Protein AF-0000000078838356 (afdb_homodimer)

Structure (mmCIF, N/CA/C/O backbone):
data_AF-0000000078838356-model_v1
#
loop_
_entity.id
_entity.type
_entity.pdbx_description
1 polymer 'TonB-dependent receptor'
#
loop_
_atom_site.group_PDB
_atom_site.id
_atom_site.type_symbol
_atom_site.label_atom_id
_atom_site.label_alt_id
_atom_site.label_comp_id
_atom_site.label_asym_id
_atom_site.label_entity_id
_atom_site.label_seq_id
_atom_site.pdbx_PDB_ins_code
_atom_site.Cartn_x
_atom_site.Cartn_y
_atom_site.Cartn_z
_atom_site.occupancy
_atom_site.B_iso_or_equiv
_atom_site.auth_seq_id
_atom_site.auth_comp_id
_atom_site.auth_asym_id
_atom_site.auth_atom_id
_atom_site.pdbx_PDB_model_num
ATOM 1 N N . MET A 1 1 ? -29.219 -2.512 -25.391 1 19.16 1 MET A N 1
ATOM 2 C CA . MET A 1 1 ? -28.812 -3.092 -26.656 1 19.16 1 MET A CA 1
ATOM 3 C C . MET A 1 1 ? -27.516 -2.445 -27.156 1 19.16 1 MET A C 1
ATOM 5 O O . MET A 1 1 ? -27.562 -1.402 -27.812 1 19.16 1 MET A O 1
ATOM 9 N N . ALA A 1 2 ? -26.672 -2.387 -26.453 1 19.64 2 ALA A N 1
ATOM 10 C CA . ALA A 1 2 ? -25.656 -1.715 -25.641 1 19.64 2 ALA A CA 1
ATOM 11 C C . ALA A 1 2 ? -24.266 -1.854 -26.266 1 19.64 2 ALA A C 1
ATOM 13 O O . ALA A 1 2 ? -23.641 -2.91 -26.172 1 19.64 2 ALA A O 1
ATOM 14 N N . ASP A 1 3 ? -24.188 -1.253 -27.547 1 17.92 3 ASP A N 1
ATOM 15 C CA . ASP A 1 3 ? -23.172 -1.366 -28.594 1 17.92 3 ASP A CA 1
ATOM 16 C C . ASP A 1 3 ? -21.797 -0.933 -28.062 1 17.92 3 ASP A C 1
ATOM 18 O O . ASP A 1 3 ? -21.609 0.23 -27.703 1 17.92 3 ASP A O 1
ATOM 22 N N . ILE A 1 4 ? -21.062 -1.68 -27.312 1 20.83 4 ILE A N 1
ATOM 23 C CA . ILE A 1 4 ? -19.812 -1.67 -26.562 1 20.83 4 ILE A CA 1
ATOM 24 C C . ILE A 1 4 ? -18.641 -1.432 -27.516 1 20.83 4 ILE A C 1
ATOM 26 O O . ILE A 1 4 ? -17.5 -1.754 -27.203 1 20.83 4 ILE A O 1
ATOM 30 N N . THR A 1 5 ? -18.938 -0.884 -28.75 1 18.06 5 THR A N 1
ATOM 31 C CA . THR A 1 5 ? -17.938 -1.016 -29.797 1 18.06 5 THR A CA 1
ATOM 32 C C . THR A 1 5 ? -16.625 -0.356 -29.391 1 18.06 5 THR A C 1
ATOM 34 O O . THR A 1 5 ? -16.609 0.543 -28.547 1 18.06 5 THR A O 1
ATOM 37 N N . TYR A 1 6 ? -15.281 -0.738 -30 1 19.08 6 TYR A N 1
ATOM 38 C CA . TYR A 1 6 ? -13.844 -0.976 -30.031 1 19.08 6 TYR A CA 1
ATOM 39 C C . TYR A 1 6 ? -13.078 0.336 -30.141 1 19.08 6 TYR A C 1
ATOM 41 O O . TYR A 1 6 ? -12.117 0.564 -29.391 1 19.08 6 TYR A O 1
ATOM 49 N N . ARG A 1 7 ? -13.055 1.366 -31.141 1 18.08 7 ARG A N 1
ATOM 50 C CA . ARG A 1 7 ? -12.016 1.51 -32.156 1 18.08 7 ARG A CA 1
ATOM 51 C C . ARG A 1 7 ? -11.031 2.609 -31.766 1 18.08 7 ARG A C 1
ATOM 53 O O . ARG A 1 7 ? -9.977 2.744 -32.375 1 18.08 7 ARG A O 1
ATOM 60 N N . SER A 1 8 ? -11.289 3.637 -31.141 1 18.98 8 SER A N 1
ATOM 61 C CA . SER A 1 8 ? -10.703 4.809 -31.797 1 18.98 8 SER A CA 1
ATOM 62 C C . SER A 1 8 ? -9.18 4.734 -31.797 1 18.98 8 SER A C 1
ATOM 64 O O . SER A 1 8 ? -8.578 4.188 -30.875 1 18.98 8 SER A O 1
ATOM 66 N N . ARG A 1 9 ? -8.211 5.324 -32.875 1 18.66 9 ARG A N 1
ATOM 67 C CA . ARG A 1 9 ? -7.082 5.465 -33.781 1 18.66 9 ARG A CA 1
ATOM 68 C C . ARG A 1 9 ? -5.871 6.051 -33.062 1 18.66 9 ARG A C 1
ATOM 70 O O . ARG A 1 9 ? -5.992 6.578 -31.953 1 18.66 9 ARG A O 1
ATOM 77 N N . ILE A 1 10 ? -4.848 7.008 -33.906 1 18.61 10 ILE A N 1
ATOM 78 C CA . ILE A 1 10 ? -3.535 7.129 -34.5 1 18.61 10 ILE A CA 1
ATOM 79 C C . ILE A 1 10 ? -2.674 8.109 -33.719 1 18.61 10 ILE A C 1
ATOM 81 O O . ILE A 1 10 ? -1.446 8.094 -33.844 1 18.61 10 ILE A O 1
ATOM 85 N N . LEU A 1 11 ? -3.033 9.172 -33.031 1 18.88 11 LEU A N 1
ATOM 86 C CA . LEU A 1 11 ? -2.074 10.266 -33.062 1 18.88 11 LEU A CA 1
ATOM 87 C C . LEU A 1 11 ? -0.75 9.859 -32.438 1 18.88 11 LEU A C 1
ATOM 89 O O . LEU A 1 11 ? -0.701 9.516 -31.266 1 18.88 11 LEU A O 1
ATOM 93 N N . GLY A 1 12 ? 0.387 9.305 -33.188 1 20.61 12 GLY A N 1
ATOM 94 C CA . GLY A 1 12 ? 1.81 9.016 -33.281 1 20.61 12 GLY A CA 1
ATOM 95 C C . GLY A 1 12 ? 2.686 10.188 -32.875 1 20.61 12 GLY A C 1
ATOM 96 O O . GLY A 1 12 ? 3.885 10.195 -33.156 1 20.61 12 GLY A O 1
ATOM 97 N N . SER A 1 13 ? 2.289 11.352 -32.375 1 20 13 SER A N 1
ATOM 98 C CA . SER A 1 13 ? 3.217 12.477 -32.406 1 20 13 SER A CA 1
ATOM 99 C C . SER A 1 13 ? 4.57 12.094 -31.812 1 20 13 SER A C 1
ATOM 101 O O . SER A 1 13 ? 4.648 11.266 -30.906 1 20 13 SER A O 1
ATOM 103 N N . SER A 1 14 ? 5.848 12.688 -32.438 1 20.62 14 SER A N 1
ATOM 104 C CA . SER A 1 14 ? 7.27 12.703 -32.75 1 20.62 14 SER A CA 1
ATOM 105 C C . SER A 1 14 ? 8.102 13.164 -31.562 1 20.62 14 SER A C 1
ATOM 107 O O . SER A 1 14 ? 7.969 14.297 -31.094 1 20.62 14 SER A O 1
ATOM 109 N N . ILE A 1 15 ? 8.336 12.547 -30.672 1 20.53 15 ILE A N 1
ATOM 110 C CA . ILE A 1 15 ? 9.312 12.992 -29.688 1 20.53 15 ILE A CA 1
ATOM 111 C C . ILE A 1 15 ? 10.641 13.305 -30.375 1 20.53 15 ILE A C 1
ATOM 113 O O . ILE A 1 15 ? 11.5 13.969 -29.797 1 20.53 15 ILE A O 1
ATOM 117 N N . LEU A 1 16 ? 11.086 12.859 -31.625 1 21.77 16 LEU A N 1
ATOM 118 C CA . LEU A 1 16 ? 12.508 12.695 -31.875 1 21.77 16 LEU A CA 1
ATOM 119 C C . LEU A 1 16 ? 13.172 14.039 -32.125 1 21.77 16 LEU A C 1
ATOM 121 O O . LEU A 1 16 ? 14.398 14.117 -32.281 1 21.77 16 LEU A O 1
ATOM 125 N N . GLY A 1 17 ? 12.695 15.086 -32.594 1 21.11 17 GLY A N 1
ATOM 126 C CA . GLY A 1 17 ? 13.633 15.75 -33.5 1 21.11 17 GLY A CA 1
ATOM 127 C C . GLY A 1 17 ? 14.859 16.281 -32.781 1 21.11 17 GLY A C 1
ATOM 128 O O . GLY A 1 17 ? 15.945 16.328 -33.344 1 21.11 17 GLY A O 1
ATOM 129 N N . GLY A 1 18 ? 14.883 17.156 -31.812 1 19.53 18 GLY A N 1
ATOM 130 C CA . GLY A 1 18 ? 15.852 18.25 -31.781 1 19.53 18 GLY A CA 1
ATOM 131 C C . GLY A 1 18 ? 17.219 17.812 -31.297 1 19.53 18 GLY A C 1
ATOM 132 O O . GLY A 1 18 ? 17.516 17.875 -30.094 1 19.53 18 GLY A O 1
ATOM 133 N N . VAL A 1 19 ? 17.828 16.703 -31.719 1 20.95 19 VAL A N 1
ATOM 134 C CA . VAL A 1 19 ? 19.25 16.578 -31.391 1 20.95 19 VAL A CA 1
ATOM 135 C C . VAL A 1 19 ? 20.047 17.609 -32.188 1 20.95 19 VAL A C 1
ATOM 137 O O . VAL A 1 19 ? 20.375 17.391 -33.344 1 20.95 19 VAL A O 1
ATOM 140 N N . ALA A 1 20 ? 19.719 18.875 -32.25 1 18.89 20 ALA A N 1
ATOM 141 C CA . ALA A 1 20 ? 20.625 19.641 -33.094 1 18.89 20 ALA A CA 1
ATOM 142 C C . ALA A 1 20 ? 22.078 19.422 -32.688 1 18.89 20 ALA A C 1
ATOM 144 O O . ALA A 1 20 ? 22.875 18.891 -33.438 1 18.89 20 ALA A O 1
ATOM 145 N N . PHE A 1 21 ? 22.938 20.734 -32.375 1 19.19 21 PHE A N 1
ATOM 146 C CA . PHE A 1 21 ? 24.125 21.391 -32.906 1 19.19 21 PHE A CA 1
ATOM 147 C C . PHE A 1 21 ? 25.375 20.922 -32.188 1 19.19 21 PHE A C 1
ATOM 149 O O . PHE A 1 21 ? 25.5 21.109 -30.984 1 19.19 21 PHE A O 1
ATOM 156 N N . LEU A 1 22 ? 26.219 20.062 -32.781 1 21.58 22 LEU A N 1
ATOM 157 C CA . LEU A 1 22 ? 27.594 19.578 -32.625 1 21.58 22 LEU A CA 1
ATOM 158 C C . LEU A 1 22 ? 28.594 20.719 -32.844 1 21.58 22 LEU A C 1
ATOM 160 O O . LEU A 1 22 ? 29.312 20.719 -33.844 1 21.58 22 LEU A O 1
ATOM 164 N N . SER A 1 23 ? 28.469 22.047 -32.594 1 18.7 23 SER A N 1
ATOM 165 C CA . SER A 1 23 ? 29.469 22.859 -33.281 1 18.7 23 SER A CA 1
ATOM 166 C C . SER A 1 23 ? 30.875 22.5 -32.812 1 18.7 23 SER A C 1
ATOM 168 O O . SER A 1 23 ? 31.766 22.266 -33.656 1 18.7 23 SER A O 1
ATOM 170 N N . ALA A 1 24 ? 31.578 23.391 -31.875 1 19.64 24 ALA A N 1
ATOM 171 C CA . ALA A 1 24 ? 32.75 24.234 -32 1 19.64 24 ALA A CA 1
ATOM 172 C C . ALA A 1 24 ? 34.031 23.391 -31.953 1 19.64 24 ALA A C 1
ATOM 174 O O . ALA A 1 24 ? 34.031 22.266 -31.469 1 19.64 24 ALA A O 1
ATOM 175 N N . THR A 1 25 ? 35.469 24.234 -31.953 1 19.31 25 THR A N 1
ATOM 176 C CA . THR A 1 25 ? 36.812 24.359 -32.469 1 19.31 25 THR A CA 1
ATOM 177 C C . THR A 1 25 ? 37.75 23.359 -31.781 1 19.31 25 THR A C 1
ATOM 179 O O . THR A 1 25 ? 37.438 22.859 -30.703 1 19.31 25 THR A O 1
ATOM 182 N N . ALA A 1 26 ? 39.094 23.266 -32.406 1 20.39 26 ALA A N 1
ATOM 183 C CA . ALA A 1 26 ? 40.406 22.719 -32.719 1 20.39 26 ALA A CA 1
ATOM 184 C C . ALA A 1 26 ? 41.375 22.906 -31.562 1 20.39 26 ALA A C 1
ATOM 186 O O . ALA A 1 26 ? 42.594 22.703 -31.703 1 20.39 26 ALA A O 1
ATOM 187 N N . LEU A 1 27 ? 41 23.594 -30.469 1 19.92 27 LEU A N 1
ATOM 188 C CA . LEU A 1 27 ? 42.25 24.094 -29.875 1 19.92 27 LEU A CA 1
ATOM 189 C C . LEU A 1 27 ? 43.219 22.938 -29.625 1 19.92 27 LEU A C 1
ATOM 191 O O . LEU A 1 27 ? 42.781 21.812 -29.375 1 19.92 27 LEU A O 1
ATOM 195 N N . ALA A 1 28 ? 44.562 23.281 -29.828 1 19.12 28 ALA A N 1
ATOM 196 C CA . ALA A 1 28 ? 45.938 22.844 -30 1 19.12 28 ALA A CA 1
ATOM 197 C C . ALA A 1 28 ? 46.438 22.062 -28.797 1 19.12 28 ALA A C 1
ATOM 199 O O . ALA A 1 28 ? 46.469 22.594 -27.688 1 19.12 28 ALA A O 1
ATOM 200 N N . VAL A 1 29 ? 45.969 20.891 -28.781 1 20.95 29 VAL A N 1
ATOM 201 C CA . VAL A 1 29 ? 46.531 19.922 -27.844 1 20.95 29 VAL A CA 1
ATOM 202 C C . VAL A 1 29 ? 48.062 19.938 -27.906 1 20.95 29 VAL A C 1
ATOM 204 O O . VAL A 1 29 ? 48.625 19.641 -28.953 1 20.95 29 VAL A O 1
ATOM 207 N N . THR A 1 30 ? 48.562 21.156 -27.234 1 19.72 30 THR A N 1
ATOM 208 C CA . THR A 1 30 ? 50.031 21.125 -27.234 1 19.72 30 THR A CA 1
ATOM 209 C C . THR A 1 30 ? 50.562 19.797 -26.719 1 19.72 30 THR A C 1
ATOM 211 O O . THR A 1 30 ? 49.875 19.125 -25.938 1 19.72 30 THR A O 1
ATOM 214 N N . PRO A 1 31 ? 51.719 19.406 -27.234 1 22 31 PRO A N 1
ATOM 215 C CA . PRO A 1 31 ? 52.531 18.203 -27.219 1 22 31 PRO A CA 1
ATOM 216 C C . PRO A 1 31 ? 53 17.828 -25.812 1 22 31 PRO A C 1
ATOM 218 O O . PRO A 1 31 ? 53.844 16.938 -25.672 1 22 31 PRO A O 1
ATOM 221 N N . ALA A 1 32 ? 52 17.922 -24.781 1 18.3 32 ALA A N 1
ATOM 222 C CA . ALA A 1 32 ? 52.812 17.734 -23.594 1 18.3 32 ALA A CA 1
ATOM 223 C C . ALA A 1 32 ? 53.75 16.516 -23.719 1 18.3 32 ALA A C 1
ATOM 225 O O . ALA A 1 32 ? 53.344 15.5 -24.297 1 18.3 32 ALA A O 1
ATOM 226 N N . ALA A 1 33 ? 55.031 16.688 -23.25 1 19.06 33 ALA A N 1
ATOM 227 C CA . ALA A 1 33 ? 56.375 16.141 -23.125 1 19.06 33 ALA A CA 1
ATOM 228 C C . ALA A 1 33 ? 56.375 14.797 -22.406 1 19.06 33 ALA A C 1
ATOM 230 O O . ALA A 1 33 ? 55.438 14.5 -21.641 1 19.06 33 ALA A O 1
ATOM 231 N N . ALA A 1 34 ? 57.312 14.008 -22.672 1 16.8 34 ALA A N 1
ATOM 232 C CA . ALA A 1 34 ? 57.875 12.664 -22.734 1 16.8 34 ALA A CA 1
ATOM 233 C C . ALA A 1 34 ? 58.125 12.102 -21.344 1 16.8 34 ALA A C 1
ATOM 235 O O . ALA A 1 34 ? 58.406 10.906 -21.188 1 16.8 34 ALA A O 1
ATOM 236 N N . GLN A 1 35 ? 57.812 12.93 -20.141 1 17.3 35 GLN A N 1
ATOM 237 C CA . GLN A 1 35 ? 58.969 12.609 -19.344 1 17.3 35 GLN A CA 1
ATOM 238 C C . GLN A 1 35 ? 58.969 11.148 -18.906 1 17.3 35 GLN A C 1
ATOM 240 O O . GLN A 1 35 ? 57.906 10.508 -18.891 1 17.3 35 GLN A O 1
ATOM 245 N N . ASP A 1 36 ? 59.688 10.852 -17.766 1 18.06 36 ASP A N 1
ATOM 246 C CA . ASP A 1 36 ? 60.75 9.906 -17.375 1 18.06 36 ASP A CA 1
ATOM 247 C C . ASP A 1 36 ? 60.125 8.656 -16.734 1 18.06 36 ASP A C 1
ATOM 249 O O . ASP A 1 36 ? 59.125 8.742 -16.031 1 18.06 36 ASP A O 1
ATOM 253 N N . ALA A 1 37 ? 60.625 7.41 -17.094 1 16.64 37 ALA A N 1
ATOM 254 C CA . ALA A 1 37 ? 60.5 5.957 -17.188 1 16.64 37 ALA A CA 1
ATOM 255 C C . ALA A 1 37 ? 60.344 5.328 -15.805 1 16.64 37 ALA A C 1
ATOM 257 O O . ALA A 1 37 ? 59.531 4.438 -15.609 1 16.64 37 ALA A O 1
ATOM 258 N N . THR A 1 38 ? 61.25 5.504 -14.789 1 16.86 38 THR A N 1
ATOM 259 C CA . THR A 1 38 ? 61.938 4.297 -14.375 1 16.86 38 THR A CA 1
ATOM 260 C C . THR A 1 38 ? 61.25 3.639 -13.188 1 16.86 38 THR A C 1
ATOM 262 O O . THR A 1 38 ? 61.531 2.482 -12.867 1 16.86 38 THR A O 1
ATOM 265 N N . ALA A 1 39 ? 60.594 4.414 -12.211 1 18.27 39 ALA A N 1
ATOM 266 C CA . ALA A 1 39 ? 60.812 3.863 -10.883 1 18.27 39 ALA A CA 1
ATOM 267 C C . ALA A 1 39 ? 59.969 2.611 -10.641 1 18.27 39 ALA A C 1
ATOM 269 O O . ALA A 1 39 ? 58.75 2.68 -10.617 1 18.27 39 ALA A O 1
ATOM 270 N N . ALA A 1 40 ? 60.469 1.224 -10.641 1 16.92 40 ALA A N 1
ATOM 271 C CA . ALA A 1 40 ? 60.25 -0.22 -10.727 1 16.92 40 ALA A CA 1
ATOM 272 C C . ALA A 1 40 ? 59.406 -0.726 -9.57 1 16.92 40 ALA A C 1
ATOM 274 O O . ALA A 1 40 ? 59.219 -0.016 -8.586 1 16.92 40 ALA A O 1
ATOM 275 N N . LEU A 1 41 ? 59.875 -1.95 -8.719 1 17.7 41 LEU A N 1
ATOM 276 C CA . LEU A 1 41 ? 59.531 -3.355 -8.531 1 17.7 41 LEU A CA 1
ATOM 277 C C . LEU A 1 41 ? 58.844 -3.572 -7.184 1 17.7 41 LEU A C 1
ATOM 279 O O . LEU A 1 41 ? 57.875 -4.312 -7.086 1 17.7 41 LEU A O 1
ATOM 283 N N . ALA A 1 42 ? 59.406 -3.301 -5.941 1 17.78 42 ALA A N 1
ATOM 284 C CA . ALA A 1 42 ? 59.656 -4.348 -4.957 1 17.78 42 ALA A CA 1
ATOM 285 C C . ALA A 1 42 ? 58.438 -4.566 -4.059 1 17.78 42 ALA A C 1
ATOM 287 O O . ALA A 1 42 ? 58.094 -5.707 -3.732 1 17.78 42 ALA A O 1
ATOM 288 N N . ALA A 1 43 ? 58.062 -3.607 -3.219 1 20.03 43 ALA A N 1
ATOM 289 C CA . ALA A 1 43 ? 57.844 -3.926 -1.812 1 20.03 43 ALA A CA 1
ATOM 290 C C . ALA A 1 43 ? 56.438 -4.492 -1.596 1 20.03 43 ALA A C 1
ATOM 292 O O . ALA A 1 43 ? 55.906 -4.438 -0.486 1 20.03 43 ALA A O 1
ATOM 293 N N . ASN A 1 44 ? 55.625 -4.93 -2.668 1 18.58 44 ASN A N 1
ATOM 294 C CA . ASN A 1 44 ? 54.219 -5.039 -2.391 1 18.58 44 ASN A CA 1
ATOM 295 C C . ASN A 1 44 ? 53.875 -6.305 -1.601 1 18.58 44 ASN A C 1
ATOM 297 O O . ASN A 1 44 ? 53.5 -7.324 -2.18 1 18.58 44 ASN A O 1
ATOM 301 N N . ALA A 1 45 ? 54.656 -6.73 -0.556 1 21.86 45 ALA A N 1
ATOM 302 C CA . ALA A 1 45 ? 54.375 -7.977 0.151 1 21.86 45 ALA A CA 1
ATOM 303 C C . ALA A 1 45 ? 53.062 -7.883 0.94 1 21.86 45 ALA A C 1
ATOM 305 O O . ALA A 1 45 ? 53.062 -7.551 2.127 1 21.86 45 ALA A O 1
ATOM 306 N N . GLN A 1 46 ? 51.938 -7.258 0.572 1 21.17 46 GLN A N 1
ATOM 307 C CA . GLN A 1 46 ? 50.75 -7.07 1.418 1 21.17 46 GLN A CA 1
ATOM 308 C C . GLN A 1 46 ? 50.25 -8.406 1.937 1 21.17 46 GLN A C 1
ATOM 310 O O . GLN A 1 46 ? 50.25 -9.406 1.22 1 21.17 46 GLN A O 1
ATOM 315 N N . THR A 1 47 ? 50 -8.523 3.273 1 23 47 THR A N 1
ATOM 316 C CA . THR A 1 47 ? 49.5 -9.531 4.207 1 23 47 THR A CA 1
ATOM 317 C C . THR A 1 47 ? 48.219 -10.164 3.688 1 23 47 THR A C 1
ATOM 319 O O . THR A 1 47 ? 47.438 -9.523 2.959 1 23 47 THR A O 1
ATOM 322 N N . ALA A 1 48 ? 48 -11.516 3.963 1 25.34 48 ALA A N 1
ATOM 323 C CA . ALA A 1 48 ? 47.031 -12.531 3.57 1 25.34 48 ALA A CA 1
ATOM 324 C C . ALA A 1 48 ? 45.594 -12.117 3.957 1 25.34 48 ALA A C 1
ATOM 326 O O . ALA A 1 48 ? 45.125 -12.43 5.055 1 25.34 48 ALA A O 1
ATOM 327 N N . GLY A 1 49 ? 45.125 -10.867 4.094 1 25.09 49 GLY A N 1
ATOM 328 C CA . GLY A 1 49 ? 43.781 -10.461 4.457 1 25.09 49 GLY A CA 1
ATOM 329 C C . GLY A 1 49 ? 42.688 -11.219 3.703 1 25.09 49 GLY A C 1
ATOM 330 O O . GLY A 1 49 ? 42.969 -11.867 2.691 1 25.09 49 GLY A O 1
ATOM 331 N N . GLU A 1 50 ? 41.406 -11.266 4.391 1 28.95 50 GLU A N 1
ATOM 332 C CA . GLU A 1 50 ? 40.125 -11.758 3.91 1 28.95 50 GLU A CA 1
ATOM 333 C C . GLU A 1 50 ? 39.906 -11.367 2.451 1 28.95 50 GLU A C 1
ATOM 335 O O . GLU A 1 50 ? 39.906 -10.188 2.107 1 28.95 50 GLU A O 1
ATOM 340 N N . LEU A 1 51 ? 40.281 -12.188 1.604 1 26.39 51 LEU A N 1
ATOM 341 C CA . LEU A 1 51 ? 40.031 -12.086 0.17 1 26.39 51 LEU A CA 1
ATOM 342 C C . LEU A 1 51 ? 38.594 -11.664 -0.101 1 26.39 51 LEU A C 1
ATOM 344 O O . LEU A 1 51 ? 37.656 -12.391 0.23 1 26.39 51 LEU A O 1
ATOM 348 N N . ASP A 1 52 ? 38.219 -10.477 0.17 1 31.12 52 ASP A N 1
ATOM 349 C CA . ASP A 1 52 ? 37.062 -9.938 -0.552 1 31.12 52 ASP A CA 1
ATOM 350 C C . ASP A 1 52 ? 37.031 -10.422 -1.999 1 31.12 52 ASP A C 1
ATOM 352 O O . ASP A 1 52 ? 37.719 -9.859 -2.859 1 31.12 52 ASP A O 1
ATOM 356 N N . GLU A 1 53 ? 37.031 -11.703 -2.172 1 29.89 53 GLU A N 1
ATOM 357 C CA . GLU A 1 53 ? 37.094 -12.32 -3.494 1 29.89 53 GLU A CA 1
ATOM 358 C C . GLU A 1 53 ? 35.938 -11.875 -4.371 1 29.89 53 GLU A C 1
ATOM 360 O O . GLU A 1 53 ? 34.781 -12.164 -4.07 1 29.89 53 GLU A O 1
ATOM 365 N N . VAL A 1 54 ? 36.062 -10.648 -4.867 1 29.06 54 VAL A N 1
ATOM 366 C CA . VAL A 1 54 ? 35.219 -10.234 -5.984 1 29.06 54 VAL A CA 1
ATOM 367 C C . VAL A 1 54 ? 35.312 -11.25 -7.117 1 29.06 54 VAL A C 1
ATOM 369 O O . VAL A 1 54 ? 36.406 -11.523 -7.621 1 29.06 54 VAL A O 1
ATOM 372 N N . VAL A 1 55 ? 34.5 -12.125 -7.203 1 30.66 55 VAL A N 1
ATOM 373 C CA . VAL A 1 55 ? 34.406 -12.969 -8.391 1 30.66 55 VAL A CA 1
ATOM 374 C C . VAL A 1 55 ? 34.25 -12.094 -9.633 1 30.66 55 VAL A C 1
ATOM 376 O O . VAL A 1 55 ? 33.25 -11.43 -9.812 1 30.66 55 VAL A O 1
ATOM 379 N N . VAL A 1 56 ? 35.406 -11.383 -10.18 1 28.02 56 VAL A N 1
ATOM 380 C CA . VAL A 1 56 ? 35.375 -10.75 -11.492 1 28.02 56 VAL A CA 1
ATOM 381 C C . VAL A 1 56 ? 35.281 -11.812 -12.578 1 28.02 56 VAL A C 1
ATOM 383 O O . VAL A 1 56 ? 36.031 -12.789 -12.586 1 28.02 56 VAL A O 1
ATOM 386 N N . THR A 1 57 ? 34.375 -11.891 -13.43 1 27.62 57 THR A N 1
ATOM 387 C CA . THR A 1 57 ? 34.25 -12.562 -14.719 1 27.62 57 THR A CA 1
ATOM 388 C C . THR A 1 57 ? 35.25 -12.008 -15.711 1 27.62 57 THR A C 1
ATOM 390 O O . THR A 1 57 ? 35.312 -10.797 -15.945 1 27.62 57 THR A O 1
ATOM 393 N N . GLY A 1 58 ? 36.688 -12.602 -15.906 1 29.45 58 GLY A N 1
ATOM 394 C CA . GLY A 1 58 ? 37.906 -12.625 -16.734 1 29.45 58 GLY A CA 1
ATOM 395 C C . GLY A 1 58 ? 39.156 -12.789 -15.938 1 29.45 58 GLY A C 1
ATOM 396 O O . GLY A 1 58 ? 40.25 -12.812 -16.5 1 29.45 58 GLY A O 1
ATOM 397 N N . SER A 1 59 ? 39.344 -12.203 -14.812 1 29.41 59 SER A N 1
ATOM 398 C CA . SER A 1 59 ? 40.625 -12.352 -14.156 1 29.41 59 SER A CA 1
ATOM 399 C C . SER A 1 59 ? 40.844 -13.797 -13.727 1 29.41 59 SER A C 1
ATOM 401 O O . SER A 1 59 ? 39.906 -14.594 -13.648 1 29.41 59 SER A O 1
ATOM 403 N N . ARG A 1 60 ? 42.156 -14.289 -13.711 1 32.19 60 ARG A N 1
ATOM 404 C CA . ARG A 1 60 ? 42.781 -15.516 -13.227 1 32.19 60 ARG A CA 1
ATOM 405 C C . ARG A 1 60 ? 42.219 -15.922 -11.875 1 32.19 60 ARG A C 1
ATOM 407 O O . ARG A 1 60 ? 42.75 -16.844 -11.227 1 32.19 60 ARG A O 1
ATOM 414 N N . ILE A 1 61 ? 41.438 -15.195 -11.297 1 34 61 ILE A N 1
ATOM 415 C CA . ILE A 1 61 ? 41.062 -15.562 -9.938 1 34 61 ILE A CA 1
ATOM 416 C C . ILE A 1 61 ? 40.062 -16.719 -9.984 1 34 61 ILE A C 1
ATOM 418 O O . ILE A 1 61 ? 39.031 -16.625 -10.656 1 34 61 ILE A O 1
ATOM 422 N N . ALA A 1 62 ? 40.438 -17.875 -9.594 1 42.31 62 ALA A N 1
ATOM 423 C CA . ALA A 1 62 ? 39.688 -19.109 -9.43 1 42.31 62 ALA A CA 1
ATOM 424 C C . ALA A 1 62 ? 38.344 -18.828 -8.773 1 42.31 62 ALA A C 1
ATOM 426 O O . ALA A 1 62 ? 38.281 -18.172 -7.742 1 42.31 62 ALA A O 1
ATOM 427 N N . ARG A 1 63 ? 37.344 -19.094 -9.539 1 53.12 63 ARG A N 1
ATOM 428 C CA . ARG A 1 63 ? 35.969 -19.031 -9.055 1 53.12 63 ARG A CA 1
ATOM 429 C C . ARG A 1 63 ? 35.812 -19.797 -7.746 1 53.12 63 ARG A C 1
ATOM 431 O O . ARG A 1 63 ? 36.406 -20.859 -7.574 1 53.12 63 ARG A O 1
ATOM 438 N N . LYS A 1 64 ? 35.25 -19.125 -6.695 1 58.78 64 LYS A N 1
ATOM 439 C CA . LYS A 1 64 ? 34.875 -19.797 -5.453 1 58.78 64 LYS A CA 1
ATOM 440 C C . LYS A 1 64 ? 34.25 -21.172 -5.73 1 58.78 64 LYS A C 1
ATOM 442 O O . LYS A 1 64 ? 34.375 -22.078 -4.906 1 58.78 64 LYS A O 1
ATOM 447 N N . ASP A 1 65 ? 33.844 -21.328 -7.012 1 68.62 65 ASP A N 1
ATOM 448 C CA . ASP A 1 65 ? 33.156 -22.547 -7.398 1 68.62 65 ASP A CA 1
ATOM 449 C C . ASP A 1 65 ? 34.062 -23.766 -7.289 1 68.62 65 ASP A C 1
ATOM 451 O O . ASP A 1 65 ? 33.594 -24.875 -7 1 68.62 65 ASP A O 1
ATOM 455 N N . TYR A 1 66 ? 35.312 -23.547 -7.492 1 67.62 66 TYR A N 1
ATOM 456 C CA . TYR A 1 66 ? 36.219 -24.688 -7.59 1 67.62 66 TYR A CA 1
ATOM 457 C C . TYR A 1 66 ? 37 -24.859 -6.297 1 67.62 66 TYR A C 1
ATOM 459 O O . TYR A 1 66 ? 37.812 -25.781 -6.184 1 67.62 66 TYR A O 1
ATOM 467 N N . LEU A 1 67 ? 36.656 -23.984 -5.32 1 63.16 67 LEU A N 1
ATOM 468 C CA . LEU A 1 67 ? 37.375 -24.047 -4.059 1 63.16 67 LEU A CA 1
ATOM 469 C C . LEU A 1 67 ? 36.438 -24.375 -2.904 1 63.16 67 LEU A C 1
ATOM 471 O O . LEU A 1 67 ? 36.906 -24.891 -1.872 1 63.16 67 LEU A O 1
ATOM 475 N N . ALA A 1 68 ? 35.281 -24.281 -3.199 1 72.44 68 ALA A N 1
ATOM 476 C CA . ALA A 1 68 ? 34.312 -24.453 -2.115 1 72.44 68 ALA A CA 1
ATOM 477 C C . ALA A 1 68 ? 34.094 -25.922 -1.813 1 72.44 68 ALA A C 1
ATOM 479 O O . ALA A 1 68 ? 34.188 -26.766 -2.709 1 72.44 68 ALA A O 1
ATOM 480 N N . ASN A 1 69 ? 33.75 -26.188 -0.587 1 71.75 69 ASN A N 1
ATOM 481 C CA . ASN A 1 69 ? 33.469 -27.562 -0.166 1 71.75 69 ASN A CA 1
ATOM 482 C C . ASN A 1 69 ? 32.125 -28.031 -0.698 1 71.75 69 ASN A C 1
ATOM 484 O O . ASN A 1 69 ? 31.922 -29.234 -0.891 1 71.75 69 ASN A O 1
ATOM 488 N N . SER A 1 70 ? 31.266 -27.125 -0.806 1 76.06 70 SER A N 1
ATOM 489 C CA . SER A 1 70 ? 29.953 -27.438 -1.359 1 76.06 70 SER A CA 1
ATOM 490 C C . SER A 1 70 ? 29.859 -27.047 -2.832 1 76.06 70 SER A C 1
ATOM 492 O O . SER A 1 70 ? 30.547 -26.141 -3.279 1 76.06 70 SER A O 1
ATOM 494 N N . PRO A 1 71 ? 29.078 -27.797 -3.529 1 79.88 71 PRO A N 1
ATOM 495 C CA . PRO A 1 71 ? 28.875 -27.375 -4.918 1 79.88 71 PRO A CA 1
ATOM 496 C C . PRO A 1 71 ? 28.297 -25.969 -5.035 1 79.88 71 PRO A C 1
ATOM 498 O O . PRO A 1 71 ? 27.266 -25.672 -4.43 1 79.88 71 PRO A O 1
ATOM 501 N N . ILE A 1 72 ? 28.969 -25.125 -5.754 1 83.06 72 ILE A N 1
ATOM 502 C CA . ILE A 1 72 ? 28.547 -23.734 -5.93 1 83.06 72 ILE A CA 1
ATOM 503 C C . ILE A 1 72 ? 28.688 -23.328 -7.395 1 83.06 72 ILE A C 1
ATOM 505 O O . ILE A 1 72 ? 29.641 -23.719 -8.062 1 83.06 72 ILE A O 1
ATOM 509 N N . VAL A 1 73 ? 27.656 -22.734 -7.848 1 86.75 73 VAL A N 1
ATOM 510 C CA . VAL A 1 73 ? 27.688 -22.125 -9.172 1 86.75 73 VAL A CA 1
ATOM 511 C C . VAL A 1 73 ? 27.5 -20.625 -9.062 1 86.75 73 VAL A C 1
ATOM 513 O O . VAL A 1 73 ? 26.547 -20.156 -8.414 1 86.75 73 VAL A O 1
ATOM 516 N N . THR A 1 74 ? 28.359 -19.906 -9.68 1 88.75 74 THR A N 1
ATOM 517 C CA . THR A 1 74 ? 28.297 -18.438 -9.617 1 88.75 74 THR A CA 1
ATOM 518 C C . THR A 1 74 ? 28.078 -17.844 -11.008 1 88.75 74 THR A C 1
ATOM 520 O O . THR A 1 74 ? 28.719 -18.266 -11.969 1 88.75 74 THR A O 1
ATOM 523 N N . VAL A 1 75 ? 27.109 -16.938 -11.07 1 89.81 75 VAL A N 1
ATOM 524 C CA . VAL A 1 75 ? 26.922 -16.156 -12.289 1 89.81 75 VAL A CA 1
ATOM 525 C C . VAL A 1 75 ? 27.172 -14.672 -12.008 1 89.81 75 VAL A C 1
ATOM 527 O O . VAL A 1 75 ? 27.016 -14.219 -10.867 1 89.81 75 VAL A O 1
ATOM 530 N N . THR A 1 76 ? 27.547 -13.992 -13.055 1 88.88 76 THR A N 1
ATOM 531 C CA . THR A 1 76 ? 27.969 -12.609 -12.875 1 88.88 76 THR A CA 1
ATOM 532 C C . THR A 1 76 ? 26.969 -11.648 -13.516 1 88.88 76 THR A C 1
ATOM 534 O O . THR A 1 76 ? 26 -12.086 -14.133 1 88.88 76 THR A O 1
ATOM 537 N N . GLN A 1 77 ? 27.297 -10.367 -13.352 1 86.62 77 GLN A N 1
ATOM 538 C CA . GLN A 1 77 ? 26.469 -9.328 -13.953 1 86.62 77 GLN A CA 1
ATOM 539 C C . GLN A 1 77 ? 26.469 -9.43 -15.477 1 86.62 77 GLN A C 1
ATOM 541 O O . GLN A 1 77 ? 25.453 -9.148 -16.125 1 86.62 77 GLN A O 1
ATOM 546 N N . ASP A 1 78 ? 27.562 -9.805 -16 1 81.5 78 ASP A N 1
ATOM 547 C CA . ASP A 1 78 ? 27.656 -9.953 -17.453 1 81.5 78 ASP A CA 1
ATOM 548 C C . ASP A 1 78 ? 26.688 -11.023 -17.953 1 81.5 78 ASP A C 1
ATOM 550 O O . ASP A 1 78 ? 26.109 -10.883 -19.031 1 81.5 78 ASP A O 1
ATOM 554 N N . ASP A 1 79 ? 26.578 -12.047 -17.156 1 86.44 79 ASP A N 1
ATOM 555 C CA . ASP A 1 79 ? 25.609 -13.094 -17.516 1 86.44 79 ASP A CA 1
ATOM 556 C C . ASP A 1 79 ? 24.188 -12.555 -17.516 1 86.44 79 ASP A C 1
ATOM 558 O O . ASP A 1 79 ? 23.375 -12.922 -18.375 1 86.44 79 ASP A O 1
ATOM 562 N N . VAL A 1 80 ? 23.906 -11.758 -16.594 1 84.75 80 VAL A N 1
ATOM 563 C CA . VAL A 1 80 ? 22.578 -11.164 -16.5 1 84.75 80 VAL A CA 1
ATOM 564 C C . VAL A 1 80 ? 22.312 -10.289 -17.734 1 84.75 80 VAL A C 1
ATOM 566 O O . VAL A 1 80 ? 21.25 -10.383 -18.344 1 84.75 80 VAL A O 1
ATOM 569 N N . ARG A 1 81 ? 23.25 -9.508 -18.047 1 84.5 81 ARG A N 1
ATOM 570 C CA . ARG A 1 81 ? 23.109 -8.586 -19.172 1 84.5 81 ARG A CA 1
ATOM 571 C C . ARG A 1 81 ? 22.953 -9.344 -20.484 1 84.5 81 ARG A C 1
ATOM 573 O O . ARG A 1 81 ? 22.234 -8.891 -21.391 1 84.5 81 ARG A O 1
ATOM 580 N N . ALA A 1 82 ? 23.578 -10.461 -20.531 1 84.94 82 ALA A N 1
ATOM 581 C CA . ALA A 1 82 ? 23.562 -11.242 -21.766 1 84.94 82 ALA A CA 1
ATOM 582 C C . ALA A 1 82 ? 22.156 -11.781 -22.047 1 84.94 82 ALA A C 1
ATOM 584 O O . ALA A 1 82 ? 21.844 -12.133 -23.188 1 84.94 82 ALA A O 1
ATOM 585 N N . THR A 1 83 ? 21.375 -11.859 -21.016 1 87 83 THR A N 1
ATOM 586 C CA . THR A 1 83 ? 20.016 -12.359 -21.234 1 87 83 THR A CA 1
ATOM 587 C C . THR A 1 83 ? 19.141 -11.297 -21.891 1 87 83 THR A C 1
ATOM 589 O O . THR A 1 83 ? 18.094 -11.602 -22.438 1 87 83 THR A O 1
ATOM 592 N N . GLY A 1 84 ? 19.547 -10.047 -21.703 1 84.5 84 GLY A N 1
ATOM 593 C CA . GLY A 1 84 ? 18.734 -8.961 -22.203 1 84.5 84 GLY A CA 1
ATOM 594 C C . GLY A 1 84 ? 17.438 -8.781 -21.438 1 84.5 84 GLY A C 1
ATOM 595 O O . GLY A 1 84 ? 16.562 -8.008 -21.844 1 84.5 84 GLY A O 1
ATOM 596 N N . SER A 1 85 ? 17.25 -9.5 -20.406 1 84.38 85 SER A N 1
ATOM 597 C CA . SER A 1 85 ? 16.016 -9.43 -19.641 1 84.38 85 SER A CA 1
ATOM 598 C C . SER A 1 85 ? 16.125 -8.414 -18.5 1 84.38 85 SER A C 1
ATOM 600 O O . SER A 1 85 ? 17.203 -8.203 -17.953 1 84.38 85 SER A O 1
ATOM 602 N N . ALA A 1 86 ? 14.945 -7.812 -18.25 1 80.88 86 ALA A N 1
ATOM 603 C CA . ALA A 1 86 ? 14.875 -6.883 -17.125 1 80.88 86 ALA A CA 1
ATOM 604 C C . ALA A 1 86 ? 14.734 -7.633 -15.805 1 80.88 86 ALA A C 1
ATOM 606 O O . ALA A 1 86 ? 14.977 -7.066 -14.734 1 80.88 86 ALA A O 1
ATOM 607 N N . ASN A 1 87 ? 14.297 -8.812 -15.859 1 87.38 87 ASN A N 1
ATOM 608 C CA . ASN A 1 87 ? 14.016 -9.594 -14.664 1 87.38 87 ASN A CA 1
ATOM 609 C C . ASN A 1 87 ? 15.086 -10.664 -14.422 1 87.38 87 ASN A C 1
ATOM 611 O O . ASN A 1 87 ? 15.352 -11.484 -15.297 1 87.38 87 ASN A O 1
ATOM 615 N N . ILE A 1 88 ? 15.594 -10.727 -13.234 1 88.88 88 ILE A N 1
ATOM 616 C CA . ILE A 1 88 ? 16.734 -11.578 -12.906 1 88.88 88 ILE A CA 1
ATOM 617 C C . ILE A 1 88 ? 16.297 -13.047 -12.914 1 88.88 88 ILE A C 1
ATOM 619 O O . ILE A 1 88 ? 17.109 -13.945 -13.109 1 88.88 88 ILE A O 1
ATOM 623 N N . GLU A 1 89 ? 14.992 -13.312 -12.672 1 88.31 89 GLU A N 1
ATOM 624 C CA . GLU A 1 89 ? 14.516 -14.695 -12.617 1 88.31 89 GLU A CA 1
ATOM 625 C C . GLU A 1 89 ? 14.719 -15.406 -13.953 1 88.31 89 GLU A C 1
ATOM 627 O O . GLU A 1 89 ? 14.859 -16.625 -14 1 88.31 89 GLU A O 1
ATOM 632 N N . THR A 1 90 ? 14.812 -14.656 -15.07 1 87.5 90 THR A N 1
ATOM 633 C CA . THR A 1 90 ? 15.047 -15.25 -16.375 1 87.5 90 THR A CA 1
ATOM 634 C C . THR A 1 90 ? 16.375 -16.016 -16.406 1 87.5 90 THR A C 1
ATOM 636 O O . THR A 1 90 ? 16.422 -17.172 -16.797 1 87.5 90 THR A O 1
ATOM 639 N N . LEU A 1 91 ? 17.375 -15.383 -15.945 1 87.31 91 LEU A N 1
ATOM 640 C CA . LEU A 1 91 ? 18.672 -16.031 -15.898 1 87.31 91 LEU A CA 1
ATOM 641 C C . LEU A 1 91 ? 18.641 -17.234 -14.945 1 87.31 91 LEU A C 1
ATOM 643 O O . LEU A 1 91 ? 19.172 -18.297 -15.266 1 87.31 91 LEU A O 1
ATOM 647 N N . ILE A 1 92 ? 18.094 -17.047 -13.844 1 91.44 92 ILE A N 1
ATOM 648 C CA . ILE A 1 92 ? 18.094 -18.094 -12.828 1 91.44 92 ILE A CA 1
ATOM 649 C C . ILE A 1 92 ? 17.375 -19.328 -13.359 1 91.44 92 ILE A C 1
ATOM 651 O O . ILE A 1 92 ? 17.844 -20.453 -13.172 1 91.44 92 ILE A O 1
ATOM 655 N N . ASN A 1 93 ? 16.312 -19.109 -14.008 1 90.81 93 ASN A N 1
ATOM 656 C CA . ASN A 1 93 ? 15.531 -20.234 -14.531 1 90.81 93 ASN A CA 1
ATOM 657 C C . ASN A 1 93 ? 16.281 -20.953 -15.656 1 90.81 93 ASN A C 1
ATOM 659 O O . ASN A 1 93 ? 15.945 -22.094 -15.992 1 90.81 93 ASN A O 1
ATOM 663 N N . GLU A 1 94 ? 17.25 -20.328 -16.234 1 91.94 94 GLU A N 1
ATOM 664 C CA . GLU A 1 94 ? 18.016 -20.938 -17.312 1 91.94 94 GLU A CA 1
ATOM 665 C C . GLU A 1 94 ? 19.109 -21.844 -16.75 1 91.94 94 GLU A C 1
ATOM 667 O O . GLU A 1 94 ? 19.672 -22.688 -17.469 1 91.94 94 GLU A O 1
ATOM 672 N N . LEU A 1 95 ? 19.453 -21.641 -15.531 1 93.81 95 LEU A N 1
ATOM 673 C CA . LEU A 1 95 ? 20.469 -22.484 -14.914 1 93.81 95 LEU A CA 1
ATOM 674 C C . LEU A 1 95 ? 19.953 -23.922 -14.773 1 93.81 95 LEU A C 1
ATOM 676 O O . LEU A 1 95 ? 18.797 -24.141 -14.414 1 93.81 95 LEU A O 1
ATOM 680 N N . PRO A 1 96 ? 20.828 -24.875 -15.008 1 94.88 96 PRO A N 1
ATOM 681 C CA . PRO A 1 96 ? 20.391 -26.266 -15.047 1 94.88 96 PRO A CA 1
ATOM 682 C C . PRO A 1 96 ? 19.922 -26.781 -13.688 1 94.88 96 PRO A C 1
ATOM 684 O O . PRO A 1 96 ? 19.125 -27.719 -13.617 1 94.88 96 PRO A O 1
ATOM 687 N N . GLN A 1 97 ? 20.391 -26.219 -12.609 1 93.75 97 GLN A N 1
ATOM 688 C CA . GLN A 1 97 ? 20.031 -26.688 -11.273 1 93.75 97 GLN A CA 1
ATOM 689 C C . GLN A 1 97 ? 18.609 -26.281 -10.914 1 93.75 97 GLN A C 1
ATOM 691 O O . GLN A 1 97 ? 18.031 -26.797 -9.953 1 93.75 97 GLN A O 1
ATOM 696 N N . PHE A 1 98 ? 18.047 -25.406 -11.672 1 94.38 98 PHE A N 1
ATOM 697 C CA . PHE A 1 98 ? 16.734 -24.859 -11.336 1 94.38 98 PHE A CA 1
ATOM 698 C C . PHE A 1 98 ? 15.664 -25.469 -12.227 1 94.38 98 PHE A C 1
ATOM 700 O O . PHE A 1 98 ? 15.93 -25.828 -13.375 1 94.38 98 PHE A O 1
ATOM 707 N N . THR A 1 99 ? 14.5 -25.641 -11.656 1 93.31 99 THR A N 1
ATOM 708 C CA . THR A 1 99 ? 13.258 -25.922 -12.375 1 93.31 99 THR A CA 1
ATOM 709 C C . THR A 1 99 ? 12.352 -24.703 -12.383 1 93.31 99 THR A C 1
ATOM 711 O O . THR A 1 99 ? 11.898 -24.234 -11.328 1 93.31 99 THR A O 1
ATOM 714 N N . PRO A 1 100 ? 12.102 -24.219 -13.539 1 88.25 100 PRO A N 1
ATOM 715 C CA . PRO A 1 100 ? 11.359 -22.953 -13.602 1 88.25 100 PRO A CA 1
ATOM 716 C C . PRO A 1 100 ? 9.992 -23.031 -12.938 1 88.25 100 PRO A C 1
ATOM 718 O O . PRO A 1 100 ? 9.328 -24.078 -13.008 1 88.25 100 PRO A O 1
ATOM 721 N N . LEU A 1 101 ? 9.625 -21.953 -12.266 1 85.12 101 LEU A N 1
ATOM 722 C CA . LEU A 1 101 ? 8.359 -21.781 -11.555 1 85.12 101 LEU A CA 1
ATOM 723 C C . LEU A 1 101 ? 7.672 -20.484 -11.977 1 85.12 101 LEU A C 1
ATOM 725 O O . LEU A 1 101 ? 7.551 -20.203 -13.172 1 85.12 101 LEU A O 1
ATOM 729 N N . GLY A 1 102 ? 7.145 -19.766 -10.984 1 77.19 102 GLY A N 1
ATOM 730 C CA . GLY A 1 102 ? 6.395 -18.547 -11.203 1 77.19 102 GLY A CA 1
ATOM 731 C C . GLY A 1 102 ? 7.25 -17.406 -11.758 1 77.19 102 GLY A C 1
ATOM 732 O O . GLY A 1 102 ? 8.359 -17.188 -11.281 1 77.19 102 GLY A O 1
ATOM 733 N N . SER A 1 103 ? 6.805 -16.781 -12.906 1 82.19 103 SER A N 1
ATOM 734 C CA . SER A 1 103 ? 7.516 -15.719 -13.609 1 82.19 103 SER A CA 1
ATOM 735 C C . SER A 1 103 ? 6.547 -14.797 -14.344 1 82.19 103 SER A C 1
ATOM 737 O O . SER A 1 103 ? 5.383 -14.688 -13.969 1 82.19 103 SER A O 1
ATOM 739 N N . ALA A 1 104 ? 7.062 -14.086 -15.305 1 83.25 104 ALA A N 1
ATOM 740 C CA . ALA A 1 104 ? 6.289 -13.164 -16.141 1 83.25 104 ALA A CA 1
ATOM 741 C C . ALA A 1 104 ? 5.195 -13.914 -16.891 1 83.25 104 ALA A C 1
ATOM 743 O O . ALA A 1 104 ? 4.242 -13.297 -17.375 1 83.25 104 ALA A O 1
ATOM 744 N N . SER A 1 105 ? 5.285 -15.203 -16.891 1 85.38 105 SER A N 1
ATOM 745 C CA . SER A 1 105 ? 4.328 -15.992 -17.656 1 85.38 105 SER A CA 1
ATOM 746 C C . SER A 1 105 ? 3.287 -16.641 -16.75 1 85.38 105 SER A C 1
ATOM 748 O O . SER A 1 105 ? 2.484 -17.453 -17.219 1 85.38 105 SER A O 1
ATOM 750 N N . SER A 1 106 ? 3.32 -16.328 -15.508 1 83.5 106 SER A N 1
ATOM 751 C CA . SER A 1 106 ? 2.402 -16.938 -14.562 1 83.5 106 SER A CA 1
ATOM 752 C C . SER A 1 106 ? 1.064 -16.219 -14.531 1 83.5 106 SER A C 1
ATOM 754 O O . SER A 1 106 ? 0.728 -15.562 -13.539 1 83.5 106 SER A O 1
ATOM 756 N N . ASN A 1 107 ? 0.32 -16.391 -15.477 1 85.94 107 ASN A N 1
ATOM 757 C CA . ASN A 1 107 ? -1.021 -15.82 -15.547 1 85.94 107 ASN A CA 1
ATOM 758 C C . ASN A 1 107 ? -2.053 -16.734 -14.883 1 85.94 107 ASN A C 1
ATOM 760 O O . ASN A 1 107 ? -2.865 -16.266 -14.086 1 85.94 107 ASN A O 1
ATOM 764 N N . SER A 1 108 ? -2.029 -18 -15.211 1 75.19 108 SER A N 1
ATOM 765 C CA . SER A 1 108 ? -2.801 -19.094 -14.625 1 75.19 108 SER A CA 1
ATOM 766 C C . SER A 1 108 ? -1.986 -20.375 -14.57 1 75.19 108 SER A C 1
ATOM 768 O O . SER A 1 108 ? -1.745 -21.016 -15.602 1 75.19 108 SER A O 1
ATOM 770 N N . PRO A 1 109 ? -1.517 -20.719 -13.445 1 73 109 PRO A N 1
ATOM 771 C CA . PRO A 1 109 ? -1.811 -20.203 -12.102 1 73 109 PRO A CA 1
ATOM 772 C C . PRO A 1 109 ? -1.224 -18.812 -11.859 1 73 109 PRO A C 1
ATOM 774 O O . PRO A 1 109 ? -0.237 -18.438 -12.5 1 73 109 PRO A O 1
ATOM 777 N N . ASN A 1 110 ? -1.899 -18.125 -11.039 1 80.31 110 ASN A N 1
ATOM 778 C CA . ASN A 1 110 ? -1.54 -16.75 -10.711 1 80.31 110 ASN A CA 1
ATOM 779 C C . ASN A 1 110 ? -0.642 -16.688 -9.477 1 80.31 110 ASN A C 1
ATOM 781 O O . ASN A 1 110 ? -1.001 -17.203 -8.414 1 80.31 110 ASN A O 1
ATOM 785 N N . LEU A 1 111 ? 0.498 -16.109 -9.633 1 81.81 111 LEU A N 1
ATOM 786 C CA . LEU A 1 111 ? 1.378 -15.898 -8.484 1 81.81 111 LEU A CA 1
ATOM 787 C C . LEU A 1 111 ? 1.402 -14.422 -8.094 1 81.81 111 LEU A C 1
ATOM 789 O O . LEU A 1 111 ? 2.398 -13.938 -7.555 1 81.81 111 LEU A O 1
ATOM 793 N N . ALA A 1 112 ? 0.429 -13.703 -8.492 1 86.5 112 ALA A N 1
ATOM 794 C CA . ALA A 1 112 ? 0.228 -12.305 -8.133 1 86.5 112 ALA A CA 1
ATOM 795 C C . ALA A 1 112 ? 1.389 -11.438 -8.609 1 86.5 112 ALA A C 1
ATOM 797 O O . ALA A 1 112 ? 1.829 -10.531 -7.906 1 86.5 112 ALA A O 1
ATOM 798 N N . GLY A 1 113 ? 1.969 -11.859 -9.727 1 89.25 113 GLY A N 1
ATOM 799 C CA . GLY A 1 113 ? 3.02 -11.047 -10.32 1 89.25 113 GLY A CA 1
ATOM 800 C C . GLY A 1 113 ? 4.383 -11.297 -9.711 1 89.25 113 GLY A C 1
ATOM 801 O O . GLY A 1 113 ? 5.383 -10.711 -10.141 1 89.25 113 GLY A O 1
ATOM 802 N N . GLN A 1 114 ? 4.5 -12.156 -8.758 1 92 114 GLN A N 1
ATOM 803 C CA . GLN A 1 114 ? 5.77 -12.438 -8.094 1 92 114 GLN A CA 1
ATOM 804 C C . GLN A 1 114 ? 6.641 -13.359 -8.945 1 92 114 GLN A C 1
ATOM 806 O O . GLN A 1 114 ? 6.129 -14.141 -9.75 1 92 114 GLN A O 1
ATOM 811 N N . ALA A 1 115 ? 7.883 -13.211 -8.773 1 92.94 115 ALA A N 1
ATOM 812 C CA . ALA A 1 115 ? 8.859 -14.094 -9.391 1 92.94 115 ALA A CA 1
ATOM 813 C C . ALA A 1 115 ? 9.5 -15.016 -8.352 1 92.94 115 ALA A C 1
ATOM 815 O O . ALA A 1 115 ? 10.141 -14.547 -7.41 1 92.94 115 ALA A O 1
ATOM 816 N N . GLN A 1 116 ? 9.312 -16.297 -8.57 1 92.31 116 GLN A N 1
ATOM 817 C CA . GLN A 1 116 ? 9.836 -17.281 -7.641 1 92.31 116 GLN A CA 1
ATOM 818 C C . GLN A 1 116 ? 10.734 -18.297 -8.359 1 92.31 116 GLN A C 1
ATOM 820 O O . GLN A 1 116 ? 10.625 -18.469 -9.57 1 92.31 116 GLN A O 1
ATOM 825 N N . VAL A 1 117 ? 11.641 -18.859 -7.621 1 92 117 VAL A N 1
ATOM 826 C CA . VAL A 1 117 ? 12.547 -19.859 -8.172 1 92 117 VAL A CA 1
ATOM 827 C C . VAL A 1 117 ? 12.602 -21.078 -7.242 1 92 117 VAL A C 1
ATOM 829 O O . VAL A 1 117 ? 12.266 -20.969 -6.062 1 92 117 VAL A O 1
ATOM 832 N N . GLN A 1 118 ? 12.961 -22.188 -7.824 1 94 118 GLN A N 1
ATOM 833 C CA . GLN A 1 118 ? 13.109 -23.406 -7.043 1 94 118 GLN A CA 1
ATOM 834 C C . GLN A 1 118 ? 14.281 -24.234 -7.551 1 94 118 GLN A C 1
ATOM 836 O O . GLN A 1 118 ? 14.523 -24.312 -8.758 1 94 118 GLN A O 1
ATOM 841 N N . LEU A 1 119 ? 14.953 -24.797 -6.633 1 93.75 119 LEU A N 1
ATOM 842 C CA . LEU A 1 119 ? 16.047 -25.719 -6.949 1 93.75 119 LEU A CA 1
ATOM 843 C C . LEU A 1 119 ? 15.531 -27.141 -7.078 1 93.75 119 LEU A C 1
ATOM 845 O O . LEU A 1 119 ? 14.781 -27.625 -6.223 1 93.75 119 LEU A O 1
ATOM 849 N N . ARG A 1 120 ? 15.852 -27.797 -8.203 1 94.25 120 ARG A N 1
ATOM 850 C CA . ARG A 1 120 ? 15.742 -29.234 -8.422 1 94.25 120 ARG A CA 1
ATOM 851 C C . ARG A 1 120 ? 14.289 -29.688 -8.344 1 94.25 120 ARG A C 1
ATOM 853 O O . ARG A 1 120 ? 14.008 -30.828 -7.977 1 94.25 120 ARG A O 1
ATOM 860 N N . GLY A 1 121 ? 13.336 -28.734 -8.516 1 93 121 GLY A N 1
ATOM 861 C CA . GLY A 1 121 ? 11.922 -29.078 -8.492 1 93 121 GLY A CA 1
ATOM 862 C C . GLY A 1 121 ? 11.406 -29.391 -7.102 1 93 121 GLY A C 1
ATOM 863 O O . GLY A 1 121 ? 10.383 -30.062 -6.945 1 93 121 GLY A O 1
ATOM 864 N N . LEU A 1 122 ? 12.062 -28.906 -6.121 1 93.5 122 LEU A N 1
ATOM 865 C CA . LEU A 1 122 ? 11.703 -29.281 -4.754 1 93.5 122 LEU A CA 1
ATOM 866 C C . LEU A 1 122 ? 10.797 -28.219 -4.133 1 93.5 122 LEU A C 1
ATOM 868 O O . LEU A 1 122 ? 10.328 -28.391 -3 1 93.5 122 LEU A O 1
ATOM 872 N N . GLY A 1 123 ? 10.516 -27.203 -4.852 1 91.69 123 GLY A N 1
ATOM 873 C CA . GLY A 1 123 ? 9.617 -26.172 -4.371 1 91.69 123 GLY A CA 1
ATOM 874 C C . GLY A 1 123 ? 10.336 -24.875 -3.996 1 91.69 123 GLY A C 1
ATOM 875 O O . GLY A 1 123 ? 11.445 -24.922 -3.457 1 91.69 123 GLY A O 1
ATOM 876 N N . ALA A 1 124 ? 9.648 -23.75 -4.227 1 92.69 124 ALA A N 1
ATOM 877 C CA . ALA A 1 124 ? 10.203 -22.453 -3.863 1 92.69 124 ALA A CA 1
ATOM 878 C C . ALA A 1 124 ? 10.336 -22.312 -2.35 1 92.69 124 ALA A C 1
ATOM 880 O O . ALA A 1 124 ? 11.25 -21.656 -1.855 1 92.69 124 ALA A O 1
ATOM 881 N N . ILE A 1 125 ? 9.508 -23 -1.636 1 91.94 125 ILE A N 1
ATOM 882 C CA . ILE A 1 125 ? 9.461 -22.906 -0.181 1 91.94 125 ILE A CA 1
ATOM 883 C C . ILE A 1 125 ? 10.695 -23.578 0.419 1 91.94 125 ILE A C 1
ATOM 885 O O . ILE A 1 125 ? 10.992 -23.391 1.601 1 91.94 125 ILE A O 1
ATOM 889 N N . ARG A 1 126 ? 11.422 -24.344 -0.361 1 94.38 126 ARG A N 1
ATOM 890 C CA . ARG A 1 126 ? 12.586 -25.078 0.129 1 94.38 126 ARG A CA 1
ATOM 891 C C . ARG A 1 126 ? 13.875 -24.5 -0.449 1 94.38 126 ARG A C 1
ATOM 893 O O . ARG A 1 126 ? 14.93 -25.141 -0.393 1 94.38 126 ARG A O 1
ATOM 900 N N . THR A 1 127 ? 13.82 -23.391 -1.139 1 93.5 127 THR A N 1
ATOM 901 C CA . THR A 1 127 ? 14.961 -22.641 -1.67 1 93.5 127 THR A CA 1
ATOM 902 C C . THR A 1 127 ? 15.133 -21.312 -0.942 1 93.5 127 THR A C 1
ATOM 904 O O . THR A 1 127 ? 14.297 -20.422 -1.08 1 93.5 127 THR A O 1
ATOM 907 N N . LEU A 1 128 ? 16.203 -21.188 -0.241 1 93.75 128 LEU A N 1
ATOM 908 C CA . LEU A 1 128 ? 16.422 -19.953 0.51 1 93.75 128 LEU A CA 1
ATOM 909 C C . LEU A 1 128 ? 17.078 -18.891 -0.367 1 93.75 128 LEU A C 1
ATOM 911 O O . LEU A 1 128 ? 18.078 -19.172 -1.046 1 93.75 128 LEU A O 1
ATOM 915 N N . VAL A 1 129 ? 16.531 -17.703 -0.425 1 94.38 129 VAL A N 1
ATOM 916 C CA . VAL A 1 129 ? 17.078 -16.562 -1.167 1 94.38 129 VAL A CA 1
ATOM 917 C C . VAL A 1 129 ? 17.688 -15.555 -0.196 1 94.38 129 VAL A C 1
ATOM 919 O O . VAL A 1 129 ? 17.031 -15.141 0.766 1 94.38 129 VAL A O 1
ATOM 922 N N . LEU A 1 130 ? 18.922 -15.211 -0.45 1 95.06 130 LEU A N 1
ATOM 923 C CA . LEU A 1 130 ? 19.641 -14.273 0.4 1 95.06 130 LEU A CA 1
ATOM 924 C C . LEU A 1 130 ? 20.156 -13.086 -0.413 1 95.06 130 LEU A C 1
ATOM 926 O O . LEU A 1 130 ? 20.328 -13.195 -1.628 1 95.06 130 LEU A O 1
ATOM 930 N N . LEU A 1 131 ? 20.312 -12.008 0.197 1 94.88 131 LEU A N 1
ATOM 931 C CA . LEU A 1 131 ? 20.984 -10.82 -0.319 1 94.88 131 LEU A CA 1
ATOM 932 C C . LEU A 1 131 ? 22.172 -10.453 0.545 1 94.88 131 LEU A C 1
ATOM 934 O O . LEU A 1 131 ? 22.016 -10.078 1.71 1 94.88 131 LEU A O 1
ATOM 938 N N . ASN A 1 132 ? 23.359 -10.539 -0.034 1 93.62 132 ASN A N 1
ATOM 939 C CA . ASN A 1 132 ? 24.609 -10.336 0.698 1 93.62 132 ASN A CA 1
ATOM 940 C C . ASN A 1 132 ? 24.688 -11.211 1.941 1 93.62 132 ASN A C 1
ATOM 942 O O . ASN A 1 132 ? 25.078 -10.758 3.012 1 93.62 132 ASN A O 1
ATOM 946 N N . GLY A 1 133 ? 24.172 -12.406 1.808 1 92.19 133 GLY A N 1
ATOM 947 C CA . GLY A 1 133 ? 24.266 -13.391 2.877 1 92.19 133 GLY A CA 1
ATOM 948 C C . GLY A 1 133 ? 23.188 -13.227 3.93 1 92.19 133 GLY A C 1
ATOM 949 O O . GLY A 1 133 ? 23.172 -13.953 4.926 1 92.19 133 GLY A O 1
ATOM 950 N N . ARG A 1 134 ? 22.266 -12.328 3.758 1 94.25 134 ARG A N 1
ATOM 951 C CA . ARG A 1 134 ? 21.219 -12.07 4.742 1 94.25 134 ARG A CA 1
ATOM 952 C C . ARG A 1 134 ? 19.844 -12.344 4.156 1 94.25 134 ARG A C 1
ATOM 954 O O . ARG A 1 134 ? 19.641 -12.234 2.947 1 94.25 134 ARG A O 1
ATOM 961 N N . ARG A 1 135 ? 18.906 -12.672 4.996 1 94.88 135 ARG A N 1
ATOM 962 C CA . ARG A 1 135 ? 17.547 -12.977 4.555 1 94.88 135 ARG A CA 1
ATOM 963 C C . ARG A 1 135 ? 16.844 -11.734 4.02 1 94.88 135 ARG A C 1
ATOM 965 O O . ARG A 1 135 ? 17.031 -10.633 4.547 1 94.88 135 ARG A O 1
ATOM 972 N N . VAL A 1 136 ? 16.047 -11.898 3.039 1 96.12 136 VAL A N 1
ATOM 973 C CA . VAL A 1 136 ? 15.172 -10.883 2.459 1 96.12 136 VAL A CA 1
ATOM 974 C C . VAL A 1 136 ? 13.742 -11.109 2.93 1 96.12 136 VAL A C 1
ATOM 976 O O . VAL A 1 136 ? 13.305 -12.258 3.088 1 96.12 136 VAL A O 1
ATOM 979 N N . VAL A 1 137 ? 13.031 -10.062 3.188 1 96.31 137 VAL A N 1
ATOM 980 C CA . VAL A 1 137 ? 11.641 -10.195 3.613 1 96.31 137 VAL A CA 1
ATOM 981 C C . VAL A 1 137 ? 10.859 -11 2.576 1 96.31 137 VAL A C 1
ATOM 983 O O . VAL A 1 137 ? 10.914 -10.703 1.381 1 96.31 137 VAL A O 1
ATOM 986 N N . PRO A 1 138 ? 10.203 -12.062 3.039 1 94.94 138 PRO A N 1
ATOM 987 C CA . PRO A 1 138 ? 9.398 -12.836 2.092 1 94.94 138 PRO A CA 1
ATOM 988 C C . PRO A 1 138 ? 8.148 -12.086 1.635 1 94.94 138 PRO A C 1
ATOM 990 O O . PRO A 1 138 ? 7.676 -11.18 2.332 1 94.94 138 PRO A O 1
ATOM 993 N N . SER A 1 139 ? 7.633 -12.469 0.534 1 92.56 139 SER A N 1
ATOM 994 C CA . SER A 1 139 ? 6.496 -11.75 -0.034 1 92.56 139 SER A CA 1
ATOM 995 C C . SER A 1 139 ? 5.215 -12.57 0.079 1 92.56 139 SER A C 1
ATOM 997 O O . SER A 1 139 ? 4.215 -12.266 -0.577 1 92.56 139 SER A O 1
ATOM 999 N N . SER A 1 140 ? 5.211 -13.672 0.805 1 89.94 140 SER A N 1
ATOM 1000 C CA . SER A 1 140 ? 4.02 -14.5 0.963 1 89.94 140 SER A CA 1
ATOM 1001 C C . SER A 1 140 ? 3.98 -15.156 2.34 1 89.94 140 SER A C 1
ATOM 1003 O O . SER A 1 140 ? 4.98 -15.156 3.062 1 89.94 140 SER A O 1
ATOM 1005 N N . ALA A 1 141 ? 2.801 -15.719 2.607 1 89.69 141 ALA A N 1
ATOM 1006 C CA . ALA A 1 141 ? 2.629 -16.422 3.871 1 89.69 141 ALA A CA 1
ATOM 1007 C C . ALA A 1 141 ? 3.445 -17.719 3.889 1 89.69 141 ALA A C 1
ATOM 1009 O O . ALA A 1 141 ? 3.662 -18.312 4.949 1 89.69 141 ALA A O 1
ATOM 1010 N N . SER A 1 142 ? 3.934 -18.125 2.729 1 89.75 142 SER A N 1
ATOM 1011 C CA . SER A 1 142 ? 4.723 -19.344 2.629 1 89.75 142 SER A CA 1
ATOM 1012 C C . SER A 1 142 ? 6.211 -19.062 2.791 1 89.75 142 SER A C 1
ATOM 1014 O O . SER A 1 142 ? 7.051 -19.922 2.543 1 89.75 142 SER A O 1
ATOM 1016 N N . SER A 1 143 ? 6.594 -17.828 3.051 1 91.31 143 SER A N 1
ATOM 1017 C CA . SER A 1 143 ? 7.957 -17.375 3.32 1 91.31 143 SER A CA 1
ATOM 1018 C C . SER A 1 143 ? 8.82 -17.438 2.064 1 91.31 143 SER A C 1
ATOM 1020 O O . SER A 1 143 ? 10.008 -17.766 2.139 1 91.31 143 SER A O 1
ATOM 1022 N N . VAL A 1 144 ? 8.227 -17.266 0.946 1 93.56 144 VAL A N 1
ATOM 1023 C CA . VAL A 1 144 ? 8.953 -17.25 -0.319 1 93.56 144 VAL A CA 1
ATOM 1024 C C . VAL A 1 144 ? 9.328 -15.82 -0.69 1 93.56 144 VAL A C 1
ATOM 1026 O O . VAL A 1 144 ? 8.523 -14.898 -0.543 1 93.56 144 VAL A O 1
ATOM 1029 N N . VAL A 1 145 ? 10.516 -15.672 -1.115 1 94.81 145 VAL A N 1
ATOM 1030 C CA . VAL A 1 145 ? 11.016 -14.352 -1.484 1 94.81 145 VAL A CA 1
ATOM 1031 C C . VAL A 1 145 ? 10.688 -14.07 -2.949 1 94.81 145 VAL A C 1
ATOM 1033 O O . VAL A 1 145 ? 10.797 -14.953 -3.799 1 94.81 145 VAL A O 1
ATOM 1036 N N . ASP A 1 146 ? 10.211 -12.875 -3.25 1 95.75 146 ASP A N 1
ATOM 1037 C CA . ASP A 1 146 ? 9.969 -12.383 -4.602 1 95.75 146 ASP A CA 1
ATOM 1038 C C . ASP A 1 146 ? 11.234 -11.781 -5.207 1 95.75 146 ASP A C 1
ATOM 1040 O O . ASP A 1 146 ? 11.75 -10.781 -4.707 1 95.75 146 ASP A O 1
ATOM 1044 N N . LEU A 1 147 ? 11.688 -12.266 -6.277 1 94.88 147 LEU A N 1
ATOM 1045 C CA . LEU A 1 147 ? 12.953 -11.828 -6.852 1 94.88 147 LEU A CA 1
ATOM 1046 C C . LEU A 1 147 ? 12.812 -10.445 -7.48 1 94.88 147 LEU A C 1
ATOM 1048 O O . LEU A 1 147 ? 13.812 -9.781 -7.758 1 94.88 147 LEU A O 1
ATOM 1052 N N . ASN A 1 148 ? 11.594 -9.992 -7.734 1 93.12 148 ASN A N 1
ATOM 1053 C CA . ASN A 1 148 ? 11.375 -8.648 -8.258 1 93.12 148 ASN A CA 1
ATOM 1054 C C . ASN A 1 148 ? 11.953 -7.582 -7.324 1 93.12 148 ASN A C 1
ATOM 1056 O O . ASN A 1 148 ? 12.188 -6.449 -7.742 1 93.12 148 ASN A O 1
ATOM 1060 N N . LEU A 1 149 ? 12.234 -7.949 -6.09 1 94.06 149 LEU A N 1
ATOM 1061 C CA . LEU A 1 149 ? 12.648 -6.992 -5.066 1 94.06 149 LEU A CA 1
ATOM 1062 C C . LEU A 1 149 ? 14.117 -6.629 -5.23 1 94.06 149 LEU A C 1
ATOM 1064 O O . LEU A 1 149 ? 14.57 -5.617 -4.688 1 94.06 149 LEU A O 1
ATOM 1068 N N . LEU A 1 150 ? 14.844 -7.441 -5.93 1 92.56 150 LEU A N 1
ATOM 1069 C CA . LEU A 1 150 ? 16.297 -7.328 -5.906 1 92.56 150 LEU A CA 1
ATOM 1070 C C . LEU A 1 150 ? 16.766 -6.242 -6.867 1 92.56 150 LEU A C 1
ATOM 1072 O O . LEU A 1 150 ? 16.234 -6.105 -7.973 1 92.56 150 LEU A O 1
ATOM 1076 N N . PRO A 1 151 ? 17.797 -5.477 -6.441 1 90.38 151 PRO A N 1
ATOM 1077 C CA . PRO A 1 151 ? 18.344 -4.426 -7.301 1 90.38 151 PRO A CA 1
ATOM 1078 C C . PRO A 1 151 ? 19.281 -4.977 -8.375 1 90.38 151 PRO A C 1
ATOM 1080 O O . PRO A 1 151 ? 20.5 -4.949 -8.211 1 90.38 151 PRO A O 1
ATOM 1083 N N . THR A 1 152 ? 18.812 -5.215 -9.438 1 86.81 152 THR A N 1
ATOM 1084 C CA . THR A 1 152 ? 19.516 -5.941 -10.492 1 86.81 152 THR A CA 1
ATOM 1085 C C . THR A 1 152 ? 20.75 -5.176 -10.945 1 86.81 152 THR A C 1
ATOM 1087 O O . THR A 1 152 ? 21.812 -5.773 -11.172 1 86.81 152 THR A O 1
ATOM 1090 N N . PRO A 1 153 ? 20.734 -3.811 -10.969 1 85.19 153 PRO A N 1
ATOM 1091 C CA . PRO A 1 153 ? 21.906 -3.088 -11.461 1 85.19 153 PRO A CA 1
ATOM 1092 C C . PRO A 1 153 ? 23.125 -3.242 -10.547 1 85.19 153 PRO A C 1
ATOM 1094 O O . PRO A 1 153 ? 24.266 -3.062 -10.992 1 85.19 153 PRO A O 1
ATOM 1097 N N . LEU A 1 154 ? 22.953 -3.59 -9.344 1 90.69 154 LEU A N 1
ATOM 1098 C CA . LEU A 1 154 ? 24.047 -3.658 -8.383 1 90.69 154 LEU A CA 1
ATOM 1099 C C . LEU A 1 154 ? 24.5 -5.102 -8.164 1 90.69 154 LEU A C 1
ATOM 1101 O O . LEU A 1 154 ? 25.469 -5.355 -7.449 1 90.69 154 LEU A O 1
ATOM 1105 N N . ILE A 1 155 ? 23.797 -6.023 -8.766 1 91.56 155 ILE A N 1
ATOM 1106 C CA . ILE A 1 155 ? 24.172 -7.418 -8.562 1 91.56 155 ILE A CA 1
ATOM 1107 C C . ILE A 1 155 ? 25.516 -7.688 -9.219 1 91.56 155 ILE A C 1
ATOM 1109 O O . ILE A 1 155 ? 25.672 -7.52 -10.43 1 91.56 155 ILE A O 1
ATOM 1113 N N . SER A 1 156 ? 26.438 -8.023 -8.398 1 91.81 156 SER A N 1
ATOM 1114 C CA . SER A 1 156 ? 27.766 -8.375 -8.906 1 91.81 156 SER A CA 1
ATOM 1115 C C . SER A 1 156 ? 27.812 -9.844 -9.328 1 91.81 156 SER A C 1
ATOM 1117 O O . SER A 1 156 ? 28.391 -10.172 -10.359 1 91.81 156 SER A O 1
ATOM 1119 N N . SER A 1 157 ? 27.25 -10.625 -8.43 1 91.62 157 SER A N 1
ATOM 1120 C CA . SER A 1 157 ? 27.203 -12.055 -8.719 1 91.62 157 SER A CA 1
ATOM 1121 C C . SER A 1 157 ? 26.062 -12.734 -7.965 1 91.62 157 SER A C 1
ATOM 1123 O O . SER A 1 157 ? 25.5 -12.164 -7.027 1 91.62 157 SER A O 1
ATOM 1125 N N . VAL A 1 158 ? 25.672 -13.859 -8.477 1 92.5 158 VAL A N 1
ATOM 1126 C CA . VAL A 1 158 ? 24.688 -14.727 -7.84 1 92.5 158 VAL A CA 1
ATOM 1127 C C . VAL A 1 158 ? 25.297 -16.109 -7.594 1 92.5 158 VAL A C 1
ATOM 1129 O O . VAL A 1 158 ? 25.812 -16.734 -8.516 1 92.5 158 VAL A O 1
ATOM 1132 N N . GLU A 1 159 ? 25.25 -16.531 -6.348 1 91.75 159 GLU A N 1
ATOM 1133 C CA . GLU A 1 159 ? 25.797 -17.828 -5.953 1 91.75 159 GLU A CA 1
ATOM 1134 C C . GLU A 1 159 ? 24.688 -18.828 -5.645 1 91.75 159 GLU A C 1
ATOM 1136 O O . GLU A 1 159 ? 23.828 -18.562 -4.809 1 91.75 159 GLU A O 1
ATOM 1141 N N . THR A 1 160 ? 24.766 -19.875 -6.336 1 91.75 160 THR A N 1
ATOM 1142 C CA . THR A 1 160 ? 23.844 -20.984 -6.043 1 91.75 160 THR A CA 1
ATOM 1143 C C . THR A 1 160 ? 24.562 -22.094 -5.301 1 91.75 160 THR A C 1
ATOM 1145 O O . THR A 1 160 ? 25.531 -22.688 -5.816 1 91.75 160 THR A O 1
ATOM 1148 N N . ILE A 1 161 ? 24.125 -22.297 -4.133 1 87 161 ILE A N 1
ATOM 1149 C CA . ILE A 1 161 ? 24.672 -23.391 -3.324 1 87 161 ILE A CA 1
ATOM 1150 C C . ILE A 1 161 ? 23.656 -24.531 -3.258 1 87 161 ILE A C 1
ATOM 1152 O O . ILE A 1 161 ? 22.531 -24.344 -2.811 1 87 161 ILE A O 1
ATOM 1156 N N . THR A 1 162 ? 24.125 -25.703 -3.691 1 81 162 THR A N 1
ATOM 1157 C CA . THR A 1 162 ? 23.188 -26.828 -3.711 1 81 162 THR A CA 1
ATOM 1158 C C . THR A 1 162 ? 23.547 -27.844 -2.627 1 81 162 THR A C 1
ATOM 1160 O O . THR A 1 162 ? 24.688 -27.859 -2.148 1 81 162 THR A O 1
ATOM 1163 N N . GLY A 1 163 ? 22.734 -28.75 -2.092 1 73.81 163 GLY A N 1
ATOM 1164 C CA . GLY A 1 163 ? 22.984 -29.781 -1.106 1 73.81 163 GLY A CA 1
ATOM 1165 C C . GLY A 1 163 ? 22.562 -29.391 0.296 1 73.81 163 GLY A C 1
ATOM 1166 O O . GLY A 1 163 ? 23.062 -29.938 1.279 1 73.81 163 GLY A O 1
ATOM 1167 N N . GLY A 1 164 ? 21.594 -28.844 0.537 1 74.38 164 GLY A N 1
ATOM 1168 C CA . GLY A 1 164 ? 21.094 -28.453 1.851 1 74.38 164 GLY A CA 1
ATOM 1169 C C . GLY A 1 164 ? 22.047 -27.516 2.584 1 74.38 164 GLY A C 1
ATOM 1170 O O . GLY A 1 164 ? 23.266 -27.688 2.523 1 74.38 164 GLY A O 1
ATOM 1171 N N . ALA A 1 165 ? 21.562 -26.547 3.227 1 78.62 165 ALA A N 1
ATOM 1172 C CA . ALA A 1 165 ? 22.406 -25.562 3.898 1 78.62 165 ALA A CA 1
ATOM 1173 C C . ALA A 1 165 ? 21.75 -25.047 5.172 1 78.62 165 ALA A C 1
ATOM 1175 O O . ALA A 1 165 ? 22.031 -23.938 5.621 1 78.62 165 ALA A O 1
ATOM 1176 N N . SER A 1 166 ? 20.969 -25.844 5.754 1 84.44 166 SER A N 1
ATOM 1177 C CA . SER A 1 166 ? 20.188 -25.391 6.902 1 84.44 166 SER A CA 1
ATOM 1178 C C . SER A 1 166 ? 21.062 -25.203 8.133 1 84.44 166 SER A C 1
ATOM 1180 O O . SER A 1 166 ? 20.75 -24.391 9 1 84.44 166 SER A O 1
ATOM 1182 N N . SER A 1 167 ? 22.078 -25.984 8.266 1 86.38 167 SER A N 1
ATOM 1183 C CA . SER A 1 167 ? 22.938 -25.844 9.43 1 86.38 167 SER A CA 1
ATOM 1184 C C . SER A 1 167 ? 23.609 -24.469 9.445 1 86.38 167 SER A C 1
ATOM 1186 O O . SER A 1 167 ? 23.906 -23.938 10.516 1 86.38 167 SER A O 1
ATOM 1188 N N . THR A 1 168 ? 23.812 -23.984 8.281 1 84.31 168 THR A N 1
ATOM 1189 C CA . THR A 1 168 ? 24.5 -22.688 8.156 1 84.31 168 THR A CA 1
ATOM 1190 C C . THR A 1 168 ? 23.484 -21.547 8.125 1 84.31 168 THR A C 1
ATOM 1192 O O . THR A 1 168 ? 23.703 -20.516 8.758 1 84.31 168 THR A O 1
ATOM 1195 N N . TYR A 1 169 ? 22.438 -21.766 7.359 1 86.5 169 TYR A N 1
ATOM 1196 C CA . TYR A 1 169 ? 21.594 -20.625 7.062 1 86.5 169 TYR A CA 1
ATOM 1197 C C . TYR A 1 169 ? 20.219 -20.766 7.723 1 86.5 169 TYR A C 1
ATOM 1199 O O . TYR A 1 169 ? 19.406 -19.844 7.715 1 86.5 169 TYR A O 1
ATOM 1207 N N . GLY A 1 170 ? 19.891 -21.922 8.234 1 85.25 170 GLY A N 1
ATOM 1208 C CA . GLY A 1 170 ? 18.609 -22.125 8.906 1 85.25 170 GLY A CA 1
ATOM 1209 C C . GLY A 1 170 ? 17.562 -22.781 8.016 1 85.25 170 GLY A C 1
ATOM 1210 O O . GLY A 1 170 ? 17.906 -23.328 6.965 1 85.25 170 GLY A O 1
ATOM 1211 N N . SER A 1 171 ? 16.375 -22.641 8.531 1 84.94 171 SER A N 1
ATOM 1212 C CA . SER A 1 171 ? 15.25 -23.281 7.871 1 84.94 171 SER A CA 1
ATOM 1213 C C . SER A 1 171 ? 15.109 -22.797 6.426 1 84.94 171 SER A C 1
ATOM 1215 O O . SER A 1 171 ? 15.633 -21.75 6.059 1 84.94 171 SER A O 1
ATOM 1217 N N . ASP A 1 172 ? 14.539 -23.625 5.488 1 83.25 172 ASP A N 1
ATOM 1218 C CA . ASP A 1 172 ? 14.148 -23.344 4.109 1 83.25 172 ASP A CA 1
ATOM 1219 C C . ASP A 1 172 ? 15.273 -23.703 3.141 1 83.25 172 ASP A C 1
ATOM 1221 O O . ASP A 1 172 ? 15.047 -23.797 1.933 1 83.25 172 ASP A O 1
ATOM 1225 N N . ALA A 1 173 ? 16.453 -23.828 3.668 1 89.56 173 ALA A N 1
ATOM 1226 C CA . ALA A 1 173 ? 17.562 -24.188 2.789 1 89.56 173 ALA A CA 1
ATOM 1227 C C . ALA A 1 173 ? 17.656 -25.703 2.627 1 89.56 173 ALA A C 1
ATOM 1229 O O . ALA A 1 173 ? 18.719 -26.297 2.805 1 89.56 173 ALA A O 1
ATOM 1230 N N . VAL A 1 174 ? 16.625 -26.234 2.271 1 90 174 VAL A N 1
ATOM 1231 C CA . VAL A 1 174 ? 16.547 -27.672 2.096 1 90 174 VAL A CA 1
ATOM 1232 C C . VAL A 1 174 ? 17.109 -28.062 0.732 1 90 174 VAL A C 1
ATOM 1234 O O . VAL A 1 174 ? 17.953 -28.969 0.636 1 90 174 VAL A O 1
ATOM 1237 N N . ALA A 1 175 ? 16.656 -27.359 -0.246 1 91.88 175 ALA A N 1
ATOM 1238 C CA . ALA A 1 175 ? 17.156 -27.625 -1.598 1 91.88 175 ALA A CA 1
ATOM 1239 C C . ALA A 1 175 ? 18.484 -26.922 -1.84 1 91.88 175 ALA A C 1
ATOM 1241 O O . ALA A 1 175 ? 19.297 -27.375 -2.65 1 91.88 175 ALA A O 1
ATOM 1242 N N . GLY A 1 176 ? 18.625 -25.812 -1.204 1 92 176 GLY A N 1
ATOM 1243 C CA . GLY A 1 176 ? 19.844 -25.016 -1.367 1 92 176 GLY A CA 1
ATOM 1244 C C . GLY A 1 176 ? 19.609 -23.531 -1.139 1 92 176 GLY A C 1
ATOM 1245 O O . GLY A 1 176 ? 18.609 -23.141 -0.543 1 92 176 GLY A O 1
ATOM 1246 N N . VAL A 1 177 ? 20.672 -22.766 -1.517 1 92.06 177 VAL A N 1
ATOM 1247 C CA . VAL A 1 177 ? 20.641 -21.328 -1.258 1 92.06 177 VAL A CA 1
ATOM 1248 C C . VAL A 1 177 ? 20.984 -20.562 -2.537 1 92.06 177 VAL A C 1
ATOM 1250 O O . VAL A 1 177 ? 21.875 -20.969 -3.291 1 92.06 177 VAL A O 1
ATOM 1253 N N . LEU A 1 178 ? 20.203 -19.578 -2.82 1 93.62 178 LEU A N 1
ATOM 1254 C CA . LEU A 1 178 ? 20.5 -18.562 -3.84 1 93.62 178 LEU A CA 1
ATOM 1255 C C . LEU A 1 178 ? 20.875 -17.234 -3.199 1 93.62 178 LEU A C 1
ATOM 1257 O O . LEU A 1 178 ? 20.016 -16.547 -2.652 1 93.62 178 LEU A O 1
ATOM 1261 N N . ASN A 1 179 ? 22.141 -16.875 -3.295 1 93.31 179 ASN A N 1
ATOM 1262 C CA . ASN A 1 179 ? 22.641 -15.68 -2.637 1 93.31 179 ASN A CA 1
ATOM 1263 C C . ASN A 1 179 ? 23.031 -14.609 -3.65 1 93.31 179 ASN A C 1
ATOM 1265 O O . ASN A 1 179 ? 23.984 -14.797 -4.414 1 93.31 179 ASN A O 1
ATOM 1269 N N . PHE A 1 180 ? 22.375 -13.516 -3.66 1 94.38 180 PHE A N 1
ATOM 1270 C CA . PHE A 1 180 ? 22.703 -12.375 -4.5 1 94.38 180 PHE A CA 1
ATOM 1271 C C . PHE A 1 180 ? 23.719 -11.477 -3.814 1 94.38 180 PHE A C 1
ATOM 1273 O O . PHE A 1 180 ? 23.516 -11.055 -2.674 1 94.38 180 PHE A O 1
ATOM 1280 N N . ARG A 1 181 ? 24.781 -11.219 -4.516 1 93.94 181 ARG A N 1
ATOM 1281 C CA . ARG A 1 181 ? 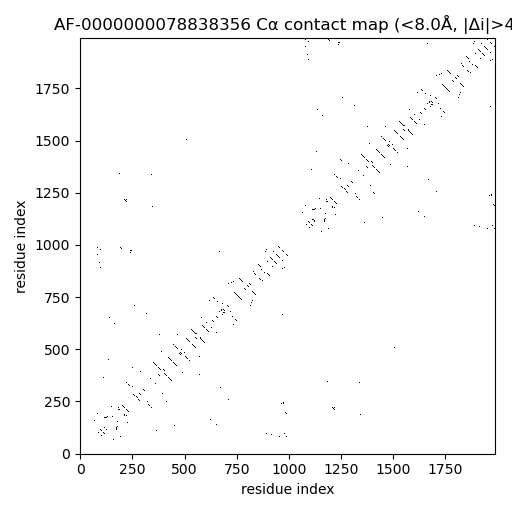25.812 -10.336 -4.004 1 93.94 181 ARG A CA 1
ATOM 1282 C C . ARG A 1 181 ? 25.797 -8.984 -4.723 1 93.94 181 ARG A C 1
ATOM 1284 O O . ARG A 1 181 ? 25.859 -8.93 -5.949 1 93.94 181 ARG A O 1
ATOM 1291 N N . LEU A 1 182 ? 25.781 -7.914 -3.975 1 94.19 182 LEU A N 1
ATOM 1292 C CA . LEU A 1 182 ? 25.719 -6.578 -4.559 1 94.19 182 LEU A CA 1
ATOM 1293 C C . LEU A 1 182 ? 27.078 -5.898 -4.52 1 94.19 182 LEU A C 1
ATOM 1295 O O . LEU A 1 182 ? 27.906 -6.188 -3.639 1 94.19 182 LEU A O 1
ATOM 1299 N N . ASN A 1 183 ? 27.312 -5.086 -5.469 1 91.62 183 ASN A N 1
ATOM 1300 C CA . ASN A 1 183 ? 28.5 -4.227 -5.457 1 91.62 183 ASN A CA 1
ATOM 1301 C C . ASN A 1 183 ? 28.281 -2.99 -4.59 1 91.62 183 ASN A C 1
ATOM 1303 O O . ASN A 1 183 ? 27.969 -1.913 -5.102 1 91.62 183 ASN A O 1
ATOM 1307 N N . GLU A 1 184 ? 28.688 -3.113 -3.424 1 87.12 184 GLU A N 1
ATOM 1308 C CA . GLU A 1 184 ? 28.469 -2.002 -2.502 1 87.12 184 GLU A CA 1
ATOM 1309 C C . GLU A 1 184 ? 29.656 -1.047 -2.504 1 87.12 184 GLU A C 1
ATOM 1311 O O . GLU A 1 184 ? 29.609 0.024 -1.895 1 87.12 184 GLU A O 1
ATOM 1316 N N . ASN A 1 185 ? 30.703 -1.382 -3.215 1 87.44 185 ASN A N 1
ATOM 1317 C CA . ASN A 1 185 ? 31.859 -0.511 -3.332 1 87.44 185 ASN A CA 1
ATOM 1318 C C . ASN A 1 185 ? 31.922 0.173 -4.695 1 87.44 185 ASN A C 1
ATOM 1320 O O . ASN A 1 185 ? 33 0.372 -5.254 1 87.44 185 ASN A O 1
ATOM 1324 N N . PHE A 1 186 ? 30.828 0.419 -5.152 1 89.88 186 PHE A N 1
ATOM 1325 C CA . PHE A 1 186 ? 30.703 1.08 -6.449 1 89.88 186 PHE A CA 1
ATOM 1326 C C . PHE A 1 186 ? 31.359 2.455 -6.418 1 89.88 186 PHE A C 1
ATOM 1328 O O . PHE A 1 186 ? 31.266 3.172 -5.418 1 89.88 186 PHE A O 1
ATOM 1335 N N . GLU A 1 187 ? 32.031 2.857 -7.504 1 89.75 187 GLU A N 1
ATOM 1336 C CA . GLU A 1 187 ? 32.688 4.164 -7.641 1 89.75 187 GLU A CA 1
ATOM 1337 C C . GLU A 1 187 ? 32.219 4.871 -8.914 1 89.75 187 GLU A C 1
ATOM 1339 O O . GLU A 1 187 ? 32.281 4.305 -10 1 89.75 187 GLU A O 1
ATOM 1344 N N . GLY A 1 188 ? 31.75 6.152 -8.688 1 90.38 188 GLY A N 1
ATOM 1345 C CA . GLY A 1 188 ? 31.391 6.953 -9.852 1 90.38 188 GLY A CA 1
ATOM 1346 C C . GLY A 1 188 ? 29.906 6.973 -10.125 1 90.38 188 GLY A C 1
ATOM 1347 O O . GLY A 1 188 ? 29.094 6.977 -9.203 1 90.38 188 GLY A O 1
ATOM 1348 N N . VAL A 1 189 ? 29.625 7.242 -11.445 1 92.38 189 VAL A N 1
ATOM 1349 C CA . VAL A 1 189 ? 28.25 7.266 -11.922 1 92.38 189 VAL A CA 1
ATOM 1350 C C . VAL A 1 189 ? 28.094 6.332 -13.125 1 92.38 189 VAL A C 1
ATOM 1352 O O . VAL A 1 189 ? 28.969 6.293 -14 1 92.38 189 VAL A O 1
ATOM 1355 N N . GLN A 1 190 ? 27.062 5.594 -13.047 1 93.94 190 GLN A N 1
ATOM 1356 C CA . GLN A 1 190 ? 26.766 4.699 -14.156 1 93.94 190 GLN A CA 1
ATOM 1357 C C . GLN A 1 190 ? 25.312 4.84 -14.609 1 93.94 190 GLN A C 1
ATOM 1359 O O . GLN A 1 190 ? 24.406 4.809 -13.781 1 93.94 190 GLN A O 1
ATOM 1364 N N . LEU A 1 191 ? 25.125 5.117 -15.852 1 94.19 191 LEU A N 1
ATOM 1365 C CA . LEU A 1 191 ? 23.828 5.094 -16.484 1 94.19 191 LEU A CA 1
ATOM 1366 C C . LEU A 1 191 ? 23.656 3.85 -17.359 1 94.19 191 LEU A C 1
ATOM 1368 O O . LEU A 1 191 ? 24.516 3.549 -18.188 1 94.19 191 LEU A O 1
ATOM 1372 N N . ASP A 1 192 ? 22.609 3.125 -17.141 1 94.81 192 ASP A N 1
ATOM 1373 C CA . ASP A 1 192 ? 22.297 1.951 -17.953 1 94.81 192 ASP A CA 1
ATOM 1374 C C . ASP A 1 192 ? 20.891 2.049 -18.562 1 94.81 192 ASP A C 1
ATOM 1376 O O . ASP A 1 192 ? 19.922 2.26 -17.828 1 94.81 192 ASP A O 1
ATOM 1380 N N . VAL A 1 193 ? 20.812 1.887 -19.844 1 95.81 193 VAL A N 1
ATOM 1381 C CA . VAL A 1 193 ? 19.547 1.895 -20.562 1 95.81 193 VAL A CA 1
ATOM 1382 C C . VAL A 1 193 ? 19.453 0.661 -21.453 1 95.81 193 VAL A C 1
ATOM 1384 O O . VAL A 1 193 ? 20.438 0.26 -22.078 1 95.81 193 VAL A O 1
ATOM 1387 N N . GLN A 1 194 ? 18.266 0.07 -21.453 1 95.94 194 GLN A N 1
ATOM 1388 C CA . GLN A 1 194 ? 18.047 -1.081 -22.312 1 95.94 194 GLN A CA 1
ATOM 1389 C C . GLN A 1 194 ? 16.609 -1.108 -22.844 1 95.94 194 GLN A C 1
ATOM 1391 O O . GLN A 1 194 ? 15.664 -0.825 -22.109 1 95.94 194 GLN A O 1
ATOM 1396 N N . TYR A 1 195 ? 16.438 -1.388 -24.094 1 96.81 195 TYR A N 1
ATOM 1397 C CA . TYR A 1 195 ? 15.148 -1.538 -24.75 1 96.81 195 TYR A CA 1
ATOM 1398 C C . TYR A 1 195 ? 15.07 -2.857 -25.516 1 96.81 195 TYR A C 1
ATOM 1400 O O . TYR A 1 195 ? 16.047 -3.279 -26.141 1 96.81 195 TYR A O 1
ATOM 1408 N N . GLY A 1 196 ? 13.969 -3.598 -25.359 1 96.56 196 GLY A N 1
ATOM 1409 C CA . GLY A 1 196 ? 13.75 -4.844 -26.078 1 96.56 196 GLY A CA 1
ATOM 1410 C C . GLY A 1 196 ? 12.391 -4.914 -26.75 1 96.56 196 GLY A C 1
ATOM 1411 O O . GLY A 1 196 ? 11.438 -4.273 -26.297 1 96.56 196 GLY A O 1
ATOM 1412 N N . VAL A 1 197 ? 12.297 -5.703 -27.812 1 97.12 197 VAL A N 1
ATOM 1413 C CA . VAL A 1 197 ? 11.062 -5.891 -28.562 1 97.12 197 VAL A CA 1
ATOM 1414 C C . VAL A 1 197 ? 11.102 -7.223 -29.297 1 97.12 197 VAL A C 1
ATOM 1416 O O . VAL A 1 197 ? 12.172 -7.664 -29.734 1 97.12 197 VAL A O 1
ATOM 1419 N N . SER A 1 198 ? 10 -7.852 -29.438 1 97.31 198 SER A N 1
ATOM 1420 C CA . SER A 1 198 ? 9.961 -9.102 -30.188 1 97.31 198 SER A CA 1
ATOM 1421 C C . SER A 1 198 ? 9.938 -8.836 -31.688 1 97.31 198 SER A C 1
ATOM 1423 O O . SER A 1 198 ? 9.703 -7.707 -32.125 1 97.31 198 SER A O 1
ATOM 1425 N N . ASP A 1 199 ? 10.188 -9.914 -32.469 1 96.44 199 ASP A N 1
ATOM 1426 C CA . ASP A 1 199 ? 10.148 -9.852 -33.938 1 96.44 199 ASP A CA 1
ATOM 1427 C C . ASP A 1 199 ? 8.742 -9.547 -34.438 1 96.44 199 ASP A C 1
ATOM 1429 O O . ASP A 1 199 ? 8.555 -9.164 -35.594 1 96.44 199 ASP A O 1
ATOM 1433 N N . ARG A 1 200 ? 7.793 -9.602 -33.594 1 96.38 200 ARG A N 1
ATOM 1434 C CA . ARG A 1 200 ? 6.402 -9.32 -33.938 1 96.38 200 ARG A CA 1
ATOM 1435 C C . ARG A 1 200 ? 6.012 -7.91 -33.5 1 96.38 200 ARG A C 1
ATOM 1437 O O . ARG A 1 200 ? 4.844 -7.523 -33.594 1 96.38 200 ARG A O 1
ATOM 1444 N N . GLY A 1 201 ? 6.875 -7.156 -32.938 1 96.19 201 GLY A N 1
ATOM 1445 C CA . GLY A 1 201 ? 6.637 -5.777 -32.562 1 96.19 201 GLY A CA 1
ATOM 1446 C C . GLY A 1 201 ? 5.898 -5.652 -31.234 1 96.19 201 GLY A C 1
ATOM 1447 O O . GLY A 1 201 ? 5.285 -4.621 -30.953 1 96.19 201 GLY A O 1
ATOM 1448 N N . ASP A 1 202 ? 5.836 -6.695 -30.484 1 96.94 202 ASP A N 1
ATOM 1449 C CA . ASP A 1 202 ? 5.195 -6.695 -29.172 1 96.94 202 ASP A CA 1
ATOM 1450 C C . ASP A 1 202 ? 6.168 -7.148 -28.078 1 96.94 202 ASP A C 1
ATOM 1452 O O . ASP A 1 202 ? 7.383 -7.129 -28.281 1 96.94 202 ASP A O 1
ATOM 1456 N N . ALA A 1 203 ? 5.652 -7.359 -26.844 1 95.88 203 ALA A N 1
ATOM 1457 C CA . ALA A 1 203 ? 6.473 -7.758 -25.703 1 95.88 203 ALA A CA 1
ATOM 1458 C C . ALA A 1 203 ? 7.582 -6.742 -25.438 1 95.88 203 ALA A C 1
ATOM 1460 O O . ALA A 1 203 ? 8.734 -7.117 -25.219 1 95.88 203 ALA A O 1
ATOM 1461 N N . GLU A 1 204 ? 7.293 -5.539 -25.531 1 96.06 204 GLU A N 1
ATOM 1462 C CA . GLU A 1 204 ? 8.273 -4.484 -25.281 1 96.06 204 GLU A CA 1
ATOM 1463 C C . GLU A 1 204 ? 8.719 -4.477 -23.828 1 96.06 204 GLU A C 1
ATOM 1465 O O . GLU A 1 204 ? 7.934 -4.773 -22.922 1 96.06 204 GLU A O 1
ATOM 1470 N N . SER A 1 205 ? 9.992 -4.23 -23.609 1 94.69 205 SER A N 1
ATOM 1471 C CA . SER A 1 205 ? 10.57 -4.086 -22.281 1 94.69 205 SER A CA 1
ATOM 1472 C C . SER A 1 205 ? 11.578 -2.947 -22.234 1 94.69 205 SER A C 1
ATOM 1474 O O . SER A 1 205 ? 12.328 -2.738 -23.188 1 94.69 205 SER A O 1
ATOM 1476 N N . GLU A 1 206 ? 11.562 -2.154 -21.234 1 96 206 GLU A N 1
ATOM 1477 C CA . GLU A 1 206 ? 12.508 -1.062 -21.047 1 96 206 GLU A CA 1
ATOM 1478 C C . GLU A 1 206 ? 13.07 -1.069 -19.625 1 96 206 GLU A C 1
ATOM 1480 O O . GLU A 1 206 ? 12.359 -1.393 -18.672 1 96 206 GLU A O 1
ATOM 1485 N N . VAL A 1 207 ? 14.336 -0.768 -19.516 1 95.19 207 VAL A N 1
ATOM 1486 C CA . VAL A 1 207 ? 15.016 -0.667 -18.219 1 95.19 207 VAL A CA 1
ATOM 1487 C C . VAL A 1 207 ? 15.859 0.602 -18.188 1 95.19 207 VAL A C 1
ATOM 1489 O O . VAL A 1 207 ? 16.562 0.914 -19.156 1 95.19 207 VAL A O 1
ATOM 1492 N N . TYR A 1 208 ? 15.781 1.409 -17.172 1 95.19 208 TYR A N 1
ATOM 1493 C CA . TYR A 1 208 ? 16.609 2.57 -16.875 1 95.19 208 TYR A CA 1
ATOM 1494 C C . TYR A 1 208 ? 17.203 2.473 -15.477 1 95.19 208 TYR A C 1
ATOM 1496 O O . TYR A 1 208 ? 16.5 2.117 -14.523 1 95.19 208 TYR A O 1
ATOM 1504 N N . SER A 1 209 ? 18.5 2.639 -15.375 1 94.56 209 SER A N 1
ATOM 1505 C CA . SER A 1 209 ? 19.078 2.652 -14.031 1 94.56 209 SER A CA 1
ATOM 1506 C C . SER A 1 209 ? 20.188 3.705 -13.922 1 94.56 209 SER A C 1
ATOM 1508 O O . SER A 1 209 ? 20.906 3.959 -14.891 1 94.56 209 SER A O 1
ATOM 1510 N N . VAL A 1 210 ? 20.297 4.348 -12.82 1 94.12 210 VAL A N 1
ATOM 1511 C CA . VAL A 1 210 ? 21.375 5.254 -12.43 1 94.12 210 VAL A CA 1
ATOM 1512 C C . VAL A 1 210 ? 21.969 4.816 -11.094 1 94.12 210 VAL A C 1
ATOM 1514 O O . VAL A 1 210 ? 21.234 4.59 -10.133 1 94.12 210 VAL A O 1
ATOM 1517 N N . THR A 1 211 ? 23.219 4.578 -11.086 1 93.81 211 THR A N 1
ATOM 1518 C CA . THR A 1 211 ? 23.953 4.227 -9.867 1 93.81 211 THR A CA 1
ATOM 1519 C C . THR A 1 211 ? 25.047 5.242 -9.594 1 93.81 211 THR A C 1
ATOM 1521 O O . THR A 1 211 ? 25.781 5.637 -10.5 1 93.81 211 THR A O 1
ATOM 1524 N N . MET A 1 212 ? 25.125 5.652 -8.406 1 92.88 212 MET A N 1
ATOM 1525 C CA . MET A 1 212 ? 26.172 6.582 -7.961 1 92.88 212 MET A CA 1
ATOM 1526 C C . MET A 1 212 ? 26.766 6.129 -6.637 1 92.88 212 MET A C 1
ATOM 1528 O O . MET A 1 212 ? 26.062 5.621 -5.766 1 92.88 212 MET A O 1
ATOM 1532 N N . GLY A 1 213 ? 28.078 6.285 -6.508 1 90.94 213 GLY A N 1
ATOM 1533 C CA . GLY A 1 213 ? 28.719 5.934 -5.25 1 90.94 213 GLY A CA 1
ATOM 1534 C C . GLY A 1 213 ? 30.219 6.18 -5.25 1 90.94 213 GLY A C 1
ATOM 1535 O O . GLY A 1 213 ? 30.766 6.66 -6.242 1 90.94 213 GLY A O 1
ATOM 1536 N N . GLY A 1 214 ? 30.812 5.941 -4.062 1 91.25 214 GLY A N 1
ATOM 1537 C CA . GLY A 1 214 ? 32.25 6.078 -3.891 1 91.25 214 GLY A CA 1
ATOM 1538 C C . GLY A 1 214 ? 32.688 6 -2.441 1 91.25 214 GLY A C 1
ATOM 1539 O O . GLY A 1 214 ? 31.859 5.844 -1.543 1 91.25 214 GLY A O 1
ATOM 1540 N N . ASP A 1 215 ? 34.031 6.082 -2.293 1 91.31 215 ASP A N 1
ATOM 1541 C CA . ASP A 1 215 ? 34.594 6.125 -0.948 1 91.31 215 ASP A CA 1
ATOM 1542 C C . ASP A 1 215 ? 34.219 7.434 -0.244 1 91.31 215 ASP A C 1
ATOM 1544 O O . ASP A 1 215 ? 34.188 8.492 -0.872 1 91.31 215 ASP A O 1
ATOM 1548 N N . ILE A 1 216 ? 33.906 7.215 0.987 1 87.44 216 ILE A N 1
ATOM 1549 C CA . ILE A 1 216 ? 33.594 8.422 1.732 1 87.44 216 ILE A CA 1
ATOM 1550 C C . ILE A 1 216 ? 34.594 8.633 2.857 1 87.44 216 ILE A C 1
ATOM 1552 O O . ILE A 1 216 ? 35.25 7.68 3.293 1 87.44 216 ILE A O 1
ATOM 1556 N N . ALA A 1 217 ? 34.719 9.891 3.326 1 82.62 217 ALA A N 1
ATOM 1557 C CA . ALA A 1 217 ? 35.531 10.289 4.469 1 82.62 217 ALA A CA 1
ATOM 1558 C C . ALA A 1 217 ? 36.969 9.766 4.336 1 82.62 217 ALA A C 1
ATOM 1560 O O . ALA A 1 217 ? 37.469 9.102 5.242 1 82.62 217 ALA A O 1
ATOM 1561 N N . ASP A 1 218 ? 37.594 10.031 3.25 1 81.31 218 ASP A N 1
ATOM 1562 C CA . ASP A 1 218 ? 38.969 9.711 2.973 1 81.31 218 ASP A CA 1
ATOM 1563 C C . ASP A 1 218 ? 39.25 8.211 3.094 1 81.31 218 ASP A C 1
ATOM 1565 O O . ASP A 1 218 ? 40.219 7.789 3.734 1 81.31 218 ASP A O 1
ATOM 1569 N N . GLY A 1 219 ? 38.25 7.387 2.607 1 84.19 219 GLY A N 1
ATOM 1570 C CA . GLY A 1 219 ? 38.406 5.945 2.521 1 84.19 219 GLY A CA 1
ATOM 1571 C C . GLY A 1 219 ? 37.906 5.211 3.752 1 84.19 219 GLY A C 1
ATOM 1572 O O . GLY A 1 219 ? 38 3.982 3.82 1 84.19 219 GLY A O 1
ATOM 1573 N N . ARG A 1 220 ? 37.406 5.871 4.77 1 88.56 220 ARG A N 1
ATOM 1574 C CA . ARG A 1 220 ? 36.938 5.246 5.996 1 88.56 220 ARG A CA 1
ATOM 1575 C C . ARG A 1 220 ? 35.562 4.586 5.77 1 88.56 220 ARG A C 1
ATOM 1577 O O . ARG A 1 220 ? 35.062 3.9 6.652 1 88.56 220 ARG A O 1
ATOM 1584 N N . GLY A 1 221 ? 35.125 4.766 4.605 1 91.06 221 GLY A N 1
ATOM 1585 C CA . GLY A 1 221 ? 33.812 4.168 4.312 1 91.06 221 GLY A CA 1
ATOM 1586 C C . GLY A 1 221 ? 33.469 4.203 2.84 1 91.06 221 GLY A C 1
ATOM 1587 O O . GLY A 1 221 ? 34.312 4.543 2.002 1 91.06 221 GLY A O 1
ATOM 1588 N N . ASN A 1 222 ? 32.281 3.758 2.518 1 93.19 222 ASN A N 1
ATOM 1589 C CA . ASN A 1 222 ? 31.734 3.74 1.164 1 93.19 222 ASN A CA 1
ATOM 1590 C C . ASN A 1 222 ? 30.234 3.977 1.163 1 93.19 222 ASN A C 1
ATOM 1592 O O . ASN A 1 222 ? 29.547 3.664 2.141 1 93.19 222 ASN A O 1
ATOM 1596 N N . ALA A 1 223 ? 29.781 4.66 0.16 1 92.88 223 ALA A N 1
ATOM 1597 C CA . ALA A 1 223 ? 28.344 4.848 -0.01 1 92.88 223 ALA A CA 1
ATOM 1598 C C . ALA A 1 223 ? 27.938 4.637 -1.464 1 92.88 223 ALA A C 1
ATOM 1600 O O . ALA A 1 223 ? 28.672 4.98 -2.383 1 92.88 223 ALA A O 1
ATOM 1601 N N . VAL A 1 224 ? 26.703 4.07 -1.658 1 93.06 224 VAL A N 1
ATOM 1602 C CA . VAL A 1 224 ? 26.203 3.842 -3.006 1 93.06 224 VAL A CA 1
ATOM 1603 C C . VAL A 1 224 ? 24.688 4.062 -3.031 1 93.06 224 VAL A C 1
ATOM 1605 O O . VAL A 1 224 ? 23.984 3.764 -2.057 1 93.06 224 VAL A O 1
ATOM 1608 N N . LEU A 1 225 ? 24.172 4.641 -4.051 1 93.56 225 LEU A N 1
ATOM 1609 C CA . LEU A 1 225 ? 22.75 4.805 -4.348 1 93.56 225 LEU A CA 1
ATOM 1610 C C . LEU A 1 225 ? 22.422 4.324 -5.762 1 93.56 225 LEU A C 1
ATOM 1612 O O . LEU A 1 225 ? 23.094 4.723 -6.719 1 93.56 225 LEU A O 1
ATOM 1616 N N . SER A 1 226 ? 21.484 3.463 -5.879 1 95.31 226 SER A N 1
ATOM 1617 C CA . SER A 1 226 ? 21.047 2.961 -7.18 1 95.31 226 SER A CA 1
ATOM 1618 C C . SER A 1 226 ? 19.547 3.119 -7.363 1 95.31 226 SER A C 1
ATOM 1620 O O . SER A 1 226 ? 18.766 2.732 -6.492 1 95.31 226 SER A O 1
ATOM 1622 N N . LEU A 1 227 ? 19.172 3.789 -8.43 1 94.69 227 LEU A N 1
ATOM 1623 C CA . LEU A 1 227 ? 17.781 3.955 -8.844 1 94.69 227 LEU A CA 1
ATOM 1624 C C . LEU A 1 227 ? 17.516 3.225 -10.148 1 94.69 227 LEU A C 1
ATOM 1626 O O . LEU A 1 227 ? 18.25 3.393 -11.125 1 94.69 227 LEU A O 1
ATOM 1630 N N . SER A 1 228 ? 16.422 2.428 -10.094 1 94.94 228 SER A N 1
ATOM 1631 C CA . SER A 1 228 ? 16.125 1.688 -11.32 1 94.94 228 SER A CA 1
ATOM 1632 C C . SER A 1 228 ? 14.633 1.663 -11.609 1 94.94 228 SER A C 1
ATOM 1634 O O . SER A 1 228 ? 13.812 1.604 -10.688 1 94.94 228 SER A O 1
ATOM 1636 N N . TYR A 1 229 ? 14.242 1.731 -12.883 1 94.94 229 TYR A N 1
ATOM 1637 C CA . TYR A 1 229 ? 12.891 1.602 -13.398 1 94.94 229 TYR A CA 1
ATOM 1638 C C . TYR A 1 229 ? 12.828 0.556 -14.508 1 94.94 229 TYR A C 1
ATOM 1640 O O . TYR A 1 229 ? 13.727 0.474 -15.344 1 94.94 229 TYR A O 1
ATOM 1648 N N . SER A 1 230 ? 11.805 -0.249 -14.469 1 94.94 230 SER A N 1
ATOM 1649 C CA . SER A 1 230 ? 11.586 -1.19 -15.562 1 94.94 230 SER A CA 1
ATOM 1650 C C . SER A 1 230 ? 10.102 -1.308 -15.906 1 94.94 230 SER A C 1
ATOM 1652 O O . SER A 1 230 ? 9.242 -1.117 -15.039 1 94.94 230 SER A O 1
ATOM 1654 N N . ASP A 1 231 ? 9.844 -1.574 -17.156 1 95 231 ASP A N 1
ATOM 1655 C CA . ASP A 1 231 ? 8.492 -1.78 -17.688 1 95 231 ASP A CA 1
ATOM 1656 C C . ASP A 1 231 ? 8.469 -2.92 -18.703 1 95 231 ASP A C 1
ATOM 1658 O O . ASP A 1 231 ? 9.375 -3.049 -19.516 1 95 231 ASP A O 1
ATOM 1662 N N . ARG A 1 232 ? 7.543 -3.785 -18.547 1 94.56 232 ARG A N 1
ATOM 1663 C CA . ARG A 1 232 ? 7.301 -4.875 -19.484 1 94.56 232 ARG A CA 1
ATOM 1664 C C . ARG A 1 232 ? 5.84 -4.91 -19.922 1 94.56 232 ARG A C 1
ATOM 1666 O O . ARG A 1 232 ? 4.938 -4.91 -19.078 1 94.56 232 ARG A O 1
ATOM 1673 N N . ASP A 1 233 ? 5.652 -5.027 -21.203 1 94.62 233 ASP A N 1
ATOM 1674 C CA . ASP A 1 233 ? 4.301 -5.07 -21.766 1 94.62 233 ASP A CA 1
ATOM 1675 C C . ASP A 1 233 ? 3.738 -6.488 -21.719 1 94.62 233 ASP A C 1
ATOM 1677 O O . ASP A 1 233 ? 4.492 -7.465 -21.734 1 94.62 233 ASP A O 1
ATOM 1681 N N . SER A 1 234 ? 2.426 -6.547 -21.75 1 95.38 234 SER A N 1
ATOM 1682 C CA . SER A 1 234 ? 1.75 -7.836 -21.781 1 95.38 234 SER A CA 1
ATOM 1683 C C . SER A 1 234 ? 1.663 -8.367 -23.219 1 95.38 234 SER A C 1
ATOM 1685 O O . SER A 1 234 ? 1.833 -7.613 -24.172 1 95.38 234 SER A O 1
ATOM 1687 N N . VAL A 1 235 ? 1.532 -9.664 -23.344 1 96.12 235 VAL A N 1
ATOM 1688 C CA . VAL A 1 235 ? 1.206 -10.359 -24.594 1 96.12 235 VAL A CA 1
ATOM 1689 C C . VAL A 1 235 ? 0.049 -11.328 -24.344 1 96.12 235 VAL A C 1
ATOM 1691 O O . VAL A 1 235 ? 0.031 -12.047 -23.344 1 96.12 235 VAL A O 1
ATOM 1694 N N . LEU A 1 236 ? -0.921 -11.359 -25.234 1 95.62 236 LEU A N 1
ATOM 1695 C CA . LEU A 1 236 ? -2.043 -12.289 -25.125 1 95.62 236 LEU A CA 1
ATOM 1696 C C . LEU A 1 236 ? -1.708 -13.625 -25.781 1 95.62 236 LEU A C 1
ATOM 1698 O O . LEU A 1 236 ? -0.891 -13.68 -26.703 1 95.62 236 LEU A O 1
ATOM 1702 N N . ASN A 1 237 ? -2.359 -14.648 -25.297 1 95 237 ASN A N 1
ATOM 1703 C CA . ASN A 1 237 ? -2.238 -15.945 -25.953 1 95 237 ASN A CA 1
ATOM 1704 C C . ASN A 1 237 ? -2.588 -15.859 -27.438 1 95 237 ASN A C 1
ATOM 1706 O O . ASN A 1 237 ? -1.966 -16.531 -28.266 1 95 237 ASN A O 1
ATOM 1710 N N . ALA A 1 238 ? -3.504 -15.023 -27.766 1 93.75 238 ALA A N 1
ATOM 1711 C CA . ALA A 1 238 ? -4.008 -14.906 -29.141 1 93.75 238 ALA A CA 1
ATOM 1712 C C . ALA A 1 238 ? -2.932 -14.367 -30.078 1 93.75 238 ALA A C 1
ATOM 1714 O O . ALA A 1 238 ? -3.055 -14.469 -31.297 1 93.75 238 ALA A O 1
ATOM 1715 N N . ALA A 1 239 ? -1.907 -13.875 -29.516 1 95.12 239 ALA A N 1
ATOM 1716 C CA . ALA A 1 239 ? -0.888 -13.195 -30.312 1 95.12 239 ALA A CA 1
ATOM 1717 C C . ALA A 1 239 ? 0.077 -14.203 -30.938 1 95.12 239 ALA A C 1
ATOM 1719 O O . ALA A 1 239 ? 0.871 -13.852 -31.812 1 95.12 239 ALA A O 1
ATOM 1720 N N . ARG A 1 240 ? 0.022 -15.445 -30.547 1 95.75 240 ARG A N 1
ATOM 1721 C CA . ARG A 1 240 ? 0.891 -16.484 -31.094 1 95.75 240 ARG A CA 1
ATOM 1722 C C . ARG A 1 240 ? 0.073 -17.625 -31.688 1 95.75 240 ARG A C 1
ATOM 1724 O O . ARG A 1 240 ? -0.955 -18.016 -31.125 1 95.75 240 ARG A O 1
ATOM 1731 N N . GLU A 1 241 ? 0.601 -18.25 -32.688 1 91.69 241 GLU A N 1
ATOM 1732 C CA . GLU A 1 241 ? -0.111 -19.312 -33.375 1 91.69 241 GLU A CA 1
ATOM 1733 C C . GLU A 1 241 ? -0.299 -20.547 -32.5 1 91.69 241 GLU A C 1
ATOM 1735 O O . GLU A 1 241 ? -1.348 -21.188 -32.562 1 91.69 241 GLU A O 1
ATOM 1740 N N . PHE A 1 242 ? 0.663 -20.906 -31.75 1 92.88 242 PHE A N 1
ATOM 1741 C CA . PHE A 1 242 ? 0.611 -22.141 -30.969 1 92.88 242 PHE A CA 1
ATOM 1742 C C . PHE A 1 242 ? -0.379 -22 -29.812 1 92.88 242 PHE A C 1
ATOM 1744 O O . PHE A 1 242 ? -0.792 -23.016 -29.234 1 92.88 242 PHE A O 1
ATOM 1751 N N . SER A 1 243 ? -0.779 -20.797 -29.453 1 93.25 243 SER A N 1
ATOM 1752 C CA . SER A 1 243 ? -1.61 -20.609 -28.266 1 93.25 243 SER A CA 1
ATOM 1753 C C . SER A 1 243 ? -2.898 -19.875 -28.594 1 93.25 243 SER A C 1
ATOM 1755 O O . SER A 1 243 ? -3.738 -19.656 -27.719 1 93.25 243 SER A O 1
ATOM 1757 N N . ARG A 1 244 ? -3.09 -19.453 -29.781 1 91.62 244 ARG A N 1
ATOM 1758 C CA . ARG A 1 244 ? -4.273 -18.688 -30.141 1 91.62 244 ARG A CA 1
ATOM 1759 C C . ARG A 1 244 ? -5.551 -19.469 -29.844 1 91.62 244 ARG A C 1
ATOM 1761 O O . ARG A 1 244 ? -6.578 -18.875 -29.516 1 91.62 244 ARG A O 1
ATOM 1768 N N . ILE A 1 245 ? -5.465 -20.797 -30.078 1 90.44 245 ILE A N 1
ATOM 1769 C CA . ILE A 1 245 ? -6.535 -21.688 -29.641 1 90.44 245 ILE A CA 1
ATOM 1770 C C . ILE A 1 245 ? -6.133 -22.359 -28.328 1 90.44 245 ILE A C 1
ATOM 1772 O O . ILE A 1 245 ? -5.363 -23.328 -28.344 1 90.44 245 ILE A O 1
ATOM 1776 N N . SER A 1 246 ? -6.57 -21.844 -27.234 1 88 246 SER A N 1
ATOM 1777 C CA . SER A 1 246 ? -6.211 -22.359 -25.922 1 88 246 SER A CA 1
ATOM 1778 C C . SER A 1 246 ? -7.277 -22.031 -24.875 1 88 246 SER A C 1
ATOM 1780 O O . SER A 1 246 ? -8.18 -21.234 -25.141 1 88 246 SER A O 1
ATOM 1782 N N . GLY A 1 247 ? -7.234 -22.688 -23.797 1 82.12 247 GLY A N 1
ATOM 1783 C CA . GLY A 1 247 ? -8.141 -22.422 -22.688 1 82.12 247 GLY A CA 1
ATOM 1784 C C . GLY A 1 247 ? -9.555 -22.906 -22.938 1 82.12 247 GLY A C 1
ATOM 1785 O O . GLY A 1 247 ? -10.516 -22.156 -22.781 1 82.12 247 GLY A O 1
ATOM 1786 N N . PHE A 1 248 ? -9.703 -24.078 -23.375 1 80.19 248 PHE A N 1
ATOM 1787 C CA . PHE A 1 248 ? -11.008 -24.672 -23.625 1 80.19 248 PHE A CA 1
ATOM 1788 C C . PHE A 1 248 ? -11.852 -24.703 -22.359 1 80.19 248 PHE A C 1
ATOM 1790 O O . PHE A 1 248 ? -11.375 -25.109 -21.297 1 80.19 248 PHE A O 1
ATOM 1797 N N . ALA A 1 249 ? -13.031 -24.203 -22.516 1 80.19 249 ALA A N 1
ATOM 1798 C CA . ALA A 1 249 ? -13.953 -24.094 -21.391 1 80.19 249 ALA A CA 1
ATOM 1799 C C . ALA A 1 249 ? -15.312 -24.688 -21.75 1 80.19 249 ALA A C 1
ATOM 1801 O O . ALA A 1 249 ? -15.789 -24.547 -22.875 1 80.19 249 ALA A O 1
ATOM 1802 N N . GLY A 1 250 ? -15.906 -25.25 -20.688 1 77.12 250 GLY A N 1
ATOM 1803 C CA . GLY A 1 250 ? -17.25 -25.797 -20.875 1 77.12 250 GLY A CA 1
ATOM 1804 C C . GLY A 1 250 ? -18.344 -24.766 -20.672 1 77.12 250 GLY A C 1
ATOM 1805 O O . GLY A 1 250 ? -19.531 -25.094 -20.781 1 77.12 250 GLY A O 1
ATOM 1806 N N . THR A 1 251 ? -18 -23.625 -20.375 1 87.69 251 THR A N 1
ATOM 1807 C CA . THR A 1 251 ? -18.953 -22.531 -20.203 1 87.69 251 THR A CA 1
ATOM 1808 C C . THR A 1 251 ? -18.75 -21.453 -21.266 1 87.69 251 THR A C 1
ATOM 1810 O O . THR A 1 251 ? -17.625 -20.953 -21.438 1 87.69 251 THR A O 1
ATOM 1813 N N . SER A 1 252 ? -19.797 -21.188 -22 1 92.94 252 SER A N 1
ATOM 1814 C CA . SER A 1 252 ? -19.703 -20.219 -23.078 1 92.94 252 SER A CA 1
ATOM 1815 C C . SER A 1 252 ? -20.656 -19.047 -22.859 1 92.94 252 SER A C 1
ATOM 1817 O O . SER A 1 252 ? -21.578 -19.141 -22.031 1 92.94 252 SER A O 1
ATOM 1819 N N . PRO A 1 253 ? -20.438 -17.984 -23.656 1 94.75 253 PRO A N 1
ATOM 1820 C CA . PRO A 1 253 ? -21.359 -16.859 -23.547 1 94.75 253 PRO A CA 1
ATOM 1821 C C . PRO A 1 253 ? -22.75 -17.172 -24.078 1 94.75 253 PRO A C 1
ATOM 1823 O O . PRO A 1 253 ? -23.703 -16.422 -23.812 1 94.75 253 PRO A O 1
ATOM 1826 N N . LEU A 1 254 ? -22.922 -18.25 -24.75 1 96.5 254 LEU A N 1
ATOM 1827 C CA . LEU A 1 254 ? -24.234 -18.641 -25.266 1 96.5 254 LEU A CA 1
ATOM 1828 C C . LEU A 1 254 ? -25.141 -19.109 -24.141 1 96.5 254 LEU A C 1
ATOM 1830 O O . LEU A 1 254 ? -26.359 -19.016 -24.234 1 96.5 254 LEU A O 1
ATOM 1834 N N . GLY A 1 255 ? -24.547 -19.594 -23.141 1 96.06 255 GLY A N 1
ATOM 1835 C CA . GLY A 1 255 ? -25.297 -20.234 -22.078 1 96.06 255 GLY A CA 1
ATOM 1836 C C . GLY A 1 255 ? -25.578 -21.703 -22.328 1 96.06 255 GLY A C 1
ATOM 1837 O O . GLY A 1 255 ? -25.562 -22.141 -23.484 1 96.06 255 GLY A O 1
ATOM 1838 N N . SER A 1 256 ? -25.766 -22.375 -21.25 1 94.56 256 SER A N 1
ATOM 1839 C CA . SER A 1 256 ? -26.094 -23.781 -21.359 1 94.56 256 SER A CA 1
ATOM 1840 C C . SER A 1 256 ? -26.844 -24.266 -20.125 1 94.56 256 SER A C 1
ATOM 1842 O O . SER A 1 256 ? -26.953 -23.547 -19.125 1 94.56 256 SER A O 1
ATOM 1844 N N . THR A 1 257 ? -27.391 -25.406 -20.297 1 93.38 257 THR A N 1
ATOM 1845 C CA . THR A 1 257 ? -28.078 -26.047 -19.172 1 93.38 257 THR A CA 1
ATOM 1846 C C . THR A 1 257 ? -27.797 -27.547 -19.141 1 93.38 257 THR A C 1
ATOM 1848 O O . THR A 1 257 ? -27.484 -28.141 -20.172 1 93.38 257 THR A O 1
ATOM 1851 N N . VAL A 1 258 ? -27.766 -28.078 -17.984 1 83.88 258 VAL A N 1
ATOM 1852 C CA . VAL A 1 258 ? -27.891 -29.5 -17.672 1 83.88 258 VAL A CA 1
ATOM 1853 C C . VAL A 1 258 ? -29.141 -29.75 -16.828 1 83.88 258 VAL A C 1
ATOM 1855 O O . VAL A 1 258 ? -29.266 -29.219 -15.727 1 83.88 258 VAL A O 1
ATOM 1858 N N . PHE A 1 259 ? -30.078 -30.422 -17.406 1 87.25 259 PHE A N 1
ATOM 1859 C CA . PHE A 1 259 ? -31.344 -30.609 -16.719 1 87.25 259 PHE A CA 1
ATOM 1860 C C . PHE A 1 259 ? -31.156 -31.422 -15.445 1 87.25 259 PHE A C 1
ATOM 1862 O O . PHE A 1 259 ? -30.344 -32.344 -15.414 1 87.25 259 PHE A O 1
ATOM 1869 N N . ASP A 1 260 ? -31.969 -31.078 -14.492 1 79.69 260 ASP A N 1
ATOM 1870 C CA . ASP A 1 260 ? -31.906 -31.781 -13.211 1 79.69 260 ASP A CA 1
ATOM 1871 C C . ASP A 1 260 ? -32.344 -33.219 -13.367 1 79.69 260 ASP A C 1
ATOM 1873 O O . ASP A 1 260 ? -33.375 -33.5 -13.992 1 79.69 260 ASP A O 1
ATOM 1877 N N . ALA A 1 261 ? -31.578 -34.094 -12.766 1 75.56 261 ALA A N 1
ATOM 1878 C CA . ALA A 1 261 ? -31.859 -35.531 -12.898 1 75.56 261 ALA A CA 1
ATOM 1879 C C . ALA A 1 261 ? -33.25 -35.875 -12.367 1 75.56 261 ALA A C 1
ATOM 1881 O O . ALA A 1 261 ? -33.906 -36.781 -12.883 1 75.56 261 ALA A O 1
ATOM 1882 N N . ASN A 1 262 ? -33.656 -35.156 -11.352 1 77.12 262 ASN A N 1
ATOM 1883 C CA . ASN A 1 262 ? -34.969 -35.438 -10.742 1 77.12 262 ASN A CA 1
ATOM 1884 C C . ASN A 1 262 ? -36.094 -34.781 -11.508 1 77.12 262 ASN A C 1
ATOM 1886 O O . ASN A 1 262 ? -37.281 -34.906 -11.133 1 77.12 262 ASN A O 1
ATOM 1890 N N . ASN A 1 263 ? -35.812 -34.062 -12.547 1 87.44 263 ASN A N 1
ATOM 1891 C CA . ASN A 1 263 ? -36.812 -33.375 -13.383 1 87.44 263 ASN A CA 1
ATOM 1892 C C . ASN A 1 263 ? -36.375 -33.375 -14.852 1 87.44 263 ASN A C 1
ATOM 1894 O O . ASN A 1 263 ? -36.344 -32.312 -15.484 1 87.44 263 ASN A O 1
ATOM 1898 N N . LEU A 1 264 ? -36.031 -34.562 -15.344 1 88.38 264 LEU A N 1
ATOM 1899 C CA . LEU A 1 264 ? -35.531 -34.719 -16.719 1 88.38 264 LEU A CA 1
ATOM 1900 C C . LEU A 1 264 ? -36.688 -34.562 -17.719 1 88.38 264 LEU A C 1
ATOM 1902 O O . LEU A 1 264 ? -37.781 -35.031 -17.469 1 88.38 264 LEU A O 1
ATOM 1906 N N . PRO A 1 265 ? -36.375 -33.875 -18.797 1 93.56 265 PRO A N 1
ATOM 1907 C CA . PRO A 1 265 ? -37.344 -33.906 -19.875 1 93.56 265 PRO A CA 1
ATOM 1908 C C . PRO A 1 265 ? -37.5 -35.281 -20.484 1 93.56 265 PRO A C 1
ATOM 1910 O O . PRO A 1 265 ? -36.688 -36.188 -20.234 1 93.56 265 PRO A O 1
ATOM 1913 N N . SER A 1 266 ? -38.531 -35.469 -21.312 1 94.94 266 SER A N 1
ATOM 1914 C CA . SER A 1 266 ? -38.719 -36.75 -21.984 1 94.94 266 SER A CA 1
ATOM 1915 C C . SER A 1 266 ? -37.688 -36.938 -23.094 1 94.94 266 SER A C 1
ATOM 1917 O O . SER A 1 266 ? -37.25 -35.969 -23.703 1 94.94 266 SER A O 1
ATOM 1919 N N . ALA A 1 267 ? -37.375 -38.188 -23.312 1 92.62 267 ALA A N 1
ATOM 1920 C CA . ALA A 1 267 ? -36.469 -38.5 -24.391 1 92.62 267 ALA A CA 1
ATOM 1921 C C . ALA A 1 267 ? -37 -38.031 -25.734 1 92.62 267 ALA A C 1
ATOM 1923 O O . ALA A 1 267 ? -36.25 -37.594 -26.609 1 92.62 267 ALA A O 1
ATOM 1924 N N . ALA A 1 268 ? -38.312 -38.188 -25.906 1 95.44 268 ALA A N 1
ATOM 1925 C CA . ALA A 1 268 ? -38.938 -37.781 -27.156 1 95.44 268 ALA A CA 1
ATOM 1926 C C . ALA A 1 268 ? -38.812 -36.281 -27.422 1 95.44 268 ALA A C 1
ATOM 1928 O O . ALA A 1 268 ? -38.531 -35.875 -28.531 1 95.44 268 ALA A O 1
ATOM 1929 N N . ALA A 1 269 ? -39 -35.531 -26.391 1 96.88 269 ALA A N 1
ATOM 1930 C CA . ALA A 1 269 ? -38.906 -34.062 -26.531 1 96.88 269 ALA A CA 1
ATOM 1931 C C . ALA A 1 269 ? -37.469 -33.656 -26.844 1 96.88 269 ALA A C 1
ATOM 1933 O O . ALA A 1 269 ? -37.25 -32.75 -27.656 1 96.88 269 ALA A O 1
ATOM 1934 N N . VAL A 1 270 ? -36.5 -34.25 -26.156 1 95 270 VAL A N 1
ATOM 1935 C CA . VAL A 1 270 ? -35.094 -33.969 -26.375 1 95 270 VAL A CA 1
ATOM 1936 C C . VAL A 1 270 ? -34.688 -34.344 -27.797 1 95 270 VAL A C 1
ATOM 1938 O O . VAL A 1 270 ? -34.031 -33.562 -28.484 1 95 270 VAL A O 1
ATOM 1941 N N . SER A 1 271 ? -35.125 -35.469 -28.25 1 95.81 271 SER A N 1
ATOM 1942 C CA . SER A 1 271 ? -34.844 -35.938 -29.609 1 95.81 271 SER A CA 1
ATOM 1943 C C . SER A 1 271 ? -35.469 -35 -30.656 1 95.81 271 SER A C 1
ATOM 1945 O O . SER A 1 271 ? -34.875 -34.812 -31.719 1 95.81 271 SER A O 1
ATOM 1947 N N . ALA A 1 272 ? -36.625 -34.562 -30.344 1 96.38 272 ALA A N 1
ATOM 1948 C CA . ALA A 1 272 ? -37.312 -33.656 -31.266 1 96.38 272 ALA A CA 1
ATOM 1949 C C . ALA A 1 272 ? -36.562 -32.312 -31.391 1 96.38 272 ALA A C 1
ATOM 1951 O O . ALA A 1 272 ? -36.5 -31.719 -32.469 1 96.38 272 ALA A O 1
ATOM 1952 N N . ALA A 1 273 ? -36 -31.922 -30.328 1 97.25 273 ALA A N 1
ATOM 1953 C CA . ALA A 1 273 ? -35.281 -30.641 -30.312 1 97.25 273 ALA A CA 1
ATOM 1954 C C . ALA A 1 273 ? -33.875 -30.781 -30.891 1 97.25 273 ALA A C 1
ATOM 1956 O O . ALA A 1 273 ? -33.469 -29.984 -31.719 1 97.25 273 ALA A O 1
ATOM 1957 N N . VAL A 1 274 ? -33.125 -31.812 -30.438 1 97.75 274 VAL A N 1
ATOM 1958 C CA . VAL A 1 274 ? -31.766 -32.125 -30.891 1 97.75 274 VAL A CA 1
ATOM 1959 C C . VAL A 1 274 ? -31.625 -33.594 -31.188 1 97.75 274 VAL A C 1
ATOM 1961 O O . VAL A 1 274 ? -31.234 -34.375 -30.312 1 97.75 274 VAL A O 1
ATOM 1964 N N . PRO A 1 275 ? -31.797 -33.938 -32.438 1 96.06 275 PRO A N 1
ATOM 1965 C CA . PRO A 1 275 ? -31.734 -35.344 -32.781 1 96.06 275 PRO A CA 1
ATOM 1966 C C . PRO A 1 275 ? -30.406 -36 -32.375 1 96.06 275 PRO A C 1
ATOM 1968 O O . PRO A 1 275 ? -29.344 -35.438 -32.656 1 96.06 275 PRO A O 1
ATOM 1971 N N . GLY A 1 276 ? -30.531 -37.094 -31.719 1 92 276 GLY A N 1
ATOM 1972 C CA . GLY A 1 276 ? -29.359 -37.875 -31.328 1 92 276 GLY A CA 1
ATOM 1973 C C . GLY A 1 276 ? -28.828 -37.5 -29.953 1 92 276 GLY A C 1
ATOM 1974 O O . GLY A 1 276 ? -27.922 -38.125 -29.422 1 92 276 GLY A O 1
ATOM 1975 N N . ALA A 1 277 ? -29.391 -36.469 -29.281 1 91.06 277 ALA A N 1
ATOM 1976 C CA . ALA A 1 277 ? -28.953 -36.031 -27.953 1 91.06 277 ALA A CA 1
ATOM 1977 C C . ALA A 1 277 ? -29.594 -36.875 -26.859 1 91.06 277 ALA A C 1
ATOM 1979 O O . ALA A 1 277 ? -30.719 -37.375 -27.031 1 91.06 277 ALA A O 1
ATOM 1980 N N . ALA A 1 278 ? -28.875 -37.031 -25.766 1 85.56 278 ALA A N 1
ATOM 1981 C CA . ALA A 1 278 ? -29.406 -37.656 -24.562 1 85.56 278 ALA A CA 1
ATOM 1982 C C . ALA A 1 278 ? -29.969 -36.625 -23.594 1 85.56 278 ALA A C 1
ATOM 1984 O O . ALA A 1 278 ? -29.531 -35.469 -23.578 1 85.56 278 ALA A O 1
ATOM 1985 N N . ARG A 1 279 ? -30.844 -37.094 -22.766 1 83.94 279 ARG A N 1
ATOM 1986 C CA . ARG A 1 279 ? -31.562 -36.219 -21.844 1 83.94 279 ARG A CA 1
ATOM 1987 C C . ARG A 1 279 ? -30.609 -35.625 -20.812 1 83.94 279 ARG A C 1
ATOM 1989 O O . ARG A 1 279 ? -30.875 -34.562 -20.25 1 83.94 279 ARG A O 1
ATOM 1996 N N . GLY A 1 280 ? -29.453 -36.281 -20.656 1 76.25 280 GLY A N 1
ATOM 1997 C CA . GLY A 1 280 ? -28.516 -35.812 -19.656 1 76.25 280 GLY A CA 1
ATOM 1998 C C . GLY A 1 280 ? -27.375 -35 -20.25 1 76.25 280 GLY A C 1
ATOM 1999 O O . GLY A 1 280 ? -26.469 -34.594 -19.531 1 76.25 280 GLY A O 1
ATOM 2000 N N . ASN A 1 281 ? -27.375 -34.688 -21.578 1 81.56 281 ASN A N 1
ATOM 2001 C CA . ASN A 1 281 ? -26.328 -33.906 -22.219 1 81.56 281 ASN A CA 1
ATOM 2002 C C . ASN A 1 281 ? -26.359 -32.438 -21.75 1 81.56 281 ASN A C 1
ATOM 2004 O O . ASN A 1 281 ? -27.297 -32 -21.094 1 81.56 281 ASN A O 1
ATOM 2008 N N . THR A 1 282 ? -25.234 -31.781 -21.938 1 86.62 282 THR A N 1
ATOM 2009 C CA . THR A 1 282 ? -25.219 -30.328 -21.781 1 86.62 282 THR A CA 1
ATOM 2010 C C . THR A 1 282 ? -25.812 -29.656 -23.016 1 86.62 282 THR A C 1
ATOM 2012 O O . THR A 1 282 ? -25.375 -29.891 -24.141 1 86.62 282 THR A O 1
ATOM 2015 N N . PHE A 1 283 ? -26.859 -28.922 -22.812 1 93.75 283 PHE A N 1
ATOM 2016 C CA . PHE A 1 283 ? -27.547 -28.266 -23.922 1 93.75 283 PHE A CA 1
ATOM 2017 C C . PHE A 1 283 ? -27.219 -26.781 -23.953 1 93.75 283 PHE A C 1
ATOM 2019 O O . PHE A 1 283 ? -27.438 -26.062 -22.969 1 93.75 283 PHE A O 1
ATOM 2026 N N . GLY A 1 284 ? -26.656 -26.328 -25.047 1 96.88 284 GLY A N 1
ATOM 2027 C CA . GLY A 1 284 ? -26.406 -24.922 -25.25 1 96.88 284 GLY A CA 1
ATOM 2028 C C . GLY A 1 284 ? -27.531 -24.219 -25.984 1 96.88 284 GLY A C 1
ATOM 2029 O O . GLY A 1 284 ? -28.453 -24.875 -26.5 1 96.88 284 GLY A O 1
ATOM 2030 N N . PHE A 1 285 ? -27.531 -22.891 -25.969 1 98.12 285 PHE A N 1
ATOM 2031 C CA . PHE A 1 285 ? -28.562 -22.078 -26.609 1 98.12 285 PHE A CA 1
ATOM 2032 C C . PHE A 1 285 ? -27.984 -21.344 -27.812 1 98.12 285 PHE A C 1
ATOM 2034 O O . PHE A 1 285 ? -27.172 -20.438 -27.672 1 98.12 285 PHE A O 1
ATOM 2041 N N . ASN A 1 286 ? -28.469 -21.75 -28.984 1 97.94 286 ASN A N 1
ATOM 2042 C CA . ASN A 1 286 ? -28.078 -21.016 -30.172 1 97.94 286 ASN A CA 1
ATOM 2043 C C . ASN A 1 286 ? -28.703 -19.625 -30.203 1 97.94 286 ASN A C 1
ATOM 2045 O O . ASN A 1 286 ? -29.781 -19.406 -29.641 1 97.94 286 ASN A O 1
ATOM 2049 N N . ASN A 1 287 ? -28.062 -18.719 -30.938 1 96.31 287 ASN A N 1
ATOM 2050 C CA . ASN A 1 287 ? -28.547 -17.344 -31 1 96.31 287 ASN A CA 1
ATOM 2051 C C . ASN A 1 287 ? -29.938 -17.281 -31.641 1 96.31 287 ASN A C 1
ATOM 2053 O O . ASN A 1 287 ? -30.672 -16.328 -31.391 1 96.31 287 ASN A O 1
ATOM 2057 N N . ASN A 1 288 ? -30.328 -18.266 -32.375 1 95.62 288 ASN A N 1
ATOM 2058 C CA . ASN A 1 288 ? -31.625 -18.234 -33.062 1 95.62 288 ASN A CA 1
ATOM 2059 C C . ASN A 1 288 ? -32.719 -18.859 -32.188 1 95.62 288 ASN A C 1
ATOM 2061 O O . ASN A 1 288 ? -33.844 -19.016 -32.625 1 95.62 288 ASN A O 1
ATOM 2065 N N . GLY A 1 289 ? -32.312 -19.281 -31 1 95.88 289 GLY A N 1
ATOM 2066 C CA . GLY A 1 289 ? -33.312 -19.766 -30.062 1 95.88 289 GLY A CA 1
ATOM 2067 C C . GLY A 1 289 ? -33.406 -21.281 -30.016 1 95.88 289 GLY A C 1
ATOM 2068 O O . GLY A 1 289 ? -34.094 -21.859 -29.188 1 95.88 289 GLY A O 1
ATOM 2069 N N . THR A 1 290 ? -32.656 -21.953 -30.922 1 97.56 290 THR A N 1
ATOM 2070 C CA . THR A 1 290 ? -32.656 -23.422 -30.906 1 97.56 290 THR A CA 1
ATOM 2071 C C . THR A 1 290 ? -31.641 -23.953 -29.922 1 97.56 290 THR A C 1
ATOM 2073 O O . THR A 1 290 ? -30.797 -23.203 -29.422 1 97.56 290 THR A O 1
ATOM 2076 N N . LEU A 1 291 ? -31.828 -25.25 -29.641 1 98.06 291 LEU A N 1
ATOM 2077 C CA . LEU A 1 291 ? -30.906 -25.938 -28.734 1 98.06 291 LEU A CA 1
ATOM 2078 C C . LEU A 1 291 ? -29.828 -26.688 -29.516 1 98.06 291 LEU A C 1
ATOM 2080 O O . LEU A 1 291 ? -30.031 -27.031 -30.672 1 98.06 291 LEU A O 1
ATOM 2084 N N . PHE A 1 292 ? -28.719 -26.812 -28.906 1 97.25 292 PHE A N 1
ATOM 2085 C CA . PHE A 1 292 ? -27.703 -27.75 -29.391 1 97.25 292 PHE A CA 1
ATOM 2086 C C . PHE A 1 292 ? -27.109 -28.531 -28.219 1 97.25 292 PHE A C 1
ATOM 2088 O O . PHE A 1 292 ? -27.188 -28.094 -27.062 1 97.25 292 PHE A O 1
ATOM 2095 N N . ALA A 1 293 ? -26.516 -29.672 -28.469 1 93.06 293 ALA A N 1
ATOM 2096 C CA . ALA A 1 293 ? -25.812 -30.453 -27.469 1 93.06 293 ALA A CA 1
ATOM 2097 C C . ALA A 1 293 ? -24.312 -30.266 -27.562 1 93.06 293 ALA A C 1
ATOM 2099 O O . ALA A 1 293 ? -23.75 -30.234 -28.672 1 93.06 293 ALA A O 1
ATOM 2100 N N . TYR A 1 294 ? -23.688 -30.062 -26.453 1 89.44 294 TYR A N 1
ATOM 2101 C CA . TYR A 1 294 ? -22.234 -29.938 -26.453 1 89.44 294 TYR A CA 1
ATOM 2102 C C . TYR A 1 294 ? -21.578 -31.203 -27 1 89.44 294 TYR A C 1
ATOM 2104 O O . TYR A 1 294 ? -20.578 -31.125 -27.734 1 89.44 294 TYR A O 1
ATOM 2112 N N . GLN A 1 295 ? -22.25 -32.281 -26.641 1 80.75 295 GLN A N 1
ATOM 2113 C CA . GLN A 1 295 ? -21.75 -33.594 -27.109 1 80.75 295 GLN A CA 1
ATOM 2114 C C . GLN A 1 295 ? -21.906 -33.719 -28.625 1 80.75 295 GLN A C 1
ATOM 2116 O O . GLN A 1 295 ? -23.031 -33.656 -29.141 1 80.75 295 GLN A O 1
ATOM 2121 N N . GLY A 1 296 ? -20.766 -33.75 -29.234 1 86.62 296 GLY A N 1
ATOM 2122 C CA . GLY A 1 296 ? -20.766 -33.906 -30.688 1 86.62 296 GLY A CA 1
ATOM 2123 C C . GLY A 1 296 ? -21.109 -32.594 -31.406 1 86.62 296 GLY A C 1
ATOM 2124 O O . GLY A 1 296 ? -21.219 -32.562 -32.625 1 86.62 296 GLY A O 1
ATOM 2125 N N . ALA A 1 297 ? -21.266 -31.609 -30.656 1 93.31 297 ALA A N 1
ATOM 2126 C CA . ALA A 1 297 ? -21.688 -30.328 -31.219 1 93.31 297 ALA A CA 1
ATOM 2127 C C . ALA A 1 297 ? -22.906 -30.484 -32.125 1 93.31 297 ALA A C 1
ATOM 2129 O O . ALA A 1 297 ? -22.953 -29.969 -33.219 1 93.31 297 ALA A O 1
ATOM 2130 N N . ARG A 1 298 ? -23.891 -31.219 -31.625 1 95.12 298 ARG A N 1
ATOM 2131 C CA . ARG A 1 298 ? -25.078 -31.531 -32.438 1 95.12 298 ARG A CA 1
ATOM 2132 C C . ARG A 1 298 ? -26 -30.312 -32.531 1 95.12 298 ARG A C 1
ATOM 2134 O O . ARG A 1 298 ? -26.391 -29.719 -31.531 1 95.12 298 ARG A O 1
ATOM 2141 N N . ASP A 1 299 ? -26.328 -29.922 -33.75 1 96.81 299 ASP A N 1
ATOM 2142 C CA . ASP A 1 299 ? -27.234 -28.812 -34.094 1 96.81 299 ASP A CA 1
ATOM 2143 C C . ASP A 1 299 ? -26.656 -27.469 -33.656 1 96.81 299 ASP A C 1
ATOM 2145 O O . ASP A 1 299 ? -27.391 -26.531 -33.406 1 96.81 299 ASP A O 1
ATOM 2149 N N . TYR A 1 300 ? -25.312 -27.516 -33.438 1 96.88 300 TYR A N 1
ATOM 2150 C CA . TYR A 1 300 ? -24.625 -26.281 -33.062 1 96.88 300 TYR A CA 1
ATOM 2151 C C . TYR A 1 300 ? -24.562 -25.297 -34.219 1 96.88 300 TYR A C 1
ATOM 2153 O O . TYR A 1 300 ? -24.156 -25.672 -35.312 1 96.88 300 TYR A O 1
ATOM 2161 N N . ILE A 1 301 ? -25.047 -24.047 -33.938 1 96.81 301 ILE A N 1
ATOM 2162 C CA . ILE A 1 301 ? -24.938 -22.953 -34.906 1 96.81 301 ILE A CA 1
ATOM 2163 C C . ILE A 1 301 ? -23.922 -21.922 -34.406 1 96.81 301 ILE A C 1
ATOM 2165 O O . ILE A 1 301 ? -24.188 -21.219 -33.438 1 96.81 301 ILE A O 1
ATOM 2169 N N . SER A 1 302 ? -22.875 -21.828 -35.094 1 94.88 302 SER A N 1
ATOM 2170 C CA . SER A 1 302 ? -21.75 -21.016 -34.625 1 94.88 302 SER A CA 1
ATOM 2171 C C . SER A 1 302 ? -22.062 -19.531 -34.75 1 94.88 302 SER A C 1
ATOM 2173 O O . SER A 1 302 ? -22.578 -19.078 -35.781 1 94.88 302 SER A O 1
ATOM 2175 N N . PRO A 1 303 ? -21.797 -18.766 -33.688 1 93.44 303 PRO A N 1
ATOM 2176 C CA . PRO A 1 303 ? -21.844 -17.297 -33.812 1 93.44 303 PRO A CA 1
ATOM 2177 C C . PRO A 1 303 ? -20.672 -16.75 -34.656 1 93.44 303 PRO A C 1
ATOM 2179 O O . PRO A 1 303 ? -20.672 -15.57 -35 1 93.44 303 PRO A O 1
ATOM 2182 N N . GLY A 1 304 ? -19.688 -17.578 -34.906 1 90.38 304 GLY A N 1
ATOM 2183 C CA . GLY A 1 304 ? -18.5 -17.141 -35.625 1 90.38 304 GLY A CA 1
ATOM 2184 C C . GLY A 1 304 ? -17.344 -16.828 -34.688 1 90.38 304 GLY A C 1
ATOM 2185 O O . GLY A 1 304 ? -17.531 -16.719 -33.469 1 90.38 304 GLY A O 1
ATOM 2186 N N . GLY A 1 305 ? -16.141 -16.781 -35.219 1 89.88 305 GLY A N 1
ATOM 2187 C CA . GLY A 1 305 ? -14.961 -16.453 -34.438 1 89.88 305 GLY A CA 1
ATOM 2188 C C . GLY A 1 305 ? -14.211 -17.672 -33.969 1 89.88 305 GLY A C 1
ATOM 2189 O O . GLY A 1 305 ? -14.797 -18.75 -33.812 1 89.88 305 GLY A O 1
ATOM 2190 N N . LEU A 1 306 ? -12.992 -17.5 -33.656 1 89.69 306 LEU A N 1
ATOM 2191 C CA . LEU A 1 306 ? -12.125 -18.594 -33.219 1 89.69 306 LEU A CA 1
ATOM 2192 C C . LEU A 1 306 ? -12.508 -19.078 -31.812 1 89.69 306 LEU A C 1
ATOM 2194 O O . LEU A 1 306 ? -12.281 -20.234 -31.469 1 89.69 306 LEU A O 1
ATOM 2198 N N . ASP A 1 307 ? -13.086 -18.188 -31.109 1 91.38 307 ASP A N 1
ATOM 2199 C CA . ASP A 1 307 ? -13.484 -18.562 -29.75 1 91.38 307 ASP A CA 1
ATOM 2200 C C . ASP A 1 307 ? -14.547 -19.656 -29.781 1 91.38 307 ASP A C 1
ATOM 2202 O O . ASP A 1 307 ? -14.547 -20.547 -28.938 1 91.38 307 ASP A O 1
ATOM 2206 N N . TYR A 1 308 ? -15.383 -19.641 -30.812 1 93.06 308 TYR A N 1
ATOM 2207 C CA . TYR A 1 308 ? -16.484 -20.594 -30.922 1 93.06 308 TYR A CA 1
ATOM 2208 C C . TYR A 1 308 ? -16.109 -21.734 -31.859 1 93.06 308 TYR A C 1
ATOM 2210 O O . TYR A 1 308 ? -16.672 -22.828 -31.766 1 93.06 308 TYR A O 1
ATOM 2218 N N . GLU A 1 309 ? -15.188 -21.453 -32.688 1 92 309 GLU A N 1
ATOM 2219 C CA . GLU A 1 309 ? -14.922 -22.453 -33.75 1 92 309 GLU A CA 1
ATOM 2220 C C . GLU A 1 309 ? -13.578 -23.141 -33.531 1 92 309 GLU A C 1
ATOM 2222 O O . GLU A 1 309 ? -13.289 -24.156 -34.156 1 92 309 GLU A O 1
ATOM 2227 N N . GLY A 1 310 ? -12.836 -22.719 -32.656 1 88.44 310 GLY A N 1
ATOM 2228 C CA . GLY A 1 310 ? -11.484 -23.203 -32.438 1 88.44 310 GLY A CA 1
ATOM 2229 C C . GLY A 1 310 ? -11.438 -24.688 -32.094 1 88.44 310 GLY A C 1
ATOM 2230 O O . GLY A 1 310 ? -10.5 -25.391 -32.469 1 88.44 310 GLY A O 1
ATOM 2231 N N . PHE A 1 311 ? -12.445 -25.141 -31.453 1 86.56 311 PHE A N 1
ATOM 2232 C CA . PHE A 1 311 ? -12.445 -26.531 -30.984 1 86.56 311 PHE A CA 1
ATOM 2233 C C . PHE A 1 311 ? -12.477 -27.5 -32.156 1 86.56 311 PHE A C 1
ATOM 2235 O O . PHE A 1 311 ? -12.023 -28.641 -32.031 1 86.56 311 PHE A O 1
ATOM 2242 N N . ARG A 1 312 ? -12.93 -27.078 -33.188 1 88.19 312 ARG A N 1
ATOM 2243 C CA . ARG A 1 312 ? -13.078 -28.016 -34.312 1 88.19 312 ARG A CA 1
ATOM 2244 C C . ARG A 1 312 ? -11.984 -27.797 -35.344 1 88.19 312 ARG A C 1
ATOM 2246 O O . ARG A 1 312 ? -11.938 -28.5 -36.375 1 88.19 312 ARG A O 1
ATOM 2253 N N . MET A 1 313 ? -11.219 -26.859 -35.125 1 86.62 313 MET A N 1
ATOM 2254 C CA . MET A 1 313 ? -10.109 -26.672 -36.062 1 86.62 313 MET A CA 1
ATOM 2255 C C . MET A 1 313 ? -9.164 -27.859 -36.062 1 86.62 313 MET A C 1
ATOM 2257 O O . MET A 1 313 ? -8.859 -28.406 -35 1 86.62 313 MET A O 1
ATOM 2261 N N . PRO A 1 314 ? -8.766 -28.219 -37.188 1 78.31 314 PRO A N 1
ATOM 2262 C CA . PRO A 1 314 ? -7.875 -29.375 -37.25 1 78.31 314 PRO A CA 1
ATOM 2263 C C . PRO A 1 314 ? -6.555 -29.141 -36.5 1 78.31 314 PRO A C 1
ATOM 2265 O O . PRO A 1 314 ? -6 -28.031 -36.562 1 78.31 314 PRO A O 1
ATOM 2268 N N . GLY A 1 315 ? -6.094 -30.078 -35.906 1 71.81 315 GLY A N 1
ATOM 2269 C CA . GLY A 1 315 ? -4.84 -29.984 -35.188 1 71.81 315 GLY A CA 1
ATOM 2270 C C . GLY A 1 315 ? -4.848 -30.766 -33.875 1 71.81 315 GLY A C 1
ATOM 2271 O O . GLY A 1 315 ? -5.805 -31.469 -33.594 1 71.81 315 GLY A O 1
ATOM 2272 N N . PRO A 1 316 ? -3.787 -30.719 -33.125 1 67.69 316 PRO A N 1
ATOM 2273 C CA . PRO A 1 316 ? -3.635 -31.531 -31.922 1 67.69 316 PRO A CA 1
ATOM 2274 C C . PRO A 1 316 ? -4.645 -31.156 -30.844 1 67.69 316 PRO A C 1
ATOM 2276 O O . PRO A 1 316 ? -4.848 -31.922 -29.906 1 67.69 316 PRO A O 1
ATOM 2279 N N . LEU A 1 317 ? -5.332 -30.047 -31.094 1 75.88 317 LEU A N 1
ATOM 2280 C CA . LEU A 1 317 ? -6.254 -29.594 -30.062 1 75.88 317 LEU A CA 1
ATOM 2281 C C . LEU A 1 317 ? -7.703 -29.781 -30.5 1 75.88 317 LEU A C 1
ATOM 2283 O O . LEU A 1 317 ? -8.625 -29.328 -29.812 1 75.88 317 LEU A O 1
ATOM 2287 N N . GLN A 1 318 ? -7.867 -30.344 -31.594 1 79.62 318 GLN A N 1
ATOM 2288 C CA . GLN A 1 318 ? -9.211 -30.516 -32.125 1 79.62 318 GLN A CA 1
ATOM 2289 C C . GLN A 1 318 ? -10.086 -31.312 -31.172 1 79.62 318 GLN A C 1
ATOM 2291 O O . GLN A 1 318 ? -9.633 -32.312 -30.578 1 79.62 318 GLN A O 1
ATOM 2296 N N . GLN A 1 319 ? -11.289 -30.828 -30.984 1 77.19 319 GLN A N 1
ATOM 2297 C CA . GLN A 1 319 ? -12.266 -31.484 -30.125 1 77.19 319 GLN A CA 1
ATOM 2298 C C . GLN A 1 319 ? -13.508 -31.891 -30.906 1 77.19 319 GLN A C 1
ATOM 2300 O O . GLN A 1 319 ? -13.859 -31.25 -31.891 1 77.19 319 GLN A O 1
ATOM 2305 N N . THR A 1 320 ? -14.164 -32.969 -30.422 1 80.38 320 THR A N 1
ATOM 2306 C CA . THR A 1 320 ? -15.438 -33.406 -31 1 80.38 320 THR A CA 1
ATOM 2307 C C . THR A 1 320 ? -16.594 -32.656 -30.359 1 80.38 320 THR A C 1
ATOM 2309 O O . THR A 1 320 ? -17.562 -32.281 -31.031 1 80.38 320 THR A O 1
ATOM 2312 N N . ASP A 1 321 ? -16.516 -32.5 -29.062 1 81.19 321 ASP A N 1
ATOM 2313 C CA . ASP A 1 321 ? -17.547 -31.75 -28.328 1 81.19 321 ASP A CA 1
ATOM 2314 C C . ASP A 1 321 ? -17.312 -30.25 -28.422 1 81.19 321 ASP A C 1
ATOM 2316 O O . ASP A 1 321 ? -16.188 -29.797 -28.609 1 81.19 321 ASP A O 1
ATOM 2320 N N . PHE A 1 322 ? -18.375 -29.625 -28.25 1 88.94 322 PHE A N 1
ATOM 2321 C CA . PHE A 1 322 ? -18.266 -28.172 -28.234 1 88.94 322 PHE A CA 1
ATOM 2322 C C . PHE A 1 322 ? -17.5 -27.719 -27 1 88.94 322 PHE A C 1
ATOM 2324 O O . PHE A 1 322 ? -17.75 -28.188 -25.891 1 88.94 322 PHE A O 1
ATOM 2331 N N . THR A 1 323 ? -16.531 -26.938 -27.172 1 86.88 323 THR A N 1
ATOM 2332 C CA . THR A 1 323 ? -15.82 -26.234 -26.109 1 86.88 323 THR A CA 1
ATOM 2333 C C . THR A 1 323 ? -15.477 -24.812 -26.531 1 86.88 323 THR A C 1
ATOM 2335 O O . THR A 1 323 ? -15.18 -24.562 -27.703 1 86.88 323 THR A O 1
ATOM 2338 N N . TYR A 1 324 ? -15.656 -23.922 -25.641 1 90.06 324 TYR A N 1
ATOM 2339 C CA . TYR A 1 324 ? -15.367 -22.5 -25.875 1 90.06 324 TYR A CA 1
ATOM 2340 C C . TYR A 1 324 ? -13.891 -22.203 -25.609 1 90.06 324 TYR A C 1
ATOM 2342 O O . TYR A 1 324 ? -13.344 -22.609 -24.578 1 90.06 324 TYR A O 1
ATOM 2350 N N . THR A 1 325 ? -13.219 -21.562 -26.562 1 89.69 325 THR A N 1
ATOM 2351 C CA . THR A 1 325 ? -11.812 -21.188 -26.391 1 89.69 325 THR A CA 1
ATOM 2352 C C . THR A 1 325 ? -11.688 -19.812 -25.766 1 89.69 325 THR A C 1
ATOM 2354 O O . THR A 1 325 ? -12.359 -18.859 -26.188 1 89.69 325 THR A O 1
ATOM 2357 N N . THR A 1 326 ? -10.758 -19.672 -24.797 1 90.25 326 THR A N 1
ATOM 2358 C CA . THR A 1 326 ? -10.633 -18.406 -24.094 1 90.25 326 THR A CA 1
ATOM 2359 C C . THR A 1 326 ? -9.273 -17.766 -24.344 1 90.25 326 THR A C 1
ATOM 2361 O O . THR A 1 326 ? -8.852 -16.875 -23.609 1 90.25 326 THR A O 1
ATOM 2364 N N . GLY A 1 327 ? -8.508 -18.156 -25.312 1 88.12 327 GLY A N 1
ATOM 2365 C CA . GLY A 1 327 ? -7.156 -17.719 -25.609 1 88.12 327 GLY A CA 1
ATOM 2366 C C . GLY A 1 327 ? -7.07 -16.219 -25.891 1 88.12 327 GLY A C 1
ATOM 2367 O O . GLY A 1 327 ? -6.035 -15.602 -25.656 1 88.12 327 GLY A O 1
ATOM 2368 N N . ASP A 1 328 ? -8.133 -15.617 -26.344 1 90.19 328 ASP A N 1
ATOM 2369 C CA . ASP A 1 328 ? -8.125 -14.219 -26.75 1 90.19 328 ASP A CA 1
ATOM 2370 C C . ASP A 1 328 ? -8.125 -13.289 -25.547 1 90.19 328 ASP A C 1
ATOM 2372 O O . ASP A 1 328 ? -7.836 -12.094 -25.672 1 90.19 328 ASP A O 1
ATOM 2376 N N . ARG A 1 329 ? -8.352 -13.805 -24.438 1 91.12 329 ARG A N 1
ATOM 2377 C CA . ARG A 1 329 ? -8.492 -12.938 -23.281 1 91.12 329 ARG A CA 1
ATOM 2378 C C . ARG A 1 329 ? -7.406 -13.219 -22.25 1 91.12 329 ARG A C 1
ATOM 2380 O O . ARG A 1 329 ? -7.176 -12.422 -21.344 1 91.12 329 ARG A O 1
ATOM 2387 N N . ASN A 1 330 ? -6.766 -14.289 -22.328 1 93.44 330 ASN A N 1
ATOM 2388 C CA . ASN A 1 330 ? -5.754 -14.656 -21.344 1 93.44 330 ASN A CA 1
ATOM 2389 C C . ASN A 1 330 ? -4.387 -14.07 -21.703 1 93.44 330 ASN A C 1
ATOM 2391 O O . ASN A 1 330 ? -3.953 -14.156 -22.844 1 93.44 330 ASN A O 1
ATOM 2395 N N . TYR A 1 331 ? -3.723 -13.539 -20.734 1 95 331 TYR A N 1
ATOM 2396 C CA . TYR A 1 331 ? -2.34 -13.133 -20.953 1 95 331 TYR A CA 1
ATOM 2397 C C . TYR A 1 331 ? -1.436 -14.344 -21.141 1 95 331 TYR A C 1
ATOM 2399 O O . TYR A 1 331 ? -1.627 -15.375 -20.5 1 95 331 TYR A O 1
ATOM 2407 N N . MET A 1 332 ? -0.57 -14.156 -22.062 1 94.38 332 MET A N 1
ATOM 2408 C CA . MET A 1 332 ? 0.572 -15.055 -22.156 1 94.38 332 MET A CA 1
ATOM 2409 C C . MET A 1 332 ? 1.745 -14.547 -21.328 1 94.38 332 MET A C 1
ATOM 2411 O O . MET A 1 332 ? 2.414 -15.32 -20.641 1 94.38 332 MET A O 1
ATOM 2415 N N . ILE A 1 333 ? 2.035 -13.289 -21.438 1 94.69 333 ILE A N 1
ATOM 2416 C CA . ILE A 1 333 ? 2.979 -12.531 -20.625 1 94.69 333 ILE A CA 1
ATOM 2417 C C . ILE A 1 333 ? 2.234 -11.453 -19.844 1 94.69 333 ILE A C 1
ATOM 2419 O O . ILE A 1 333 ? 1.475 -10.672 -20.422 1 94.69 333 ILE A O 1
ATOM 2423 N N . ILE A 1 334 ? 2.455 -11.406 -18.562 1 94.44 334 ILE A N 1
ATOM 2424 C CA . ILE A 1 334 ? 1.757 -10.414 -17.766 1 94.44 334 ILE A CA 1
ATOM 2425 C C . ILE A 1 334 ? 2.535 -9.102 -17.766 1 94.44 334 ILE A C 1
ATOM 2427 O O . ILE A 1 334 ? 3.77 -9.102 -17.812 1 94.44 334 ILE A O 1
ATOM 2431 N N . PRO A 1 335 ? 1.913 -7.996 -17.703 1 94.81 335 PRO A N 1
ATOM 2432 C CA . PRO A 1 335 ? 2.598 -6.707 -17.625 1 94.81 335 PRO A CA 1
ATOM 2433 C C . PRO A 1 335 ? 3.209 -6.445 -16.25 1 94.81 335 PRO A C 1
ATOM 2435 O O . PRO A 1 335 ? 2.773 -7.035 -15.258 1 94.81 335 PRO A O 1
ATOM 2438 N N . GLN A 1 336 ? 4.184 -5.629 -16.203 1 94.62 336 GLN A N 1
ATOM 2439 C CA . GLN A 1 336 ? 4.805 -5.234 -14.945 1 94.62 336 GLN A CA 1
ATOM 2440 C C . GLN A 1 336 ? 5.48 -3.871 -15.062 1 94.62 336 GLN A C 1
ATOM 2442 O O . GLN A 1 336 ? 6.156 -3.592 -16.062 1 94.62 336 GLN A O 1
ATOM 2447 N N . GLN A 1 337 ? 5.258 -2.975 -14.195 1 94.75 337 GLN A N 1
ATOM 2448 C CA . GLN A 1 337 ? 5.98 -1.725 -13.977 1 94.75 337 GLN A CA 1
ATOM 2449 C C . GLN A 1 337 ? 6.641 -1.702 -12.602 1 94.75 337 GLN A C 1
ATOM 2451 O O . GLN A 1 337 ? 5.98 -1.929 -11.586 1 94.75 337 GLN A O 1
ATOM 2456 N N . ARG A 1 338 ? 7.93 -1.445 -12.539 1 95.12 338 ARG A N 1
ATOM 2457 C CA . ARG A 1 338 ? 8.641 -1.661 -11.281 1 95.12 338 ARG A CA 1
ATOM 2458 C C . ARG A 1 338 ? 9.672 -0.563 -11.039 1 95.12 338 ARG A C 1
ATOM 2460 O O . ARG A 1 338 ? 10.383 -0.16 -11.961 1 95.12 338 ARG A O 1
ATOM 2467 N N . TYR A 1 339 ? 9.773 0.005 -9.883 1 94.31 339 TYR A N 1
ATOM 2468 C CA . TYR A 1 339 ? 10.828 0.859 -9.359 1 94.31 339 TYR A CA 1
ATOM 2469 C C . TYR A 1 339 ? 11.625 0.138 -8.273 1 94.31 339 TYR A C 1
ATOM 2471 O O . TYR A 1 339 ? 11.047 -0.435 -7.348 1 94.31 339 TYR A O 1
ATOM 2479 N N . ASN A 1 340 ? 12.898 0.046 -8.414 1 95.31 340 ASN A N 1
ATOM 2480 C CA . ASN A 1 340 ? 13.797 -0.503 -7.406 1 95.31 340 ASN A CA 1
ATOM 2481 C C . ASN A 1 340 ? 14.836 0.525 -6.961 1 95.31 340 ASN A C 1
ATOM 2483 O O . ASN A 1 340 ? 15.523 1.115 -7.793 1 95.31 340 ASN A O 1
ATOM 2487 N N . ILE A 1 341 ? 14.961 0.769 -5.699 1 95.75 341 ILE A N 1
ATOM 2488 C CA . ILE A 1 341 ? 15.938 1.684 -5.113 1 95.75 341 ILE A CA 1
ATOM 2489 C C . ILE A 1 341 ? 16.766 0.947 -4.07 1 95.75 341 ILE A C 1
ATOM 2491 O O . ILE A 1 341 ? 16.25 0.151 -3.291 1 95.75 341 ILE A O 1
ATOM 2495 N N . TYR A 1 342 ? 17.984 1.105 -4.133 1 96.12 342 TYR A N 1
ATOM 2496 C CA . TYR A 1 342 ? 18.906 0.558 -3.133 1 96.12 342 TYR A CA 1
ATOM 2497 C C . TYR A 1 342 ? 19.922 1.604 -2.688 1 96.12 342 TYR A C 1
ATOM 2499 O O . TYR A 1 342 ? 20.484 2.322 -3.516 1 96.12 342 TYR A O 1
ATOM 2507 N N . GLY A 1 343 ? 20.125 1.811 -1.408 1 94.56 343 GLY A N 1
ATOM 2508 C CA . GLY A 1 343 ? 21.156 2.643 -0.8 1 94.56 343 GLY A CA 1
ATOM 2509 C C . GLY A 1 343 ? 21.922 1.931 0.296 1 94.56 343 GLY A C 1
ATOM 2510 O O . GLY A 1 343 ? 21.344 1.153 1.062 1 94.56 343 GLY A O 1
ATOM 2511 N N . ALA A 1 344 ? 23.172 2.076 0.305 1 94.62 344 ALA A N 1
ATOM 2512 C CA . ALA A 1 344 ? 24.016 1.479 1.348 1 94.62 344 ALA A CA 1
ATOM 2513 C C . ALA A 1 344 ? 25.188 2.389 1.702 1 94.62 344 ALA A C 1
ATOM 2515 O O . ALA A 1 344 ? 25.656 3.162 0.864 1 94.62 344 ALA A O 1
ATOM 2516 N N . ALA A 1 345 ? 25.609 2.328 2.949 1 94.38 345 ALA A N 1
ATOM 2517 C CA . ALA A 1 345 ? 26.781 3.049 3.436 1 94.38 345 ALA A CA 1
ATOM 2518 C C . ALA A 1 345 ? 27.453 2.291 4.574 1 94.38 345 ALA A C 1
ATOM 2520 O O . ALA A 1 345 ? 26.797 1.584 5.336 1 94.38 345 ALA A O 1
ATOM 2521 N N . ASN A 1 346 ? 28.672 2.338 4.625 1 93.88 346 ASN A N 1
ATOM 2522 C CA . ASN A 1 346 ? 29.469 1.853 5.75 1 93.88 346 ASN A CA 1
ATOM 2523 C C . ASN A 1 346 ? 30.516 2.875 6.184 1 93.88 346 ASN A C 1
ATOM 2525 O O . ASN A 1 346 ? 30.906 3.734 5.395 1 93.88 346 ASN A O 1
ATOM 2529 N N . TYR A 1 347 ? 30.922 2.807 7.445 1 93.31 347 TYR A N 1
ATOM 2530 C CA . TYR A 1 347 ? 31.844 3.768 8.023 1 93.31 347 TYR A CA 1
ATOM 2531 C C . TYR A 1 347 ? 32.625 3.15 9.188 1 93.31 347 TYR A C 1
ATOM 2533 O O . TYR A 1 347 ? 32.031 2.643 10.133 1 93.31 347 TYR A O 1
ATOM 2541 N N . GLU A 1 348 ? 33.875 3.283 9.047 1 94.06 348 GLU A N 1
ATOM 2542 C CA . GLU A 1 348 ? 34.719 2.812 10.141 1 94.06 348 GLU A CA 1
ATOM 2543 C C . GLU A 1 348 ? 34.75 3.809 11.297 1 94.06 348 GLU A C 1
ATOM 2545 O O . GLU A 1 348 ? 35.469 4.801 11.258 1 94.06 348 GLU A O 1
ATOM 2550 N N . ILE A 1 349 ? 34.094 3.443 12.375 1 91.19 349 ILE A N 1
ATOM 2551 C CA . ILE A 1 349 ? 34.094 4.297 13.562 1 91.19 349 ILE A CA 1
ATOM 2552 C C . ILE A 1 349 ? 35.438 4.242 14.266 1 91.19 349 ILE A C 1
ATOM 2554 O O . ILE A 1 349 ? 36 5.277 14.625 1 91.19 349 ILE A O 1
ATOM 2558 N N . THR A 1 350 ? 35.844 3.025 14.562 1 90.69 350 THR A N 1
ATOM 2559 C CA . THR A 1 350 ? 37.188 2.717 15.086 1 90.69 350 THR A CA 1
ATOM 2560 C C . THR A 1 350 ? 37.781 1.539 14.336 1 90.69 350 THR A C 1
ATOM 2562 O O . THR A 1 350 ? 37.156 0.939 13.477 1 90.69 350 THR A O 1
ATOM 2565 N N . ALA A 1 351 ? 38.969 1.272 14.594 1 88.44 351 ALA A N 1
ATOM 2566 C CA . ALA A 1 351 ? 39.625 0.122 13.969 1 88.44 351 ALA A CA 1
ATOM 2567 C C . ALA A 1 351 ? 38.906 -1.176 14.336 1 88.44 351 ALA A C 1
ATOM 2569 O O . ALA A 1 351 ? 39.094 -2.207 13.695 1 88.44 351 ALA A O 1
ATOM 2570 N N . PHE A 1 352 ? 38.031 -1.108 15.352 1 92.25 352 PHE A N 1
ATOM 2571 C CA . PHE A 1 352 ? 37.375 -2.322 15.844 1 92.25 352 PHE A CA 1
ATOM 2572 C C . PHE A 1 352 ? 35.906 -2.322 15.523 1 92.25 352 PHE A C 1
ATOM 2574 O O . PHE A 1 352 ? 35.188 -3.309 15.781 1 92.25 352 PHE A O 1
ATOM 2581 N N . ALA A 1 353 ? 35.469 -1.224 14.922 1 93.88 353 ALA A N 1
ATOM 2582 C CA . ALA A 1 353 ? 34.031 -1.148 14.727 1 93.88 353 ALA A CA 1
ATOM 2583 C C . ALA A 1 353 ? 33.688 -0.385 13.453 1 93.88 353 ALA A C 1
ATOM 2585 O O . ALA A 1 353 ? 34 0.794 13.32 1 93.88 353 ALA A O 1
ATOM 2586 N N . GLU A 1 354 ? 33.062 -1.08 12.516 1 94.88 354 GLU A N 1
ATOM 2587 C CA . GLU A 1 354 ? 32.5 -0.496 11.305 1 94.88 354 GLU A CA 1
ATOM 2588 C C . GLU A 1 354 ? 30.969 -0.527 11.336 1 94.88 354 GLU A C 1
ATOM 2590 O O . GLU A 1 354 ? 30.375 -1.595 11.477 1 94.88 354 GLU A O 1
ATOM 2595 N N . ALA A 1 355 ? 30.438 0.669 11.297 1 95.12 355 ALA A N 1
ATOM 2596 C CA . ALA A 1 355 ? 28.984 0.746 11.195 1 95.12 355 ALA A CA 1
ATOM 2597 C C . ALA A 1 355 ? 28.531 0.639 9.742 1 95.12 355 ALA A C 1
ATOM 2599 O O . ALA A 1 355 ? 29.188 1.166 8.836 1 95.12 355 ALA A O 1
ATOM 2600 N N . TYR A 1 356 ? 27.438 -0.082 9.492 1 94.38 356 TYR A N 1
ATOM 2601 C CA . TYR A 1 356 ? 26.891 -0.146 8.141 1 94.38 356 TYR A CA 1
ATOM 2602 C C . TYR A 1 356 ? 25.375 -0.103 8.164 1 94.38 356 TYR A C 1
ATOM 2604 O O . TYR A 1 356 ? 24.75 -0.439 9.172 1 94.38 356 TYR A O 1
ATOM 2612 N N . ALA A 1 357 ? 24.844 0.392 7.098 1 95.31 357 ALA A N 1
ATOM 2613 C CA . ALA A 1 357 ? 23.391 0.428 6.887 1 95.31 357 ALA A CA 1
ATOM 2614 C C . ALA A 1 357 ? 23.047 0.285 5.41 1 95.31 357 ALA A C 1
ATOM 2616 O O . ALA A 1 357 ? 23.797 0.765 4.543 1 95.31 357 ALA A O 1
ATOM 2617 N N . ASP A 1 358 ? 21.969 -0.415 5.133 1 94 358 ASP A N 1
ATOM 2618 C CA . ASP A 1 358 ? 21.453 -0.456 3.768 1 94 358 ASP A CA 1
ATOM 2619 C C . ASP A 1 358 ? 19.922 -0.421 3.76 1 94 358 ASP A C 1
ATOM 2621 O O . ASP A 1 358 ? 19.281 -0.686 4.781 1 94 358 ASP A O 1
ATOM 2625 N N . PHE A 1 359 ? 19.344 0.041 2.686 1 94.81 359 PHE A N 1
ATOM 2626 C CA . PHE A 1 359 ? 17.906 0.169 2.449 1 94.81 359 PHE A CA 1
ATOM 2627 C C . PHE A 1 359 ? 17.531 -0.349 1.062 1 94.81 359 PHE A C 1
ATOM 2629 O O . PHE A 1 359 ? 18.188 -0.004 0.073 1 94.81 359 PHE A O 1
ATOM 2636 N N . LEU A 1 360 ? 16.578 -1.193 1.057 1 96.31 360 LEU A N 1
ATOM 2637 C CA . LEU A 1 360 ? 15.992 -1.733 -0.166 1 96.31 360 LEU A CA 1
ATOM 2638 C C . LEU A 1 360 ? 14.523 -1.348 -0.281 1 96.31 360 LEU A C 1
ATOM 2640 O O . LEU A 1 360 ? 13.773 -1.459 0.69 1 96.31 360 LEU A O 1
ATOM 2644 N N . PHE A 1 361 ? 14.148 -0.811 -1.471 1 95.69 361 PHE A N 1
ATOM 2645 C CA . PHE A 1 361 ? 12.75 -0.49 -1.737 1 95.69 361 PHE A CA 1
ATOM 2646 C C . PHE A 1 361 ? 12.344 -0.953 -3.133 1 95.69 361 PHE A C 1
ATOM 2648 O O . PHE A 1 361 ? 13.117 -0.826 -4.082 1 95.69 361 PHE A O 1
ATOM 2655 N N . SER A 1 362 ? 11.195 -1.501 -3.199 1 96.12 362 SER A N 1
ATOM 2656 C CA . SER A 1 362 ? 10.594 -1.867 -4.477 1 96.12 362 SER A CA 1
ATOM 2657 C C . SER A 1 362 ? 9.109 -1.535 -4.508 1 96.12 362 SER A C 1
ATOM 2659 O O . SER A 1 362 ? 8.375 -1.873 -3.578 1 96.12 362 SER A O 1
ATOM 2661 N N . GLN A 1 363 ? 8.711 -0.785 -5.449 1 95.25 363 GLN A N 1
ATOM 2662 C CA . GLN A 1 363 ? 7.301 -0.628 -5.785 1 95.25 363 GLN A CA 1
ATOM 2663 C C . GLN A 1 363 ? 7.004 -1.163 -7.184 1 95.25 363 GLN A C 1
ATOM 2665 O O . GLN A 1 363 ? 7.648 -0.762 -8.156 1 95.25 363 GLN A O 1
ATOM 2670 N N . TYR A 1 364 ? 6.059 -2.051 -7.289 1 94.44 364 TYR A N 1
ATOM 2671 C CA . TYR A 1 364 ? 5.727 -2.486 -8.641 1 94.44 364 TYR A CA 1
ATOM 2672 C C . TYR A 1 364 ? 4.254 -2.859 -8.75 1 94.44 364 TYR A C 1
ATOM 2674 O O . TYR A 1 364 ? 3.598 -3.117 -7.738 1 94.44 364 TYR A O 1
ATOM 2682 N N . GLU A 1 365 ? 3.791 -2.771 -9.906 1 94 365 GLU A N 1
ATOM 2683 C CA . GLU A 1 365 ? 2.449 -3.186 -10.305 1 94 365 GLU A CA 1
ATOM 2684 C C . GLU A 1 365 ? 2.5 -4.301 -11.344 1 94 365 GLU A C 1
ATOM 2686 O O . GLU A 1 365 ? 3.33 -4.27 -12.25 1 94 365 GLU A O 1
ATOM 2691 N N . ALA A 1 366 ? 1.729 -5.27 -11.047 1 93.75 366 ALA A N 1
ATOM 2692 C CA . ALA A 1 366 ? 1.549 -6.387 -11.969 1 93.75 366 ALA A CA 1
ATOM 2693 C C . ALA A 1 366 ? 0.118 -6.914 -11.922 1 93.75 366 ALA A C 1
ATOM 2695 O O . ALA A 1 366 ? -0.65 -6.559 -11.023 1 93.75 366 ALA A O 1
ATOM 2696 N N . GLY A 1 367 ? -0.255 -7.648 -12.953 1 89.75 367 GLY A N 1
ATOM 2697 C CA . GLY A 1 367 ? -1.616 -8.164 -12.914 1 89.75 367 GLY A CA 1
ATOM 2698 C C . GLY A 1 367 ? -1.857 -9.281 -13.906 1 89.75 367 GLY A C 1
ATOM 2699 O O . GLY A 1 367 ? -1.198 -9.359 -14.945 1 89.75 367 GLY A O 1
ATOM 2700 N N . ASN A 1 368 ? -2.766 -10.117 -13.516 1 92.25 368 ASN A N 1
ATOM 2701 C CA . ASN A 1 368 ? -3.205 -11.188 -14.406 1 92.25 368 ASN A CA 1
ATOM 2702 C C . ASN A 1 368 ? -4.496 -10.812 -15.133 1 92.25 368 ASN A C 1
ATOM 2704 O O . ASN A 1 368 ? -5.215 -9.914 -14.703 1 92.25 368 ASN A O 1
ATOM 2708 N N . GLN A 1 369 ? -4.648 -11.352 -16.203 1 94 369 GLN A N 1
ATOM 2709 C CA . GLN A 1 369 ? -5.883 -11.25 -16.984 1 94 369 GLN A CA 1
ATOM 2710 C C . GLN A 1 369 ? -6.355 -12.625 -17.438 1 94 369 GLN A C 1
ATOM 2712 O O . GLN A 1 369 ? -5.633 -13.336 -18.141 1 94 369 GLN A O 1
ATOM 2717 N N . LEU A 1 370 ? -7.484 -12.969 -16.984 1 92.06 370 LEU A N 1
ATOM 2718 C CA . LEU A 1 370 ? -8.117 -14.234 -17.344 1 92.06 370 LEU A CA 1
ATOM 2719 C C . LEU A 1 370 ? -9.367 -14 -18.172 1 92.06 370 LEU A C 1
ATOM 2721 O O . LEU A 1 370 ? -9.781 -12.852 -18.375 1 92.06 370 LEU A O 1
ATOM 2725 N N . ALA A 1 371 ? -9.906 -15.148 -18.641 1 92.25 371 ALA A N 1
ATOM 2726 C CA . ALA A 1 371 ? -11.148 -15.078 -19.391 1 92.25 371 ALA A CA 1
ATOM 2727 C C . ALA A 1 371 ? -12.273 -14.5 -18.547 1 92.25 371 ALA A C 1
ATOM 2729 O O . ALA A 1 371 ? -12.156 -14.414 -17.328 1 92.25 371 ALA A O 1
ATOM 2730 N N . SER A 1 372 ? -13.312 -14.086 -19.297 1 93.56 372 SER A N 1
ATOM 2731 C CA . SER A 1 372 ? -14.453 -13.484 -18.625 1 93.56 372 SER A CA 1
ATOM 2732 C C . SER A 1 372 ? -15.07 -14.438 -17.609 1 93.56 372 SER A C 1
ATOM 2734 O O . SER A 1 372 ? -14.852 -15.648 -17.672 1 93.56 372 SER A O 1
ATOM 2736 N N . ASN A 1 373 ? -15.781 -13.898 -16.719 1 92.31 373 ASN A N 1
ATOM 2737 C CA . ASN A 1 373 ? -16.297 -14.617 -15.562 1 92.31 373 ASN A CA 1
ATOM 2738 C C . ASN A 1 373 ? -17.203 -15.766 -15.984 1 92.31 373 ASN A C 1
ATOM 2740 O O . ASN A 1 373 ? -18.266 -15.539 -16.578 1 92.31 373 ASN A O 1
ATOM 2744 N N . PRO A 1 374 ? -16.781 -16.984 -15.625 1 88.75 374 PRO A N 1
ATOM 2745 C CA . PRO A 1 374 ? -17.688 -18.109 -15.844 1 88.75 374 PRO A CA 1
ATOM 2746 C C . PRO A 1 374 ? -18.594 -18.391 -14.648 1 88.75 374 PRO A C 1
ATOM 2748 O O . PRO A 1 374 ? -18.125 -18.344 -13.5 1 88.75 374 PRO A O 1
ATOM 2751 N N . ALA A 1 375 ? -19.812 -18.453 -14.812 1 88.56 375 ALA A N 1
ATOM 2752 C CA . ALA A 1 375 ? -20.734 -18.984 -13.812 1 88.56 375 ALA A CA 1
ATOM 2753 C C . ALA A 1 375 ? -21.234 -20.375 -14.195 1 88.56 375 ALA A C 1
ATOM 2755 O O . ALA A 1 375 ? -22.031 -20.516 -15.125 1 88.56 375 ALA A O 1
ATOM 2756 N N . THR A 1 376 ? -20.641 -21.328 -13.492 1 82.25 376 THR A N 1
ATOM 2757 C CA . THR A 1 376 ? -20.844 -22.703 -13.953 1 82.25 376 THR A CA 1
ATOM 2758 C C . THR A 1 376 ? -21.141 -23.625 -12.781 1 82.25 376 THR A C 1
ATOM 2760 O O . THR A 1 376 ? -20.562 -23.484 -11.703 1 82.25 376 THR A O 1
ATOM 2763 N N . GLY A 1 377 ? -22.047 -24.484 -13.062 1 73.75 377 GLY A N 1
ATOM 2764 C CA . GLY A 1 377 ? -22.312 -25.547 -12.094 1 73.75 377 GLY A CA 1
ATOM 2765 C C . GLY A 1 377 ? -23.188 -25.078 -10.945 1 73.75 377 GLY A C 1
ATOM 2766 O O . GLY A 1 377 ? -23.656 -23.938 -10.93 1 73.75 377 GLY A O 1
ATOM 2767 N N . PRO A 1 378 ? -23.391 -26.016 -10 1 70.31 378 PRO A N 1
ATOM 2768 C CA . PRO A 1 378 ? -24.281 -25.703 -8.891 1 70.31 378 PRO A CA 1
ATOM 2769 C C . PRO A 1 378 ? -23.688 -24.672 -7.922 1 70.31 378 PRO A C 1
ATOM 2771 O O . PRO A 1 378 ? -24.438 -23.969 -7.234 1 70.31 378 PRO A O 1
ATOM 2774 N N . THR A 1 379 ? -22.406 -24.625 -7.91 1 70.38 379 THR A N 1
ATOM 2775 C CA . THR A 1 379 ? -21.734 -23.812 -6.906 1 70.38 379 THR A CA 1
ATOM 2776 C C . THR A 1 379 ? -21.656 -22.359 -7.352 1 70.38 379 THR A C 1
ATOM 2778 O O . THR A 1 379 ? -21.766 -21.438 -6.531 1 70.38 379 THR A O 1
ATOM 2781 N N . THR A 1 380 ? -21.5 -22.094 -8.672 1 83.31 380 THR A N 1
ATOM 2782 C CA . THR A 1 380 ? -21.281 -20.719 -9.102 1 83.31 380 THR A CA 1
ATOM 2783 C C . THR A 1 380 ? -22.312 -20.312 -10.172 1 83.31 380 THR A C 1
ATOM 2785 O O . THR A 1 380 ? -22.406 -19.141 -10.523 1 83.31 380 THR A O 1
ATOM 2788 N N . GLY A 1 381 ? -23.047 -21.297 -10.664 1 89.12 381 GLY A N 1
ATOM 2789 C CA . GLY A 1 381 ? -24.031 -21.016 -11.695 1 89.12 381 GLY A CA 1
ATOM 2790 C C . GLY A 1 381 ? -25.312 -20.391 -11.148 1 89.12 381 GLY A C 1
ATOM 2791 O O . GLY A 1 381 ? -25.281 -19.703 -10.117 1 89.12 381 GLY A O 1
ATOM 2792 N N . PHE A 1 382 ? -26.422 -20.531 -12.055 1 94.62 382 PHE A N 1
ATOM 2793 C CA . PHE A 1 382 ? -27.703 -19.891 -11.727 1 94.62 382 PHE A CA 1
ATOM 2794 C C . PHE A 1 382 ? -28.859 -20.859 -11.945 1 94.62 382 PHE A C 1
ATOM 2796 O O . PHE A 1 382 ? -28.641 -22 -12.352 1 94.62 382 PHE A O 1
ATOM 2803 N N . ARG A 1 383 ? -30 -20.359 -11.516 1 93.94 383 ARG A N 1
ATOM 2804 C CA . ARG A 1 383 ? -31.25 -21.031 -11.797 1 93.94 383 ARG A CA 1
ATOM 2805 C C . ARG A 1 383 ? -32.219 -20.125 -12.547 1 93.94 383 ARG A C 1
ATOM 2807 O O . ARG A 1 383 ? -32.344 -18.953 -12.211 1 93.94 383 ARG A O 1
ATOM 2814 N N . ILE A 1 384 ? -32.781 -20.672 -13.578 1 96.12 384 ILE A N 1
ATOM 2815 C CA . ILE A 1 384 ? -33.812 -19.953 -14.312 1 96.12 384 ILE A CA 1
ATOM 2816 C C . ILE A 1 384 ? -35.188 -20.469 -13.914 1 96.12 384 ILE A C 1
ATOM 2818 O O . ILE A 1 384 ? -35.469 -21.656 -14.016 1 96.12 384 ILE A O 1
ATOM 2822 N N . PRO A 1 385 ? -36.062 -19.516 -13.539 1 95.06 385 PRO A N 1
ATOM 2823 C CA . PRO A 1 385 ? -37.438 -19.953 -13.312 1 95.06 385 PRO A CA 1
ATOM 2824 C C . PRO A 1 385 ? -38.125 -20.422 -14.586 1 95.06 385 PRO A C 1
ATOM 2826 O O . PRO A 1 385 ? -37.906 -19.828 -15.656 1 95.06 385 PRO A O 1
ATOM 2829 N N . GLY A 1 386 ? -38.969 -21.469 -14.43 1 95.44 386 GLY A N 1
ATOM 2830 C CA . GLY A 1 386 ? -39.719 -21.953 -15.578 1 95.44 386 GLY A CA 1
ATOM 2831 C C . GLY A 1 386 ? -40.625 -20.922 -16.188 1 95.44 386 GLY A C 1
ATOM 2832 O O . GLY A 1 386 ? -41.094 -21.062 -17.312 1 95.44 386 GLY A O 1
ATOM 2833 N N . THR A 1 387 ? -40.844 -19.844 -15.469 1 93.88 387 THR A N 1
ATOM 2834 C CA . THR A 1 387 ? -41.75 -18.781 -15.891 1 93.88 387 THR A CA 1
ATOM 2835 C C . THR A 1 387 ? -41 -17.625 -16.531 1 93.88 387 THR A C 1
ATOM 2837 O O . THR A 1 387 ? -41.594 -16.609 -16.891 1 93.88 387 THR A O 1
ATOM 2840 N N . ASN A 1 388 ? -39.75 -17.719 -16.672 1 95.81 388 ASN A N 1
ATOM 2841 C CA . ASN A 1 388 ? -38.969 -16.641 -17.25 1 95.81 388 ASN A CA 1
ATOM 2842 C C . ASN A 1 388 ? -39.469 -16.25 -18.641 1 95.81 388 ASN A C 1
ATOM 2844 O O . ASN A 1 388 ? -39.75 -17.109 -19.469 1 95.81 388 ASN A O 1
ATOM 2848 N N . PRO A 1 389 ? -39.594 -14.969 -18.875 1 96.06 389 PRO A N 1
ATOM 2849 C CA . PRO A 1 389 ? -40.312 -14.539 -20.078 1 96.06 389 PRO A CA 1
ATOM 2850 C C . PRO A 1 389 ? -39.469 -14.719 -21.344 1 96.06 389 PRO A C 1
ATOM 2852 O O . PRO A 1 389 ? -40 -14.617 -22.453 1 96.06 389 PRO A O 1
ATOM 2855 N N . PHE A 1 390 ? -38.281 -15.055 -21.234 1 97.19 390 PHE A N 1
ATOM 2856 C CA . PHE A 1 390 ? -37.406 -15.07 -22.406 1 97.19 390 PHE A CA 1
ATOM 2857 C C . PHE A 1 390 ? -37.219 -16.5 -22.938 1 97.19 390 PHE A C 1
ATOM 2859 O O . PHE A 1 390 ? -36.562 -16.703 -23.953 1 97.19 390 PHE A O 1
ATOM 2866 N N . ILE A 1 391 ? -37.75 -17.516 -22.312 1 97.94 391 ILE A N 1
ATOM 2867 C CA . ILE A 1 391 ? -37.562 -18.906 -22.703 1 97.94 391 ILE A CA 1
ATOM 2868 C C . ILE A 1 391 ? -38 -19.109 -24.156 1 97.94 391 ILE A C 1
ATOM 2870 O O . ILE A 1 391 ? -39.156 -18.859 -24.484 1 97.94 391 ILE A O 1
ATOM 2874 N N . PRO A 1 392 ? -37.094 -19.562 -25 1 97.31 392 PRO A N 1
ATOM 2875 C CA . PRO A 1 392 ? -37.469 -19.781 -26.391 1 97.31 392 PRO A CA 1
ATOM 2876 C C . PRO A 1 392 ? -38.438 -20.938 -26.562 1 97.31 392 PRO A C 1
ATOM 2878 O O . PRO A 1 392 ? -38.562 -21.797 -25.688 1 97.31 392 PRO A O 1
ATOM 2881 N N . ALA A 1 393 ? -39.031 -20.969 -27.75 1 96.62 393 ALA A N 1
ATOM 2882 C CA . ALA A 1 393 ? -40.125 -21.906 -28.016 1 96.62 393 ALA A CA 1
ATOM 2883 C C . ALA A 1 393 ? -39.625 -23.344 -27.938 1 96.62 393 ALA A C 1
ATOM 2885 O O . ALA A 1 393 ? -40.281 -24.219 -27.359 1 96.62 393 ALA A O 1
ATOM 2886 N N . GLU A 1 394 ? -38.5 -23.625 -28.516 1 97.12 394 GLU A N 1
ATOM 2887 C CA . GLU A 1 394 ? -37.969 -24.984 -28.516 1 97.12 394 GLU A CA 1
ATOM 2888 C C . GLU A 1 394 ? -37.656 -25.453 -27.109 1 97.12 394 GLU A C 1
ATOM 2890 O O . GLU A 1 394 ? -37.969 -26.594 -26.734 1 97.12 394 GLU A O 1
ATOM 2895 N N . LEU A 1 395 ? -37.031 -24.609 -26.359 1 97.94 395 LEU A N 1
ATOM 2896 C CA . LEU A 1 395 ? -36.719 -24.938 -24.969 1 97.94 395 LEU A CA 1
ATOM 2897 C C . LEU A 1 395 ? -37.969 -25.109 -24.156 1 97.94 395 LEU A C 1
ATOM 2899 O O . LEU A 1 395 ? -38.062 -25.969 -23.281 1 97.94 395 LEU A O 1
ATOM 2903 N N . ARG A 1 396 ? -38.969 -24.281 -24.453 1 97.5 396 ARG A N 1
ATOM 2904 C CA . ARG A 1 396 ? -40.25 -24.391 -23.781 1 97.5 396 ARG A CA 1
ATOM 2905 C C . ARG A 1 396 ? -40.875 -25.781 -23.969 1 97.5 396 ARG A C 1
ATOM 2907 O O . ARG A 1 396 ? -41.375 -26.375 -23.016 1 97.5 396 ARG A O 1
ATOM 2914 N N . ALA A 1 397 ? -40.781 -26.266 -25.156 1 97.44 397 ALA A N 1
ATOM 2915 C CA . ALA A 1 397 ? -41.312 -27.578 -25.469 1 97.44 397 ALA A CA 1
ATOM 2916 C C . ALA A 1 397 ? -40.594 -28.672 -24.672 1 97.44 397 ALA A C 1
ATOM 2918 O O . ALA A 1 397 ? -41.25 -29.594 -24.172 1 97.44 397 ALA A O 1
ATOM 2919 N N . VAL A 1 398 ? -39.375 -28.531 -24.562 1 97.5 398 VAL A N 1
ATOM 2920 C CA . VAL A 1 398 ? -38.594 -29.5 -23.828 1 97.5 398 VAL A CA 1
ATOM 2921 C C . VAL A 1 398 ? -38.906 -29.391 -22.328 1 97.5 398 VAL A C 1
ATOM 2923 O O . VAL A 1 398 ? -39.125 -30.406 -21.672 1 97.5 398 VAL A O 1
ATOM 2926 N N . LEU A 1 399 ? -39 -28.188 -21.844 1 97.5 399 LEU A N 1
ATOM 2927 C CA . LEU A 1 399 ? -39.281 -27.953 -20.422 1 97.5 399 LEU A CA 1
ATOM 2928 C C . LEU A 1 399 ? -40.656 -28.484 -20.062 1 97.5 399 LEU A C 1
ATOM 2930 O O . LEU A 1 399 ? -40.844 -29.016 -18.969 1 97.5 399 LEU A O 1
ATOM 2934 N N . ASN A 1 400 ? -41.562 -28.344 -20.938 1 96.88 400 ASN A N 1
ATOM 2935 C CA . ASN A 1 400 ? -42.938 -28.75 -20.688 1 96.88 400 ASN A CA 1
ATOM 2936 C C . ASN A 1 400 ? -43.062 -30.281 -20.578 1 96.88 400 ASN A C 1
ATOM 2938 O O . ASN A 1 400 ? -44.031 -30.797 -20.031 1 96.88 400 ASN A O 1
ATOM 2942 N N . SER A 1 401 ? -42.062 -30.969 -21.062 1 96.62 401 SER A N 1
ATOM 2943 C CA . SER A 1 401 ? -42.125 -32.438 -21.062 1 96.62 401 SER A CA 1
ATOM 2944 C C . SER A 1 401 ? -41.625 -33 -19.75 1 96.62 401 SER A C 1
ATOM 2946 O O . SER A 1 401 ? -41.719 -34.188 -19.5 1 96.62 401 SER A O 1
ATOM 2948 N N . ARG A 1 402 ? -41.156 -32.125 -18.875 1 94.38 402 ARG A N 1
ATOM 2949 C CA . ARG A 1 402 ? -40.625 -32.562 -17.594 1 94.38 402 ARG A CA 1
ATOM 2950 C C . ARG A 1 402 ? -41.75 -32.938 -16.625 1 94.38 402 ARG A C 1
ATOM 2952 O O . ARG A 1 402 ? -42.875 -32.469 -16.797 1 94.38 402 ARG A O 1
ATOM 2959 N N . PRO A 1 403 ? -41.406 -33.719 -15.578 1 91.69 403 PRO A N 1
ATOM 2960 C CA . PRO A 1 403 ? -42.406 -33.969 -14.547 1 91.69 403 PRO A CA 1
ATOM 2961 C C . PRO A 1 403 ? -42.938 -32.688 -13.883 1 91.69 403 PRO A C 1
ATOM 2963 O O . PRO A 1 403 ? -44.125 -32.594 -13.602 1 91.69 403 PRO A O 1
ATOM 2966 N N . ASN A 1 404 ? -42 -31.781 -13.641 1 92.81 404 ASN A N 1
ATOM 2967 C CA . ASN A 1 404 ? -42.344 -30.453 -13.156 1 92.81 404 ASN A CA 1
ATOM 2968 C C . ASN A 1 404 ? -42.031 -29.375 -14.188 1 92.81 404 ASN A C 1
ATOM 2970 O O . ASN A 1 404 ? -41 -28.703 -14.086 1 92.81 404 ASN A O 1
ATOM 2974 N N . PRO A 1 405 ? -42.938 -29.141 -15.023 1 93.5 405 PRO A N 1
ATOM 2975 C CA . PRO A 1 405 ? -42.656 -28.25 -16.141 1 93.5 405 PRO A CA 1
ATOM 2976 C C . PRO A 1 405 ? -42.312 -26.828 -15.695 1 93.5 405 PRO A C 1
ATOM 2978 O O . PRO A 1 405 ? -41.594 -26.109 -16.375 1 93.5 405 PRO A O 1
ATOM 2981 N N . ASN A 1 406 ? -42.781 -26.375 -14.547 1 91.06 406 ASN A N 1
ATOM 2982 C CA . ASN A 1 406 ? -42.594 -25 -14.094 1 91.06 406 ASN A CA 1
ATOM 2983 C C . ASN A 1 406 ? -41.406 -24.875 -13.148 1 91.06 406 ASN A C 1
ATOM 2985 O O . ASN A 1 406 ? -41.031 -23.781 -12.727 1 91.06 406 ASN A O 1
ATOM 2989 N N . GLY A 1 407 ? -40.781 -25.969 -12.844 1 92.62 407 GLY A N 1
ATOM 2990 C CA . GLY A 1 407 ? -39.594 -25.922 -12.008 1 92.62 407 GLY A CA 1
ATOM 2991 C C . GLY A 1 407 ? -38.438 -25.172 -12.641 1 92.62 407 GLY A C 1
ATOM 2992 O O . GLY A 1 407 ? -38.344 -25.125 -13.867 1 92.62 407 GLY A O 1
ATOM 2993 N N . SER A 1 408 ? -37.656 -24.594 -11.773 1 94.25 408 SER A N 1
ATOM 2994 C CA . SER A 1 408 ? -36.469 -23.906 -12.289 1 94.25 408 SER A CA 1
ATOM 2995 C C . SER A 1 408 ? -35.469 -24.891 -12.883 1 94.25 408 SER A C 1
ATOM 2997 O O . SER A 1 408 ? -35.594 -26.109 -12.688 1 94.25 408 SER A O 1
ATOM 2999 N N . PHE A 1 409 ? -34.562 -24.422 -13.672 1 92.56 409 PHE A N 1
ATOM 3000 C CA . PHE A 1 409 ? -33.5 -25.234 -14.242 1 92.56 409 PHE A CA 1
ATOM 3001 C C . PHE A 1 409 ? -32.156 -24.469 -14.242 1 92.56 409 PHE A C 1
ATOM 3003 O O . PHE A 1 409 ? -32.156 -23.25 -14.062 1 92.56 409 PHE A O 1
ATOM 3010 N N . ARG A 1 410 ? -31.109 -25.219 -14.453 1 90.06 410 ARG A N 1
ATOM 3011 C CA . ARG A 1 410 ? -29.766 -24.688 -14.305 1 90.06 410 ARG A CA 1
ATOM 3012 C C . ARG A 1 410 ? -29.375 -23.812 -15.484 1 90.06 410 ARG A C 1
ATOM 3014 O O . ARG A 1 410 ? -29.797 -24.062 -16.625 1 90.06 410 ARG A O 1
ATOM 3021 N N . LEU A 1 411 ? -28.641 -22.766 -15.156 1 95.38 411 LEU A N 1
ATOM 3022 C CA . LEU A 1 411 ? -28 -21.922 -16.156 1 95.38 411 LEU A CA 1
ATOM 3023 C C . LEU A 1 411 ? -26.5 -21.828 -15.914 1 95.38 411 LEU A C 1
ATOM 3025 O O . LEU A 1 411 ? -26.062 -21.438 -14.82 1 95.38 411 LEU A O 1
ATOM 3029 N N . ASP A 1 412 ? -25.688 -22.281 -16.859 1 90.88 412 ASP A N 1
ATOM 3030 C CA . ASP A 1 412 ? -24.266 -21.969 -16.953 1 90.88 412 ASP A CA 1
ATOM 3031 C C . ASP A 1 412 ? -23.984 -20.953 -18.047 1 90.88 412 ASP A C 1
ATOM 3033 O O . ASP A 1 412 ? -24.484 -21.078 -19.172 1 90.88 412 ASP A O 1
ATOM 3037 N N . LYS A 1 413 ? -23.234 -19.906 -17.688 1 95.12 413 LYS A N 1
ATOM 3038 C CA . LYS A 1 413 ? -23 -18.875 -18.688 1 95.12 413 LYS A CA 1
ATOM 3039 C C . LYS A 1 413 ? -21.734 -18.078 -18.391 1 95.12 413 LYS A C 1
ATOM 3041 O O . LYS A 1 413 ? -21.422 -17.812 -17.219 1 95.12 413 LYS A O 1
ATOM 3046 N N . ARG A 1 414 ? -21.031 -17.781 -19.422 1 93.88 414 ARG A N 1
ATOM 3047 C CA . ARG A 1 414 ? -19.891 -16.891 -19.312 1 93.88 414 ARG A CA 1
ATOM 3048 C C . ARG A 1 414 ? -20.266 -15.461 -19.688 1 93.88 414 ARG A C 1
ATOM 3050 O O . ARG A 1 414 ? -20.969 -15.242 -20.688 1 93.88 414 ARG A O 1
ATOM 3057 N N . PHE A 1 415 ? -19.844 -14.461 -18.938 1 95.25 415 PHE A N 1
ATOM 3058 C CA . PHE A 1 415 ? -20.297 -13.078 -19.094 1 95.25 415 PHE A CA 1
ATOM 3059 C C . PHE A 1 415 ? -19.219 -12.234 -19.75 1 95.25 415 PHE A C 1
ATOM 3061 O O . PHE A 1 415 ? -18.578 -11.414 -19.109 1 95.25 415 PHE A O 1
ATOM 3068 N N . ASN A 1 416 ? -19.094 -12.289 -21.016 1 92.88 416 ASN A N 1
ATOM 3069 C CA . ASN A 1 416 ? -18.094 -11.547 -21.781 1 92.88 416 ASN A CA 1
ATOM 3070 C C . ASN A 1 416 ? -18.312 -10.039 -21.672 1 92.88 416 ASN A C 1
ATOM 3072 O O . ASN A 1 416 ? -17.359 -9.266 -21.844 1 92.88 416 ASN A O 1
ATOM 3076 N N . GLU A 1 417 ? -19.484 -9.586 -21.344 1 91.25 417 GLU A N 1
ATOM 3077 C CA . GLU A 1 417 ? -19.828 -8.164 -21.297 1 91.25 417 GLU A CA 1
ATOM 3078 C C . GLU A 1 417 ? -19.156 -7.473 -20.125 1 91.25 417 GLU A C 1
ATOM 3080 O O . GLU A 1 417 ? -19 -6.25 -20.125 1 91.25 417 GLU A O 1
ATOM 3085 N N . LEU A 1 418 ? -18.781 -8.234 -19.219 1 92.75 418 LEU A N 1
ATOM 3086 C CA . LEU A 1 418 ? -18.109 -7.656 -18.062 1 92.75 418 LEU A CA 1
ATOM 3087 C C . LEU A 1 418 ? -16.625 -7.477 -18.328 1 92.75 418 LEU A C 1
ATOM 3089 O O . LEU A 1 418 ? -15.906 -6.895 -17.5 1 92.75 418 LEU A O 1
ATOM 3093 N N . GLY A 1 419 ? -16.172 -7.918 -19.516 1 92.81 419 GLY A N 1
ATOM 3094 C CA . GLY A 1 419 ? -14.75 -7.895 -19.781 1 92.81 419 GLY A CA 1
ATOM 3095 C C . GLY A 1 419 ? -14 -9.047 -19.141 1 92.81 419 GLY A C 1
ATOM 3096 O O . GLY A 1 419 ? -14.594 -9.875 -18.453 1 92.81 419 GLY A O 1
ATOM 3097 N N . PRO A 1 420 ? -12.664 -9.125 -19.359 1 94.56 420 PRO A N 1
ATOM 3098 C CA . PRO A 1 420 ? -11.844 -10.164 -18.719 1 94.56 420 PRO A CA 1
ATOM 3099 C C . PRO A 1 420 ? -11.734 -9.992 -17.203 1 94.56 420 PRO A C 1
ATOM 3101 O O . PRO A 1 420 ? -11.945 -8.891 -16.703 1 94.56 420 PRO A O 1
ATOM 3104 N N . ARG A 1 421 ? -11.547 -11.086 -16.547 1 92.25 421 ARG A N 1
ATOM 3105 C CA . ARG A 1 421 ? -11.227 -11.008 -15.117 1 92.25 421 ARG A CA 1
ATOM 3106 C C . ARG A 1 421 ? -9.781 -10.555 -14.906 1 92.25 421 ARG A C 1
ATOM 3108 O O . ARG A 1 421 ? -8.859 -11.125 -15.484 1 92.25 421 ARG A O 1
ATOM 3115 N N . ARG A 1 422 ? -9.695 -9.516 -14.148 1 93.88 422 ARG A N 1
ATOM 3116 C CA . ARG A 1 422 ? -8.359 -8.992 -13.859 1 93.88 422 ARG A CA 1
ATOM 3117 C C . ARG A 1 422 ? -8.094 -8.969 -12.359 1 93.88 422 ARG A C 1
ATOM 3119 O O . ARG A 1 422 ? -9 -8.695 -11.57 1 93.88 422 ARG A O 1
ATOM 3126 N N . GLN A 1 423 ? -6.949 -9.375 -11.984 1 93 423 GLN A N 1
ATOM 3127 C CA . GLN A 1 423 ? -6.371 -9.211 -10.656 1 93 423 GLN A CA 1
ATOM 3128 C C . GLN A 1 423 ? -5.16 -8.281 -10.695 1 93 423 GLN A C 1
ATOM 3130 O O . GLN A 1 423 ? -4.062 -8.703 -11.078 1 93 423 GLN A O 1
ATOM 3135 N N . ASN A 1 424 ? -5.34 -7.055 -10.305 1 92.5 424 ASN A N 1
ATOM 3136 C CA . ASN A 1 424 ? -4.273 -6.059 -10.328 1 92.5 424 ASN A CA 1
ATOM 3137 C C . ASN A 1 424 ? -3.592 -5.938 -8.969 1 92.5 424 ASN A C 1
ATOM 3139 O O . ASN A 1 424 ? -4.25 -5.68 -7.957 1 92.5 424 ASN A O 1
ATOM 3143 N N . GLU A 1 425 ? -2.285 -6.168 -9.031 1 94.5 425 GLU A N 1
ATOM 3144 C CA . GLU A 1 425 ? -1.484 -6.156 -7.809 1 94.5 425 GLU A CA 1
ATOM 3145 C C . GLU A 1 425 ? -0.672 -4.871 -7.695 1 94.5 425 GLU A C 1
ATOM 3147 O O . GLU A 1 425 ? -0.121 -4.391 -8.688 1 94.5 425 GLU A O 1
ATOM 3152 N N . THR A 1 426 ? -0.674 -4.289 -6.535 1 92.62 426 THR A N 1
ATOM 3153 C CA . THR A 1 426 ? 0.238 -3.209 -6.18 1 92.62 426 THR A CA 1
ATOM 3154 C C . THR A 1 426 ? 1.091 -3.596 -4.973 1 92.62 426 THR A C 1
ATOM 3156 O O . THR A 1 426 ? 0.563 -3.848 -3.889 1 92.62 426 THR A O 1
ATOM 3159 N N . TYR A 1 427 ? 2.41 -3.648 -5.199 1 94.81 427 TYR A N 1
ATOM 3160 C CA . TYR A 1 427 ? 3.344 -4.02 -4.145 1 94.81 427 TYR A CA 1
ATOM 3161 C C . TYR A 1 427 ? 4.176 -2.82 -3.703 1 94.81 427 TYR A C 1
ATOM 3163 O O . TYR A 1 427 ? 4.703 -2.082 -4.539 1 94.81 427 TYR A O 1
ATOM 3171 N N . ASP A 1 428 ? 4.234 -2.588 -2.43 1 94.56 428 ASP A N 1
ATOM 3172 C CA . ASP A 1 428 ? 5.203 -1.713 -1.776 1 94.56 428 ASP A CA 1
ATOM 3173 C C . ASP A 1 428 ? 6.039 -2.484 -0.757 1 94.56 428 ASP A C 1
ATOM 3175 O O . ASP A 1 428 ? 5.508 -2.977 0.242 1 94.56 428 ASP A O 1
ATOM 3179 N N . VAL A 1 429 ? 7.312 -2.588 -1.042 1 96.62 429 VAL A N 1
ATOM 3180 C CA . VAL A 1 429 ? 8.18 -3.402 -0.201 1 96.62 429 VAL A CA 1
ATOM 3181 C C . VAL A 1 429 ? 9.414 -2.594 0.208 1 96.62 429 VAL A C 1
ATOM 3183 O O . VAL A 1 429 ? 9.984 -1.865 -0.607 1 96.62 429 VAL A O 1
ATOM 3186 N N . TYR A 1 430 ? 9.766 -2.656 1.443 1 95.75 430 TYR A N 1
ATOM 3187 C CA . TYR A 1 430 ? 11.023 -2.064 1.874 1 95.75 430 TYR A CA 1
ATOM 3188 C C . TYR A 1 430 ? 11.695 -2.928 2.936 1 95.75 430 TYR A C 1
ATOM 3190 O O . TYR A 1 430 ? 11.047 -3.746 3.584 1 95.75 430 TYR A O 1
ATOM 3198 N N . GLN A 1 431 ? 12.953 -2.789 3.084 1 97 431 GLN A N 1
ATOM 3199 C CA . GLN A 1 431 ? 13.75 -3.459 4.105 1 97 431 GLN A CA 1
ATOM 3200 C C . GLN A 1 431 ? 14.93 -2.59 4.539 1 97 431 GLN A C 1
ATOM 3202 O O . GLN A 1 431 ? 15.648 -2.039 3.701 1 97 431 GLN A O 1
ATOM 3207 N N . ILE A 1 432 ? 15.102 -2.424 5.816 1 95.94 432 ILE A N 1
ATOM 3208 C CA . ILE A 1 432 ? 16.188 -1.679 6.438 1 95.94 432 ILE A CA 1
ATOM 3209 C C . ILE A 1 432 ? 17.094 -2.633 7.215 1 95.94 432 ILE A C 1
ATOM 3211 O O . ILE A 1 432 ? 16.609 -3.475 7.977 1 95.94 432 ILE A O 1
ATOM 3215 N N . THR A 1 433 ? 18.344 -2.57 6.957 1 95.75 433 THR A N 1
ATOM 3216 C CA . THR A 1 433 ? 19.328 -3.332 7.711 1 95.75 433 THR A CA 1
ATOM 3217 C C . THR A 1 433 ? 20.422 -2.41 8.266 1 95.75 433 THR A C 1
ATOM 3219 O O . THR A 1 433 ? 20.953 -1.578 7.535 1 95.75 433 THR A O 1
ATOM 3222 N N . THR A 1 434 ? 20.75 -2.49 9.516 1 94.94 434 THR A N 1
ATOM 3223 C CA . THR A 1 434 ? 21.844 -1.763 10.148 1 94.94 434 THR A CA 1
ATOM 3224 C C . THR A 1 434 ? 22.625 -2.674 11.094 1 94.94 434 THR A C 1
ATOM 3226 O O . THR A 1 434 ? 22.078 -3.633 11.633 1 94.94 434 THR A O 1
ATOM 3229 N N . GLY A 1 435 ? 23.906 -2.441 11.125 1 95.31 435 GLY A N 1
ATOM 3230 C CA . GLY A 1 435 ? 24.703 -3.303 11.984 1 95.31 435 GLY A CA 1
ATOM 3231 C C . GLY A 1 435 ? 26.094 -2.752 12.25 1 95.31 435 GLY A C 1
ATOM 3232 O O . GLY A 1 435 ? 26.422 -1.645 11.82 1 95.31 435 GLY A O 1
ATOM 3233 N N . LEU A 1 436 ? 26.812 -3.471 13.125 1 95.94 436 LEU A N 1
ATOM 3234 C CA . LEU A 1 436 ? 28.219 -3.246 13.484 1 95.94 436 LEU A CA 1
ATOM 3235 C C . LEU A 1 436 ? 29.047 -4.496 13.219 1 95.94 436 LEU A C 1
ATOM 3237 O O . LEU A 1 436 ? 28.609 -5.613 13.492 1 95.94 436 LEU A O 1
ATOM 3241 N N . ARG A 1 437 ? 30.141 -4.277 12.586 1 95.81 437 ARG A N 1
ATOM 3242 C CA . ARG A 1 437 ? 31.062 -5.383 12.398 1 95.81 437 ARG A CA 1
ATOM 3243 C C . ARG A 1 437 ? 32.5 -4.93 12.602 1 95.81 437 ARG A C 1
ATOM 3245 O O . ARG A 1 437 ? 32.781 -3.73 12.57 1 95.81 437 ARG A O 1
ATOM 3252 N N . GLY A 1 438 ? 33.375 -5.918 12.914 1 95 438 GLY A N 1
ATOM 3253 C CA . GLY A 1 438 ? 34.75 -5.582 13.133 1 95 438 GLY A CA 1
ATOM 3254 C C . GLY A 1 438 ? 35.562 -6.727 13.711 1 95 438 GLY A C 1
ATOM 3255 O O . GLY A 1 438 ? 35.156 -7.883 13.656 1 95 438 GLY A O 1
ATOM 3256 N N . ARG A 1 439 ? 36.719 -6.352 14.109 1 94.94 439 ARG A N 1
ATOM 3257 C CA . ARG A 1 439 ? 37.656 -7.309 14.711 1 94.94 439 ARG A CA 1
ATOM 3258 C C . ARG A 1 439 ? 37.594 -7.23 16.234 1 94.94 439 ARG A C 1
ATOM 3260 O O . ARG A 1 439 ? 37.438 -6.152 16.797 1 94.94 439 ARG A O 1
ATOM 3267 N N . LEU A 1 440 ? 37.781 -8.406 16.797 1 93.5 440 LEU A N 1
ATOM 3268 C CA . LEU A 1 440 ? 37.906 -8.469 18.25 1 93.5 440 LEU A CA 1
ATOM 3269 C C . LEU A 1 440 ? 39.375 -8.562 18.641 1 93.5 440 LEU A C 1
ATOM 3271 O O . LEU A 1 440 ? 40.219 -9.031 17.875 1 93.5 440 LEU A O 1
ATOM 3275 N N . PRO A 1 441 ? 39.719 -8.031 19.812 1 88.75 441 PRO A N 1
ATOM 3276 C CA . PRO A 1 441 ? 41.125 -8.031 20.25 1 88.75 441 PRO A CA 1
ATOM 3277 C C . PRO A 1 441 ? 41.625 -9.414 20.672 1 88.75 441 PRO A C 1
ATOM 3279 O O . PRO A 1 441 ? 42.375 -9.539 21.625 1 88.75 441 PRO A O 1
ATOM 3282 N N . VAL A 1 442 ? 41.031 -10.406 20.203 1 89.25 442 VAL A N 1
ATOM 3283 C CA . VAL A 1 442 ? 41.438 -11.781 20.484 1 89.25 442 VAL A CA 1
ATOM 3284 C C . VAL A 1 442 ? 41.781 -12.492 19.172 1 89.25 442 VAL A C 1
ATOM 3286 O O . VAL A 1 442 ? 40.875 -12.859 18.406 1 89.25 442 VAL A O 1
ATOM 3289 N N . ARG A 1 443 ? 43.062 -12.727 18.953 1 90.06 443 ARG A N 1
ATOM 3290 C CA . ARG A 1 443 ? 43.531 -13.367 17.734 1 90.06 443 ARG A CA 1
ATOM 3291 C C . ARG A 1 443 ? 42.938 -12.688 16.5 1 90.06 443 ARG A C 1
ATOM 3293 O O . ARG A 1 443 ? 43.062 -11.469 16.344 1 90.06 443 ARG A O 1
ATOM 3300 N N . ASP A 1 444 ? 42.312 -13.43 15.688 1 90.88 444 ASP A N 1
ATOM 3301 C CA . ASP A 1 444 ? 41.781 -12.836 14.477 1 90.88 444 ASP A CA 1
ATOM 3302 C C . ASP A 1 444 ? 40.25 -12.914 14.461 1 90.88 444 ASP A C 1
ATOM 3304 O O . ASP A 1 444 ? 39.625 -13 13.391 1 90.88 444 ASP A O 1
ATOM 3308 N N . TRP A 1 445 ? 39.719 -12.953 15.672 1 93.88 445 TRP A N 1
ATOM 3309 C CA . TRP A 1 445 ? 38.281 -13.07 15.773 1 93.88 445 TRP A CA 1
ATOM 3310 C C . TRP A 1 445 ? 37.594 -11.828 15.211 1 93.88 445 TRP A C 1
ATOM 3312 O O . TRP A 1 445 ? 38.062 -10.711 15.406 1 93.88 445 TRP A O 1
ATOM 3322 N N . THR A 1 446 ? 36.531 -12.062 14.445 1 94.88 446 THR A N 1
ATOM 3323 C CA . THR A 1 446 ? 35.688 -11 13.914 1 94.88 446 THR A CA 1
ATOM 3324 C C . THR A 1 446 ? 34.25 -11.188 14.352 1 94.88 446 THR A C 1
ATOM 3326 O O . THR A 1 446 ? 33.844 -12.289 14.742 1 94.88 446 THR A O 1
ATOM 3329 N N . TYR A 1 447 ? 33.5 -10.086 14.406 1 94.94 447 TY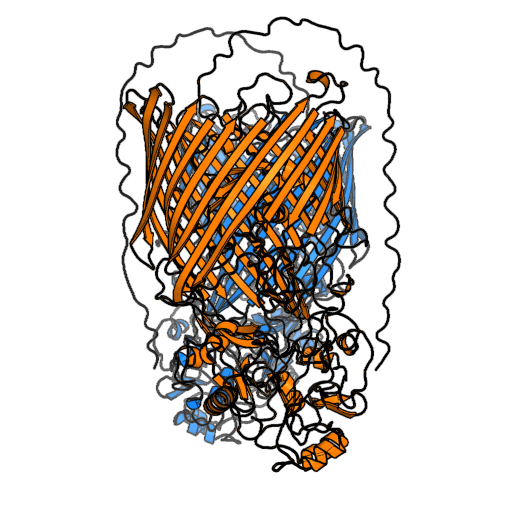R A N 1
ATOM 3330 C CA . TYR A 1 447 ? 32.062 -10.156 14.719 1 94.94 447 TYR A CA 1
ATOM 3331 C C . TYR A 1 447 ? 31.25 -9.383 13.695 1 94.94 447 TYR A C 1
ATOM 3333 O O . TYR A 1 447 ? 31.766 -8.484 13.031 1 94.94 447 TYR A O 1
ATOM 3341 N N . ASP A 1 448 ? 30.031 -9.742 13.516 1 95.75 448 ASP A N 1
ATOM 3342 C CA . ASP A 1 448 ? 29 -9.055 12.742 1 95.75 448 ASP A CA 1
ATOM 3343 C C . ASP A 1 448 ? 27.641 -9.148 13.422 1 95.75 448 ASP A C 1
ATOM 3345 O O . ASP A 1 448 ? 27.078 -10.234 13.539 1 95.75 448 ASP A O 1
ATOM 3349 N N . ALA A 1 449 ? 27.172 -8.055 13.945 1 97.19 449 ALA A N 1
ATOM 3350 C CA . ALA A 1 449 ? 25.859 -7.973 14.586 1 97.19 449 ALA A CA 1
ATOM 3351 C C . ALA A 1 449 ? 24.938 -7.023 13.82 1 97.19 449 ALA A C 1
ATOM 3353 O O . ALA A 1 449 ? 25.312 -5.895 13.508 1 97.19 449 ALA A O 1
ATOM 3354 N N . TYR A 1 450 ? 23.719 -7.492 13.484 1 96.5 450 TYR A N 1
ATOM 3355 C CA . TYR A 1 450 ? 22.859 -6.59 12.727 1 96.5 450 TYR A CA 1
ATOM 3356 C C . TYR A 1 450 ? 21.391 -6.773 13.109 1 96.5 450 TYR A C 1
ATOM 3358 O O . TYR A 1 450 ? 21.016 -7.797 13.688 1 96.5 450 TYR A O 1
ATOM 3366 N N . LEU A 1 451 ? 20.578 -5.742 12.906 1 96.69 451 LEU A N 1
ATOM 3367 C CA . LEU A 1 451 ? 19.109 -5.707 12.945 1 96.69 451 LEU A CA 1
ATOM 3368 C C . LEU A 1 451 ? 18.531 -5.445 11.555 1 96.69 451 LEU A C 1
ATOM 3370 O O . LEU A 1 451 ? 19.094 -4.648 10.789 1 96.69 451 LEU A O 1
ATOM 3374 N N . SER A 1 452 ? 17.531 -6.215 11.227 1 96.81 452 SER A N 1
ATOM 3375 C CA . SER A 1 452 ? 16.875 -6.016 9.938 1 96.81 452 SER A CA 1
ATOM 3376 C C . SER A 1 452 ? 15.352 -6.055 10.078 1 96.81 452 SER A C 1
ATOM 3378 O O . SER A 1 452 ? 14.812 -6.867 10.828 1 96.81 452 SER A O 1
ATOM 3380 N N . TYR A 1 453 ? 14.664 -5.109 9.453 1 96.38 453 TYR A N 1
ATOM 3381 C CA . TYR A 1 453 ? 13.203 -5.086 9.367 1 96.38 453 TYR A CA 1
ATOM 3382 C C . TYR A 1 453 ? 12.75 -4.914 7.926 1 96.38 453 TYR A C 1
ATOM 3384 O O . TYR A 1 453 ? 13.195 -3.994 7.23 1 96.38 453 TYR A O 1
ATOM 3392 N N . GLY A 1 454 ? 11.969 -5.809 7.465 1 96.88 454 GLY A N 1
ATOM 3393 C CA . GLY A 1 454 ? 11.359 -5.727 6.148 1 96.88 454 GLY A CA 1
ATOM 3394 C C . GLY A 1 454 ? 9.844 -5.852 6.184 1 96.88 454 GLY A C 1
ATOM 3395 O O . GLY A 1 454 ? 9.297 -6.566 7.023 1 96.88 454 GLY A O 1
ATOM 3396 N N . ARG A 1 455 ? 9.195 -5.211 5.215 1 96.38 455 ARG A N 1
ATOM 3397 C CA . ARG A 1 455 ? 7.738 -5.238 5.141 1 96.38 455 ARG A CA 1
ATOM 3398 C C . ARG A 1 455 ? 7.262 -5.242 3.693 1 96.38 455 ARG A C 1
ATOM 3400 O O . ARG A 1 455 ? 7.832 -4.551 2.846 1 96.38 455 ARG A O 1
ATOM 3407 N N . VAL A 1 456 ? 6.234 -6.043 3.482 1 96.44 456 VAL A N 1
ATOM 3408 C CA . VAL A 1 456 ? 5.535 -6.102 2.201 1 96.44 456 VAL A CA 1
ATOM 3409 C C . VAL A 1 456 ? 4.082 -5.676 2.383 1 96.44 456 VAL A C 1
ATOM 3411 O O . VAL A 1 456 ? 3.354 -6.258 3.191 1 96.44 456 VAL A O 1
ATOM 3414 N N . ASP A 1 457 ? 3.705 -4.656 1.708 1 94.12 457 ASP A N 1
ATOM 3415 C CA . ASP A 1 457 ? 2.303 -4.273 1.573 1 94.12 457 ASP A CA 1
ATOM 3416 C C . ASP A 1 457 ? 1.787 -4.566 0.167 1 94.12 457 ASP A C 1
ATOM 3418 O O . ASP A 1 457 ? 2.332 -4.059 -0.817 1 94.12 457 ASP A O 1
ATOM 3422 N N . ASN A 1 458 ? 0.743 -5.344 0.127 1 94.38 458 ASN A N 1
ATOM 3423 C CA . ASN A 1 458 ? 0.159 -5.707 -1.16 1 94.38 458 ASN A CA 1
ATOM 3424 C C . ASN A 1 458 ? -1.333 -5.391 -1.208 1 94.38 458 ASN A C 1
ATOM 3426 O O . ASN A 1 458 ? -2.078 -5.75 -0.295 1 94.38 458 ASN A O 1
ATOM 3430 N N . GLY A 1 459 ? -1.732 -4.609 -2.195 1 90.69 459 GLY A N 1
ATOM 3431 C CA . GLY A 1 459 ? -3.135 -4.414 -2.525 1 90.69 459 GLY A CA 1
ATOM 3432 C C . GLY A 1 459 ? -3.551 -5.105 -3.809 1 90.69 459 GLY A C 1
ATOM 3433 O O . GLY A 1 459 ? -2.84 -5.043 -4.812 1 90.69 459 GLY A O 1
ATOM 3434 N N . THR A 1 460 ? -4.652 -5.816 -3.713 1 92.44 460 THR A N 1
ATOM 3435 C CA . THR A 1 460 ? -5.203 -6.492 -4.887 1 92.44 460 THR A CA 1
ATOM 3436 C C . THR A 1 460 ? -6.574 -5.922 -5.242 1 92.44 460 THR A C 1
ATOM 3438 O O . THR A 1 460 ? -7.453 -5.824 -4.383 1 92.44 460 THR A O 1
ATOM 3441 N N . THR A 1 461 ? -6.793 -5.535 -6.449 1 90.19 461 THR A N 1
ATOM 3442 C CA . THR A 1 461 ? -8.086 -5.098 -6.961 1 90.19 461 THR A CA 1
ATOM 3443 C C . THR A 1 461 ? -8.57 -6.027 -8.07 1 90.19 461 THR A C 1
ATOM 3445 O O . THR A 1 461 ? -7.844 -6.293 -9.031 1 90.19 461 THR A O 1
ATOM 3448 N N . TYR A 1 462 ? -9.773 -6.473 -7.922 1 91.44 462 TYR A N 1
ATOM 3449 C CA . TYR A 1 462 ? -10.367 -7.367 -8.906 1 91.44 462 TYR A CA 1
ATOM 3450 C C . TYR A 1 462 ? -11.359 -6.621 -9.789 1 91.44 462 TYR A C 1
ATOM 3452 O O . TYR A 1 462 ? -12.109 -5.766 -9.312 1 91.44 462 TYR A O 1
ATOM 3460 N N . THR A 1 463 ? -11.359 -6.895 -11.055 1 90 463 THR A N 1
ATOM 3461 C CA . THR A 1 463 ? -12.383 -6.414 -11.984 1 90 463 THR A CA 1
ATOM 3462 C C . THR A 1 463 ? -12.883 -7.551 -12.875 1 90 463 THR A C 1
ATOM 3464 O O . THR A 1 463 ? -12.227 -8.586 -12.984 1 90 463 THR A O 1
ATOM 3467 N N . GLY A 1 464 ? -14.062 -7.414 -13.43 1 93.25 464 GLY A N 1
ATOM 3468 C CA . GLY A 1 464 ? -14.633 -8.422 -14.305 1 93.25 464 GLY A CA 1
ATOM 3469 C C . GLY A 1 464 ? -15.406 -9.492 -13.562 1 93.25 464 GLY A C 1
ATOM 3470 O O . GLY A 1 464 ? -15.695 -10.555 -14.117 1 93.25 464 GLY A O 1
ATOM 3471 N N . TYR A 1 465 ? -15.742 -9.273 -12.344 1 92.88 465 TYR A N 1
ATOM 3472 C CA . TYR A 1 465 ? -16.484 -10.242 -11.547 1 92.88 465 TYR A CA 1
ATOM 3473 C C . TYR A 1 465 ? -17.922 -9.789 -11.32 1 92.88 465 TYR A C 1
ATOM 3475 O O . TYR A 1 465 ? -18.219 -8.594 -11.414 1 92.88 465 TYR A O 1
ATOM 3483 N N . LEU A 1 466 ? -18.781 -10.75 -11.078 1 93.81 466 LEU A N 1
ATOM 3484 C CA . LEU A 1 466 ? -20.188 -10.406 -10.938 1 93.81 466 LEU A CA 1
ATOM 3485 C C . LEU A 1 466 ? -20.75 -10.961 -9.633 1 93.81 466 LEU A C 1
ATOM 3487 O O . LEU A 1 466 ? -20.203 -11.906 -9.062 1 93.81 466 LEU A O 1
ATOM 3491 N N . SER A 1 467 ? -21.828 -10.383 -9.172 1 91.56 467 SER A N 1
ATOM 3492 C CA . SER A 1 467 ? -22.625 -10.828 -8.039 1 91.56 467 SER A CA 1
ATOM 3493 C C . SER A 1 467 ? -23.656 -11.867 -8.453 1 91.56 467 SER A C 1
ATOM 3495 O O . SER A 1 467 ? -24.516 -11.594 -9.297 1 91.56 467 SER A O 1
ATOM 3497 N N . ARG A 1 468 ? -23.547 -13.016 -7.875 1 91.94 468 ARG A N 1
ATOM 3498 C CA . ARG A 1 468 ? -24.484 -14.078 -8.211 1 91.94 468 ARG A CA 1
ATOM 3499 C C . ARG A 1 468 ? -25.891 -13.727 -7.746 1 91.94 468 ARG A C 1
ATOM 3501 O O . ARG A 1 468 ? -26.875 -13.961 -8.461 1 91.94 468 ARG A O 1
ATOM 3508 N N . SER A 1 469 ? -26 -13.125 -6.586 1 88.62 469 SER A N 1
ATOM 3509 C CA . SER A 1 469 ? -27.328 -12.758 -6.086 1 88.62 469 SER A CA 1
ATOM 3510 C C . SER A 1 469 ? -27.969 -11.695 -6.965 1 88.62 469 SER A C 1
ATOM 3512 O O . SER A 1 469 ? -29.188 -11.719 -7.191 1 88.62 469 SER A O 1
ATOM 3514 N N . ALA A 1 470 ? -27.172 -10.789 -7.461 1 89.25 470 ALA A N 1
ATOM 3515 C CA . ALA A 1 470 ? -27.703 -9.75 -8.336 1 89.25 470 ALA A CA 1
ATOM 3516 C C . ALA A 1 470 ? -28.203 -10.344 -9.648 1 89.25 470 ALA A C 1
ATOM 3518 O O . ALA A 1 470 ? -29.281 -9.992 -10.125 1 89.25 470 ALA A O 1
ATOM 3519 N N . VAL A 1 471 ? -27.438 -11.234 -10.203 1 95.19 471 VAL A N 1
ATOM 3520 C CA . VAL A 1 471 ? -27.844 -11.867 -11.453 1 95.19 471 VAL A CA 1
ATOM 3521 C C . VAL A 1 471 ? -29.094 -12.719 -11.219 1 95.19 471 VAL A C 1
ATOM 3523 O O . VAL A 1 471 ? -30.016 -12.727 -12.039 1 95.19 471 VAL A O 1
ATOM 3526 N N . GLN A 1 472 ? -29.109 -13.414 -10.148 1 93.44 472 GLN A N 1
ATOM 3527 C CA . GLN A 1 472 ? -30.25 -14.266 -9.852 1 93.44 472 GLN A CA 1
ATOM 3528 C C . GLN A 1 472 ? -31.531 -13.438 -9.703 1 93.44 472 GLN A C 1
ATOM 3530 O O . GLN A 1 472 ? -32.594 -13.867 -10.102 1 93.44 472 GLN A O 1
ATOM 3535 N N . ARG A 1 473 ? -31.359 -12.25 -9.156 1 90.19 473 ARG A N 1
ATOM 3536 C CA . ARG A 1 473 ? -32.531 -11.367 -9.031 1 90.19 473 ARG A CA 1
ATOM 3537 C C . ARG A 1 473 ? -33.062 -10.969 -10.398 1 90.19 473 ARG A C 1
ATOM 3539 O O . ARG A 1 473 ? -34.281 -10.867 -10.594 1 90.19 473 ARG A O 1
ATOM 3546 N N . LEU A 1 474 ? -32.219 -10.75 -11.266 1 94.31 474 LEU A N 1
ATOM 3547 C CA . LEU A 1 474 ? -32.656 -10.43 -12.625 1 94.31 474 LEU A CA 1
ATOM 3548 C C . LEU A 1 474 ? -33.375 -11.609 -13.25 1 94.31 474 LEU A C 1
ATOM 3550 O O . LEU A 1 474 ? -34.438 -11.43 -13.891 1 94.31 474 LEU A O 1
ATOM 3554 N N . LEU A 1 475 ? -32.875 -12.773 -13.047 1 95.81 475 LEU A N 1
ATOM 3555 C CA . LEU A 1 475 ? -33.469 -13.977 -13.609 1 95.81 475 LEU A CA 1
ATOM 3556 C C . LEU A 1 475 ? -34.844 -14.25 -12.984 1 95.81 475 LEU A C 1
ATOM 3558 O O . LEU A 1 475 ? -35.75 -14.766 -13.656 1 95.81 475 LEU A O 1
ATOM 3562 N N . ASP A 1 476 ? -35 -13.922 -11.75 1 92.69 476 ASP A N 1
ATOM 3563 C CA . ASP A 1 476 ? -36.219 -14.227 -11 1 92.69 476 ASP A CA 1
ATOM 3564 C C . ASP A 1 476 ? -37.312 -13.211 -11.289 1 92.69 476 ASP A C 1
ATOM 3566 O O . ASP A 1 476 ? -38.5 -13.461 -11.023 1 92.69 476 ASP A O 1
ATOM 3570 N N . ALA A 1 477 ? -36.906 -12.125 -11.781 1 92.06 477 ALA A N 1
ATOM 3571 C CA . ALA A 1 477 ? -37.875 -11.07 -12.016 1 92.06 477 ALA A CA 1
ATOM 3572 C C . ALA A 1 477 ? -38.875 -11.477 -13.094 1 92.06 477 ALA A C 1
ATOM 3574 O O . ALA A 1 477 ? -38.5 -11.945 -14.164 1 92.06 477 ALA A O 1
ATOM 3575 N N . PRO A 1 478 ? -40.125 -11.258 -12.789 1 91.75 478 PRO A N 1
ATOM 3576 C CA . PRO A 1 478 ? -41.156 -11.695 -13.734 1 91.75 478 PRO A CA 1
ATOM 3577 C C . PRO A 1 478 ? -41.062 -10.977 -15.078 1 91.75 478 PRO A C 1
ATOM 3579 O O . PRO A 1 478 ? -41.5 -11.516 -16.109 1 91.75 478 PRO A O 1
ATOM 3582 N N . ASP A 1 479 ? -40.5 -9.789 -15.062 1 93.69 479 ASP A N 1
ATOM 3583 C CA . ASP A 1 479 ? -40.375 -9.039 -16.297 1 93.69 479 ASP A CA 1
ATOM 3584 C C . ASP A 1 479 ? -39 -9.242 -16.938 1 93.69 479 ASP A C 1
ATOM 3586 O O . ASP A 1 479 ? -38.594 -8.445 -17.766 1 93.69 479 ASP A O 1
ATOM 3590 N N . GLY A 1 480 ? -38.281 -10.25 -16.5 1 93.75 480 GLY A N 1
ATOM 3591 C CA . GLY A 1 480 ? -36.969 -10.547 -17.031 1 93.75 480 GLY A CA 1
ATOM 3592 C C . GLY A 1 480 ? -35.906 -9.586 -16.531 1 93.75 480 GLY A C 1
ATOM 3593 O O . GLY A 1 480 ? -34.844 -9.461 -17.141 1 93.75 480 GLY A O 1
ATOM 3594 N N . GLY A 1 481 ? -36.188 -8.836 -15.477 1 92.88 481 GLY A N 1
ATOM 3595 C CA . GLY A 1 481 ? -35.219 -7.93 -14.875 1 92.88 481 GLY A CA 1
ATOM 3596 C C . GLY A 1 481 ? -35.312 -6.512 -15.406 1 92.88 481 GLY A C 1
ATOM 3597 O O . GLY A 1 481 ? -34.562 -5.633 -14.984 1 92.88 481 GLY A O 1
ATOM 3598 N N . ALA A 1 482 ? -36.281 -6.219 -16.266 1 90.31 482 ALA A N 1
ATOM 3599 C CA . ALA A 1 482 ? -36.375 -4.906 -16.891 1 90.31 482 ALA A CA 1
ATOM 3600 C C . ALA A 1 482 ? -36.656 -3.818 -15.852 1 90.31 482 ALA A C 1
ATOM 3602 O O . ALA A 1 482 ? -36.25 -2.67 -16.031 1 90.31 482 ALA A O 1
ATOM 3603 N N . SER A 1 483 ? -37.312 -4.164 -14.828 1 87.5 483 SER A N 1
ATOM 3604 C CA . SER A 1 483 ? -37.625 -3.217 -13.766 1 87.5 483 SER A CA 1
ATOM 3605 C C . SER A 1 483 ? -36.406 -2.924 -12.914 1 87.5 483 SER A C 1
ATOM 3607 O O . SER A 1 483 ? -36.344 -1.923 -12.195 1 87.5 483 SER A O 1
ATOM 3609 N N . ILE A 1 484 ? -35.438 -3.744 -13.016 1 85.94 484 ILE A N 1
ATOM 3610 C CA . ILE A 1 484 ? -34.25 -3.613 -12.203 1 85.94 484 ILE A CA 1
ATOM 3611 C C . ILE A 1 484 ? -33.188 -2.838 -12.977 1 85.94 484 ILE A C 1
ATOM 3613 O O . ILE A 1 484 ? -32.562 -1.898 -12.445 1 85.94 484 ILE A O 1
ATOM 3617 N N . CYS A 1 485 ? -33 -3.174 -14.156 1 89 485 CYS A N 1
ATOM 3618 C CA . CYS A 1 485 ? -32.094 -2.463 -15.055 1 89 485 CYS A CA 1
ATOM 3619 C C . CYS A 1 485 ? -32.594 -2.518 -16.484 1 89 485 CYS A C 1
ATOM 3621 O O . CYS A 1 485 ? -33.312 -3.463 -16.875 1 89 485 CYS A O 1
ATOM 3623 N N . ALA A 1 486 ? -32.125 -1.567 -17.25 1 89.31 486 ALA A N 1
ATOM 3624 C CA . ALA A 1 486 ? -32.656 -1.4 -18.609 1 89.31 486 ALA A CA 1
ATOM 3625 C C . ALA A 1 486 ? -32.406 -2.656 -19.438 1 89.31 486 ALA A C 1
ATOM 3627 O O . ALA A 1 486 ? -31.281 -3.129 -19.562 1 89.31 486 ALA A O 1
ATOM 3628 N N . GLY A 1 487 ? -33.5 -3.258 -19.984 1 90.94 487 GLY A N 1
ATOM 3629 C CA . GLY A 1 487 ? -33.406 -4.41 -20.875 1 90.94 487 GLY A CA 1
ATOM 3630 C C . GLY A 1 487 ? -33.438 -5.734 -20.125 1 90.94 487 GLY A C 1
ATOM 3631 O O . GLY A 1 487 ? -33.719 -6.781 -20.719 1 90.94 487 GLY A O 1
ATOM 3632 N N . GLY A 1 488 ? -33.125 -5.656 -18.812 1 94.5 488 GLY A N 1
ATOM 3633 C CA . GLY A 1 488 ? -33.094 -6.883 -18.031 1 94.5 488 GLY A CA 1
ATOM 3634 C C . GLY A 1 488 ? -32 -7.836 -18.5 1 94.5 488 GLY A C 1
ATOM 3635 O O . GLY A 1 488 ? -30.922 -7.398 -18.922 1 94.5 488 GLY A O 1
ATOM 3636 N N . PHE A 1 489 ? -32.25 -9.188 -18.219 1 97.06 489 PHE A N 1
ATOM 3637 C CA . PHE A 1 489 ? -31.25 -10.188 -18.547 1 97.06 489 PHE A CA 1
ATOM 3638 C C . PHE A 1 489 ? -31.891 -11.367 -19.281 1 97.06 489 PHE A C 1
ATOM 3640 O O . PHE A 1 489 ? -32.594 -12.188 -18.672 1 97.06 489 PHE A O 1
ATOM 3647 N N . ASN A 1 490 ? -31.625 -11.414 -20.609 1 97.19 490 ASN A N 1
ATOM 3648 C CA . ASN A 1 490 ? -31.953 -12.594 -21.406 1 97.19 490 ASN A CA 1
ATOM 3649 C C . ASN A 1 490 ? -30.781 -13.562 -21.484 1 97.19 490 ASN A C 1
ATOM 3651 O O . ASN A 1 490 ? -29.797 -13.305 -22.188 1 97.19 490 ASN A O 1
ATOM 3655 N N . PRO A 1 491 ? -30.891 -14.734 -20.797 1 96.56 491 PRO A N 1
ATOM 3656 C CA . PRO A 1 491 ? -29.719 -15.617 -20.672 1 96.56 491 PRO A CA 1
ATOM 3657 C C . PRO A 1 491 ? -29.562 -16.547 -21.875 1 96.56 491 PRO A C 1
ATOM 3659 O O . PRO A 1 491 ? -28.594 -17.312 -21.938 1 96.56 491 PRO A O 1
ATOM 3662 N N . PHE A 1 492 ? -30.484 -16.516 -22.875 1 97.81 492 PHE A N 1
ATOM 3663 C CA . PHE A 1 492 ? -30.484 -17.484 -23.969 1 97.81 492 PHE A CA 1
ATOM 3664 C C . PHE A 1 492 ? -29.781 -16.906 -25.203 1 97.81 492 PHE A C 1
ATOM 3666 O O . PHE A 1 492 ? -30.328 -16.031 -25.875 1 97.81 492 PHE A O 1
ATOM 3673 N N . GLY A 1 493 ? -28.578 -17.453 -25.422 1 95.94 493 GLY A N 1
ATOM 3674 C CA . GLY A 1 493 ? -27.75 -16.906 -26.484 1 95.94 493 GLY A CA 1
ATOM 3675 C C . GLY A 1 493 ? -26.938 -15.719 -26.047 1 95.94 493 GLY A C 1
ATOM 3676 O O . GLY A 1 493 ? -26.828 -15.43 -24.859 1 95.94 493 GLY A O 1
ATOM 3677 N N . GLU A 1 494 ? -26.234 -15.195 -27 1 93.12 494 GLU A N 1
ATOM 3678 C CA . GLU A 1 494 ? -25.453 -13.992 -26.734 1 93.12 494 GLU A CA 1
ATOM 3679 C C . GLU A 1 494 ? -26.297 -12.734 -26.875 1 93.12 494 GLU A C 1
ATOM 3681 O O . GLU A 1 494 ? -26.375 -12.156 -27.953 1 93.12 494 GLU A O 1
ATOM 3686 N N . LYS A 1 495 ? -26.922 -12.359 -25.781 1 90.75 495 LYS A N 1
ATOM 3687 C CA . LYS A 1 495 ? -27.688 -11.117 -25.672 1 90.75 495 LYS A CA 1
ATOM 3688 C C . LYS A 1 495 ? -27.016 -10.125 -24.734 1 90.75 495 LYS A C 1
ATOM 3690 O O . LYS A 1 495 ? -27.125 -10.234 -23.516 1 90.75 495 LYS A O 1
ATOM 3695 N N . PRO A 1 496 ? -26.391 -9.125 -25.297 1 87.31 496 PRO A N 1
ATOM 3696 C CA . PRO A 1 496 ? -25.578 -8.242 -24.469 1 87.31 496 PRO A CA 1
ATOM 3697 C C . PRO A 1 496 ? -26.391 -7.52 -23.406 1 87.31 496 PRO A C 1
ATOM 3699 O O . PRO A 1 496 ? -27.516 -7.086 -23.656 1 87.31 496 PRO A O 1
ATOM 3702 N N . LEU A 1 497 ? -25.891 -7.441 -22.219 1 93.5 497 LEU A N 1
ATOM 3703 C CA . LEU A 1 497 ? -26.453 -6.648 -21.125 1 93.5 497 LEU A CA 1
ATOM 3704 C C . LEU A 1 497 ? -26.312 -5.156 -21.406 1 93.5 497 LEU A C 1
ATOM 3706 O O . LEU A 1 497 ? -25.344 -4.73 -22.047 1 93.5 497 LEU A O 1
ATOM 3710 N N . SER A 1 498 ? -27.281 -4.395 -20.938 1 93.5 498 SER A N 1
ATOM 3711 C CA . SER A 1 498 ? -27.156 -2.941 -20.969 1 93.5 498 SER A CA 1
ATOM 3712 C C . SER A 1 498 ? -26.078 -2.461 -20.016 1 93.5 498 SER A C 1
ATOM 3714 O O . SER A 1 498 ? -25.656 -3.201 -19.109 1 93.5 498 SER A O 1
ATOM 3716 N N . ALA A 1 499 ? -25.672 -1.224 -20.281 1 90.75 499 ALA A N 1
ATOM 3717 C CA . ALA A 1 499 ? -24.688 -0.639 -19.375 1 90.75 499 ALA A CA 1
ATOM 3718 C C . ALA A 1 499 ? -25.219 -0.609 -17.938 1 90.75 499 ALA A C 1
ATOM 3720 O O . ALA A 1 499 ? -24.453 -0.829 -17 1 90.75 499 ALA A O 1
ATOM 3721 N N . ALA A 1 500 ? -26.469 -0.37 -17.812 1 88.19 500 ALA A N 1
ATOM 3722 C CA . ALA A 1 500 ? -27.094 -0.321 -16.484 1 88.19 500 ALA A CA 1
ATOM 3723 C C . ALA A 1 500 ? -27.078 -1.694 -15.828 1 88.19 500 ALA A C 1
ATOM 3725 O O . ALA A 1 500 ? -26.859 -1.803 -14.617 1 88.19 500 ALA A O 1
ATOM 3726 N N . CYS A 1 501 ? -27.344 -2.725 -16.594 1 93 501 CYS A N 1
ATOM 3727 C CA . CYS A 1 501 ? -27.344 -4.066 -16.031 1 93 501 CYS A CA 1
ATOM 3728 C C . CYS A 1 501 ? -25.922 -4.52 -15.711 1 93 501 CYS A C 1
ATOM 3730 O O . CYS A 1 501 ? -25.703 -5.246 -14.742 1 93 501 CYS A O 1
ATOM 3732 N N . ILE A 1 502 ? -24.953 -4.074 -16.516 1 93.12 502 ILE A N 1
ATOM 3733 C CA . ILE A 1 502 ? -23.562 -4.375 -16.219 1 93.12 502 ILE A CA 1
ATOM 3734 C C . ILE A 1 502 ? -23.172 -3.758 -14.883 1 93.12 502 ILE A C 1
ATOM 3736 O O . ILE A 1 502 ? -22.562 -4.426 -14.039 1 93.12 502 ILE A O 1
ATOM 3740 N N . ASP A 1 503 ? -23.562 -2.5 -14.711 1 84.56 503 ASP A N 1
ATOM 3741 C CA . ASP A 1 503 ? -23.266 -1.801 -13.469 1 84.56 503 ASP A CA 1
ATOM 3742 C C . ASP A 1 503 ? -23.953 -2.477 -12.281 1 84.56 503 ASP A C 1
ATOM 3744 O O . ASP A 1 503 ? -23.422 -2.479 -11.172 1 84.56 503 ASP A O 1
ATOM 3748 N N . TYR A 1 504 ? -25.188 -2.992 -12.531 1 87.5 504 TYR A N 1
ATOM 3749 C CA . TYR A 1 504 ? -25.969 -3.627 -11.477 1 87.5 504 TYR A CA 1
ATOM 3750 C C . TYR A 1 504 ? -25.312 -4.926 -11.016 1 87.5 504 TYR A C 1
ATOM 3752 O O . TYR A 1 504 ? -25.328 -5.242 -9.828 1 87.5 504 TYR A O 1
ATOM 3760 N N . VAL A 1 505 ? -24.672 -5.645 -11.922 1 93.19 505 VAL A N 1
ATOM 3761 C CA . VAL A 1 505 ? -24.234 -6.988 -11.555 1 93.19 505 VAL A CA 1
ATOM 3762 C C . VAL A 1 505 ? -22.734 -6.98 -11.258 1 93.19 505 VAL A C 1
ATOM 3764 O O . VAL A 1 505 ? -22.219 -7.871 -10.57 1 93.19 505 VAL A O 1
ATOM 3767 N N . SER A 1 506 ? -21.953 -6.012 -11.766 1 92.06 506 SER A N 1
ATOM 3768 C CA . SER A 1 506 ? -20.5 -5.996 -11.633 1 92.06 506 SER A CA 1
ATOM 3769 C C . SER A 1 506 ? -20.078 -5.664 -10.211 1 92.06 506 SER A C 1
ATOM 3771 O O . SER A 1 506 ? -20.75 -4.914 -9.508 1 92.06 506 SER A O 1
ATOM 3773 N N . ARG A 1 507 ? -19.031 -6.285 -9.734 1 88.88 507 ARG A N 1
ATOM 3774 C CA . ARG A 1 507 ? -18.422 -5.996 -8.445 1 88.88 507 ARG A CA 1
ATOM 3775 C C . ARG A 1 507 ? -16.906 -5.82 -8.57 1 88.88 507 ARG A C 1
ATOM 3777 O O . ARG A 1 507 ? -16.281 -6.461 -9.406 1 88.88 507 ARG A O 1
ATOM 3784 N N . VAL A 1 508 ? -16.266 -4.973 -7.754 1 87.31 508 VAL A N 1
ATOM 3785 C CA . VAL A 1 508 ? -14.828 -4.723 -7.73 1 87.31 508 VAL A CA 1
ATOM 3786 C C . VAL A 1 508 ? -14.281 -4.965 -6.328 1 87.31 508 VAL A C 1
ATOM 3788 O O . VAL A 1 508 ? -14.008 -4.02 -5.59 1 87.31 508 VAL A O 1
ATOM 3791 N N . PRO A 1 509 ? -14.086 -6.238 -5.949 1 89.62 509 PRO A N 1
ATOM 3792 C CA . PRO A 1 509 ? -13.531 -6.531 -4.625 1 89.62 509 PRO A CA 1
ATOM 3793 C C . PRO A 1 509 ? -12.07 -6.113 -4.492 1 89.62 509 PRO A C 1
ATOM 3795 O O . PRO A 1 509 ? -11.336 -6.098 -5.484 1 89.62 509 PRO A O 1
ATOM 3798 N N . LYS A 1 510 ? -11.664 -5.816 -3.229 1 89.5 510 LYS A N 1
ATOM 3799 C CA . LYS A 1 510 ? -10.289 -5.434 -2.918 1 89.5 510 LYS A CA 1
ATOM 3800 C C . LYS A 1 510 ? -9.766 -6.203 -1.71 1 89.5 510 LYS A C 1
ATOM 3802 O O . LYS A 1 510 ? -10.438 -6.285 -0.679 1 89.5 510 LYS A O 1
ATOM 3807 N N . ASN A 1 511 ? -8.562 -6.754 -1.84 1 90.31 511 ASN A N 1
ATOM 3808 C CA . ASN A 1 511 ? -7.863 -7.414 -0.742 1 90.31 511 ASN A CA 1
ATOM 3809 C C . ASN A 1 511 ? -6.629 -6.629 -0.311 1 90.31 511 ASN A C 1
ATOM 3811 O O . ASN A 1 511 ? -6.043 -5.895 -1.108 1 90.31 511 ASN A O 1
ATOM 3815 N N . THR A 1 512 ? -6.301 -6.77 0.965 1 88.62 512 THR A N 1
ATOM 3816 C CA . THR A 1 512 ? -5.039 -6.23 1.465 1 88.62 512 THR A CA 1
ATOM 3817 C C . THR A 1 512 ? -4.23 -7.312 2.172 1 88.62 512 THR A C 1
ATOM 3819 O O . THR A 1 512 ? -4.789 -8.148 2.889 1 88.62 512 THR A O 1
ATOM 3822 N N . THR A 1 513 ? -2.941 -7.309 1.912 1 92.06 513 THR A N 1
ATOM 3823 C CA . THR A 1 513 ? -2.016 -8.242 2.543 1 92.06 513 THR A CA 1
ATOM 3824 C C . THR A 1 513 ? -0.799 -7.504 3.1 1 92.06 513 THR A C 1
ATOM 3826 O O . THR A 1 513 ? -0.242 -6.629 2.436 1 92.06 513 THR A O 1
ATOM 3829 N N . THR A 1 514 ? -0.476 -7.828 4.316 1 91.94 514 THR A N 1
ATOM 3830 C CA . THR A 1 514 ? 0.756 -7.332 4.918 1 91.94 514 THR A CA 1
ATOM 3831 C C . THR A 1 514 ? 1.619 -8.484 5.414 1 91.94 514 THR A C 1
ATOM 3833 O O . THR A 1 514 ? 1.104 -9.461 5.965 1 91.94 514 THR A O 1
ATOM 3836 N N . ASN A 1 515 ? 2.883 -8.43 5.09 1 94.81 515 ASN A N 1
ATOM 3837 C CA . ASN A 1 515 ? 3.904 -9.359 5.57 1 94.81 515 ASN A CA 1
ATOM 3838 C C . ASN A 1 515 ? 5.148 -8.617 6.059 1 94.81 515 ASN A C 1
ATOM 3840 O O . ASN A 1 515 ? 5.695 -7.777 5.34 1 94.81 515 ASN A O 1
ATOM 3844 N N . ASP A 1 516 ? 5.527 -8.898 7.234 1 94.69 516 ASP A N 1
ATOM 3845 C CA . ASP A 1 516 ? 6.758 -8.266 7.695 1 94.69 516 ASP A CA 1
ATOM 3846 C C . ASP A 1 516 ? 7.68 -9.281 8.367 1 94.69 516 ASP A C 1
ATOM 3848 O O . ASP A 1 516 ? 7.25 -10.383 8.727 1 94.69 516 ASP A O 1
ATOM 3852 N N . GLN A 1 517 ? 8.938 -8.953 8.508 1 96.88 517 GLN A N 1
ATOM 3853 C CA . GLN A 1 517 ? 9.977 -9.789 9.094 1 96.88 517 GLN A CA 1
ATOM 3854 C C . GLN A 1 517 ? 10.969 -8.961 9.898 1 96.88 517 GLN A C 1
ATOM 3856 O O . GLN A 1 517 ? 11.406 -7.898 9.453 1 96.88 517 GLN A O 1
ATOM 3861 N N . ARG A 1 518 ? 11.273 -9.398 11.109 1 96.69 518 ARG A N 1
ATOM 3862 C CA . ARG A 1 518 ? 12.305 -8.836 11.977 1 96.69 518 ARG A CA 1
ATOM 3863 C C . ARG A 1 518 ? 13.398 -9.859 12.258 1 96.69 518 ARG A C 1
ATOM 3865 O O . ARG A 1 518 ? 13.109 -11.008 12.602 1 96.69 518 ARG A O 1
ATOM 3872 N N . VAL A 1 519 ? 14.602 -9.445 12.07 1 97.25 519 VAL A N 1
ATOM 3873 C CA . VAL A 1 519 ? 15.734 -10.336 12.32 1 97.25 519 VAL A CA 1
ATOM 3874 C C . VAL A 1 519 ? 16.766 -9.625 13.188 1 97.25 519 VAL A C 1
ATOM 3876 O O . VAL A 1 519 ? 17.109 -8.469 12.93 1 97.25 519 VAL A O 1
ATOM 3879 N N . ALA A 1 520 ? 17.219 -10.188 14.266 1 97.44 520 ALA A N 1
ATOM 3880 C CA . ALA A 1 520 ? 18.406 -9.844 15.039 1 97.44 520 ALA A CA 1
ATOM 3881 C C . ALA A 1 520 ? 19.422 -10.984 15.031 1 97.44 520 ALA A C 1
ATOM 3883 O O . ALA A 1 520 ? 19.094 -12.109 15.406 1 97.44 520 ALA A O 1
ATOM 3884 N N . GLU A 1 521 ? 20.625 -10.734 14.555 1 97 521 GLU A N 1
ATOM 3885 C CA . GLU A 1 521 ? 21.609 -11.797 14.414 1 97 521 GLU A CA 1
ATOM 3886 C C . GLU A 1 521 ? 23 -11.32 14.805 1 97 521 GLU A C 1
ATOM 3888 O O . GLU A 1 521 ? 23.359 -10.164 14.562 1 97 521 GLU A O 1
ATOM 3893 N N . ILE A 1 522 ? 23.797 -12.172 15.43 1 97.12 522 ILE A N 1
ATOM 3894 C CA . ILE A 1 522 ? 25.203 -11.938 15.742 1 97.12 522 ILE A CA 1
ATOM 3895 C C . ILE A 1 522 ? 26.031 -13.133 15.289 1 97.12 522 ILE A C 1
ATOM 3897 O O . ILE A 1 522 ? 25.625 -14.289 15.461 1 97.12 522 ILE A O 1
ATOM 3901 N N . ASN A 1 523 ? 27.109 -12.906 14.664 1 96.06 523 ASN A N 1
ATOM 3902 C CA . ASN A 1 523 ? 28.062 -13.898 14.203 1 96.06 523 ASN A CA 1
ATOM 3903 C C . ASN A 1 523 ? 29.484 -13.602 14.711 1 96.06 523 ASN A C 1
ATOM 3905 O O . ASN A 1 523 ? 29.922 -12.453 14.695 1 96.06 523 ASN A O 1
ATOM 3909 N N . LEU A 1 524 ? 30.109 -14.625 15.156 1 95.19 524 LEU A N 1
ATOM 3910 C CA . LEU A 1 524 ? 31.5 -14.586 15.594 1 95.19 524 LEU A CA 1
ATOM 3911 C C . LEU A 1 524 ? 32.312 -15.664 14.883 1 95.19 524 LEU A C 1
ATOM 3913 O O . LEU A 1 524 ? 31.844 -16.781 14.672 1 95.19 524 LEU A O 1
ATOM 3917 N N . GLN A 1 525 ? 33.531 -15.352 14.5 1 94.75 525 GLN A N 1
ATOM 3918 C CA . GLN A 1 525 ? 34.406 -16.375 13.922 1 94.75 525 GLN A CA 1
ATOM 3919 C C . GLN A 1 525 ? 35.875 -16.062 14.141 1 94.75 525 GLN A C 1
ATOM 3921 O O . GLN A 1 525 ? 36.25 -14.891 14.281 1 94.75 525 GLN A O 1
ATOM 3926 N N . GLY A 1 526 ? 36.656 -17.109 14.203 1 91.88 526 GLY A N 1
ATOM 3927 C CA . GLY A 1 526 ? 38.094 -16.922 14.398 1 91.88 526 GLY A CA 1
ATOM 3928 C C . GLY A 1 526 ? 38.812 -18.234 14.617 1 91.88 526 GLY A C 1
ATOM 3929 O O . GLY A 1 526 ? 38.188 -19.297 14.672 1 91.88 526 GLY A O 1
ATOM 3930 N N . GLY A 1 527 ? 40.062 -18.078 14.633 1 92.88 527 GLY A N 1
ATOM 3931 C CA . GLY A 1 527 ? 40.906 -19.234 14.93 1 92.88 527 GLY A CA 1
ATOM 3932 C C . GLY A 1 527 ? 40.969 -19.578 16.406 1 92.88 527 GLY A C 1
ATOM 3933 O O . GLY A 1 527 ? 40.906 -18.688 17.25 1 92.88 527 GLY A O 1
ATOM 3934 N N . VAL A 1 528 ? 41.156 -20.938 16.688 1 94.31 528 VAL A N 1
ATOM 3935 C CA . VAL A 1 528 ? 41.125 -21.359 18.078 1 94.31 528 VAL A CA 1
ATOM 3936 C C . VAL A 1 528 ? 42.5 -21.906 18.469 1 94.31 528 VAL A C 1
ATOM 3938 O O . VAL A 1 528 ? 43.125 -21.422 19.422 1 94.31 528 VAL A O 1
ATOM 3941 N N . PHE A 1 529 ? 43.031 -22.969 17.781 1 93.31 529 PHE A N 1
ATOM 3942 C CA . PHE A 1 529 ? 44.344 -23.516 18.016 1 93.31 529 PHE A CA 1
ATOM 3943 C C . PHE A 1 529 ? 44.938 -24.125 16.75 1 93.31 529 PHE A C 1
ATOM 3945 O O . PHE A 1 529 ? 44.219 -24.281 15.75 1 93.31 529 PHE A O 1
ATOM 3952 N N . ASN A 1 530 ? 46.156 -24.453 16.734 1 93.38 530 ASN A N 1
ATOM 3953 C CA . ASN A 1 530 ? 46.812 -24.969 15.555 1 93.38 530 ASN A CA 1
ATOM 3954 C C . ASN A 1 530 ? 47.094 -26.469 15.672 1 93.38 530 ASN A C 1
ATOM 3956 O O . ASN A 1 530 ? 47.531 -26.938 16.719 1 93.38 530 ASN A O 1
ATOM 3960 N N . LEU A 1 531 ? 46.719 -27.156 14.719 1 94.69 531 LEU A N 1
ATOM 3961 C CA . LEU A 1 531 ? 47.156 -28.531 14.5 1 94.69 531 LEU A CA 1
ATOM 3962 C C . LEU A 1 531 ? 48.312 -28.594 13.516 1 94.69 531 LEU A C 1
ATOM 3964 O O . LEU A 1 531 ? 48.562 -27.625 12.797 1 94.69 531 LEU A O 1
ATOM 3968 N N . PRO A 1 532 ? 49.031 -29.688 13.516 1 92.81 532 PRO A N 1
ATOM 3969 C CA . PRO A 1 532 ? 50.125 -29.781 12.555 1 92.81 532 PRO A CA 1
ATOM 3970 C C . PRO A 1 532 ? 49.688 -29.5 11.125 1 92.81 532 PRO A C 1
ATOM 3972 O O . PRO A 1 532 ? 50.469 -28.953 10.336 1 92.81 532 PRO A O 1
ATOM 3975 N N . ALA A 1 533 ? 48.5 -29.797 10.875 1 93.81 533 ALA A N 1
ATOM 3976 C CA . ALA A 1 533 ? 48 -29.672 9.508 1 93.81 533 ALA A CA 1
ATOM 3977 C C . ALA A 1 533 ? 47.438 -28.281 9.266 1 93.81 533 ALA A C 1
ATOM 3979 O O . ALA A 1 533 ? 47.094 -27.938 8.141 1 93.81 533 ALA A O 1
ATOM 3980 N N . GLY A 1 534 ? 47.312 -27.391 10.234 1 92.19 534 GLY A N 1
ATOM 3981 C CA . GLY A 1 534 ? 46.75 -26.047 10.078 1 92.19 534 GLY A CA 1
ATOM 3982 C C . GLY A 1 534 ? 45.938 -25.594 11.273 1 92.19 534 GLY A C 1
ATOM 3983 O O . GLY A 1 534 ? 45.875 -26.281 12.297 1 92.19 534 GLY A O 1
ATOM 3984 N N . GLU A 1 535 ? 45.312 -24.484 11.148 1 91.5 535 GLU A N 1
ATOM 3985 C CA . GLU A 1 535 ? 44.594 -23.875 12.258 1 91.5 535 GLU A CA 1
ATOM 3986 C C . GLU A 1 535 ? 43.125 -24.375 12.312 1 91.5 535 GLU A C 1
ATOM 3988 O O . GLU A 1 535 ? 42.469 -24.438 11.289 1 91.5 535 GLU A O 1
ATOM 3993 N N . VAL A 1 536 ? 42.719 -24.75 13.445 1 94.19 536 VAL A N 1
ATOM 3994 C CA . VAL A 1 536 ? 41.312 -25.047 13.664 1 94.19 536 VAL A CA 1
ATOM 3995 C C . VAL A 1 536 ? 40.531 -23.734 13.82 1 94.19 536 VAL A C 1
ATOM 3997 O O . VAL A 1 536 ? 40.906 -22.875 14.609 1 94.19 536 VAL A O 1
ATOM 4000 N N . ARG A 1 537 ? 39.469 -23.531 13.008 1 94.25 537 ARG A N 1
ATOM 4001 C CA . ARG A 1 537 ? 38.688 -22.312 13.039 1 94.25 537 ARG A CA 1
ATOM 4002 C C . ARG A 1 537 ? 37.25 -22.609 13.438 1 94.25 537 ARG A C 1
ATOM 4004 O O . ARG A 1 537 ? 36.719 -23.688 13.141 1 94.25 537 ARG A O 1
ATOM 4011 N N . VAL A 1 538 ? 36.656 -21.625 14.125 1 93.38 538 VAL A N 1
ATOM 4012 C CA . VAL A 1 538 ? 35.312 -21.797 14.641 1 93.38 538 VAL A CA 1
ATOM 4013 C C . VAL A 1 538 ? 34.469 -20.594 14.266 1 93.38 538 VAL A C 1
ATOM 4015 O O . VAL A 1 538 ? 34.938 -19.469 14.227 1 93.38 538 VAL A O 1
ATOM 4018 N N . ALA A 1 539 ? 33.219 -20.828 13.914 1 94.5 539 ALA A N 1
ATOM 4019 C CA . ALA A 1 539 ? 32.188 -19.812 13.75 1 94.5 539 ALA A CA 1
ATOM 4020 C C . ALA A 1 539 ? 31 -20.094 14.664 1 94.5 539 ALA A C 1
ATOM 4022 O O . ALA A 1 539 ? 30.578 -21.25 14.789 1 94.5 539 ALA A O 1
ATOM 4023 N N . LEU A 1 540 ? 30.531 -19.062 15.43 1 95.25 540 LEU A N 1
ATOM 4024 C CA . LEU A 1 540 ? 29.375 -19.141 16.312 1 95.25 540 LEU A CA 1
ATOM 4025 C C . LEU A 1 540 ? 28.375 -18.031 15.992 1 95.25 540 LEU A C 1
ATOM 4027 O O . LEU A 1 540 ? 28.766 -16.922 15.617 1 95.25 540 LEU A O 1
ATOM 4031 N N . GLY A 1 541 ? 27.125 -18.375 16.156 1 95.94 541 GLY A N 1
ATOM 4032 C CA . GLY A 1 541 ? 26.141 -17.328 15.938 1 95.94 541 GLY A CA 1
ATOM 4033 C C . GLY A 1 541 ? 24.812 -17.609 16.625 1 95.94 541 GLY A C 1
ATOM 4034 O O . GLY A 1 541 ? 24.578 -18.703 17.125 1 95.94 541 GLY A O 1
ATOM 4035 N N . ALA A 1 542 ? 24 -16.547 16.781 1 97.19 542 ALA A N 1
ATOM 4036 C CA . ALA A 1 542 ? 22.641 -16.594 17.312 1 97.19 542 ALA A CA 1
ATOM 4037 C C . ALA A 1 542 ? 21.719 -15.688 16.5 1 97.19 542 ALA A C 1
ATOM 4039 O O . ALA A 1 542 ? 22.109 -14.617 16.047 1 97.19 542 ALA A O 1
ATOM 4040 N N . THR A 1 543 ? 20.547 -16.188 16.328 1 96.44 543 THR A N 1
ATOM 4041 C CA . THR A 1 543 ? 19.578 -15.422 15.531 1 96.44 543 THR A CA 1
ATOM 4042 C C . THR A 1 543 ? 18.203 -15.453 16.188 1 96.44 543 THR A C 1
ATOM 4044 O O . THR A 1 543 ? 17.797 -16.469 16.75 1 96.44 543 THR A O 1
ATOM 4047 N N . HIS A 1 544 ? 17.5 -14.32 16.219 1 97.06 544 HIS A N 1
ATOM 4048 C CA . HIS A 1 544 ? 16.062 -14.195 16.469 1 97.06 544 HIS A CA 1
ATOM 4049 C C . HIS A 1 544 ? 15.336 -13.68 15.234 1 97.06 544 HIS A C 1
ATOM 4051 O O . HIS A 1 544 ? 15.695 -12.633 14.688 1 97.06 544 HIS A O 1
ATOM 4057 N N . ARG A 1 545 ? 14.352 -14.375 14.758 1 96.69 545 ARG A N 1
ATOM 4058 C CA . ARG A 1 545 ? 13.586 -13.984 13.578 1 96.69 545 ARG A CA 1
ATOM 4059 C C . ARG A 1 545 ? 12.086 -14.102 13.844 1 96.69 545 ARG A C 1
ATOM 4061 O O . ARG A 1 545 ? 11.633 -15.062 14.461 1 96.69 545 ARG A O 1
ATOM 4068 N N . GLU A 1 546 ? 11.344 -13.094 13.438 1 95.88 546 GLU A N 1
ATOM 4069 C CA . GLU A 1 546 ? 9.891 -13.078 13.539 1 95.88 546 GLU A CA 1
ATOM 4070 C C . GLU A 1 546 ? 9.25 -12.672 12.211 1 95.88 546 GLU A C 1
ATOM 4072 O O . GLU A 1 546 ? 9.672 -11.703 11.578 1 95.88 546 GLU A O 1
ATOM 4077 N N . GLN A 1 547 ? 8.305 -13.438 11.781 1 95.19 547 GLN A N 1
ATOM 4078 C CA . GLN A 1 547 ? 7.508 -13.125 10.594 1 95.19 547 GLN A CA 1
ATOM 4079 C C . GLN A 1 547 ? 6.027 -13 10.945 1 95.19 547 GLN A C 1
ATOM 4081 O O . GLN A 1 547 ? 5.496 -13.805 11.711 1 95.19 547 GLN A O 1
ATOM 4086 N N . ASN A 1 548 ? 5.418 -11.938 10.539 1 93 548 ASN A N 1
ATOM 4087 C CA . ASN A 1 548 ? 3.982 -11.734 10.688 1 93 548 ASN A CA 1
ATOM 4088 C C . ASN A 1 548 ? 3.285 -11.609 9.336 1 93 548 ASN A C 1
ATOM 4090 O O . ASN A 1 548 ? 3.85 -11.047 8.398 1 93 548 ASN A O 1
ATOM 4094 N N . TYR A 1 549 ? 2.105 -12.141 9.266 1 93.38 549 TYR A N 1
ATOM 4095 C CA . TYR A 1 549 ? 1.312 -12.102 8.047 1 93.38 549 TYR A CA 1
ATOM 4096 C C . TYR A 1 549 ? -0.146 -11.781 8.352 1 93.38 549 TYR A C 1
ATOM 4098 O O . TYR A 1 549 ? -0.699 -12.258 9.344 1 93.38 549 TYR A O 1
ATOM 4106 N N . ASP A 1 550 ? -0.731 -10.891 7.574 1 89.12 550 ASP A N 1
ATOM 4107 C CA . ASP A 1 550 ? -2.137 -10.531 7.719 1 89.12 550 ASP A CA 1
ATOM 4108 C C . ASP A 1 550 ? -2.795 -10.328 6.355 1 89.12 550 ASP A C 1
ATOM 4110 O O . ASP A 1 550 ? -2.414 -9.438 5.598 1 89.12 550 ASP A O 1
ATOM 4114 N N . PHE A 1 551 ? -3.719 -11.195 6.02 1 90.69 551 PHE A N 1
ATOM 4115 C CA . PHE A 1 551 ? -4.547 -11.094 4.824 1 90.69 551 PHE A CA 1
ATOM 4116 C C . PHE A 1 551 ? -5.98 -10.734 5.188 1 90.69 551 PHE A C 1
ATOM 4118 O O . PHE A 1 551 ? -6.652 -11.492 5.895 1 90.69 551 PHE A O 1
ATOM 4125 N N . VAL A 1 552 ? -6.449 -9.672 4.656 1 84.06 552 VAL A N 1
ATOM 4126 C CA . VAL A 1 552 ? -7.809 -9.211 4.914 1 84.06 552 VAL A CA 1
ATOM 4127 C C . VAL A 1 552 ? -8.586 -9.117 3.6 1 84.06 552 VAL A C 1
ATOM 4129 O O . VAL A 1 552 ? -8.477 -8.125 2.879 1 84.06 552 VAL A O 1
ATOM 4132 N N . PRO A 1 553 ? -9.398 -10.086 3.305 1 86.69 553 PRO A N 1
ATOM 4133 C CA . PRO A 1 553 ? -10.172 -10.078 2.061 1 86.69 553 PRO A CA 1
ATOM 4134 C C . PRO A 1 553 ? -11.344 -9.094 2.1 1 86.69 553 PRO A C 1
ATOM 4136 O O . PRO A 1 553 ? -11.781 -8.695 3.182 1 86.69 553 PRO A O 1
ATOM 4139 N N . ASP A 1 554 ? -11.766 -8.688 0.865 1 88 554 ASP A N 1
ATOM 4140 C CA . ASP A 1 554 ? -12.992 -7.906 0.722 1 88 554 ASP A CA 1
ATOM 4141 C C . ASP A 1 554 ? -14.188 -8.664 1.278 1 88 554 ASP A C 1
ATOM 4143 O O . ASP A 1 554 ? -14.211 -9.898 1.269 1 88 554 ASP A O 1
ATOM 4147 N N . GLU A 1 555 ? -15.227 -8 1.739 1 80 555 GLU A N 1
ATOM 4148 C CA . GLU A 1 555 ? -16.453 -8.641 2.223 1 80 555 GLU A CA 1
ATOM 4149 C C . GLU A 1 555 ? -17.109 -9.469 1.124 1 80 555 GLU A C 1
ATOM 4151 O O . GLU A 1 555 ? -17.719 -10.5 1.4 1 80 555 GLU A O 1
ATOM 4156 N N . LEU A 1 556 ? -16.969 -9.016 -0.06 1 84 556 LEU A N 1
ATOM 4157 C CA . LEU A 1 556 ? -17.547 -9.734 -1.188 1 84 556 LEU A CA 1
ATOM 4158 C C . LEU A 1 556 ? -16.891 -11.102 -1.361 1 84 556 LEU A C 1
ATOM 4160 O O . LEU A 1 556 ? -17.5 -12.031 -1.883 1 84 556 LEU A O 1
ATOM 4164 N N . MET A 1 557 ? -15.672 -11.18 -0.94 1 85.5 557 MET A N 1
ATOM 4165 C CA . MET A 1 557 ? -14.961 -12.453 -1.026 1 85.5 557 MET A CA 1
ATOM 4166 C C . MET A 1 557 ? -15.422 -13.414 0.062 1 85.5 557 MET A C 1
ATOM 4168 O O . MET A 1 557 ? -15.367 -14.633 -0.114 1 85.5 557 MET A O 1
ATOM 4172 N N . LEU A 1 558 ? -15.891 -12.805 1.133 1 74.5 558 LEU A N 1
ATOM 4173 C CA . LEU A 1 558 ? -16.375 -13.602 2.262 1 74.5 558 LEU A CA 1
ATOM 4174 C C . LEU A 1 558 ? -17.812 -14.031 2.047 1 74.5 558 LEU A C 1
ATOM 4176 O O . LEU A 1 558 ? -18.234 -15.086 2.535 1 74.5 558 LEU A O 1
ATOM 4180 N N . ALA A 1 559 ? -18.484 -13.297 1.314 1 78 559 ALA A N 1
ATOM 4181 C CA . ALA A 1 559 ? -19.922 -13.492 1.183 1 78 559 ALA A CA 1
ATOM 4182 C C . ALA A 1 559 ? -20.234 -14.758 0.382 1 78 559 ALA A C 1
ATOM 4184 O O . ALA A 1 559 ? -19.5 -15.109 -0.545 1 78 559 ALA A O 1
ATOM 4185 N N . THR A 1 560 ? -21.266 -15.461 0.795 1 76.5 560 THR A N 1
ATOM 4186 C CA . THR A 1 560 ? -21.766 -16.641 0.108 1 76.5 560 THR A CA 1
ATOM 4187 C C . THR A 1 560 ? -23.188 -16.422 -0.394 1 76.5 560 THR A C 1
ATOM 4189 O O . THR A 1 560 ? -23.859 -15.477 0.016 1 76.5 560 THR A O 1
ATOM 4192 N N . PHE A 1 561 ? -23.578 -17.219 -1.345 1 82.75 561 PHE A N 1
ATOM 4193 C CA . PHE A 1 561 ? -24.906 -17.219 -1.912 1 82.75 561 PHE A CA 1
ATOM 4194 C C . PHE A 1 561 ? -25.438 -18.641 -2.066 1 82.75 561 PHE A C 1
ATOM 4196 O O . PHE A 1 561 ? -24.766 -19.5 -2.646 1 82.75 561 PHE A O 1
ATOM 4203 N N . THR A 1 562 ? -26.562 -18.891 -1.458 1 79.62 562 THR A N 1
ATOM 4204 C CA . THR A 1 562 ? -27.188 -20.203 -1.539 1 79.62 562 THR A CA 1
ATOM 4205 C C . THR A 1 562 ? -28.281 -20.234 -2.598 1 79.62 562 THR A C 1
ATOM 4207 O O . THR A 1 562 ? -29.188 -19.391 -2.58 1 79.62 562 THR A O 1
ATOM 4210 N N . LEU A 1 563 ? -28.172 -21.125 -3.465 1 79.94 563 LEU A N 1
ATOM 4211 C CA . LEU A 1 563 ? -29.141 -21.328 -4.535 1 79.94 563 LEU A CA 1
ATOM 4212 C C . LEU A 1 563 ? -29.453 -22.812 -4.707 1 79.94 563 LEU A C 1
ATOM 4214 O O . LEU A 1 563 ? -28.547 -23.641 -4.859 1 79.94 563 LEU A O 1
ATOM 4218 N N . ASN A 1 564 ? -30.703 -23.094 -4.711 1 78.5 564 ASN A N 1
ATOM 4219 C CA . ASN A 1 564 ? -31.172 -24.453 -4.891 1 78.5 564 ASN A CA 1
ATOM 4220 C C . ASN A 1 564 ? -30.469 -25.422 -3.951 1 78.5 564 ASN A C 1
ATOM 4222 O O . ASN A 1 564 ? -30.016 -26.5 -4.375 1 78.5 564 ASN A O 1
ATOM 4226 N N . GLY A 1 565 ? -30.188 -24.969 -2.846 1 66.5 565 GLY A N 1
ATOM 4227 C CA . GLY A 1 565 ? -29.656 -25.812 -1.788 1 66.5 565 GLY A CA 1
ATOM 4228 C C . GLY A 1 565 ? -28.141 -25.875 -1.784 1 66.5 565 GLY A C 1
ATOM 4229 O O . GLY A 1 565 ? -27.547 -26.531 -0.921 1 66.5 565 GLY A O 1
ATOM 4230 N N . THR A 1 566 ? -27.484 -25.359 -2.748 1 72.12 566 THR A N 1
ATOM 4231 C CA . THR A 1 566 ? -26.031 -25.359 -2.822 1 72.12 566 THR A CA 1
ATOM 4232 C C . THR A 1 566 ? -25.484 -23.969 -2.473 1 72.12 566 THR A C 1
ATOM 4234 O O . THR A 1 566 ? -25.922 -22.969 -3.027 1 72.12 566 THR A O 1
ATOM 4237 N N . THR A 1 567 ? -24.562 -23.891 -1.479 1 73.62 567 THR A N 1
ATOM 4238 C CA . THR A 1 567 ? -23.938 -22.625 -1.084 1 73.62 567 THR A CA 1
ATOM 4239 C C . THR A 1 567 ? -22.609 -22.438 -1.796 1 73.62 567 THR A C 1
ATOM 4241 O O . THR A 1 567 ? -21.75 -23.328 -1.784 1 73.62 567 THR A O 1
ATOM 4244 N N . GLY A 1 568 ? -22.5 -21.438 -2.568 1 75.38 568 GLY A N 1
ATOM 4245 C CA . GLY A 1 568 ? -21.25 -21.016 -3.215 1 75.38 568 GLY A CA 1
ATOM 4246 C C . GLY A 1 568 ? -20.891 -19.578 -2.926 1 75.38 568 GLY A C 1
ATOM 4247 O O . GLY A 1 568 ? -21.562 -18.891 -2.158 1 75.38 568 GLY A O 1
ATOM 4248 N N . PRO A 1 569 ? -19.875 -19.141 -3.486 1 81.56 569 PRO A N 1
ATOM 4249 C CA . PRO A 1 569 ? -19.484 -17.75 -3.262 1 81.56 569 PRO A CA 1
ATOM 4250 C C . PRO A 1 569 ? -20.469 -16.766 -3.869 1 81.56 569 PRO A C 1
ATOM 4252 O O . PRO A 1 569 ? -21.125 -17.062 -4.863 1 81.56 569 PRO A O 1
ATOM 4255 N N . GLU A 1 570 ? -20.531 -15.578 -3.262 1 85.69 570 GLU A N 1
ATOM 4256 C CA . GLU A 1 570 ? -21.328 -14.492 -3.824 1 85.69 570 GLU A CA 1
ATOM 4257 C C . GLU A 1 570 ? -20.734 -14.016 -5.152 1 85.69 570 GLU A C 1
ATOM 4259 O O . GLU A 1 570 ? -21.484 -13.703 -6.086 1 85.69 570 GLU A O 1
ATOM 4264 N N . LEU A 1 571 ? -19.453 -13.961 -5.145 1 86.5 571 LEU A N 1
ATOM 4265 C CA . LEU A 1 571 ? -18.781 -13.664 -6.406 1 86.5 571 LEU A CA 1
ATOM 4266 C C . LEU A 1 571 ? -18.578 -14.938 -7.219 1 86.5 571 LEU A C 1
ATOM 4268 O O . LEU A 1 571 ? -17.984 -15.898 -6.727 1 86.5 571 LEU A O 1
ATOM 4272 N N . ALA A 1 572 ? -19.031 -14.867 -8.367 1 80.44 572 ALA A N 1
ATOM 4273 C CA . ALA A 1 572 ? -18.844 -16.062 -9.195 1 80.44 572 ALA A CA 1
ATOM 4274 C C . ALA A 1 572 ? -17.375 -16.297 -9.492 1 80.44 572 ALA A C 1
ATOM 4276 O O . ALA A 1 572 ? -16.75 -15.523 -10.234 1 80.44 572 ALA A O 1
ATOM 4277 N N . GLY A 1 573 ? -16.75 -17.203 -8.844 1 73.88 573 GLY A N 1
ATOM 4278 C CA . GLY A 1 573 ? -15.398 -17.625 -9.219 1 73.88 573 GLY A CA 1
ATOM 4279 C C . GLY A 1 573 ? -14.328 -17.062 -8.305 1 73.88 573 GLY A C 1
ATOM 4280 O O . GLY A 1 573 ? -13.133 -17.188 -8.594 1 73.88 573 GLY A O 1
ATOM 4281 N N . ALA A 1 574 ? -14.688 -16.359 -7.258 1 80 574 ALA A N 1
ATOM 4282 C CA . ALA A 1 574 ? -13.672 -15.836 -6.352 1 80 574 ALA A CA 1
ATOM 4283 C C . ALA A 1 574 ? -14.148 -15.898 -4.902 1 80 574 ALA A C 1
ATOM 4285 O O . ALA A 1 574 ? -15.32 -15.648 -4.609 1 80 574 ALA A O 1
ATOM 4286 N N . SER A 1 575 ? -13.352 -16.344 -4.078 1 80.56 575 SER A N 1
ATOM 4287 C CA . SER A 1 575 ? -13.578 -16.375 -2.637 1 80.56 575 SER A CA 1
ATOM 4288 C C . SER A 1 575 ? -12.266 -16.234 -1.87 1 80.56 575 SER A C 1
ATOM 4290 O O . SER A 1 575 ? -11.188 -16.438 -2.434 1 80.56 575 SER A O 1
ATOM 4292 N N . GLY A 1 576 ? -12.352 -15.789 -0.681 1 79.12 576 GLY A N 1
ATOM 4293 C CA . GLY A 1 576 ? -11.18 -15.672 0.171 1 79.12 576 GLY A CA 1
ATOM 4294 C C . GLY A 1 576 ? -11.523 -15.5 1.639 1 79.12 576 GLY A C 1
ATOM 4295 O O . GLY A 1 576 ? -12.492 -14.82 1.98 1 79.12 576 GLY A O 1
ATOM 4296 N N . GLN A 1 577 ? -10.781 -16.141 2.471 1 75.31 577 GLN A N 1
ATOM 4297 C CA . GLN A 1 577 ? -10.922 -16.016 3.916 1 75.31 577 GLN A CA 1
ATOM 4298 C C . GLN A 1 577 ? -9.719 -15.297 4.531 1 75.31 577 GLN A C 1
ATOM 4300 O O . GLN A 1 577 ? -8.602 -15.406 4.023 1 75.31 577 GLN A O 1
ATOM 4305 N N . PRO A 1 578 ? -10 -14.539 5.574 1 77.19 578 PRO A N 1
ATOM 4306 C CA . PRO A 1 578 ? -8.867 -13.875 6.219 1 77.19 578 PRO A CA 1
ATOM 4307 C C . PRO A 1 578 ? -7.836 -14.859 6.762 1 77.19 578 PRO A C 1
ATOM 4309 O O . PRO A 1 578 ? -8.188 -15.984 7.125 1 77.19 578 PRO A O 1
ATOM 4312 N N . LEU A 1 579 ? -6.605 -14.5 6.754 1 81.75 579 LEU A N 1
ATOM 4313 C CA . LEU A 1 579 ? -5.496 -15.266 7.316 1 81.75 579 LEU A CA 1
ATOM 4314 C C . LEU A 1 579 ? -4.547 -14.352 8.094 1 81.75 579 LEU A C 1
ATOM 4316 O O . LEU A 1 579 ? -4.102 -13.328 7.57 1 81.75 579 LEU A O 1
ATOM 4320 N N . SER A 1 580 ? -4.391 -14.641 9.297 1 83.25 580 SER A N 1
ATOM 4321 C CA . SER A 1 580 ? -3.393 -13.945 10.102 1 83.25 580 SER A CA 1
ATOM 4322 C C . SER A 1 580 ? -2.57 -14.922 10.93 1 83.25 580 SER A C 1
ATOM 4324 O O . SER A 1 580 ? -3.078 -15.961 11.359 1 83.25 580 SER A O 1
ATOM 4326 N N . GLY A 1 581 ? -1.284 -14.688 11 1 85.31 581 GLY A N 1
ATOM 4327 C CA . GLY A 1 581 ? -0.427 -15.531 11.812 1 85.31 581 GLY A CA 1
ATOM 4328 C C . GLY A 1 581 ? 0.951 -14.938 12.047 1 85.31 581 GLY A C 1
ATOM 4329 O O . GLY A 1 581 ? 1.288 -13.898 11.469 1 85.31 581 GLY A O 1
ATOM 4330 N N . SER A 1 582 ? 1.626 -15.547 12.938 1 88.81 582 SER A N 1
ATOM 4331 C CA . SER A 1 582 ? 2.992 -15.164 13.273 1 88.81 582 SER A CA 1
ATOM 4332 C C . SER A 1 582 ? 3.871 -16.391 13.492 1 88.81 582 SER A C 1
ATOM 4334 O O . SER A 1 582 ? 3.389 -17.438 13.93 1 88.81 582 SER A O 1
ATOM 4336 N N . ASP A 1 583 ? 5.07 -16.266 13.023 1 89.06 583 ASP A N 1
ATOM 4337 C CA . ASP A 1 583 ? 6.086 -17.281 13.266 1 89.06 583 ASP A CA 1
ATOM 4338 C C . ASP A 1 583 ? 7.34 -16.672 13.883 1 89.06 583 ASP A C 1
ATOM 4340 O O . ASP A 1 583 ? 7.887 -15.703 13.359 1 89.06 583 ASP A O 1
ATOM 4344 N N . LYS A 1 584 ? 7.715 -17.234 15.031 1 93.25 584 LYS A N 1
ATOM 4345 C CA . LYS A 1 584 ? 8.906 -16.781 15.742 1 93.25 584 LYS A CA 1
ATOM 4346 C C . LYS A 1 584 ? 9.891 -17.922 15.953 1 93.25 584 LYS A C 1
ATOM 4348 O O . LYS A 1 584 ? 9.492 -19.062 16.234 1 93.25 584 LYS A O 1
ATOM 4353 N N . VAL A 1 585 ? 11.18 -17.609 15.758 1 95.25 585 VAL A N 1
ATOM 4354 C CA . VAL A 1 585 ? 12.211 -18.625 15.953 1 95.25 585 VAL A CA 1
ATOM 4355 C C . VAL A 1 585 ? 13.43 -18.016 16.641 1 95.25 585 VAL A C 1
ATOM 4357 O O . VAL A 1 585 ? 13.789 -16.875 16.359 1 95.25 585 VAL A O 1
ATOM 4360 N N . ARG A 1 586 ? 14.039 -18.734 17.547 1 96.69 586 ARG A N 1
ATOM 4361 C CA . ARG A 1 586 ? 15.336 -18.453 18.172 1 96.69 586 ARG A CA 1
ATOM 4362 C C . ARG A 1 586 ? 16.328 -19.578 17.875 1 96.69 586 ARG A C 1
ATOM 4364 O O . ARG A 1 586 ? 16.016 -20.75 18.062 1 96.69 586 ARG A O 1
ATOM 4371 N N . GLU A 1 587 ? 17.469 -19.219 17.422 1 96.88 587 GLU A N 1
ATOM 4372 C CA . GLU A 1 587 ? 18.438 -20.234 17 1 96.88 587 GLU A CA 1
ATOM 4373 C C . GLU A 1 587 ? 19.828 -19.922 17.531 1 96.88 587 GLU A C 1
ATOM 4375 O O . GLU A 1 587 ? 20.203 -18.75 17.672 1 96.88 587 GLU A O 1
ATOM 4380 N N . ILE A 1 588 ? 20.594 -20.984 17.797 1 96.75 588 ILE A N 1
ATOM 4381 C CA . ILE A 1 588 ? 22.031 -20.938 18.047 1 96.75 588 ILE A CA 1
ATOM 4382 C C . ILE A 1 588 ? 22.75 -21.938 17.141 1 96.75 588 ILE A C 1
ATOM 4384 O O . ILE A 1 588 ? 22.234 -23.031 16.875 1 96.75 588 ILE A O 1
ATOM 4388 N N . TYR A 1 589 ? 23.844 -21.578 16.562 1 95.5 589 TYR A N 1
ATOM 4389 C CA . TYR A 1 589 ? 24.531 -22.453 15.633 1 95.5 589 TYR A CA 1
ATOM 4390 C C . TYR A 1 589 ? 26.047 -22.297 15.742 1 95.5 589 TYR A C 1
ATOM 4392 O O . TYR A 1 589 ? 26.531 -21.297 16.266 1 95.5 589 TYR A O 1
ATOM 4400 N N . GLY A 1 590 ? 26.719 -23.25 15.195 1 94.69 590 GLY A N 1
ATOM 4401 C CA . GLY A 1 590 ? 28.172 -23.25 15.195 1 94.69 590 GLY A CA 1
ATOM 4402 C C . GLY A 1 590 ? 28.766 -24.141 14.117 1 94.69 590 GLY A C 1
ATOM 4403 O O . GLY A 1 590 ? 28.125 -25.109 13.68 1 94.69 590 GLY A O 1
ATOM 4404 N N . GLU A 1 591 ? 29.969 -23.828 13.695 1 94.44 591 GLU A N 1
ATOM 4405 C CA . GLU A 1 591 ? 30.75 -24.609 12.742 1 94.44 591 GLU A CA 1
ATOM 4406 C C . GLU A 1 591 ? 32.219 -24.688 13.172 1 94.44 591 GLU A C 1
ATOM 4408 O O . GLU A 1 591 ? 32.75 -23.766 13.773 1 94.44 591 GLU A O 1
ATOM 4413 N N . VAL A 1 592 ? 32.812 -25.812 12.828 1 94.12 592 VAL A N 1
ATOM 4414 C CA . VAL A 1 592 ? 34.219 -26 13.133 1 94.12 592 VAL A CA 1
ATOM 4415 C C . VAL A 1 592 ? 34.938 -26.547 11.906 1 94.12 592 VAL A C 1
ATOM 4417 O O . VAL A 1 592 ? 34.5 -27.547 11.312 1 94.12 592 VAL A O 1
ATOM 4420 N N . LEU A 1 593 ? 35.906 -25.906 11.5 1 93 593 LEU A N 1
ATOM 4421 C CA . LEU A 1 593 ? 36.781 -26.359 10.438 1 93 593 LEU A CA 1
ATOM 4422 C C . LEU A 1 593 ? 38.062 -26.969 11.016 1 93 593 LEU A C 1
ATOM 4424 O O . LEU A 1 593 ? 38.781 -26.312 11.766 1 93 593 LEU A O 1
ATOM 4428 N N . ILE A 1 594 ? 38.406 -28.219 10.617 1 94.75 594 ILE A N 1
ATOM 4429 C CA . ILE A 1 594 ? 39.531 -28.938 11.188 1 94.75 594 ILE A CA 1
ATOM 4430 C C . ILE A 1 594 ? 40.438 -29.422 10.062 1 94.75 594 ILE A C 1
ATOM 4432 O O . ILE A 1 594 ? 40.062 -30.281 9.266 1 94.75 594 ILE A O 1
ATOM 4436 N N . PRO A 1 595 ? 41.562 -28.906 9.969 1 94.5 595 PRO A N 1
ATOM 4437 C CA . PRO A 1 595 ? 42.562 -29.516 9.07 1 94.5 595 PRO A CA 1
ATOM 4438 C C . PRO A 1 595 ? 43.062 -30.859 9.594 1 94.5 595 PRO A C 1
ATOM 4440 O O . PRO A 1 595 ? 43.656 -30.922 10.68 1 94.5 595 PRO A O 1
ATOM 4443 N N . LEU A 1 596 ? 42.969 -31.891 8.875 1 95.88 596 LEU A N 1
ATOM 4444 C CA . LEU A 1 596 ? 43.312 -33.219 9.336 1 95.88 596 LEU A CA 1
ATOM 4445 C C . LEU A 1 596 ? 44.719 -33.625 8.914 1 95.88 596 LEU A C 1
ATOM 4447 O O . LEU A 1 596 ? 45.5 -34.125 9.734 1 95.88 596 LEU A O 1
ATOM 4451 N N . LEU A 1 597 ? 44.969 -33.469 7.594 1 96.06 597 LEU A N 1
ATOM 4452 C CA . LEU A 1 597 ? 46.281 -33.781 7.043 1 96.06 597 LEU A CA 1
ATOM 4453 C C . LEU A 1 597 ? 46.719 -32.75 6.023 1 96.06 597 LEU A C 1
ATOM 4455 O O . LEU A 1 597 ? 45.875 -32.094 5.391 1 96.06 597 LEU A O 1
ATOM 4459 N N . ARG A 1 598 ? 48 -32.625 5.887 1 94.56 598 ARG A N 1
ATOM 4460 C CA . ARG A 1 598 ? 48.531 -31.672 4.922 1 94.56 598 ARG A CA 1
ATOM 4461 C C . ARG A 1 598 ? 49.906 -32.125 4.398 1 94.56 598 ARG A C 1
ATOM 4463 O O . ARG A 1 598 ? 50.719 -32.656 5.156 1 94.56 598 ARG A O 1
ATOM 4470 N N . ASP A 1 599 ? 50.156 -32.031 3.189 1 94 599 ASP A N 1
ATOM 4471 C CA . ASP A 1 599 ? 51.438 -32.188 2.525 1 94 599 ASP A CA 1
ATOM 4472 C C . ASP A 1 599 ? 51.969 -33.594 2.666 1 94 599 ASP A C 1
ATOM 4474 O O . ASP A 1 599 ? 53.125 -33.812 3.076 1 94 599 ASP A O 1
ATOM 4478 N N . LEU A 1 600 ? 51.188 -34.5 2.475 1 94.5 600 LEU A N 1
ATOM 4479 C CA . LEU A 1 600 ? 51.531 -35.906 2.35 1 94.5 600 LEU A CA 1
ATOM 4480 C C . LEU A 1 600 ? 51.344 -36.406 0.921 1 94.5 600 LEU A C 1
ATOM 4482 O O . LEU A 1 600 ? 50.656 -35.75 0.129 1 94.5 600 LEU A O 1
ATOM 4486 N N . PRO A 1 601 ? 52.031 -37.406 0.626 1 93.31 601 PRO A N 1
ATOM 4487 C CA . PRO A 1 601 ? 51.781 -37.938 -0.712 1 93.31 601 PRO A CA 1
ATOM 4488 C C . PRO A 1 601 ? 50.312 -38.219 -0.957 1 93.31 601 PRO A C 1
ATOM 4490 O O . PRO A 1 601 ? 49.656 -38.906 -0.159 1 93.31 601 PRO A O 1
ATOM 4493 N N . PHE A 1 602 ? 49.75 -37.719 -1.964 1 94.31 602 PHE A N 1
ATOM 4494 C CA . PHE A 1 602 ? 48.375 -37.875 -2.408 1 94.31 602 PHE A CA 1
ATOM 4495 C C . PHE A 1 602 ? 47.438 -37.156 -1.461 1 94.31 602 PHE A C 1
ATOM 4497 O O . PHE A 1 602 ? 46.219 -37.406 -1.468 1 94.31 602 PHE A O 1
ATOM 4504 N N . VAL A 1 603 ? 48 -36.312 -0.555 1 96.56 603 VAL A N 1
ATOM 4505 C CA . VAL A 1 603 ? 47.188 -35.469 0.328 1 96.56 603 VAL A CA 1
ATOM 4506 C C . VAL A 1 603 ? 47.812 -34.062 0.411 1 96.56 603 VAL A C 1
ATOM 4508 O O . VAL A 1 603 ? 48.531 -33.781 1.354 1 96.56 603 VAL A O 1
ATOM 4511 N N . HIS A 1 604 ? 47.531 -33.25 -0.55 1 93.88 604 HIS A N 1
ATOM 4512 C CA . HIS A 1 604 ? 47.938 -31.859 -0.456 1 93.88 604 HIS A CA 1
ATOM 4513 C C . HIS A 1 604 ? 47.281 -31.172 0.726 1 93.88 604 HIS A C 1
ATOM 4515 O O . HIS A 1 604 ? 47.938 -30.391 1.438 1 93.88 604 HIS A O 1
ATOM 4521 N N . SER A 1 605 ? 46.062 -31.422 0.873 1 92.88 605 SER A N 1
ATOM 4522 C CA . SER A 1 605 ? 45.344 -30.969 2.047 1 92.88 605 SER A CA 1
ATOM 4523 C C . SER A 1 605 ? 44.062 -31.797 2.27 1 92.88 605 SER A C 1
ATOM 4525 O O . SER A 1 605 ? 43.406 -32.188 1.312 1 92.88 605 SER A O 1
ATOM 4527 N N . LEU A 1 606 ? 43.781 -32.156 3.465 1 94.94 606 LEU A N 1
ATOM 4528 C CA . LEU A 1 606 ? 42.562 -32.844 3.895 1 94.94 606 LEU A CA 1
ATOM 4529 C C . LEU A 1 606 ? 41.938 -32.125 5.086 1 94.94 606 LEU A C 1
ATOM 4531 O O . LEU A 1 606 ? 42.594 -31.922 6.117 1 94.94 606 LEU A O 1
ATOM 4535 N N . GLU A 1 607 ? 40.719 -31.688 4.902 1 93 607 GLU A N 1
ATOM 4536 C CA . GLU A 1 607 ? 40.031 -30.969 5.984 1 93 607 GLU A CA 1
ATOM 4537 C C . GLU A 1 607 ? 38.594 -31.406 6.098 1 93 607 GLU A C 1
ATOM 4539 O O . GLU A 1 607 ? 38 -31.906 5.133 1 93 607 GLU A O 1
ATOM 4544 N N . THR A 1 608 ? 38 -31.219 7.273 1 92.88 608 THR A N 1
ATOM 4545 C CA . THR A 1 608 ? 36.594 -31.469 7.508 1 92.88 608 THR A CA 1
ATOM 4546 C C . THR A 1 608 ? 35.938 -30.234 8.109 1 92.88 608 THR A C 1
ATOM 4548 O O . THR A 1 608 ? 36.562 -29.438 8.789 1 92.88 608 THR A O 1
ATOM 4551 N N . ASN A 1 609 ? 34.75 -30 7.711 1 91.62 609 ASN A N 1
ATOM 4552 C CA . ASN A 1 609 ? 33.906 -28.938 8.25 1 91.62 609 ASN A CA 1
ATOM 4553 C C . ASN A 1 609 ? 32.625 -29.484 8.867 1 91.62 609 ASN A C 1
ATOM 4555 O O . ASN A 1 609 ? 31.797 -30.078 8.172 1 91.62 609 ASN A O 1
ATOM 4559 N N . LEU A 1 610 ? 32.5 -29.281 10.164 1 94.5 610 LEU A N 1
ATOM 4560 C CA . LEU A 1 610 ? 31.328 -29.781 10.898 1 94.5 610 LEU A CA 1
ATOM 4561 C C . LEU A 1 610 ? 30.438 -28.625 11.336 1 94.5 610 LEU A C 1
ATOM 4563 O O . LEU A 1 610 ? 30.938 -27.547 11.695 1 94.5 610 LEU A O 1
ATOM 4567 N N . GLY A 1 611 ? 29.156 -28.797 11.211 1 93.88 611 GLY A N 1
ATOM 4568 C CA . GLY A 1 611 ? 28.203 -27.766 11.609 1 93.88 611 GLY A CA 1
ATOM 4569 C C . GLY A 1 611 ? 27.016 -28.312 12.352 1 93.88 611 GLY A C 1
ATOM 4570 O O . GLY A 1 611 ? 26.578 -29.453 12.094 1 93.88 611 GLY A O 1
ATOM 4571 N N . TYR A 1 612 ? 26.484 -27.484 13.234 1 95.44 612 TYR A N 1
ATOM 4572 C CA . TYR A 1 612 ? 25.312 -27.844 14.016 1 95.44 612 TYR A CA 1
ATOM 4573 C C . TYR A 1 612 ? 24.469 -26.609 14.336 1 95.44 612 TYR A C 1
ATOM 4575 O O . TYR A 1 612 ? 25.016 -25.547 14.625 1 95.44 612 TYR A O 1
ATOM 4583 N N . ARG A 1 613 ? 23.172 -26.688 14.203 1 96.12 613 ARG A N 1
ATOM 4584 C CA . ARG A 1 613 ? 22.25 -25.594 14.492 1 96.12 613 ARG A CA 1
ATOM 4585 C C . ARG A 1 613 ? 21.047 -26.094 15.273 1 96.12 613 ARG A C 1
ATOM 4587 O O . ARG A 1 613 ? 20.438 -27.109 14.906 1 96.12 613 ARG A O 1
ATOM 4594 N N . LEU A 1 614 ? 20.75 -25.391 16.375 1 96.38 614 LEU A N 1
ATOM 4595 C CA . LEU A 1 614 ? 19.562 -25.625 17.188 1 96.38 614 LEU A CA 1
ATOM 4596 C C . LEU A 1 614 ? 18.562 -24.484 17.016 1 96.38 614 LEU A C 1
ATOM 4598 O O . LEU A 1 614 ? 18.891 -23.312 17.188 1 96.38 614 LEU A O 1
ATOM 4602 N N . SER A 1 615 ? 17.391 -24.922 16.609 1 95.88 615 SER A N 1
ATOM 4603 C CA . SER A 1 615 ? 16.328 -23.938 16.391 1 95.88 615 SER A CA 1
ATOM 4604 C C . SER A 1 615 ? 15.109 -24.234 17.25 1 95.88 615 SER A C 1
ATOM 4606 O O . SER A 1 615 ? 14.664 -25.375 17.328 1 95.88 615 SER A O 1
ATOM 4608 N N . LYS A 1 616 ? 14.547 -23.188 17.875 1 95.69 616 LYS A N 1
ATOM 4609 C CA . LYS A 1 616 ? 13.305 -23.297 18.625 1 95.69 616 LYS A CA 1
ATOM 4610 C C . LYS A 1 616 ? 12.203 -22.453 18 1 95.69 616 LYS A C 1
ATOM 4612 O O . LYS A 1 616 ? 12.266 -21.219 18.047 1 95.69 616 LYS A O 1
ATOM 4617 N N . TYR A 1 617 ? 11.297 -23.141 17.484 1 93.19 617 TYR A N 1
ATOM 4618 C CA . TYR A 1 617 ? 10.141 -22.469 16.906 1 93.19 617 TYR A CA 1
ATOM 4619 C C . TYR A 1 617 ? 8.984 -22.406 17.891 1 93.19 617 TYR A C 1
ATOM 4621 O O . TYR A 1 617 ? 8.773 -23.344 18.672 1 93.19 617 TYR A O 1
ATOM 4629 N N . ASP A 1 618 ? 8.211 -21.391 17.844 1 87.12 618 ASP A N 1
ATOM 4630 C CA . ASP A 1 618 ? 7.008 -21.312 18.672 1 87.12 618 ASP A CA 1
ATOM 4631 C C . ASP A 1 618 ? 5.973 -22.344 18.234 1 87.12 618 ASP A C 1
ATOM 4633 O O . ASP A 1 618 ? 5.176 -22.812 19.062 1 87.12 618 ASP A O 1
ATOM 4637 N N . THR A 1 619 ? 5.996 -22.781 17.062 1 83.88 619 THR A N 1
ATOM 4638 C CA . THR A 1 619 ? 4.965 -23.641 16.5 1 83.88 619 THR A CA 1
ATOM 4639 C C . THR A 1 619 ? 5.32 -25.109 16.672 1 83.88 619 THR A C 1
ATOM 4641 O O . THR A 1 619 ? 4.453 -25.938 16.969 1 83.88 619 THR A O 1
ATOM 4644 N N . ILE A 1 620 ? 6.555 -25.547 16.406 1 87.19 620 ILE A N 1
ATOM 4645 C CA . ILE A 1 620 ? 6.871 -26.984 16.359 1 87.19 620 ILE A CA 1
ATOM 4646 C C . ILE A 1 620 ? 7.902 -27.312 17.438 1 87.19 620 ILE A C 1
ATOM 4648 O O . ILE A 1 620 ? 8.297 -28.469 17.578 1 87.19 620 ILE A O 1
ATOM 4652 N N . GLY A 1 621 ? 8.32 -26.359 18.156 1 90.56 621 GLY A N 1
ATOM 4653 C CA . GLY A 1 621 ? 9.281 -26.609 19.219 1 90.56 621 GLY A CA 1
ATOM 4654 C C . GLY A 1 621 ? 10.719 -26.656 18.734 1 90.56 621 GLY A C 1
ATOM 4655 O O . GLY A 1 621 ? 11.109 -25.891 17.859 1 90.56 621 GLY A O 1
ATOM 4656 N N . ARG A 1 622 ? 11.531 -27.641 19.375 1 93.06 622 ARG A N 1
ATOM 4657 C CA . ARG A 1 622 ? 12.969 -27.672 19.125 1 93.06 622 ARG A CA 1
ATOM 4658 C C . ARG A 1 622 ? 13.305 -28.641 18 1 93.06 622 ARG A C 1
ATOM 4660 O O . ARG A 1 622 ? 12.789 -29.766 17.969 1 93.06 622 ARG A O 1
ATOM 4667 N N . VAL A 1 623 ? 14.039 -28.172 17.016 1 94 623 VAL A N 1
ATOM 4668 C CA . VAL A 1 623 ? 14.555 -29.016 15.93 1 94 623 VAL A CA 1
ATOM 4669 C C . VAL A 1 623 ? 16.047 -28.75 15.75 1 94 623 VAL A C 1
ATOM 4671 O O . VAL A 1 623 ? 16.562 -27.719 16.188 1 94 623 VAL A O 1
ATOM 4674 N N . SER A 1 624 ? 16.75 -29.734 15.047 1 93.69 624 SER A N 1
ATOM 4675 C CA . SER A 1 624 ? 18.188 -29.578 14.852 1 93.69 624 SER A CA 1
ATOM 4676 C C . SER A 1 624 ? 18.578 -29.906 13.414 1 93.69 624 SER A C 1
ATOM 4678 O O . SER A 1 624 ? 17.938 -30.719 12.75 1 93.69 624 SER A O 1
ATOM 4680 N N . SER A 1 625 ? 19.562 -29.328 12.93 1 94.25 625 SER A N 1
ATOM 4681 C CA . SER A 1 625 ? 20.219 -29.578 11.656 1 94.25 625 SER A CA 1
ATOM 4682 C C . SER A 1 625 ? 21.734 -29.703 11.836 1 94.25 625 SER A C 1
ATOM 4684 O O . SER A 1 625 ? 22.297 -29.125 12.766 1 94.25 625 SER A O 1
ATOM 4686 N N . TYR A 1 626 ? 22.359 -30.453 10.969 1 94.38 626 TYR A N 1
ATOM 4687 C CA . TYR A 1 626 ? 23.797 -30.625 11.07 1 94.38 626 TYR A CA 1
ATOM 4688 C C . TYR A 1 626 ? 24.422 -30.938 9.711 1 94.38 626 TYR A C 1
ATOM 4690 O O . TYR A 1 626 ? 23.703 -31.25 8.758 1 94.38 626 TYR A O 1
ATOM 4698 N N . LYS A 1 627 ? 25.688 -30.844 9.594 1 93.12 627 LYS A N 1
ATOM 4699 C CA . LYS A 1 627 ? 26.438 -31.203 8.391 1 93.12 627 LYS A CA 1
ATOM 4700 C C . LYS A 1 627 ? 27.828 -31.703 8.742 1 93.12 627 LYS A C 1
ATOM 4702 O O . LYS A 1 627 ? 28.375 -31.359 9.789 1 93.12 627 LYS A O 1
ATOM 4707 N N . ALA A 1 628 ? 28.359 -32.562 7.949 1 94.38 628 ALA A N 1
ATOM 4708 C CA . ALA A 1 628 ? 29.75 -33.031 7.957 1 94.38 628 ALA A CA 1
ATOM 4709 C C . ALA A 1 628 ? 30.312 -33.094 6.543 1 94.38 628 ALA A C 1
ATOM 4711 O O . ALA A 1 628 ? 29.891 -33.938 5.746 1 94.38 628 ALA A O 1
ATOM 4712 N N . ASP A 1 629 ? 31.266 -32.281 6.277 1 91.88 629 ASP A N 1
ATOM 4713 C CA . ASP A 1 629 ? 31.859 -32.219 4.945 1 91.88 629 ASP A CA 1
ATOM 4714 C C . ASP A 1 629 ? 33.312 -32.625 4.98 1 91.88 629 ASP A C 1
ATOM 4716 O O . ASP A 1 629 ? 34 -32.438 5.996 1 91.88 629 ASP A O 1
ATOM 4720 N N . LEU A 1 630 ? 33.781 -33.094 3.867 1 93.62 630 LEU A N 1
ATOM 4721 C CA . LEU A 1 630 ? 35.188 -33.469 3.682 1 93.62 630 LEU A CA 1
ATOM 4722 C C . LEU A 1 630 ? 35.719 -32.875 2.393 1 93.62 630 LEU A C 1
ATOM 4724 O O . LEU A 1 630 ? 35.062 -32.875 1.358 1 93.62 630 LEU A O 1
ATOM 4728 N N . SER A 1 631 ? 36.844 -32.281 2.51 1 92.25 631 SER A N 1
ATOM 4729 C CA . SER A 1 631 ? 37.562 -31.734 1.365 1 92.25 631 SER A CA 1
ATOM 4730 C C . SER A 1 631 ? 38.969 -32.312 1.283 1 92.25 631 SER A C 1
ATOM 4732 O O . SER A 1 631 ? 39.781 -32.125 2.201 1 92.25 631 SER A O 1
ATOM 4734 N N . TRP A 1 632 ? 39.281 -33 0.18 1 95.56 632 TRP A N 1
ATOM 4735 C CA . TRP A 1 632 ? 40.562 -33.688 -0.029 1 95.56 632 TRP A CA 1
ATOM 4736 C C . TRP A 1 632 ? 41.219 -33.219 -1.317 1 95.56 632 TRP A C 1
ATOM 4738 O O . TRP A 1 632 ? 40.844 -33.625 -2.412 1 95.56 632 TRP A O 1
ATOM 4748 N N . GLU A 1 633 ? 42.094 -32.312 -1.123 1 94 633 GLU A N 1
ATOM 4749 C CA . GLU A 1 633 ? 42.906 -31.984 -2.275 1 94 633 GLU A CA 1
ATOM 4750 C C . GLU A 1 633 ? 44.031 -32.969 -2.461 1 94 633 GLU A C 1
ATOM 4752 O O . GLU A 1 633 ? 45 -33 -1.687 1 94 633 GLU A O 1
ATOM 4757 N N . ILE A 1 634 ? 44 -33.719 -3.486 1 95.25 634 ILE A N 1
ATOM 4758 C CA . ILE A 1 634 ? 44.938 -34.781 -3.705 1 95.25 634 ILE A CA 1
ATOM 4759 C C . ILE A 1 634 ? 46.312 -34.25 -4.156 1 95.25 634 ILE A C 1
ATOM 4761 O O . ILE A 1 634 ? 47.344 -34.562 -3.574 1 95.25 634 ILE A O 1
ATOM 4765 N N . VAL A 1 635 ? 46.188 -33.5 -5.16 1 93.06 635 VAL A N 1
ATOM 4766 C CA . VAL A 1 635 ? 47.281 -32.688 -5.664 1 93.06 635 VAL A CA 1
ATOM 4767 C C . VAL A 1 635 ? 46.812 -31.281 -5.98 1 93.06 635 VAL A C 1
ATOM 4769 O O . VAL A 1 635 ? 45.594 -31.031 -6.039 1 93.06 635 VAL A O 1
ATOM 4772 N N . GLU A 1 636 ? 47.781 -30.484 -6.148 1 87.88 636 GLU A N 1
ATOM 4773 C CA . GLU A 1 636 ? 47.375 -29.109 -6.449 1 87.88 636 GLU A CA 1
ATOM 4774 C C . GLU A 1 636 ? 46.469 -29.062 -7.676 1 87.88 636 GLU A C 1
ATOM 4776 O O . GLU A 1 636 ? 46.812 -29.578 -8.734 1 87.88 636 GLU A O 1
ATOM 4781 N N . GLY A 1 637 ? 45.219 -28.516 -7.469 1 88.69 637 GLY A N 1
ATOM 4782 C CA . GLY A 1 637 ? 44.312 -28.312 -8.578 1 88.69 637 GLY A CA 1
ATOM 4783 C C . GLY A 1 637 ? 43.281 -29.422 -8.695 1 88.69 637 GLY A C 1
ATOM 4784 O O . GLY A 1 637 ? 42.281 -29.281 -9.414 1 88.69 637 GLY A O 1
ATOM 4785 N N . LEU A 1 638 ? 43.5 -30.531 -8.086 1 93.88 638 LEU A N 1
ATOM 4786 C CA . LEU A 1 638 ? 42.562 -31.625 -8.086 1 93.88 638 LEU A CA 1
ATOM 4787 C C . LEU A 1 638 ? 42 -31.859 -6.676 1 93.88 638 LEU A C 1
ATOM 4789 O O . LEU A 1 638 ? 42.75 -32.281 -5.785 1 93.88 638 LEU A O 1
ATOM 4793 N N . ARG A 1 639 ? 40.781 -31.656 -6.516 1 94.44 639 ARG A N 1
ATOM 4794 C CA . ARG A 1 639 ? 40.125 -31.766 -5.203 1 94.44 639 ARG A CA 1
ATOM 4795 C C . ARG A 1 639 ? 38.906 -32.688 -5.262 1 94.44 639 ARG A C 1
ATOM 4797 O O . ARG A 1 639 ? 38.125 -32.625 -6.211 1 94.44 639 ARG A O 1
ATOM 4804 N N . ILE A 1 640 ? 38.812 -33.594 -4.297 1 95.62 640 ILE A N 1
ATOM 4805 C CA . ILE A 1 640 ? 37.594 -34.344 -4.043 1 95.62 640 ILE A CA 1
ATOM 4806 C C . ILE A 1 640 ? 36.844 -33.75 -2.848 1 95.62 640 ILE A C 1
ATOM 4808 O O . ILE A 1 640 ? 37.469 -33.406 -1.832 1 95.62 640 ILE A O 1
ATOM 4812 N N . ARG A 1 641 ? 35.594 -33.562 -3.08 1 92.75 641 ARG A N 1
ATOM 4813 C CA . ARG A 1 641 ? 34.812 -32.938 -2.012 1 92.75 641 ARG A CA 1
ATOM 4814 C C . ARG A 1 641 ? 33.5 -33.688 -1.82 1 92.75 641 ARG A C 1
ATOM 4816 O O . ARG A 1 641 ? 33 -34.344 -2.742 1 92.75 641 ARG A O 1
ATOM 4823 N N . GLY A 1 642 ? 32.938 -33.656 -0.65 1 91.06 642 GLY A N 1
ATOM 4824 C CA . GLY A 1 642 ? 31.656 -34.281 -0.37 1 91.06 642 GLY A CA 1
ATOM 4825 C C . GLY A 1 642 ? 31.234 -34.156 1.087 1 91.06 642 GLY A C 1
ATOM 4826 O O . GLY A 1 642 ? 32 -33.688 1.921 1 91.06 642 GLY A O 1
ATOM 4827 N N . GLY A 1 643 ? 29.922 -34.562 1.317 1 91.5 643 GLY A N 1
ATOM 4828 C CA . GLY A 1 643 ? 29.469 -34.531 2.699 1 91.5 643 GLY A CA 1
ATOM 4829 C C . GLY A 1 643 ? 28.031 -34.969 2.863 1 91.5 643 GLY A C 1
ATOM 4830 O O . GLY A 1 643 ? 27.375 -35.344 1.89 1 91.5 643 GLY A O 1
ATOM 4831 N N . VAL A 1 644 ? 27.672 -35.062 4.129 1 94.38 644 VAL A N 1
ATOM 4832 C CA . VAL A 1 644 ? 26.312 -35.375 4.527 1 94.38 644 VAL A CA 1
ATOM 4833 C C . VAL A 1 644 ? 25.719 -34.188 5.309 1 94.38 644 VAL A C 1
ATOM 4835 O O . VAL A 1 644 ? 26.438 -33.5 6.027 1 94.38 644 VAL A O 1
ATOM 4838 N N . GLN A 1 645 ? 24.484 -34.062 5 1 92.88 645 GLN A N 1
ATOM 4839 C CA . GLN A 1 645 ? 23.797 -32.969 5.699 1 92.88 645 GLN A CA 1
ATOM 4840 C C . GLN A 1 645 ? 22.359 -33.375 6.047 1 92.88 645 GLN A C 1
ATOM 4842 O O . GLN A 1 645 ? 21.688 -34.062 5.273 1 92.88 645 GLN A O 1
ATOM 4847 N N . ARG A 1 646 ? 21.969 -32.906 7.285 1 94.25 646 ARG A N 1
ATOM 4848 C CA . ARG A 1 646 ? 20.562 -32.938 7.676 1 94.25 646 ARG A CA 1
ATOM 4849 C C . ARG A 1 646 ? 20 -31.516 7.754 1 94.25 646 ARG A C 1
ATOM 4851 O O . ARG A 1 646 ? 20.484 -30.688 8.516 1 94.25 646 ARG A O 1
ATOM 4858 N N . ALA A 1 647 ? 18.984 -31.297 6.93 1 94 647 ALA A N 1
ATOM 4859 C CA . ALA A 1 647 ? 18.281 -30.016 6.949 1 94 647 ALA A CA 1
ATOM 4860 C C . ALA A 1 647 ? 16.859 -30.172 7.453 1 94 647 ALA A C 1
ATOM 4862 O O . ALA A 1 647 ? 16.312 -31.281 7.465 1 94 647 ALA A O 1
ATOM 4863 N N . VAL A 1 648 ? 16.312 -29.062 7.945 1 92.31 648 VAL A N 1
ATOM 4864 C CA . VAL A 1 648 ? 14.938 -29.062 8.445 1 92.31 648 VAL A CA 1
ATOM 4865 C C . VAL A 1 648 ? 14.195 -27.844 7.891 1 92.31 648 VAL A C 1
ATOM 4867 O O . VAL A 1 648 ? 14.797 -26.797 7.645 1 92.31 648 VAL A O 1
ATOM 4870 N N . ARG A 1 649 ? 12.875 -27.969 7.637 1 93.19 649 ARG A N 1
ATOM 4871 C CA . ARG A 1 649 ? 12.008 -26.859 7.285 1 93.19 649 ARG A CA 1
ATOM 4872 C C . ARG A 1 649 ? 10.766 -26.828 8.172 1 93.19 649 ARG A C 1
ATOM 4874 O O . ARG A 1 649 ? 10.023 -27.812 8.242 1 93.19 649 ARG A O 1
ATOM 4881 N N . ALA A 1 650 ? 10.625 -25.781 8.867 1 92.75 650 ALA A N 1
ATOM 4882 C CA . ALA A 1 650 ? 9.391 -25.578 9.625 1 92.75 650 ALA A CA 1
ATOM 4883 C C . ALA A 1 650 ? 8.234 -25.203 8.711 1 92.75 650 ALA A C 1
ATOM 4885 O O . ALA A 1 650 ? 8.438 -24.547 7.68 1 92.75 650 ALA A O 1
ATOM 4886 N N . PRO A 1 651 ? 7.035 -25.625 9.055 1 91.88 651 PRO A N 1
ATOM 4887 C CA . PRO A 1 651 ? 5.895 -25.203 8.25 1 91.88 651 PRO A CA 1
ATOM 4888 C C . PRO A 1 651 ? 5.719 -23.688 8.234 1 91.88 651 PRO A C 1
ATOM 4890 O O . PRO A 1 651 ? 5.973 -23.016 9.242 1 91.88 651 PRO A O 1
ATOM 4893 N N . SER A 1 652 ? 5.297 -23.188 7.141 1 92.25 652 SER A N 1
ATOM 4894 C CA . SER A 1 652 ? 5.059 -21.75 6.996 1 92.25 652 SER A CA 1
ATOM 4895 C C . SER A 1 652 ? 3.723 -21.344 7.613 1 92.25 652 SER A C 1
ATOM 4897 O O . SER A 1 652 ? 2.906 -22.203 7.953 1 92.25 652 SER A O 1
ATOM 4899 N N . ILE A 1 653 ? 3.504 -20.016 7.734 1 90.25 653 ILE A N 1
ATOM 4900 C CA . ILE A 1 653 ? 2.256 -19.453 8.25 1 90.25 653 ILE A CA 1
ATOM 4901 C C . ILE A 1 653 ? 1.085 -19.953 7.398 1 90.25 653 ILE A C 1
ATOM 4903 O O . ILE A 1 653 ? 0.031 -20.297 7.93 1 90.25 653 ILE A O 1
ATOM 4907 N N . ASN A 1 654 ? 1.248 -19.953 6.121 1 90.06 654 ASN A N 1
ATOM 4908 C CA . ASN A 1 654 ? 0.198 -20.438 5.227 1 90.06 654 ASN A CA 1
ATOM 4909 C C . ASN A 1 654 ? -0.141 -21.906 5.496 1 90.06 654 ASN A C 1
ATOM 4911 O O . ASN A 1 654 ? -1.315 -22.266 5.559 1 90.06 654 ASN A O 1
ATOM 4915 N N . GLU A 1 655 ? 0.838 -22.688 5.578 1 88.44 655 GLU A N 1
ATOM 4916 C CA . GLU A 1 655 ? 0.636 -24.109 5.781 1 88.44 655 GLU A CA 1
ATOM 4917 C C . GLU A 1 655 ? -0.038 -24.391 7.125 1 88.44 655 GLU A C 1
ATOM 4919 O O . GLU A 1 655 ? -0.845 -25.312 7.242 1 88.44 655 GLU A O 1
ATOM 4924 N N . LEU A 1 656 ? 0.266 -23.594 8.086 1 85.81 656 LEU A N 1
ATOM 4925 C CA . LEU A 1 656 ? -0.239 -23.797 9.438 1 85.81 656 LEU A CA 1
ATOM 4926 C C . LEU A 1 656 ? -1.641 -23.219 9.594 1 85.81 656 LEU A C 1
ATOM 4928 O O . LEU A 1 656 ? -2.521 -23.859 10.172 1 85.81 656 LEU A O 1
ATOM 4932 N N . PHE A 1 657 ? -1.899 -22 9 1 81.25 657 PHE A N 1
ATOM 4933 C CA . PHE A 1 657 ? -3.029 -21.234 9.5 1 81.25 657 PHE A CA 1
ATOM 4934 C C . PHE A 1 657 ? -3.979 -20.875 8.359 1 81.25 657 PHE A C 1
ATOM 4936 O O . PHE A 1 657 ? -5.016 -20.234 8.586 1 81.25 657 PHE A O 1
ATOM 4943 N N . ALA A 1 658 ? -3.6 -21.219 7.137 1 80.06 658 ALA A N 1
ATOM 4944 C CA . ALA A 1 658 ? -4.5 -20.859 6.043 1 80.06 658 ALA A CA 1
ATOM 4945 C C . ALA A 1 658 ? -5.906 -21.391 6.293 1 80.06 658 ALA A C 1
ATOM 4947 O O . ALA A 1 658 ? -6.074 -22.516 6.766 1 80.06 658 ALA A O 1
ATOM 4948 N N . THR A 1 659 ? -6.832 -20.484 6.133 1 69.88 659 THR A N 1
ATOM 4949 C CA . THR A 1 659 ? -8.219 -20.922 6.23 1 69.88 659 THR A CA 1
ATOM 4950 C C . THR A 1 659 ? -8.641 -21.672 4.973 1 69.88 659 THR A C 1
ATOM 4952 O O . THR A 1 659 ? -8.008 -21.547 3.924 1 69.88 659 THR A O 1
ATOM 4955 N N . GLN A 1 660 ? -9.555 -22.438 5.18 1 64.25 660 GLN A N 1
ATOM 4956 C CA . GLN A 1 660 ? -10.031 -23.188 4.027 1 64.25 660 GLN A CA 1
ATOM 4957 C C . GLN A 1 660 ? -10.625 -22.266 2.971 1 64.25 660 GLN A C 1
ATOM 4959 O O . GLN A 1 660 ? -11.43 -21.375 3.293 1 64.25 660 GLN A O 1
ATOM 4964 N N . ASN A 1 661 ? -9.977 -22.266 1.775 1 64.06 661 ASN A N 1
ATOM 4965 C CA . ASN A 1 661 ? -10.414 -21.438 0.663 1 64.06 661 ASN A CA 1
ATOM 4966 C C . ASN A 1 661 ? -10.906 -22.281 -0.51 1 64.06 661 ASN A C 1
ATOM 4968 O O . ASN A 1 661 ? -10.352 -23.344 -0.787 1 64.06 661 ASN A O 1
ATOM 4972 N N . LEU A 1 662 ? -11.945 -21.719 -1.144 1 59.22 662 LEU A N 1
ATOM 4973 C CA . LEU A 1 662 ? -12.445 -22.375 -2.352 1 59.22 662 LEU A CA 1
ATOM 4974 C C . LEU A 1 662 ? -11.453 -22.219 -3.498 1 59.22 662 LEU A C 1
ATOM 4976 O O . LEU A 1 662 ? -10.898 -21.141 -3.709 1 59.22 662 LEU A O 1
ATOM 4980 N N . THR A 1 663 ? -11.102 -23.266 -4.023 1 62.66 663 THR A N 1
ATOM 4981 C CA . THR A 1 663 ? -10.297 -23.297 -5.242 1 62.66 663 THR A CA 1
ATOM 4982 C C . THR A 1 663 ? -10.891 -24.266 -6.254 1 62.66 663 THR A C 1
ATOM 4984 O O . THR A 1 663 ? -11.836 -25 -5.941 1 62.66 663 THR A O 1
ATOM 4987 N N . PHE A 1 664 ? -10.508 -24.094 -7.512 1 62.81 664 PHE A N 1
ATOM 4988 C CA . PHE A 1 664 ? -10.938 -24.984 -8.586 1 62.81 664 PHE A CA 1
ATOM 4989 C C . PHE A 1 664 ? -9.758 -25.797 -9.102 1 62.81 664 PHE A C 1
ATOM 4991 O O . PHE A 1 664 ? -8.898 -25.281 -9.82 1 62.81 664 PHE A O 1
ATOM 4998 N N . MET A 1 665 ? -9.836 -27.094 -8.742 1 68 665 MET A N 1
ATOM 4999 C CA . MET A 1 665 ? -8.719 -27.984 -9.047 1 68 665 MET A CA 1
ATOM 5000 C C . MET A 1 665 ? -8.859 -28.562 -10.445 1 68 665 MET A C 1
ATOM 5002 O O . MET A 1 665 ? -9.961 -28.922 -10.875 1 68 665 MET A O 1
ATOM 5006 N N . ASN A 1 666 ? -7.805 -28.547 -11.219 1 65.25 666 ASN A N 1
ATOM 5007 C CA . ASN A 1 666 ? -7.812 -29.156 -12.547 1 65.25 666 ASN A CA 1
ATOM 5008 C C . ASN A 1 666 ? -7.73 -30.672 -12.453 1 65.25 666 ASN A C 1
ATOM 5010 O O . ASN A 1 666 ? -6.785 -31.219 -11.883 1 65.25 666 ASN A O 1
ATOM 5014 N N . ILE A 1 667 ? -8.68 -31.328 -12.977 1 76.25 667 ILE A N 1
ATOM 5015 C CA . ILE A 1 667 ? -8.672 -32.781 -12.938 1 76.25 667 ILE A CA 1
ATOM 5016 C C . ILE A 1 667 ? -8.5 -33.344 -14.352 1 76.25 667 ILE A C 1
ATOM 5018 O O . ILE A 1 667 ? -8.531 -34.562 -14.562 1 76.25 667 ILE A O 1
ATOM 5022 N N . GLY A 1 668 ? -8.344 -32.5 -15.281 1 67 668 GLY A N 1
ATOM 5023 C CA . GLY A 1 668 ? -8.18 -32.938 -16.656 1 67 668 GLY A CA 1
ATOM 5024 C C . GLY A 1 668 ? -9.484 -33.375 -17.297 1 67 668 GLY A C 1
ATOM 5025 O O . GLY A 1 668 ? -10.562 -32.969 -16.859 1 67 668 GLY A O 1
ATOM 5026 N N . VAL A 1 669 ? -9.422 -34.094 -18.469 1 70.38 669 VAL A N 1
ATOM 5027 C CA . VAL A 1 669 ? -10.578 -34.531 -19.234 1 70.38 669 VAL A CA 1
ATOM 5028 C C . VAL A 1 669 ? -10.516 -36.031 -19.438 1 70.38 669 VAL A C 1
ATOM 5030 O O . VAL A 1 669 ? -9.43 -36.625 -19.547 1 70.38 669 VAL A O 1
ATOM 5033 N N . PRO A 1 670 ? -11.672 -36.688 -19.406 1 77.19 670 PRO A N 1
ATOM 5034 C CA . PRO A 1 670 ? -11.695 -38.156 -19.5 1 77.19 670 PRO A CA 1
ATOM 5035 C C . PRO A 1 670 ? -11.336 -38.656 -20.891 1 77.19 670 PRO A C 1
ATOM 5037 O O . PRO A 1 670 ? -11.047 -39.844 -21.062 1 77.19 670 PRO A O 1
ATOM 5040 N N . ILE A 1 671 ? -11.406 -37.844 -21.859 1 70.81 671 ILE A N 1
ATOM 5041 C CA . ILE A 1 671 ? -11.102 -38.25 -23.219 1 70.81 671 ILE A CA 1
ATOM 5042 C C . ILE A 1 671 ? -10.188 -37.188 -23.859 1 70.81 671 ILE A C 1
ATOM 5044 O O . ILE A 1 671 ? -10.336 -36 -23.609 1 70.81 671 ILE A O 1
ATOM 5048 N N . SER A 1 672 ? -9.102 -37.812 -24.516 1 60.56 672 SER A N 1
ATOM 5049 C CA . SER A 1 672 ? -8.156 -36.906 -25.172 1 60.56 672 SER A CA 1
ATOM 5050 C C . SER A 1 672 ? -8.805 -36.219 -26.375 1 60.56 672 SER A C 1
ATOM 5052 O O . SER A 1 672 ? -9.922 -36.562 -26.766 1 60.56 672 SER A O 1
ATOM 5054 N N . SER A 1 673 ? -8.086 -35.219 -26.938 1 53.53 673 SER A N 1
ATOM 5055 C CA . SER A 1 673 ? -8.539 -34.531 -28.141 1 53.53 673 SER A CA 1
ATOM 5056 C C . SER A 1 673 ? -8.711 -35.469 -29.312 1 53.53 673 SER A C 1
ATOM 5058 O O . SER A 1 673 ? -9.523 -35.219 -30.203 1 53.53 673 SER A O 1
ATOM 5060 N N . ALA A 1 674 ? -8.031 -36.625 -29.234 1 53.75 674 ALA A N 1
ATOM 5061 C CA . ALA A 1 674 ? -8.094 -37.625 -30.297 1 53.75 674 ALA A CA 1
ATOM 5062 C C . ALA A 1 674 ? -9.172 -38.656 -30 1 53.75 674 ALA A C 1
ATOM 5064 O O . ALA A 1 674 ? -9.312 -39.656 -30.719 1 53.75 674 ALA A O 1
ATOM 5065 N N . GLY A 1 675 ? -9.883 -38.406 -28.953 1 60.34 675 GLY A N 1
ATOM 5066 C CA . GLY A 1 675 ? -10.969 -39.312 -28.609 1 60.34 675 GLY A CA 1
ATOM 5067 C C . GLY A 1 675 ? -10.5 -40.531 -27.875 1 60.34 675 GLY A C 1
ATOM 5068 O O . GLY A 1 675 ? -11.234 -41.531 -27.781 1 60.34 675 GLY A O 1
ATOM 5069 N N . VAL A 1 676 ? -9.281 -40.469 -27.359 1 69.38 676 VAL A N 1
ATOM 5070 C CA . VAL A 1 676 ? -8.75 -41.625 -26.656 1 69.38 676 VAL A CA 1
ATOM 5071 C C . VAL A 1 676 ? -9.102 -41.562 -25.188 1 69.38 676 VAL A C 1
ATOM 5073 O O . VAL A 1 676 ? -8.844 -40.531 -24.531 1 69.38 676 VAL A O 1
ATOM 5076 N N . PRO A 1 677 ? -9.719 -42.594 -24.656 1 79 677 PRO A N 1
ATOM 5077 C CA . PRO A 1 677 ? -10.016 -42.594 -23.219 1 79 677 PRO A CA 1
ATOM 5078 C C . PRO A 1 677 ? -8.766 -42.469 -22.344 1 79 677 PRO A C 1
ATOM 5080 O O . PRO A 1 677 ? -7.734 -43.062 -22.641 1 79 677 PRO A O 1
ATOM 5083 N N . GLN A 1 678 ? -8.883 -41.531 -21.359 1 74.81 678 GLN A N 1
ATOM 5084 C CA . GLN A 1 678 ? -7.766 -41.25 -20.453 1 74.81 678 GLN A CA 1
ATOM 5085 C C . GLN A 1 678 ? -8.133 -41.562 -19.016 1 74.81 678 GLN A C 1
ATOM 5087 O O . GLN A 1 678 ? -9.305 -41.531 -18.641 1 74.81 678 GLN A O 1
ATOM 5092 N N . PHE A 1 679 ? -7.066 -41.969 -18.25 1 80.25 679 PHE A N 1
ATOM 5093 C CA . PHE A 1 679 ? -7.246 -42.031 -16.797 1 80.25 679 PHE A CA 1
ATOM 5094 C C . PHE A 1 679 ? -7.129 -40.625 -16.172 1 80.25 679 PHE A C 1
ATOM 5096 O O . PHE A 1 679 ? -6.258 -40.406 -15.336 1 80.25 679 PHE A O 1
ATOM 5103 N N . SER A 1 680 ? -7.93 -39.688 -16.672 1 77.81 680 SER A N 1
ATOM 5104 C CA . SER A 1 680 ? -8.023 -38.281 -16.297 1 77.81 680 SER A CA 1
ATOM 5105 C C . SER A 1 680 ? -9.469 -37.812 -16.281 1 77.81 680 SER A C 1
ATOM 5107 O O . SER A 1 680 ? -10.359 -38.5 -16.781 1 77.81 680 SER A O 1
ATOM 5109 N N . GLY A 1 681 ? -9.609 -36.656 -15.672 1 78.81 681 GLY A N 1
ATOM 5110 C CA . GLY A 1 681 ? -10.977 -36.156 -15.539 1 78.81 681 GLY A CA 1
ATOM 5111 C C . GLY A 1 681 ? -11.766 -36.906 -14.477 1 78.81 681 GLY A C 1
ATOM 5112 O O . GLY A 1 681 ? -11.188 -37.5 -13.562 1 78.81 681 GLY A O 1
ATOM 5113 N N . ASP A 1 682 ? -13.062 -36.844 -14.57 1 87.81 682 ASP A N 1
ATOM 5114 C CA . ASP A 1 682 ? -13.93 -37.594 -13.648 1 87.81 682 ASP A CA 1
ATOM 5115 C C . ASP A 1 682 ? -13.969 -39.062 -14 1 87.81 682 ASP A C 1
ATOM 5117 O O . ASP A 1 682 ? -14.422 -39.438 -15.078 1 87.81 682 ASP A O 1
ATOM 5121 N N . PRO A 1 683 ? -13.555 -39.938 -13.055 1 91.75 683 PRO A N 1
ATOM 5122 C CA . PRO A 1 683 ? -13.539 -41.375 -13.352 1 91.75 683 PRO A CA 1
ATOM 5123 C C . PRO A 1 683 ? -14.93 -41.938 -13.641 1 91.75 683 PRO A C 1
ATOM 5125 O O . PRO A 1 683 ? -15.055 -43 -14.242 1 91.75 683 PRO A O 1
ATOM 5128 N N . CYS A 1 684 ? -15.93 -41.219 -13.297 1 92.31 684 CYS A N 1
ATOM 5129 C CA . CYS A 1 684 ? -17.281 -41.719 -13.5 1 92.31 684 CYS A CA 1
ATOM 5130 C C . CYS A 1 684 ? -17.781 -41.344 -14.891 1 92.31 684 CYS A C 1
ATOM 5132 O O . CYS A 1 684 ? -18.844 -41.844 -15.32 1 92.31 684 CYS A O 1
ATOM 5134 N N . ASP A 1 685 ? -17.078 -40.562 -15.539 1 89 685 ASP A N 1
ATOM 5135 C CA . ASP A 1 685 ? -17.422 -40.25 -16.922 1 89 685 ASP A CA 1
ATOM 5136 C C . ASP A 1 685 ? -17.328 -41.5 -17.797 1 89 685 ASP A C 1
ATOM 5138 O O . ASP A 1 685 ? -16.297 -42.156 -17.859 1 89 685 ASP A O 1
ATOM 5142 N N . ILE A 1 686 ? -18.391 -41.781 -18.562 1 87.62 686 ILE A N 1
ATOM 5143 C CA . ILE A 1 686 ? -18.484 -43.031 -19.297 1 87.62 686 ILE A CA 1
ATOM 5144 C C . ILE A 1 686 ? -17.516 -43 -20.469 1 87.62 686 ILE A C 1
ATOM 5146 O O . ILE A 1 686 ? -17.203 -44.062 -21.047 1 87.62 686 ILE A O 1
ATOM 5150 N N . ARG A 1 687 ? -17.078 -41.875 -20.672 1 81.56 687 ARG A N 1
ATOM 5151 C CA . ARG A 1 687 ? -16.219 -41.75 -21.828 1 81.56 687 ARG A CA 1
ATOM 5152 C C . ARG A 1 687 ? -14.766 -42.062 -21.469 1 81.56 687 ARG A C 1
ATOM 5154 O O . ARG A 1 687 ? -13.945 -42.312 -22.344 1 81.56 687 ARG A O 1
ATOM 5161 N N . GLY A 1 688 ? -14.43 -42.094 -20.266 1 87.44 688 GLY A N 1
ATOM 5162 C CA . GLY A 1 688 ? -13.062 -42.25 -19.766 1 87.44 688 GLY A CA 1
ATOM 5163 C C . GLY A 1 688 ? -12.586 -43.688 -19.703 1 87.44 688 GLY A C 1
ATOM 5164 O O . GLY A 1 688 ? -13.391 -44.594 -19.828 1 87.44 688 GLY A O 1
ATOM 5165 N N . ALA A 1 689 ? -11.25 -43.75 -19.391 1 86.25 689 ALA A N 1
ATOM 5166 C CA . ALA A 1 689 ? -10.617 -45.062 -19.422 1 86.25 689 ALA A CA 1
ATOM 5167 C C . ALA A 1 689 ? -11.117 -45.938 -18.266 1 86.25 689 ALA A C 1
ATOM 5169 O O . ALA A 1 689 ? -11.055 -47.156 -18.328 1 86.25 689 ALA A O 1
ATOM 5170 N N . TYR A 1 690 ? -11.688 -45.344 -17.25 1 91.06 690 TYR A N 1
ATOM 5171 C CA . TYR A 1 690 ? -12.188 -46.094 -16.094 1 91.06 690 TYR A CA 1
ATOM 5172 C C . TYR A 1 690 ? -13.484 -46.812 -16.438 1 91.06 690 TYR A C 1
ATOM 5174 O O . TYR A 1 690 ? -13.805 -47.844 -15.836 1 91.06 690 TYR A O 1
ATOM 5182 N N . ARG A 1 691 ? -14.234 -46.219 -17.375 1 90.38 691 ARG A N 1
ATOM 5183 C CA . ARG A 1 691 ? -15.594 -46.688 -17.609 1 90.38 691 ARG A CA 1
ATOM 5184 C C . ARG A 1 691 ? -15.781 -47.125 -19.047 1 90.38 691 ARG A C 1
ATOM 5186 O O . ARG A 1 691 ? -16.812 -47.719 -19.406 1 90.38 691 ARG A O 1
ATOM 5193 N N . ALA A 1 692 ? -14.773 -46.875 -19.797 1 82.31 692 ALA A N 1
ATOM 5194 C CA . ALA A 1 692 ? -14.922 -47.219 -21.203 1 82.31 692 ALA A CA 1
ATOM 5195 C C . ALA A 1 692 ? -15.281 -48.688 -21.391 1 82.31 692 ALA A C 1
ATOM 5197 O O . ALA A 1 692 ? -14.969 -49.531 -20.531 1 82.31 692 ALA A O 1
ATOM 5198 N N . PRO A 1 693 ? -16.016 -48.938 -22.562 1 75.62 693 PRO A N 1
ATOM 5199 C CA . PRO A 1 693 ? -16.359 -50.344 -22.844 1 75.62 693 PRO A CA 1
ATOM 5200 C C . PRO A 1 693 ? -15.125 -51.25 -22.859 1 75.62 693 PRO A C 1
ATOM 5202 O O . PRO A 1 693 ? -14.125 -50.938 -23.516 1 75.62 693 PRO A O 1
ATOM 5205 N N . GLY A 1 694 ? -15.141 -52.281 -22.141 1 76.69 694 GLY A N 1
ATOM 5206 C CA . GLY A 1 694 ? -14.047 -53.219 -22.109 1 76.69 694 GLY A CA 1
ATOM 5207 C C . GLY A 1 694 ? -13.016 -52.906 -21.047 1 76.69 694 GLY A C 1
ATOM 5208 O O . GLY A 1 694 ? -12.07 -53.688 -20.844 1 76.69 694 GLY A O 1
ATOM 5209 N N . ALA A 1 695 ? -13.117 -51.719 -20.375 1 79.62 695 ALA A N 1
ATOM 5210 C CA . ALA A 1 695 ? -12.164 -51.375 -19.328 1 79.62 695 ALA A CA 1
ATOM 5211 C C . ALA A 1 695 ? -12.195 -52.406 -18.188 1 79.62 695 ALA A C 1
ATOM 5213 O O . ALA A 1 695 ? -13.258 -52.906 -17.844 1 79.62 695 ALA A O 1
ATOM 5214 N N . ALA A 1 696 ? -10.922 -52.75 -17.75 1 77.56 696 ALA A N 1
ATOM 5215 C CA . ALA A 1 696 ? -10.797 -53.625 -16.609 1 77.56 696 ALA A CA 1
ATOM 5216 C C . ALA A 1 696 ? -11.508 -53.062 -15.383 1 77.56 696 ALA A C 1
ATOM 5218 O O . ALA A 1 696 ? -11.336 -51.906 -15.055 1 77.56 696 ALA A O 1
ATOM 5219 N N . ASN A 1 697 ? -12.609 -53.562 -14.789 1 88.44 697 ASN A N 1
ATOM 5220 C CA . ASN A 1 697 ? -13.281 -53.281 -13.531 1 88.44 697 ASN A CA 1
ATOM 5221 C C . ASN A 1 697 ? -14.367 -52.219 -13.703 1 88.44 697 ASN A C 1
ATOM 5223 O O . ASN A 1 697 ? -14.719 -51.531 -12.75 1 88.44 697 ASN A O 1
ATOM 5227 N N . ALA A 1 698 ? -14.688 -51.875 -14.977 1 91.88 698 ALA A N 1
ATOM 5228 C CA . ALA A 1 698 ? -15.703 -50.844 -15.281 1 91.88 698 ALA A CA 1
ATOM 5229 C C . ALA A 1 698 ? -16.938 -51.031 -14.391 1 91.88 698 ALA A C 1
ATOM 5231 O O . ALA A 1 698 ? -17.562 -50.062 -13.984 1 91.88 698 ALA A O 1
ATOM 5232 N N . ALA A 1 699 ? -17.234 -52.25 -14.164 1 91.81 699 ALA A N 1
ATOM 5233 C CA . ALA A 1 699 ? -18.406 -52.531 -13.336 1 91.81 699 ALA A CA 1
ATOM 5234 C C . ALA A 1 699 ? -18.172 -52.094 -11.891 1 91.81 699 ALA A C 1
ATOM 5236 O O . ALA A 1 699 ? -19.094 -51.562 -11.258 1 91.81 699 ALA A O 1
ATOM 5237 N N . GLN A 1 700 ? -17.016 -52.312 -11.422 1 94 700 GLN A N 1
ATOM 5238 C CA . GLN A 1 700 ? -16.688 -51.875 -10.07 1 94 700 GLN A CA 1
ATOM 5239 C C . GLN A 1 700 ? -16.672 -50.344 -9.977 1 94 700 GLN A C 1
ATOM 5241 O O . GLN A 1 700 ? -17.156 -49.781 -8.992 1 94 700 GLN A O 1
ATOM 5246 N N . VAL A 1 701 ? -16.172 -49.75 -10.969 1 95.62 701 VAL A N 1
ATOM 5247 C CA . VAL A 1 701 ? -16.141 -48.281 -11.008 1 95.62 701 VAL A CA 1
ATOM 5248 C C . VAL A 1 701 ? -17.562 -47.719 -11.031 1 95.62 701 VAL A C 1
ATOM 5250 O O . VAL A 1 701 ? -17.875 -46.781 -10.312 1 95.62 701 VAL A O 1
ATOM 5253 N N . ARG A 1 702 ? -18.375 -48.312 -11.844 1 94.06 702 ARG A N 1
ATOM 5254 C CA . ARG A 1 702 ? -19.766 -47.906 -11.898 1 94.06 702 ARG A CA 1
ATOM 5255 C C . ARG A 1 702 ? -20.422 -48 -10.531 1 94.06 702 ARG A C 1
ATOM 5257 O O . ARG A 1 702 ? -21.188 -47.125 -10.133 1 94.06 702 ARG A O 1
ATOM 5264 N N . ALA A 1 703 ? -20.203 -49.094 -9.914 1 94.19 703 ALA A N 1
ATOM 5265 C CA . ALA A 1 703 ? -20.781 -49.312 -8.594 1 94.19 703 ALA A CA 1
ATOM 5266 C C . ALA A 1 703 ? -20.297 -48.281 -7.59 1 94.19 703 ALA A C 1
ATOM 5268 O O . ALA A 1 703 ? -21.078 -47.812 -6.762 1 94.19 703 ALA A O 1
ATOM 5269 N N . LEU A 1 704 ? -19.047 -47.969 -7.605 1 96.06 704 LEU A N 1
ATOM 5270 C CA . LEU A 1 704 ? -18.5 -46.969 -6.711 1 96.06 704 LEU A CA 1
ATOM 5271 C C . LEU A 1 704 ? -19.094 -45.594 -7.008 1 96.06 704 LEU A C 1
ATOM 5273 O O . LEU A 1 704 ? -19.375 -44.812 -6.086 1 96.06 704 LEU A O 1
ATOM 5277 N N . CYS A 1 705 ? -19.25 -45.312 -8.258 1 94.88 705 CYS A N 1
ATOM 5278 C CA . CYS A 1 705 ? -19.859 -44.031 -8.648 1 94.88 705 CYS A CA 1
ATOM 5279 C C . CYS A 1 705 ? -21.266 -43.906 -8.07 1 94.88 705 CYS A C 1
ATOM 5281 O O . CYS A 1 705 ? -21.625 -42.844 -7.562 1 94.88 705 CYS A O 1
ATOM 5283 N N . LEU A 1 706 ? -21.984 -44.938 -8.156 1 93.06 706 LEU A N 1
ATOM 5284 C CA . LEU A 1 706 ? -23.312 -44.969 -7.582 1 93.06 706 LEU A CA 1
ATOM 5285 C C . LEU A 1 706 ? -23.266 -44.781 -6.07 1 93.06 706 LEU A C 1
ATOM 5287 O O . LEU A 1 706 ? -24.062 -44.031 -5.508 1 93.06 706 LEU A O 1
ATOM 5291 N N . ALA A 1 707 ? -22.328 -45.375 -5.559 1 92.94 707 ALA A N 1
ATOM 5292 C CA . ALA A 1 707 ? -22.188 -45.281 -4.109 1 92.94 707 ALA A CA 1
ATOM 5293 C C . ALA A 1 707 ? -21.781 -43.875 -3.688 1 92.94 707 ALA A C 1
ATOM 5295 O O . ALA A 1 707 ? -22.047 -43.469 -2.555 1 92.94 707 ALA A O 1
ATOM 5296 N N . GLN A 1 708 ? -21.188 -43.156 -4.582 1 92.5 708 GLN A N 1
ATOM 5297 C CA . GLN A 1 708 ? -20.75 -41.812 -4.312 1 92.5 708 GLN A CA 1
ATOM 5298 C C . GLN A 1 708 ? -21.812 -40.781 -4.742 1 92.5 708 GLN A C 1
ATOM 5300 O O . GLN A 1 708 ? -21.516 -39.594 -4.887 1 92.5 708 GLN A O 1
ATOM 5305 N N . ASN A 1 709 ? -22.922 -41.25 -5.125 1 85.12 709 ASN A N 1
ATOM 5306 C CA . ASN A 1 709 ? -24.109 -40.438 -5.328 1 85.12 709 ASN A CA 1
ATOM 5307 C C . ASN A 1 709 ? -24.203 -39.906 -6.762 1 85.12 709 ASN A C 1
ATOM 5309 O O . ASN A 1 709 ? -24.828 -38.875 -7.02 1 85.12 709 ASN A O 1
ATOM 5313 N N . VAL A 1 710 ? -23.484 -40.562 -7.629 1 88.56 710 VAL A N 1
ATOM 5314 C CA . VAL A 1 710 ? -23.891 -40.344 -9.016 1 88.56 710 VAL A CA 1
ATOM 5315 C C . VAL A 1 710 ? -25.297 -40.875 -9.234 1 88.56 710 VAL A C 1
ATOM 5317 O O . VAL A 1 710 ? -25.562 -42.062 -8.953 1 88.56 710 VAL A O 1
ATOM 5320 N N . PRO A 1 711 ? -26.141 -40.031 -9.781 1 79.44 711 PRO A N 1
ATOM 5321 C CA . PRO A 1 711 ? -27.516 -40.5 -9.883 1 79.44 711 PRO A CA 1
ATOM 5322 C C . PRO A 1 711 ? -27.672 -41.719 -10.812 1 79.44 711 PRO A C 1
ATOM 5324 O O . PRO A 1 711 ? -27.047 -41.75 -11.883 1 79.44 711 PRO A O 1
ATOM 5327 N N . GLY A 1 712 ? -28.516 -42.688 -10.422 1 85.5 712 GLY A N 1
ATOM 5328 C CA . GLY A 1 712 ? -28.766 -43.875 -11.211 1 85.5 712 GLY A CA 1
ATOM 5329 C C . GLY A 1 712 ? -29.359 -43.594 -12.57 1 85.5 712 GLY A C 1
ATOM 5330 O O . GLY A 1 712 ? -29.125 -44.312 -13.539 1 85.5 712 GLY A O 1
ATOM 5331 N N . GLN A 1 713 ? -30 -42.469 -12.602 1 75.81 713 GLN A N 1
ATOM 5332 C CA . GLN A 1 713 ? -30.719 -42.094 -13.82 1 75.81 713 GLN A CA 1
ATOM 5333 C C . GLN A 1 713 ? -29.734 -41.688 -14.922 1 75.81 713 GLN A C 1
ATOM 5335 O O . GLN A 1 713 ? -30.078 -41.75 -16.109 1 75.81 713 GLN A O 1
ATOM 5340 N N . VAL A 1 714 ? -28.625 -41.281 -14.516 1 78.94 714 VAL A N 1
ATOM 5341 C CA . VAL A 1 714 ? -27.734 -40.75 -15.539 1 78.94 714 VAL A CA 1
ATOM 5342 C C . VAL A 1 714 ? -26.422 -41.5 -15.547 1 78.94 714 VAL A C 1
ATOM 5344 O O . VAL A 1 714 ? -25.547 -41.25 -16.375 1 78.94 714 VAL A O 1
ATOM 5347 N N . ILE A 1 715 ? -26.234 -42.531 -14.703 1 87.38 715 ILE A N 1
ATOM 5348 C CA . ILE A 1 715 ? -24.969 -43.219 -14.469 1 87.38 715 ILE A CA 1
ATOM 5349 C C . ILE A 1 715 ? -24.422 -43.75 -15.789 1 87.38 715 ILE A C 1
ATOM 5351 O O . ILE A 1 715 ? -23.219 -43.719 -16.031 1 87.38 715 ILE A O 1
ATOM 5355 N N . ASP A 1 716 ? -25.25 -44.25 -16.672 1 84.56 716 ASP A N 1
ATOM 5356 C CA . ASP A 1 716 ? -24.781 -44.906 -17.875 1 84.56 716 ASP A CA 1
ATOM 5357 C C . ASP A 1 716 ? -24.656 -43.906 -19.031 1 84.56 716 ASP A C 1
ATOM 5359 O O . ASP A 1 716 ? -24.297 -44.312 -20.156 1 84.56 716 ASP A O 1
ATOM 5363 N N . ALA A 1 717 ? -24.922 -42.625 -18.719 1 77.31 717 ALA A N 1
ATOM 5364 C CA . ALA A 1 717 ? -24.719 -41.562 -19.703 1 77.31 717 ALA A CA 1
ATOM 5365 C C . ALA A 1 717 ? -23.969 -40.375 -19.078 1 77.31 717 ALA A C 1
ATOM 5367 O O . ALA A 1 717 ? -23.891 -39.312 -19.672 1 77.31 717 ALA A O 1
ATOM 5368 N N . TYR A 1 718 ? -23.438 -40.625 -17.984 1 84.56 718 TYR A N 1
ATOM 5369 C CA . TYR A 1 718 ? -22.828 -39.531 -17.234 1 84.56 718 TYR A CA 1
ATOM 5370 C C . TYR A 1 718 ? -21.562 -39.062 -17.922 1 84.56 718 TYR A C 1
ATOM 5372 O O . TYR A 1 718 ? -20.656 -39.844 -18.219 1 84.56 718 TYR A O 1
ATOM 5380 N N . THR A 1 719 ? -21.516 -37.719 -18.234 1 79.31 719 THR A N 1
ATOM 5381 C CA . THR A 1 719 ? -20.328 -37.062 -18.766 1 79.31 719 THR A CA 1
ATOM 5382 C C . THR A 1 719 ? -20.047 -35.781 -18.016 1 79.31 719 THR A C 1
ATOM 5384 O O . THR A 1 719 ? -20.953 -35.094 -17.547 1 79.31 719 THR A O 1
ATOM 5387 N N . PHE A 1 720 ? -18.859 -35.531 -17.75 1 75.12 720 PHE A N 1
ATOM 5388 C CA . PHE A 1 720 ? -18.375 -34.312 -17.109 1 75.12 720 PHE A CA 1
ATOM 5389 C C . PHE A 1 720 ? -17.359 -33.625 -17.984 1 75.12 720 PHE A C 1
ATOM 5391 O O . PHE A 1 720 ? -16.188 -34 -18.031 1 75.12 720 PHE A O 1
ATOM 5398 N N . SER A 1 721 ? -17.719 -32.531 -18.594 1 60.16 721 SER A N 1
ATOM 5399 C CA . SER A 1 721 ? -16.906 -31.891 -19.609 1 60.16 721 SER A CA 1
ATOM 5400 C C . SER A 1 721 ? -15.992 -30.812 -19.016 1 60.16 721 SER A C 1
ATOM 5402 O O . SER A 1 721 ? -15.086 -30.312 -19.688 1 60.16 721 SER A O 1
ATOM 5404 N N . ASN A 1 722 ? -16.172 -30.484 -17.719 1 62.41 722 ASN A N 1
ATOM 5405 C CA . ASN A 1 722 ? -15.312 -29.5 -17.094 1 62.41 722 ASN A CA 1
ATOM 5406 C C . ASN A 1 722 ? -13.992 -30.109 -16.641 1 62.41 722 ASN A C 1
ATOM 5408 O O . ASN A 1 722 ? -13.969 -31.25 -16.156 1 62.41 722 ASN A O 1
ATOM 5412 N N . SER A 1 723 ? -12.938 -29.375 -16.891 1 66.5 723 SER A N 1
ATOM 5413 C CA . SER A 1 723 ? -11.633 -29.875 -16.484 1 66.5 723 SER A CA 1
ATOM 5414 C C . SER A 1 723 ? -11.312 -29.5 -15.039 1 66.5 723 SER A C 1
ATOM 5416 O O . SER A 1 723 ? -10.273 -29.891 -14.5 1 66.5 723 SER A O 1
ATOM 5418 N N . GLN A 1 724 ? -12.156 -28.672 -14.422 1 70.31 724 GLN A N 1
ATOM 5419 C CA . GLN A 1 724 ? -11.891 -28.219 -13.062 1 70.31 724 GLN A CA 1
ATOM 5420 C C . GLN A 1 724 ? -13.055 -28.562 -12.133 1 70.31 724 GLN A C 1
ATOM 5422 O O . GLN A 1 724 ? -14.195 -28.672 -12.578 1 70.31 724 GLN A O 1
ATOM 5427 N N . THR A 1 725 ? -12.781 -28.828 -10.938 1 73.5 725 THR A N 1
ATOM 5428 C CA . THR A 1 725 ? -13.773 -29.078 -9.898 1 73.5 725 THR A CA 1
ATOM 5429 C C . THR A 1 725 ? -13.523 -28.172 -8.695 1 73.5 725 THR A C 1
ATOM 5431 O O . THR A 1 725 ? -12.375 -27.859 -8.375 1 73.5 725 THR A O 1
ATOM 5434 N N . PRO A 1 726 ? -14.586 -27.672 -8.055 1 68.56 726 PRO A N 1
ATOM 5435 C CA . PRO A 1 726 ? -14.391 -26.844 -6.863 1 68.56 726 PRO A CA 1
ATOM 5436 C C . PRO A 1 726 ? -13.906 -27.656 -5.66 1 68.56 726 PRO A C 1
ATOM 5438 O O . PRO A 1 726 ? -14.297 -28.812 -5.484 1 68.56 726 PRO A O 1
ATOM 5441 N N . GLY A 1 727 ? -13.062 -27.125 -4.898 1 71.56 727 GLY A N 1
ATOM 5442 C CA . GLY A 1 727 ? -12.57 -27.75 -3.684 1 71.56 727 GLY A CA 1
ATOM 5443 C C . GLY A 1 727 ? -12 -26.75 -2.688 1 71.56 727 GLY A C 1
ATOM 5444 O O . GLY A 1 727 ? -12.008 -25.547 -2.934 1 71.56 727 GLY A O 1
ATOM 5445 N N . LEU A 1 728 ? -11.789 -27.234 -1.408 1 70.81 728 LEU A N 1
ATOM 5446 C CA . LEU A 1 728 ? -11.25 -26.406 -0.329 1 70.81 728 LEU A CA 1
ATOM 5447 C C . LEU A 1 728 ? -9.789 -26.75 -0.053 1 70.81 728 LEU A C 1
ATOM 5449 O O . LEU A 1 728 ? -9.406 -27.922 -0.118 1 70.81 728 LEU A O 1
ATOM 5453 N N . THR A 1 729 ? -9.031 -25.797 0.064 1 75.19 729 THR A N 1
ATOM 5454 C CA . THR A 1 729 ? -7.66 -25.906 0.546 1 75.19 729 THR A CA 1
ATOM 5455 C C . THR A 1 729 ? -7.504 -25.203 1.895 1 75.19 729 THR A C 1
ATOM 5457 O O . THR A 1 729 ? -8.359 -24.406 2.289 1 75.19 729 THR A O 1
ATOM 5460 N N . GLY A 1 730 ? -6.59 -25.578 2.727 1 76.94 730 GLY A N 1
ATOM 5461 C CA . GLY A 1 730 ? -6.395 -24.891 3.99 1 76.94 730 GLY A CA 1
ATOM 5462 C C . GLY A 1 730 ? -5.191 -25.391 4.766 1 76.94 730 GLY A C 1
ATOM 5463 O O . GLY A 1 730 ? -4.551 -26.359 4.363 1 76.94 730 GLY A O 1
ATOM 5464 N N . GLY A 1 731 ? -4.926 -24.641 5.844 1 79.12 731 GLY A N 1
ATOM 5465 C CA . GLY A 1 731 ? -3.801 -24.953 6.707 1 79.12 731 GLY A CA 1
ATOM 5466 C C . GLY A 1 731 ? -4.117 -26.031 7.73 1 79.12 731 GLY A C 1
ATOM 5467 O O . GLY A 1 731 ? -5.238 -26.531 7.773 1 79.12 731 GLY A O 1
ATOM 5468 N N . ASN A 1 732 ? -3.059 -26.531 8.352 1 79.81 732 ASN A N 1
ATOM 5469 C CA . ASN A 1 732 ? -3.098 -27.516 9.43 1 79.81 732 ASN A CA 1
ATOM 5470 C C . ASN A 1 732 ? -2.148 -27.141 10.562 1 79.81 732 ASN A C 1
ATOM 5472 O O . ASN A 1 732 ? -0.932 -27.266 10.43 1 79.81 732 ASN A O 1
ATOM 5476 N N . PRO A 1 733 ? -2.713 -26.641 11.68 1 78.69 733 PRO A N 1
ATOM 5477 C CA . PRO A 1 733 ? -1.854 -26.156 12.766 1 78.69 733 PRO A CA 1
ATOM 5478 C C . PRO A 1 733 ? -1.07 -27.281 13.445 1 78.69 733 PRO A C 1
ATOM 5480 O O . PRO A 1 733 ? -0.175 -27.016 14.25 1 78.69 733 PRO A O 1
ATOM 5483 N N . LEU A 1 734 ? -1.32 -28.547 13.07 1 78.44 734 LEU A N 1
ATOM 5484 C CA . LEU A 1 734 ? -0.668 -29.672 13.727 1 78.44 734 LEU A CA 1
ATOM 5485 C C . LEU A 1 734 ? 0.522 -30.156 12.906 1 78.44 734 LEU A C 1
ATOM 5487 O O . LEU A 1 734 ? 1.093 -31.219 13.195 1 78.44 734 LEU A O 1
ATOM 5491 N N . LEU A 1 735 ? 0.83 -29.438 11.922 1 89.75 735 LEU A N 1
ATOM 5492 C CA . LEU A 1 735 ? 1.95 -29.828 11.07 1 89.75 735 LEU A CA 1
ATOM 5493 C C . LEU A 1 735 ? 3.246 -29.875 11.875 1 89.75 735 LEU A C 1
ATOM 5495 O O . LEU A 1 735 ? 3.41 -29.141 12.852 1 89.75 735 LEU A O 1
ATOM 5499 N N . GLU A 1 736 ? 4.098 -30.766 11.477 1 90.38 736 GLU A N 1
ATOM 5500 C CA . GLU A 1 736 ? 5.461 -30.859 11.984 1 90.38 736 GLU A CA 1
ATOM 5501 C C . GLU A 1 736 ? 6.484 -30.5 10.914 1 90.38 736 GLU A C 1
ATOM 5503 O O . GLU A 1 736 ? 6.113 -30.172 9.789 1 90.38 736 GLU A O 1
ATOM 5508 N N . GLU A 1 737 ? 7.801 -30.5 11.305 1 93.19 737 GLU A N 1
ATOM 5509 C CA . GLU A 1 737 ? 8.844 -30.109 10.367 1 93.19 737 GLU A CA 1
ATOM 5510 C C . GLU A 1 737 ? 9.062 -31.172 9.297 1 93.19 737 GLU A C 1
ATOM 5512 O O . GLU A 1 737 ? 8.781 -32.344 9.523 1 93.19 737 GLU A O 1
ATOM 5517 N N . GLU A 1 738 ? 9.484 -30.703 8.102 1 94.56 738 GLU A N 1
ATOM 5518 C CA . GLU A 1 738 ? 10.109 -31.594 7.133 1 94.56 738 GLU A CA 1
ATOM 5519 C C . GLU A 1 738 ? 11.57 -31.844 7.484 1 94.56 738 GLU A C 1
ATOM 5521 O O . GLU A 1 738 ? 12.273 -30.953 7.949 1 94.56 738 GLU A O 1
ATOM 5526 N N . THR A 1 739 ? 12.055 -33.031 7.219 1 93.38 739 THR A N 1
ATOM 5527 C CA . THR A 1 739 ? 13.469 -33.344 7.395 1 93.38 739 THR A CA 1
ATOM 5528 C C . THR A 1 739 ? 14.094 -33.812 6.074 1 93.38 739 THR A C 1
ATOM 5530 O O . THR A 1 739 ? 13.508 -34.625 5.348 1 93.38 739 THR A O 1
ATOM 5533 N N . ALA A 1 740 ? 15.219 -33.281 5.77 1 95 740 ALA A N 1
ATOM 5534 C CA . ALA A 1 740 ? 15.891 -33.625 4.512 1 95 740 ALA A CA 1
ATOM 5535 C C . ALA A 1 740 ? 17.297 -34.125 4.758 1 95 740 ALA A C 1
ATOM 5537 O O . ALA A 1 740 ? 18.109 -33.469 5.426 1 95 740 ALA A O 1
ATOM 5538 N N . ASP A 1 741 ? 17.609 -35.25 4.23 1 94.69 741 ASP A N 1
ATOM 5539 C CA . ASP A 1 741 ? 18.969 -35.812 4.23 1 94.69 741 ASP A CA 1
ATOM 5540 C C . ASP A 1 741 ? 19.609 -35.688 2.85 1 94.69 741 ASP A C 1
ATOM 5542 O O . ASP A 1 741 ? 19.016 -36.094 1.85 1 94.69 741 ASP A O 1
ATOM 5546 N N . SER A 1 742 ? 20.766 -35.156 2.828 1 93.75 742 SER A N 1
ATOM 5547 C CA . SER A 1 742 ? 21.469 -34.969 1.56 1 93.75 742 SER A CA 1
ATOM 5548 C C . SER A 1 742 ? 22.875 -35.531 1.6 1 93.75 742 SER A C 1
ATOM 5550 O O . SER A 1 742 ? 23.547 -35.469 2.627 1 93.75 742 SER A O 1
ATOM 5552 N N . PHE A 1 743 ? 23.25 -36.125 0.533 1 94.75 743 PHE A N 1
ATOM 5553 C CA . PHE A 1 743 ? 24.594 -36.625 0.291 1 94.75 743 PHE A CA 1
ATOM 5554 C C . PHE A 1 743 ? 25.156 -36.062 -1.001 1 94.75 743 PHE A C 1
ATOM 5556 O O . PHE A 1 743 ? 24.484 -36.031 -2.031 1 94.75 743 PHE A O 1
ATOM 5563 N N . THR A 1 744 ? 26.359 -35.562 -0.973 1 93.5 744 THR A N 1
ATOM 5564 C CA . THR A 1 744 ? 27.016 -35.031 -2.164 1 93.5 744 THR A CA 1
ATOM 5565 C C . THR A 1 744 ? 28.453 -35.531 -2.24 1 93.5 744 THR A C 1
ATOM 5567 O O . THR A 1 744 ? 29.125 -35.719 -1.212 1 93.5 744 THR A O 1
ATOM 5570 N N . VAL A 1 745 ? 28.938 -35.781 -3.426 1 95.31 745 VAL A N 1
ATOM 5571 C CA . VAL A 1 745 ? 30.328 -36.094 -3.699 1 95.31 745 VAL A CA 1
ATOM 5572 C C . VAL A 1 745 ? 30.719 -35.562 -5.074 1 95.31 745 VAL A C 1
ATOM 5574 O O . VAL A 1 745 ? 29.938 -35.625 -6.02 1 95.31 745 VAL A O 1
ATOM 5577 N N . GLY A 1 746 ? 31.828 -34.969 -5.121 1 94.69 746 GLY A N 1
ATOM 5578 C CA . GLY A 1 746 ? 32.25 -34.406 -6.395 1 94.69 746 GLY A CA 1
ATOM 5579 C C . GLY A 1 746 ? 33.75 -34.156 -6.477 1 94.69 746 GLY A C 1
ATOM 5580 O O . GLY A 1 746 ? 34.5 -34.5 -5.543 1 94.69 746 GLY A O 1
ATOM 5581 N N . ALA A 1 747 ? 34.125 -33.688 -7.609 1 95.44 747 ALA A N 1
ATOM 5582 C CA . ALA A 1 747 ? 35.531 -33.375 -7.883 1 95.44 747 ALA A CA 1
ATOM 5583 C C . ALA A 1 747 ? 35.656 -32.031 -8.617 1 95.44 747 ALA A C 1
ATOM 5585 O O . ALA A 1 747 ? 34.812 -31.688 -9.438 1 95.44 747 ALA A O 1
ATOM 5586 N N . THR A 1 748 ? 36.625 -31.344 -8.242 1 93.5 748 THR A N 1
ATOM 5587 C CA . THR A 1 748 ? 36.969 -30.141 -8.977 1 93.5 748 THR A CA 1
ATOM 5588 C C . THR A 1 748 ? 38.375 -30.234 -9.555 1 93.5 748 THR A C 1
ATOM 5590 O O . THR A 1 748 ? 39.25 -30.922 -8.992 1 93.5 748 THR A O 1
ATOM 5593 N N . TRP A 1 749 ? 38.531 -29.594 -10.656 1 92.88 749 TRP A N 1
ATOM 5594 C CA . TRP A 1 749 ? 39.781 -29.672 -11.359 1 92.88 749 TRP A CA 1
ATOM 5595 C C . TRP A 1 749 ? 40.219 -28.297 -11.883 1 92.88 749 TRP A C 1
ATOM 5597 O O . TRP A 1 749 ? 39.438 -27.625 -12.57 1 92.88 749 TRP A O 1
ATOM 5607 N N . GLN A 1 750 ? 41.281 -27.844 -11.523 1 91.06 750 GLN A N 1
ATOM 5608 C CA . GLN A 1 750 ? 41.969 -26.688 -12.102 1 91.06 750 GLN A CA 1
ATOM 5609 C C . GLN A 1 750 ? 43.25 -27.094 -12.836 1 91.06 750 GLN A C 1
ATOM 5611 O O . GLN A 1 750 ? 44.156 -27.672 -12.242 1 91.06 750 GLN A O 1
ATOM 5616 N N . SER A 1 751 ? 43.312 -26.703 -14.094 1 89.75 751 SER A N 1
ATOM 5617 C CA . SER A 1 751 ? 44.375 -27.203 -14.953 1 89.75 751 SER A CA 1
ATOM 5618 C C . SER A 1 751 ? 45.75 -26.812 -14.422 1 89.75 751 SER A C 1
ATOM 5620 O O . SER A 1 751 ? 46 -25.641 -14.133 1 89.75 751 SER A O 1
ATOM 5622 N N . PRO A 1 752 ? 46.594 -27.828 -14.289 1 86.38 752 PRO A N 1
ATOM 5623 C CA . PRO A 1 752 ? 48 -27.547 -13.93 1 86.38 752 PRO A CA 1
ATOM 5624 C C . PRO A 1 752 ? 48.875 -27.344 -15.148 1 86.38 752 PRO A C 1
ATOM 562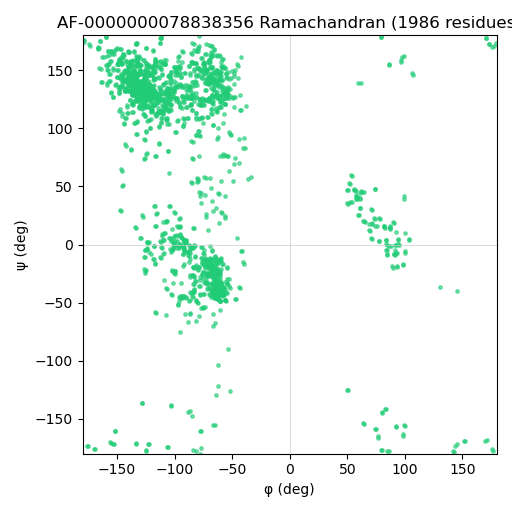6 O O . PRO A 1 752 ? 50.094 -27.141 -15.008 1 86.38 752 PRO A O 1
ATOM 5629 N N . PHE A 1 753 ? 48.312 -27.375 -16.234 1 89.44 753 PHE A N 1
ATOM 5630 C CA . PHE A 1 753 ? 49.094 -27.391 -17.469 1 89.44 753 PHE A CA 1
ATOM 5631 C C . PHE A 1 753 ? 49.531 -25.969 -17.828 1 89.44 753 PHE A C 1
ATOM 5633 O O . PHE A 1 753 ? 48.781 -25.016 -17.625 1 89.44 753 PHE A O 1
ATOM 5640 N N . SER A 1 754 ? 50.688 -25.875 -18.375 1 87.88 754 SER A N 1
ATOM 5641 C CA . SER A 1 754 ? 51.219 -24.594 -18.828 1 87.88 754 SER A CA 1
ATOM 5642 C C . SER A 1 754 ? 50.875 -24.359 -20.297 1 87.88 754 SER A C 1
ATOM 5644 O O . SER A 1 754 ? 50.969 -23.234 -20.797 1 87.88 754 SER A O 1
ATOM 5646 N N . ASN A 1 755 ? 50.531 -25.422 -20.984 1 91.5 755 ASN A N 1
ATOM 5647 C CA . ASN A 1 755 ? 50.125 -25.281 -22.375 1 91.5 755 ASN A CA 1
ATOM 5648 C C . ASN A 1 755 ? 49 -24.266 -22.531 1 91.5 755 ASN A C 1
ATOM 5650 O O . ASN A 1 755 ? 47.969 -24.359 -21.859 1 91.5 755 ASN A O 1
ATOM 5654 N N . PRO A 1 756 ? 49.219 -23.375 -23.438 1 91.38 756 PRO A N 1
ATOM 5655 C CA . PRO A 1 756 ? 48.25 -22.281 -23.578 1 91.38 756 PRO A CA 1
ATOM 5656 C C . PRO A 1 756 ? 46.875 -22.781 -23.969 1 91.38 756 PRO A C 1
ATOM 5658 O O . PRO A 1 756 ? 45.875 -22.109 -23.688 1 91.38 756 PRO A O 1
ATOM 5661 N N . TRP A 1 757 ? 46.781 -23.953 -24.578 1 92.12 757 TRP A N 1
ATOM 5662 C CA . TRP A 1 757 ? 45.469 -24.484 -24.953 1 92.12 757 TRP A CA 1
ATOM 5663 C C . TRP A 1 757 ? 44.656 -24.875 -23.703 1 92.12 757 TRP A C 1
ATOM 5665 O O . TRP A 1 757 ? 43.438 -24.906 -23.734 1 92.12 757 TRP A O 1
ATOM 5675 N N . PHE A 1 758 ? 45.375 -25.219 -22.641 1 92.62 758 PHE A N 1
ATOM 5676 C CA . PHE A 1 758 ? 44.656 -25.859 -21.547 1 92.62 758 PHE A CA 1
ATOM 5677 C C . PHE A 1 758 ? 44.969 -25.188 -20.219 1 92.62 758 PHE A C 1
ATOM 5679 O O . PHE A 1 758 ? 44.5 -25.625 -19.156 1 92.62 758 PHE A O 1
ATOM 5686 N N . SER A 1 759 ? 45.75 -24.062 -20.234 1 90.94 759 SER A N 1
ATOM 5687 C CA . SER A 1 759 ? 46.156 -23.422 -19 1 90.94 759 SER A CA 1
ATOM 5688 C C . SER A 1 759 ? 44.969 -22.812 -18.25 1 90.94 759 SER A C 1
ATOM 5690 O O . SER A 1 759 ? 45.031 -22.672 -17.031 1 90.94 759 SER A O 1
ATOM 5692 N N . ARG A 1 760 ? 43.938 -22.547 -18.969 1 92.31 760 ARG A N 1
ATOM 5693 C CA . ARG A 1 760 ? 42.781 -21.922 -18.328 1 92.31 760 ARG A CA 1
ATOM 5694 C C . ARG A 1 760 ? 41.562 -22.844 -18.391 1 92.31 760 ARG A C 1
ATOM 5696 O O . ARG A 1 760 ? 40.438 -22.359 -18.578 1 92.31 760 ARG A O 1
ATOM 5703 N N . LEU A 1 761 ? 41.812 -24.078 -18.328 1 93.31 761 LEU A N 1
ATOM 5704 C CA . LEU A 1 761 ? 40.75 -25.062 -18.266 1 93.31 761 LEU A CA 1
ATOM 5705 C C . LEU A 1 761 ? 40.406 -25.422 -16.812 1 93.31 761 LEU A C 1
ATOM 5707 O O . LEU A 1 761 ? 41.312 -25.734 -16.031 1 93.31 761 LEU A O 1
ATOM 5711 N N . SER A 1 762 ? 39.219 -25.312 -16.406 1 93.19 762 SER A N 1
ATOM 5712 C CA . SER A 1 762 ? 38.75 -25.734 -15.094 1 93.19 762 SER A CA 1
ATOM 5713 C C . SER A 1 762 ? 37.375 -26.422 -15.203 1 93.19 762 SER A C 1
ATOM 5715 O O . SER A 1 762 ? 36.656 -26.203 -16.156 1 93.19 762 SER A O 1
ATOM 5717 N N . GLY A 1 763 ? 37.125 -27.266 -14.242 1 93.25 763 GLY A N 1
ATOM 5718 C CA . GLY A 1 763 ? 35.875 -27.984 -14.273 1 93.25 763 GLY A CA 1
ATOM 5719 C C . GLY A 1 763 ? 35.469 -28.578 -12.93 1 93.25 763 GLY A C 1
ATOM 5720 O O . GLY A 1 763 ? 36.281 -28.641 -12.016 1 93.25 763 GLY A O 1
ATOM 5721 N N . SER A 1 764 ? 34.281 -28.891 -12.805 1 93.44 764 SER A N 1
ATOM 5722 C CA . SER A 1 764 ? 33.75 -29.578 -11.633 1 93.44 764 SER A CA 1
ATOM 5723 C C . SER A 1 764 ? 32.656 -30.578 -12.023 1 93.44 764 SER A C 1
ATOM 5725 O O . SER A 1 764 ? 31.984 -30.391 -13.031 1 93.44 764 SER A O 1
ATOM 5727 N N . ILE A 1 765 ? 32.531 -31.672 -11.305 1 95.88 765 ILE A N 1
ATOM 5728 C CA . ILE A 1 765 ? 31.469 -32.656 -11.414 1 95.88 765 ILE A CA 1
ATOM 5729 C C . ILE A 1 765 ? 31.016 -33.062 -10.023 1 95.88 765 ILE A C 1
ATOM 5731 O O . ILE A 1 765 ? 31.828 -33.375 -9.156 1 95.88 765 ILE A O 1
ATOM 5735 N N . ASP A 1 766 ? 29.75 -33.031 -9.789 1 95.06 766 ASP A N 1
ATOM 5736 C CA . ASP A 1 766 ? 29.203 -33.281 -8.461 1 95.06 766 ASP A CA 1
ATOM 5737 C C . ASP A 1 766 ? 27.969 -34.188 -8.547 1 95.06 766 ASP A C 1
ATOM 5739 O O . ASP A 1 766 ? 27.047 -33.906 -9.328 1 95.06 766 ASP A O 1
ATOM 5743 N N . TYR A 1 767 ? 27.969 -35.188 -7.777 1 96.38 767 TYR A N 1
ATOM 5744 C CA . TYR A 1 767 ? 26.797 -36 -7.57 1 96.38 767 TYR A CA 1
ATOM 5745 C C . TYR A 1 767 ? 26.031 -35.562 -6.328 1 96.38 767 TYR A C 1
ATOM 5747 O O . TYR A 1 767 ? 26.641 -35.25 -5.305 1 96.38 767 TYR A O 1
ATOM 5755 N N . TYR A 1 768 ? 24.719 -35.531 -6.457 1 95.12 768 TYR A N 1
ATOM 5756 C CA . TYR A 1 768 ? 23.875 -35.219 -5.305 1 95.12 768 TYR A CA 1
ATOM 5757 C C . TYR A 1 768 ? 22.766 -36.219 -5.125 1 95.12 768 TYR A C 1
ATOM 5759 O O . TYR A 1 768 ? 22.297 -36.812 -6.102 1 95.12 768 TYR A O 1
ATOM 5767 N N . ASP A 1 769 ? 22.391 -36.406 -3.883 1 96.19 769 ASP A N 1
ATOM 5768 C CA . ASP A 1 769 ? 21.25 -37.188 -3.455 1 96.19 769 ASP A CA 1
ATOM 5769 C C . ASP A 1 769 ? 20.531 -36.531 -2.287 1 96.19 769 ASP A C 1
ATOM 5771 O O . ASP A 1 769 ? 21.125 -36.281 -1.238 1 96.19 769 ASP A O 1
ATOM 5775 N N . ILE A 1 770 ? 19.234 -36.219 -2.521 1 95.94 770 ILE A N 1
ATOM 5776 C CA . ILE A 1 770 ? 18.438 -35.531 -1.509 1 95.94 770 ILE A CA 1
ATOM 5777 C C . ILE A 1 770 ? 17.156 -36.312 -1.244 1 95.94 770 ILE A C 1
ATOM 5779 O O . ILE A 1 770 ? 16.422 -36.656 -2.178 1 95.94 770 ILE A O 1
ATOM 5783 N N . THR A 1 771 ? 16.859 -36.562 0.004 1 96 771 THR A N 1
ATOM 5784 C CA . THR A 1 771 ? 15.625 -37.219 0.444 1 96 771 THR A CA 1
ATOM 5785 C C . THR A 1 771 ? 14.922 -36.344 1.503 1 96 771 THR A C 1
ATOM 5787 O O . THR A 1 771 ? 15.492 -36.094 2.566 1 96 771 THR A O 1
ATOM 5790 N N . ILE A 1 772 ? 13.727 -35.969 1.188 1 95.75 772 ILE A N 1
ATOM 5791 C CA . ILE A 1 772 ? 12.938 -35.188 2.133 1 95.75 772 ILE A CA 1
ATOM 5792 C C . ILE A 1 772 ? 11.797 -36.031 2.688 1 95.75 772 ILE A C 1
ATOM 5794 O O . ILE A 1 772 ? 10.977 -36.562 1.927 1 95.75 772 ILE A O 1
ATOM 5798 N N . LYS A 1 773 ? 11.719 -36.125 3.98 1 94.62 773 LYS A N 1
ATOM 5799 C CA . LYS A 1 773 ? 10.695 -36.906 4.656 1 94.62 773 LYS A CA 1
ATOM 5800 C C . LYS A 1 773 ? 9.672 -36 5.352 1 94.62 773 LYS A C 1
ATOM 5802 O O . LYS A 1 773 ? 9.961 -34.844 5.641 1 94.62 773 LYS A O 1
ATOM 5807 N N . ASP A 1 774 ? 8.461 -36.594 5.535 1 92.25 774 ASP A N 1
ATOM 5808 C CA . ASP A 1 774 ? 7.359 -35.875 6.168 1 92.25 774 ASP A CA 1
ATOM 5809 C C . ASP A 1 774 ? 7.051 -34.562 5.426 1 92.25 774 ASP A C 1
ATOM 5811 O O . ASP A 1 774 ? 6.93 -33.5 6.043 1 92.25 774 ASP A O 1
ATOM 5815 N N . VAL A 1 775 ? 6.984 -34.781 4.125 1 93.69 775 VAL A N 1
ATOM 5816 C CA . VAL A 1 775 ? 6.781 -33.625 3.268 1 93.69 775 VAL A CA 1
ATOM 5817 C C . VAL A 1 775 ? 5.426 -32.969 3.576 1 93.69 775 VAL A C 1
ATOM 5819 O O . VAL A 1 775 ? 4.414 -33.688 3.684 1 93.69 775 VAL A O 1
ATOM 5822 N N . VAL A 1 776 ? 5.449 -31.672 3.852 1 89.75 776 VAL A N 1
ATOM 5823 C CA . VAL A 1 776 ? 4.195 -30.953 4.039 1 89.75 776 VAL A CA 1
ATOM 5824 C C . VAL A 1 776 ? 3.562 -30.656 2.684 1 89.75 776 VAL A C 1
ATOM 5826 O O . VAL A 1 776 ? 4.207 -30.062 1.809 1 89.75 776 VAL A O 1
ATOM 5829 N N . GLY A 1 777 ? 2.428 -31.031 2.447 1 85.56 777 GLY A N 1
ATOM 5830 C CA . GLY A 1 777 ? 1.714 -30.812 1.199 1 85.56 777 GLY A CA 1
ATOM 5831 C C . GLY A 1 777 ? 0.277 -31.297 1.241 1 85.56 777 GLY A C 1
ATOM 5832 O O . GLY A 1 777 ? -0.283 -31.5 2.32 1 85.56 777 GLY A O 1
ATOM 5833 N N . THR A 1 778 ? -0.258 -31.203 0.073 1 82.81 778 THR A N 1
ATOM 5834 C CA . THR A 1 778 ? -1.636 -31.656 -0.083 1 82.81 778 THR A CA 1
ATOM 5835 C C . THR A 1 778 ? -1.71 -32.844 -1.057 1 82.81 778 THR A C 1
ATOM 5837 O O . THR A 1 778 ? -0.768 -33.094 -1.812 1 82.81 778 THR A O 1
ATOM 5840 N N . LEU A 1 779 ? -2.729 -33.531 -0.888 1 77.69 779 LEU A N 1
ATOM 5841 C CA . LEU A 1 779 ? -3.033 -34.562 -1.879 1 77.69 779 LEU A CA 1
ATOM 5842 C C . LEU A 1 779 ? -3.885 -34 -3.008 1 77.69 779 LEU A C 1
ATOM 5844 O O . LEU A 1 779 ? -5.055 -33.656 -2.805 1 77.69 779 LEU A O 1
ATOM 5848 N N . ALA A 1 780 ? -3.246 -33.875 -4.141 1 76.44 780 ALA A N 1
ATOM 5849 C CA . ALA A 1 780 ? -3.943 -33.281 -5.281 1 76.44 780 ALA A CA 1
ATOM 5850 C C . ALA A 1 780 ? -5.234 -34.031 -5.586 1 76.44 780 ALA A C 1
ATOM 5852 O O . ALA A 1 780 ? -5.281 -35.281 -5.473 1 76.44 780 ALA A O 1
ATOM 5853 N N . THR A 1 781 ? -6.242 -33.312 -6.066 1 82.5 781 THR A N 1
ATOM 5854 C CA . THR A 1 781 ? -7.535 -33.875 -6.387 1 82.5 781 THR A CA 1
ATOM 5855 C C . THR A 1 781 ? -7.383 -35 -7.434 1 82.5 781 THR A C 1
ATOM 5857 O O . THR A 1 781 ? -8.062 -36.031 -7.363 1 82.5 781 THR A O 1
ATOM 5860 N N . THR A 1 782 ? -6.535 -34.781 -8.391 1 79.88 782 THR A N 1
ATOM 5861 C CA . THR A 1 782 ? -6.312 -35.812 -9.391 1 79.88 782 THR A CA 1
ATOM 5862 C C . THR A 1 782 ? -5.836 -37.125 -8.742 1 79.88 782 THR A C 1
ATOM 5864 O O . THR A 1 782 ? -6.27 -38.219 -9.125 1 79.88 782 THR A O 1
ATOM 5867 N N . GLU A 1 783 ? -4.977 -36.969 -7.812 1 78.19 783 GLU A N 1
ATOM 5868 C CA . GLU A 1 783 ? -4.469 -38.156 -7.129 1 78.19 783 GLU A CA 1
ATOM 5869 C C . GLU A 1 783 ? -5.539 -38.781 -6.246 1 78.19 783 GLU A C 1
ATOM 5871 O O . GLU A 1 783 ? -5.594 -40.031 -6.105 1 78.19 783 GLU A O 1
ATOM 5876 N N . GLN A 1 784 ? -6.285 -37.969 -5.656 1 86 784 GLN A N 1
ATOM 5877 C CA . GLN A 1 784 ? -7.41 -38.5 -4.883 1 86 784 GLN A CA 1
ATOM 5878 C C . GLN A 1 784 ? -8.312 -39.375 -5.742 1 86 784 GLN A C 1
ATOM 5880 O O . GLN A 1 784 ? -8.664 -40.5 -5.344 1 86 784 GLN A O 1
ATOM 5885 N N . LEU A 1 785 ? -8.633 -38.875 -6.867 1 89.5 785 LEU A N 1
ATOM 5886 C CA . LEU A 1 785 ? -9.508 -39.594 -7.777 1 89.5 785 LEU A CA 1
ATOM 5887 C C . LEU A 1 785 ? -8.844 -40.875 -8.258 1 89.5 785 LEU A C 1
ATOM 5889 O O . LEU A 1 785 ? -9.461 -41.938 -8.227 1 89.5 785 LEU A O 1
ATOM 5893 N N . ARG A 1 786 ? -7.602 -40.812 -8.609 1 85.75 786 ARG A N 1
ATOM 5894 C CA . ARG A 1 786 ? -6.895 -42 -9.117 1 85.75 786 ARG A CA 1
ATOM 5895 C C . ARG A 1 786 ? -6.836 -43.094 -8.062 1 85.75 786 ARG A C 1
ATOM 5897 O O . ARG A 1 786 ? -7.059 -44.25 -8.375 1 85.75 786 ARG A O 1
ATOM 5904 N N . ARG A 1 787 ? -6.605 -42.719 -6.887 1 86.62 787 ARG A N 1
ATOM 5905 C CA . ARG A 1 787 ? -6.457 -43.688 -5.824 1 86.62 787 ARG A CA 1
ATOM 5906 C C . ARG A 1 787 ? -7.816 -44.219 -5.367 1 86.62 787 ARG A C 1
ATOM 5908 O O . ARG A 1 787 ? -7.969 -45.406 -5.078 1 86.62 787 ARG A O 1
ATOM 5915 N N . CYS A 1 788 ? -8.68 -43.344 -5.25 1 92.19 788 CYS A N 1
ATOM 5916 C CA . CYS A 1 788 ? -10.031 -43.781 -4.91 1 92.19 788 CYS A CA 1
ATOM 5917 C C . CYS A 1 788 ? -10.547 -44.812 -5.902 1 92.19 788 CYS A C 1
ATOM 5919 O O . CYS A 1 788 ? -11.148 -45.812 -5.508 1 92.19 788 CYS A O 1
ATOM 5921 N N . PHE A 1 789 ? -10.281 -44.594 -7.133 1 93.62 789 PHE A N 1
ATOM 5922 C CA . PHE A 1 789 ? -10.805 -45.5 -8.164 1 93.62 789 PHE A CA 1
ATOM 5923 C C . PHE A 1 789 ? -9.758 -46.531 -8.562 1 93.62 789 PHE A C 1
ATOM 5925 O O . PHE A 1 789 ? -9.859 -47.156 -9.625 1 93.62 789 PHE A O 1
ATOM 5932 N N . ASN A 1 790 ? -8.789 -46.625 -7.77 1 90.19 790 ASN A N 1
ATOM 5933 C CA . ASN A 1 790 ? -7.82 -47.719 -7.758 1 90.19 790 ASN A CA 1
ATOM 5934 C C . ASN A 1 790 ? -7.066 -47.812 -9.086 1 90.19 790 ASN A C 1
ATOM 5936 O O . ASN A 1 790 ? -6.863 -48.906 -9.609 1 90.19 790 ASN A O 1
ATOM 5940 N N . GLU A 1 791 ? -6.781 -46.688 -9.562 1 83.62 791 GLU A N 1
ATOM 5941 C CA . GLU A 1 791 ? -6.031 -46.656 -10.812 1 83.62 791 GLU A CA 1
ATOM 5942 C C . GLU A 1 791 ? -4.742 -47.469 -10.703 1 83.62 791 GLU A C 1
ATOM 5944 O O . GLU A 1 791 ? -4.332 -48.125 -11.664 1 83.62 791 GLU A O 1
ATOM 5949 N N . ASN A 1 792 ? -4.137 -47.5 -9.516 1 76.38 792 ASN A N 1
ATOM 5950 C CA . ASN A 1 792 ? -2.848 -48.156 -9.328 1 76.38 792 ASN A CA 1
ATOM 5951 C C . ASN A 1 792 ? -3.023 -49.625 -8.891 1 76.38 792 ASN A C 1
ATOM 5953 O O . ASN A 1 792 ? -2.043 -50.312 -8.609 1 76.38 792 ASN A O 1
ATOM 5957 N N . GLY A 1 793 ? -4.176 -50 -8.68 1 81.94 793 GLY A N 1
ATOM 5958 C CA . GLY A 1 793 ? -4.477 -51.406 -8.383 1 81.94 793 GLY A CA 1
ATOM 5959 C C . GLY A 1 793 ? -4.297 -51.75 -6.922 1 81.94 793 GLY A C 1
ATOM 5960 O O . GLY A 1 793 ? -4.652 -52.844 -6.496 1 81.94 793 GLY A O 1
ATOM 5961 N N . THR A 1 794 ? -3.807 -50.812 -6.137 1 83.69 794 THR A N 1
ATOM 5962 C CA . THR A 1 794 ? -3.455 -51.188 -4.773 1 83.69 794 THR A CA 1
ATOM 5963 C C . THR A 1 794 ? -4.141 -50.281 -3.762 1 83.69 794 THR A C 1
ATOM 5965 O O . THR A 1 794 ? -4.309 -50.625 -2.598 1 83.69 794 THR A O 1
ATOM 5968 N N . SER A 1 795 ? -4.543 -49.094 -4.102 1 85.44 795 SER A N 1
ATOM 5969 C CA . SER A 1 795 ? -4.996 -48.094 -3.143 1 85.44 795 SER A CA 1
ATOM 5970 C C . SER A 1 795 ? -6.414 -48.375 -2.664 1 85.44 795 SER A C 1
ATOM 5972 O O . SER A 1 795 ? -6.766 -48.062 -1.525 1 85.44 795 SER A O 1
ATOM 5974 N N . ASN A 1 796 ? -7.207 -48.875 -3.551 1 91.06 796 ASN A N 1
ATOM 5975 C CA . ASN A 1 796 ? -8.594 -49.188 -3.24 1 91.06 796 ASN A CA 1
ATOM 5976 C C . ASN A 1 796 ? -9.07 -50.438 -4.012 1 91.06 796 ASN A C 1
ATOM 5978 O O . ASN A 1 796 ? -10.023 -50.344 -4.789 1 91.06 796 ASN A O 1
ATOM 5982 N N . PRO A 1 797 ? -8.484 -51.562 -3.756 1 90.19 797 PRO A N 1
ATOM 5983 C CA . PRO A 1 797 ? -8.734 -52.75 -4.574 1 90.19 797 PRO A CA 1
ATOM 5984 C C . PRO A 1 797 ? -10.172 -53.25 -4.477 1 90.19 797 PRO A C 1
ATOM 5986 O O . PRO A 1 797 ? -10.664 -53.938 -5.387 1 90.19 797 PRO A O 1
ATOM 5989 N N . THR A 1 798 ? -10.906 -52.906 -3.451 1 93.12 798 THR A N 1
ATOM 5990 C CA . THR A 1 798 ? -12.273 -53.375 -3.283 1 93.12 798 THR A CA 1
ATOM 5991 C C . THR A 1 798 ? -13.273 -52.281 -3.705 1 93.12 798 THR A C 1
ATOM 5993 O O . THR A 1 798 ? -14.484 -52.469 -3.602 1 93.12 798 THR A O 1
ATOM 5996 N N . TYR A 1 799 ? -12.75 -51.094 -4.137 1 95.12 799 TYR A N 1
ATOM 5997 C CA . TYR A 1 799 ? -13.578 -49.969 -4.559 1 95.12 799 TYR A CA 1
ATOM 5998 C C . TYR A 1 799 ? -14.555 -49.562 -3.459 1 95.12 799 TYR A C 1
ATOM 6000 O O . TYR A 1 799 ? -15.75 -49.406 -3.713 1 95.12 799 TYR A O 1
ATOM 6008 N N . ASP A 1 800 ? -13.992 -49.438 -2.262 1 94.38 800 ASP A N 1
ATOM 6009 C CA . ASP A 1 800 ? -14.742 -49.062 -1.069 1 94.38 800 ASP A CA 1
ATOM 6010 C C . ASP A 1 800 ? -14.969 -47.562 -1.034 1 94.38 800 ASP A C 1
ATOM 6012 O O . ASP A 1 800 ? -14.016 -46.781 -1.043 1 94.38 800 ASP A O 1
ATOM 6016 N N . PRO A 1 801 ? -16.266 -47.156 -1.007 1 93 801 PRO A N 1
ATOM 6017 C CA . PRO A 1 801 ? -16.547 -45.719 -0.947 1 93 801 PRO A CA 1
ATOM 6018 C C . PRO A 1 801 ? -16.031 -45.094 0.342 1 93 801 PRO A C 1
ATOM 6020 O O . PRO A 1 801 ? -15.898 -43.875 0.413 1 93 801 PRO A O 1
ATOM 6023 N N . SER A 1 802 ? -15.703 -45.875 1.338 1 90.81 802 SER A N 1
ATOM 6024 C CA . SER A 1 802 ? -15.234 -45.375 2.617 1 90.81 802 SER A CA 1
ATOM 6025 C C . SER A 1 802 ? -13.711 -45.281 2.65 1 90.81 802 SER A C 1
ATOM 6027 O O . SER A 1 802 ? -13.125 -44.844 3.65 1 90.81 802 SER A O 1
ATOM 6029 N N . ASN A 1 803 ? -13.133 -45.688 1.551 1 91.5 803 ASN A N 1
ATOM 6030 C CA . ASN A 1 803 ? -11.68 -45.562 1.431 1 91.5 803 ASN A CA 1
ATOM 6031 C C . ASN A 1 803 ? -11.25 -44.094 1.675 1 91.5 803 ASN A C 1
ATOM 6033 O O . ASN A 1 803 ? -11.945 -43.156 1.285 1 91.5 803 ASN A O 1
ATOM 6037 N N . PHE A 1 804 ? -10.086 -43.969 2.34 1 86.31 804 PHE A N 1
ATOM 6038 C CA . PHE A 1 804 ? -9.578 -42.656 2.715 1 86.31 804 PHE A CA 1
ATOM 6039 C C . PHE A 1 804 ? -9.641 -41.688 1.536 1 86.31 804 PHE A C 1
ATOM 6041 O O . PHE A 1 804 ? -10.094 -40.562 1.681 1 86.31 804 PHE A O 1
ATOM 6048 N N . PHE A 1 805 ? -9.188 -42.094 0.349 1 88.06 805 PHE A N 1
ATOM 6049 C CA . PHE A 1 805 ? -9.117 -41.25 -0.829 1 88.06 805 PHE A CA 1
ATOM 6050 C C . PHE A 1 805 ? -10.516 -40.875 -1.31 1 88.06 805 PHE A C 1
ATOM 6052 O O . PHE A 1 805 ? -10.727 -39.781 -1.82 1 88.06 805 PHE A O 1
ATOM 6059 N N . CYS A 1 806 ? -11.422 -41.75 -1.146 1 91.31 806 CYS A N 1
ATOM 6060 C CA . CYS A 1 806 ? -12.781 -41.531 -1.622 1 91.31 806 CYS A CA 1
ATOM 6061 C C . CYS A 1 806 ? -13.539 -40.562 -0.707 1 91.31 806 CYS A C 1
ATOM 6063 O O . CYS A 1 806 ? -14.562 -40 -1.099 1 91.31 806 CYS A O 1
ATOM 6065 N N . GLN A 1 807 ? -12.93 -40.406 0.487 1 87.44 807 GLN A N 1
ATOM 6066 C CA . GLN A 1 807 ? -13.594 -39.562 1.466 1 87.44 807 GLN A CA 1
ATOM 6067 C C . GLN A 1 807 ? -13.125 -38.094 1.34 1 87.44 807 GLN A C 1
ATOM 6069 O O . GLN A 1 807 ? -13.594 -37.219 2.072 1 87.44 807 GLN A O 1
ATOM 6074 N N . LEU A 1 808 ? -12.273 -37.812 0.387 1 87.62 808 LEU A N 1
ATOM 6075 C CA . LEU A 1 808 ? -11.68 -36.5 0.269 1 87.62 808 LEU A CA 1
ATOM 6076 C C . LEU A 1 808 ? -12.445 -35.656 -0.733 1 87.62 808 LEU A C 1
ATOM 6078 O O . LEU A 1 808 ? -12.055 -34.5 -1.018 1 87.62 808 LEU A O 1
ATOM 6082 N N . PHE A 1 809 ? -13.469 -36.188 -1.304 1 87.75 809 PHE A N 1
ATOM 6083 C CA . PHE A 1 809 ? -14.352 -35.406 -2.182 1 87.75 809 PHE A CA 1
ATOM 6084 C C . PHE A 1 809 ? -15.781 -35.938 -2.092 1 87.75 809 PHE A C 1
ATOM 6086 O O . PHE A 1 809 ? -16.031 -37.031 -1.563 1 87.75 809 PHE A O 1
ATOM 6093 N N . SER A 1 810 ? -16.703 -35 -2.51 1 86.06 810 SER A N 1
ATOM 6094 C CA . SER A 1 810 ? -18.109 -35.344 -2.57 1 86.06 810 SER A CA 1
ATOM 6095 C C . SER A 1 810 ? -18.688 -35.094 -3.961 1 86.06 810 SER A C 1
ATOM 6097 O O . SER A 1 810 ? -17.984 -34.625 -4.852 1 86.06 810 SER A O 1
ATOM 6099 N N . ARG A 1 811 ? -19.859 -35.562 -4.195 1 85.69 811 ARG A N 1
ATOM 6100 C CA . ARG A 1 811 ? -20.562 -35.312 -5.453 1 85.69 811 ARG A CA 1
ATOM 6101 C C . ARG A 1 811 ? -21.938 -34.719 -5.207 1 85.69 811 ARG A C 1
ATOM 6103 O O . ARG A 1 811 ? -22.578 -35 -4.195 1 85.69 811 ARG A O 1
ATOM 6110 N N . ASP A 1 812 ? -22.375 -33.844 -6.156 1 73.25 812 ASP A N 1
ATOM 6111 C CA . ASP A 1 812 ? -23.75 -33.312 -6.152 1 73.25 812 ASP A CA 1
ATOM 6112 C C . ASP A 1 812 ? -24.75 -34.438 -6.445 1 73.25 812 ASP A C 1
ATOM 6114 O O . ASP A 1 812 ? -24.719 -35.031 -7.512 1 73.25 812 ASP A O 1
ATOM 6118 N N . PRO A 1 813 ? -25.672 -34.656 -5.598 1 76.12 813 PRO A N 1
ATOM 6119 C CA . PRO A 1 813 ? -26.594 -35.75 -5.793 1 76.12 813 PRO A CA 1
ATOM 6120 C C . PRO A 1 813 ? -27.547 -35.531 -6.961 1 76.12 813 PRO A C 1
ATOM 6122 O O . PRO A 1 813 ? -28.172 -36.5 -7.445 1 76.12 813 PRO A O 1
ATOM 6125 N N . ASN A 1 814 ? -27.625 -34.281 -7.375 1 65.06 814 ASN A N 1
ATOM 6126 C CA . ASN A 1 814 ? -28.562 -34 -8.461 1 65.06 814 ASN A CA 1
ATOM 6127 C C . ASN A 1 814 ? -27.922 -34.219 -9.828 1 65.06 814 ASN A C 1
ATOM 6129 O O . ASN A 1 814 ? -28.625 -34.469 -10.805 1 65.06 814 ASN A O 1
ATOM 6133 N N . SER A 1 815 ? -26.625 -34.094 -9.891 1 68.62 815 SER A N 1
ATOM 6134 C CA . SER A 1 815 ? -25.984 -34.156 -11.195 1 68.62 815 SER A CA 1
ATOM 6135 C C . SER A 1 815 ? -24.891 -35.219 -11.211 1 68.62 815 SER A C 1
ATOM 6137 O O . SER A 1 815 ? -24.453 -35.656 -12.273 1 68.62 815 SER A O 1
ATOM 6139 N N . GLY A 1 816 ? -24.391 -35.5 -10.016 1 79.75 816 GLY A N 1
ATOM 6140 C CA . GLY A 1 816 ? -23.266 -36.438 -9.922 1 79.75 816 GLY A CA 1
ATOM 6141 C C . GLY A 1 816 ? -21.922 -35.75 -10.055 1 79.75 816 GLY A C 1
ATOM 6142 O O . GLY A 1 816 ? -20.875 -36.406 -9.93 1 79.75 816 GLY A O 1
ATOM 6143 N N . GLN A 1 817 ? -21.938 -34.469 -10.25 1 79.12 817 GLN A N 1
ATOM 6144 C CA . GLN A 1 817 ? -20.672 -33.781 -10.461 1 79.12 817 GLN A CA 1
ATOM 6145 C C . GLN A 1 817 ? -19.875 -33.688 -9.172 1 79.12 817 GLN A C 1
ATOM 6147 O O . GLN A 1 817 ? -20.438 -33.656 -8.078 1 79.12 817 GLN A O 1
ATOM 6152 N N . ILE A 1 818 ? -18.562 -33.719 -9.312 1 85.12 818 ILE A N 1
ATOM 6153 C CA . ILE A 1 818 ? -17.656 -33.656 -8.172 1 85.12 818 ILE A CA 1
ATOM 6154 C C . ILE A 1 818 ? -17.734 -32.281 -7.508 1 85.12 818 ILE A C 1
ATOM 6156 O O . ILE A 1 818 ? -17.688 -31.25 -8.188 1 85.12 818 ILE A O 1
ATOM 6160 N N . THR A 1 819 ? -17.938 -32.312 -6.223 1 75.38 819 THR A N 1
ATOM 6161 C CA . THR A 1 819 ? -17.953 -31.109 -5.41 1 75.38 819 THR A CA 1
ATOM 6162 C C . THR A 1 819 ? -17.125 -31.297 -4.145 1 75.38 819 THR A C 1
ATOM 6164 O O . THR A 1 819 ? -16.812 -32.438 -3.762 1 75.38 819 THR A O 1
ATOM 6167 N N . ASN A 1 820 ? -16.672 -30.281 -3.52 1 74.88 820 ASN A N 1
ATOM 6168 C CA . ASN A 1 820 ? -16.109 -30.234 -2.18 1 74.88 820 ASN A CA 1
ATOM 6169 C C . ASN A 1 820 ? -14.852 -31.109 -2.068 1 74.88 820 ASN A C 1
ATOM 6171 O O . ASN A 1 820 ? -14.766 -31.953 -1.183 1 74.88 820 ASN A O 1
ATOM 6175 N N . THR A 1 821 ? -13.984 -31.016 -3.055 1 82.06 821 THR A N 1
ATOM 6176 C CA . THR A 1 821 ? -12.703 -31.703 -2.898 1 82.06 821 THR A CA 1
ATOM 6177 C C . THR A 1 821 ? -11.867 -31.047 -1.804 1 82.06 821 THR A C 1
ATOM 6179 O O . THR A 1 821 ? -11.984 -29.844 -1.562 1 82.06 821 THR A O 1
ATOM 6182 N N . LEU A 1 822 ? -11.172 -31.812 -1.007 1 79.25 822 LEU A N 1
ATOM 6183 C CA . LEU A 1 822 ? -10.398 -31.312 0.122 1 79.25 822 LEU A CA 1
ATOM 6184 C C . LEU A 1 822 ? -8.906 -31.531 -0.097 1 79.25 822 LEU A C 1
ATOM 6186 O O . LEU A 1 822 ? -8.445 -32.656 -0.18 1 79.25 822 LEU A O 1
ATOM 6190 N N . GLU A 1 823 ? -8.227 -30.5 -0.228 1 79.38 823 GLU A N 1
ATOM 6191 C CA . GLU A 1 823 ? -6.766 -30.531 -0.263 1 79.38 823 GLU A CA 1
ATOM 6192 C C . GLU A 1 823 ? -6.172 -29.766 0.915 1 79.38 823 GLU A C 1
ATOM 6194 O O . GLU A 1 823 ? -5.629 -28.672 0.742 1 79.38 823 GLU A O 1
ATOM 6199 N N . THR A 1 824 ? -6.156 -30.281 2.146 1 78.12 824 THR A N 1
ATOM 6200 C CA . THR A 1 824 ? -5.578 -29.641 3.322 1 78.12 824 THR A CA 1
ATOM 6201 C C . THR A 1 824 ? -4.16 -30.141 3.572 1 78.12 824 THR A C 1
ATOM 6203 O O . THR A 1 824 ? -3.84 -31.297 3.256 1 78.12 824 THR A O 1
ATOM 6206 N N . ASN A 1 825 ? -3.381 -29.344 4.184 1 84.88 825 ASN A N 1
ATOM 6207 C CA . ASN A 1 825 ? -1.978 -29.672 4.406 1 84.88 825 ASN A CA 1
ATOM 6208 C C . ASN A 1 825 ? -1.822 -30.766 5.465 1 84.88 825 ASN A C 1
ATOM 6210 O O . ASN A 1 825 ? -2.568 -30.781 6.449 1 84.88 825 ASN A O 1
ATOM 6214 N N . ALA A 1 826 ? -0.964 -31.641 5.242 1 80.38 826 ALA A N 1
ATOM 6215 C CA . ALA A 1 826 ? -0.547 -32.688 6.18 1 80.38 826 ALA A CA 1
ATOM 6216 C C . ALA A 1 826 ? 0.911 -33.062 5.949 1 80.38 826 ALA A C 1
ATOM 6218 O O . ALA A 1 826 ? 1.496 -32.75 4.918 1 80.38 826 ALA A O 1
ATOM 6219 N N . ASN A 1 827 ? 1.545 -33.594 7.02 1 87.94 827 ASN A N 1
ATOM 6220 C CA . ASN A 1 827 ? 2.818 -34.25 6.777 1 87.94 827 ASN A CA 1
ATOM 6221 C C . ASN A 1 827 ? 2.623 -35.594 6.035 1 87.94 827 ASN A C 1
ATOM 6223 O O . ASN A 1 827 ? 2.078 -36.531 6.594 1 87.94 827 ASN A O 1
ATOM 6227 N N . LEU A 1 828 ? 3.016 -35.562 4.887 1 85.94 828 LEU A N 1
ATOM 6228 C CA . LEU A 1 828 ? 2.74 -36.688 3.98 1 85.94 828 LEU A CA 1
ATOM 6229 C C . LEU A 1 828 ? 3.979 -37.562 3.789 1 85.94 828 LEU A C 1
ATOM 6231 O O . LEU A 1 828 ? 4.672 -37.875 4.758 1 85.94 828 LEU A O 1
ATOM 6235 N N . GLY A 1 829 ? 4.152 -37.969 2.494 1 87.94 829 GLY A N 1
ATOM 6236 C CA . GLY A 1 829 ? 5.184 -38.938 2.219 1 87.94 829 GLY A CA 1
ATOM 6237 C C . GLY A 1 829 ? 6.551 -38.312 1.981 1 87.94 829 GLY A C 1
ATOM 6238 O O . GLY A 1 829 ? 7.004 -37.5 2.762 1 87.94 829 GLY A O 1
ATOM 6239 N N . THR A 1 830 ? 7.293 -38.906 1.058 1 93.25 830 THR A N 1
ATOM 6240 C CA . THR A 1 830 ? 8.711 -38.625 0.842 1 93.25 830 THR A CA 1
ATOM 6241 C C . THR A 1 830 ? 8.945 -38.094 -0.566 1 93.25 830 THR A C 1
ATOM 6243 O O . THR A 1 830 ? 8.281 -38.5 -1.515 1 93.25 830 THR A O 1
ATOM 6246 N N . LEU A 1 831 ? 9.859 -37.125 -0.689 1 94.56 831 LEU A N 1
ATOM 6247 C CA . LEU A 1 831 ? 10.391 -36.656 -1.965 1 94.56 831 LEU A CA 1
ATOM 6248 C C . LEU A 1 831 ? 11.867 -37.031 -2.111 1 94.56 831 LEU A C 1
ATOM 6250 O O . LEU A 1 831 ? 12.656 -36.844 -1.19 1 94.56 831 LEU A O 1
ATOM 6254 N N . LYS A 1 832 ? 12.195 -37.562 -3.258 1 96.12 832 LYS A N 1
ATOM 6255 C CA . LYS A 1 832 ? 13.578 -37.969 -3.518 1 96.12 832 LYS A CA 1
ATOM 6256 C C . LYS A 1 832 ? 14.062 -37.469 -4.867 1 96.12 832 LYS A C 1
ATOM 6258 O O . LYS A 1 832 ? 13.32 -37.469 -5.848 1 96.12 832 LYS A O 1
ATOM 6263 N N . THR A 1 833 ? 15.273 -36.969 -4.902 1 96.19 833 THR A N 1
ATOM 6264 C CA . THR A 1 833 ? 15.891 -36.594 -6.16 1 96.19 833 THR A CA 1
ATOM 6265 C C . THR A 1 833 ? 17.406 -36.844 -6.121 1 96.19 833 THR A C 1
ATOM 6267 O O . THR A 1 833 ? 18.016 -36.812 -5.047 1 96.19 833 THR A O 1
ATOM 6270 N N . SER A 1 834 ? 17.969 -37.188 -7.199 1 97.12 834 SER A N 1
ATOM 6271 C CA . SER A 1 834 ? 19.406 -37.344 -7.367 1 97.12 834 SER A CA 1
ATOM 6272 C C . SER A 1 834 ? 19.844 -37 -8.789 1 97.12 834 SER A C 1
ATOM 6274 O O . SER A 1 834 ? 19.016 -37 -9.711 1 97.12 834 SER A O 1
ATOM 6276 N N . GLY A 1 835 ? 21.078 -36.688 -8.922 1 96.94 835 GLY A N 1
ATOM 6277 C CA . GLY A 1 835 ? 21.609 -36.344 -10.234 1 96.94 835 GLY A CA 1
ATOM 6278 C C . GLY A 1 835 ? 23.062 -35.906 -10.195 1 96.94 835 GLY A C 1
ATOM 6279 O O . GLY A 1 835 ? 23.734 -36.062 -9.172 1 96.94 835 GLY A O 1
ATOM 6280 N N . ILE A 1 836 ? 23.578 -35.5 -11.367 1 97.56 836 ILE A N 1
ATOM 6281 C CA . ILE A 1 836 ? 24.953 -35.062 -11.547 1 97.56 836 ILE A CA 1
ATOM 6282 C C . ILE A 1 836 ? 24.969 -33.625 -12.125 1 97.56 836 ILE A C 1
ATOM 6284 O O . ILE A 1 836 ? 24.312 -33.375 -13.133 1 97.56 836 ILE A O 1
ATOM 6288 N N . ASP A 1 837 ? 25.672 -32.812 -11.469 1 95.69 837 ASP A N 1
ATOM 6289 C CA . ASP A 1 837 ? 25.969 -31.484 -12.008 1 95.69 837 ASP A CA 1
ATOM 6290 C C . ASP A 1 837 ? 27.406 -31.406 -12.508 1 95.69 837 ASP A C 1
ATOM 6292 O O . ASP A 1 837 ? 28.312 -31.969 -11.891 1 95.69 837 ASP A O 1
ATOM 6296 N N . PHE A 1 838 ? 27.594 -30.656 -13.562 1 95.44 838 PHE A N 1
ATOM 6297 C CA . PHE A 1 838 ? 28.953 -30.438 -14.016 1 95.44 838 PHE A CA 1
ATOM 6298 C C . PHE A 1 838 ? 29.109 -29.047 -14.625 1 95.44 838 PHE A C 1
ATOM 6300 O O . PHE A 1 838 ? 28.141 -28.438 -15.07 1 95.44 838 PHE A O 1
ATOM 6307 N N . GLN A 1 839 ? 30.297 -28.562 -14.609 1 94.75 839 GLN A N 1
ATOM 6308 C CA . GLN A 1 839 ? 30.672 -27.266 -15.164 1 94.75 839 GLN A CA 1
ATOM 6309 C C . GLN A 1 839 ? 32.062 -27.312 -15.766 1 94.75 839 GLN A C 1
ATOM 6311 O O . GLN A 1 839 ? 32.969 -27.953 -15.219 1 94.75 839 GLN A O 1
ATOM 6316 N N . ILE A 1 840 ? 32.25 -26.609 -16.859 1 95.19 840 ILE A N 1
ATOM 6317 C CA . ILE A 1 840 ? 33.531 -26.5 -17.531 1 95.19 840 ILE A CA 1
ATOM 6318 C C . ILE A 1 840 ? 33.781 -25.062 -17.953 1 95.19 840 ILE A C 1
ATOM 6320 O O . ILE A 1 840 ? 32.906 -24.406 -18.516 1 95.19 840 ILE A O 1
ATOM 6324 N N . ASP A 1 841 ? 34.906 -24.562 -17.609 1 93.88 841 ASP A N 1
ATOM 6325 C CA . ASP A 1 841 ? 35.375 -23.266 -18.078 1 93.88 841 ASP A CA 1
ATOM 6326 C C . ASP A 1 841 ? 36.656 -23.422 -18.875 1 93.88 841 ASP A C 1
ATOM 6328 O O . ASP A 1 841 ? 37.625 -24.047 -18.422 1 93.88 841 ASP A O 1
ATOM 6332 N N . TRP A 1 842 ? 36.656 -22.859 -20.047 1 94.94 842 TRP A N 1
ATOM 6333 C CA . TRP A 1 842 ? 37.812 -22.891 -20.922 1 94.94 842 TRP A CA 1
ATOM 6334 C C . TRP A 1 842 ? 38.031 -21.547 -21.609 1 94.94 842 TRP A C 1
ATOM 6336 O O . TRP A 1 842 ? 37.062 -20.906 -22.047 1 94.94 842 TRP A O 1
ATOM 6346 N N . ALA A 1 843 ? 39.219 -21.062 -21.594 1 94.31 843 ALA A N 1
ATOM 6347 C CA . ALA A 1 843 ? 39.562 -19.828 -22.312 1 94.31 843 ALA A CA 1
ATOM 6348 C C . ALA A 1 843 ? 40.938 -19.953 -22.984 1 94.31 843 ALA A C 1
ATOM 6350 O O . ALA A 1 843 ? 41.812 -20.641 -22.484 1 94.31 843 ALA A O 1
ATOM 6351 N N . VAL A 1 844 ? 41.125 -19.266 -24.141 1 94.62 844 VAL A N 1
ATOM 6352 C CA . VAL A 1 844 ? 42.375 -19.281 -24.844 1 94.62 844 VAL A CA 1
ATOM 6353 C C . VAL A 1 844 ? 42.594 -17.938 -25.562 1 94.62 844 VAL A C 1
ATOM 6355 O O . VAL A 1 844 ? 41.625 -17.375 -26.094 1 94.62 844 VAL A O 1
ATOM 6358 N N . THR A 1 845 ? 43.719 -17.453 -25.406 1 94.81 845 THR A N 1
ATOM 6359 C CA . THR A 1 845 ? 44.125 -16.328 -26.25 1 94.81 845 THR A CA 1
ATOM 6360 C C . THR A 1 845 ? 44.656 -16.812 -27.594 1 94.81 845 THR A C 1
ATOM 6362 O O . THR A 1 845 ? 45.625 -17.578 -27.641 1 94.81 845 THR A O 1
ATOM 6365 N N . LEU A 1 846 ? 44.062 -16.328 -28.594 1 94.69 846 LEU A N 1
ATOM 6366 C CA . LEU A 1 846 ? 44.375 -16.891 -29.906 1 94.69 846 LEU A CA 1
ATOM 6367 C C . LEU A 1 846 ? 45.812 -16.688 -30.281 1 94.69 846 LEU A C 1
ATOM 6369 O O . LEU A 1 846 ? 46.438 -17.562 -30.906 1 94.69 846 LEU A O 1
ATOM 6373 N N . ALA A 1 847 ? 46.375 -15.578 -29.953 1 94 847 ALA A N 1
ATOM 6374 C CA . ALA A 1 847 ? 47.781 -15.32 -30.266 1 94 847 ALA A CA 1
ATOM 6375 C C . ALA A 1 847 ? 48.688 -16.328 -29.562 1 94 847 ALA A C 1
ATOM 6377 O O . ALA A 1 847 ? 49.719 -16.703 -30.094 1 94 847 ALA A O 1
ATOM 6378 N N . ASP A 1 848 ? 48.344 -16.75 -28.453 1 93.56 848 ASP A N 1
ATOM 6379 C CA . ASP A 1 848 ? 49.188 -17.625 -27.625 1 93.56 848 ASP A CA 1
ATOM 6380 C C . ASP A 1 848 ? 49.219 -19.047 -28.188 1 93.56 848 ASP A C 1
ATOM 6382 O O . ASP A 1 848 ? 50.094 -19.844 -27.844 1 93.56 848 ASP A O 1
ATOM 6386 N N . VAL A 1 849 ? 48.281 -19.391 -28.984 1 93.94 849 VAL A N 1
ATOM 6387 C CA . VAL A 1 849 ? 48.25 -20.734 -29.531 1 93.94 849 VAL A CA 1
ATOM 6388 C C . VAL A 1 849 ? 48.625 -20.703 -31.016 1 93.94 849 VAL A C 1
ATOM 6390 O O . VAL A 1 849 ? 48.25 -21.594 -31.781 1 93.94 849 VAL A O 1
ATOM 6393 N N . GLY A 1 850 ? 49.281 -19.625 -31.5 1 91.62 850 GLY A N 1
ATOM 6394 C CA . GLY A 1 850 ? 49.812 -19.531 -32.844 1 91.62 850 GLY A CA 1
ATOM 6395 C C . GLY A 1 850 ? 48.844 -18.859 -33.812 1 91.62 850 GLY A C 1
ATOM 6396 O O . GLY A 1 850 ? 49.125 -18.812 -35.031 1 91.62 850 GLY A O 1
ATOM 6397 N N . GLY A 1 851 ? 47.688 -18.453 -33.281 1 90.88 851 GLY A N 1
ATOM 6398 C CA . GLY A 1 851 ? 46.75 -17.75 -34.125 1 90.88 851 GLY A CA 1
ATOM 6399 C C . GLY A 1 851 ? 47.031 -16.266 -34.25 1 90.88 851 GLY A C 1
ATOM 6400 O O . GLY A 1 851 ? 48.062 -15.789 -33.75 1 90.88 851 GLY A O 1
ATOM 6401 N N . PRO A 1 852 ? 46.156 -15.547 -34.969 1 91.69 852 PRO A N 1
ATOM 6402 C CA . PRO A 1 852 ? 46.281 -14.094 -35.094 1 91.69 852 PRO A CA 1
ATOM 6403 C C . PRO A 1 852 ? 45.906 -13.352 -33.812 1 91.69 852 PRO A C 1
ATOM 6405 O O . PRO A 1 852 ? 45.344 -13.953 -32.906 1 91.69 852 PRO A O 1
ATOM 6408 N N . GLU A 1 853 ? 46.281 -12.148 -33.75 1 92.94 853 GLU A N 1
ATOM 6409 C CA . GLU A 1 853 ? 45.906 -11.312 -32.594 1 92.94 853 GLU A CA 1
ATOM 6410 C C . GLU A 1 853 ? 44.438 -10.93 -32.625 1 92.94 853 GLU A C 1
ATOM 6412 O O . GLU A 1 853 ? 44.094 -9.742 -32.625 1 92.94 853 GLU A O 1
ATOM 6417 N N . TRP A 1 854 ? 43.656 -11.914 -32.656 1 94.69 854 TRP A N 1
ATOM 6418 C CA . TRP A 1 854 ? 42.219 -11.719 -32.75 1 94.69 854 TRP A CA 1
ATOM 6419 C C . TRP A 1 854 ? 41.562 -11.883 -31.391 1 94.69 854 TRP A C 1
ATOM 6421 O O . TRP A 1 854 ? 40.438 -12.367 -31.281 1 94.69 854 TRP A O 1
ATOM 6431 N N . GLY A 1 855 ? 42.375 -11.578 -30.328 1 95.38 855 GLY A N 1
ATOM 6432 C CA . GLY A 1 855 ? 41.781 -11.586 -29 1 95.38 855 GLY A CA 1
ATOM 6433 C C . GLY A 1 855 ? 41.656 -12.977 -28.422 1 95.38 855 GLY A C 1
ATOM 6434 O O . GLY A 1 855 ? 42.531 -13.812 -28.578 1 95.38 855 GLY A O 1
ATOM 6435 N N . ALA A 1 856 ? 40.531 -13.164 -27.641 1 95.88 856 ALA A N 1
ATOM 6436 C CA . ALA A 1 856 ? 40.438 -14.406 -26.859 1 95.88 856 ALA A CA 1
ATOM 6437 C C . ALA A 1 856 ? 39.062 -15.07 -27.078 1 95.88 856 ALA A C 1
ATOM 6439 O O . ALA A 1 856 ? 38.062 -14.391 -27.328 1 95.88 856 ALA A O 1
ATOM 6440 N N . LEU A 1 857 ? 39.125 -16.438 -27.016 1 96 857 LEU A N 1
ATOM 6441 C CA . LEU A 1 857 ? 37.906 -17.25 -26.984 1 96 857 LEU A CA 1
ATOM 6442 C C . LEU A 1 857 ? 37.656 -17.828 -25.594 1 96 857 LEU A C 1
ATOM 6444 O O . LEU A 1 857 ? 38.625 -18.25 -24.922 1 96 857 LEU A O 1
ATOM 6448 N N . ALA A 1 858 ? 36.469 -17.734 -25.172 1 95.12 858 ALA A N 1
ATOM 6449 C CA . ALA A 1 858 ? 36.125 -18.312 -23.875 1 95.12 858 ALA A CA 1
ATOM 6450 C C . ALA A 1 858 ? 34.844 -19.156 -24 1 95.12 858 ALA A C 1
ATOM 6452 O O . ALA A 1 858 ? 33.906 -18.797 -24.703 1 95.12 858 ALA A O 1
ATOM 6453 N N . LEU A 1 859 ? 34.875 -20.344 -23.328 1 95.81 859 LEU A N 1
ATOM 6454 C CA . LEU A 1 859 ? 33.75 -21.281 -23.312 1 95.81 859 LEU A CA 1
ATOM 6455 C C . LEU A 1 859 ? 33.344 -21.625 -21.891 1 95.81 859 LEU A C 1
ATOM 6457 O O . LEU A 1 859 ? 34.219 -21.938 -21.062 1 95.81 859 LEU A O 1
ATOM 6461 N N . ASN A 1 860 ? 32.156 -21.438 -21.562 1 94.69 860 ASN A N 1
ATOM 6462 C CA . ASN A 1 860 ? 31.547 -21.891 -20.312 1 94.69 860 ASN A CA 1
ATOM 6463 C C . ASN A 1 860 ? 30.406 -22.875 -20.562 1 94.69 860 ASN A C 1
ATOM 6465 O O . ASN A 1 860 ? 29.516 -22.609 -21.359 1 94.69 860 ASN A O 1
ATOM 6469 N N . VAL A 1 861 ? 30.453 -24 -19.891 1 96.25 861 VAL A N 1
ATOM 6470 C CA . VAL A 1 861 ? 29.391 -25 -20 1 96.25 861 VAL A CA 1
ATOM 6471 C C . VAL A 1 861 ? 28.922 -25.406 -18.609 1 96.25 861 VAL A C 1
ATOM 6473 O O . VAL A 1 861 ? 29.734 -25.797 -17.766 1 96.25 861 VAL A O 1
ATOM 6476 N N . MET A 1 862 ? 27.656 -25.312 -18.391 1 95.62 862 MET A N 1
ATOM 6477 C CA . MET A 1 862 ? 27 -25.844 -17.188 1 95.62 862 MET A CA 1
ATOM 6478 C C . MET A 1 862 ? 25.922 -26.859 -17.547 1 95.62 862 MET A C 1
ATOM 6480 O O . MET A 1 862 ? 25.141 -26.625 -18.469 1 95.62 862 MET A O 1
ATOM 6484 N N . GLY A 1 863 ? 25.922 -27.969 -16.812 1 96.5 863 GLY A N 1
ATOM 6485 C CA . GLY A 1 863 ? 24.938 -28.984 -17.141 1 96.5 863 GLY A CA 1
ATOM 6486 C C . GLY A 1 863 ? 24.5 -29.797 -15.922 1 96.5 863 GLY A C 1
ATOM 6487 O O . GLY A 1 863 ? 25.219 -29.844 -14.922 1 96.5 863 GLY A O 1
ATOM 6488 N N . THR A 1 864 ? 23.328 -30.359 -16 1 97.12 864 THR A N 1
ATOM 6489 C CA . THR A 1 864 ? 22.781 -31.281 -15.008 1 97.12 864 THR A CA 1
ATOM 6490 C C . THR A 1 864 ? 22.188 -32.5 -15.68 1 97.12 864 THR A C 1
ATOM 6492 O O . THR A 1 864 ? 21.469 -32.406 -16.672 1 97.12 864 THR A O 1
ATOM 6495 N N . LYS A 1 865 ? 22.531 -33.625 -15.156 1 98.19 865 LYS A N 1
ATOM 6496 C CA . LYS A 1 865 ? 21.844 -34.875 -15.492 1 98.19 865 LYS A CA 1
ATOM 6497 C C . LYS A 1 865 ? 21 -35.344 -14.32 1 98.19 865 LYS A C 1
ATOM 6499 O O . LYS A 1 865 ? 21.516 -35.688 -13.266 1 98.19 865 LYS A O 1
ATOM 6504 N N . LEU A 1 866 ? 19.719 -35.375 -14.586 1 97.94 866 LEU A N 1
ATOM 6505 C CA . LEU A 1 866 ? 18.797 -35.875 -13.57 1 97.94 866 LEU A CA 1
ATOM 6506 C C . LEU A 1 866 ? 18.75 -37.406 -13.586 1 97.94 866 LEU A C 1
ATOM 6508 O O . LEU A 1 866 ? 18.516 -38.031 -14.633 1 97.94 866 LEU A O 1
ATOM 6512 N N . GLN A 1 867 ? 18.969 -38 -12.422 1 97.81 867 GLN A N 1
ATOM 6513 C CA . GLN A 1 867 ? 18.953 -39.469 -12.352 1 97.81 867 GLN A CA 1
ATOM 6514 C C . GLN A 1 867 ? 17.656 -39.969 -11.742 1 97.81 867 GLN A C 1
ATOM 6516 O O . GLN A 1 867 ? 17.109 -41 -12.188 1 97.81 867 GLN A O 1
ATOM 6521 N N . ASP A 1 868 ? 17.266 -39.25 -10.672 1 96.75 868 ASP A N 1
ATOM 6522 C CA . ASP A 1 868 ? 16.016 -39.688 -10.047 1 96.75 868 ASP A CA 1
ATOM 6523 C C . ASP A 1 868 ? 15.203 -38.469 -9.57 1 96.75 868 ASP A C 1
ATOM 6525 O O . ASP A 1 868 ? 15.781 -37.5 -9.094 1 96.75 868 ASP A O 1
ATOM 6529 N N . TRP A 1 869 ? 13.922 -38.562 -9.75 1 97.19 869 TRP A N 1
ATOM 6530 C CA . TRP A 1 869 ? 12.945 -37.688 -9.102 1 97.19 869 TRP A CA 1
ATOM 6531 C C . TRP A 1 869 ? 11.664 -38.469 -8.797 1 97.19 869 TRP A C 1
ATOM 6533 O O . TRP A 1 869 ? 10.891 -38.781 -9.703 1 97.19 869 TRP A O 1
ATOM 6543 N N . LYS A 1 870 ? 11.406 -38.656 -7.504 1 95.5 870 LYS A N 1
ATOM 6544 C CA . LYS A 1 870 ? 10.297 -39.531 -7.078 1 95.5 870 LYS A CA 1
ATOM 6545 C C . LYS A 1 870 ? 9.508 -38.844 -5.953 1 95.5 870 LYS A C 1
ATOM 6547 O O . LYS A 1 870 ? 10.078 -38.188 -5.09 1 95.5 870 LYS A O 1
ATOM 6552 N N . ARG A 1 871 ? 8.234 -39.094 -6.051 1 90.44 871 ARG A N 1
ATOM 6553 C CA . ARG A 1 871 ? 7.348 -38.562 -5.02 1 90.44 871 ARG A CA 1
ATOM 6554 C C . ARG A 1 871 ? 6.488 -39.656 -4.418 1 90.44 871 ARG A C 1
ATOM 6556 O O . ARG A 1 871 ? 5.996 -40.531 -5.137 1 90.44 871 ARG A O 1
ATOM 6563 N N . GLN A 1 872 ? 6.477 -39.719 -3.137 1 87.19 872 GLN A N 1
ATOM 6564 C CA . GLN A 1 872 ? 5.562 -40.562 -2.365 1 87.19 872 GLN A CA 1
ATOM 6565 C C . GLN A 1 872 ? 4.457 -39.719 -1.727 1 87.19 872 GLN A C 1
ATOM 6567 O O . GLN A 1 872 ? 4.727 -38.875 -0.879 1 87.19 872 GLN A O 1
ATOM 6572 N N . ASP A 1 873 ? 3.277 -39.906 -2.1 1 76.44 873 ASP A N 1
ATOM 6573 C CA . ASP A 1 873 ? 2.168 -39.062 -1.688 1 76.44 873 ASP A CA 1
ATOM 6574 C C . ASP A 1 873 ? 1.757 -39.344 -0.246 1 76.44 873 ASP A C 1
ATOM 6576 O O . ASP A 1 873 ? 1.403 -38.438 0.499 1 76.44 873 ASP A O 1
ATOM 6580 N N . LEU A 1 874 ? 1.709 -40.625 0.082 1 76.25 874 LEU A N 1
ATOM 6581 C CA . LEU A 1 874 ? 1.389 -41.031 1.448 1 76.25 874 LEU A CA 1
ATOM 6582 C C . LEU A 1 874 ? 2.514 -41.844 2.047 1 76.25 874 LEU A C 1
ATOM 6584 O O . LEU A 1 874 ? 3.135 -42.656 1.348 1 76.25 874 LEU A O 1
ATOM 6588 N N . PRO A 1 875 ? 2.641 -41.625 3.359 1 77.31 875 PRO A N 1
ATOM 6589 C CA . PRO A 1 875 ? 3.672 -42.469 3.986 1 77.31 875 PRO A CA 1
ATOM 6590 C C . PRO A 1 875 ? 3.453 -43.969 3.744 1 77.31 875 PRO A C 1
ATOM 6592 O O . PRO A 1 875 ? 2.344 -44.469 3.941 1 77.31 875 PRO A O 1
ATOM 6595 N N . GLY A 1 876 ? 4.477 -44.562 3.332 1 73.62 876 GLY A N 1
ATOM 6596 C CA . GLY A 1 876 ? 4.402 -46 3.107 1 73.62 876 GLY A CA 1
ATOM 6597 C C . GLY A 1 876 ? 3.848 -46.344 1.743 1 73.62 876 GLY A C 1
ATOM 6598 O O . GLY A 1 876 ? 3.863 -47.531 1.352 1 73.62 876 GLY A O 1
ATOM 6599 N N . GLY A 1 877 ? 3.369 -45.438 1.052 1 76.69 877 GLY A N 1
ATOM 6600 C CA . GLY A 1 877 ? 2.822 -45.688 -0.271 1 76.69 877 GLY A CA 1
ATOM 6601 C C . GLY A 1 877 ? 3.889 -45.844 -1.337 1 76.69 877 GLY A C 1
ATOM 6602 O O . GLY A 1 877 ? 5.086 -45.812 -1.036 1 76.69 877 GLY A O 1
ATOM 6603 N N . ALA A 1 878 ? 3.455 -46.062 -2.508 1 81.31 878 ALA A N 1
ATOM 6604 C CA . ALA A 1 878 ? 4.363 -46.25 -3.635 1 81.31 878 ALA A CA 1
ATOM 6605 C C . ALA A 1 878 ? 4.945 -44.906 -4.109 1 81.31 878 ALA A C 1
ATOM 6607 O O . ALA A 1 878 ? 4.301 -43.875 -3.994 1 81.31 878 ALA A O 1
ATOM 6608 N N . PHE A 1 879 ? 6.148 -45.031 -4.617 1 88.62 879 PHE A N 1
ATOM 6609 C CA . PHE A 1 879 ? 6.781 -43.844 -5.223 1 88.62 879 PHE A CA 1
ATOM 6610 C C . PHE A 1 879 ? 6.359 -43.719 -6.676 1 88.62 879 PHE A C 1
ATOM 6612 O O . PHE A 1 879 ? 6.227 -44.688 -7.398 1 88.62 879 PHE A O 1
ATOM 6619 N N . THR A 1 880 ? 6.051 -42.5 -7.055 1 84.5 880 THR A N 1
ATOM 6620 C CA . THR A 1 880 ? 5.816 -42.156 -8.453 1 84.5 880 THR A CA 1
ATOM 6621 C C . THR A 1 880 ? 7.07 -41.531 -9.07 1 84.5 880 THR A C 1
ATOM 6623 O O . THR A 1 880 ? 7.59 -40.562 -8.57 1 84.5 880 THR A O 1
ATOM 6626 N N . ASP A 1 881 ? 7.508 -42.156 -10.133 1 92.5 881 ASP A N 1
ATOM 6627 C CA . ASP A 1 881 ? 8.688 -41.656 -10.836 1 92.5 881 ASP A CA 1
ATOM 6628 C C . ASP A 1 881 ? 8.32 -40.5 -11.781 1 92.5 881 ASP A C 1
ATOM 6630 O O . ASP A 1 881 ? 7.418 -40.656 -12.609 1 92.5 881 ASP A O 1
ATOM 6634 N N . ARG A 1 882 ? 9.047 -39.406 -11.711 1 93.88 882 ARG A N 1
ATOM 6635 C CA . ARG A 1 882 ? 8.734 -38.25 -12.531 1 93.88 882 ARG A CA 1
ATOM 6636 C C . ARG A 1 882 ? 9.938 -37.844 -13.375 1 93.88 882 ARG A C 1
ATOM 6638 O O . ARG A 1 882 ? 9.883 -36.844 -14.086 1 93.88 882 ARG A O 1
ATOM 6645 N N . LYS A 1 883 ? 11 -38.531 -13.305 1 96.19 883 LYS A N 1
ATOM 6646 C CA . LYS A 1 883 ? 12.148 -38.25 -14.148 1 96.19 883 LYS A CA 1
ATOM 6647 C C . LYS A 1 883 ? 11.766 -38.25 -15.625 1 96.19 883 LYS A C 1
ATOM 6649 O O . LYS A 1 883 ? 11.125 -39.219 -16.094 1 96.19 883 LYS A O 1
ATOM 6654 N N . GLY A 1 884 ? 12.133 -37.156 -16.328 1 96.69 884 GLY A N 1
ATOM 6655 C CA . GLY A 1 884 ? 11.898 -37.125 -17.75 1 96.69 884 GLY A CA 1
ATOM 6656 C C . GLY A 1 884 ? 10.453 -36.812 -18.109 1 96.69 884 GLY A C 1
ATOM 6657 O O . GLY A 1 884 ? 9.992 -37.188 -19.188 1 96.69 884 GLY A O 1
ATOM 6658 N N . THR A 1 885 ? 9.773 -36.219 -17.219 1 95.75 885 THR A N 1
ATOM 6659 C CA . THR A 1 885 ? 8.367 -35.969 -17.531 1 95.75 885 THR A CA 1
ATOM 6660 C C . THR A 1 885 ? 8.031 -34.5 -17.391 1 95.75 885 THR A C 1
ATOM 6662 O O . THR A 1 885 ? 8.781 -33.75 -16.766 1 95.75 885 THR A O 1
ATOM 6665 N N . VAL A 1 886 ? 6.992 -34.062 -18.078 1 93.25 886 VAL A N 1
ATOM 6666 C CA . VAL A 1 886 ? 6.301 -32.812 -17.891 1 93.25 886 VAL A CA 1
ATOM 6667 C C . VAL A 1 886 ? 4.844 -33.062 -17.5 1 93.25 886 VAL A C 1
ATOM 6669 O O . VAL A 1 886 ? 4.297 -34.125 -17.797 1 93.25 886 VAL A O 1
ATOM 6672 N N . SER A 1 887 ? 4.352 -32.156 -16.734 1 83.94 887 SER A N 1
ATOM 6673 C CA . SER A 1 887 ? 2.963 -32.344 -16.312 1 83.94 887 SER A CA 1
ATOM 6674 C C . SER A 1 887 ? 2.172 -31.047 -16.484 1 83.94 887 SER A C 1
ATOM 6676 O O . SER A 1 887 ? 2.604 -30.141 -17.188 1 83.94 887 SER A O 1
ATOM 6678 N N . ASN A 1 888 ? 0.952 -30.984 -15.984 1 76.88 888 ASN A N 1
ATOM 6679 C CA . ASN A 1 888 ? 0.084 -29.812 -16.062 1 76.88 888 ASN A CA 1
ATOM 6680 C C . ASN A 1 888 ? 0.175 -28.969 -14.789 1 76.88 888 ASN A C 1
ATOM 6682 O O . ASN A 1 888 ? -0.749 -28.219 -14.469 1 76.88 888 ASN A O 1
ATOM 6686 N N . THR A 1 889 ? 1.261 -29.109 -14.062 1 76.12 889 THR A N 1
ATOM 6687 C CA . THR A 1 889 ? 1.527 -28.328 -12.859 1 76.12 889 THR A CA 1
ATOM 6688 C C . THR A 1 889 ? 2.871 -27.625 -12.961 1 76.12 889 THR A C 1
ATOM 6690 O O . THR A 1 889 ? 3.848 -28.188 -13.453 1 76.12 889 THR A O 1
ATOM 6693 N N . PHE A 1 890 ? 2.902 -26.469 -12.391 1 81.44 890 PHE A N 1
ATOM 6694 C CA . PHE A 1 890 ? 4.137 -25.688 -12.422 1 81.44 890 PHE A CA 1
ATOM 6695 C C . PHE A 1 890 ? 5.246 -26.406 -11.664 1 81.44 890 PHE A C 1
ATOM 6697 O O . PHE A 1 890 ? 5.004 -27 -10.609 1 81.44 890 PHE A O 1
ATOM 6704 N N . GLY A 1 891 ? 6.344 -26.297 -12.234 1 87.06 891 GLY A N 1
ATOM 6705 C CA . GLY A 1 891 ? 7.535 -26.672 -11.492 1 87.06 891 GLY A CA 1
ATOM 6706 C C . GLY A 1 891 ? 7.863 -28.156 -11.609 1 87.06 891 GLY A C 1
ATOM 6707 O O . GLY A 1 891 ? 8.68 -28.672 -10.852 1 87.06 891 GLY A O 1
ATOM 6708 N N . LEU A 1 892 ? 7.266 -28.859 -12.539 1 90 892 LEU A N 1
ATOM 6709 C CA . LEU A 1 892 ? 7.504 -30.297 -12.633 1 90 892 LEU A CA 1
ATOM 6710 C C . LEU A 1 892 ? 7.91 -30.688 -14.055 1 90 892 LEU A C 1
ATOM 6712 O O . LEU A 1 892 ? 7.559 -31.766 -14.523 1 90 892 LEU A O 1
ATOM 6716 N N . THR A 1 893 ? 8.445 -29.812 -14.781 1 95 893 THR A N 1
ATOM 6717 C CA . THR A 1 893 ? 9.164 -30.188 -15.992 1 95 893 THR A CA 1
ATOM 6718 C C . THR A 1 893 ? 10.586 -30.641 -15.656 1 95 893 THR A C 1
ATOM 6720 O O . THR A 1 893 ? 11.445 -29.812 -15.336 1 95 893 THR A O 1
ATOM 6723 N N . LEU A 1 894 ? 10.773 -31.953 -15.797 1 97.19 894 LEU A N 1
ATOM 6724 C CA . LEU A 1 894 ? 11.984 -32.562 -15.25 1 97.19 894 LEU A CA 1
ATOM 6725 C C . LEU A 1 894 ? 12.719 -33.344 -16.328 1 97.19 894 LEU A C 1
ATOM 6727 O O . LEU A 1 894 ? 12.812 -34.594 -16.234 1 97.19 894 LEU A O 1
ATOM 6731 N N . PRO A 1 895 ? 13.359 -32.656 -17.203 1 97.44 895 PRO A N 1
ATOM 6732 C CA . PRO A 1 895 ? 14.133 -33.406 -18.203 1 97.44 895 PRO A CA 1
ATOM 6733 C C . PRO A 1 895 ? 15.359 -34.094 -17.594 1 97.44 895 PRO A C 1
ATOM 6735 O O . PRO A 1 895 ? 15.906 -33.625 -16.594 1 97.44 895 PRO A O 1
ATOM 6738 N N . GLU A 1 896 ? 15.789 -35.094 -18.297 1 97.5 896 GLU A N 1
ATOM 6739 C CA . GLU A 1 896 ? 16.984 -35.781 -17.844 1 97.5 896 GLU A CA 1
ATOM 6740 C C . GLU A 1 896 ? 18.234 -34.938 -18.016 1 97.5 896 GLU A C 1
ATOM 6742 O O . GLU A 1 896 ? 19.172 -35.031 -17.234 1 97.5 896 GLU A O 1
ATOM 6747 N N . TRP A 1 897 ? 18.203 -34.219 -19.125 1 97.69 897 TRP A N 1
ATOM 6748 C CA . TRP A 1 897 ? 19.359 -33.375 -19.422 1 97.69 897 TRP A CA 1
ATOM 6749 C C . TRP A 1 897 ? 18.938 -31.922 -19.578 1 97.69 897 TRP A C 1
ATOM 6751 O O . TRP A 1 897 ? 17.922 -31.625 -20.203 1 97.69 897 TRP A O 1
ATOM 6761 N N . LYS A 1 898 ? 19.656 -31.047 -19.031 1 97.12 898 LYS A N 1
ATOM 6762 C CA . LYS A 1 898 ? 19.547 -29.609 -19.203 1 97.12 898 LYS A CA 1
ATOM 6763 C C . LYS A 1 898 ? 20.922 -28.953 -19.219 1 97.12 898 LYS A C 1
ATOM 6765 O O . LYS A 1 898 ? 21.781 -29.266 -18.391 1 97.12 898 LYS A O 1
ATOM 6770 N N . PHE A 1 899 ? 21.188 -27.969 -20.25 1 95.5 899 PHE A N 1
ATOM 6771 C CA . PHE A 1 899 ? 22.484 -27.344 -20.406 1 95.5 899 PHE A CA 1
ATOM 6772 C C . PHE A 1 899 ? 22.344 -25.844 -20.641 1 95.5 899 PHE A C 1
ATOM 6774 O O . PHE A 1 899 ? 21.359 -25.391 -21.234 1 95.5 899 PHE A O 1
ATOM 6781 N N . LEU A 1 900 ? 23.297 -25.125 -20.141 1 96.44 900 LEU A N 1
ATOM 6782 C CA . LEU A 1 900 ? 23.547 -23.75 -20.547 1 96.44 900 LEU A CA 1
ATOM 6783 C C . LEU A 1 900 ? 25 -23.547 -20.938 1 96.44 900 LEU A C 1
ATOM 6785 O O . LEU A 1 900 ? 25.906 -23.766 -20.125 1 96.44 900 LEU A O 1
ATOM 6789 N N . SER A 1 901 ? 25.266 -23.219 -22.188 1 96.88 901 SER A N 1
ATOM 6790 C CA . SER A 1 901 ? 26.625 -23 -22.688 1 96.88 901 SER A CA 1
ATOM 6791 C C . SER A 1 901 ? 26.781 -21.609 -23.297 1 96.88 901 SER A C 1
ATOM 6793 O O . SER A 1 901 ? 25.859 -21.109 -23.953 1 96.88 901 SER A O 1
ATOM 6795 N N . THR A 1 902 ? 27.875 -21.047 -23.047 1 96.06 902 THR A N 1
ATOM 6796 C CA . THR A 1 902 ? 28.188 -19.734 -23.594 1 96.06 902 THR A CA 1
ATOM 6797 C C . THR A 1 902 ? 29.562 -19.734 -24.25 1 96.06 902 THR A C 1
ATOM 6799 O O . THR A 1 902 ? 30.562 -20.109 -23.625 1 96.06 902 THR A O 1
ATOM 6802 N N . LEU A 1 903 ? 29.656 -19.391 -25.469 1 96.81 903 LEU A N 1
ATOM 6803 C CA . LEU A 1 903 ? 30.891 -19.172 -26.203 1 96.81 903 LEU A CA 1
ATOM 6804 C C . LEU A 1 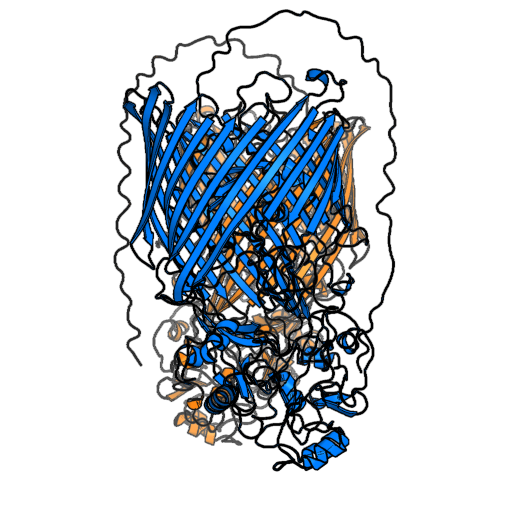903 ? 31.078 -17.688 -26.5 1 96.81 903 LEU A C 1
ATOM 6806 O O . LEU A 1 903 ? 30.219 -17.047 -27.094 1 96.81 903 LEU A O 1
ATOM 6810 N N . SER A 1 904 ? 32.156 -17.172 -26.078 1 96 904 SER A N 1
ATOM 6811 C CA . SER A 1 904 ? 32.406 -15.742 -26.266 1 96 904 SER A CA 1
ATOM 6812 C C . SER A 1 904 ? 33.719 -15.508 -27 1 96 904 SER A C 1
ATOM 6814 O O . SER A 1 904 ? 34.719 -16.203 -26.75 1 96 904 SER A O 1
ATOM 6816 N N . TRP A 1 905 ? 33.719 -14.562 -27.938 1 97 905 TRP A N 1
ATOM 6817 C CA . TRP A 1 905 ? 34.906 -14.031 -28.609 1 97 905 TRP A CA 1
ATOM 6818 C C . TRP A 1 905 ? 35.125 -12.578 -28.219 1 97 905 TRP A C 1
ATOM 6820 O O . TRP A 1 905 ? 34.344 -11.695 -28.547 1 97 905 TRP A O 1
ATOM 6830 N N . ASN A 1 906 ? 36.219 -12.398 -27.531 1 95.5 906 ASN A N 1
ATOM 6831 C CA . ASN A 1 906 ? 36.562 -11.062 -27.078 1 95.5 906 ASN A CA 1
ATOM 6832 C C . ASN A 1 906 ? 37.75 -10.477 -27.875 1 95.5 906 ASN A C 1
ATOM 6834 O O . ASN A 1 906 ? 38.875 -10.883 -27.703 1 95.5 906 ASN A O 1
ATOM 6838 N N . TYR A 1 907 ? 37.438 -9.586 -28.672 1 94.31 907 TYR A N 1
ATOM 6839 C CA . TYR A 1 907 ? 38.375 -8.828 -29.453 1 94.31 907 TYR A CA 1
ATOM 6840 C C . TYR A 1 907 ? 38.188 -7.328 -29.266 1 94.31 907 TYR A C 1
ATOM 6842 O O . TYR A 1 907 ? 37.469 -6.68 -30.016 1 94.31 907 TYR A O 1
ATOM 6850 N N . GLU A 1 908 ? 38.812 -6.766 -28.375 1 88.31 908 GLU A N 1
ATOM 6851 C CA . GLU A 1 908 ? 38.594 -5.367 -28.031 1 88.31 908 GLU A CA 1
ATOM 6852 C C . GLU A 1 908 ? 38.688 -4.477 -29.266 1 88.31 908 GLU A C 1
ATOM 6854 O O . GLU A 1 908 ? 39.594 -4.652 -30.078 1 88.31 908 GLU A O 1
ATOM 6859 N N . PRO A 1 909 ? 37.75 -3.604 -29.391 1 92.56 909 PRO A N 1
ATOM 6860 C CA . PRO A 1 909 ? 36.75 -3.186 -28.422 1 92.56 909 PRO A CA 1
ATOM 6861 C C . PRO A 1 909 ? 35.438 -3.951 -28.594 1 92.56 909 PRO A C 1
ATOM 6863 O O . PRO A 1 909 ? 34.406 -3.596 -27.969 1 92.56 909 PRO A O 1
ATOM 6866 N N . PHE A 1 910 ? 35.375 -4.957 -29.406 1 94.75 910 PHE A N 1
ATOM 6867 C CA . PHE A 1 910 ? 34.188 -5.707 -29.688 1 94.75 910 PHE A CA 1
ATOM 6868 C C . PHE A 1 910 ? 34.188 -7.059 -28.984 1 94.75 910 PHE A C 1
ATOM 6870 O O . PHE A 1 910 ? 35.25 -7.66 -28.828 1 94.75 910 PHE A O 1
ATOM 6877 N N . SER A 1 911 ? 33.094 -7.461 -28.578 1 95.69 911 SER A N 1
ATOM 6878 C CA . SER A 1 911 ? 32.875 -8.82 -28.078 1 95.69 911 SER A CA 1
ATOM 6879 C C . SER A 1 911 ? 31.594 -9.422 -28.641 1 95.69 911 SER A C 1
ATOM 6881 O O . SER A 1 911 ? 30.578 -8.727 -28.781 1 95.69 911 SER A O 1
ATOM 6883 N N . VAL A 1 912 ? 31.656 -10.656 -29.016 1 96.5 912 VAL A N 1
ATOM 6884 C CA . VAL A 1 912 ? 30.5 -11.383 -29.531 1 96.5 912 VAL A CA 1
ATOM 6885 C C . VAL A 1 912 ? 30.328 -12.688 -28.75 1 96.5 912 VAL A C 1
ATOM 6887 O O . VAL A 1 912 ? 31.312 -13.375 -28.469 1 96.5 912 VAL A O 1
ATOM 6890 N N . GLY A 1 913 ? 29.109 -12.953 -28.375 1 96.25 913 GLY A N 1
ATOM 6891 C CA . GLY A 1 913 ? 28.828 -14.18 -27.641 1 96.25 913 GLY A CA 1
ATOM 6892 C C . GLY A 1 913 ? 27.641 -14.945 -28.188 1 96.25 913 GLY A C 1
ATOM 6893 O O . GLY A 1 913 ? 26.672 -14.336 -28.656 1 96.25 913 GLY A O 1
ATOM 6894 N N . VAL A 1 914 ? 27.703 -16.234 -28.109 1 97.25 914 VAL A N 1
ATOM 6895 C CA . VAL A 1 914 ? 26.594 -17.125 -28.453 1 97.25 914 VAL A CA 1
ATOM 6896 C C . VAL A 1 914 ? 26.25 -17.984 -27.234 1 97.25 914 VAL A C 1
ATOM 6898 O O . VAL A 1 914 ? 27.125 -18.594 -26.609 1 97.25 914 VAL A O 1
ATOM 6901 N N . ARG A 1 915 ? 25.016 -17.938 -26.891 1 97.19 915 ARG A N 1
ATOM 6902 C CA . ARG A 1 915 ? 24.516 -18.781 -25.812 1 97.19 915 ARG A CA 1
ATOM 6903 C C . ARG A 1 915 ? 23.641 -19.906 -26.344 1 97.19 915 ARG A C 1
ATOM 6905 O O . ARG A 1 915 ? 22.797 -19.688 -27.203 1 97.19 915 ARG A O 1
ATOM 6912 N N . TRP A 1 916 ? 23.891 -21.078 -25.891 1 97.94 916 TRP A N 1
ATOM 6913 C CA . TRP A 1 916 ? 23.094 -22.266 -26.219 1 97.94 916 TRP A CA 1
ATOM 6914 C C . TRP A 1 916 ? 22.375 -22.797 -24.984 1 97.94 916 TRP A C 1
ATOM 6916 O O . TRP A 1 916 ? 23.016 -23.234 -24.031 1 97.94 916 TRP A O 1
ATOM 6926 N N . ARG A 1 917 ? 21.031 -22.719 -24.984 1 97.06 917 ARG A N 1
ATOM 6927 C CA . ARG A 1 917 ? 20.172 -23.281 -23.938 1 97.06 917 ARG A CA 1
ATOM 6928 C C . ARG A 1 917 ? 19.531 -24.578 -24.406 1 97.06 917 ARG A C 1
ATOM 6930 O O . ARG A 1 917 ? 18.75 -24.578 -25.375 1 97.06 917 ARG A O 1
ATOM 6937 N N . TYR A 1 918 ? 19.797 -25.641 -23.688 1 97.75 918 TYR A N 1
ATOM 6938 C CA . TYR A 1 918 ? 19.297 -26.938 -24.062 1 97.75 918 TYR A CA 1
ATOM 6939 C C . TYR A 1 918 ? 18.344 -27.5 -23.016 1 97.75 918 TYR A C 1
ATOM 6941 O O . TYR A 1 918 ? 18.703 -27.547 -21.828 1 97.75 918 TYR A O 1
ATOM 6949 N N . GLN A 1 919 ? 17.219 -27.938 -23.484 1 96.94 919 GLN A N 1
ATOM 6950 C CA . GLN A 1 919 ? 16.234 -28.656 -22.688 1 96.94 919 GLN A CA 1
ATOM 6951 C C . GLN A 1 919 ? 15.984 -30.047 -23.25 1 96.94 919 GLN A C 1
ATOM 6953 O O . GLN A 1 919 ? 15.492 -30.188 -24.375 1 96.94 919 GLN A O 1
ATOM 6958 N N . GLY A 1 920 ? 16.188 -31 -22.453 1 97.69 920 GLY A N 1
ATOM 6959 C CA . GLY A 1 920 ? 16.062 -32.375 -22.938 1 97.69 920 GLY A CA 1
ATOM 6960 C C . GLY A 1 920 ? 14.625 -32.781 -23.172 1 97.69 920 GLY A C 1
ATOM 6961 O O . GLY A 1 920 ? 13.695 -32.062 -22.812 1 97.69 920 GLY A O 1
ATOM 6962 N N . GLU A 1 921 ? 14.508 -33.938 -23.75 1 97.19 921 GLU A N 1
ATOM 6963 C CA . GLU A 1 921 ? 13.211 -34.531 -24.078 1 97.19 921 GLU A CA 1
ATOM 6964 C C . GLU A 1 921 ? 12.453 -34.938 -22.797 1 97.19 921 GLU A C 1
ATOM 6966 O O . GLU A 1 921 ? 13.07 -35.344 -21.812 1 97.19 921 GLU A O 1
ATOM 6971 N N . VAL A 1 922 ? 11.141 -34.75 -22.891 1 97.5 922 VAL A N 1
ATOM 6972 C CA . VAL A 1 922 ? 10.305 -35.156 -21.766 1 97.5 922 VAL A CA 1
ATOM 6973 C C . VAL A 1 922 ? 9.039 -35.844 -22.297 1 97.5 922 VAL A C 1
ATOM 6975 O O . VAL A 1 922 ? 8.594 -35.562 -23.406 1 97.5 922 VAL A O 1
ATOM 6978 N N . GLU A 1 923 ? 8.5 -36.688 -21.469 1 95.81 923 GLU A N 1
ATOM 6979 C CA . GLU A 1 923 ? 7.211 -37.312 -21.75 1 95.81 923 GLU A CA 1
ATOM 6980 C C . GLU A 1 923 ? 6.086 -36.625 -20.969 1 95.81 923 GLU A C 1
ATOM 6982 O O . GLU A 1 923 ? 6.266 -36.219 -19.828 1 95.81 923 GLU A O 1
ATOM 6987 N N . ASN A 1 924 ? 4.984 -36.5 -21.672 1 88.12 924 ASN A N 1
ATOM 6988 C CA . ASN A 1 924 ? 3.799 -36.031 -20.969 1 88.12 924 ASN A CA 1
ATOM 6989 C C . ASN A 1 924 ? 3.35 -37.031 -19.891 1 88.12 924 ASN A C 1
ATOM 6991 O O . ASN A 1 924 ? 2.928 -38.125 -20.203 1 88.12 924 ASN A O 1
ATOM 6995 N N . PHE A 1 925 ? 3.428 -36.625 -18.703 1 83.75 925 PHE A N 1
ATOM 6996 C CA . PHE A 1 925 ? 3.156 -37.5 -17.578 1 83.75 925 PHE A CA 1
ATOM 6997 C C . PHE A 1 925 ? 1.728 -38.031 -17.625 1 83.75 925 PHE A C 1
ATOM 6999 O O . PHE A 1 925 ? 1.465 -39.156 -17.234 1 83.75 925 PHE A O 1
ATOM 7006 N N . ASN A 1 926 ? 0.854 -37.188 -18.094 1 70.88 926 ASN A N 1
ATOM 7007 C CA . ASN A 1 926 ? -0.56 -37.531 -18.125 1 70.88 926 ASN A CA 1
ATOM 7008 C C . ASN A 1 926 ? -0.905 -38.344 -19.359 1 70.88 926 ASN A C 1
ATOM 7010 O O . ASN A 1 926 ? -1.964 -39 -19.422 1 70.88 926 ASN A O 1
ATOM 7014 N N . ASN A 1 927 ? -0.102 -38.281 -20.312 1 75.31 927 ASN A N 1
ATOM 7015 C CA . ASN A 1 927 ? -0.187 -39.031 -21.562 1 75.31 927 ASN A CA 1
ATOM 7016 C C . ASN A 1 927 ? 1.193 -39.469 -22.062 1 75.31 927 ASN A C 1
ATOM 7018 O O . ASN A 1 927 ? 1.746 -38.844 -22.969 1 75.31 927 ASN A O 1
ATOM 7022 N N . ARG A 1 928 ? 1.688 -40.531 -21.609 1 82.12 928 ARG A N 1
ATOM 7023 C CA . ARG A 1 928 ? 3.084 -40.906 -21.797 1 82.12 928 ARG A CA 1
ATOM 7024 C C . ARG A 1 928 ? 3.4 -41.156 -23.266 1 82.12 928 ARG A C 1
ATOM 7026 O O . ARG A 1 928 ? 4.562 -41.125 -23.672 1 82.12 928 ARG A O 1
ATOM 7033 N N . GLU A 1 929 ? 2.361 -41.344 -24.031 1 81.88 929 GLU A N 1
ATOM 7034 C CA . GLU A 1 929 ? 2.572 -41.531 -25.469 1 81.88 929 GLU A CA 1
ATOM 7035 C C . GLU A 1 929 ? 3.012 -40.25 -26.141 1 81.88 929 GLU A C 1
ATOM 7037 O O . GLU A 1 929 ? 3.633 -40.281 -27.219 1 81.88 929 GLU A O 1
ATOM 7042 N N . GLN A 1 930 ? 2.65 -39.219 -25.578 1 85.69 930 GLN A N 1
ATOM 7043 C CA . GLN A 1 930 ? 3.08 -37.938 -26.141 1 85.69 930 GLN A CA 1
ATOM 7044 C C . GLN A 1 930 ? 4.461 -37.562 -25.625 1 85.69 930 GLN A C 1
ATOM 7046 O O . GLN A 1 930 ? 4.637 -37.312 -24.422 1 85.69 930 GLN A O 1
ATOM 7051 N N . VAL A 1 931 ? 5.391 -37.5 -26.5 1 94.31 931 VAL A N 1
ATOM 7052 C CA . VAL A 1 931 ? 6.766 -37.125 -26.156 1 94.31 931 VAL A CA 1
ATOM 7053 C C . VAL A 1 931 ? 7.098 -35.781 -26.75 1 94.31 931 VAL A C 1
ATOM 7055 O O . VAL A 1 931 ? 6.832 -35.531 -27.938 1 94.31 931 VAL A O 1
ATOM 7058 N N . LEU A 1 932 ? 7.512 -34.906 -25.953 1 96 932 LEU A N 1
ATOM 7059 C CA . LEU A 1 932 ? 8.016 -33.625 -26.422 1 96 932 LEU A CA 1
ATOM 7060 C C . LEU A 1 932 ? 9.516 -33.688 -26.688 1 96 932 LEU A C 1
ATOM 7062 O O . LEU A 1 932 ? 10.305 -33.969 -25.766 1 96 932 LEU A O 1
ATOM 7066 N N . GLY A 1 933 ? 9.875 -33.469 -27.844 1 95.88 933 GLY A N 1
ATOM 7067 C CA . GLY A 1 933 ? 11.281 -33.531 -28.203 1 95.88 933 GLY A CA 1
ATOM 7068 C C . GLY A 1 933 ? 12.125 -32.469 -27.5 1 95.88 933 GLY A C 1
ATOM 7069 O O . GLY A 1 933 ? 11.586 -31.5 -26.969 1 95.88 933 GLY A O 1
ATOM 7070 N N . ALA A 1 934 ? 13.438 -32.719 -27.531 1 97.56 934 ALA A N 1
ATOM 7071 C CA . ALA A 1 934 ? 14.359 -31.734 -26.953 1 97.56 934 ALA A CA 1
ATOM 7072 C C . ALA A 1 934 ? 14.242 -30.375 -27.656 1 97.56 934 ALA A C 1
ATOM 7074 O O . ALA A 1 934 ? 13.938 -30.328 -28.859 1 97.56 934 ALA A O 1
ATOM 7075 N N . VAL A 1 935 ? 14.461 -29.344 -26.938 1 97.44 935 VAL A N 1
ATOM 7076 C CA . VAL A 1 935 ? 14.391 -28 -27.5 1 97.44 935 VAL A CA 1
ATOM 7077 C C . VAL A 1 935 ? 15.758 -27.312 -27.375 1 97.44 935 VAL A C 1
ATOM 7079 O O . VAL A 1 935 ? 16.406 -27.391 -26.328 1 97.44 935 VAL A O 1
ATOM 7082 N N . ASN A 1 936 ? 16.188 -26.656 -28.406 1 97.88 936 ASN A N 1
ATOM 7083 C CA . ASN A 1 936 ? 17.422 -25.875 -28.469 1 97.88 936 ASN A CA 1
ATOM 7084 C C . ASN A 1 936 ? 17.141 -24.406 -28.734 1 97.88 936 ASN A C 1
ATOM 7086 O O . ASN A 1 936 ? 16.531 -24.047 -29.75 1 97.88 936 ASN A O 1
ATOM 7090 N N . TYR A 1 937 ? 17.531 -23.562 -27.859 1 97.5 937 TYR A N 1
ATOM 7091 C CA . TYR A 1 937 ? 17.5 -22.125 -28.078 1 97.5 937 TYR A CA 1
ATOM 7092 C C . TYR A 1 937 ? 18.906 -21.562 -28.266 1 97.5 937 TYR A C 1
ATOM 7094 O O . TYR A 1 937 ? 19.844 -21.984 -27.594 1 97.5 937 TYR A O 1
ATOM 7102 N N . PHE A 1 938 ? 19.078 -20.656 -29.188 1 98 938 PHE A N 1
ATOM 7103 C CA . PHE A 1 938 ? 20.328 -19.953 -29.422 1 98 938 PHE A CA 1
ATOM 7104 C C . PHE A 1 938 ? 20.156 -18.453 -29.297 1 98 938 PHE A C 1
ATOM 7106 O O . PHE A 1 938 ? 19.219 -17.875 -29.875 1 98 938 PHE A O 1
ATOM 7113 N N . ASP A 1 939 ? 21 -17.875 -28.547 1 97.88 939 ASP A N 1
ATOM 7114 C CA . ASP A 1 939 ? 21 -16.422 -28.375 1 97.88 939 ASP A CA 1
ATOM 7115 C C . ASP A 1 939 ? 22.328 -15.812 -28.828 1 97.88 939 ASP A C 1
ATOM 7117 O O . ASP A 1 939 ? 23.375 -16.438 -28.688 1 97.88 939 ASP A O 1
ATOM 7121 N N . LEU A 1 940 ? 22.219 -14.609 -29.359 1 97.56 940 LEU A N 1
ATOM 7122 C CA . LEU A 1 940 ? 23.391 -13.844 -29.781 1 97.56 940 LEU A CA 1
ATOM 7123 C C . LEU A 1 940 ? 23.5 -12.547 -28.969 1 97.56 940 LEU A C 1
ATOM 7125 O O . LEU A 1 940 ? 22.5 -11.852 -28.766 1 97.56 940 LEU A O 1
ATOM 7129 N N . ASN A 1 941 ? 24.688 -12.312 -28.484 1 95.81 941 ASN A N 1
ATOM 7130 C CA . ASN A 1 941 ? 24.922 -11.055 -27.797 1 95.81 941 ASN A CA 1
ATOM 7131 C C . ASN A 1 941 ? 26.203 -10.383 -28.281 1 95.81 941 ASN A C 1
ATOM 7133 O O . ASN A 1 941 ? 27.188 -11.062 -28.594 1 95.81 941 ASN A O 1
ATOM 7137 N N . THR A 1 942 ? 26.172 -9.023 -28.328 1 96.06 942 THR A N 1
ATOM 7138 C CA . THR A 1 942 ? 27.312 -8.234 -28.781 1 96.06 942 THR A CA 1
ATOM 7139 C C . THR A 1 942 ? 27.547 -7.039 -27.844 1 96.06 942 THR A C 1
ATOM 7141 O O . THR A 1 942 ? 26.594 -6.5 -27.281 1 96.06 942 THR A O 1
ATOM 7144 N N . THR A 1 943 ? 28.766 -6.766 -27.656 1 95.94 943 THR A N 1
ATOM 7145 C CA . THR A 1 943 ? 29.156 -5.578 -26.922 1 95.94 943 THR A CA 1
ATOM 7146 C C . THR A 1 943 ? 30.188 -4.762 -27.703 1 95.94 943 THR A C 1
ATOM 7148 O O . THR A 1 943 ? 31.094 -5.324 -28.297 1 95.94 943 THR A O 1
ATOM 7151 N N . TRP A 1 944 ? 29.984 -3.443 -27.766 1 97.19 944 TRP A N 1
ATOM 7152 C CA . TRP A 1 944 ? 30.906 -2.51 -28.422 1 97.19 944 TRP A CA 1
ATOM 7153 C C . TRP A 1 944 ? 31.312 -1.391 -27.469 1 97.19 944 TRP A C 1
ATOM 7155 O O . TRP A 1 944 ? 30.484 -0.536 -27.125 1 97.19 944 TRP A O 1
ATOM 7165 N N . LYS A 1 945 ? 32.531 -1.467 -27.109 1 96.5 945 LYS A N 1
ATOM 7166 C CA . LYS A 1 945 ? 33.062 -0.359 -26.312 1 96.5 945 LYS A CA 1
ATOM 7167 C C . LYS A 1 945 ? 33.406 0.831 -27.203 1 96.5 945 LYS A C 1
ATOM 7169 O O . LYS A 1 945 ? 34.562 0.962 -27.656 1 96.5 945 LYS A O 1
ATOM 7174 N N . VAL A 1 946 ? 32.562 1.761 -27.297 1 96.69 946 VAL A N 1
ATOM 7175 C CA . VAL A 1 946 ? 32.719 2.906 -28.172 1 96.69 946 VAL A CA 1
ATOM 7176 C C . VAL A 1 946 ? 33.906 3.771 -27.703 1 96.69 946 VAL A C 1
ATOM 7178 O O . VAL A 1 946 ? 34.688 4.262 -28.516 1 96.69 946 VAL A O 1
ATOM 7181 N N . ASN A 1 947 ? 34 4.043 -26.438 1 94.56 947 ASN A N 1
ATOM 7182 C CA . ASN A 1 947 ? 35.094 4.719 -25.75 1 94.56 947 ASN A CA 1
ATOM 7183 C C . ASN A 1 947 ? 35.156 4.293 -24.297 1 94.56 947 ASN A C 1
ATOM 7185 O O . ASN A 1 947 ? 34.594 3.275 -23.906 1 94.56 947 ASN A O 1
ATOM 7189 N N . LYS A 1 948 ? 35.938 4.934 -23.594 1 92 948 LYS A N 1
ATOM 7190 C CA . LYS A 1 948 ? 36.156 4.551 -22.188 1 92 948 LYS A CA 1
ATOM 7191 C C . LYS A 1 948 ? 34.906 4.766 -21.359 1 92 948 LYS A C 1
ATOM 7193 O O . LYS A 1 948 ? 34.719 4.16 -20.312 1 92 948 LYS A O 1
ATOM 7198 N N . THR A 1 949 ? 33.969 5.508 -21.844 1 92.81 949 THR A N 1
ATOM 7199 C CA . THR A 1 949 ? 32.812 5.906 -21.062 1 92.81 949 THR A CA 1
ATOM 7200 C C . THR A 1 949 ? 31.562 5.152 -21.531 1 92.81 949 THR A C 1
ATOM 7202 O O . THR A 1 949 ? 30.719 4.773 -20.719 1 92.81 949 THR A O 1
ATOM 7205 N N . VAL A 1 950 ? 31.469 4.945 -22.828 1 95.81 950 VAL A N 1
ATOM 7206 C CA . VAL A 1 950 ? 30.219 4.461 -23.391 1 95.81 950 VAL A CA 1
ATOM 7207 C C . VAL A 1 950 ? 30.406 3.057 -23.969 1 95.81 950 VAL A C 1
ATOM 7209 O O . VAL A 1 950 ? 31.344 2.816 -24.734 1 95.81 950 VAL A O 1
ATOM 7212 N N . THR A 1 951 ? 29.578 2.186 -23.562 1 96.12 951 THR A N 1
ATOM 7213 C CA . THR A 1 951 ? 29.5 0.839 -24.109 1 96.12 951 THR A CA 1
ATOM 7214 C C . THR A 1 951 ? 28.109 0.569 -24.672 1 96.12 951 THR A C 1
ATOM 7216 O O . THR A 1 951 ? 27.094 0.792 -24 1 96.12 951 THR A O 1
ATOM 7219 N N . LEU A 1 952 ? 28.047 0.15 -25.859 1 97.06 952 LEU A N 1
ATOM 7220 C CA . LEU A 1 952 ? 26.797 -0.273 -26.484 1 97.06 952 LEU A CA 1
ATOM 7221 C C . LEU A 1 952 ? 26.672 -1.793 -26.469 1 97.06 952 LEU A C 1
ATOM 7223 O O . LEU A 1 952 ? 27.656 -2.5 -26.688 1 97.06 952 LEU A O 1
ATOM 7227 N N . ARG A 1 953 ? 25.516 -2.264 -26.141 1 95.94 953 ARG A N 1
ATOM 7228 C CA . ARG A 1 953 ? 25.219 -3.693 -26.141 1 95.94 953 ARG A CA 1
ATOM 7229 C C . ARG A 1 953 ? 24 -4.004 -26.984 1 95.94 953 ARG A C 1
ATOM 7231 O O . ARG A 1 953 ? 23.094 -3.174 -27.109 1 95.94 953 ARG A O 1
ATOM 7238 N N . GLY A 1 954 ? 23.969 -5.137 -27.594 1 96 954 GLY A N 1
ATOM 7239 C CA . GLY A 1 954 ? 22.828 -5.621 -28.375 1 96 954 GLY A CA 1
ATOM 7240 C C . GLY A 1 954 ? 22.812 -7.133 -28.516 1 96 954 GLY A C 1
ATOM 7241 O O . GLY A 1 954 ? 23.844 -7.793 -28.359 1 96 954 GLY A O 1
ATOM 7242 N N . GLY A 1 955 ? 21.625 -7.629 -28.734 1 96.44 955 GLY A N 1
ATOM 7243 C CA . GLY A 1 955 ? 21.531 -9.07 -28.906 1 96.44 955 GLY A CA 1
ATOM 7244 C C . GLY A 1 955 ? 20.188 -9.523 -29.469 1 96.44 955 GLY A C 1
ATOM 7245 O O . GLY A 1 955 ? 19.297 -8.703 -29.688 1 96.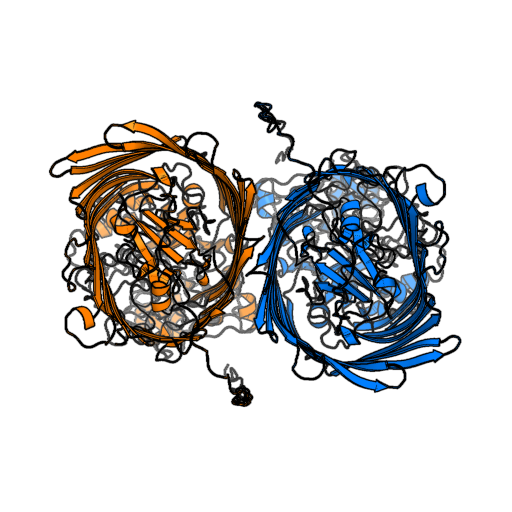44 955 GLY A O 1
ATOM 7246 N N . VAL A 1 956 ? 20.203 -10.766 -29.828 1 97.69 956 VAL A N 1
ATOM 7247 C CA . VAL A 1 956 ? 19.016 -11.469 -30.312 1 97.69 956 VAL A CA 1
ATOM 7248 C C . VAL A 1 956 ? 18.797 -12.742 -29.5 1 97.69 956 VAL A C 1
ATOM 7250 O O . VAL A 1 956 ? 19.703 -13.586 -29.406 1 97.69 956 VAL A O 1
ATOM 7253 N N . ASN A 1 957 ? 17.688 -12.812 -28.875 1 96.94 957 ASN A N 1
ATOM 7254 C CA . ASN A 1 957 ? 17.312 -14.039 -28.172 1 96.94 957 ASN A CA 1
ATOM 7255 C C . ASN A 1 957 ? 16.438 -14.93 -29.047 1 96.94 957 ASN A C 1
ATOM 7257 O O . ASN A 1 957 ? 15.578 -14.438 -29.781 1 96.94 957 ASN A O 1
ATOM 7261 N N . ASN A 1 958 ? 16.656 -16.234 -28.875 1 97.69 958 ASN A N 1
ATOM 7262 C CA . ASN A 1 958 ? 15.938 -17.203 -29.688 1 97.69 958 ASN A CA 1
ATOM 7263 C C . ASN A 1 958 ? 16.094 -16.906 -31.172 1 97.69 958 ASN A C 1
ATOM 7265 O O . ASN A 1 958 ? 15.102 -16.766 -31.891 1 97.69 958 ASN A O 1
ATOM 7269 N N . LEU A 1 959 ? 17.281 -16.922 -31.578 1 97.44 959 LEU A N 1
ATOM 7270 C CA . LEU A 1 959 ? 17.719 -16.547 -32.938 1 97.44 959 LEU A CA 1
ATOM 7271 C C . LEU A 1 959 ? 16.906 -17.297 -33.969 1 97.44 959 LEU A C 1
ATOM 7273 O O . LEU A 1 959 ? 16.594 -16.75 -35.031 1 97.44 959 LEU A O 1
ATOM 7277 N N . THR A 1 960 ? 16.562 -18.5 -33.75 1 97.38 960 THR A N 1
ATOM 7278 C CA . THR A 1 960 ? 15.93 -19.344 -34.75 1 97.38 960 THR A CA 1
ATOM 7279 C C . THR A 1 960 ? 14.406 -19.266 -34.625 1 97.38 960 THR A C 1
ATOM 7281 O O . THR A 1 960 ? 13.688 -19.938 -35.375 1 97.38 960 THR A O 1
ATOM 7284 N N . ASP A 1 961 ? 13.867 -18.484 -33.625 1 97.56 961 ASP A N 1
ATOM 7285 C CA . ASP A 1 961 ? 12.438 -18.312 -33.344 1 97.56 961 ASP A CA 1
ATOM 7286 C C . ASP A 1 961 ? 11.773 -19.656 -33.062 1 97.56 961 ASP A C 1
ATOM 7288 O O . ASP A 1 961 ? 10.719 -19.953 -33.625 1 97.56 961 ASP A O 1
ATOM 7292 N N . LYS A 1 962 ? 12.484 -20.406 -32.312 1 96.94 962 LYS A N 1
ATOM 7293 C CA . LYS A 1 962 ? 11.953 -21.703 -31.922 1 96.94 962 LYS A CA 1
ATOM 7294 C C . LYS A 1 962 ? 10.68 -21.547 -31.094 1 96.94 962 LYS A C 1
ATOM 7296 O O . LYS A 1 962 ? 10.664 -20.828 -30.094 1 96.94 962 LYS A O 1
ATOM 7301 N N . GLN A 1 963 ? 9.57 -22.234 -31.531 1 95.25 963 GLN A N 1
ATOM 7302 C CA . GLN A 1 963 ? 8.305 -22.203 -30.797 1 95.25 963 GLN A CA 1
ATOM 7303 C C . GLN A 1 963 ? 8.281 -23.25 -29.703 1 95.25 963 GLN A C 1
ATOM 7305 O O . GLN A 1 963 ? 8.977 -24.266 -29.781 1 95.25 963 GLN A O 1
ATOM 7310 N N . PRO A 1 964 ? 7.477 -23.047 -28.734 1 95.88 964 PRO A N 1
ATOM 7311 C CA . PRO A 1 964 ? 7.383 -24.078 -27.688 1 95.88 964 PRO A CA 1
ATOM 7312 C C . PRO A 1 964 ? 6.605 -25.312 -28.141 1 95.88 964 PRO A C 1
ATOM 7314 O O . PRO A 1 964 ? 5.723 -25.203 -28.984 1 95.88 964 PRO A O 1
ATOM 7317 N N . PRO A 1 965 ? 6.93 -26.422 -27.516 1 94.75 965 PRO A N 1
ATOM 7318 C CA . PRO A 1 965 ? 6.125 -27.609 -27.812 1 94.75 965 PRO A CA 1
ATOM 7319 C C . PRO A 1 965 ? 4.715 -27.516 -27.234 1 94.75 965 PRO A C 1
ATOM 7321 O O . PRO A 1 965 ? 4.523 -26.969 -26.141 1 94.75 965 PRO A O 1
ATOM 7324 N N . VAL A 1 966 ? 3.783 -28.047 -27.969 1 91.88 966 VAL A N 1
ATOM 7325 C CA . VAL A 1 966 ? 2.389 -28.078 -27.531 1 91.88 966 VAL A CA 1
ATOM 7326 C C . VAL A 1 966 ? 2.037 -29.469 -27.016 1 91.88 966 VAL A C 1
ATOM 7328 O O . VAL A 1 966 ? 2.455 -30.484 -27.578 1 91.88 966 VAL A O 1
ATOM 7331 N N . TYR A 1 967 ? 1.409 -29.531 -25.844 1 85.31 967 TYR A N 1
ATOM 7332 C CA . TYR A 1 967 ? 0.942 -30.797 -25.281 1 85.31 967 TYR A CA 1
ATOM 7333 C C . TYR A 1 967 ? -0.348 -30.594 -24.5 1 85.31 967 TYR A C 1
ATOM 7335 O O . TYR A 1 967 ? -0.733 -29.469 -24.203 1 85.31 967 TYR A O 1
ATOM 7343 N N . SER A 1 968 ? -1.066 -31.578 -24.266 1 76 968 SER A N 1
ATOM 7344 C CA . SER A 1 968 ? -2.334 -31.531 -23.531 1 76 968 SER A CA 1
ATOM 7345 C C . SER A 1 968 ? -2.477 -32.719 -22.594 1 76 968 SER A C 1
ATOM 7347 O O . SER A 1 968 ? -2.146 -33.844 -22.969 1 76 968 SER A O 1
ATOM 7349 N N . PRO A 1 969 ? -2.949 -32.656 -21.406 1 75.06 969 PRO A N 1
ATOM 7350 C CA . PRO A 1 969 ? -3.189 -31.344 -20.797 1 75.06 969 PRO A CA 1
ATOM 7351 C C . PRO A 1 969 ? -1.897 -30.609 -20.453 1 75.06 969 PRO A C 1
ATOM 7353 O O . PRO A 1 969 ? -0.947 -31.219 -19.953 1 75.06 969 PRO A O 1
ATOM 7356 N N . ALA A 1 970 ? -1.966 -29.344 -20.75 1 83.62 970 ALA A N 1
ATOM 7357 C CA . ALA A 1 970 ? -0.808 -28.5 -20.453 1 83.62 970 ALA A CA 1
ATOM 7358 C C . ALA A 1 970 ? -1.072 -27.609 -19.234 1 83.62 970 ALA A C 1
ATOM 7360 O O . ALA A 1 970 ? -2.072 -27.781 -18.531 1 83.62 970 ALA A O 1
ATOM 7361 N N . ILE A 1 971 ? -0.22 -26.75 -18.922 1 81.12 971 ILE A N 1
ATOM 7362 C CA . ILE A 1 971 ? -0.371 -25.828 -17.797 1 81.12 971 ILE A CA 1
ATOM 7363 C C . ILE A 1 971 ? -1.139 -24.594 -18.234 1 81.12 971 ILE A C 1
ATOM 7365 O O . ILE A 1 971 ? -2.189 -24.266 -17.688 1 81.12 971 ILE A O 1
ATOM 7369 N N . ALA A 1 972 ? -0.607 -23.906 -19.203 1 86.06 972 ALA A N 1
ATOM 7370 C CA . ALA A 1 972 ? -1.195 -22.719 -19.828 1 86.06 972 ALA A CA 1
ATOM 7371 C C . ALA A 1 972 ? -0.618 -22.469 -21.219 1 86.06 972 ALA A C 1
ATOM 7373 O O . ALA A 1 972 ? 0.502 -22.891 -21.516 1 86.06 972 ALA A O 1
ATOM 7374 N N . ALA A 1 973 ? -1.398 -21.891 -22.047 1 90.75 973 ALA A N 1
ATOM 7375 C CA . ALA A 1 973 ? -0.977 -21.578 -23.422 1 90.75 973 ALA A CA 1
ATOM 7376 C C . ALA A 1 973 ? -0.588 -22.844 -24.172 1 90.75 973 ALA A C 1
ATOM 7378 O O . ALA A 1 973 ? 0.339 -22.844 -24.984 1 90.75 973 ALA A O 1
ATOM 7379 N N . ASN A 1 974 ? -1.104 -23.922 -23.797 1 89.94 974 ASN A N 1
ATOM 7380 C CA . ASN A 1 974 ? -0.935 -25.234 -24.422 1 89.94 974 ASN A CA 1
ATOM 7381 C C . ASN A 1 974 ? 0.466 -25.797 -24.188 1 89.94 974 ASN A C 1
ATOM 7383 O O . ASN A 1 974 ? 0.931 -26.656 -24.938 1 89.94 974 ASN A O 1
ATOM 7387 N N . THR A 1 975 ? 1.18 -25.25 -23.188 1 93.12 975 THR A N 1
ATOM 7388 C CA . THR A 1 975 ? 2.535 -25.688 -22.875 1 93.12 975 THR A CA 1
ATOM 7389 C C . THR A 1 975 ? 2.883 -25.391 -21.422 1 93.12 975 THR A C 1
ATOM 7391 O O . THR A 1 975 ? 1.993 -25.234 -20.578 1 93.12 975 THR A O 1
ATOM 7394 N N . ASP A 1 976 ? 4.133 -25.562 -21.047 1 93.19 976 ASP A N 1
ATOM 7395 C CA . ASP A 1 976 ? 4.66 -25.047 -19.781 1 93.19 976 ASP A CA 1
ATOM 7396 C C . ASP A 1 976 ? 5.273 -23.656 -19.969 1 93.19 976 ASP A C 1
ATOM 7398 O O . ASP A 1 976 ? 6.41 -23.531 -20.422 1 93.19 976 ASP A O 1
ATOM 7402 N N . PRO A 1 977 ? 4.547 -22.688 -19.578 1 91.94 977 PRO A N 1
ATOM 7403 C CA . PRO A 1 977 ? 5 -21.328 -19.859 1 91.94 977 PRO A CA 1
ATOM 7404 C C . PRO A 1 977 ? 6.227 -20.938 -19.047 1 91.94 977 PRO A C 1
ATOM 7406 O O . PRO A 1 977 ? 6.883 -19.938 -19.359 1 91.94 977 PRO A O 1
ATOM 7409 N N . SER A 1 978 ? 6.527 -21.609 -18.047 1 90.94 978 SER A N 1
ATOM 7410 C CA . SER A 1 978 ? 7.676 -21.266 -17.219 1 90.94 978 SER A CA 1
ATOM 7411 C C . SER A 1 978 ? 8.969 -21.828 -17.797 1 90.94 978 SER A C 1
ATOM 7413 O O . SER A 1 978 ? 10.047 -21.266 -17.594 1 90.94 978 SER A O 1
ATOM 7415 N N . THR A 1 979 ? 8.859 -22.859 -18.484 1 93.31 979 THR A N 1
ATOM 7416 C CA . THR A 1 979 ? 10.031 -23.578 -18.969 1 93.31 979 THR A CA 1
ATOM 7417 C C . THR A 1 979 ? 10.391 -23.156 -20.391 1 93.31 979 THR A C 1
ATOM 7419 O O . THR A 1 979 ? 11.562 -23 -20.719 1 93.31 979 THR A O 1
ATOM 7422 N N . TYR A 1 980 ? 9.398 -23.062 -21.203 1 95.44 980 TYR A N 1
ATOM 7423 C CA . TYR A 1 980 ? 9.664 -22.844 -22.625 1 95.44 980 TYR A CA 1
ATOM 7424 C C . TYR A 1 980 ? 9.469 -21.375 -22.984 1 95.44 980 TYR A C 1
ATOM 7426 O O . TYR A 1 980 ? 8.727 -20.656 -22.312 1 95.44 980 TYR A O 1
ATOM 7434 N N . ASP A 1 981 ? 10.172 -20.938 -24.016 1 95.06 981 ASP A N 1
ATOM 7435 C CA . ASP A 1 981 ? 10.086 -19.562 -24.5 1 95.06 981 ASP A CA 1
ATOM 7436 C C . ASP A 1 981 ? 8.766 -19.312 -25.219 1 95.06 981 ASP A C 1
ATOM 7438 O O . ASP A 1 981 ? 8.477 -19.938 -26.234 1 95.06 981 ASP A O 1
ATOM 7442 N N . LEU A 1 982 ? 8.039 -18.359 -24.812 1 95.25 982 LEU A N 1
ATOM 7443 C CA . LEU A 1 982 ? 6.711 -18.094 -25.344 1 95.25 982 LEU A CA 1
ATOM 7444 C C . LEU A 1 982 ? 6.758 -16.938 -26.359 1 95.25 982 LEU A C 1
ATOM 7446 O O . LEU A 1 982 ? 5.887 -16.844 -27.219 1 95.25 982 LEU A O 1
ATOM 7450 N N . VAL A 1 983 ? 7.715 -16.125 -26.234 1 95.06 983 VAL A N 1
ATOM 7451 C CA . VAL A 1 983 ? 7.734 -14.859 -26.969 1 95.06 983 VAL A CA 1
ATOM 7452 C C . VAL A 1 983 ? 8.266 -15.086 -28.375 1 95.06 983 VAL A C 1
ATOM 7454 O O . VAL A 1 983 ? 7.785 -14.477 -29.344 1 95.06 983 VAL A O 1
ATOM 7457 N N . GLY A 1 984 ? 9.242 -15.914 -28.516 1 96.19 984 GLY A N 1
ATOM 7458 C CA . GLY A 1 984 ? 9.938 -16.094 -29.781 1 96.19 984 GLY A CA 1
ATOM 7459 C C . GLY A 1 984 ? 11.156 -15.195 -29.922 1 96.19 984 GLY A C 1
ATOM 7460 O O . GLY A 1 984 ? 11.789 -14.844 -28.922 1 96.19 984 GLY A O 1
ATOM 7461 N N . ARG A 1 985 ? 11.523 -14.953 -31.141 1 97.31 985 ARG A N 1
ATOM 7462 C CA . ARG A 1 985 ? 12.703 -14.133 -31.406 1 97.31 985 ARG A CA 1
ATOM 7463 C C . ARG A 1 985 ? 12.5 -12.703 -30.906 1 97.31 985 ARG A C 1
ATOM 7465 O O . ARG A 1 985 ? 11.469 -12.086 -31.172 1 97.31 985 ARG A O 1
ATOM 7472 N N . ARG A 1 986 ? 13.445 -12.242 -30.203 1 95.81 986 ARG A N 1
ATOM 7473 C CA . ARG A 1 986 ? 13.383 -10.891 -29.672 1 95.81 986 ARG A CA 1
ATOM 7474 C C . ARG A 1 986 ? 14.734 -10.188 -29.797 1 95.81 986 ARG A C 1
ATOM 7476 O O . ARG A 1 986 ? 15.781 -10.836 -29.766 1 95.81 986 ARG A O 1
ATOM 7483 N N . TYR A 1 987 ? 14.648 -8.859 -29.844 1 97.5 987 TYR A N 1
ATOM 7484 C CA . TYR A 1 987 ? 15.82 -8 -29.984 1 97.5 987 TYR A CA 1
ATOM 7485 C C . TYR A 1 987 ? 15.961 -7.07 -28.797 1 97.5 987 TYR A C 1
ATOM 7487 O O . TYR A 1 987 ? 14.969 -6.68 -28.172 1 97.5 987 TYR A O 1
ATOM 7495 N N . TYR A 1 988 ? 17.188 -6.812 -28.453 1 96.38 988 TYR A N 1
ATOM 7496 C CA . TYR A 1 988 ? 17.375 -5.785 -27.438 1 96.38 988 TYR A CA 1
ATOM 7497 C C . TYR A 1 988 ? 18.609 -4.938 -27.734 1 96.38 988 TYR A C 1
ATOM 7499 O O . TYR A 1 988 ? 19.531 -5.402 -28.391 1 96.38 988 TYR A O 1
ATOM 7507 N N . LEU A 1 989 ? 18.562 -3.693 -27.328 1 96.88 989 LEU A N 1
ATOM 7508 C CA . LEU A 1 989 ? 19.641 -2.719 -27.391 1 96.88 989 LEU A CA 1
ATOM 7509 C C . LEU A 1 989 ? 19.844 -2.053 -26.031 1 96.88 989 LEU A C 1
ATOM 7511 O O . LEU A 1 989 ? 18.875 -1.727 -25.344 1 96.88 989 LEU A O 1
ATOM 7515 N N . GLY A 1 990 ? 21.156 -1.986 -25.672 1 95.69 990 GLY A N 1
ATOM 7516 C CA . GLY A 1 990 ? 21.469 -1.37 -24.406 1 95.69 990 GLY A CA 1
ATOM 7517 C C . GLY A 1 990 ? 22.625 -0.387 -24.484 1 95.69 990 GLY A C 1
ATOM 7518 O O . GLY A 1 990 ? 23.453 -0.472 -25.391 1 95.69 990 GLY A O 1
ATOM 7519 N N . LEU A 1 991 ? 22.656 0.553 -23.594 1 96.44 991 LEU A N 1
ATOM 7520 C CA . LEU A 1 991 ? 23.703 1.554 -23.438 1 96.44 991 LEU A CA 1
ATOM 7521 C C . LEU A 1 991 ? 24.141 1.661 -21.984 1 96.44 991 LEU A C 1
ATOM 7523 O O . LEU A 1 991 ? 23.312 1.757 -21.078 1 96.44 991 LEU A O 1
ATOM 7527 N N . THR A 1 992 ? 25.406 1.502 -21.781 1 94.94 992 THR A N 1
ATOM 7528 C CA . THR A 1 992 ? 26 1.753 -20.484 1 94.94 992 THR A CA 1
ATOM 7529 C C . THR A 1 992 ? 27 2.91 -20.547 1 94.94 992 THR A C 1
ATOM 7531 O O . THR A 1 992 ? 27.906 2.902 -21.375 1 94.94 992 THR A O 1
ATOM 7534 N N . ALA A 1 993 ? 26.844 3.885 -19.766 1 95.56 993 ALA A N 1
ATOM 7535 C CA . ALA A 1 993 ? 27.781 5.004 -19.625 1 95.56 993 ALA A CA 1
ATOM 7536 C C . ALA A 1 993 ? 28.328 5.102 -18.219 1 95.56 993 ALA A C 1
ATOM 7538 O O . ALA A 1 993 ? 27.562 5.156 -17.25 1 95.56 993 ALA A O 1
ATOM 7539 N N . ARG A 1 994 ? 29.594 5.078 -18.141 1 93.19 994 ARG A N 1
ATOM 7540 C CA . ARG A 1 994 ? 30.25 5.16 -16.844 1 93.19 994 ARG A CA 1
ATOM 7541 C C . ARG A 1 994 ? 31.203 6.355 -16.781 1 93.19 994 ARG A C 1
ATOM 7543 O O . ARG A 1 994 ? 31.953 6.605 -17.719 1 93.19 994 ARG A O 1
ATOM 7550 N N . PHE A 1 995 ? 31.125 6.973 -15.664 1 91.06 995 PHE A N 1
ATOM 7551 C CA . PHE A 1 995 ? 31.953 8.148 -15.422 1 91.06 995 PHE A CA 1
ATOM 7552 C C . PHE A 1 995 ? 32.688 8.031 -14.102 1 91.06 995 PHE A C 1
ATOM 7554 O O . PHE A 1 995 ? 32.156 7.512 -13.125 1 91.06 995 PHE A O 1
ATOM 7561 N N . MET B 1 1 ? -25.25 -12.336 29.297 1 16.73 1 MET B N 1
ATOM 7562 C CA . MET B 1 1 ? -24.719 -12.547 30.641 1 16.73 1 MET B CA 1
ATOM 7563 C C . MET B 1 1 ? -23.266 -12.102 30.734 1 16.73 1 MET B C 1
ATOM 7565 O O . MET B 1 1 ? -22.594 -11.953 29.703 1 16.73 1 MET B O 1
ATOM 7569 N N . ALA B 1 2 ? -22.438 -12.336 31.859 1 18.23 2 ALA B N 1
ATOM 7570 C CA . ALA B 1 2 ? -21.531 -11.828 32.906 1 18.23 2 ALA B CA 1
ATOM 7571 C C . ALA B 1 2 ? -20.078 -11.984 32.469 1 18.23 2 ALA B C 1
ATOM 7573 O O . ALA B 1 2 ? -19.297 -11.039 32.562 1 18.23 2 ALA B O 1
ATOM 7574 N N . ASP B 1 3 ? -19.625 -13.172 32.531 1 17.84 3 ASP B N 1
ATOM 7575 C CA . ASP B 1 3 ? -18.266 -13.32 33.094 1 17.84 3 ASP B CA 1
ATOM 7576 C C . ASP B 1 3 ? -17.219 -12.969 32.031 1 17.84 3 ASP B C 1
ATOM 7578 O O . ASP B 1 3 ? -17 -13.727 31.094 1 17.84 3 ASP B O 1
ATOM 7582 N N . ILE B 1 4 ? -17.234 -11.812 31.438 1 21.81 4 ILE B N 1
ATOM 7583 C CA . ILE B 1 4 ? -16.312 -11.219 30.469 1 21.81 4 ILE B CA 1
ATOM 7584 C C . ILE B 1 4 ? -14.883 -11.289 31.016 1 21.81 4 ILE B C 1
ATOM 7586 O O . ILE B 1 4 ? -14.539 -10.594 31.969 1 21.81 4 ILE B O 1
ATOM 7590 N N . THR B 1 5 ? -14.32 -12.57 31.234 1 18.92 5 THR B N 1
ATOM 7591 C CA . THR B 1 5 ? -13.086 -12.984 31.906 1 18.92 5 THR B CA 1
ATOM 7592 C C . THR B 1 5 ? -11.93 -12.062 31.516 1 18.92 5 THR B C 1
ATOM 7594 O O . THR B 1 5 ? -11.828 -11.633 30.375 1 18.92 5 THR B O 1
ATOM 7597 N N . TYR B 1 6 ? -11.102 -11.43 32.5 1 18.73 6 TYR B N 1
ATOM 7598 C CA . TYR B 1 6 ? -10.008 -10.625 33.031 1 18.73 6 TYR B CA 1
ATOM 7599 C C . TYR B 1 6 ? -8.664 -11.125 32.531 1 18.73 6 TYR B C 1
ATOM 7601 O O . TYR B 1 6 ? -8.109 -12.094 33.062 1 18.73 6 TYR B O 1
ATOM 7609 N N . ARG B 1 7 ? -8.516 -11.508 31.25 1 19.52 7 ARG B N 1
ATOM 7610 C CA . ARG B 1 7 ? -7.219 -12.133 31.062 1 19.52 7 ARG B CA 1
ATOM 7611 C C . ARG B 1 7 ? -6.105 -11.297 31.688 1 19.52 7 ARG B C 1
ATOM 7613 O O . ARG B 1 7 ? -6.117 -10.07 31.578 1 19.52 7 ARG B O 1
ATOM 7620 N N . SER B 1 8 ? -5.188 -11.836 32.594 1 19.06 8 SER B N 1
ATOM 7621 C CA . SER B 1 8 ? -4.074 -11.719 33.531 1 19.06 8 SER B CA 1
ATOM 7622 C C . SER B 1 8 ? -2.928 -10.914 32.906 1 19.06 8 SER B C 1
ATOM 7624 O O . SER B 1 8 ? -2.76 -10.891 31.688 1 19.06 8 SER B O 1
ATOM 7626 N N . ARG B 1 9 ? -2.049 -10.07 33.656 1 19.77 9 ARG B N 1
ATOM 7627 C CA . ARG B 1 9 ? -1.073 -9.047 34.031 1 19.77 9 ARG B CA 1
ATOM 7628 C C . ARG B 1 9 ? 0.346 -9.508 33.719 1 19.77 9 ARG B C 1
ATOM 7630 O O . ARG B 1 9 ? 1.278 -8.695 33.719 1 19.77 9 ARG B O 1
ATOM 7637 N N . ILE B 1 10 ? 0.733 -10.773 33.75 1 18.94 10 ILE B N 1
ATOM 7638 C CA . ILE B 1 10 ? 1.98 -11.023 34.469 1 18.94 10 ILE B CA 1
ATOM 7639 C C . ILE B 1 10 ? 3.129 -10.297 33.781 1 18.94 10 ILE B C 1
ATOM 7641 O O . ILE B 1 10 ? 3.865 -9.531 34.406 1 18.94 10 ILE B O 1
ATOM 7645 N N . LEU B 1 11 ? 4.352 -10.984 33.25 1 19.22 11 LEU B N 1
ATOM 7646 C CA . LEU B 1 11 ? 5.758 -11.062 33.625 1 19.22 11 LEU B CA 1
ATOM 7647 C C . LEU B 1 11 ? 6.609 -10.164 32.719 1 19.22 11 LEU B C 1
ATOM 7649 O O . LEU B 1 11 ? 7.812 -10.383 32.594 1 19.22 11 LEU B O 1
ATOM 7653 N N . GLY B 1 12 ? 6.312 -9.281 31.922 1 19.36 12 GLY B N 1
ATOM 7654 C CA . GLY B 1 12 ? 7.441 -8.648 31.25 1 19.36 12 GLY B CA 1
ATOM 7655 C C . GLY B 1 12 ? 8.391 -7.953 32.219 1 19.36 12 GLY B C 1
ATOM 7656 O O . GLY B 1 12 ? 8.336 -6.73 32.375 1 19.36 12 GLY B O 1
ATOM 7657 N N . SER B 1 13 ? 8.812 -8.445 33.375 1 19.38 13 SER B N 1
ATOM 7658 C CA . SER B 1 13 ? 9.789 -7.684 34.156 1 19.38 13 SER B CA 1
ATOM 7659 C C . SER B 1 13 ? 11.016 -7.34 33.312 1 19.38 13 SER B C 1
ATOM 7661 O O . SER B 1 13 ? 11.414 -6.18 33.25 1 19.38 13 SER B O 1
ATOM 7663 N N . SER B 1 14 ? 12.234 -8.188 33.188 1 20.47 14 SER B N 1
ATOM 7664 C CA . SER B 1 14 ? 13.586 -8.039 33.688 1 20.47 14 SER B CA 1
ATOM 7665 C C . SER B 1 14 ? 14.516 -7.434 32.656 1 20.47 14 SER B C 1
ATOM 7667 O O . SER B 1 14 ? 15.531 -6.82 33 1 20.47 14 SER B O 1
ATOM 7669 N N . ILE B 1 15 ? 14.695 -7.762 31.406 1 20.12 15 ILE B N 1
ATOM 7670 C CA . ILE B 1 15 ? 16.078 -7.906 30.953 1 20.12 15 ILE B CA 1
ATOM 7671 C C . ILE B 1 15 ? 16.719 -6.531 30.812 1 20.12 15 ILE B C 1
ATOM 7673 O O . ILE B 1 15 ? 16.547 -5.863 29.781 1 20.12 15 ILE B O 1
ATOM 7677 N N . LEU B 1 16 ? 16.609 -5.508 31.641 1 22.66 16 LEU B N 1
ATOM 7678 C CA . LEU B 1 16 ? 17.516 -4.367 31.719 1 22.66 16 LEU B CA 1
ATOM 7679 C C . LEU B 1 16 ? 18.953 -4.832 31.922 1 22.66 16 LEU B C 1
ATOM 7681 O O . LEU B 1 16 ? 19.859 -4.008 32.062 1 22.66 16 LEU B O 1
ATOM 7685 N N . GLY B 1 17 ? 19.297 -6.02 32.375 1 21.61 17 GLY B N 1
ATOM 7686 C CA . GLY B 1 17 ? 20.516 -6.078 33.156 1 21.61 17 GLY B CA 1
ATOM 7687 C C . GLY B 1 17 ? 21.75 -5.77 32.344 1 21.61 17 GLY B C 1
ATOM 7688 O O . GLY B 1 17 ? 22.688 -5.117 32.812 1 21.61 17 GLY B O 1
ATOM 7689 N N . GLY B 1 18 ? 22.234 -6.562 31.422 1 20.25 18 GLY B N 1
ATOM 7690 C CA . GLY B 1 18 ? 23.656 -6.824 31.281 1 20.25 18 GLY B CA 1
ATOM 7691 C C . GLY B 1 18 ? 24.422 -5.691 30.609 1 20.25 18 GLY B C 1
ATOM 7692 O O . GLY B 1 18 ? 24.516 -5.648 29.391 1 20.25 18 GLY B O 1
ATOM 7693 N N . VAL B 1 19 ? 24.172 -4.449 30.969 1 21.52 19 VAL B N 1
ATOM 7694 C CA . VAL B 1 19 ? 25.188 -3.479 30.594 1 21.52 19 VAL B CA 1
ATOM 7695 C C . VAL B 1 19 ? 26.531 -3.852 31.234 1 21.52 19 VAL B C 1
ATOM 7697 O O . VAL B 1 19 ? 26.688 -3.713 32.469 1 21.52 19 VAL B O 1
ATOM 7700 N N . ALA B 1 20 ? 27.078 -5.109 31.031 1 19.84 20 ALA B N 1
ATOM 7701 C CA . ALA B 1 20 ? 28.406 -5.242 31.609 1 19.84 20 ALA B CA 1
ATOM 7702 C C . ALA B 1 20 ? 29.25 -3.996 31.344 1 19.84 20 ALA B C 1
ATOM 7704 O O . ALA B 1 20 ? 28.969 -3.24 30.406 1 19.84 20 ALA B O 1
ATOM 7705 N N . PHE B 1 21 ? 30.422 -3.918 32.281 1 20.22 21 PHE B N 1
ATOM 7706 C CA . PHE B 1 21 ? 31.547 -3.15 32.844 1 20.22 21 PHE B CA 1
ATOM 7707 C C . PHE B 1 21 ? 32.625 -2.959 31.781 1 20.22 21 PHE B C 1
ATOM 7709 O O . PHE B 1 21 ? 33.312 -3.908 31.422 1 20.22 21 PHE B O 1
ATOM 7716 N N . LEU B 1 22 ? 32.438 -2.414 30.656 1 19.62 22 LEU B N 1
ATOM 7717 C CA . LEU B 1 22 ? 33.656 -2.018 29.969 1 19.62 22 LEU B CA 1
ATOM 7718 C C . LEU B 1 22 ? 34.625 -1.335 30.938 1 19.62 22 LEU B C 1
ATOM 7720 O O . LEU B 1 22 ? 34.25 -0.359 31.594 1 19.62 22 LEU B O 1
ATOM 7724 N N . SER B 1 23 ? 35.531 -2.232 31.562 1 18.75 23 SER B N 1
ATOM 7725 C CA . SER B 1 23 ? 36.812 -1.873 32.188 1 18.75 23 SER B CA 1
ATOM 7726 C C . SER B 1 23 ? 37.531 -0.786 31.391 1 18.75 23 SER B C 1
ATOM 7728 O O . SER B 1 23 ? 37.594 -0.847 30.172 1 18.75 23 SER B O 1
ATOM 7730 N N . ALA B 1 24 ? 37.719 0.286 32.062 1 21.27 24 ALA B N 1
ATOM 7731 C CA . ALA B 1 24 ? 38.438 1.558 32.062 1 21.27 24 ALA B CA 1
ATOM 7732 C C . ALA B 1 24 ? 39.938 1.336 31.938 1 21.27 24 ALA B C 1
ATOM 7734 O O . ALA B 1 24 ? 40.688 1.529 32.906 1 21.27 24 ALA B O 1
ATOM 7735 N N . THR B 1 25 ? 40.469 0.198 31.406 1 20.97 25 THR B N 1
ATOM 7736 C CA . THR B 1 25 ? 41.906 0.357 31.531 1 20.97 25 THR B CA 1
ATOM 7737 C C . THR B 1 25 ? 42.344 1.676 30.906 1 20.97 25 THR B C 1
ATOM 7739 O O . THR B 1 25 ? 41.75 2.146 29.938 1 20.97 25 THR B O 1
ATOM 7742 N N . ALA B 1 26 ? 43.25 2.387 31.688 1 22.56 26 ALA B N 1
ATOM 7743 C CA . ALA B 1 26 ? 44.062 3.586 31.797 1 22.56 26 ALA B CA 1
ATOM 7744 C C . ALA B 1 26 ? 45.062 3.676 30.625 1 22.56 26 ALA B C 1
ATOM 7746 O O . ALA B 1 26 ? 46.156 3.145 30.703 1 22.56 26 ALA B O 1
ATOM 7747 N N . LEU B 1 27 ? 44.719 3.092 29.484 1 20.64 27 LEU B N 1
ATOM 7748 C CA . LEU B 1 27 ? 45.875 3.279 28.625 1 20.64 27 LEU B CA 1
ATOM 7749 C C . LEU B 1 27 ? 46.344 4.73 28.656 1 20.64 27 LEU B C 1
ATOM 7751 O O . LEU B 1 27 ? 45.531 5.652 28.672 1 20.64 27 LEU B O 1
ATOM 7755 N N . ALA B 1 28 ? 47.625 4.93 29.141 1 21.31 28 ALA B N 1
ATOM 7756 C CA . ALA B 1 28 ? 48.625 5.984 29.344 1 21.31 28 ALA B CA 1
ATOM 7757 C C . ALA B 1 28 ? 48.812 6.816 28.078 1 21.31 28 ALA B C 1
ATOM 7759 O O . ALA B 1 28 ? 49.375 6.332 27.094 1 21.31 28 ALA B O 1
ATOM 7760 N N . VAL B 1 29 ? 47.688 7.332 27.594 1 22 29 VAL B N 1
ATOM 7761 C CA . VAL B 1 29 ? 47.969 8.211 26.469 1 22 29 VAL B CA 1
ATOM 7762 C C . VAL B 1 29 ? 49.062 9.227 26.859 1 22 29 VAL B C 1
ATOM 7764 O O . VAL B 1 29 ? 48.938 9.906 27.875 1 22 29 VAL B O 1
ATOM 7767 N N . THR B 1 30 ? 50.312 8.812 26.5 1 21.84 30 THR B N 1
ATOM 7768 C CA . THR B 1 30 ? 51.5 9.648 26.594 1 21.84 30 THR B CA 1
ATOM 7769 C C . THR B 1 30 ? 51.219 11.055 26.047 1 21.84 30 THR B C 1
ATOM 7771 O O . THR B 1 30 ? 50.344 11.234 25.219 1 21.84 30 THR B O 1
ATOM 7774 N N . PRO B 1 31 ? 52 12.039 26.562 1 21.73 31 PRO B N 1
ATOM 7775 C CA . PRO B 1 31 ? 51.969 13.5 26.516 1 21.73 31 PRO B CA 1
ATOM 7776 C C . PRO B 1 31 ? 52.062 14.039 25.078 1 21.73 31 PRO B C 1
ATOM 7778 O O . PRO B 1 31 ? 52.688 13.406 24.219 1 21.73 31 PRO B O 1
ATOM 7781 N N . ALA B 1 32 ? 51.031 14.75 24.641 1 21.89 32 ALA B N 1
ATOM 7782 C CA . ALA B 1 32 ? 50.719 15.578 23.484 1 21.89 32 ALA B CA 1
ATOM 7783 C C . ALA B 1 32 ? 51.844 16.578 23.219 1 21.89 32 ALA B C 1
ATOM 7785 O O . ALA B 1 32 ? 52.094 17.469 24.031 1 21.89 32 ALA B O 1
ATOM 7786 N N . ALA B 1 33 ? 53.031 16.109 22.766 1 20.16 33 ALA B N 1
ATOM 7787 C CA . ALA B 1 33 ? 54 17.188 22.562 1 20.16 33 ALA B CA 1
ATOM 7788 C C . ALA B 1 33 ? 53.438 18.266 21.672 1 20.16 33 ALA B C 1
ATOM 7790 O O . ALA B 1 33 ? 52.562 18.016 20.859 1 20.16 33 ALA B O 1
ATOM 7791 N N . ALA B 1 34 ? 53.812 19.578 21.844 1 18 34 ALA B N 1
ATOM 7792 C CA . ALA B 1 34 ? 53.562 21.016 21.688 1 18 34 ALA B CA 1
ATOM 7793 C C . ALA B 1 34 ? 53.688 21.438 20.234 1 18 34 ALA B C 1
ATOM 7795 O O . ALA B 1 34 ? 53.438 22.594 19.891 1 18 34 ALA B O 1
ATOM 7796 N N . GLN B 1 35 ? 53.75 20.453 19.188 1 18.41 35 GLN B N 1
ATOM 7797 C CA . GLN B 1 35 ? 54.625 21.156 18.266 1 18.41 35 GLN B CA 1
ATOM 7798 C C . GLN B 1 35 ? 53.938 22.422 17.734 1 18.41 35 GLN B C 1
ATOM 7800 O O . GLN B 1 35 ? 52.719 22.547 17.828 1 18.41 35 GLN B O 1
ATOM 7805 N N . ASP B 1 36 ? 54.406 22.938 16.422 1 19.28 36 ASP B N 1
ATOM 7806 C CA . ASP B 1 36 ? 54.844 24.172 15.805 1 19.28 36 ASP B CA 1
ATOM 7807 C C . ASP B 1 36 ? 53.656 24.891 15.125 1 19.28 36 ASP B C 1
ATOM 7809 O O . ASP B 1 36 ? 52.906 24.281 14.391 1 19.28 36 ASP B O 1
ATOM 7813 N N . ALA B 1 37 ? 53.25 26.156 15.57 1 17.86 37 ALA B N 1
ATOM 7814 C CA . ALA B 1 37 ? 52.219 27.188 15.531 1 17.86 37 ALA B CA 1
ATOM 7815 C C . ALA B 1 37 ? 52.031 27.719 14.117 1 17.86 37 ALA B C 1
ATOM 7817 O O . ALA B 1 37 ? 50.938 28.188 13.75 1 17.86 37 ALA B O 1
ATOM 7818 N N . THR B 1 38 ? 53.062 27.922 13.242 1 18.06 38 THR B N 1
ATOM 7819 C CA . THR B 1 38 ? 53.125 29.281 12.719 1 18.06 38 THR B CA 1
ATOM 7820 C C . THR B 1 38 ? 52.188 29.438 11.516 1 18.06 38 THR B C 1
ATOM 7822 O O . THR B 1 38 ? 51.781 30.547 11.18 1 18.06 38 THR B O 1
ATOM 7825 N N . ALA B 1 39 ? 52.094 28.438 10.586 1 20.41 39 ALA B N 1
ATOM 7826 C CA . ALA B 1 39 ? 52 28.953 9.219 1 20.41 39 ALA B CA 1
ATOM 7827 C C . ALA B 1 39 ? 50.594 29.391 8.891 1 20.41 39 ALA B C 1
ATOM 7829 O O . ALA B 1 39 ? 49.75 28.578 8.477 1 20.41 39 ALA B O 1
ATOM 7830 N N . ALA B 1 40 ? 49.844 30.359 9.617 1 17.8 40 ALA B N 1
ATOM 7831 C CA . ALA B 1 40 ? 48.438 30.719 9.695 1 17.8 40 ALA B CA 1
ATOM 7832 C C . ALA B 1 40 ? 47.938 31.281 8.367 1 17.8 40 ALA B C 1
ATOM 7834 O O . ALA B 1 40 ? 46.844 30.938 7.906 1 17.8 40 ALA B O 1
ATOM 7835 N N . LEU B 1 41 ? 48.406 32.594 7.797 1 18.7 41 LEU B N 1
ATOM 7836 C CA . LEU B 1 41 ? 47.531 33.75 7.562 1 18.7 41 LEU B CA 1
ATOM 7837 C C . LEU B 1 41 ? 46.969 33.688 6.16 1 18.7 41 LEU B C 1
ATOM 7839 O O . LEU B 1 41 ? 45.781 34.031 5.965 1 18.7 41 LEU B O 1
ATOM 7843 N N . ALA B 1 42 ? 47.719 33.688 5.055 1 18.44 42 ALA B N 1
ATOM 7844 C CA . ALA B 1 42 ? 47.531 34.688 4.004 1 18.44 42 ALA B CA 1
ATOM 7845 C C . ALA B 1 42 ? 46.375 34.312 3.086 1 18.44 42 ALA B C 1
ATOM 7847 O O . ALA B 1 42 ? 45.594 35.188 2.691 1 18.44 42 ALA B O 1
ATOM 7848 N N . ALA B 1 43 ? 46.5 33.219 2.336 1 20.23 43 ALA B N 1
ATOM 7849 C CA . ALA B 1 43 ? 46.156 33.344 0.918 1 20.23 43 ALA B CA 1
ATOM 7850 C C . ALA B 1 43 ? 44.656 33.188 0.696 1 20.23 43 ALA B C 1
ATOM 7852 O O . ALA B 1 43 ? 44.219 32.875 -0.413 1 20.23 43 ALA B O 1
ATOM 7853 N N . ASN B 1 44 ? 43.781 33.25 1.754 1 19.58 44 ASN B N 1
ATOM 7854 C CA . ASN B 1 44 ? 42.438 32.688 1.521 1 19.58 44 ASN B CA 1
ATOM 7855 C C . ASN B 1 44 ? 41.594 33.656 0.696 1 19.58 44 ASN B C 1
ATOM 7857 O O . ASN B 1 44 ? 40.688 34.312 1.228 1 19.58 44 ASN B O 1
ATOM 7861 N N . ALA B 1 45 ? 42.125 34.438 -0.293 1 22.5 45 ALA B N 1
ATOM 7862 C CA . ALA B 1 45 ? 41.281 35.375 -0.995 1 22.5 45 ALA B CA 1
ATOM 7863 C C . ALA B 1 45 ? 40.219 34.656 -1.848 1 22.5 45 ALA B C 1
ATOM 7865 O O . ALA B 1 45 ? 40.438 34.469 -3.051 1 22.5 45 ALA B O 1
ATOM 7866 N N . GLN B 1 46 ? 39.688 33.469 -1.592 1 22.23 46 GLN B N 1
ATOM 7867 C CA . GLN B 1 46 ? 38.812 32.812 -2.531 1 22.23 46 GLN B CA 1
ATOM 7868 C C . GLN B 1 46 ? 37.625 33.688 -2.945 1 22.23 46 GLN B C 1
ATOM 7870 O O . GLN B 1 46 ? 37.125 34.469 -2.139 1 22.23 46 GLN B O 1
ATOM 7875 N N . THR B 1 47 ? 37.312 33.812 -4.277 1 23.88 47 THR B N 1
ATOM 7876 C CA . THR B 1 47 ? 36.344 34.469 -5.137 1 23.88 47 THR B CA 1
ATOM 7877 C C . THR B 1 47 ? 34.938 34.312 -4.582 1 23.88 47 THR B C 1
ATOM 7879 O O . THR B 1 47 ? 34.656 33.312 -3.895 1 23.88 47 THR B O 1
ATOM 7882 N N . ALA B 1 48 ? 34.094 35.375 -4.738 1 25.47 48 ALA B N 1
ATOM 7883 C CA . ALA B 1 48 ? 32.719 35.719 -4.285 1 25.47 48 ALA B CA 1
ATOM 7884 C C . ALA B 1 48 ? 31.734 34.656 -4.73 1 25.47 48 ALA B C 1
ATOM 7886 O O . ALA B 1 48 ? 31.125 34.781 -5.793 1 25.47 48 ALA B O 1
ATOM 7887 N N . GLY B 1 49 ? 32 33.344 -5.016 1 25.78 49 GLY B N 1
ATOM 7888 C CA . GLY B 1 49 ? 31.016 32.375 -5.402 1 25.78 49 GLY B CA 1
ATOM 7889 C C . GLY B 1 49 ? 29.781 32.375 -4.527 1 25.78 49 GLY B C 1
ATOM 7890 O O . GLY B 1 49 ? 29.797 32.938 -3.434 1 25.78 49 GLY B O 1
ATOM 7891 N N . GLU B 1 50 ? 28.562 31.969 -5.234 1 29.34 50 GLU B N 1
ATOM 7892 C CA . GLU B 1 50 ? 27.266 31.719 -4.625 1 29.34 50 GLU B CA 1
ATOM 7893 C C . GLU B 1 50 ? 27.406 31 -3.289 1 29.34 50 GLU B C 1
ATOM 7895 O O . GLU B 1 50 ? 27.938 29.891 -3.232 1 29.34 50 GLU B O 1
ATOM 7900 N N . LEU B 1 51 ? 27.641 31.703 -2.297 1 26.5 51 LEU B N 1
ATOM 7901 C CA . LEU B 1 51 ? 27.672 31.234 -0.912 1 26.5 51 LEU B CA 1
ATOM 7902 C C . LEU B 1 51 ? 26.547 30.25 -0.642 1 26.5 51 LEU B C 1
ATOM 7904 O O . LEU B 1 51 ? 25.375 30.578 -0.833 1 26.5 51 LEU B O 1
ATOM 7908 N N . ASP B 1 52 ? 26.703 29.047 -0.944 1 31.55 52 ASP B N 1
ATOM 7909 C CA . ASP B 1 52 ? 25.922 28.031 -0.236 1 31.55 52 ASP B CA 1
ATOM 7910 C C . ASP B 1 52 ? 25.672 28.438 1.214 1 31.55 52 ASP B C 1
ATOM 7912 O O . ASP B 1 52 ? 26.547 28.281 2.068 1 31.55 52 ASP B O 1
ATOM 7916 N N . GLU B 1 53 ? 25.062 29.547 1.391 1 30.25 53 GLU B N 1
ATOM 7917 C CA . GLU B 1 53 ? 24.812 30.125 2.707 1 30.25 53 GLU B CA 1
ATOM 7918 C C . GLU B 1 53 ? 24.047 29.156 3.604 1 30.25 53 GLU B C 1
ATOM 7920 O O . GLU B 1 53 ? 22.891 28.812 3.318 1 30.25 53 GLU B O 1
ATOM 7925 N N . VAL B 1 54 ? 24.797 28.188 4.102 1 29.42 54 VAL B N 1
ATOM 7926 C CA . VAL B 1 54 ? 24.297 27.406 5.23 1 29.42 54 VAL B CA 1
ATOM 7927 C C . VAL B 1 54 ? 23.859 28.344 6.352 1 29.42 54 VAL B C 1
ATOM 7929 O O . VAL B 1 54 ? 24.641 29.156 6.84 1 29.42 54 VAL B O 1
ATOM 7932 N N . VAL B 1 55 ? 22.703 28.641 6.441 1 30.8 55 VAL B N 1
ATOM 7933 C CA . VAL B 1 55 ? 22.188 29.312 7.629 1 30.8 55 VAL B CA 1
ATOM 7934 C C . VAL B 1 55 ? 22.547 28.516 8.875 1 30.8 55 VAL B C 1
ATOM 7936 O O . VAL B 1 55 ? 22.062 27.406 9.078 1 30.8 55 VAL B O 1
ATOM 7939 N N . VAL B 1 56 ? 23.906 28.562 9.398 1 28.08 56 VAL B N 1
ATOM 7940 C CA . VAL B 1 56 ? 24.25 28.047 10.719 1 28.08 56 VAL B CA 1
ATOM 7941 C C . VAL B 1 56 ? 23.578 28.906 11.797 1 28.08 56 VAL B C 1
ATOM 7943 O O . VAL B 1 56 ? 23.688 30.125 11.781 1 28.08 56 VAL B O 1
ATOM 7946 N N . THR B 1 57 ? 22.797 28.484 12.617 1 27.45 57 THR B N 1
ATOM 7947 C CA . THR B 1 57 ? 22.344 29.047 13.883 1 27.45 57 THR B CA 1
ATOM 7948 C C . THR B 1 57 ? 23.516 29.188 14.859 1 27.45 57 THR B C 1
ATOM 7950 O O . THR B 1 57 ? 24.219 28.219 15.141 1 27.45 57 THR B O 1
ATOM 7953 N N . GLY B 1 58 ? 24.281 30.531 15.156 1 29.59 58 GLY B N 1
ATOM 7954 C CA . GLY B 1 58 ? 25.281 31.188 15.977 1 29.59 58 GLY B CA 1
ATOM 7955 C C . GLY B 1 58 ? 26.312 31.953 15.172 1 29.59 58 GLY B C 1
ATOM 7956 O O . GLY B 1 58 ? 27.234 32.562 15.727 1 29.59 58 GLY B O 1
ATOM 7957 N N . SER B 1 59 ? 26.734 31.5 14.047 1 29.56 59 SER B N 1
ATOM 7958 C CA . SER B 1 59 ? 27.75 32.312 13.375 1 29.56 59 SER B CA 1
ATOM 7959 C C . SER B 1 59 ? 27.188 33.656 12.938 1 29.56 59 SER B C 1
ATOM 7961 O O . SER B 1 59 ? 25.969 33.812 12.867 1 29.56 59 SER B O 1
ATOM 7963 N N . ARG B 1 60 ? 28.031 34.75 12.922 1 32.09 60 ARG B N 1
ATOM 7964 C CA . ARG B 1 60 ? 27.922 36.094 12.43 1 32.09 60 ARG B CA 1
ATOM 7965 C C . ARG B 1 60 ? 27.234 36.125 11.07 1 32.09 60 ARG B C 1
ATOM 7967 O O . ARG B 1 60 ? 27.188 37.188 10.414 1 32.09 60 ARG B O 1
ATOM 7974 N N . ILE B 1 61 ? 26.953 35.094 10.5 1 33.88 61 ILE B N 1
ATOM 7975 C CA . ILE B 1 61 ? 26.422 35.188 9.141 1 33.88 61 ILE B CA 1
ATOM 7976 C C . ILE B 1 61 ? 24.953 35.625 9.188 1 33.88 61 ILE B C 1
ATOM 7978 O O . ILE B 1 61 ? 24.125 35 9.867 1 33.88 61 ILE B O 1
ATOM 7982 N N . ALA B 1 62 ? 24.672 36.812 8.789 1 42.28 62 ALA B N 1
ATOM 7983 C CA . ALA B 1 62 ? 23.359 37.438 8.633 1 42.28 62 ALA B CA 1
ATOM 7984 C C . ALA B 1 62 ? 22.359 36.469 7.992 1 42.28 62 ALA B C 1
ATOM 7986 O O . ALA B 1 62 ? 22.641 35.875 6.949 1 42.28 62 ALA B O 1
ATOM 7987 N N . ARG B 1 63 ? 21.375 36.156 8.766 1 53 63 ARG B N 1
ATOM 7988 C CA . ARG B 1 63 ? 20.234 35.375 8.297 1 53 63 ARG B CA 1
ATOM 7989 C C . ARG B 1 63 ? 19.672 35.938 6.996 1 53 63 ARG B C 1
ATOM 7991 O O . ARG B 1 63 ? 19.609 37.156 6.824 1 53 63 ARG B O 1
ATOM 7998 N N . LYS B 1 64 ? 19.547 35.062 5.949 1 58.5 64 LYS B N 1
ATOM 7999 C CA . LYS B 1 64 ? 18.859 35.438 4.715 1 58.5 64 LYS B CA 1
ATOM 8000 C C . LYS B 1 64 ? 17.609 36.25 5.004 1 58.5 64 LYS B C 1
ATOM 8002 O O . LYS B 1 64 ? 17.203 37.094 4.188 1 58.5 64 LYS B O 1
ATOM 8007 N N . ASP B 1 65 ? 17.203 36.188 6.297 1 68.69 65 ASP B N 1
ATOM 8008 C CA . ASP B 1 65 ? 15.961 36.844 6.695 1 68.69 65 ASP B CA 1
ATOM 8009 C C . ASP B 1 65 ? 16.078 38.375 6.582 1 68.69 65 ASP B C 1
ATOM 8011 O O . ASP B 1 65 ? 15.094 39.062 6.305 1 68.69 65 ASP B O 1
ATOM 8015 N N . TYR B 1 66 ? 17.25 38.844 6.766 1 67.31 66 TYR B N 1
ATOM 8016 C CA . TYR B 1 66 ? 17.406 40.281 6.859 1 67.31 66 TYR B CA 1
ATOM 8017 C C . TYR B 1 66 ? 17.969 40.875 5.562 1 67.31 66 TYR B C 1
ATOM 8019 O O . TYR B 1 66 ? 18.156 42.062 5.445 1 67.31 66 TYR B O 1
ATOM 8027 N N . LEU B 1 67 ? 18.125 39.906 4.582 1 63.06 67 LEU B N 1
ATOM 8028 C CA . LEU B 1 67 ? 18.688 40.344 3.311 1 63.06 67 LEU B CA 1
ATOM 8029 C C . LEU B 1 67 ? 17.703 40.125 2.17 1 63.06 67 LEU B C 1
ATOM 8031 O O . LEU B 1 67 ? 17.797 40.781 1.133 1 63.06 67 LEU B O 1
ATOM 8035 N N . ALA B 1 68 ? 16.781 39.438 2.482 1 72.12 68 ALA B N 1
ATOM 8036 C CA . ALA B 1 68 ? 15.859 39.062 1.414 1 72.12 68 ALA B CA 1
ATOM 8037 C C . ALA B 1 68 ? 14.875 40.188 1.122 1 72.12 68 ALA B C 1
ATOM 8039 O O . ALA B 1 68 ? 14.508 40.969 2.02 1 72.12 68 ALA B O 1
ATOM 8040 N N . ASN B 1 69 ? 14.43 40.219 -0.089 1 71.19 69 ASN B N 1
ATOM 8041 C CA . ASN B 1 69 ? 13.445 41.219 -0.501 1 71.19 69 ASN B CA 1
ATOM 8042 C C . ASN B 1 69 ? 12.062 40.906 0.049 1 71.19 69 ASN B C 1
ATOM 8044 O O . ASN B 1 69 ? 11.242 41.812 0.245 1 71.19 69 ASN B O 1
ATOM 8048 N N . SER B 1 70 ? 11.828 39.656 0.156 1 75.62 70 SER B N 1
ATOM 8049 C CA . SER B 1 70 ? 10.562 39.219 0.727 1 75.62 70 SER B CA 1
ATOM 8050 C C . SER B 1 70 ? 10.719 38.844 2.195 1 75.62 70 SER B C 1
ATOM 8052 O O . SER B 1 70 ? 11.797 38.438 2.625 1 75.62 70 SER B O 1
ATOM 8054 N N . PRO B 1 71 ? 9.664 39.062 2.912 1 79.62 71 PRO B N 1
ATOM 8055 C CA . PRO B 1 71 ? 9.742 38.594 4.301 1 79.62 71 PRO B CA 1
ATOM 8056 C C . PRO B 1 71 ? 10.008 37.094 4.414 1 79.62 71 PRO B C 1
ATOM 8058 O O . PRO B 1 71 ? 9.289 36.312 3.82 1 79.62 71 PRO B O 1
ATOM 8061 N N . ILE B 1 72 ? 11.039 36.75 5.117 1 83.12 72 ILE B N 1
ATOM 8062 C CA . ILE B 1 72 ? 11.422 35.344 5.293 1 83.12 72 ILE B CA 1
ATOM 8063 C C . ILE B 1 72 ? 11.773 35.094 6.754 1 83.12 72 ILE B C 1
ATOM 8065 O O . ILE B 1 72 ? 12.391 35.938 7.41 1 83.12 72 ILE B O 1
ATOM 8069 N N . VAL B 1 73 ? 11.234 34.062 7.215 1 86.75 73 VAL B N 1
ATOM 8070 C CA . VAL B 1 73 ? 11.609 33.562 8.539 1 86.75 73 VAL B CA 1
ATOM 8071 C C . VAL B 1 73 ? 12.25 32.188 8.422 1 86.75 73 VAL B C 1
ATOM 8073 O O . VAL B 1 73 ? 11.695 31.281 7.777 1 86.75 73 VAL B O 1
ATOM 8076 N N . THR B 1 74 ? 13.367 32.031 9.016 1 88.69 74 THR B N 1
ATOM 8077 C CA . THR B 1 74 ? 14.094 30.781 8.945 1 88.69 74 THR B CA 1
ATOM 8078 C C . THR B 1 74 ? 14.242 30.172 10.336 1 88.69 74 THR B C 1
ATOM 8080 O O . THR B 1 74 ? 14.578 30.859 11.297 1 88.69 74 THR B O 1
ATOM 8083 N N . VAL B 1 75 ? 13.938 28.875 10.406 1 89.75 75 VAL B N 1
ATOM 8084 C CA . VAL B 1 75 ? 14.203 28.109 11.625 1 89.75 75 VAL B CA 1
ATOM 8085 C C . VAL B 1 75 ? 15.203 27 11.328 1 89.75 75 VAL B C 1
ATOM 8087 O O . VAL B 1 75 ? 15.305 26.531 10.195 1 89.75 75 VAL B O 1
ATOM 8090 N N . THR B 1 76 ? 15.891 26.625 12.383 1 88.81 76 THR B N 1
ATOM 8091 C CA . THR B 1 76 ? 17 25.688 12.195 1 88.81 76 THR B CA 1
ATOM 8092 C C . THR B 1 76 ? 16.672 24.344 12.836 1 88.81 76 THR B C 1
ATOM 8094 O O . THR B 1 76 ? 15.625 24.188 13.469 1 88.81 76 THR B O 1
ATOM 8097 N N . GLN B 1 77 ? 17.641 23.438 12.656 1 86.5 77 GLN B N 1
ATOM 8098 C CA . GLN B 1 77 ? 17.5 22.125 13.258 1 86.5 77 GLN B CA 1
ATOM 8099 C C . GLN B 1 77 ? 17.469 22.203 14.781 1 86.5 77 GLN B C 1
ATOM 8101 O O . GLN B 1 77 ? 16.781 21.422 15.438 1 86.5 77 GLN B O 1
ATOM 8106 N N . ASP B 1 78 ? 18.203 23.109 15.312 1 81.5 78 ASP B N 1
ATOM 8107 C CA . ASP B 1 78 ? 18.219 23.297 16.766 1 81.5 78 ASP B CA 1
ATOM 8108 C C . ASP B 1 78 ? 16.828 23.672 17.281 1 81.5 78 ASP B C 1
ATOM 8110 O O . ASP B 1 78 ? 16.422 23.25 18.359 1 81.5 78 ASP B O 1
ATOM 8114 N N . ASP B 1 79 ? 16.156 24.484 16.469 1 86.31 79 ASP B N 1
ATOM 8115 C CA . ASP B 1 79 ? 14.797 24.844 16.844 1 86.31 79 ASP B CA 1
ATOM 8116 C C . ASP B 1 79 ? 13.883 23.625 16.859 1 86.31 79 ASP B C 1
ATOM 8118 O O . ASP B 1 79 ? 13.016 23.5 17.719 1 86.31 79 ASP B O 1
ATOM 8122 N N . VAL B 1 80 ? 14.07 22.797 15.953 1 84.75 80 VAL B N 1
ATOM 8123 C CA . VAL B 1 80 ? 13.266 21.594 15.867 1 84.75 80 VAL B CA 1
ATOM 8124 C C . VAL B 1 80 ? 13.531 20.703 17.094 1 84.75 80 VAL B C 1
ATOM 8126 O O . VAL B 1 80 ? 12.594 20.219 17.719 1 84.75 80 VAL B O 1
ATOM 8129 N N . ARG B 1 81 ? 14.734 20.547 17.406 1 84.5 81 ARG B N 1
ATOM 8130 C CA . ARG B 1 81 ? 15.125 19.688 18.516 1 84.5 81 ARG B CA 1
ATOM 8131 C C . ARG B 1 81 ? 14.602 20.25 19.844 1 84.5 81 ARG B C 1
ATOM 8133 O O . ARG B 1 81 ? 14.258 19.484 20.75 1 84.5 81 ARG B O 1
ATOM 8140 N N . ALA B 1 82 ? 14.539 21.531 19.875 1 85.06 82 ALA B N 1
ATOM 8141 C CA . ALA B 1 82 ? 14.125 22.188 21.109 1 85.06 82 ALA B CA 1
ATOM 8142 C C . ALA B 1 82 ? 12.656 21.891 21.422 1 85.06 82 ALA B C 1
ATOM 8144 O O . ALA B 1 82 ? 12.219 22.016 22.562 1 85.06 82 ALA B O 1
ATOM 8145 N N . THR B 1 83 ? 11.93 21.531 20.406 1 87 83 THR B N 1
ATOM 8146 C CA . THR B 1 83 ? 10.523 21.219 20.641 1 87 83 THR B CA 1
ATOM 8147 C C . THR B 1 83 ? 10.367 19.859 21.297 1 87 83 THR B C 1
ATOM 8149 O O . THR B 1 83 ? 9.32 19.547 21.859 1 87 83 THR B O 1
ATOM 8152 N N . GLY B 1 84 ? 11.375 19.031 21.094 1 84.69 84 GLY B N 1
ATOM 8153 C CA . GLY B 1 84 ? 11.273 17.672 21.609 1 84.69 84 GLY B CA 1
ATOM 8154 C C . GLY B 1 84 ? 10.273 16.812 20.844 1 84.69 84 GLY B C 1
ATOM 8155 O O . GLY B 1 84 ? 9.953 15.703 21.266 1 84.69 84 GLY B O 1
ATOM 8156 N N . SER B 1 85 ? 9.727 17.328 19.828 1 84.38 85 SER B N 1
ATOM 8157 C CA . SER B 1 85 ? 8.711 16.594 19.062 1 84.38 85 SER B CA 1
ATOM 8158 C C . SER B 1 85 ? 9.336 15.797 17.938 1 84.38 85 SER B C 1
ATOM 8160 O O . SER B 1 85 ? 10.359 16.203 17.375 1 84.38 85 SER B O 1
ATOM 8162 N N . ALA B 1 86 ? 8.664 14.672 17.688 1 80.75 86 ALA B N 1
ATOM 8163 C CA . ALA B 1 86 ? 9.086 13.844 16.547 1 80.75 86 ALA B CA 1
ATOM 8164 C C . ALA B 1 86 ? 8.555 14.406 15.234 1 80.75 86 ALA B C 1
ATOM 8166 O O . ALA B 1 86 ? 9.047 14.047 14.164 1 80.75 86 ALA B O 1
ATOM 8167 N N . ASN B 1 87 ? 7.551 15.156 15.305 1 87.25 87 ASN B N 1
ATOM 8168 C CA . ASN B 1 87 ? 6.879 15.664 14.109 1 87.25 87 ASN B CA 1
ATOM 8169 C C . ASN B 1 87 ? 7.207 17.125 13.867 1 87.25 87 ASN B C 1
ATOM 8171 O O . ASN B 1 87 ? 6.996 17.969 14.742 1 87.25 87 ASN B O 1
ATOM 8175 N N . ILE B 1 88 ? 7.586 17.469 12.68 1 88.88 88 ILE B N 1
ATOM 8176 C CA . ILE B 1 88 ? 8.078 18.797 12.344 1 88.88 88 ILE B CA 1
ATOM 8177 C C . ILE B 1 88 ? 6.922 19.797 12.359 1 88.88 88 ILE B C 1
ATOM 8179 O O . ILE B 1 88 ? 7.137 21 12.555 1 88.88 88 ILE B O 1
ATOM 8183 N N . GLU B 1 89 ? 5.676 19.312 12.141 1 88.25 89 GLU B N 1
ATOM 8184 C CA . GLU B 1 89 ? 4.531 20.219 12.094 1 88.25 89 GLU B CA 1
ATOM 8185 C C . GLU B 1 89 ? 4.34 20.938 13.43 1 88.25 89 GLU B C 1
ATOM 8187 O O . GLU B 1 89 ? 3.793 22.031 13.477 1 88.25 89 GLU B O 1
ATOM 8192 N N . THR B 1 90 ? 4.84 20.359 14.547 1 87.56 90 THR B N 1
ATOM 8193 C CA . THR B 1 90 ? 4.73 20.984 15.852 1 87.56 90 THR B CA 1
ATOM 8194 C C . THR B 1 90 ? 5.434 22.344 15.867 1 87.56 90 THR B C 1
ATOM 8196 O O . THR B 1 90 ? 4.852 23.344 16.266 1 87.56 90 THR B O 1
ATOM 8199 N N . LEU B 1 91 ? 6.605 22.344 15.398 1 87.38 91 LEU B N 1
ATOM 8200 C CA . LEU B 1 91 ? 7.352 23.594 15.336 1 87.38 91 LEU B CA 1
ATOM 8201 C C . LEU B 1 91 ? 6.676 24.594 14.398 1 87.38 91 LEU B C 1
ATOM 8203 O O . LEU B 1 91 ? 6.551 25.781 14.719 1 87.38 91 LEU B O 1
ATOM 8207 N N . ILE B 1 92 ? 6.297 24.125 13.297 1 91.5 92 ILE B N 1
ATOM 8208 C CA . ILE B 1 92 ? 5.727 25.016 12.289 1 91.5 92 ILE B CA 1
ATOM 8209 C C . ILE B 1 92 ? 4.461 25.672 12.836 1 91.5 92 ILE B C 1
ATOM 8211 O O . ILE B 1 92 ? 4.242 26.875 12.641 1 91.5 92 ILE B O 1
ATOM 8215 N N . ASN B 1 93 ? 3.686 24.922 13.484 1 90.81 93 ASN B N 1
ATOM 8216 C CA . ASN B 1 93 ? 2.436 25.453 14.031 1 90.81 93 ASN B CA 1
ATOM 8217 C C . ASN B 1 93 ? 2.688 26.453 15.148 1 90.81 93 ASN B C 1
ATOM 8219 O O . ASN B 1 93 ? 1.803 27.234 15.5 1 90.81 93 ASN B O 1
ATOM 8223 N N . GLU B 1 94 ? 3.859 26.453 15.719 1 92 94 GLU B N 1
ATOM 8224 C CA . GLU B 1 94 ? 4.191 27.391 16.781 1 92 94 GLU B CA 1
ATOM 8225 C C . GLU B 1 94 ? 4.625 28.734 16.219 1 92 94 GLU B C 1
ATOM 8227 O O . GLU B 1 94 ? 4.648 29.734 16.938 1 92 94 GLU B O 1
ATOM 8232 N N . LEU B 1 95 ? 4.996 28.734 14.992 1 93.81 95 LEU B N 1
ATOM 8233 C CA . LEU B 1 95 ? 5.391 30 14.367 1 93.81 95 LEU B CA 1
ATOM 8234 C C . LEU B 1 95 ? 4.191 30.922 14.242 1 93.81 95 LEU B C 1
ATOM 8236 O O . LEU B 1 95 ? 3.092 30.5 13.891 1 93.81 95 LEU B O 1
ATOM 8240 N N . PRO B 1 96 ? 4.426 32.219 14.477 1 94.81 96 PRO B N 1
ATOM 8241 C CA . PRO B 1 96 ? 3.301 33.156 14.523 1 94.81 96 PRO B CA 1
ATOM 8242 C C . PRO B 1 96 ? 2.623 33.312 13.172 1 94.81 96 PRO B C 1
ATOM 8244 O O . PRO B 1 96 ? 1.443 33.688 13.109 1 94.81 96 PRO B O 1
ATOM 8247 N N . GLN B 1 97 ? 3.303 33.094 12.078 1 93.69 97 GLN B N 1
ATOM 8248 C CA . GLN B 1 97 ? 2.738 33.312 10.742 1 93.69 97 GLN B CA 1
ATOM 8249 C C . GLN B 1 97 ? 1.74 32.188 10.406 1 93.69 97 GLN B C 1
ATOM 8251 O O . GLN B 1 97 ? 0.97 32.312 9.453 1 93.69 97 GLN B O 1
ATOM 8256 N N . PHE B 1 98 ? 1.765 31.156 11.172 1 94.44 98 PHE B N 1
ATOM 8257 C CA . PHE B 1 98 ? 0.946 29.984 10.852 1 94.44 98 PHE B CA 1
ATOM 8258 C C . PHE B 1 98 ? -0.277 29.922 11.758 1 94.44 98 PHE B C 1
ATOM 8260 O O . PHE B 1 98 ? -0.233 30.375 12.898 1 94.44 98 PHE B O 1
ATOM 8267 N N . THR B 1 99 ? -1.358 29.438 11.203 1 93.44 99 THR B N 1
ATOM 8268 C CA . THR B 1 99 ? -2.547 29.016 11.93 1 93.44 99 THR B CA 1
ATOM 8269 C C . THR B 1 99 ? -2.66 27.5 11.953 1 93.44 99 THR B C 1
ATOM 8271 O O . THR B 1 99 ? -2.803 26.875 10.898 1 93.44 99 THR B O 1
ATOM 8274 N N . PRO B 1 100 ? -2.6 26.953 13.109 1 88.44 100 PRO B N 1
ATOM 8275 C CA . PRO B 1 100 ? -2.541 25.5 13.18 1 88.44 100 PRO B CA 1
ATOM 8276 C C . PRO B 1 100 ? -3.75 24.828 12.523 1 88.44 100 PRO B C 1
ATOM 8278 O O . PRO B 1 100 ? -4.867 25.344 12.609 1 88.44 100 PRO B O 1
ATOM 8281 N N . LEU B 1 101 ? -3.473 23.719 11.852 1 85.06 101 LEU B N 1
ATOM 8282 C CA . LEU B 1 101 ? -4.461 22.906 11.156 1 85.06 101 LEU B CA 1
ATOM 8283 C C . LEU B 1 101 ? -4.344 21.438 11.586 1 85.06 101 LEU B C 1
ATOM 8285 O O . LEU B 1 101 ? -4.258 21.141 12.781 1 85.06 101 LEU B O 1
ATOM 8289 N N . GLY B 1 102 ? -4.422 20.547 10.586 1 76.94 102 GLY B N 1
ATOM 8290 C CA . GLY B 1 102 ? -4.395 19.109 10.812 1 76.94 102 GLY B CA 1
ATOM 8291 C C . GLY B 1 102 ? -3.064 18.609 11.352 1 76.94 102 GLY B C 1
ATOM 8292 O O . GLY B 1 102 ? -2.006 19.016 10.867 1 76.94 102 GLY B O 1
ATOM 8293 N N . SER B 1 103 ? -3.086 17.844 12.5 1 81.62 103 SER B N 1
ATOM 8294 C CA . SER B 1 103 ? -1.907 17.328 13.188 1 81.62 103 SER B CA 1
ATOM 8295 C C . SER B 1 103 ? -2.225 16.047 13.93 1 81.62 103 SER B C 1
ATOM 8297 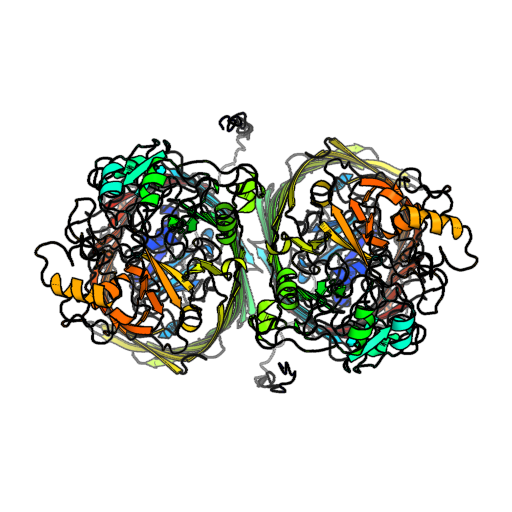O O . SER B 1 103 ? -3.15 15.312 13.562 1 81.62 103 SER B O 1
ATOM 8299 N N . ALA B 1 104 ? -1.391 15.711 14.875 1 82.31 104 ALA B N 1
ATOM 8300 C CA . ALA B 1 104 ? -1.541 14.523 15.719 1 82.31 104 ALA B CA 1
ATOM 8301 C C . ALA B 1 104 ? -2.852 14.562 16.5 1 82.31 104 ALA B C 1
ATOM 8303 O O . ALA B 1 104 ? -3.32 13.539 16.984 1 82.31 104 ALA B O 1
ATOM 8304 N N . SER B 1 105 ? -3.475 15.703 16.484 1 85 105 SER B N 1
ATOM 8305 C CA . SER B 1 105 ? -4.688 15.859 17.281 1 85 105 SER B CA 1
ATOM 8306 C C . SER B 1 105 ? -5.934 15.844 16.391 1 85 105 SER B C 1
ATOM 8308 O O . SER B 1 105 ? -7.043 16.094 16.875 1 85 105 SER B O 1
ATOM 8310 N N . SER B 1 106 ? -5.75 15.594 15.141 1 83.06 106 SER B N 1
ATOM 8311 C CA . SER B 1 106 ? -6.871 15.625 14.211 1 83.06 106 SER B CA 1
ATOM 8312 C C . SER B 1 106 ? -7.605 14.281 14.188 1 83.06 106 SER B C 1
ATOM 8314 O O . SER B 1 106 ? -7.562 13.562 13.188 1 83.06 106 SER B O 1
ATOM 8316 N N . ASN B 1 107 ? -8.312 14.031 15.156 1 85.75 107 ASN B N 1
ATOM 8317 C CA . ASN B 1 107 ? -9.133 12.828 15.234 1 85.75 107 ASN B CA 1
ATOM 8318 C C . ASN B 1 107 ? -10.5 13.039 14.586 1 85.75 107 ASN B C 1
ATOM 8320 O O . ASN B 1 107 ? -10.945 12.211 13.797 1 85.75 107 ASN B O 1
ATOM 8324 N N . SER B 1 108 ? -11.164 14.133 14.914 1 75.06 108 SER B N 1
ATOM 8325 C CA . SER B 1 108 ? -12.406 14.633 14.344 1 75.06 108 SER B CA 1
ATOM 8326 C C . SER B 1 108 ? -12.414 16.156 14.281 1 75.06 108 SER B C 1
ATOM 8328 O O . SER B 1 108 ? -12.531 16.812 15.312 1 75.06 108 SER B O 1
ATOM 8330 N N . PRO B 1 109 ? -12.227 16.688 13.148 1 73.19 109 PRO B N 1
ATOM 8331 C CA . PRO B 1 109 ? -12.219 16.078 11.812 1 73.19 109 PRO B CA 1
ATOM 8332 C C . PRO B 1 109 ? -10.969 15.234 11.555 1 73.19 109 PRO B C 1
ATOM 8334 O O . PRO B 1 109 ? -9.922 15.469 12.164 1 73.19 109 PRO B O 1
ATOM 8337 N N . ASN B 1 110 ? -11.18 14.273 10.75 1 80.25 110 ASN B N 1
ATOM 8338 C CA . ASN B 1 110 ? -10.133 13.312 10.406 1 80.25 110 ASN B CA 1
ATOM 8339 C C . ASN B 1 110 ? -9.359 13.75 9.164 1 80.25 110 ASN B C 1
ATOM 8341 O O . ASN B 1 110 ? -9.953 14 8.117 1 80.25 110 ASN B O 1
ATOM 8345 N N . LEU B 1 111 ? -8.094 13.883 9.305 1 81.94 111 LEU B N 1
ATOM 8346 C CA . LEU B 1 111 ? -7.246 14.172 8.148 1 81.94 111 LEU B CA 1
ATOM 8347 C C . LEU B 1 111 ? -6.441 12.945 7.75 1 81.94 111 LEU B C 1
ATOM 8349 O O . LEU B 1 111 ? -5.348 13.062 7.191 1 81.94 111 LEU B O 1
ATOM 8353 N N . ALA B 1 112 ? -6.875 11.812 8.148 1 86.56 112 ALA B N 1
ATOM 8354 C CA . ALA B 1 112 ? -6.297 10.523 7.781 1 86.56 112 ALA B CA 1
ATOM 8355 C C . ALA B 1 112 ? -4.848 10.414 8.242 1 86.56 112 ALA B C 1
ATOM 8357 O O . ALA B 1 112 ? -3.998 9.891 7.523 1 86.56 112 ALA B O 1
ATOM 8358 N N . GLY B 1 113 ? -4.566 11.086 9.359 1 89.19 113 GLY B N 1
ATOM 8359 C CA . GLY B 1 113 ? -3.238 10.969 9.938 1 89.19 113 GLY B CA 1
ATOM 8360 C C . GLY B 1 113 ? -2.227 11.906 9.312 1 89.19 113 GLY B C 1
ATOM 8361 O O . GLY B 1 113 ? -1.068 11.953 9.727 1 89.19 113 GLY B O 1
ATOM 8362 N N . GLN B 1 114 ? -2.604 12.695 8.367 1 92 114 GLN B N 1
ATOM 8363 C CA . GLN B 1 114 ? -1.693 13.609 7.688 1 92 114 GLN B CA 1
ATOM 8364 C C . GLN B 1 114 ? -1.438 14.859 8.531 1 92 114 GLN B C 1
ATOM 8366 O O . GLN B 1 114 ? -2.273 15.234 9.359 1 92 114 GLN B O 1
ATOM 8371 N N . ALA B 1 115 ? -0.32 15.398 8.336 1 92.88 115 ALA B N 1
ATOM 8372 C CA . ALA B 1 115 ? 0.038 16.672 8.945 1 92.88 115 ALA B CA 1
ATOM 8373 C C . ALA B 1 115 ? 0.072 17.797 7.906 1 92.88 115 ALA B C 1
ATOM 8375 O O . ALA B 1 115 ? 0.847 17.734 6.949 1 92.88 115 ALA B O 1
ATOM 8376 N N . GLN B 1 116 ? -0.771 18.766 8.125 1 92.31 116 GLN B N 1
ATOM 8377 C CA . GLN B 1 116 ? -0.871 19.891 7.191 1 92.31 116 GLN B CA 1
ATOM 8378 C C . GLN B 1 116 ? -0.641 21.219 7.902 1 92.31 116 GLN B C 1
ATOM 8380 O O . GLN B 1 116 ? -0.807 21.312 9.117 1 92.31 116 GLN B O 1
ATOM 8385 N N . VAL B 1 117 ? -0.187 22.188 7.16 1 92 117 VAL B N 1
ATOM 8386 C CA . VAL B 1 117 ? 0.045 23.516 7.703 1 92 117 VAL B CA 1
ATOM 8387 C C . VAL B 1 117 ? -0.569 24.562 6.781 1 92 117 VAL B C 1
ATOM 8389 O O . VAL B 1 117 ? -0.822 24.297 5.605 1 92 117 VAL B O 1
ATOM 8392 N N . GLN B 1 118 ? -0.851 25.688 7.359 1 94.06 118 GLN B N 1
ATOM 8393 C CA . GLN B 1 118 ? -1.392 26.797 6.59 1 94.06 118 GLN B CA 1
ATOM 8394 C C . GLN B 1 118 ? -0.841 28.141 7.086 1 94.06 118 GLN B C 1
ATOM 8396 O O . GLN B 1 118 ? -0.649 28.328 8.289 1 94.06 118 GLN B O 1
ATOM 8401 N N . LEU B 1 119 ? -0.59 28.969 6.168 1 93.69 119 LEU B N 1
ATOM 8402 C CA . LEU B 1 119 ? -0.158 30.328 6.477 1 93.69 119 LEU B CA 1
ATOM 8403 C C . LEU B 1 119 ? -1.356 31.266 6.617 1 93.69 119 LEU B C 1
ATOM 8405 O O . LEU B 1 119 ? -2.254 31.266 5.773 1 93.69 119 LEU B O 1
ATOM 8409 N N . ARG B 1 120 ? -1.427 31.984 7.727 1 94.25 120 ARG B N 1
ATOM 8410 C CA . ARG B 1 120 ? -2.289 33.156 7.953 1 94.25 120 ARG B CA 1
ATOM 8411 C C . ARG B 1 120 ? -3.76 32.75 7.902 1 94.25 120 ARG B C 1
ATOM 8413 O O . ARG B 1 120 ? -4.617 33.562 7.547 1 94.25 120 ARG B O 1
ATOM 8420 N N . GLY B 1 121 ? -4.051 31.438 8.086 1 93 121 GLY B N 1
ATOM 8421 C CA . GLY B 1 121 ? -5.426 30.969 8.086 1 93 121 GLY B CA 1
ATOM 8422 C C . GLY B 1 121 ? -6.047 30.938 6.699 1 93 121 GLY B C 1
ATOM 8423 O O . GLY B 1 121 ? -7.27 30.969 6.562 1 93 121 GLY B O 1
ATOM 8424 N N . LEU B 1 122 ? -5.25 30.891 5.707 1 93.5 122 LEU B N 1
ATOM 8425 C CA . LEU B 1 122 ? -5.77 31 4.348 1 93.5 122 LEU B CA 1
ATOM 8426 C C . LEU B 1 122 ? -5.98 29.609 3.736 1 93.5 122 LEU B C 1
ATOM 8428 O O . LEU B 1 122 ? -6.469 29.5 2.609 1 93.5 122 LEU B O 1
ATOM 8432 N N . GLY B 1 123 ? -5.66 28.609 4.457 1 91.75 123 GLY B N 1
ATOM 8433 C CA . GLY B 1 123 ? -5.863 27.25 3.986 1 91.75 123 GLY B CA 1
ATOM 8434 C C . GLY B 1 123 ? -4.574 26.562 3.596 1 91.75 123 GLY B C 1
ATOM 8435 O O . GLY B 1 123 ? -3.668 27.188 3.041 1 91.75 123 GLY B O 1
ATOM 8436 N N . ALA B 1 124 ? -4.551 25.219 3.822 1 92.75 124 ALA B N 1
ATOM 8437 C CA . ALA B 1 124 ? -3.385 24.422 3.441 1 92.75 124 ALA B CA 1
ATOM 8438 C C . ALA B 1 124 ? -3.221 24.391 1.925 1 92.75 124 ALA B C 1
ATOM 8440 O O . ALA B 1 124 ? -2.1 24.312 1.416 1 92.75 124 ALA B O 1
ATOM 8441 N N . ILE B 1 125 ? -4.297 24.516 1.232 1 92.06 125 ILE B N 1
ATOM 8442 C CA . ILE B 1 125 ? -4.312 24.422 -0.223 1 92.06 125 ILE B CA 1
ATOM 8443 C C . ILE B 1 125 ? -3.637 25.641 -0.834 1 92.06 125 ILE B C 1
ATOM 8445 O O . ILE B 1 125 ? -3.295 25.641 -2.02 1 92.06 125 ILE B O 1
ATOM 8449 N N . ARG B 1 126 ? -3.426 26.688 -0.057 1 94.38 126 ARG B N 1
ATOM 8450 C CA . ARG B 1 126 ? -2.842 27.922 -0.556 1 94.38 126 ARG B CA 1
ATOM 8451 C C . ARG B 1 126 ? -1.438 28.141 0.002 1 94.38 126 ARG B C 1
ATOM 8453 O O . ARG B 1 126 ? -0.897 29.25 -0.064 1 94.38 126 ARG B O 1
ATOM 8460 N N . THR B 1 127 ? -0.869 27.156 0.684 1 93.56 127 THR B N 1
ATOM 8461 C CA . THR B 1 127 ? 0.497 27.156 1.195 1 93.56 127 THR B CA 1
ATOM 8462 C C . THR B 1 127 ? 1.343 26.109 0.459 1 93.56 127 THR B C 1
ATOM 8464 O O . THR B 1 127 ? 1.119 24.906 0.599 1 93.56 127 THR B O 1
ATOM 8467 N N . LEU B 1 128 ? 2.299 26.578 -0.251 1 93.81 128 LEU B N 1
ATOM 8468 C CA . LEU B 1 128 ? 3.139 25.656 -1.01 1 93.81 128 LEU B CA 1
ATOM 8469 C C . LEU B 1 128 ? 4.273 25.125 -0.146 1 93.81 128 LEU B C 1
ATOM 8471 O O . LEU B 1 128 ? 4.969 25.891 0.524 1 93.81 128 LEU B O 1
ATOM 8475 N N . VAL B 1 129 ? 4.453 23.812 -0.094 1 94.44 129 VAL B N 1
ATOM 8476 C CA . VAL B 1 129 ? 5.535 23.156 0.633 1 94.44 129 VAL B CA 1
ATOM 8477 C C . VAL B 1 129 ? 6.574 22.625 -0.353 1 94.44 129 VAL B C 1
ATOM 8479 O O . VAL B 1 129 ? 6.234 21.922 -1.307 1 94.44 129 VAL B O 1
ATOM 8482 N N . LEU B 1 130 ? 7.801 23.016 -0.117 1 95.12 130 LEU B N 1
ATOM 8483 C CA . LEU B 1 130 ? 8.898 22.609 -0.98 1 95.12 130 LEU B CA 1
ATOM 8484 C C . LEU B 1 130 ? 9.977 21.875 -0.182 1 95.12 130 LEU B C 1
ATOM 8486 O O . LEU B 1 130 ? 10.086 22.062 1.032 1 95.12 130 LEU B O 1
ATOM 8490 N N . LEU B 1 131 ? 10.68 21.047 -0.804 1 94.94 131 LEU B N 1
ATOM 8491 C CA . LEU B 1 131 ? 11.891 20.406 -0.303 1 94.94 131 LEU B CA 1
ATOM 8492 C C . LEU B 1 131 ? 13.094 20.734 -1.183 1 94.94 131 LEU B C 1
ATOM 8494 O O . LEU B 1 131 ? 13.141 20.344 -2.35 1 94.94 131 LEU B O 1
ATOM 8498 N N . ASN B 1 132 ? 14.047 21.453 -0.611 1 93.56 132 ASN B N 1
ATOM 8499 C CA . ASN B 1 132 ? 15.203 21.938 -1.357 1 93.56 132 ASN B CA 1
ATOM 8500 C C . ASN B 1 132 ? 14.781 22.719 -2.598 1 93.56 132 ASN B C 1
ATOM 8502 O O . ASN B 1 132 ? 15.352 22.547 -3.672 1 93.56 132 ASN B O 1
ATOM 8506 N N . GLY B 1 133 ? 13.703 23.453 -2.459 1 92.06 133 GLY B N 1
ATOM 8507 C CA . GLY B 1 133 ? 13.234 24.328 -3.521 1 92.06 133 GLY B CA 1
ATOM 8508 C C . GLY B 1 133 ? 12.398 23.625 -4.562 1 92.06 133 GLY B C 1
ATOM 8509 O O . GLY B 1 133 ? 11.977 24.219 -5.551 1 92.06 133 GLY B O 1
ATOM 8510 N N . ARG B 1 134 ? 12.117 22.375 -4.383 1 94.25 134 ARG B N 1
ATOM 8511 C CA . ARG B 1 134 ? 11.359 21.594 -5.359 1 94.25 134 ARG B CA 1
ATOM 8512 C C . ARG B 1 134 ? 10.055 21.078 -4.758 1 94.25 134 ARG B C 1
ATOM 8514 O O . ARG B 1 134 ? 9.961 20.891 -3.545 1 94.25 134 ARG B O 1
ATOM 8521 N N . ARG B 1 135 ? 9.086 20.844 -5.59 1 94.88 135 ARG B N 1
ATOM 8522 C CA . ARG B 1 135 ? 7.781 20.375 -5.137 1 94.88 135 ARG B CA 1
ATOM 8523 C C . ARG B 1 135 ? 7.871 18.953 -4.598 1 94.88 135 ARG B C 1
ATOM 8525 O O . ARG B 1 135 ? 8.617 18.125 -5.125 1 94.88 135 ARG B O 1
ATOM 8532 N N . VAL B 1 136 ? 7.109 18.656 -3.604 1 96.12 136 VAL B N 1
ATOM 8533 C CA . VAL B 1 136 ? 6.926 17.344 -3.018 1 96.12 136 VAL B CA 1
ATOM 8534 C C . VAL B 1 136 ? 5.586 16.766 -3.463 1 96.12 136 VAL B C 1
ATOM 8536 O O . VAL B 1 136 ? 4.602 17.484 -3.604 1 96.12 136 VAL B O 1
ATOM 8539 N N . VAL B 1 137 ? 5.547 15.484 -3.721 1 96.38 137 VAL B N 1
ATOM 8540 C CA . VAL B 1 137 ? 4.297 14.852 -4.125 1 96.38 137 VAL B CA 1
ATOM 8541 C C . VAL B 1 137 ? 3.223 15.117 -3.072 1 96.38 137 VAL B C 1
ATOM 8543 O O . VAL B 1 137 ? 3.447 14.898 -1.879 1 96.38 137 VAL B O 1
ATOM 8546 N N . PRO B 1 138 ? 2.092 15.656 -3.512 1 95 138 PRO B N 1
ATOM 8547 C CA . PRO B 1 138 ? 1.01 15.875 -2.547 1 95 138 PRO B CA 1
ATOM 8548 C C . PRO B 1 138 ? 0.369 14.57 -2.076 1 95 138 PRO B C 1
ATOM 8550 O O . PRO B 1 138 ? 0.45 13.555 -2.77 1 95 138 PRO B O 1
ATOM 8553 N N . SER B 1 139 ? -0.262 14.625 -0.974 1 92.5 139 SER B N 1
ATOM 8554 C CA . SER B 1 139 ? -0.832 13.406 -0.396 1 92.5 139 SER B CA 1
ATOM 8555 C C . SER B 1 139 ? -2.354 13.414 -0.487 1 92.5 139 SER B C 1
ATOM 8557 O O . SER B 1 139 ? -3.023 12.633 0.187 1 92.5 139 SER B O 1
ATOM 8559 N N . SER B 1 140 ? -2.961 14.352 -1.206 1 89.81 140 SER B N 1
ATOM 8560 C CA . SER B 1 140 ? -4.414 14.414 -1.344 1 89.81 140 SER B CA 1
ATOM 8561 C C . SER B 1 140 ? -4.816 14.938 -2.719 1 89.81 140 SER B C 1
ATOM 8563 O O . SER B 1 140 ? -3.982 15.469 -3.453 1 89.81 140 SER B O 1
ATOM 8565 N N . ALA B 1 141 ? -6.109 14.766 -2.967 1 89.62 141 ALA B N 1
ATOM 8566 C CA . ALA B 1 141 ? -6.656 15.273 -4.227 1 89.62 141 ALA B CA 1
ATOM 8567 C C . ALA B 1 141 ? -6.66 16.797 -4.254 1 89.62 141 ALA B C 1
ATOM 8569 O O . ALA B 1 141 ? -6.805 17.406 -5.316 1 89.62 141 ALA B O 1
ATOM 8570 N N . SER B 1 142 ? -6.445 17.406 -3.094 1 89.62 142 SER B N 1
ATOM 8571 C CA . SER B 1 142 ? -6.434 18.859 -3.002 1 89.62 142 SER B CA 1
ATOM 8572 C C . SER B 1 142 ? -5.023 19.422 -3.182 1 89.62 142 SER B C 1
ATOM 8574 O O . SER B 1 142 ? -4.781 20.609 -2.945 1 89.62 142 SER B O 1
ATOM 8576 N N . SER B 1 143 ? -4.043 18.578 -3.445 1 91.19 143 SER B N 1
ATOM 8577 C CA . SER B 1 143 ? -2.656 18.938 -3.736 1 91.19 143 SER B CA 1
ATOM 8578 C C . SER B 1 143 ? -1.945 19.453 -2.492 1 91.19 143 SER B C 1
ATOM 8580 O O . SER B 1 143 ? -1.115 20.359 -2.578 1 91.19 143 SER B O 1
ATOM 8582 N N . VAL B 1 144 ? -2.348 18.984 -1.37 1 93.5 144 VAL B N 1
ATOM 8583 C CA . VAL B 1 144 ? -1.712 19.375 -0.116 1 93.5 144 VAL B CA 1
ATOM 8584 C C . VAL B 1 144 ? -0.618 18.375 0.242 1 93.5 144 VAL B C 1
ATOM 8586 O O . VAL B 1 144 ? -0.806 17.156 0.1 1 93.5 144 VAL B O 1
ATOM 8589 N N . VAL B 1 145 ? 0.475 18.891 0.649 1 94.81 145 VAL B N 1
ATOM 8590 C CA . VAL B 1 145 ? 1.61 18.047 1.006 1 94.81 145 VAL B CA 1
ATOM 8591 C C . VAL B 1 145 ? 1.508 17.625 2.475 1 94.81 145 VAL B C 1
ATOM 8593 O O . VAL B 1 145 ? 1.14 18.438 3.326 1 94.81 145 VAL B O 1
ATOM 8596 N N . ASP B 1 146 ? 1.748 16.359 2.775 1 95.75 146 ASP B N 1
ATOM 8597 C CA . ASP B 1 146 ? 1.823 15.82 4.129 1 95.75 146 ASP B CA 1
ATOM 8598 C C . ASP B 1 146 ? 3.223 15.992 4.715 1 95.75 146 ASP B C 1
ATOM 8600 O O . ASP B 1 146 ? 4.191 15.43 4.199 1 95.75 146 ASP B O 1
ATOM 8604 N N . LEU B 1 147 ? 3.355 16.656 5.781 1 94.88 147 LEU B N 1
ATOM 8605 C CA . LEU B 1 147 ? 4.668 16.953 6.336 1 94.88 147 LEU B CA 1
ATOM 8606 C C . LEU B 1 147 ? 5.301 15.719 6.957 1 94.88 147 LEU B C 1
ATOM 8608 O O . LEU B 1 147 ? 6.508 15.695 7.219 1 94.88 147 LEU B O 1
ATOM 8612 N N . ASN B 1 148 ? 4.523 14.68 7.219 1 93.31 148 ASN B N 1
ATOM 8613 C CA . ASN B 1 148 ? 5.07 13.43 7.738 1 93.31 148 ASN B CA 1
ATOM 8614 C C . ASN B 1 148 ? 6.113 12.844 6.793 1 93.31 148 ASN B C 1
ATOM 8616 O O . ASN B 1 148 ? 6.93 12.016 7.203 1 93.31 148 ASN B O 1
ATOM 8620 N N . LEU B 1 149 ? 6.133 13.305 5.562 1 94.06 149 LEU B N 1
ATOM 8621 C CA . LEU B 1 149 ? 6.984 12.719 4.531 1 94.06 149 LEU B CA 1
ATOM 8622 C C . LEU B 1 149 ? 8.422 13.195 4.672 1 94.06 149 LEU B C 1
ATOM 8624 O O . LEU B 1 149 ? 9.344 12.594 4.121 1 94.06 149 LEU B O 1
ATOM 8628 N N . LEU B 1 150 ? 8.602 14.281 5.367 1 92.5 150 LEU B N 1
ATOM 8629 C CA . LEU B 1 150 ? 9.891 14.969 5.328 1 92.5 150 LEU B CA 1
ATOM 8630 C C . LEU B 1 150 ? 10.891 14.312 6.277 1 92.5 150 LEU B C 1
ATOM 8632 O O . LEU B 1 150 ? 10.523 13.914 7.387 1 92.5 150 LEU B O 1
ATOM 8636 N N . PRO B 1 151 ? 12.148 14.195 5.84 1 90.38 151 PRO B N 1
ATOM 8637 C CA . PRO B 1 151 ? 13.188 13.609 6.684 1 90.38 151 PRO B CA 1
ATOM 8638 C C . PRO B 1 151 ? 13.703 14.578 7.75 1 90.38 151 PRO B C 1
ATOM 8640 O O . PRO B 1 151 ? 14.742 15.211 7.562 1 90.38 151 PRO B O 1
ATOM 8643 N N . THR B 1 152 ? 13.195 14.531 8.82 1 86.94 152 THR B N 1
ATOM 8644 C CA . THR B 1 152 ? 13.414 15.523 9.867 1 86.94 152 THR B CA 1
ATOM 8645 C C . THR B 1 152 ? 14.875 15.547 10.297 1 86.94 152 THR B C 1
ATOM 8647 O O . THR B 1 152 ? 15.453 16.609 10.516 1 86.94 152 THR B O 1
ATOM 8650 N N . PRO B 1 153 ? 15.602 14.383 10.312 1 85.62 153 PRO B N 1
ATOM 8651 C CA . PRO B 1 153 ? 16.984 14.406 10.789 1 85.62 153 PRO B CA 1
ATOM 8652 C C . PRO B 1 153 ? 17.922 15.188 9.867 1 85.62 153 PRO B C 1
ATOM 8654 O O . PRO B 1 153 ? 18.984 15.641 10.289 1 85.62 153 PRO B O 1
ATOM 8657 N N . LEU B 1 154 ? 17.562 15.391 8.656 1 90.94 154 LEU B N 1
ATOM 8658 C CA . LEU B 1 154 ? 18.438 16.031 7.684 1 90.94 154 LEU B CA 1
ATOM 8659 C C . LEU B 1 154 ? 18.031 17.484 7.473 1 90.94 154 LEU B C 1
ATOM 8661 O O . LEU B 1 154 ? 18.703 18.219 6.742 1 90.94 154 LEU B O 1
ATOM 8665 N N . ILE B 1 155 ? 16.953 17.891 8.078 1 91.62 155 ILE B N 1
ATOM 8666 C CA . ILE B 1 155 ? 16.516 19.266 7.883 1 91.62 155 ILE B CA 1
ATOM 8667 C C . ILE B 1 155 ? 17.516 20.219 8.523 1 91.62 155 ILE B C 1
ATOM 8669 O O . ILE B 1 155 ? 17.75 20.156 9.734 1 91.62 155 ILE B O 1
ATOM 8673 N N . SER B 1 156 ? 18.109 21 7.691 1 91.75 156 SER B N 1
ATOM 8674 C CA . SER B 1 156 ? 19.047 22 8.18 1 91.75 156 SER B CA 1
ATOM 8675 C C . SER B 1 156 ? 18.312 23.266 8.602 1 91.75 156 SER B C 1
ATOM 8677 O O . SER B 1 156 ? 18.641 23.875 9.633 1 91.75 156 SER B O 1
ATOM 8679 N N . SER B 1 157 ? 17.391 23.625 7.723 1 91.56 157 SER B N 1
ATOM 8680 C CA . SER B 1 157 ? 16.594 24.812 8.016 1 91.56 157 SER B CA 1
ATOM 8681 C C . SER B 1 157 ? 15.258 24.766 7.285 1 91.56 157 SER B C 1
ATOM 8683 O O . SER B 1 157 ? 15.078 23.969 6.359 1 91.56 157 SER B O 1
ATOM 8685 N N . VAL B 1 158 ? 14.328 25.5 7.812 1 92.44 158 VAL B N 1
ATOM 8686 C CA . VAL B 1 158 ? 13.023 25.703 7.191 1 92.44 158 VAL B CA 1
ATOM 8687 C C . VAL B 1 158 ? 12.789 27.188 6.941 1 92.44 158 VAL B C 1
ATOM 8689 O O . VAL B 1 158 ? 12.898 28 7.859 1 92.44 158 VAL B O 1
ATOM 8692 N N . GLU B 1 159 ? 12.516 27.531 5.699 1 91.62 159 GLU B N 1
ATOM 8693 C CA . GLU B 1 159 ? 12.281 28.922 5.301 1 91.62 159 GLU B CA 1
ATOM 8694 C C . GLU B 1 159 ? 10.805 29.156 5.016 1 91.62 159 GLU B C 1
ATOM 8696 O O . GLU B 1 159 ? 10.203 28.469 4.191 1 91.62 159 GLU B O 1
ATOM 8701 N N . THR B 1 160 ? 10.305 30.078 5.723 1 91.69 160 THR B N 1
ATOM 8702 C CA . THR B 1 160 ? 8.938 30.516 5.453 1 91.69 160 THR B CA 1
ATOM 8703 C C . THR B 1 160 ? 8.938 31.844 4.703 1 91.69 160 THR B C 1
ATOM 8705 O O . THR B 1 160 ? 9.445 32.844 5.211 1 91.69 160 THR B O 1
ATOM 8708 N N . ILE B 1 161 ? 8.445 31.781 3.539 1 86.88 161 ILE B N 1
ATOM 8709 C CA . ILE B 1 161 ? 8.312 32.969 2.73 1 86.88 161 ILE B CA 1
ATOM 8710 C C . ILE B 1 161 ? 6.844 33.406 2.682 1 86.88 161 ILE B C 1
ATOM 8712 O O . ILE B 1 161 ? 5.98 32.625 2.256 1 86.88 161 ILE B O 1
ATOM 8716 N N . THR B 1 162 ? 6.602 34.625 3.119 1 80.81 162 THR B N 1
ATOM 8717 C CA . THR B 1 162 ? 5.219 35.094 3.156 1 80.81 162 THR B CA 1
ATOM 8718 C C . THR B 1 162 ? 4.965 36.125 2.076 1 80.81 162 THR B C 1
ATOM 8720 O O . THR B 1 162 ? 5.902 36.75 1.581 1 80.81 162 THR B O 1
ATOM 8723 N N . GLY B 1 163 ? 3.777 36.469 1.561 1 73.81 163 GLY B N 1
ATOM 8724 C CA . GLY B 1 163 ? 3.412 37.5 0.585 1 73.81 163 GLY B CA 1
ATOM 8725 C C . GLY B 1 163 ? 3.24 36.938 -0.816 1 73.81 163 GLY B C 1
ATOM 8726 O O . GLY B 1 163 ? 3.371 37.656 -1.8 1 73.81 163 GLY B O 1
ATOM 8727 N N . GLY B 1 164 ? 2.734 35.906 -1.049 1 74.38 164 GLY B N 1
ATOM 8728 C CA . GLY B 1 164 ? 2.512 35.312 -2.361 1 74.38 164 GLY B CA 1
ATOM 8729 C C . GLY B 1 164 ? 3.799 35.031 -3.111 1 74.38 164 GLY B C 1
ATOM 8730 O O . GLY B 1 164 ? 4.75 35.812 -3.049 1 74.38 164 GLY B O 1
ATOM 8731 N N . ALA B 1 165 ? 3.898 33.969 -3.744 1 78.69 165 ALA B N 1
ATOM 8732 C CA . ALA B 1 165 ? 5.133 33.594 -4.434 1 78.69 165 ALA B CA 1
ATOM 8733 C C . ALA B 1 165 ? 4.832 32.781 -5.703 1 78.69 165 ALA B C 1
ATOM 8735 O O . ALA B 1 165 ? 5.66 32 -6.16 1 78.69 165 ALA B O 1
ATOM 8736 N N . SER B 1 166 ? 3.744 33.031 -6.273 1 84.69 166 SER B N 1
ATOM 8737 C CA . SER B 1 166 ? 3.307 32.25 -7.414 1 84.69 166 SER B CA 1
ATOM 8738 C C . SER B 1 166 ? 4.137 32.562 -8.656 1 84.69 166 SER B C 1
ATOM 8740 O O . SER B 1 166 ? 4.309 31.688 -9.523 1 84.69 166 SER B O 1
ATOM 8742 N N . SER B 1 167 ? 4.555 33.75 -8.805 1 86.5 167 SER B N 1
ATOM 8743 C CA . SER B 1 167 ? 5.352 34.094 -9.977 1 86.5 167 SER B CA 1
ATOM 8744 C C . SER B 1 167 ? 6.656 33.312 -10.008 1 86.5 167 SER B C 1
ATOM 8746 O O . SER B 1 167 ? 7.18 33 -11.078 1 86.5 167 SER B O 1
ATOM 8748 N N . THR B 1 168 ? 7.105 33 -8.844 1 84.44 168 THR B N 1
ATOM 8749 C CA . THR B 1 168 ? 8.367 32.281 -8.734 1 84.44 168 THR B CA 1
ATOM 8750 C C . THR B 1 168 ? 8.133 30.766 -8.695 1 84.44 168 THR B C 1
ATOM 8752 O O . THR B 1 168 ? 8.859 30 -9.336 1 84.44 168 THR B O 1
ATOM 8755 N N . TYR B 1 169 ? 7.148 30.391 -7.914 1 86.69 169 TYR B N 1
ATOM 8756 C CA . TYR B 1 169 ? 7.051 28.969 -7.617 1 86.69 169 TYR B CA 1
ATOM 8757 C C . TYR B 1 169 ? 5.805 28.359 -8.25 1 86.69 169 TYR B C 1
ATOM 8759 O O . TYR B 1 169 ? 5.629 27.141 -8.242 1 86.69 169 TYR B O 1
ATOM 8767 N N . GLY B 1 170 ? 4.902 29.156 -8.758 1 85.5 170 GLY B N 1
ATOM 8768 C CA . GLY B 1 170 ? 3.707 28.641 -9.414 1 85.5 170 GLY B CA 1
ATOM 8769 C C . GLY B 1 170 ? 2.486 28.641 -8.508 1 85.5 170 GLY B C 1
ATOM 8770 O O . GLY B 1 170 ? 2.482 29.281 -7.461 1 85.5 170 GLY B O 1
ATOM 8771 N N . SER B 1 171 ? 1.558 27.859 -9.008 1 85.12 171 SER B N 1
ATOM 8772 C CA . SER B 1 171 ? 0.264 27.812 -8.336 1 85.12 171 SER B CA 1
ATOM 8773 C C . SER B 1 171 ? 0.413 27.344 -6.887 1 85.12 171 SER B C 1
ATOM 8775 O O . SER B 1 171 ? 1.423 26.734 -6.527 1 85.12 171 SER B O 1
ATOM 8777 N N . ASP B 1 172 ? -0.491 27.719 -5.941 1 83.38 172 ASP B N 1
ATOM 8778 C CA . ASP B 1 172 ? -0.648 27.281 -4.559 1 83.38 172 ASP B CA 1
ATOM 8779 C C . ASP B 1 172 ? 0.114 28.203 -3.602 1 83.38 172 ASP B C 1
ATOM 8781 O O . ASP B 1 172 ? -0.111 28.156 -2.391 1 83.38 172 ASP B O 1
ATOM 8785 N N . ALA B 1 173 ? 1.055 28.938 -4.148 1 89.69 173 ALA B N 1
ATOM 8786 C CA . ALA B 1 173 ? 1.805 29.844 -3.283 1 89.69 173 ALA B CA 1
ATOM 8787 C C . ALA B 1 173 ? 1.07 31.172 -3.111 1 89.69 173 ALA B C 1
ATOM 8789 O O . ALA B 1 173 ? 1.656 32.25 -3.295 1 89.69 173 ALA B O 1
ATOM 8790 N N . VAL B 1 174 ? -0.075 31.062 -2.742 1 90.06 174 VAL B N 1
ATOM 8791 C CA . VAL B 1 174 ? -0.92 32.219 -2.557 1 90.06 174 VAL B CA 1
ATOM 8792 C C . VAL B 1 174 ? -0.631 32.875 -1.198 1 90.06 174 VAL B C 1
ATOM 8794 O O . VAL B 1 174 ? -0.399 34.062 -1.107 1 90.06 174 VAL B O 1
ATOM 8797 N N . ALA B 1 175 ? -0.63 32.031 -0.212 1 91.88 175 ALA B N 1
ATOM 8798 C CA . ALA B 1 175 ? -0.334 32.5 1.134 1 91.88 175 ALA B CA 1
ATOM 8799 C C . ALA B 1 175 ? 1.171 32.625 1.354 1 91.88 175 ALA B C 1
ATOM 8801 O O . ALA B 1 175 ? 1.624 33.469 2.154 1 91.88 175 ALA B O 1
ATOM 8802 N N . GLY B 1 176 ? 1.88 31.781 0.702 1 91.94 176 GLY B N 1
ATOM 8803 C CA . GLY B 1 176 ? 3.328 31.75 0.842 1 91.94 176 GLY B CA 1
ATOM 8804 C C . GLY B 1 176 ? 3.926 30.375 0.611 1 91.94 176 GLY B C 1
ATOM 8805 O O . GLY B 1 176 ? 3.279 29.516 0.027 1 91.94 176 GLY B O 1
ATOM 8806 N N . VAL B 1 177 ? 5.238 30.312 0.969 1 92.06 177 VAL B N 1
ATOM 8807 C CA . VAL B 1 177 ? 5.98 29.094 0.703 1 92.06 177 VAL B CA 1
ATOM 8808 C C . VAL B 1 177 ? 6.695 28.625 1.974 1 92.06 177 VAL B C 1
ATOM 8810 O O . VAL B 1 177 ? 7.242 29.453 2.715 1 92.06 177 VAL B O 1
ATOM 8813 N N . LEU B 1 178 ? 6.574 27.375 2.266 1 93.56 178 LEU B N 1
ATOM 8814 C CA . LEU B 1 178 ? 7.371 26.688 3.273 1 93.56 178 LEU B CA 1
ATOM 8815 C C . LEU B 1 178 ? 8.391 25.75 2.619 1 93.56 178 LEU B C 1
ATOM 8817 O O . LEU B 1 178 ? 8.031 24.703 2.09 1 93.56 178 LEU B O 1
ATOM 8821 N N . ASN B 1 179 ? 9.656 26.141 2.693 1 93.31 179 ASN B N 1
ATOM 8822 C CA . ASN B 1 179 ? 10.711 25.406 2.021 1 93.31 179 ASN B CA 1
ATOM 8823 C C . ASN B 1 179 ? 11.641 24.719 3.025 1 93.31 179 ASN B C 1
ATOM 8825 O O . ASN B 1 179 ? 12.352 25.375 3.773 1 93.31 179 ASN B O 1
ATOM 8829 N N . PHE B 1 180 ? 11.656 23.422 3.031 1 94.38 180 PHE B N 1
ATOM 8830 C CA . PHE B 1 180 ? 12.562 22.641 3.861 1 94.38 180 PHE B CA 1
ATOM 8831 C C . PHE B 1 180 ? 13.891 22.422 3.158 1 94.38 180 PHE B C 1
ATOM 8833 O O . PHE B 1 180 ? 13.938 21.953 2.021 1 94.38 180 PHE B O 1
ATOM 8840 N N . ARG B 1 181 ? 14.938 22.781 3.846 1 93.88 181 ARG B N 1
ATOM 8841 C CA . ARG B 1 181 ? 16.281 22.594 3.318 1 93.88 181 ARG B CA 1
ATOM 8842 C C . ARG B 1 181 ? 17 21.453 4.027 1 93.88 181 ARG B C 1
ATOM 8844 O O . ARG B 1 181 ? 17.094 21.438 5.254 1 93.88 181 ARG B O 1
ATOM 8851 N N . LEU B 1 182 ? 17.547 20.547 3.27 1 94.31 182 LEU B N 1
ATOM 8852 C CA . LEU B 1 182 ? 18.219 19.375 3.846 1 94.31 182 LEU B CA 1
ATOM 8853 C C . LEU B 1 182 ? 19.734 19.547 3.783 1 94.31 182 LEU B C 1
ATOM 8855 O O . LEU B 1 182 ? 20.25 20.219 2.896 1 94.31 182 LEU B O 1
ATOM 8859 N N . ASN B 1 183 ? 20.375 18.984 4.73 1 91.69 183 ASN B N 1
ATOM 8860 C CA . ASN B 1 183 ? 21.828 18.891 4.699 1 91.69 183 ASN B CA 1
ATOM 8861 C C . ASN B 1 183 ? 22.297 17.734 3.828 1 91.69 183 ASN B C 1
ATOM 8863 O O . ASN B 1 183 ? 22.625 16.656 4.34 1 91.69 183 ASN B O 1
ATOM 8867 N N . GLU B 1 184 ? 22.562 18.047 2.66 1 87.06 184 GLU B N 1
ATOM 8868 C CA . GLU B 1 184 ? 22.969 17 1.735 1 87.06 184 GLU B CA 1
ATOM 8869 C C . GLU B 1 184 ? 24.484 16.828 1.721 1 87.06 184 GLU B C 1
ATOM 8871 O O . GLU B 1 184 ? 25 15.891 1.111 1 87.06 184 GLU B O 1
ATOM 8876 N N . ASN B 1 185 ? 25.188 17.688 2.414 1 87.5 185 ASN B N 1
ATOM 8877 C CA . ASN B 1 185 ? 26.641 17.578 2.514 1 87.5 185 ASN B CA 1
ATOM 8878 C C . ASN B 1 185 ? 27.078 17.031 3.871 1 87.5 185 ASN B C 1
ATOM 8880 O O . ASN B 1 185 ? 28.094 17.438 4.414 1 87.5 185 ASN B O 1
ATOM 8884 N N . PHE B 1 186 ? 26.297 16.234 4.348 1 89.94 186 PHE B N 1
ATOM 8885 C CA . PHE B 1 186 ? 26.562 15.609 5.641 1 89.94 186 PHE B CA 1
ATOM 8886 C C . PHE B 1 186 ? 27.859 14.805 5.594 1 89.94 186 PHE B C 1
ATOM 8888 O O . PHE B 1 186 ? 28.141 14.141 4.594 1 89.94 186 PHE B O 1
ATOM 8895 N N . GLU B 1 187 ? 28.656 14.836 6.672 1 89.75 187 GLU B N 1
ATOM 8896 C CA . GLU B 1 187 ? 29.891 14.078 6.797 1 89.75 187 GLU B CA 1
ATOM 8897 C C . GLU B 1 187 ? 29.906 13.234 8.07 1 89.75 187 GLU B C 1
ATOM 8899 O O . GLU B 1 187 ? 29.672 13.758 9.164 1 89.75 187 GLU B O 1
ATOM 8904 N N . GLY B 1 188 ? 30.188 11.898 7.855 1 90.44 188 GLY B N 1
ATOM 8905 C CA . GLY B 1 188 ? 30.344 11.039 9.016 1 90.44 188 GLY B CA 1
ATOM 8906 C C . GLY B 1 188 ? 29.094 10.219 9.312 1 90.44 188 GLY B C 1
ATOM 8907 O O . GLY B 1 188 ? 28.406 9.781 8.398 1 90.44 188 GLY B O 1
ATOM 8908 N N . VAL B 1 189 ? 29.031 9.844 10.633 1 92.38 189 VAL B N 1
ATOM 8909 C CA . VAL B 1 189 ? 27.875 9.086 11.125 1 92.38 189 VAL B CA 1
ATOM 8910 C C . VAL B 1 189 ? 27.266 9.797 12.328 1 92.38 189 VAL B C 1
ATOM 8912 O O . VAL B 1 189 ? 28 10.297 13.195 1 92.38 189 VAL B O 1
ATOM 8915 N N . GLN B 1 190 ? 26 9.867 12.266 1 94 190 GLN B N 1
ATOM 8916 C CA . GLN B 1 190 ? 25.297 10.461 13.391 1 94 190 GLN B CA 1
ATOM 8917 C C . GLN B 1 190 ? 24.156 9.57 13.852 1 94 190 GLN B C 1
ATOM 8919 O O . GLN B 1 190 ? 23.359 9.094 13.039 1 94 190 GLN B O 1
ATOM 8924 N N . LEU B 1 191 ? 24.156 9.242 15.102 1 94.25 191 LEU B N 1
ATOM 8925 C CA . LEU B 1 191 ? 23.047 8.555 15.758 1 94.25 191 LEU B CA 1
ATOM 8926 C C . LEU B 1 191 ? 22.25 9.516 16.625 1 94.25 191 LEU B C 1
ATOM 8928 O O . LEU B 1 191 ? 22.828 10.234 17.453 1 94.25 191 LEU B O 1
ATOM 8932 N N . ASP B 1 192 ? 20.969 9.555 16.438 1 94.88 192 ASP B N 1
ATOM 8933 C CA . ASP B 1 192 ? 20.094 10.383 17.266 1 94.88 192 ASP B CA 1
ATOM 8934 C C . ASP B 1 192 ? 18.969 9.547 17.875 1 94.88 192 ASP B C 1
ATOM 8936 O O . ASP B 1 192 ? 18.266 8.836 17.156 1 94.88 192 ASP B O 1
ATOM 8940 N N . VAL B 1 193 ? 18.844 9.641 19.172 1 95.88 193 VAL B N 1
ATOM 8941 C CA . VAL B 1 193 ? 17.781 8.953 19.906 1 95.88 193 VAL B CA 1
ATOM 8942 C C . VAL B 1 193 ? 17.047 9.938 20.812 1 95.88 193 VAL B C 1
ATOM 8944 O O . VAL B 1 193 ? 17.672 10.812 21.422 1 95.88 193 VAL B O 1
ATOM 8947 N N . GLN B 1 194 ? 15.734 9.812 20.812 1 96 194 GLN B N 1
ATOM 8948 C CA . GLN B 1 194 ? 14.945 10.664 21.688 1 96 194 GLN B CA 1
ATOM 8949 C C . GLN B 1 194 ? 13.727 9.914 22.234 1 96 194 GLN B C 1
ATOM 8951 O O . GLN B 1 194 ? 13.078 9.164 21.5 1 96 194 GLN B O 1
ATOM 8956 N N . TYR B 1 195 ? 13.445 10.055 23.484 1 96.88 195 TYR B N 1
ATOM 8957 C CA . TYR B 1 195 ? 12.281 9.484 24.156 1 96.88 195 TYR B CA 1
ATOM 8958 C C . TYR B 1 195 ? 11.516 10.562 24.922 1 96.88 195 TYR B C 1
ATOM 8960 O O . TYR B 1 195 ? 12.125 11.445 25.531 1 96.88 195 TYR B O 1
ATOM 8968 N N . GLY B 1 196 ? 10.203 10.594 24.797 1 96.62 196 GLY B N 1
ATOM 8969 C CA . GLY B 1 196 ? 9.352 11.523 25.531 1 96.62 196 GLY B CA 1
ATOM 8970 C C . GLY B 1 196 ? 8.18 10.852 26.219 1 96.62 196 GLY B C 1
ATOM 8971 O O . GLY B 1 196 ? 7.711 9.805 25.766 1 96.62 196 GLY B O 1
ATOM 8972 N N . VAL B 1 197 ? 7.684 11.477 27.281 1 97.19 197 VAL B N 1
ATOM 8973 C CA . VAL B 1 197 ? 6.547 10.977 28.047 1 97.19 197 VAL B CA 1
ATOM 8974 C C . VAL B 1 197 ? 5.879 12.125 28.797 1 97.19 197 VAL B C 1
ATOM 8976 O O . VAL B 1 197 ? 6.547 13.07 29.219 1 97.19 197 VAL B O 1
ATOM 8979 N N . SER B 1 198 ? 4.617 12.055 28.953 1 97.31 198 SER B N 1
ATOM 8980 C CA . SER B 1 198 ? 3.928 13.094 29.703 1 97.31 198 SER B CA 1
ATOM 8981 C C . SER B 1 198 ? 4.062 12.867 31.203 1 97.31 198 SER B C 1
ATOM 8983 O O . SER B 1 198 ? 4.48 11.789 31.641 1 97.31 198 SER B O 1
ATOM 8985 N N . ASP B 1 199 ? 3.707 13.93 31.969 1 96.38 199 ASP B N 1
ATOM 8986 C CA . ASP B 1 199 ? 3.732 13.859 33.438 1 96.38 199 ASP B CA 1
ATOM 8987 C C . ASP B 1 199 ? 2.719 12.836 33.938 1 96.38 199 ASP B C 1
ATOM 8989 O O . ASP B 1 199 ? 2.791 12.414 35.094 1 96.38 199 ASP B O 1
ATOM 8993 N N . ARG B 1 200 ? 1.875 12.367 33.125 1 96.38 200 ARG B N 1
ATOM 8994 C CA . ARG B 1 200 ? 0.864 11.383 33.5 1 96.38 200 ARG B CA 1
ATOM 8995 C C . ARG B 1 200 ? 1.287 9.984 33.062 1 96.38 200 ARG B C 1
ATOM 8997 O O . ARG B 1 200 ? 0.512 9.031 33.188 1 96.38 200 ARG B O 1
ATOM 9004 N N . GLY B 1 201 ? 2.402 9.812 32.469 1 96.19 201 GLY B N 1
ATOM 9005 C CA . GLY B 1 201 ? 2.939 8.523 32.094 1 96.19 201 GLY B CA 1
ATOM 9006 C C . GLY B 1 201 ? 2.365 8.016 30.766 1 96.19 201 GLY B C 1
ATOM 9007 O O . GLY B 1 201 ? 2.406 6.816 30.484 1 96.19 201 GLY B O 1
ATOM 9008 N N . ASP B 1 202 ? 1.741 8.852 30.031 1 96.94 202 ASP B N 1
ATOM 9009 C CA . ASP B 1 202 ? 1.184 8.508 28.719 1 96.94 202 ASP B CA 1
ATOM 9010 C C . ASP B 1 202 ? 1.747 9.406 27.625 1 96.94 202 ASP B C 1
ATOM 9012 O O . ASP B 1 202 ? 2.787 10.039 27.812 1 96.94 202 ASP B O 1
ATOM 9016 N N . ALA B 1 203 ? 1.189 9.312 26.391 1 95.94 203 ALA B N 1
ATOM 9017 C CA . ALA B 1 203 ? 1.653 10.086 25.25 1 95.94 203 ALA B CA 1
ATOM 9018 C C . ALA B 1 203 ? 3.131 9.82 24.969 1 95.94 203 ALA B C 1
ATOM 9020 O O . ALA B 1 203 ? 3.9 10.758 24.734 1 95.94 203 ALA B O 1
ATOM 9021 N N . GLU B 1 204 ? 3.529 8.648 25.062 1 96.06 204 GLU B N 1
ATOM 9022 C CA . GLU B 1 204 ? 4.918 8.281 24.797 1 96.06 204 GLU B CA 1
ATOM 9023 C C . GLU B 1 204 ? 5.281 8.516 23.328 1 96.06 204 GLU B C 1
ATOM 9025 O O . GLU B 1 204 ? 4.445 8.344 22.438 1 96.06 204 GLU B O 1
ATOM 9030 N N . SER B 1 205 ? 6.477 8.984 23.094 1 94.69 205 SER B N 1
ATOM 9031 C CA . SER B 1 205 ? 7.023 9.172 21.766 1 94.69 205 SER B CA 1
ATOM 9032 C C . SER B 1 205 ? 8.492 8.75 21.703 1 94.69 205 SER B C 1
ATOM 9034 O O . SER B 1 205 ? 9.25 8.977 22.641 1 94.69 205 SER B O 1
ATOM 9036 N N . GLU B 1 206 ? 8.883 8.086 20.703 1 96 206 GLU B N 1
ATOM 9037 C CA . GLU B 1 206 ? 10.266 7.672 20.484 1 96 206 GLU B CA 1
ATOM 9038 C C . GLU B 1 206 ? 10.719 7.977 19.062 1 96 206 GLU B C 1
ATOM 9040 O O . GLU B 1 206 ? 9.93 7.863 18.109 1 96 206 GLU B O 1
ATOM 9045 N N . VAL B 1 207 ? 11.938 8.391 18.922 1 95.25 207 VAL B N 1
ATOM 9046 C CA . VAL B 1 207 ? 12.547 8.672 17.625 1 95.25 207 VAL B CA 1
ATOM 9047 C C . VAL B 1 207 ? 13.945 8.062 17.578 1 95.25 207 VAL B C 1
ATOM 9049 O O . VAL B 1 207 ? 14.719 8.18 18.531 1 95.25 207 VAL B O 1
ATOM 9052 N N . TYR B 1 208 ? 14.305 7.352 16.562 1 95.31 208 TYR B N 1
ATOM 9053 C CA . TYR B 1 208 ? 15.617 6.816 16.25 1 95.31 208 TYR B CA 1
ATOM 9054 C C . TYR B 1 208 ? 16.047 7.215 14.836 1 95.31 208 TYR B C 1
ATOM 9056 O O . TYR B 1 208 ? 15.25 7.141 13.898 1 95.31 208 TYR B O 1
ATOM 9064 N N . SER B 1 209 ? 17.219 7.75 14.719 1 94.62 209 SER B N 1
ATOM 9065 C CA . SER B 1 209 ? 17.703 8.055 13.375 1 94.62 209 SER B CA 1
ATOM 9066 C C . SER B 1 209 ? 19.188 7.75 13.25 1 94.62 209 SER B C 1
ATOM 9068 O O . SER B 1 209 ? 19.953 7.922 14.203 1 94.62 209 SER B O 1
ATOM 9070 N N . VAL B 1 210 ? 19.609 7.285 12.141 1 94.25 210 VAL B N 1
ATOM 9071 C CA . VAL B 1 210 ? 21 7.098 11.734 1 94.25 210 VAL B CA 1
ATOM 9072 C C . VAL B 1 210 ? 21.25 7.781 10.391 1 94.25 210 VAL B C 1
ATOM 9074 O O . VAL B 1 210 ? 20.5 7.578 9.438 1 94.25 210 VAL B O 1
ATOM 9077 N N . THR B 1 211 ? 22.172 8.641 10.367 1 93.88 211 THR B N 1
ATOM 9078 C CA . THR B 1 211 ? 22.594 9.328 9.148 1 93.88 211 THR B CA 1
ATOM 9079 C C . THR B 1 211 ? 24.062 9.062 8.852 1 93.88 211 THR B C 1
ATOM 9081 O O . THR B 1 211 ? 24.906 9.133 9.75 1 93.88 211 THR B O 1
ATOM 9084 N N . MET B 1 212 ? 24.344 8.766 7.66 1 92.94 212 MET B N 1
ATOM 9085 C CA . MET B 1 212 ? 25.703 8.539 7.199 1 92.94 212 MET B CA 1
ATOM 9086 C C . MET B 1 212 ? 25.953 9.242 5.871 1 92.94 212 MET B C 1
ATOM 9088 O O . MET B 1 212 ? 25.078 9.281 5.008 1 92.94 212 MET B O 1
ATOM 9092 N N . GLY B 1 213 ? 27.141 9.812 5.723 1 90.88 213 GLY B N 1
ATOM 9093 C CA . GLY B 1 213 ? 27.469 10.445 4.461 1 90.88 213 GLY B CA 1
ATOM 9094 C C . GLY B 1 213 ? 28.875 11.031 4.438 1 90.88 213 GLY B C 1
ATOM 9095 O O . GLY B 1 213 ? 29.609 10.938 5.422 1 90.88 213 GLY B O 1
ATOM 9096 N N . GLY B 1 214 ? 29.25 11.555 3.246 1 91.31 214 GLY B N 1
ATOM 9097 C CA . GLY B 1 214 ? 30.531 12.211 3.055 1 91.31 214 GLY B CA 1
ATOM 9098 C C . GLY B 1 214 ? 30.844 12.508 1.6 1 91.31 214 GLY B C 1
ATOM 9099 O O . GLY B 1 214 ? 30.047 12.188 0.714 1 91.31 214 GLY B O 1
ATOM 9100 N N . ASP B 1 215 ? 32 13.148 1.432 1 91.25 215 ASP B N 1
ATOM 9101 C CA . ASP B 1 215 ? 32.469 13.414 0.078 1 91.25 215 ASP B CA 1
ATOM 9102 C C . ASP B 1 215 ? 32.844 12.117 -0.63 1 91.25 215 ASP B C 1
ATOM 9104 O O . ASP B 1 215 ? 33.406 11.203 -0.01 1 91.25 215 ASP B O 1
ATOM 9108 N N . ILE B 1 216 ? 32.469 12.125 -1.861 1 87.44 216 ILE B N 1
ATOM 9109 C CA . ILE B 1 216 ? 32.812 10.93 -2.613 1 87.44 216 ILE B CA 1
ATOM 9110 C C . ILE B 1 216 ? 33.781 11.305 -3.746 1 87.44 216 ILE B C 1
ATOM 9112 O O . ILE B 1 216 ? 33.812 12.461 -4.18 1 87.44 216 ILE B O 1
ATOM 9116 N N . ALA B 1 217 ? 34.562 10.297 -4.234 1 82.69 217 ALA B N 1
ATOM 9117 C CA . ALA B 1 217 ? 35.438 10.398 -5.387 1 82.69 217 ALA B CA 1
ATOM 9118 C C . ALA B 1 217 ? 36.375 11.602 -5.258 1 82.69 217 ALA B C 1
ATOM 9120 O O . ALA B 1 217 ? 36.438 12.438 -6.164 1 82.69 217 ALA B O 1
ATOM 9121 N N . ASP B 1 218 ? 37.062 11.719 -4.18 1 81.25 218 ASP B N 1
ATOM 9122 C CA . ASP B 1 218 ? 38.062 12.734 -3.912 1 81.25 218 ASP B CA 1
ATOM 9123 C C . ASP B 1 218 ? 37.469 14.141 -4.023 1 81.25 218 ASP B C 1
ATOM 9125 O O . ASP B 1 218 ? 38.062 15.008 -4.672 1 81.25 218 ASP B O 1
ATOM 9129 N N . GLY B 1 219 ? 36.188 14.289 -3.516 1 84.25 219 GLY B N 1
ATOM 9130 C CA . GLY B 1 219 ? 35.562 15.602 -3.422 1 84.25 219 GLY B CA 1
ATOM 9131 C C . GLY B 1 219 ? 34.75 15.961 -4.641 1 84.25 219 GLY B C 1
ATOM 9132 O O . GLY B 1 219 ? 34.156 17.031 -4.699 1 84.25 219 GLY B O 1
ATOM 9133 N N . ARG B 1 220 ? 34.656 15.125 -5.664 1 88.69 220 ARG B N 1
ATOM 9134 C CA . ARG B 1 220 ? 33.906 15.398 -6.879 1 88.69 220 ARG B CA 1
ATOM 9135 C C . ARG B 1 220 ? 32.406 15.219 -6.637 1 88.69 220 ARG B C 1
ATOM 9137 O O . ARG B 1 220 ? 31.578 15.516 -7.512 1 88.69 220 ARG B O 1
ATOM 9144 N N . GLY B 1 221 ? 32.125 14.836 -5.469 1 91.06 221 GLY B N 1
ATOM 9145 C CA . GLY B 1 221 ? 30.703 14.641 -5.16 1 91.06 221 GLY B CA 1
ATOM 9146 C C . GLY B 1 221 ? 30.453 14.422 -3.682 1 91.06 221 GLY B C 1
ATOM 9147 O O . GLY B 1 221 ? 31.344 14.586 -2.855 1 91.06 221 GLY B O 1
ATOM 9148 N N . ASN B 1 222 ? 29.219 14.164 -3.342 1 93.19 222 ASN B N 1
ATOM 9149 C CA . ASN B 1 222 ? 28.766 13.883 -1.981 1 93.19 222 ASN B CA 1
ATOM 9150 C C . ASN B 1 222 ? 27.625 12.875 -1.964 1 93.19 222 ASN B C 1
ATOM 9152 O O . ASN B 1 222 ? 26.859 12.773 -2.932 1 93.19 222 ASN B O 1
ATOM 9156 N N . ALA B 1 223 ? 27.625 12.062 -0.961 1 92.81 223 ALA B N 1
ATOM 9157 C CA . ALA B 1 223 ? 26.516 11.133 -0.775 1 92.81 223 ALA B CA 1
ATOM 9158 C C . ALA B 1 223 ? 26.078 11.094 0.685 1 92.81 223 ALA B C 1
ATOM 9160 O O . ALA B 1 223 ? 26.906 11.203 1.594 1 92.81 223 ALA B O 1
ATOM 9161 N N . VAL B 1 224 ? 24.734 10.922 0.896 1 93.12 224 VAL B N 1
ATOM 9162 C CA . VAL B 1 224 ? 24.203 10.852 2.25 1 93.12 224 VAL B CA 1
ATOM 9163 C C . VAL B 1 224 ? 23.047 9.852 2.295 1 93.12 224 VAL B C 1
ATOM 9165 O O . VAL B 1 224 ? 22.281 9.734 1.332 1 93.12 224 VAL B O 1
ATOM 9168 N N . LEU B 1 225 ? 22.938 9.086 3.32 1 93.56 225 LEU B N 1
ATOM 9169 C CA . LEU B 1 225 ? 21.828 8.188 3.635 1 93.56 225 LEU B CA 1
ATOM 9170 C C . LEU B 1 225 ? 21.312 8.43 5.055 1 93.56 225 LEU B C 1
ATOM 9172 O O . LEU B 1 225 ? 22.109 8.453 6.004 1 93.56 225 LEU B O 1
ATOM 9176 N N . SER B 1 226 ? 20.062 8.648 5.18 1 95.38 226 SER B N 1
ATOM 9177 C CA . SER B 1 226 ? 19.438 8.844 6.488 1 95.38 226 SER B CA 1
ATOM 9178 C C . SER B 1 226 ? 18.25 7.902 6.688 1 95.38 226 SER B C 1
ATOM 9180 O O . SER B 1 226 ? 17.375 7.805 5.824 1 95.38 226 SER B O 1
ATOM 9182 N N . LEU B 1 227 ? 18.312 7.141 7.758 1 94.75 227 LEU B N 1
ATOM 9183 C CA . LEU B 1 227 ? 17.234 6.254 8.188 1 94.75 227 LEU B CA 1
ATOM 9184 C C . LEU B 1 227 ? 16.641 6.727 9.508 1 94.75 227 LEU B C 1
ATOM 9186 O O . LEU B 1 227 ? 17.359 6.988 10.469 1 94.75 227 LEU B O 1
ATOM 9190 N N . SER B 1 228 ? 15.289 6.812 9.477 1 95.06 228 SER B N 1
ATOM 9191 C CA . SER B 1 228 ? 14.664 7.285 10.703 1 95.06 228 SER B CA 1
ATOM 9192 C C . SER B 1 228 ? 13.391 6.5 11.008 1 95.06 228 SER B C 1
ATOM 9194 O O . SER B 1 228 ? 12.656 6.113 10.102 1 95.06 228 SER B O 1
ATOM 9196 N N . TYR B 1 229 ? 13.117 6.23 12.281 1 95 229 TYR B N 1
ATOM 9197 C CA . TYR B 1 229 ? 11.906 5.613 12.82 1 95 229 TYR B CA 1
ATOM 9198 C C . TYR B 1 229 ? 11.312 6.465 13.93 1 95 229 TYR B C 1
ATOM 9200 O O . TYR B 1 229 ? 12.039 7.023 14.758 1 95 229 TYR B O 1
ATOM 9208 N N . SER B 1 230 ? 10.023 6.594 13.914 1 95 230 SER B N 1
ATOM 9209 C CA . SER B 1 230 ? 9.352 7.273 15.016 1 95 230 SER B CA 1
ATOM 9210 C C . SER B 1 230 ? 8.039 6.574 15.375 1 95 230 SER B C 1
ATOM 9212 O O . SER B 1 230 ? 7.406 5.953 14.523 1 95 230 SER B O 1
ATOM 9214 N N . ASP B 1 231 ? 7.68 6.652 16.641 1 95 231 ASP B N 1
ATOM 9215 C CA . ASP B 1 231 ? 6.441 6.102 17.172 1 95 231 ASP B CA 1
ATOM 9216 C C . ASP B 1 231 ? 5.824 7.051 18.203 1 95 231 ASP B C 1
ATOM 9218 O O . ASP B 1 231 ? 6.535 7.652 19.016 1 95 231 ASP B O 1
ATOM 9222 N N . ARG B 1 232 ? 4.594 7.297 18.062 1 94.44 232 ARG B N 1
ATOM 9223 C CA . ARG B 1 232 ? 3.812 8.094 19 1 94.44 232 ARG B CA 1
ATOM 9224 C C . ARG B 1 232 ? 2.568 7.336 19.453 1 94.44 232 ARG B C 1
ATOM 9226 O O . ARG B 1 232 ? 1.793 6.852 18.625 1 94.44 232 ARG B O 1
ATOM 9233 N N . ASP B 1 233 ? 2.363 7.332 20.75 1 94.56 233 ASP B N 1
ATOM 9234 C CA . ASP B 1 233 ? 1.208 6.641 21.312 1 94.56 233 ASP B CA 1
ATOM 9235 C C . ASP B 1 233 ? -0.03 7.535 21.297 1 94.56 233 ASP B C 1
ATOM 9237 O O . ASP B 1 233 ? 0.083 8.766 21.297 1 94.56 233 ASP B O 1
ATOM 9241 N N . SER B 1 234 ? -1.164 6.879 21.328 1 95.31 234 SER B N 1
ATOM 9242 C CA . SER B 1 234 ? -2.43 7.602 21.391 1 95.31 234 SER B CA 1
ATOM 9243 C C . SER B 1 234 ? -2.768 8.008 22.828 1 95.31 234 SER B C 1
ATOM 9245 O O . SER B 1 234 ? -2.207 7.461 23.781 1 95.31 234 SER B O 1
ATOM 9247 N N . VAL B 1 235 ? -3.566 9.031 22.969 1 96.12 235 VAL B N 1
ATOM 9248 C CA . VAL B 1 235 ? -4.199 9.445 24.219 1 96.12 235 VAL B CA 1
ATOM 9249 C C . VAL B 1 235 ? -5.695 9.641 23.984 1 96.12 235 VAL B C 1
ATOM 9251 O O . VAL B 1 235 ? -6.113 10.227 22.984 1 96.12 235 VAL B O 1
ATOM 9254 N N . LEU B 1 236 ? -6.527 9.156 24.891 1 95.56 236 LEU B N 1
ATOM 9255 C CA . LEU B 1 236 ? -7.973 9.336 24.797 1 95.56 236 LEU B CA 1
ATOM 9256 C C . LEU B 1 236 ? -8.398 10.641 25.453 1 95.56 236 LEU B C 1
ATOM 9258 O O . LEU B 1 236 ? -7.727 11.125 26.375 1 95.56 236 LEU B O 1
ATOM 9262 N N . ASN B 1 237 ? -9.508 11.148 24.984 1 94.94 237 ASN B N 1
ATOM 9263 C CA . ASN B 1 237 ? -10.094 12.312 25.641 1 94.94 237 ASN B CA 1
ATOM 9264 C C . ASN B 1 237 ? -10.32 12.055 27.125 1 94.94 237 ASN B C 1
ATOM 9266 O O . ASN B 1 237 ? -10.141 12.953 27.953 1 94.94 237 ASN B O 1
ATOM 9270 N N . ALA B 1 238 ? -10.633 10.859 27.469 1 93.69 238 ALA B N 1
ATOM 9271 C CA . ALA B 1 238 ? -10.977 10.5 28.844 1 93.69 238 ALA B CA 1
ATOM 9272 C C . ALA B 1 238 ? -9.766 10.617 29.766 1 93.69 238 ALA B C 1
ATOM 9274 O O . ALA B 1 238 ? -9.906 10.648 30.984 1 93.69 238 ALA B O 1
ATOM 9275 N N . ALA B 1 239 ? -8.641 10.75 29.188 1 95.06 239 ALA B N 1
ATOM 9276 C CA . ALA B 1 239 ? -7.41 10.727 29.969 1 95.06 239 ALA B CA 1
ATOM 9277 C C . ALA B 1 239 ? -7.125 12.094 30.594 1 95.06 239 ALA B C 1
ATOM 9279 O O . ALA B 1 239 ? -6.254 12.227 31.453 1 95.06 239 ALA B O 1
ATOM 9280 N N . ARG B 1 240 ? -7.84 13.117 30.219 1 95.69 240 ARG B N 1
ATOM 9281 C CA . ARG B 1 240 ? -7.656 14.461 30.75 1 95.69 240 ARG B CA 1
ATOM 9282 C C . ARG B 1 240 ? -8.953 14.984 31.359 1 95.69 240 ARG B C 1
ATOM 9284 O O . ARG B 1 240 ? -10.031 14.766 30.812 1 95.69 240 ARG B O 1
ATOM 9291 N N . GLU B 1 241 ? -8.828 15.789 32.344 1 91.56 241 GLU B N 1
ATOM 9292 C CA . GLU B 1 241 ? -9.992 16.297 33.094 1 91.56 241 GLU B CA 1
ATOM 9293 C C . GLU B 1 241 ? -10.82 17.234 32.219 1 91.56 241 GLU B C 1
ATOM 9295 O O . GLU B 1 241 ? -12.055 17.219 32.25 1 91.56 241 GLU B O 1
ATOM 9300 N N . PHE B 1 242 ? -10.211 18.062 31.438 1 92.81 242 PHE B N 1
ATOM 9301 C CA . PHE B 1 242 ? -10.93 19.078 30.656 1 92.81 242 PHE B CA 1
ATOM 9302 C C . PHE B 1 242 ? -11.711 18.422 29.516 1 92.81 242 PHE B C 1
ATOM 9304 O O . PHE B 1 242 ? -12.609 19.047 28.953 1 92.81 242 PHE B O 1
ATOM 9311 N N . SER B 1 243 ? -11.398 17.188 29.156 1 93.25 243 SER B N 1
ATOM 9312 C CA . SER B 1 243 ? -12.023 16.578 27.984 1 93.25 243 SER B CA 1
ATOM 9313 C C . SER B 1 243 ? -12.703 15.266 28.344 1 93.25 243 SER B C 1
ATOM 9315 O O . SER B 1 243 ? -13.305 14.617 27.469 1 93.25 243 SER B O 1
ATOM 9317 N N . ARG B 1 244 ? -12.625 14.836 29.516 1 91.5 244 ARG B N 1
ATOM 9318 C CA . ARG B 1 244 ? -13.203 13.555 29.906 1 91.5 244 ARG B CA 1
ATOM 9319 C C . ARG B 1 244 ? -14.703 13.523 29.609 1 91.5 244 ARG B C 1
ATOM 9321 O O . ARG B 1 244 ? -15.258 12.461 29.297 1 91.5 244 ARG B O 1
ATOM 9328 N N . ILE B 1 245 ? -15.344 14.68 29.859 1 90.25 245 ILE B N 1
ATOM 9329 C CA . ILE B 1 245 ? -16.734 14.844 29.438 1 90.25 245 ILE B CA 1
ATOM 9330 C C . ILE B 1 245 ? -16.781 15.625 28.125 1 90.25 245 ILE B C 1
ATOM 9332 O O . ILE B 1 245 ? -16.672 16.859 28.125 1 90.25 245 ILE B O 1
ATOM 9336 N N . SER B 1 246 ? -16.875 14.953 27.031 1 87.94 246 SER B N 1
ATOM 9337 C CA . SER B 1 246 ? -16.875 15.57 25.719 1 87.94 246 SER B CA 1
ATOM 9338 C C . SER B 1 246 ? -17.625 14.719 24.703 1 87.94 246 SER B C 1
ATOM 9340 O O . SER B 1 246 ? -17.938 13.555 24.969 1 87.94 246 SER B O 1
ATOM 9342 N N . GLY B 1 247 ? -17.969 15.281 23.609 1 82.12 247 GLY B N 1
ATOM 9343 C CA . GLY B 1 247 ? -18.609 14.57 22.516 1 82.12 247 GLY B CA 1
ATOM 9344 C C . GLY B 1 247 ? -20.062 14.234 22.797 1 82.12 247 GLY B C 1
ATOM 9345 O O . GLY B 1 247 ? -20.469 13.078 22.656 1 82.12 247 GLY B O 1
ATOM 9346 N N . PHE B 1 248 ? -20.797 15.133 23.234 1 80.12 248 PHE B N 1
ATOM 9347 C CA . PHE B 1 248 ? -22.219 14.945 23.516 1 80.12 248 PHE B CA 1
ATOM 9348 C C . PHE B 1 248 ? -22.969 14.508 22.25 1 80.12 248 PHE B C 1
ATOM 9350 O O . PHE B 1 248 ? -22.797 15.102 21.188 1 80.12 248 PHE B O 1
ATOM 9357 N N . ALA B 1 249 ? -23.688 13.453 22.438 1 80.06 249 ALA B N 1
ATOM 9358 C CA . ALA B 1 249 ? -24.422 12.867 21.312 1 80.06 249 ALA B CA 1
ATOM 9359 C C . ALA B 1 249 ? -25.891 12.633 21.688 1 80.06 249 ALA B C 1
ATOM 9361 O O . ALA B 1 249 ? -26.188 12.258 22.812 1 80.06 249 ALA B O 1
ATOM 9362 N N . GLY B 1 250 ? -26.703 12.789 20.641 1 77 250 GLY B N 1
ATOM 9363 C CA . GLY B 1 250 ? -28.125 12.531 20.828 1 77 250 GLY B CA 1
ATOM 9364 C C . GLY B 1 250 ? -28.5 11.078 20.641 1 77 250 GLY B C 1
ATOM 9365 O O . GLY B 1 250 ? -29.672 10.711 20.766 1 77 250 GLY B O 1
ATOM 9366 N N . THR B 1 251 ? -27.609 10.281 20.328 1 87.38 251 THR B N 1
ATOM 9367 C CA . THR B 1 251 ? -27.828 8.852 20.172 1 87.38 251 THR B CA 1
ATOM 9368 C C . THR B 1 251 ? -27.062 8.062 21.219 1 87.38 251 THR B C 1
ATOM 9370 O O . THR B 1 251 ? -25.844 8.227 21.359 1 87.38 251 THR B O 1
ATOM 9373 N N . SER B 1 252 ? -27.781 7.285 21.969 1 92.94 252 SER B N 1
ATOM 9374 C CA . SER B 1 252 ? -27.172 6.504 23.031 1 92.94 252 SER B CA 1
ATOM 9375 C C . SER B 1 252 ? -27.359 5.008 22.812 1 92.94 252 SER B C 1
ATOM 9377 O O . SER B 1 252 ? -28.172 4.598 21.984 1 92.94 252 SER B O 1
ATOM 9379 N N . PRO B 1 253 ? -26.594 4.23 23.594 1 94.75 253 PRO B N 1
ATOM 9380 C CA . PRO B 1 253 ? -26.75 2.779 23.484 1 94.75 253 PRO B CA 1
ATOM 9381 C C . PRO B 1 253 ? -28.094 2.295 24.031 1 94.75 253 PRO B C 1
ATOM 9383 O O . PRO B 1 253 ? -28.484 1.155 23.781 1 94.75 253 PRO B O 1
ATOM 9386 N N . LEU B 1 254 ? -28.797 3.115 24.719 1 96.5 254 LEU B N 1
ATOM 9387 C CA . LEU B 1 254 ? -30.109 2.742 25.25 1 96.5 254 LEU B CA 1
ATOM 9388 C C . LEU B 1 254 ? -31.141 2.65 24.141 1 96.5 254 LEU B C 1
ATOM 9390 O O . LEU B 1 254 ? -32.125 1.908 24.25 1 96.5 254 LEU B O 1
ATOM 9394 N N . GLY B 1 255 ? -30.922 3.371 23.141 1 96 255 GLY B N 1
ATOM 9395 C CA . GLY B 1 255 ? -31.906 3.506 22.094 1 96 255 GLY B CA 1
ATOM 9396 C C . GLY B 1 255 ? -32.938 4.59 22.359 1 96 255 GLY B C 1
ATOM 9397 O O . GLY B 1 255 ? -33.156 4.973 23.516 1 96 255 GLY B O 1
ATOM 9398 N N . SER B 1 256 ? -33.469 5.062 21.281 1 94.44 256 SER B N 1
ATOM 9399 C CA . SER B 1 256 ? -34.5 6.082 21.406 1 94.44 256 SER B CA 1
ATOM 9400 C C . SER B 1 256 ? -35.406 6.09 20.188 1 94.44 256 SER B C 1
ATOM 9402 O O . SER B 1 256 ? -35.125 5.414 19.188 1 94.44 256 SER B O 1
ATOM 9404 N N . THR B 1 257 ? -36.469 6.758 20.375 1 93.31 257 THR B N 1
ATOM 9405 C CA . THR B 1 257 ? -37.406 6.914 19.281 1 93.31 257 THR B CA 1
ATOM 9406 C C . THR B 1 257 ? -38 8.328 19.25 1 93.31 257 THR B C 1
ATOM 9408 O O . THR B 1 257 ? -38.031 9.008 20.281 1 93.31 257 THR B O 1
ATOM 9411 N N . VAL B 1 258 ? -38.25 8.805 18.094 1 83.44 258 VAL B N 1
ATOM 9412 C CA . VAL B 1 258 ? -39.125 9.938 17.797 1 83.44 258 VAL B CA 1
ATOM 9413 C C . VAL B 1 258 ? -40.344 9.461 16.969 1 83.44 258 VAL B C 1
ATOM 9415 O O . VAL B 1 258 ? -40.156 8.938 15.875 1 83.44 258 VAL B O 1
ATOM 9418 N N . PHE B 1 259 ? -41.469 9.539 17.562 1 87.12 259 PHE B N 1
ATOM 9419 C CA . PHE B 1 259 ? -42.656 9.016 16.891 1 87.12 259 PHE B CA 1
ATOM 9420 C C . PHE B 1 259 ? -42.938 9.805 15.617 1 87.12 259 PHE B C 1
ATOM 9422 O O . PHE B 1 259 ? -42.781 11.023 15.578 1 87.12 259 PHE B O 1
ATOM 9429 N N . ASP B 1 260 ? -43.469 9.07 14.68 1 79.31 260 ASP B N 1
ATOM 9430 C CA . ASP B 1 260 ? -43.812 9.688 13.406 1 79.31 260 ASP B CA 1
ATOM 9431 C C . ASP B 1 260 ? -44.969 10.672 13.57 1 79.31 260 ASP B C 1
ATOM 9433 O O . ASP B 1 260 ? -45.969 10.359 14.203 1 79.31 260 ASP B O 1
ATOM 9437 N N . ALA B 1 261 ? -44.781 11.82 12.961 1 75.19 261 ALA B N 1
ATOM 9438 C CA . ALA B 1 261 ? -45.781 12.883 13.102 1 75.19 261 ALA B CA 1
ATOM 9439 C C . ALA B 1 261 ? -47.156 12.422 12.594 1 75.19 261 ALA B C 1
ATOM 9441 O O . ALA B 1 261 ? -48.188 12.828 13.133 1 75.19 261 ALA B O 1
ATOM 9442 N N . ASN B 1 262 ? -47.125 11.594 11.586 1 76.94 262 ASN B N 1
ATOM 9443 C CA . ASN B 1 262 ? -48.375 11.133 10.992 1 76.94 262 ASN B CA 1
ATOM 9444 C C . ASN B 1 262 ? -48.969 9.961 11.773 1 76.94 262 ASN B C 1
ATOM 9446 O O . ASN B 1 262 ? -50.031 9.445 11.414 1 76.94 262 ASN B O 1
ATOM 9450 N N . ASN B 1 263 ? -48.344 9.523 12.805 1 87.12 263 ASN B N 1
ATOM 9451 C CA . ASN B 1 263 ? -48.781 8.43 13.648 1 87.12 263 ASN B CA 1
ATOM 9452 C C . ASN B 1 263 ? -48.406 8.648 15.109 1 87.12 263 ASN B C 1
ATOM 9454 O O . ASN B 1 263 ? -47.812 7.773 15.742 1 87.12 263 ASN B O 1
ATOM 9458 N N . LEU B 1 264 ? -48.75 9.852 15.617 1 88.12 264 LEU B N 1
ATOM 9459 C CA . LEU B 1 264 ? -48.406 10.227 16.984 1 88.12 264 LEU B CA 1
ATOM 9460 C C . LEU B 1 264 ? -49.281 9.484 18 1 88.12 264 LEU B C 1
ATOM 9462 O O . LEU B 1 264 ? -50.469 9.281 17.766 1 88.12 264 LEU B O 1
ATOM 9466 N N . PRO B 1 265 ? -48.625 9.078 19.062 1 93.44 265 PRO B N 1
ATOM 9467 C CA . PRO B 1 265 ? -49.438 8.57 20.172 1 93.44 265 PRO B CA 1
ATOM 9468 C C . PRO B 1 265 ? -50.312 9.656 20.797 1 93.44 265 PRO B C 1
ATOM 9470 O O . PRO B 1 265 ? -50.125 10.844 20.547 1 93.44 265 PRO B O 1
ATOM 9473 N N . SER B 1 266 ? -51.25 9.242 21.625 1 94.94 266 SER B N 1
ATOM 9474 C CA . SER B 1 266 ? -52.094 10.219 22.312 1 94.94 266 SER B CA 1
ATOM 9475 C C . SER B 1 266 ? -51.312 10.93 23.406 1 94.94 266 SER B C 1
ATOM 9477 O O . SER B 1 266 ? -50.406 10.359 24 1 94.94 266 SER B O 1
ATOM 9479 N N . ALA B 1 267 ? -51.719 12.148 23.656 1 92.5 267 ALA B N 1
ATOM 9480 C CA . ALA B 1 267 ? -51.094 12.914 24.734 1 92.5 267 ALA B CA 1
ATOM 9481 C C . ALA B 1 267 ? -51.312 12.227 26.078 1 92.5 267 ALA B C 1
ATOM 9483 O O . ALA B 1 267 ? -50.406 12.266 26.938 1 92.5 267 ALA B O 1
ATOM 9484 N N . ALA B 1 268 ? -52.469 11.648 26.266 1 95.38 268 ALA B N 1
ATOM 9485 C CA . ALA B 1 268 ? -52.781 10.969 27.516 1 95.38 268 ALA B CA 1
ATOM 9486 C C . ALA B 1 268 ? -51.844 9.781 27.75 1 95.38 268 ALA B C 1
ATOM 9488 O O . ALA B 1 268 ? -51.375 9.578 28.875 1 95.38 268 ALA B O 1
ATOM 9489 N N . ALA B 1 269 ? -51.625 9.039 26.734 1 96.81 269 ALA B N 1
ATOM 9490 C CA . ALA B 1 269 ? -50.75 7.867 26.859 1 96.81 269 ALA B CA 1
ATOM 9491 C C . ALA B 1 269 ? -49.312 8.289 27.141 1 96.81 269 ALA B C 1
ATOM 9493 O O . ALA B 1 269 ? -48.625 7.652 27.953 1 96.81 269 ALA B O 1
ATOM 9494 N N . VAL B 1 270 ? -48.844 9.32 26.438 1 94.88 270 VAL B N 1
ATOM 9495 C CA . VAL B 1 270 ? -47.5 9.82 26.641 1 94.88 270 VAL B CA 1
ATOM 9496 C C . VAL B 1 270 ? -47.344 10.352 28.062 1 94.88 270 VAL B C 1
ATOM 9498 O O . VAL B 1 270 ? -46.344 10.062 28.734 1 94.88 270 VAL B O 1
ATOM 9501 N N . SER B 1 271 ? -48.312 11.07 28.531 1 95.69 271 SER B N 1
ATOM 9502 C CA . SER B 1 271 ? -48.281 11.625 29.875 1 95.69 271 SER B CA 1
ATOM 9503 C C . SER B 1 271 ? -48.312 10.516 30.938 1 95.69 271 SER B C 1
ATOM 9505 O O . SER B 1 271 ? -47.688 10.641 31.984 1 95.69 271 SER B O 1
ATOM 9507 N N . ALA B 1 272 ? -49.031 9.516 30.641 1 96.31 272 ALA B N 1
ATOM 9508 C CA . ALA B 1 272 ? -49.094 8.383 31.562 1 96.31 272 ALA B CA 1
ATOM 9509 C C . ALA B 1 272 ? -47.75 7.672 31.656 1 96.31 272 ALA B C 1
ATOM 9511 O O . ALA B 1 272 ? -47.375 7.18 32.719 1 96.31 272 ALA B O 1
ATOM 9512 N N . ALA B 1 273 ? -47.094 7.617 30.609 1 97.25 273 ALA B N 1
ATOM 9513 C CA . ALA B 1 273 ? -45.781 6.926 30.562 1 97.25 273 ALA B CA 1
ATOM 9514 C C . ALA B 1 273 ? -44.688 7.805 31.125 1 97.25 273 ALA B C 1
ATOM 9516 O O . ALA B 1 273 ? -43.875 7.355 31.953 1 97.25 273 ALA B O 1
ATOM 9517 N N . VAL B 1 274 ? -44.594 9.086 30.656 1 97.75 274 VAL B N 1
ATOM 9518 C CA . VAL B 1 274 ? -43.594 10.062 31.094 1 97.75 274 VAL B CA 1
ATOM 9519 C C . VAL B 1 274 ? -44.281 11.391 31.406 1 97.75 274 VAL B C 1
ATOM 9521 O O . VAL B 1 274 ? -44.406 12.258 30.531 1 97.75 274 VAL B O 1
ATOM 9524 N N . PRO B 1 275 ? -44.594 11.57 32.656 1 95.94 275 PRO B N 1
ATOM 9525 C CA . PRO B 1 275 ? -45.281 12.805 33.031 1 95.94 275 PRO B CA 1
ATOM 9526 C C . PRO B 1 275 ? -44.5 14.062 32.594 1 95.94 275 PRO B C 1
ATOM 9528 O O . PRO B 1 275 ? -43.312 14.156 32.844 1 95.94 275 PRO B O 1
ATOM 9531 N N . GLY B 1 276 ? -45.219 14.938 31.938 1 91.75 276 GLY B N 1
ATOM 9532 C CA . GLY B 1 276 ? -44.625 16.203 31.547 1 91.75 276 GLY B CA 1
ATOM 9533 C C . GLY B 1 276 ? -44.031 16.172 30.156 1 91.75 276 GLY B C 1
ATOM 9534 O O . GLY B 1 276 ? -43.625 17.203 29.625 1 91.75 276 GLY B O 1
ATOM 9535 N N . ALA B 1 277 ? -43.969 15.008 29.484 1 90.81 277 ALA B N 1
ATOM 9536 C CA . ALA B 1 277 ? -43.406 14.891 28.156 1 90.81 277 ALA B CA 1
ATOM 9537 C C . ALA B 1 277 ? -44.406 15.258 27.078 1 90.81 277 ALA B C 1
ATOM 9539 O O . ALA B 1 277 ? -45.625 15.07 27.266 1 90.81 277 ALA B O 1
ATOM 9540 N N . ALA B 1 278 ? -43.875 15.758 25.953 1 85.19 278 ALA B N 1
ATOM 9541 C CA . ALA B 1 278 ? -44.719 16.016 24.781 1 85.19 278 ALA B CA 1
ATOM 9542 C C . ALA B 1 278 ? -44.625 14.844 23.797 1 85.19 278 ALA B C 1
ATOM 9544 O O . ALA B 1 278 ? -43.656 14.102 23.781 1 85.19 278 ALA B O 1
ATOM 9545 N N . ARG B 1 279 ? -45.625 14.758 22.984 1 84.06 279 ARG B N 1
ATOM 9546 C CA . ARG B 1 279 ? -45.781 13.625 22.078 1 84.06 279 ARG B CA 1
ATOM 9547 C C . ARG B 1 279 ? -44.656 13.625 21.031 1 84.06 279 ARG B C 1
ATOM 9549 O O . ARG B 1 279 ? -44.344 12.586 20.469 1 84.06 279 ARG B O 1
ATOM 9556 N N . GLY B 1 280 ? -44.062 14.805 20.859 1 75.94 280 GLY B N 1
ATOM 9557 C CA . GLY B 1 280 ? -43.031 14.914 19.844 1 75.94 280 GLY B CA 1
ATOM 9558 C C . GLY B 1 280 ? -41.625 14.859 20.422 1 75.94 280 GLY B C 1
ATOM 9559 O O . GLY B 1 280 ? -40.656 14.984 19.688 1 75.94 280 GLY B O 1
ATOM 9560 N N . ASN B 1 281 ? -41.438 14.57 21.734 1 81.25 281 ASN B N 1
ATOM 9561 C CA . ASN B 1 281 ? -40.125 14.477 22.359 1 81.25 281 ASN B CA 1
ATOM 9562 C C . ASN B 1 281 ? -39.375 13.242 21.891 1 81.25 281 ASN B C 1
ATOM 9564 O O . ASN B 1 281 ? -39.938 12.359 21.25 1 81.25 281 ASN B O 1
ATOM 9568 N N . THR B 1 282 ? -38.062 13.289 22.047 1 86.44 282 THR B N 1
ATOM 9569 C CA . THR B 1 282 ? -37.281 12.078 21.891 1 86.44 282 THR B CA 1
ATOM 9570 C C . THR B 1 282 ? -37.406 11.18 23.125 1 86.44 282 THR B C 1
ATOM 9572 O O . THR B 1 282 ? -37.125 11.617 24.234 1 86.44 282 THR B O 1
ATOM 9575 N N . PHE B 1 283 ? -37.875 10 22.922 1 93.69 283 PHE B N 1
ATOM 9576 C CA . PHE B 1 283 ? -38.094 9.078 24.031 1 93.69 283 PHE B CA 1
ATOM 9577 C C . PHE B 1 283 ? -37 7.992 24.031 1 93.69 283 PHE B C 1
ATOM 9579 O O . PHE B 1 283 ? -36.844 7.277 23.047 1 93.69 283 PHE B O 1
ATOM 9586 N N . GLY B 1 284 ? -36.281 7.93 25.125 1 96.81 284 GLY B N 1
ATOM 9587 C CA . GLY B 1 284 ? -35.312 6.863 25.312 1 96.81 284 GLY B CA 1
ATOM 9588 C C . GLY B 1 284 ? -35.875 5.668 26.062 1 96.81 284 GLY B C 1
ATOM 9589 O O . GLY B 1 284 ? -37 5.73 26.594 1 96.81 284 GLY B O 1
ATOM 9590 N N . PHE B 1 285 ? -35.156 4.551 26.031 1 98.06 285 PHE B N 1
ATOM 9591 C CA . PHE B 1 285 ? -35.562 3.311 26.672 1 98.06 285 PHE B CA 1
ATOM 9592 C C . PHE B 1 285 ? -34.688 3.008 27.875 1 98.06 285 PHE B C 1
ATOM 9594 O O . PHE B 1 285 ? -33.5 2.67 27.719 1 98.06 285 PHE B O 1
ATOM 9601 N N . ASN B 1 286 ? -35.281 3.08 29.047 1 97.94 286 ASN B N 1
ATOM 9602 C CA . ASN B 1 286 ? -34.531 2.666 30.219 1 97.94 286 ASN B CA 1
ATOM 9603 C C . ASN B 1 286 ? -34.312 1.155 30.25 1 97.94 286 ASN B C 1
ATOM 9605 O O . ASN B 1 286 ? -35.125 0.398 29.703 1 97.94 286 ASN B O 1
ATOM 9609 N N . ASN B 1 287 ? -33.281 0.758 30.969 1 96.25 287 ASN B N 1
ATOM 9610 C CA . ASN B 1 287 ? -32.938 -0.662 31.031 1 96.25 287 ASN B CA 1
ATOM 9611 C C . ASN B 1 287 ? -34.062 -1.471 31.688 1 96.25 287 ASN B C 1
ATOM 9613 O O . ASN B 1 287 ? -34.188 -2.674 31.453 1 96.25 287 ASN B O 1
ATOM 9617 N N . ASN B 1 288 ? -34.906 -0.853 32.438 1 95.56 288 ASN B N 1
ATOM 9618 C CA . ASN B 1 288 ? -36 -1.577 33.125 1 95.56 288 ASN B CA 1
ATOM 9619 C C . ASN B 1 288 ? -37.25 -1.634 32.281 1 95.56 288 ASN B C 1
ATOM 9621 O O . ASN B 1 288 ? -38.281 -2.105 32.75 1 95.56 288 ASN B O 1
ATOM 9625 N N . GLY B 1 289 ? -37.156 -1.071 31.094 1 95.88 289 GLY B N 1
ATOM 9626 C CA . GLY B 1 289 ? -38.281 -1.191 30.172 1 95.88 289 GLY B CA 1
ATOM 9627 C C . GLY B 1 289 ? -39.156 0.038 30.141 1 95.88 289 GLY B C 1
ATOM 9628 O O . GLY B 1 289 ? -40.094 0.139 29.328 1 95.88 289 GLY B O 1
ATOM 9629 N N . THR B 1 290 ? -38.906 1.005 31.031 1 97.5 290 THR B N 1
ATOM 9630 C CA . THR B 1 290 ? -39.688 2.234 31.047 1 97.5 290 THR B CA 1
ATOM 9631 C C . THR B 1 290 ? -39.125 3.238 30.047 1 97.5 290 THR B C 1
ATOM 9633 O O . THR B 1 290 ? -38.031 3.061 29.531 1 97.5 290 THR B O 1
ATOM 9636 N N . LEU B 1 291 ? -40 4.242 29.766 1 98.06 291 LEU B N 1
ATOM 9637 C CA . LEU B 1 291 ? -39.594 5.309 28.859 1 98.06 291 LEU B CA 1
ATOM 9638 C C . LEU B 1 291 ? -39.062 6.52 29.625 1 98.06 291 LEU B C 1
ATOM 9640 O O . LEU B 1 291 ? -39.406 6.707 30.797 1 98.06 291 LEU B O 1
ATOM 9644 N N . PHE B 1 292 ? -38.219 7.223 29.031 1 97.25 292 PHE B N 1
ATOM 9645 C CA . PHE B 1 292 ? -37.875 8.555 29.5 1 97.25 292 PHE B CA 1
ATOM 9646 C C . PHE B 1 292 ? -37.781 9.539 28.344 1 97.25 292 PHE B C 1
ATOM 9648 O O . PHE B 1 292 ? -37.656 9.133 27.188 1 97.25 292 PHE B O 1
ATOM 9655 N N . ALA B 1 293 ? -37.906 10.812 28.578 1 92.88 293 ALA B N 1
ATOM 9656 C CA . ALA B 1 293 ? -37.75 11.859 27.578 1 92.88 293 ALA B CA 1
ATOM 9657 C C . ALA B 1 293 ? -36.375 12.5 27.656 1 92.88 293 ALA B C 1
ATOM 9659 O O . ALA B 1 293 ? -35.875 12.781 28.75 1 92.88 293 ALA B O 1
ATOM 9660 N N . TYR B 1 294 ? -35.75 12.68 26.531 1 89.38 294 TYR B N 1
ATOM 9661 C CA . TYR B 1 294 ? -34.469 13.352 26.5 1 89.38 294 TYR B CA 1
ATOM 9662 C C . TYR B 1 294 ? -34.594 14.766 27.062 1 89.38 294 TYR B C 1
ATOM 9664 O O . TYR B 1 294 ? -33.688 15.234 27.766 1 89.38 294 TYR B O 1
ATOM 9672 N N . GLN B 1 295 ? -35.75 15.328 26.719 1 80.44 295 GLN B N 1
ATOM 9673 C CA . GLN B 1 295 ? -36 16.688 27.188 1 80.44 295 GLN B CA 1
ATOM 9674 C C . GLN B 1 295 ? -36.188 16.703 28.703 1 80.44 295 GLN B C 1
ATOM 9676 O O . GLN B 1 295 ? -37.094 16.047 29.234 1 80.44 295 GLN B O 1
ATOM 9681 N N . GLY B 1 296 ? -35.219 17.344 29.328 1 86.44 296 GLY B N 1
ATOM 9682 C CA . GLY B 1 296 ? -35.281 17.453 30.766 1 86.44 296 GLY B CA 1
ATOM 9683 C C . GLY B 1 296 ? -34.875 16.172 31.484 1 86.44 296 GLY B C 1
ATOM 9684 O O . GLY B 1 296 ? -34.938 16.094 32.719 1 86.44 296 GLY B O 1
ATOM 9685 N N . ALA B 1 297 ? -34.5 15.266 30.719 1 93.12 297 ALA B N 1
ATOM 9686 C CA . ALA B 1 297 ? -34.156 13.961 31.281 1 93.12 297 ALA B CA 1
ATOM 9687 C C . ALA B 1 297 ? -35.25 13.438 32.188 1 93.12 297 ALA B C 1
ATOM 9689 O O . ALA B 1 297 ? -35 12.969 33.312 1 93.12 297 ALA B O 1
ATOM 9690 N N . ARG B 1 298 ? -36.5 13.516 31.719 1 95.06 298 ARG B N 1
ATOM 9691 C CA . ARG B 1 298 ? -37.656 13.141 32.531 1 95.06 298 ARG B CA 1
ATOM 9692 C C . ARG B 1 298 ? -37.781 11.625 32.656 1 95.06 298 ARG B C 1
ATOM 9694 O O . ARG B 1 298 ? -37.781 10.922 31.641 1 95.06 298 ARG B O 1
ATOM 9701 N N . ASP B 1 299 ? -37.812 11.117 33.875 1 96.75 299 ASP B N 1
ATOM 9702 C CA . ASP B 1 299 ? -38 9.703 34.188 1 96.75 299 ASP B CA 1
ATOM 9703 C C . ASP B 1 299 ? -36.781 8.883 33.75 1 96.75 299 ASP B C 1
ATOM 9705 O O . ASP B 1 299 ? -36.906 7.688 33.5 1 96.75 299 ASP B O 1
ATOM 9709 N N . TYR B 1 300 ? -35.688 9.633 33.531 1 96.81 300 TYR B N 1
ATOM 9710 C CA . TYR B 1 300 ? -34.438 8.984 33.125 1 96.81 300 TYR B CA 1
ATOM 9711 C C . TYR B 1 300 ? -33.844 8.18 34.281 1 96.81 300 TYR B C 1
ATOM 9713 O O . TYR B 1 300 ? -33.688 8.695 35.375 1 96.81 300 TYR B O 1
ATOM 9721 N N . ILE B 1 301 ? -33.562 6.859 34 1 96.75 301 ILE B N 1
ATOM 9722 C CA . ILE B 1 301 ? -32.875 5.996 34.938 1 96.75 301 ILE B CA 1
ATOM 9723 C C . ILE B 1 301 ? -31.469 5.68 34.406 1 96.75 301 ILE B C 1
ATOM 9725 O O . ILE B 1 301 ? -31.312 4.957 33.438 1 96.75 301 ILE B O 1
ATOM 9729 N N . SER B 1 302 ? -30.531 6.148 35.125 1 94.62 302 SER B N 1
ATOM 9730 C CA . SER B 1 302 ? -29.156 6.07 34.656 1 94.62 302 SER B CA 1
ATOM 9731 C C . SER B 1 302 ? -28.625 4.641 34.75 1 94.62 302 SER B C 1
ATOM 9733 O O . SER B 1 302 ? -28.797 3.967 35.75 1 94.62 302 SER B O 1
ATOM 9735 N N . PRO B 1 303 ? -27.984 4.168 33.688 1 93.25 303 PRO B N 1
ATOM 9736 C CA . PRO B 1 303 ? -27.234 2.918 33.781 1 93.25 303 PRO B CA 1
ATOM 9737 C C . PRO B 1 303 ? -25.938 3.066 34.562 1 93.25 303 PRO B C 1
ATOM 9739 O O . PRO B 1 303 ? -25.297 2.068 34.938 1 93.25 303 PRO B O 1
ATOM 9742 N N . GLY B 1 304 ? -25.547 4.281 34.844 1 90.25 304 GLY B N 1
ATOM 9743 C CA . GLY B 1 304 ? -24.297 4.551 35.531 1 90.25 304 GLY B CA 1
ATOM 9744 C C . GLY B 1 304 ? -23.172 4.914 34.562 1 90.25 304 GLY B C 1
ATOM 9745 O O . GLY B 1 304 ? -23.281 4.707 33.344 1 90.25 304 GLY B O 1
ATOM 9746 N N . GLY B 1 305 ? -22.125 5.531 35.094 1 89.5 305 GLY B N 1
ATOM 9747 C CA . GLY B 1 305 ? -20.969 5.887 34.281 1 89.5 305 GLY B CA 1
ATOM 9748 C C . GLY B 1 305 ? -21 7.32 33.781 1 89.5 305 GLY B C 1
ATOM 9749 O O . GLY B 1 305 ? -22.062 7.91 33.656 1 89.5 305 GLY B O 1
ATOM 9750 N N . LEU B 1 306 ? -19.891 7.836 33.469 1 89.31 306 LEU B N 1
ATOM 9751 C CA . LEU B 1 306 ? -19.75 9.219 33.031 1 89.31 306 LEU B CA 1
ATOM 9752 C C . LEU B 1 306 ? -20.344 9.414 31.641 1 89.31 306 LEU B C 1
ATOM 9754 O O . LEU B 1 306 ? -20.781 10.523 31.297 1 89.31 306 LEU B O 1
ATOM 9758 N N . ASP B 1 307 ? -20.375 8.344 30.938 1 91.06 307 ASP B N 1
ATOM 9759 C CA . ASP B 1 307 ? -20.938 8.445 29.594 1 91.06 307 ASP B CA 1
ATOM 9760 C C . ASP B 1 307 ? -22.422 8.797 29.641 1 91.06 307 ASP B C 1
ATOM 9762 O O . ASP B 1 307 ? -22.906 9.547 28.797 1 91.06 307 ASP B O 1
ATOM 9766 N N . TYR B 1 308 ? -23.094 8.336 30.688 1 93.12 308 TYR B N 1
ATOM 9767 C CA . TYR B 1 308 ? -24.531 8.555 30.812 1 93.12 308 TYR B CA 1
ATOM 9768 C C . TYR B 1 308 ? -24.812 9.719 31.75 1 93.12 308 TYR B C 1
ATOM 9770 O O . TYR B 1 308 ? -25.875 10.352 31.656 1 93.12 308 TYR B O 1
ATOM 9778 N N . GLU B 1 309 ? -23.859 9.977 32.594 1 92 309 GLU B N 1
ATOM 9779 C CA . GLU B 1 309 ? -24.156 10.953 33.625 1 92 309 GLU B CA 1
ATOM 9780 C C . GLU B 1 309 ? -23.391 12.258 33.406 1 92 309 GLU B C 1
ATOM 9782 O O . GLU B 1 309 ? -23.688 13.266 34.031 1 92 309 GLU B O 1
ATOM 9787 N N . GLY B 1 310 ? -22.547 12.297 32.531 1 88.25 310 GLY B N 1
ATOM 9788 C CA . GLY B 1 310 ? -21.688 13.445 32.312 1 88.25 310 GLY B CA 1
ATOM 9789 C C . GLY B 1 310 ? -22.438 14.719 31.969 1 88.25 310 GLY B C 1
ATOM 9790 O O . GLY B 1 310 ? -22.016 15.812 32.344 1 88.25 310 GLY B O 1
ATOM 9791 N N . PHE B 1 311 ? -23.562 14.562 31.359 1 86.38 311 PHE B N 1
ATOM 9792 C CA . PHE B 1 311 ? -24.312 15.727 30.922 1 86.38 311 PHE B CA 1
ATOM 9793 C C . PHE B 1 311 ? -24.844 16.516 32.094 1 86.38 311 PHE B C 1
ATOM 9795 O O . PHE B 1 311 ? -25.094 17.719 32 1 86.38 311 PHE B O 1
ATOM 9802 N N . ARG B 1 312 ? -24.969 15.898 33.156 1 87.94 312 ARG B N 1
ATOM 9803 C CA . ARG B 1 312 ? -25.578 16.578 34.281 1 87.94 312 ARG B CA 1
ATOM 9804 C C . ARG B 1 312 ? -24.516 17.016 35.281 1 87.94 312 ARG B C 1
ATOM 9806 O O . ARG B 1 312 ? -24.828 17.641 36.312 1 87.94 312 ARG B O 1
ATOM 9813 N N . MET B 1 313 ? -23.359 16.641 35.062 1 86.38 313 MET B N 1
ATOM 9814 C CA . MET B 1 313 ? -22.297 17.062 35.969 1 86.38 313 MET B CA 1
ATOM 9815 C C . MET B 1 313 ? -22.141 18.594 35.938 1 86.38 313 MET B C 1
ATOM 9817 O O . MET B 1 313 ? -22.188 19.219 34.875 1 86.38 313 MET B O 1
ATOM 9821 N N . PRO B 1 314 ? -21.969 19.094 37.094 1 78.19 314 PRO B N 1
ATOM 9822 C CA . PRO B 1 314 ? -21.828 20.562 37.125 1 78.19 314 PRO B CA 1
ATOM 9823 C C . PRO B 1 314 ? -20.609 21.062 36.375 1 78.19 314 PRO B C 1
ATOM 9825 O O . PRO B 1 314 ? -19.547 20.422 36.406 1 78.19 314 PRO B O 1
ATOM 9828 N N . GLY B 1 315 ? -20.734 22.109 35.781 1 72.12 315 GLY B N 1
ATOM 9829 C CA . GLY B 1 315 ? -19.625 22.688 35.031 1 72.12 315 GLY B CA 1
ATOM 9830 C C . GLY B 1 315 ? -20.078 23.359 33.75 1 72.12 315 GLY B C 1
ATOM 9831 O O . GLY B 1 315 ? -21.281 23.453 33.469 1 72.12 315 GLY B O 1
ATOM 9832 N N . PRO B 1 316 ? -19.188 23.875 33 1 68.06 316 PRO B N 1
ATOM 9833 C CA . PRO B 1 316 ? -19.516 24.656 31.797 1 68.06 316 PRO B CA 1
ATOM 9834 C C . PRO B 1 316 ? -20.203 23.812 30.719 1 68.06 316 PRO B C 1
ATOM 9836 O O . PRO B 1 316 ? -20.812 24.375 29.797 1 68.06 316 PRO B O 1
ATOM 9839 N N . LEU B 1 317 ? -20.188 22.516 30.953 1 75.81 317 LEU B N 1
ATOM 9840 C CA . LEU B 1 317 ? -20.75 21.656 29.922 1 75.81 317 LEU B CA 1
ATOM 9841 C C . LEU B 1 317 ? -22.062 21.031 30.391 1 75.81 317 LEU B C 1
ATOM 9843 O O . LEU B 1 317 ? -22.609 20.156 29.719 1 75.81 317 LEU B O 1
ATOM 9847 N N . GLN B 1 318 ? -22.469 21.406 31.5 1 79 318 GLN B N 1
ATOM 9848 C CA . GLN B 1 318 ? -23.688 20.828 32.062 1 79 318 GLN B CA 1
ATOM 9849 C C . GLN B 1 318 ? -24.875 21.047 31.125 1 79 318 GLN B C 1
ATOM 9851 O O . GLN B 1 318 ? -25.031 22.125 30.547 1 79 318 GLN B O 1
ATOM 9856 N N . GLN B 1 319 ? -25.641 19.984 30.953 1 77 319 GLN B N 1
ATOM 9857 C CA . GLN B 1 319 ? -26.844 20.031 30.109 1 77 319 GLN B CA 1
ATOM 9858 C C . GLN B 1 319 ? -28.078 19.688 30.922 1 77 319 GLN B C 1
ATOM 9860 O O . GLN B 1 319 ? -28.016 18.938 31.891 1 77 319 GLN B O 1
ATOM 9865 N N . THR B 1 320 ? -29.234 20.25 30.453 1 79.56 320 THR B N 1
ATOM 9866 C CA . THR B 1 320 ? -30.516 19.906 31.047 1 79.56 320 THR B CA 1
ATOM 9867 C C . THR B 1 320 ? -31.094 18.656 30.391 1 79.56 320 THR B C 1
ATOM 9869 O O . THR B 1 320 ? -31.688 17.812 31.078 1 79.56 320 THR B O 1
ATOM 9872 N N . ASP B 1 321 ? -30.969 18.562 29.109 1 80.88 321 ASP B N 1
ATOM 9873 C CA . ASP B 1 321 ? -31.453 17.406 28.375 1 80.88 321 ASP B CA 1
ATOM 9874 C C . ASP B 1 321 ? -30.453 16.25 28.438 1 80.88 321 ASP B C 1
ATOM 9876 O O . ASP B 1 321 ? -29.25 16.469 28.594 1 80.88 321 ASP B O 1
ATOM 9880 N N . PHE B 1 322 ? -31.016 15.164 28.266 1 88.81 322 PHE B N 1
ATOM 9881 C CA . PHE B 1 322 ? -30.156 13.992 28.219 1 88.81 322 PHE B CA 1
ATOM 9882 C C . PHE B 1 322 ? -29.266 14.023 26.969 1 88.81 322 PHE B C 1
ATOM 9884 O O . PHE B 1 322 ? -29.75 14.297 25.875 1 88.81 322 PHE B O 1
ATOM 9891 N N . THR B 1 323 ? -28.031 13.875 27.141 1 86.69 323 THR B N 1
ATOM 9892 C CA . THR B 1 323 ? -27.078 13.656 26.062 1 86.69 323 THR B CA 1
ATOM 9893 C C . THR B 1 323 ? -26.016 12.633 26.469 1 86.69 323 THR B C 1
ATOM 9895 O O . THR B 1 323 ? -25.609 12.578 27.625 1 86.69 323 THR B O 1
ATOM 9898 N N . TYR B 1 324 ? -25.703 11.789 25.562 1 90.06 324 TYR B N 1
ATOM 9899 C CA . TYR B 1 324 ? -24.703 10.758 25.766 1 90.06 324 TYR B CA 1
ATOM 9900 C C . TYR B 1 324 ? -23.297 11.289 25.484 1 90.06 324 TYR B C 1
ATOM 9902 O O . TYR B 1 324 ? -23.078 11.93 24.453 1 90.06 324 TYR B O 1
ATOM 9910 N N . THR B 1 325 ? -22.375 11.102 26.422 1 89.31 325 THR B N 1
ATOM 9911 C CA . THR B 1 325 ? -21 11.555 26.234 1 89.31 325 THR B CA 1
ATOM 9912 C C . THR B 1 325 ? -20.141 10.453 25.594 1 89.31 325 THR B C 1
ATOM 9914 O O . THR B 1 325 ? -20.188 9.305 26.031 1 89.31 325 THR B O 1
ATOM 9917 N N . THR B 1 326 ? -19.297 10.836 24.625 1 90.19 326 THR B N 1
ATOM 9918 C CA . THR B 1 326 ? -18.516 9.836 23.906 1 90.19 326 THR B CA 1
ATOM 9919 C C . THR B 1 326 ? -17.016 10.039 24.141 1 90.19 326 THR B C 1
ATOM 9921 O O . THR B 1 326 ? -16.188 9.5 23.406 1 90.19 326 THR B O 1
ATOM 9924 N N . GLY B 1 327 ? -16.578 10.789 25.109 1 88 327 GLY B N 1
ATOM 9925 C CA . GLY B 1 327 ? -15.195 11.141 25.375 1 88 327 GLY B CA 1
ATOM 9926 C C . GLY B 1 327 ? -14.312 9.938 25.656 1 88 327 GLY B C 1
ATOM 9927 O O . GLY B 1 327 ? -13.109 9.969 25.391 1 88 327 GLY B O 1
ATOM 9928 N N . ASP B 1 328 ? -14.875 8.859 26.109 1 90.06 328 ASP B N 1
ATOM 9929 C CA . ASP B 1 328 ? -14.109 7.688 26.516 1 90.06 328 ASP B CA 1
ATOM 9930 C C . ASP B 1 328 ? -13.633 6.898 25.297 1 90.06 328 ASP B C 1
ATOM 9932 O O . ASP B 1 328 ? -12.742 6.051 25.406 1 90.06 328 ASP B O 1
ATOM 9936 N N . ARG B 1 329 ? -14.117 7.203 24.203 1 91.19 329 ARG B N 1
ATOM 9937 C CA . ARG B 1 329 ? -13.797 6.398 23.031 1 91.19 329 ARG B CA 1
ATOM 9938 C C . ARG B 1 329 ? -13.047 7.219 21.984 1 91.19 329 ARG B C 1
ATOM 9940 O O . ARG B 1 329 ? -12.453 6.664 21.062 1 91.19 329 ARG B O 1
ATOM 9947 N N . ASN B 1 330 ? -13.062 8.461 22.078 1 93.44 330 ASN B N 1
ATOM 9948 C CA . ASN B 1 330 ? -12.422 9.312 21.078 1 93.44 330 ASN B CA 1
ATOM 9949 C C . ASN B 1 330 ? -10.953 9.562 21.406 1 93.44 330 ASN B C 1
ATOM 9951 O O . ASN B 1 330 ? -10.609 9.875 22.547 1 93.44 330 ASN B O 1
ATOM 9955 N N . TYR B 1 331 ? -10.117 9.461 20.438 1 95 331 TYR B N 1
ATOM 9956 C CA . TYR B 1 331 ? -8.727 9.859 20.641 1 95 331 TYR B CA 1
ATOM 9957 C C . TYR B 1 331 ? -8.609 11.375 20.828 1 95 331 TYR B C 1
ATOM 9959 O O . TYR B 1 331 ? -9.336 12.141 20.188 1 95 331 TYR B O 1
ATOM 9967 N N . MET B 1 332 ? -7.77 11.68 21.734 1 94.38 332 MET B N 1
ATOM 9968 C CA . MET B 1 332 ? -7.293 13.062 21.812 1 94.38 332 MET B CA 1
ATOM 9969 C C . MET B 1 332 ? -6.039 13.258 20.969 1 94.38 332 MET B C 1
ATOM 9971 O O . MET B 1 332 ? -5.898 14.273 20.281 1 94.38 332 MET B O 1
ATOM 9975 N N . ILE B 1 333 ? -5.113 12.352 21.078 1 94.62 333 ILE B N 1
ATOM 9976 C CA . ILE B 1 333 ? -3.926 12.219 20.234 1 94.62 333 ILE B CA 1
ATOM 9977 C C . ILE B 1 333 ? -3.984 10.906 19.453 1 94.62 333 ILE B C 1
ATOM 9979 O O . ILE B 1 333 ? -4.203 9.844 20.047 1 94.62 333 ILE B O 1
ATOM 9983 N N . ILE B 1 334 ? -3.785 10.984 18.188 1 94.38 334 ILE B N 1
ATOM 9984 C CA . ILE B 1 334 ? -3.854 9.773 17.375 1 94.38 334 ILE B CA 1
ATOM 9985 C C . ILE B 1 334 ? -2.494 9.078 17.359 1 94.38 334 ILE B C 1
ATOM 9987 O O . ILE B 1 334 ? -1.453 9.742 17.406 1 94.38 334 ILE B O 1
ATOM 9991 N N . PRO B 1 335 ? -2.438 7.816 17.312 1 94.81 335 PRO B N 1
ATOM 9992 C CA . PRO B 1 335 ? -1.17 7.09 17.219 1 94.81 335 PRO B CA 1
ATOM 9993 C C . PRO B 1 335 ? -0.533 7.195 15.836 1 94.81 335 PRO B C 1
ATOM 9995 O O . PRO B 1 335 ? -1.229 7.445 14.852 1 94.81 335 PRO B O 1
ATOM 9998 N N . GLN B 1 336 ? 0.727 7.031 15.773 1 94.69 336 GLN B N 1
ATOM 9999 C CA . GLN B 1 336 ? 1.446 7.031 14.508 1 94.69 336 GLN B CA 1
ATOM 10000 C C . GLN B 1 336 ? 2.75 6.246 14.609 1 94.69 336 GLN B C 1
ATOM 10002 O O . GLN B 1 336 ? 3.477 6.371 15.602 1 94.69 336 GLN B O 1
ATOM 10007 N N . GLN B 1 337 ? 3.031 5.383 13.734 1 94.75 337 GLN B N 1
ATOM 10008 C CA . GLN B 1 337 ? 4.305 4.715 13.508 1 94.75 337 GLN B CA 1
ATOM 10009 C C . GLN B 1 337 ? 4.859 5.043 12.117 1 94.75 337 GLN B C 1
ATOM 10011 O O . GLN B 1 337 ? 4.168 4.871 11.117 1 94.75 337 GLN B O 1
ATOM 10016 N N . ARG B 1 338 ? 6.086 5.512 12.031 1 95.19 338 ARG B N 1
ATOM 10017 C CA . ARG B 1 338 ? 6.555 6.066 10.766 1 95.19 338 ARG B CA 1
ATOM 10018 C C . ARG B 1 338 ? 8.008 5.695 10.508 1 95.19 338 ARG B C 1
ATOM 10020 O O . ARG B 1 338 ? 8.836 5.738 11.414 1 95.19 338 ARG B O 1
ATOM 10027 N N . TYR B 1 339 ? 8.375 5.27 9.352 1 94.38 339 TYR B N 1
ATOM 10028 C CA . TYR B 1 339 ? 9.719 5.117 8.805 1 94.38 339 TYR B CA 1
ATOM 10029 C C . TYR B 1 339 ? 9.992 6.145 7.715 1 94.38 339 TYR B C 1
ATOM 10031 O O . TYR B 1 339 ? 9.188 6.309 6.793 1 94.38 339 TYR B O 1
ATOM 10039 N N . ASN B 1 340 ? 11.008 6.906 7.84 1 95.38 340 ASN B N 1
ATOM 10040 C CA . ASN B 1 340 ? 11.461 7.852 6.828 1 95.38 340 ASN B CA 1
ATOM 10041 C C . ASN B 1 340 ? 12.883 7.543 6.363 1 95.38 340 ASN B C 1
ATOM 10043 O O . ASN B 1 340 ? 13.789 7.41 7.184 1 95.38 340 ASN B O 1
ATOM 10047 N N . ILE B 1 341 ? 13.109 7.414 5.098 1 95.75 341 ILE B N 1
ATOM 10048 C CA . ILE B 1 341 ? 14.414 7.168 4.496 1 95.75 341 ILE B CA 1
ATOM 10049 C C . ILE B 1 341 ? 14.711 8.234 3.445 1 95.75 341 ILE B C 1
ATOM 10051 O O . ILE B 1 341 ? 13.828 8.617 2.678 1 95.75 341 ILE B O 1
ATOM 10055 N N . TYR B 1 342 ? 15.82 8.75 3.494 1 96.19 342 TYR B N 1
ATOM 10056 C CA . TYR B 1 342 ? 16.281 9.695 2.484 1 96.19 342 TYR B CA 1
ATOM 10057 C C . TYR B 1 342 ? 17.688 9.359 2.023 1 96.19 342 TYR B C 1
ATOM 10059 O O . TYR B 1 342 ? 18.562 9.062 2.842 1 96.19 342 TYR B O 1
ATOM 10067 N N . GLY B 1 343 ? 17.969 9.297 0.741 1 94.56 343 GLY B N 1
ATOM 10068 C CA . GLY B 1 343 ? 19.281 9.141 0.116 1 94.56 343 GLY B CA 1
ATOM 10069 C C . GLY B 1 343 ? 19.531 10.148 -0.988 1 94.56 343 GLY B C 1
ATOM 10070 O O . GLY B 1 343 ? 18.625 10.492 -1.745 1 94.56 343 GLY B O 1
ATOM 10071 N N . ALA B 1 344 ? 20.656 10.703 -1.013 1 94.69 344 ALA B N 1
ATOM 10072 C CA . ALA B 1 344 ? 21.031 11.648 -2.064 1 94.69 344 ALA B CA 1
ATOM 10073 C C . ALA B 1 344 ? 22.5 11.508 -2.439 1 94.69 344 ALA B C 1
ATOM 10075 O O . ALA B 1 344 ? 23.328 11.102 -1.611 1 94.69 344 ALA B O 1
ATOM 10076 N N . ALA B 1 345 ? 22.812 11.781 -3.693 1 94.38 345 ALA B N 1
ATOM 10077 C CA . ALA B 1 345 ? 24.188 11.805 -4.195 1 94.38 345 ALA B CA 1
ATOM 10078 C C . ALA B 1 345 ? 24.328 12.805 -5.34 1 94.38 345 ALA B C 1
ATOM 10080 O O . ALA B 1 345 ? 23.391 13.039 -6.094 1 94.38 345 ALA B O 1
ATOM 10081 N N . ASN B 1 346 ? 25.375 13.422 -5.402 1 93.88 346 ASN B N 1
ATOM 10082 C CA . ASN B 1 346 ? 25.766 14.25 -6.535 1 93.88 346 ASN B CA 1
ATOM 10083 C C . ASN B 1 346 ? 27.203 13.953 -6.98 1 93.88 346 ASN B C 1
ATOM 10085 O O . ASN B 1 346 ? 28 13.445 -6.199 1 93.88 346 ASN B O 1
ATOM 10089 N N . TYR B 1 347 ? 27.5 14.219 -8.25 1 93.38 347 TYR B N 1
ATOM 10090 C CA . TYR B 1 347 ? 28.781 13.906 -8.844 1 93.38 347 TYR B CA 1
ATOM 10091 C C . TYR B 1 347 ? 29.094 14.844 -10.016 1 93.38 347 TYR B C 1
ATOM 10093 O O . TYR B 1 347 ? 28.297 14.945 -10.953 1 93.38 347 TYR B O 1
ATOM 10101 N N . GLU B 1 348 ? 30.219 15.406 -9.891 1 94.06 348 GLU B N 1
ATOM 10102 C CA . GLU B 1 348 ? 30.672 16.25 -10.992 1 94.06 348 GLU B CA 1
ATOM 10103 C C . GLU B 1 348 ? 31.203 15.414 -12.148 1 94.06 348 GLU B C 1
ATOM 10105 O O . GLU B 1 348 ? 32.344 14.969 -12.125 1 94.06 348 GLU B O 1
ATOM 10110 N N . ILE B 1 349 ? 30.469 15.383 -13.227 1 91.06 349 ILE B N 1
ATOM 10111 C CA . ILE B 1 349 ? 30.891 14.648 -14.414 1 91.06 349 ILE B CA 1
ATOM 10112 C C . ILE B 1 349 ? 32 15.422 -15.133 1 91.06 349 ILE B C 1
ATOM 10114 O O . ILE B 1 349 ? 33.031 14.852 -15.508 1 91.06 349 ILE B O 1
ATOM 10118 N N . THR B 1 350 ? 31.672 16.672 -15.438 1 90.69 350 THR B N 1
ATOM 10119 C CA . THR B 1 350 ? 32.625 17.641 -15.977 1 90.69 350 THR B CA 1
ATOM 10120 C C . THR B 1 350 ? 32.531 18.969 -15.227 1 90.69 350 THR B C 1
ATOM 10122 O O . THR B 1 350 ? 31.672 19.125 -14.352 1 90.69 350 THR B O 1
ATOM 10125 N N . ALA B 1 351 ? 33.344 19.812 -15.5 1 88.31 351 ALA B N 1
ATOM 10126 C CA . ALA B 1 351 ? 33.281 21.125 -14.883 1 88.31 351 ALA B CA 1
ATOM 10127 C C . ALA B 1 351 ? 32 21.844 -15.234 1 88.31 351 ALA B C 1
ATOM 10129 O O . ALA B 1 351 ? 31.625 22.828 -14.586 1 88.31 351 ALA B O 1
ATOM 10130 N N . PHE B 1 352 ? 31.281 21.312 -16.234 1 92.12 352 PHE B N 1
ATOM 10131 C CA . PHE B 1 352 ? 30.078 22 -16.719 1 92.12 352 PHE B CA 1
ATOM 10132 C C . PHE B 1 352 ? 28.828 21.188 -16.375 1 92.12 352 PHE B C 1
ATOM 10134 O O . PHE B 1 352 ? 27.703 21.656 -16.625 1 92.12 352 PHE B O 1
ATOM 10141 N N . ALA B 1 353 ? 29.062 20.047 -15.766 1 93.94 353 ALA B N 1
ATOM 10142 C CA . ALA B 1 353 ? 27.891 19.203 -15.555 1 93.94 353 ALA B CA 1
ATOM 10143 C C . ALA B 1 353 ? 28.016 18.375 -14.281 1 93.94 353 ALA B C 1
ATOM 10145 O O . ALA B 1 353 ? 28.938 17.562 -14.156 1 93.94 353 ALA B O 1
ATOM 10146 N N . GLU B 1 354 ? 27.156 18.641 -13.336 1 94.94 354 GLU B N 1
ATOM 10147 C CA . GLU B 1 354 ? 27 17.844 -12.117 1 94.94 354 GLU B CA 1
ATOM 10148 C C . GLU B 1 354 ? 25.703 17.047 -12.133 1 94.94 354 GLU B C 1
ATOM 10150 O O . GLU B 1 354 ? 24.625 17.625 -12.258 1 94.94 354 GLU B O 1
ATOM 10155 N N . ALA B 1 355 ? 25.891 15.75 -12.094 1 95.06 355 ALA B N 1
ATOM 10156 C CA . ALA B 1 355 ? 24.703 14.898 -11.969 1 95.06 355 ALA B CA 1
ATOM 10157 C C . ALA B 1 355 ? 24.281 14.75 -10.516 1 95.06 355 ALA B C 1
ATOM 10159 O O . ALA B 1 355 ? 25.141 14.656 -9.625 1 95.06 355 ALA B O 1
ATOM 10160 N N . TYR B 1 356 ? 22.984 14.781 -10.25 1 94.44 356 TYR B N 1
ATOM 10161 C CA . TYR B 1 356 ? 22.5 14.547 -8.891 1 94.44 356 TYR B CA 1
ATOM 10162 C C . TYR B 1 356 ? 21.234 13.695 -8.898 1 94.44 356 TYR B C 1
ATOM 10164 O O . TYR B 1 356 ? 20.516 13.641 -9.898 1 94.44 356 TYR B O 1
ATOM 10172 N N . ALA B 1 357 ? 21.078 12.992 -7.82 1 95.25 357 ALA B N 1
ATOM 10173 C CA . ALA B 1 357 ? 19.875 12.188 -7.594 1 95.25 357 ALA B CA 1
ATOM 10174 C C . ALA B 1 357 ? 19.531 12.125 -6.109 1 95.25 357 ALA B C 1
ATOM 10176 O O . ALA B 1 357 ? 20.422 12.117 -5.258 1 95.25 357 ALA B O 1
ATOM 10177 N N . ASP B 1 358 ? 18.25 12.141 -5.812 1 93.94 358 ASP B N 1
ATOM 10178 C CA . ASP B 1 358 ? 17.797 11.906 -4.441 1 93.94 358 ASP B CA 1
ATOM 10179 C C . ASP B 1 358 ? 16.531 11.055 -4.414 1 93.94 358 ASP B C 1
ATOM 10181 O O . ASP B 1 358 ? 15.844 10.93 -5.426 1 93.94 358 ASP B O 1
ATOM 10185 N N . PHE B 1 359 ? 16.312 10.336 -3.332 1 94.88 359 PHE B N 1
ATOM 10186 C CA . PHE B 1 359 ? 15.172 9.461 -3.078 1 94.88 359 PHE B CA 1
ATOM 10187 C C . PHE B 1 359 ? 14.602 9.703 -1.686 1 94.88 359 PHE B C 1
ATOM 10189 O O . PHE B 1 359 ? 15.352 9.766 -0.706 1 94.88 359 PHE B O 1
ATOM 10196 N N . LEU B 1 360 ? 13.336 9.922 -1.667 1 96.38 360 LEU B N 1
ATOM 10197 C CA . LEU B 1 360 ? 12.562 10.07 -0.436 1 96.38 360 LEU B CA 1
ATOM 10198 C C . LEU B 1 360 ? 11.531 8.953 -0.307 1 96.38 360 LEU B C 1
ATOM 10200 O O . LEU B 1 360 ? 10.828 8.641 -1.268 1 96.38 360 LEU B O 1
ATOM 10204 N N . PHE B 1 361 ? 11.523 8.297 0.89 1 95.69 361 PHE B N 1
ATOM 10205 C CA . PHE B 1 361 ? 10.523 7.273 1.171 1 95.69 361 PHE B CA 1
ATOM 10206 C C . PHE B 1 361 ? 9.945 7.445 2.572 1 95.69 361 PHE B C 1
ATOM 10208 O O . PHE B 1 361 ? 10.68 7.758 3.514 1 95.69 361 PHE B O 1
ATOM 10215 N N . SER B 1 362 ? 8.672 7.293 2.65 1 96.12 362 SER B N 1
ATOM 10216 C CA . SER B 1 362 ? 7.988 7.281 3.939 1 96.12 362 SER B CA 1
ATOM 10217 C C . SER B 1 362 ? 6.914 6.199 3.982 1 96.12 362 SER B C 1
ATOM 10219 O O . SER B 1 362 ? 6.102 6.086 3.062 1 96.12 362 SER B O 1
ATOM 10221 N N . GLN B 1 363 ? 7 5.352 4.93 1 95.31 363 GLN B N 1
ATOM 10222 C CA . GLN B 1 363 ? 5.898 4.465 5.281 1 95.31 363 GLN B CA 1
ATOM 10223 C C . GLN B 1 363 ? 5.379 4.762 6.688 1 95.31 363 GLN B C 1
ATOM 10225 O O . GLN B 1 363 ? 6.152 4.773 7.648 1 95.31 363 GLN B O 1
ATOM 10230 N N . TYR B 1 364 ? 4.109 5.004 6.809 1 94.44 364 TYR B N 1
ATOM 10231 C CA . TYR B 1 364 ? 3.617 5.195 8.172 1 94.44 364 TYR B CA 1
ATOM 10232 C C . TYR B 1 364 ? 2.174 4.723 8.297 1 94.44 364 TYR B C 1
ATOM 10234 O O . TYR B 1 364 ? 1.468 4.582 7.297 1 94.44 364 TYR B O 1
ATOM 10242 N N . GLU B 1 365 ? 1.845 4.395 9.453 1 94 365 GLU B N 1
ATOM 10243 C CA . GLU B 1 365 ? 0.498 4.02 9.875 1 94 365 GLU B CA 1
ATOM 10244 C C . GLU B 1 365 ? -0.043 4.992 10.922 1 94 365 GLU B C 1
ATOM 10246 O O . GLU B 1 365 ? 0.688 5.41 11.82 1 94 365 GLU B O 1
ATOM 10251 N N . ALA B 1 366 ? -1.216 5.402 10.648 1 93.75 366 ALA B N 1
ATOM 10252 C CA . ALA B 1 366 ? -1.955 6.25 11.578 1 93.75 366 ALA B CA 1
ATOM 10253 C C . ALA B 1 366 ? -3.445 5.922 11.555 1 93.75 366 ALA B C 1
ATOM 10255 O O . ALA B 1 366 ? -3.91 5.18 10.688 1 93.75 366 ALA B O 1
ATOM 10256 N N . GLY B 1 367 ? -4.145 6.363 12.57 1 89.75 367 GLY B N 1
ATOM 10257 C CA . GLY B 1 367 ? -5.566 6.062 12.555 1 89.75 367 GLY B CA 1
ATOM 10258 C C . GLY B 1 367 ? -6.359 6.883 13.555 1 89.75 367 GLY B C 1
ATOM 10259 O O . GLY B 1 367 ? -5.816 7.328 14.57 1 89.75 367 GLY B O 1
ATOM 10260 N N . ASN B 1 368 ? -7.574 7.078 13.203 1 92.12 368 ASN B N 1
ATOM 10261 C CA . ASN B 1 368 ? -8.508 7.746 14.102 1 92.12 368 ASN B CA 1
ATOM 10262 C C . ASN B 1 368 ? -9.391 6.746 14.844 1 92.12 368 ASN B C 1
ATOM 10264 O O . ASN B 1 368 ? -9.523 5.598 14.414 1 92.12 368 ASN B O 1
ATOM 10268 N N . GLN B 1 369 ? -9.797 7.121 15.922 1 93.94 369 GLN B N 1
ATOM 10269 C CA . GLN B 1 369 ? -10.773 6.375 16.703 1 93.94 369 GLN B CA 1
ATOM 10270 C C . GLN B 1 369 ? -11.906 7.285 17.172 1 93.94 369 GLN B C 1
ATOM 10272 O O . GLN B 1 369 ? -11.664 8.273 17.875 1 93.94 369 GLN B O 1
ATOM 10277 N N . LEU B 1 370 ? -13.047 6.953 16.734 1 92 370 LEU B N 1
ATOM 10278 C CA . LEU B 1 370 ? -14.258 7.68 17.109 1 92 370 LEU B CA 1
ATOM 10279 C C . LEU B 1 370 ? -15.18 6.809 17.969 1 92 370 LEU B C 1
ATOM 10281 O O . LEU B 1 370 ? -14.906 5.621 18.156 1 92 370 LEU B O 1
ATOM 10285 N N . ALA B 1 371 ? -16.234 7.496 18.438 1 92.19 371 ALA B N 1
ATOM 10286 C CA . ALA B 1 371 ? -17.25 6.766 19.203 1 92.19 371 ALA B CA 1
ATOM 10287 C C . ALA B 1 371 ? -17.891 5.672 18.359 1 92.19 371 ALA B C 1
ATOM 10289 O O . ALA B 1 371 ? -17.766 5.668 17.141 1 92.19 371 ALA B O 1
ATOM 10290 N N . SER B 1 372 ? -18.516 4.766 19.109 1 93.56 372 SER B N 1
ATOM 10291 C CA . SER B 1 372 ? -19.172 3.639 18.453 1 93.56 372 SER B CA 1
ATOM 10292 C C . SER B 1 372 ? -20.219 4.117 17.453 1 93.56 372 SER B C 1
ATOM 10294 O O . SER B 1 372 ? -20.688 5.254 17.531 1 93.56 372 SER B O 1
ATOM 10296 N N . ASN B 1 373 ? -20.547 3.281 16.578 1 92.19 373 ASN B N 1
ATOM 10297 C CA . ASN B 1 373 ? -21.391 3.613 15.43 1 92.19 373 ASN B CA 1
ATOM 10298 C C . ASN B 1 373 ? -22.766 4.09 15.867 1 92.19 373 ASN B C 1
ATOM 10300 O O . ASN B 1 373 ? -23.531 3.334 16.469 1 92.19 373 ASN B O 1
ATOM 10304 N N . PRO B 1 374 ? -23.062 5.332 15.516 1 88.62 374 PRO B N 1
ATOM 10305 C CA . PRO B 1 374 ? -24.422 5.805 15.75 1 88.62 374 PRO B CA 1
ATOM 10306 C C . PRO B 1 374 ? -25.344 5.547 14.562 1 88.62 374 PRO B C 1
ATOM 10308 O O . PRO B 1 374 ? -24.938 5.73 13.414 1 88.62 374 PRO B O 1
ATOM 10311 N N . ALA B 1 375 ? -26.438 4.969 14.75 1 88.44 375 ALA B N 1
ATOM 10312 C CA . ALA B 1 375 ? -27.516 4.906 13.766 1 88.44 375 ALA B CA 1
ATOM 10313 C C . ALA B 1 375 ? -28.672 5.812 14.164 1 88.44 375 ALA B C 1
ATOM 10315 O O . ALA B 1 375 ? -29.422 5.504 15.102 1 88.44 375 ALA B O 1
ATOM 10316 N N . THR B 1 376 ? -28.703 6.938 13.453 1 82.19 376 THR B N 1
ATOM 10317 C CA . THR B 1 376 ? -29.594 7.988 13.93 1 82.19 376 THR B CA 1
ATOM 10318 C C . THR B 1 376 ? -30.375 8.602 12.773 1 82.19 376 THR B C 1
ATOM 10320 O O . THR B 1 376 ? -29.828 8.797 11.68 1 82.19 376 THR B O 1
ATOM 10323 N N . GLY B 1 377 ? -31.578 8.859 13.07 1 73.62 377 GLY B N 1
ATOM 10324 C CA . GLY B 1 377 ? -32.375 9.602 12.117 1 73.62 377 GLY B CA 1
ATOM 10325 C C . GLY B 1 377 ? -32.906 8.742 10.977 1 73.62 377 GLY B C 1
ATOM 10326 O O . GLY B 1 377 ? -32.688 7.527 10.961 1 73.62 377 GLY B O 1
ATOM 10327 N N . PRO B 1 378 ? -33.594 9.422 10.039 1 70.25 378 PRO B N 1
ATOM 10328 C CA . PRO B 1 378 ? -34.188 8.672 8.938 1 70.25 378 PRO B CA 1
ATOM 10329 C C . PRO B 1 378 ? -33.156 8.133 7.957 1 70.25 378 PRO B C 1
ATOM 10331 O O . PRO B 1 378 ? -33.406 7.137 7.273 1 70.25 378 PRO B O 1
ATOM 10334 N N . THR B 1 379 ? -32.031 8.797 7.926 1 70.25 379 THR B N 1
ATOM 10335 C CA . THR B 1 379 ? -31.047 8.461 6.906 1 70.25 379 THR B CA 1
ATOM 10336 C C . THR B 1 379 ? -30.203 7.266 7.34 1 70.25 379 THR B C 1
ATOM 10338 O O . THR B 1 379 ? -29.828 6.43 6.516 1 70.25 379 THR B O 1
ATOM 10341 N N . THR B 1 380 ? -29.906 7.117 8.664 1 83 380 THR B N 1
ATOM 10342 C CA . THR B 1 380 ? -28.969 6.074 9.086 1 83 380 THR B CA 1
ATOM 10343 C C . THR B 1 380 ? -29.609 5.195 10.156 1 83 380 THR B C 1
ATOM 10345 O O . THR B 1 380 ? -29.062 4.148 10.508 1 83 380 THR B O 1
ATOM 10348 N N . GLY B 1 381 ? -30.75 5.617 10.664 1 89 381 GLY B N 1
ATOM 10349 C CA . GLY B 1 381 ? -31.422 4.848 11.703 1 89 381 GLY B CA 1
ATOM 10350 C C . GLY B 1 381 ? -32.156 3.637 11.172 1 89 381 GLY B C 1
ATOM 10351 O O . GLY B 1 381 ? -31.797 3.086 10.133 1 89 381 GLY B O 1
ATOM 10352 N N . PHE B 1 382 ? -33.156 3.148 12.094 1 94.56 382 PHE B N 1
ATOM 10353 C CA . PHE B 1 382 ? -33.906 1.93 11.781 1 94.56 382 PHE B CA 1
ATOM 10354 C C . PHE B 1 382 ? -35.375 2.123 12.023 1 94.56 382 PHE B C 1
ATOM 10356 O O . PHE B 1 382 ? -35.812 3.201 12.43 1 94.56 382 PHE B O 1
ATOM 10363 N N . ARG B 1 383 ? -36.094 1.089 11.609 1 93.81 383 ARG B N 1
ATOM 10364 C CA . ARG B 1 383 ? -37.5 0.989 11.898 1 93.81 383 ARG B CA 1
ATOM 10365 C C . ARG B 1 383 ? -37.812 -0.299 12.656 1 93.81 383 ARG B C 1
ATOM 10367 O O . ARG B 1 383 ? -37.312 -1.368 12.305 1 93.81 383 ARG B O 1
ATOM 10374 N N . ILE B 1 384 ? -38.562 -0.149 13.703 1 96.12 384 ILE B N 1
ATOM 10375 C CA . ILE B 1 384 ? -39.031 -1.319 14.438 1 96.12 384 ILE B CA 1
ATOM 10376 C C . ILE B 1 384 ? -40.5 -1.627 14.062 1 96.12 384 ILE B C 1
ATOM 10378 O O . ILE B 1 384 ? -41.344 -0.765 14.18 1 96.12 384 ILE B O 1
ATOM 10382 N N . PRO B 1 385 ? -40.688 -2.883 13.695 1 95.12 385 PRO B N 1
ATOM 10383 C CA . PRO B 1 385 ? -42.094 -3.252 13.484 1 95.12 385 PRO B CA 1
ATOM 10384 C C . PRO B 1 385 ? -42.906 -3.232 14.773 1 95.12 385 PRO B C 1
ATOM 10386 O O . PRO B 1 385 ? -42.406 -3.623 15.828 1 95.12 385 PRO B O 1
ATOM 10389 N N . GLY B 1 386 ? -44.188 -2.793 14.641 1 95.25 386 GLY B N 1
ATOM 10390 C CA . GLY B 1 386 ? -45.062 -2.779 15.797 1 95.25 386 GLY B CA 1
ATOM 10391 C C . GLY B 1 386 ? -45.281 -4.152 16.406 1 95.25 386 GLY B C 1
ATOM 10392 O O . GLY B 1 386 ? -45.719 -4.273 17.547 1 95.25 386 GLY B O 1
ATOM 10393 N N . THR B 1 387 ? -44.875 -5.172 15.68 1 93.81 387 THR B N 1
ATOM 10394 C CA . THR B 1 387 ? -45.094 -6.555 16.109 1 93.81 387 THR B CA 1
ATOM 10395 C C . THR B 1 387 ? -43.812 -7.125 16.734 1 93.81 387 THR B C 1
ATOM 10397 O O . THR B 1 387 ? -43.781 -8.305 17.094 1 93.81 387 THR B O 1
ATOM 10400 N N . ASN B 1 388 ? -42.781 -6.371 16.859 1 95.75 388 ASN B N 1
ATOM 10401 C CA . ASN B 1 388 ? -41.531 -6.859 17.422 1 95.75 388 ASN B CA 1
ATOM 10402 C C . ASN B 1 388 ? -41.75 -7.473 18.797 1 95.75 388 ASN B C 1
ATOM 10404 O O . ASN B 1 388 ? -42.406 -6.883 19.656 1 95.75 388 ASN B O 1
ATOM 10408 N N . PRO B 1 389 ? -41.188 -8.609 19.031 1 96.06 389 PRO B N 1
ATOM 10409 C CA . PRO B 1 389 ? -41.531 -9.359 20.25 1 96.06 389 PRO B CA 1
ATOM 10410 C C . PRO B 1 389 ? -40.906 -8.758 21.5 1 96.06 389 PRO B C 1
ATOM 10412 O O . PRO B 1 389 ? -41.281 -9.133 22.609 1 96.06 389 PRO B O 1
ATOM 10415 N N . PHE B 1 390 ? -40.062 -7.824 21.375 1 97.12 390 PHE B N 1
ATOM 10416 C CA . PHE B 1 390 ? -39.344 -7.344 22.547 1 97.12 390 PHE B CA 1
ATOM 10417 C C . PHE B 1 390 ? -39.938 -6.047 23.062 1 97.12 390 PHE B C 1
ATOM 10419 O O . PHE B 1 390 ? -39.469 -5.504 24.078 1 97.12 390 PHE B O 1
ATOM 10426 N N . ILE B 1 391 ? -40.938 -5.473 22.469 1 97.94 391 ILE B N 1
ATOM 10427 C CA . ILE B 1 391 ? -41.5 -4.188 22.859 1 97.94 391 ILE B CA 1
ATOM 10428 C C . ILE B 1 391 ? -41.969 -4.262 24.312 1 97.94 391 ILE B C 1
ATOM 10430 O O . ILE B 1 391 ? -42.812 -5.09 24.656 1 97.94 391 ILE B O 1
ATOM 10434 N N . PRO B 1 392 ? -41.438 -3.391 25.156 1 97.31 392 PRO B N 1
ATOM 10435 C CA . PRO B 1 392 ? -41.844 -3.393 26.562 1 97.31 392 PRO B CA 1
ATOM 10436 C C . PRO B 1 392 ? -43.312 -2.951 26.75 1 97.31 392 PRO B C 1
ATOM 10438 O O . PRO B 1 392 ? -43.875 -2.279 25.891 1 97.31 392 PRO B O 1
ATOM 10441 N N . ALA B 1 393 ? -43.781 -3.246 27.938 1 96.62 393 ALA B N 1
ATOM 10442 C CA . ALA B 1 393 ? -45.188 -3.031 28.219 1 96.62 393 ALA B CA 1
ATOM 10443 C C . ALA B 1 393 ? -45.562 -1.549 28.156 1 96.62 393 ALA B C 1
ATOM 10445 O O . ALA B 1 393 ? -46.594 -1.179 27.594 1 96.62 393 ALA B O 1
ATOM 10446 N N . GLU B 1 394 ? -44.75 -0.728 28.734 1 97.12 394 GLU B N 1
ATOM 10447 C CA . GLU B 1 394 ? -45.031 0.705 28.734 1 97.12 394 GLU B CA 1
ATOM 10448 C C . GLU B 1 394 ? -45.062 1.277 27.328 1 97.12 394 GLU B C 1
ATOM 10450 O O . GLU B 1 394 ? -45.938 2.059 26.969 1 97.12 394 GLU B O 1
ATOM 10455 N N . LEU B 1 395 ? -44.062 0.905 26.562 1 97.94 395 LEU B N 1
ATOM 10456 C CA . LEU B 1 395 ? -44 1.358 25.172 1 97.94 395 LEU B CA 1
ATOM 10457 C C . LEU B 1 395 ? -45.188 0.816 24.375 1 97.94 395 LEU B C 1
ATOM 10459 O O . LEU B 1 395 ? -45.719 1.509 23.5 1 97.94 395 LEU B O 1
ATOM 10463 N N . ARG B 1 396 ? -45.562 -0.418 24.672 1 97.44 396 ARG B N 1
ATOM 10464 C CA . ARG B 1 396 ? -46.719 -1.016 24 1 97.44 396 ARG B CA 1
ATOM 10465 C C . ARG B 1 396 ? -47.969 -0.173 24.219 1 97.44 396 ARG B C 1
ATOM 10467 O O . ARG B 1 396 ? -48.75 0.062 23.281 1 97.44 396 ARG B O 1
ATOM 10474 N N . ALA B 1 397 ? -48.156 0.273 25.422 1 97.38 397 ALA B N 1
ATOM 10475 C CA . ALA B 1 397 ? -49.312 1.098 25.75 1 97.38 397 ALA B CA 1
ATOM 10476 C C . ALA B 1 397 ? -49.312 2.4 24.953 1 97.38 397 ALA B C 1
ATOM 10478 O O . ALA B 1 397 ? -50.344 2.848 24.469 1 97.38 397 ALA B O 1
ATOM 10479 N N . VAL B 1 398 ? -48.219 2.938 24.828 1 97.5 398 VAL B N 1
ATOM 10480 C CA . VAL B 1 398 ? -48.062 4.184 24.078 1 97.5 398 VAL B CA 1
ATOM 10481 C C . VAL B 1 398 ? -48.281 3.926 22.594 1 97.5 398 VAL B C 1
ATOM 10483 O O . VAL B 1 398 ? -49.031 4.664 21.938 1 97.5 398 VAL B O 1
ATOM 10486 N N . LEU B 1 399 ? -47.719 2.854 22.094 1 97.44 399 LEU B N 1
ATOM 10487 C CA . LEU B 1 399 ? -47.875 2.512 20.688 1 97.44 399 LEU B CA 1
ATOM 10488 C C . LEU B 1 399 ? -49.312 2.209 20.328 1 97.44 399 LEU B C 1
ATOM 10490 O O . LEU B 1 399 ? -49.781 2.566 19.25 1 97.44 399 LEU B O 1
ATOM 10494 N N . ASN B 1 400 ? -50 1.602 21.219 1 96.81 400 ASN B N 1
ATOM 10495 C CA . ASN B 1 400 ? -51.375 1.215 20.984 1 96.81 400 ASN B CA 1
ATOM 10496 C C . ASN B 1 400 ? -52.281 2.434 20.906 1 96.81 400 ASN B C 1
ATOM 10498 O O . ASN B 1 400 ? -53.406 2.346 20.375 1 96.81 400 ASN B O 1
ATOM 10502 N N . SER B 1 401 ? -51.812 3.557 21.375 1 96.56 401 SER B N 1
ATOM 10503 C CA . SER B 1 401 ? -52.656 4.758 21.391 1 96.56 401 SER B CA 1
ATOM 10504 C C . SER B 1 401 ? -52.562 5.512 20.062 1 96.56 401 SER B C 1
ATOM 10506 O O . SER B 1 401 ? -53.312 6.465 19.828 1 96.56 401 SER B O 1
ATOM 10508 N N . ARG B 1 402 ? -51.719 5.031 19.172 1 94.31 402 ARG B N 1
ATOM 10509 C CA . ARG B 1 402 ? -51.531 5.68 17.891 1 94.31 402 ARG B CA 1
ATOM 10510 C C . ARG B 1 402 ? -52.688 5.375 16.938 1 94.31 402 ARG B C 1
ATOM 10512 O O . ARG B 1 402 ? -53.375 4.375 17.125 1 94.31 402 ARG B O 1
ATOM 10519 N N . PRO B 1 403 ? -52.812 6.227 15.906 1 91.44 403 PRO B N 1
ATOM 10520 C CA . PRO B 1 403 ? -53.844 5.906 14.891 1 91.44 403 PRO B CA 1
ATOM 10521 C C . PRO B 1 403 ? -53.594 4.555 14.219 1 91.44 403 PRO B C 1
ATOM 10523 O O . PRO B 1 403 ? -54.531 3.818 13.953 1 91.44 403 PRO B O 1
ATOM 10526 N N . ASN B 1 404 ? -52.312 4.277 13.961 1 92.69 404 ASN B N 1
ATOM 10527 C CA . ASN B 1 404 ? -51.906 2.969 13.469 1 92.69 404 ASN B CA 1
ATOM 10528 C C . ASN B 1 404 ? -51.062 2.227 14.484 1 92.69 404 ASN B C 1
ATOM 10530 O O . ASN B 1 404 ? -49.812 2.213 14.375 1 92.69 404 ASN B O 1
ATOM 10534 N N . PRO B 1 405 ? -51.688 1.556 15.336 1 93.31 405 PRO B N 1
ATOM 10535 C CA . PRO B 1 405 ? -50.938 0.94 16.438 1 93.31 405 PRO B CA 1
ATOM 10536 C C . PRO B 1 405 ? -49.906 -0.079 15.977 1 93.31 405 PRO B C 1
ATOM 10538 O O . PRO B 1 405 ? -48.906 -0.297 16.656 1 93.31 405 PRO B O 1
ATOM 10541 N N . ASN B 1 406 ? -50.062 -0.7 14.82 1 91.19 406 ASN B N 1
ATOM 10542 C CA . ASN B 1 406 ? -49.188 -1.756 14.359 1 91.19 406 ASN B CA 1
ATOM 10543 C C . ASN B 1 406 ? -48.125 -1.213 13.398 1 91.19 406 ASN B C 1
ATOM 10545 O O . ASN B 1 406 ? -47.25 -1.951 12.961 1 91.19 406 ASN B O 1
ATOM 10549 N N . GLY B 1 407 ? -48.188 0.033 13.102 1 92.44 407 GLY B N 1
ATOM 10550 C CA . GLY B 1 407 ? -47.188 0.64 12.25 1 92.44 407 GLY B CA 1
ATOM 10551 C C . GLY B 1 407 ? -45.781 0.613 12.859 1 92.44 407 GLY B C 1
ATOM 10552 O O . GLY B 1 407 ? -45.656 0.641 14.086 1 92.44 407 GLY B O 1
ATOM 10553 N N . SER B 1 408 ? -44.812 0.554 11.977 1 94.19 408 SER B N 1
ATOM 10554 C CA . SER B 1 408 ? -43.438 0.604 12.477 1 94.19 408 SER B CA 1
ATOM 10555 C C . SER B 1 408 ? -43.125 1.975 13.062 1 94.19 408 SER B C 1
ATOM 10557 O O . SER B 1 408 ? -43.875 2.93 12.875 1 94.19 408 SER B O 1
ATOM 10559 N N . PHE B 1 409 ? -42.094 2.055 13.836 1 92.44 409 PHE B N 1
ATOM 10560 C CA . PHE B 1 409 ? -41.625 3.314 14.398 1 92.44 409 PHE B CA 1
ATOM 10561 C C . PHE B 1 409 ? -40.094 3.383 14.383 1 92.44 409 PHE B C 1
ATOM 10563 O O . PHE B 1 409 ? -39.438 2.367 14.188 1 92.44 409 PHE B O 1
ATOM 10570 N N . ARG B 1 410 ? -39.594 4.586 14.586 1 89.94 410 ARG B N 1
ATOM 10571 C CA . ARG B 1 410 ? -38.188 4.867 14.414 1 89.94 410 ARG B CA 1
ATOM 10572 C C . ARG B 1 410 ? -37.375 4.328 15.586 1 89.94 410 ARG B C 1
ATOM 10574 O O . ARG B 1 410 ? -37.844 4.324 16.719 1 89.94 410 ARG B O 1
ATOM 10581 N N . LEU B 1 411 ? -36.188 3.848 15.242 1 95.31 411 LEU B N 1
ATOM 10582 C CA . LEU B 1 411 ? -35.188 3.488 16.234 1 95.31 411 LEU B CA 1
ATOM 10583 C C . LEU B 1 411 ? -33.844 4.211 15.969 1 95.31 411 LEU B C 1
ATOM 10585 O O . LEU B 1 411 ? -33.312 4.105 14.867 1 95.31 411 LEU B O 1
ATOM 10589 N N . ASP B 1 412 ? -33.406 5.023 16.906 1 90.75 412 ASP B N 1
ATOM 10590 C CA . ASP B 1 412 ? -32.031 5.535 16.969 1 90.75 412 ASP B CA 1
ATOM 10591 C C . ASP B 1 412 ? -31.234 4.828 18.062 1 90.75 412 ASP B C 1
ATOM 10593 O O . ASP B 1 412 ? -31.703 4.668 19.188 1 90.75 412 ASP B O 1
ATOM 10597 N N . LYS B 1 413 ? -30.047 4.344 17.672 1 95.12 413 LYS B N 1
ATOM 10598 C CA . LYS B 1 413 ? -29.281 3.598 18.672 1 95.12 413 LYS B CA 1
ATOM 10599 C C . LYS B 1 413 ? -27.797 3.611 18.344 1 95.12 413 LYS B C 1
ATOM 10601 O O . LYS B 1 413 ? -27.406 3.553 17.172 1 95.12 413 LYS B O 1
ATOM 10606 N N . ARG B 1 414 ? -27.031 3.734 19.359 1 93.81 414 ARG B N 1
ATOM 10607 C CA . ARG B 1 414 ? -25.578 3.594 19.234 1 93.81 414 ARG B CA 1
ATOM 10608 C C . ARG B 1 414 ? -25.125 2.182 19.609 1 93.81 414 ARG B C 1
ATOM 10610 O O . ARG B 1 414 ? -25.594 1.625 20.609 1 93.81 414 ARG B O 1
ATOM 10617 N N . PHE B 1 415 ? -24.234 1.578 18.859 1 95.19 415 PHE B N 1
ATOM 10618 C CA . PHE B 1 415 ? -23.875 0.175 19 1 95.19 415 PHE B CA 1
ATOM 10619 C C . PHE B 1 415 ? -22.5 0.039 19.656 1 95.19 415 PHE B C 1
ATOM 10621 O O . PHE B 1 415 ? -21.531 -0.316 18.984 1 95.19 415 PHE B O 1
ATOM 10628 N N . ASN B 1 416 ? -22.422 0.145 20.906 1 92.75 416 ASN B N 1
ATOM 10629 C CA . ASN B 1 416 ? -21.172 0.063 21.656 1 92.75 416 ASN B CA 1
ATOM 10630 C C . ASN B 1 416 ? -20.531 -1.321 21.547 1 92.75 416 ASN B C 1
ATOM 10632 O O . ASN B 1 416 ? -19.328 -1.467 21.688 1 92.75 416 ASN B O 1
ATOM 10636 N N . GLU B 1 417 ? -21.297 -2.34 21.219 1 91.19 417 GLU B N 1
ATOM 10637 C CA . GLU B 1 417 ? -20.812 -3.719 21.172 1 91.19 417 GLU B CA 1
ATOM 10638 C C . GLU B 1 417 ? -19.891 -3.939 19.984 1 91.19 417 GLU B C 1
ATOM 10640 O O . GLU B 1 417 ? -19.109 -4.895 19.969 1 91.19 417 GLU B O 1
ATOM 10645 N N . LEU B 1 418 ? -20 -3.102 19.078 1 92.62 418 LEU B N 1
ATOM 10646 C CA . LEU B 1 418 ? -19.141 -3.229 17.906 1 92.62 418 LEU B CA 1
ATOM 10647 C C . LEU B 1 418 ? -17.781 -2.578 18.156 1 92.62 418 LEU B C 1
ATOM 10649 O O . LEU B 1 418 ? -16.875 -2.684 17.328 1 92.62 418 LEU B O 1
ATOM 10653 N N . GLY B 1 419 ? -17.641 -1.968 19.344 1 92.75 419 GLY B N 1
ATOM 10654 C CA . GLY B 1 419 ? -16.406 -1.221 19.594 1 92.75 419 GLY B CA 1
ATOM 10655 C C . GLY B 1 419 ? -16.406 0.15 18.953 1 92.75 419 GLY B C 1
ATOM 10656 O O . GLY B 1 419 ? -17.359 0.529 18.281 1 92.75 419 GLY B O 1
ATOM 10657 N N . PRO B 1 420 ? -15.32 0.932 19.141 1 94.56 420 PRO B N 1
ATOM 10658 C CA . PRO B 1 420 ? -15.203 2.246 18.516 1 94.56 420 PRO B CA 1
ATOM 10659 C C . PRO B 1 420 ? -15.031 2.158 17 1 94.56 420 PRO B C 1
ATOM 10661 O O . PRO B 1 420 ? -14.617 1.116 16.484 1 94.56 420 PRO B O 1
ATOM 10664 N N . ARG B 1 421 ? -15.469 3.18 16.328 1 92.19 421 ARG B N 1
ATOM 10665 C CA . ARG B 1 421 ? -15.172 3.289 14.906 1 92.19 421 ARG B CA 1
ATOM 10666 C C . ARG B 1 421 ? -13.719 3.678 14.672 1 92.19 421 ARG B C 1
ATOM 10668 O O . ARG B 1 421 ? -13.227 4.648 15.258 1 92.19 421 ARG B O 1
ATOM 10675 N N . ARG B 1 422 ? -13.086 2.852 13.914 1 93.81 422 ARG B N 1
ATOM 10676 C CA . ARG B 1 422 ? -11.688 3.125 13.602 1 93.81 422 ARG B CA 1
ATOM 10677 C C . ARG B 1 422 ? -11.469 3.246 12.102 1 93.81 422 ARG B C 1
ATOM 10679 O O . ARG B 1 422 ? -12.094 2.527 11.32 1 93.81 422 ARG B O 1
ATOM 10686 N N . GLN B 1 423 ? -10.734 4.203 11.719 1 92.94 423 GLN B N 1
ATOM 10687 C CA . GLN B 1 423 ? -10.18 4.367 10.383 1 92.94 423 GLN B CA 1
ATOM 10688 C C . GLN B 1 423 ? -8.656 4.238 10.398 1 92.94 423 GLN B C 1
ATOM 10690 O O . GLN B 1 423 ? -7.953 5.176 10.781 1 92.94 423 GLN B O 1
ATOM 10695 N N . ASN B 1 424 ? -8.156 3.115 10 1 92.44 424 ASN B N 1
ATOM 10696 C CA . ASN B 1 424 ? -6.723 2.844 10 1 92.44 424 ASN B CA 1
ATOM 10697 C C . ASN B 1 424 ? -6.102 3.109 8.633 1 92.44 424 ASN B C 1
ATOM 10699 O O . ASN B 1 424 ? -6.543 2.549 7.625 1 92.44 424 ASN B O 1
ATOM 10703 N N . GLU B 1 425 ? -5.125 4.004 8.68 1 94.5 425 GLU B N 1
ATOM 10704 C CA . GLU B 1 425 ? -4.457 4.426 7.453 1 94.5 425 GLU B CA 1
ATOM 10705 C C . GLU B 1 425 ? -3.084 3.773 7.316 1 94.5 425 GLU B C 1
ATOM 10707 O O . GLU B 1 425 ? -2.346 3.66 8.297 1 94.5 425 GLU B O 1
ATOM 10712 N N . THR B 1 426 ? -2.791 3.287 6.152 1 92.69 426 THR B N 1
ATOM 10713 C CA . THR B 1 426 ? -1.447 2.859 5.781 1 92.69 426 THR B CA 1
ATOM 10714 C C . THR B 1 426 ? -0.95 3.637 4.566 1 92.69 426 THR B C 1
ATOM 10716 O O . THR B 1 426 ? -1.541 3.557 3.486 1 92.69 426 THR B O 1
ATOM 10719 N N . TYR B 1 427 ? 0.139 4.387 4.77 1 94.88 427 TYR B N 1
ATOM 10720 C CA . TYR B 1 427 ? 0.714 5.199 3.701 1 94.88 427 TYR B CA 1
ATOM 10721 C C . TYR B 1 427 ? 2.053 4.629 3.244 1 94.88 427 TYR B C 1
ATOM 10723 O O . TYR B 1 427 ? 2.904 4.289 4.07 1 94.88 427 TYR B O 1
ATOM 10731 N N . ASP B 1 428 ? 2.207 4.469 1.973 1 94.5 428 ASP B N 1
ATOM 10732 C CA . ASP B 1 428 ? 3.486 4.25 1.303 1 94.5 428 ASP B CA 1
ATOM 10733 C C . ASP B 1 428 ? 3.762 5.352 0.279 1 94.5 428 ASP B C 1
ATOM 10735 O O . ASP B 1 428 ? 3.035 5.484 -0.708 1 94.5 428 ASP B O 1
ATOM 10739 N N . VAL B 1 429 ? 4.785 6.121 0.547 1 96.62 429 VAL B N 1
ATOM 10740 C CA . VAL B 1 429 ? 5.07 7.277 -0.3 1 96.62 429 VAL B CA 1
ATOM 10741 C C . VAL B 1 429 ? 6.535 7.25 -0.731 1 96.62 429 VAL B C 1
ATOM 10743 O O . VAL B 1 429 ? 7.422 6.941 0.071 1 96.62 429 VAL B O 1
ATOM 10746 N N . TYR B 1 430 ? 6.793 7.492 -1.97 1 95.75 430 TYR B N 1
ATOM 10747 C CA . TYR B 1 430 ? 8.164 7.668 -2.418 1 95.75 430 TYR B CA 1
ATOM 10748 C C . TYR B 1 430 ? 8.258 8.758 -3.482 1 95.75 430 TYR B C 1
ATOM 10750 O O . TYR B 1 430 ? 7.262 9.094 -4.121 1 95.75 430 TYR B O 1
ATOM 10758 N N . GLN B 1 431 ? 9.383 9.312 -3.646 1 97 431 GLN B N 1
ATOM 10759 C CA . GLN B 1 431 ? 9.688 10.305 -4.672 1 97 431 GLN B CA 1
ATOM 10760 C C . GLN B 1 431 ? 11.141 10.203 -5.129 1 97 431 GLN B C 1
ATOM 10762 O O . GLN B 1 431 ? 12.055 10.125 -4.305 1 97 431 GLN B O 1
ATOM 10767 N N . ILE B 1 432 ? 11.359 10.148 -6.406 1 95.94 432 ILE B N 1
ATOM 10768 C CA . ILE B 1 432 ? 12.672 10.102 -7.039 1 95.94 432 ILE B CA 1
ATOM 10769 C C . ILE B 1 432 ? 12.914 11.391 -7.828 1 95.94 432 ILE B C 1
ATOM 10771 O O . ILE B 1 432 ? 12.039 11.836 -8.578 1 95.94 432 ILE B O 1
ATOM 10775 N N . THR B 1 433 ? 14 12.016 -7.578 1 95.75 433 THR B N 1
ATOM 10776 C CA . THR B 1 433 ? 14.414 13.188 -8.344 1 95.75 433 THR B CA 1
ATOM 10777 C C . THR B 1 433 ? 15.82 12.992 -8.906 1 95.75 433 THR B C 1
ATOM 10779 O O . THR B 1 433 ? 16.734 12.578 -8.195 1 95.75 433 THR B O 1
ATOM 10782 N N . THR B 1 434 ? 16.047 13.234 -10.164 1 94.94 434 THR B N 1
ATOM 10783 C CA . THR B 1 434 ? 17.344 13.203 -10.812 1 94.94 434 THR B CA 1
ATOM 10784 C C . THR B 1 434 ? 17.5 14.391 -11.766 1 94.94 434 THR B C 1
ATOM 10786 O O . THR B 1 434 ? 16.516 14.906 -12.289 1 94.94 434 THR B O 1
ATOM 10789 N N . GLY B 1 435 ? 18.703 14.875 -11.82 1 95.25 435 GLY B N 1
ATOM 10790 C CA . GLY B 1 435 ? 18.906 16.031 -12.688 1 95.25 435 GLY B CA 1
ATOM 10791 C C . GLY B 1 435 ? 20.375 16.312 -12.977 1 95.25 435 GLY B C 1
ATOM 10792 O O . GLY B 1 435 ? 21.25 15.555 -12.555 1 95.25 435 GLY B O 1
ATOM 10793 N N . LEU B 1 436 ? 20.594 17.297 -13.852 1 95.88 436 LEU B N 1
ATOM 10794 C CA . LEU B 1 436 ? 21.875 17.859 -14.227 1 95.88 436 LEU B CA 1
ATOM 10795 C C . LEU B 1 436 ? 21.922 19.359 -13.969 1 95.88 436 LEU B C 1
ATOM 10797 O O . LEU B 1 436 ? 20.953 20.078 -14.234 1 95.88 436 LEU B O 1
ATOM 10801 N N . ARG B 1 437 ? 22.953 19.766 -13.352 1 95.81 437 ARG B N 1
ATOM 10802 C CA . ARG B 1 437 ? 23.141 21.203 -13.164 1 95.81 437 ARG B CA 1
ATOM 10803 C C . ARG B 1 437 ? 24.609 21.594 -13.383 1 95.81 437 ARG B C 1
ATOM 10805 O O . ARG B 1 437 ? 25.484 20.734 -13.359 1 95.81 437 ARG B O 1
ATOM 10812 N N . GLY B 1 438 ? 24.797 22.875 -13.711 1 94.94 438 GLY B N 1
ATOM 10813 C CA . GLY B 1 438 ? 26.156 23.344 -13.945 1 94.94 438 GLY B CA 1
ATOM 10814 C C . GLY B 1 438 ? 26.219 24.75 -14.516 1 94.94 438 GLY B C 1
ATOM 10815 O O . GLY B 1 438 ? 25.234 25.5 -14.453 1 94.94 438 GLY B O 1
ATOM 10816 N N . ARG B 1 439 ? 27.391 25.047 -14.945 1 94.88 439 ARG B N 1
ATOM 10817 C CA . ARG B 1 439 ? 27.641 26.344 -15.547 1 94.88 439 ARG B CA 1
ATOM 10818 C C . ARG B 1 439 ? 27.625 26.25 -17.078 1 94.88 439 ARG B C 1
ATOM 10820 O O . ARG B 1 439 ? 28.062 25.25 -17.641 1 94.88 439 ARG B O 1
ATOM 10827 N N . LEU B 1 440 ? 27.141 27.344 -17.625 1 93.5 440 LEU B N 1
ATOM 10828 C CA . LEU B 1 440 ? 27.203 27.469 -19.078 1 93.5 440 LEU B CA 1
ATOM 10829 C C . LEU B 1 440 ? 28.391 28.328 -19.5 1 93.5 440 LEU B C 1
ATOM 10831 O O . LEU B 1 440 ? 28.844 29.172 -18.734 1 93.5 440 LEU B O 1
ATOM 10835 N N . PRO B 1 441 ? 28.953 28.062 -20.656 1 88.81 441 PRO B N 1
ATOM 10836 C CA . PRO B 1 441 ? 30.125 28.812 -21.109 1 88.81 441 PRO B CA 1
ATOM 10837 C C . PRO B 1 441 ? 29.797 30.25 -21.547 1 88.81 441 PRO B C 1
ATOM 10839 O O . PRO B 1 441 ? 30.359 30.75 -22.516 1 88.81 441 PRO B O 1
ATOM 10842 N N . VAL B 1 442 ? 28.797 30.781 -21.047 1 89.38 442 VAL B N 1
ATOM 10843 C CA . VAL B 1 442 ? 28.391 32.156 -21.328 1 89.38 442 VAL B CA 1
ATOM 10844 C C . VAL B 1 442 ? 28.312 32.938 -20.031 1 89.38 442 VAL B C 1
ATOM 10846 O O . VAL B 1 442 ? 27.359 32.781 -19.25 1 89.38 442 VAL B O 1
ATOM 10849 N N . ARG B 1 443 ? 29.266 33.812 -19.812 1 90.06 443 ARG B N 1
ATOM 10850 C CA . ARG B 1 443 ? 29.328 34.594 -18.578 1 90.06 443 ARG B CA 1
ATOM 10851 C C . ARG B 1 443 ? 29.219 33.719 -17.344 1 90.06 443 ARG B C 1
ATOM 10853 O O . ARG B 1 443 ? 29.969 32.75 -17.203 1 90.06 443 ARG B O 1
ATOM 10860 N N . ASP B 1 444 ? 28.297 34.031 -16.531 1 90.81 444 ASP B N 1
ATOM 10861 C CA . ASP B 1 444 ? 28.156 33.219 -15.32 1 90.81 444 ASP B CA 1
ATOM 10862 C C . ASP B 1 444 ? 26.828 32.469 -15.289 1 90.81 444 ASP B C 1
ATOM 10864 O O . ASP B 1 444 ? 26.281 32.219 -14.219 1 90.81 444 ASP B O 1
ATOM 10868 N N . TRP B 1 445 ? 26.359 32.219 -16.484 1 93.88 445 TRP B N 1
ATOM 10869 C CA . TRP B 1 445 ? 25.062 31.547 -16.578 1 93.88 445 TRP B CA 1
ATOM 10870 C C . TRP B 1 445 ? 25.172 30.141 -16.016 1 93.88 445 TRP B C 1
ATOM 10872 O O . TRP B 1 445 ? 26.172 29.453 -16.219 1 93.88 445 TRP B O 1
ATOM 10882 N N . THR B 1 446 ? 24.156 29.766 -15.25 1 94.81 446 THR B N 1
ATOM 10883 C CA . THR B 1 446 ? 24.031 28.422 -14.711 1 94.81 446 THR B CA 1
ATOM 10884 C C . THR B 1 446 ? 22.703 27.797 -15.125 1 94.81 446 THR B C 1
ATOM 10886 O O . THR B 1 446 ? 21.766 28.516 -15.516 1 94.81 446 THR B O 1
ATOM 10889 N N . TYR B 1 447 ? 22.672 26.469 -15.172 1 94.88 447 TYR B N 1
ATOM 10890 C CA . TYR B 1 447 ? 21.422 25.766 -15.477 1 94.88 447 TYR B CA 1
ATOM 10891 C C . TYR B 1 447 ? 21.156 24.672 -14.445 1 94.88 447 TYR B C 1
ATOM 10893 O O . TYR B 1 447 ? 22.078 24.188 -13.789 1 94.88 447 TYR B O 1
ATOM 10901 N N . ASP B 1 448 ? 19.938 24.312 -14.258 1 95.69 448 ASP B N 1
ATOM 10902 C CA . ASP B 1 448 ? 19.453 23.188 -13.469 1 95.69 448 ASP B CA 1
ATOM 10903 C C . ASP B 1 448 ? 18.234 22.531 -14.133 1 95.69 448 ASP B C 1
ATOM 10905 O O . ASP B 1 448 ? 17.172 23.156 -14.234 1 95.69 448 ASP B O 1
ATOM 10909 N N . ALA B 1 449 ? 18.422 21.359 -14.656 1 97.19 449 ALA B N 1
ATOM 10910 C CA . ALA B 1 449 ? 17.344 20.578 -15.281 1 97.19 449 ALA B CA 1
ATOM 10911 C C . ALA B 1 449 ? 17.078 19.297 -14.508 1 97.19 449 ALA B C 1
ATOM 10913 O O . ALA B 1 449 ? 18.016 18.547 -14.203 1 97.19 449 ALA B O 1
ATOM 10914 N N . TYR B 1 450 ? 15.805 19.031 -14.164 1 96.5 450 TYR B N 1
ATOM 10915 C CA . TYR B 1 450 ? 15.578 17.812 -13.398 1 96.5 450 TYR B CA 1
ATOM 10916 C C . TYR B 1 450 ? 14.234 17.172 -13.766 1 96.5 450 TYR B C 1
ATOM 10918 O O . TYR B 1 450 ? 13.367 17.844 -14.336 1 96.5 450 TYR B O 1
ATOM 10926 N N . LEU B 1 451 ? 14.102 15.867 -13.539 1 96.69 451 LEU B N 1
ATOM 10927 C CA . LEU B 1 451 ? 12.891 15.055 -13.562 1 96.69 451 LEU B CA 1
ATOM 10928 C C . LEU B 1 451 ? 12.57 14.531 -12.164 1 96.69 451 LEU B C 1
ATOM 10930 O O . LEU B 1 451 ? 13.469 14.156 -11.414 1 96.69 451 LEU B O 1
ATOM 10934 N N . SER B 1 452 ? 11.297 14.633 -11.812 1 96.81 452 SER B N 1
ATOM 10935 C CA . SER B 1 452 ? 10.867 14.117 -10.516 1 96.81 452 SER B CA 1
ATOM 10936 C C . SER B 1 452 ? 9.57 13.336 -10.641 1 96.81 452 SER B C 1
ATOM 10938 O O . SER B 1 452 ? 8.664 13.727 -11.383 1 96.81 452 SER B O 1
ATOM 10940 N N . TYR B 1 453 ? 9.5 12.164 -10.023 1 96.38 453 TYR B N 1
ATOM 10941 C CA . TYR B 1 453 ? 8.289 11.359 -9.914 1 96.38 453 TYR B CA 1
ATOM 10942 C C . TYR B 1 453 ? 8.016 10.977 -8.469 1 96.38 453 TYR B C 1
ATOM 10944 O O . TYR B 1 453 ? 8.891 10.445 -7.781 1 96.38 453 TYR B O 1
ATOM 10952 N N . GLY B 1 454 ? 6.879 11.312 -7.996 1 96.81 454 GLY B N 1
ATOM 10953 C CA . GLY B 1 454 ? 6.426 10.922 -6.672 1 96.81 454 GLY B CA 1
ATOM 10954 C C . GLY B 1 454 ? 5.082 10.219 -6.684 1 96.81 454 GLY B C 1
ATOM 10955 O O . GLY B 1 454 ? 4.223 10.523 -7.512 1 96.81 454 GLY B O 1
ATOM 10956 N N . ARG B 1 455 ? 4.887 9.328 -5.703 1 96.31 455 ARG B N 1
ATOM 10957 C CA . ARG B 1 455 ? 3.643 8.57 -5.613 1 96.31 455 ARG B CA 1
ATOM 10958 C C . ARG B 1 455 ? 3.26 8.32 -4.156 1 96.31 455 ARG B C 1
ATOM 10960 O O . ARG B 1 455 ? 4.121 8.039 -3.322 1 96.31 455 ARG B O 1
ATOM 10967 N N . VAL B 1 456 ? 1.964 8.445 -3.934 1 96.44 456 VAL B N 1
ATOM 10968 C CA . VAL B 1 456 ? 1.359 8.125 -2.646 1 96.44 456 VAL B CA 1
ATOM 10969 C C . VAL B 1 456 ? 0.359 6.98 -2.816 1 96.44 456 VAL B C 1
ATOM 10971 O O . VAL B 1 456 ? -0.574 7.082 -3.617 1 96.44 456 VAL B O 1
ATOM 10974 N N . ASP B 1 457 ? 0.598 5.922 -2.145 1 94.12 457 ASP B N 1
ATOM 10975 C CA . ASP B 1 457 ? -0.379 4.848 -1.996 1 94.12 457 ASP B CA 1
ATOM 10976 C C . ASP B 1 457 ? -0.952 4.816 -0.582 1 94.12 457 ASP B C 1
ATOM 10978 O O . ASP B 1 457 ? -0.208 4.676 0.392 1 94.12 457 ASP B O 1
ATOM 10982 N N . ASN B 1 458 ? -2.252 4.926 -0.524 1 94.31 458 ASN B N 1
ATOM 10983 C CA . ASN B 1 458 ? -2.922 4.926 0.772 1 94.31 458 ASN B CA 1
ATOM 10984 C C . ASN B 1 458 ? -4.012 3.859 0.839 1 94.31 458 ASN B C 1
ATOM 10986 O O . ASN B 1 458 ? -4.855 3.771 -0.052 1 94.31 458 ASN B O 1
ATOM 10990 N N . GLY B 1 459 ? -3.912 2.977 1.821 1 90.69 459 GLY B N 1
ATOM 10991 C CA . GLY B 1 459 ? -4.984 2.059 2.17 1 90.69 459 GLY B CA 1
ATOM 10992 C C . GLY B 1 459 ? -5.691 2.426 3.461 1 90.69 459 GLY B C 1
ATOM 10993 O O . GLY B 1 459 ? -5.043 2.758 4.457 1 90.69 459 GLY B O 1
ATOM 10994 N N . THR B 1 460 ? -7.004 2.43 3.389 1 92.44 460 THR B N 1
ATOM 10995 C CA . THR B 1 460 ? -7.812 2.705 4.57 1 92.44 460 THR B CA 1
ATOM 10996 C C . THR B 1 460 ? -8.656 1.49 4.941 1 92.44 460 THR B C 1
ATOM 10998 O O . THR B 1 460 ? -9.359 0.933 4.094 1 92.44 460 THR B O 1
ATOM 11001 N N . THR B 1 461 ? -8.617 1.056 6.152 1 90.19 461 THR B N 1
ATOM 11002 C CA . THR B 1 461 ? -9.469 -0.007 6.68 1 90.19 461 THR B CA 1
ATOM 11003 C C . THR B 1 461 ? -10.367 0.519 7.797 1 90.19 461 THR B C 1
ATOM 11005 O O . THR B 1 461 ? -9.875 1.137 8.75 1 90.19 461 THR B O 1
ATOM 11008 N N . TYR B 1 462 ? -11.617 0.248 7.66 1 91.25 462 TYR B N 1
ATOM 11009 C CA . TYR B 1 462 ? -12.586 0.684 8.656 1 91.25 462 TYR B CA 1
ATOM 11010 C C . TYR B 1 462 ? -13.016 -0.478 9.547 1 91.25 462 TYR B C 1
ATOM 11012 O O . TYR B 1 462 ? -13.188 -1.602 9.07 1 91.25 462 TYR B O 1
ATOM 11020 N N . THR B 1 463 ? -13.141 -0.239 10.82 1 89.94 463 THR B N 1
ATOM 11021 C CA . THR B 1 463 ? -13.727 -1.189 11.758 1 89.94 463 THR B CA 1
ATOM 11022 C C . THR B 1 463 ? -14.742 -0.499 12.664 1 89.94 463 THR B C 1
ATOM 11024 O O . THR B 1 463 ? -14.75 0.729 12.773 1 89.94 463 THR B O 1
ATOM 11027 N N . GLY B 1 464 ? -15.656 -1.251 13.234 1 93.19 464 GLY B N 1
ATOM 11028 C CA . GLY B 1 464 ? -16.672 -0.707 14.133 1 93.19 464 GLY B CA 1
ATOM 11029 C C . GLY B 1 464 ? -17.906 -0.221 13.398 1 93.19 464 GLY B C 1
ATOM 11030 O O . GLY B 1 464 ? -18.719 0.513 13.969 1 93.19 464 GLY B O 1
ATOM 11031 N N . TYR B 1 465 ? -18.094 -0.596 12.188 1 92.75 465 TYR B N 1
ATOM 11032 C CA . TYR B 1 465 ? -19.25 -0.177 11.398 1 92.75 465 TYR B CA 1
ATOM 11033 C C . TYR B 1 465 ? -20.219 -1.335 11.188 1 92.75 465 TYR B C 1
ATOM 11035 O O . TYR B 1 465 ? -19.828 -2.502 11.289 1 92.75 465 TYR B O 1
ATOM 11043 N N . LEU B 1 466 ? -21.453 -0.985 10.961 1 93.69 466 LEU B N 1
ATOM 11044 C CA . LEU B 1 466 ? -22.469 -2.033 10.828 1 93.69 466 LEU B CA 1
ATOM 11045 C C . LEU B 1 466 ? -23.25 -1.87 9.531 1 93.69 466 LEU B C 1
ATOM 11047 O O . LEU B 1 466 ? -23.297 -0.777 8.961 1 93.69 466 LEU B O 1
ATOM 11051 N N . SER B 1 467 ? -23.859 -2.939 9.094 1 91.5 467 SER B N 1
ATOM 11052 C CA . SER B 1 467 ? -24.781 -2.988 7.965 1 91.5 467 SER B CA 1
ATOM 11053 C C . SER B 1 467 ? -26.203 -2.666 8.406 1 91.5 467 SER B C 1
ATOM 11055 O O . SER B 1 467 ? -26.781 -3.355 9.258 1 91.5 467 SER B O 1
ATOM 11057 N N . ARG B 1 468 ? -26.734 -1.63 7.824 1 91.88 468 ARG B N 1
ATOM 11058 C CA . ARG B 1 468 ? -28.109 -1.24 8.18 1 91.88 468 ARG B CA 1
ATOM 11059 C C . ARG B 1 468 ? -29.109 -2.293 7.727 1 91.88 468 ARG B C 1
ATOM 11061 O O . ARG B 1 468 ? -30.047 -2.613 8.453 1 91.88 468 ARG B O 1
ATOM 11068 N N . SER B 1 469 ? -28.891 -2.865 6.57 1 88.5 469 SER B N 1
ATOM 11069 C CA . SER B 1 469 ? -29.812 -3.887 6.082 1 88.5 469 SER B CA 1
ATOM 11070 C C . SER B 1 469 ? -29.781 -5.133 6.961 1 88.5 469 SER B C 1
ATOM 11072 O O . SER B 1 469 ? -30.812 -5.754 7.207 1 88.5 469 SER B O 1
ATOM 11074 N N . ALA B 1 470 ? -28.609 -5.453 7.445 1 89.19 470 ALA B N 1
ATOM 11075 C CA . ALA B 1 470 ? -28.484 -6.617 8.32 1 89.19 470 ALA B CA 1
ATOM 11076 C C . ALA B 1 470 ? -29.219 -6.387 9.641 1 89.19 470 ALA B C 1
ATOM 11078 O O . ALA B 1 470 ? -29.938 -7.266 10.125 1 89.19 470 ALA B O 1
ATOM 11079 N N . VAL B 1 471 ? -29.031 -5.23 10.188 1 95.06 471 VAL B N 1
ATOM 11080 C CA . VAL B 1 471 ? -29.703 -4.91 11.453 1 95.06 471 VAL B CA 1
ATOM 11081 C C . VAL B 1 471 ? -31.219 -4.859 11.234 1 95.06 471 VAL B C 1
ATOM 11083 O O . VAL B 1 471 ? -31.984 -5.344 12.07 1 95.06 471 VAL B O 1
ATOM 11086 N N . GLN B 1 472 ? -31.609 -4.273 10.172 1 93.44 472 GLN B N 1
ATOM 11087 C CA . GLN B 1 472 ? -33.031 -4.176 9.891 1 93.44 472 GLN B CA 1
ATOM 11088 C C . GLN B 1 472 ? -33.656 -5.559 9.758 1 93.44 472 GLN B C 1
ATOM 11090 O O . GLN B 1 472 ? -34.812 -5.773 10.172 1 93.44 472 GLN B O 1
ATOM 11095 N N . ARG B 1 473 ? -32.906 -6.469 9.195 1 90 473 ARG B N 1
ATOM 11096 C CA . ARG B 1 473 ? -33.406 -7.836 9.078 1 90 473 ARG B CA 1
ATOM 11097 C C . ARG B 1 473 ? -33.625 -8.461 10.445 1 90 473 ARG B C 1
ATOM 11099 O O . ARG B 1 473 ? -34.594 -9.195 10.656 1 90 473 ARG B O 1
ATOM 11106 N N . LEU B 1 474 ? -32.781 -8.203 11.305 1 94.19 474 LEU B N 1
ATOM 11107 C CA . LEU B 1 474 ? -32.969 -8.695 12.672 1 94.19 474 LEU B CA 1
ATOM 11108 C C . LEU B 1 474 ? -34.219 -8.102 13.305 1 94.19 474 LEU B C 1
ATOM 11110 O O . LEU B 1 474 ? -34.969 -8.812 13.961 1 94.19 474 LEU B O 1
ATOM 11114 N N . LEU B 1 475 ? -34.406 -6.855 13.109 1 95.75 475 LEU B N 1
ATOM 11115 C CA . LEU B 1 475 ? -35.562 -6.156 13.688 1 95.75 475 LEU B CA 1
ATOM 11116 C C . LEU B 1 475 ? -36.844 -6.66 13.086 1 95.75 475 LEU B C 1
ATOM 11118 O O . LEU B 1 475 ? -37.875 -6.711 13.766 1 95.75 475 LEU B O 1
ATOM 11122 N N . ASP B 1 476 ? -36.812 -7.027 11.844 1 92.5 476 ASP B N 1
ATOM 11123 C CA . ASP B 1 476 ? -38.031 -7.422 11.109 1 92.5 476 ASP B CA 1
ATOM 11124 C C . ASP B 1 476 ? -38.406 -8.875 11.406 1 92.5 476 ASP B C 1
ATOM 11126 O O . ASP B 1 476 ? -39.531 -9.297 11.141 1 92.5 476 ASP B O 1
ATOM 11130 N N . ALA B 1 477 ? -37.469 -9.555 11.898 1 92.06 477 ALA B N 1
ATOM 11131 C CA . ALA B 1 477 ? -37.719 -10.977 12.141 1 92.06 477 ALA B CA 1
ATOM 11132 C C . ALA B 1 477 ? -38.75 -11.172 13.227 1 92.06 477 ALA B C 1
ATOM 11134 O O . ALA B 1 477 ? -38.656 -10.562 14.297 1 92.06 477 ALA B O 1
ATOM 11135 N N . PRO B 1 478 ? -39.688 -12.031 12.93 1 91.5 478 PRO B N 1
ATOM 11136 C CA . PRO B 1 478 ? -40.781 -12.219 13.891 1 91.5 478 PRO B CA 1
ATOM 11137 C C . PRO B 1 478 ? -40.312 -12.773 15.227 1 91.5 478 PRO B C 1
ATOM 11139 O O . PRO B 1 478 ? -40.938 -12.555 16.266 1 91.5 478 PRO B O 1
ATOM 11142 N N . ASP B 1 479 ? -39.219 -13.469 15.188 1 93.62 479 ASP B N 1
ATOM 11143 C CA . ASP B 1 479 ? -38.688 -14.039 16.422 1 93.62 479 ASP B CA 1
ATOM 11144 C C . ASP B 1 479 ? -37.625 -13.125 17.047 1 93.62 479 ASP B C 1
ATOM 11146 O O . ASP B 1 479 ? -36.812 -13.57 17.859 1 93.62 479 ASP B O 1
ATOM 11150 N N . GLY B 1 480 ? -37.562 -11.891 16.625 1 93.69 480 GLY B N 1
ATOM 11151 C CA . GLY B 1 480 ? -36.594 -10.938 17.125 1 93.69 480 GLY B CA 1
ATOM 11152 C C . GLY B 1 480 ? -35.188 -11.164 16.609 1 93.69 480 GLY B C 1
ATOM 11153 O O . GLY B 1 480 ? -34.219 -10.703 17.203 1 93.69 480 GLY B O 1
ATOM 11154 N N . GLY B 1 481 ? -35.031 -11.945 15.555 1 92.75 481 GLY B N 1
ATOM 11155 C CA . GLY B 1 481 ? -33.75 -12.195 14.922 1 92.75 481 GLY B CA 1
ATOM 11156 C C . GLY B 1 481 ? -33.062 -13.445 15.445 1 92.75 481 GLY B C 1
ATOM 11157 O O . GLY B 1 481 ? -31.969 -13.773 15.016 1 92.75 481 GLY B O 1
ATOM 11158 N N . ALA B 1 482 ? -33.688 -14.203 16.312 1 90.12 482 ALA B N 1
ATOM 11159 C CA . ALA B 1 482 ? -33.094 -15.375 16.938 1 90.12 482 ALA B CA 1
ATOM 11160 C C . ALA B 1 482 ? -32.719 -16.438 15.891 1 90.12 482 ALA B C 1
ATOM 11162 O O . ALA B 1 482 ? -31.766 -17.188 16.062 1 90.12 482 ALA B O 1
ATOM 11163 N N . SER B 1 483 ? -33.5 -16.484 14.883 1 87.06 483 SER B N 1
ATOM 11164 C CA . SER B 1 483 ? -33.25 -17.453 13.812 1 87.06 483 SER B CA 1
ATOM 11165 C C . SER B 1 483 ? -32.062 -17.031 12.945 1 87.06 483 SER B C 1
ATOM 11167 O O . SER B 1 483 ? -31.5 -17.859 12.219 1 87.06 483 SER B O 1
ATOM 11169 N N . ILE B 1 484 ? -31.719 -15.844 13.031 1 85.5 484 ILE B N 1
ATOM 11170 C CA . ILE B 1 484 ? -30.641 -15.305 12.203 1 85.5 484 ILE B CA 1
ATOM 11171 C C . ILE B 1 484 ? -29.312 -15.383 12.961 1 85.5 484 ILE B C 1
ATOM 11173 O O . ILE B 1 484 ? -28.312 -15.852 12.414 1 85.5 484 ILE B O 1
ATOM 11177 N N . CYS B 1 485 ? -29.312 -15.008 14.141 1 88.69 485 CYS B N 1
ATOM 11178 C CA . CYS B 1 485 ? -28.156 -15.117 15.023 1 88.69 485 CYS B CA 1
ATOM 11179 C C . CYS B 1 485 ? -28.594 -15.352 16.469 1 88.69 485 CYS B C 1
ATOM 11181 O O . CYS B 1 485 ? -29.688 -14.93 16.875 1 88.69 485 CYS B O 1
ATOM 11183 N N . ALA B 1 486 ? -27.672 -15.898 17.203 1 88.75 486 ALA B N 1
ATOM 11184 C CA . ALA B 1 486 ? -28.016 -16.328 18.562 1 88.75 486 ALA B CA 1
ATOM 11185 C C . ALA B 1 486 ? -28.484 -15.141 19.406 1 88.75 486 ALA B C 1
ATOM 11187 O O . ALA B 1 486 ? -27.781 -14.141 19.531 1 88.75 486 ALA B O 1
ATOM 11188 N N . GLY B 1 487 ? -29.688 -15.219 19.969 1 90.69 487 GLY B N 1
ATOM 11189 C CA . GLY B 1 487 ? -30.234 -14.211 20.859 1 90.69 487 GLY B CA 1
ATOM 11190 C C . GLY B 1 487 ? -30.984 -13.109 20.141 1 90.69 487 GLY B C 1
ATOM 11191 O O . GLY B 1 487 ? -31.75 -12.367 20.75 1 90.69 487 GLY B O 1
ATOM 11192 N N . GLY B 1 488 ? -30.703 -13 18.828 1 94.38 488 GLY B N 1
ATOM 11193 C CA . GLY B 1 488 ? -31.328 -11.938 18.062 1 94.38 488 GLY B CA 1
ATOM 11194 C C . GLY B 1 488 ? -30.922 -10.547 18.516 1 94.38 488 GLY B C 1
ATOM 11195 O O . GLY B 1 488 ? -29.781 -10.336 18.922 1 94.38 488 GLY B O 1
ATOM 11196 N N . PHE B 1 489 ? -31.875 -9.555 18.25 1 97 489 PHE B N 1
ATOM 11197 C CA . PHE B 1 489 ? -31.578 -8.172 18.578 1 97 489 PHE B CA 1
ATOM 11198 C C . PHE B 1 489 ? -32.719 -7.52 19.312 1 97 489 PHE B C 1
ATOM 11200 O O . PHE B 1 489 ? -33.75 -7.199 18.719 1 97 489 PHE B O 1
ATOM 11207 N N . ASN B 1 490 ? -32.531 -7.324 20.641 1 97.12 490 ASN B N 1
ATOM 11208 C CA . ASN B 1 490 ? -33.406 -6.512 21.453 1 97.12 490 ASN B CA 1
ATOM 11209 C C . ASN B 1 490 ? -32.938 -5.062 21.531 1 97.12 490 ASN B C 1
ATOM 11211 O O . ASN B 1 490 ? -31.984 -4.75 22.219 1 97.12 490 ASN B O 1
ATOM 11215 N N . PRO B 1 491 ? -33.688 -4.133 20.844 1 96.62 491 PRO B N 1
ATOM 11216 C CA . PRO B 1 491 ? -33.188 -2.766 20.719 1 96.62 491 PRO B CA 1
ATOM 11217 C C . PRO B 1 491 ? -33.531 -1.896 21.922 1 96.62 491 PRO B C 1
ATOM 11219 O O . PRO B 1 491 ? -33.125 -0.728 21.969 1 96.62 491 PRO B O 1
ATOM 11222 N N . PHE B 1 492 ? -34.281 -2.418 22.938 1 97.81 492 PHE B N 1
ATOM 11223 C CA . PHE B 1 492 ? -34.781 -1.605 24.031 1 97.81 492 PHE B CA 1
ATOM 11224 C C . PHE B 1 492 ? -33.875 -1.713 25.25 1 97.81 492 PHE B C 1
ATOM 11226 O O . PHE B 1 492 ? -33.844 -2.736 25.938 1 97.81 492 PHE B O 1
ATOM 11233 N N . GLY B 1 493 ? -33.125 -0.594 25.453 1 95.94 493 GLY B N 1
ATOM 11234 C CA . GLY B 1 493 ? -32.125 -0.608 26.5 1 95.94 493 GLY B CA 1
ATOM 11235 C C . GLY B 1 493 ? -30.797 -1.178 26.047 1 95.94 493 GLY B C 1
ATOM 11236 O O . GLY B 1 493 ? -30.562 -1.362 24.844 1 95.94 493 GLY B O 1
ATOM 11237 N N . GLU B 1 494 ? -29.906 -1.249 26.984 1 93.12 494 GLU B N 1
ATOM 11238 C CA . GLU B 1 494 ? -28.609 -1.841 26.688 1 93.12 494 GLU B CA 1
ATOM 11239 C C . GLU B 1 494 ? -28.641 -3.359 26.844 1 93.12 494 GLU B C 1
ATOM 11241 O O . GLU B 1 494 ? -28.391 -3.885 27.922 1 93.12 494 GLU B O 1
ATOM 11246 N N . LYS B 1 495 ? -28.984 -4.02 25.75 1 90.62 495 LYS B N 1
ATOM 11247 C CA . LYS B 1 495 ? -28.953 -5.477 25.656 1 90.62 495 LYS B CA 1
ATOM 11248 C C . LYS B 1 495 ? -27.859 -5.949 24.703 1 90.62 495 LYS B C 1
ATOM 11250 O O . LYS B 1 495 ? -28.047 -5.914 23.484 1 90.62 495 LYS B O 1
ATOM 11255 N N . PRO B 1 496 ? -26.797 -6.461 25.25 1 87.25 496 PRO B N 1
ATOM 11256 C CA . PRO B 1 496 ? -25.641 -6.766 24.406 1 87.25 496 PRO B CA 1
ATOM 11257 C C . PRO B 1 496 ? -25.953 -7.809 23.328 1 87.25 496 PRO B C 1
ATOM 11259 O O . PRO B 1 496 ? -26.672 -8.773 23.594 1 87.25 496 PRO B O 1
ATOM 11262 N N . LEU B 1 497 ? -25.516 -7.59 22.141 1 93.44 497 LEU B N 1
ATOM 11263 C CA . LEU B 1 497 ? -25.578 -8.562 21.062 1 93.44 497 LEU B CA 1
ATOM 11264 C C . LEU B 1 497 ? -24.656 -9.742 21.328 1 93.44 497 LEU B C 1
ATOM 11266 O O . LEU B 1 497 ? -23.594 -9.586 21.953 1 93.44 497 LEU B O 1
ATOM 11270 N N . SER B 1 498 ? -25.078 -10.914 20.859 1 93.31 498 SER B N 1
ATOM 11271 C CA . SER B 1 498 ? -24.172 -12.07 20.891 1 93.31 498 SER B CA 1
ATOM 11272 C C . SER B 1 498 ? -23.031 -11.891 19.906 1 93.31 498 SER B C 1
ATOM 11274 O O . SER B 1 498 ? -23.078 -11.047 19.016 1 93.31 498 SER B O 1
ATOM 11276 N N . ALA B 1 499 ? -22.031 -12.727 20.172 1 90.56 499 ALA B N 1
ATOM 11277 C CA . ALA B 1 499 ? -20.891 -12.688 19.25 1 90.56 499 ALA B CA 1
ATOM 11278 C C . ALA B 1 499 ? -21.328 -12.992 17.828 1 90.56 499 ALA B C 1
ATOM 11280 O O . ALA B 1 499 ? -20.828 -12.398 16.875 1 90.56 499 ALA B O 1
ATOM 11281 N N . ALA B 1 500 ? -22.266 -13.875 17.703 1 88 500 ALA B N 1
ATOM 11282 C CA . ALA B 1 500 ? -22.781 -14.25 16.391 1 88 500 ALA B CA 1
ATOM 11283 C C . ALA B 1 500 ? -23.516 -13.078 15.742 1 88 500 ALA B C 1
ATOM 11285 O O . ALA B 1 500 ? -23.406 -12.867 14.531 1 88 500 ALA B O 1
ATOM 11286 N N . CYS B 1 501 ? -24.281 -12.359 16.531 1 92.75 501 CYS B N 1
ATOM 11287 C CA . CYS B 1 501 ? -25.016 -11.227 15.969 1 92.75 501 CYS B CA 1
ATOM 11288 C C . CYS B 1 501 ? -24.062 -10.086 15.625 1 92.75 501 CYS B C 1
ATOM 11290 O O . CYS B 1 501 ? -24.281 -9.352 14.664 1 92.75 501 CYS B O 1
ATOM 11292 N N . ILE B 1 502 ? -23 -9.945 16.406 1 93.06 502 IL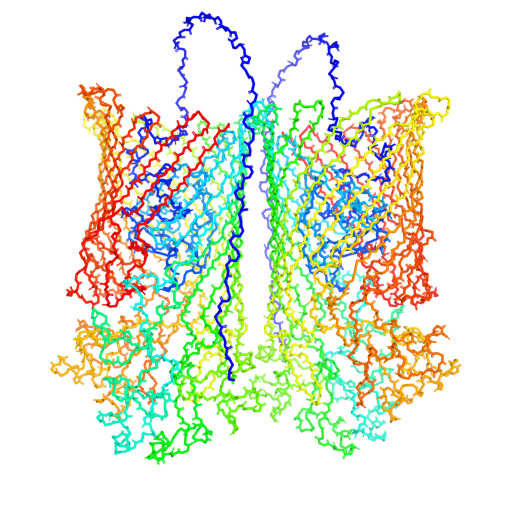E B N 1
ATOM 11293 C CA . ILE B 1 502 ? -21.984 -8.938 16.109 1 93.06 502 ILE B CA 1
ATOM 11294 C C . ILE B 1 502 ? -21.344 -9.242 14.758 1 93.06 502 ILE B C 1
ATOM 11296 O O . ILE B 1 502 ? -21.203 -8.359 13.914 1 93.06 502 ILE B O 1
ATOM 11300 N N . ASP B 1 503 ? -21 -10.508 14.594 1 84.5 503 ASP B N 1
ATOM 11301 C CA . ASP B 1 503 ? -20.391 -10.938 13.336 1 84.5 503 ASP B CA 1
ATOM 11302 C C . ASP B 1 503 ? -21.344 -10.742 12.164 1 84.5 503 ASP B C 1
ATOM 11304 O O . ASP B 1 503 ? -20.906 -10.445 11.047 1 84.5 503 ASP B O 1
ATOM 11308 N N . TYR B 1 504 ? -22.641 -10.953 12.445 1 87.12 504 TYR B N 1
ATOM 11309 C CA . TYR B 1 504 ? -23.656 -10.844 11.406 1 87.12 504 TYR B CA 1
ATOM 11310 C C . TYR B 1 504 ? -23.812 -9.398 10.945 1 87.12 504 TYR B C 1
ATOM 11312 O O . TYR B 1 504 ? -24.016 -9.141 9.758 1 87.12 504 TYR B O 1
ATOM 11320 N N . VAL B 1 505 ? -23.656 -8.453 11.836 1 93.19 505 VAL B N 1
ATOM 11321 C CA . VAL B 1 505 ? -24.016 -7.09 11.477 1 93.19 505 VAL B CA 1
ATOM 11322 C C . VAL B 1 505 ? -22.766 -6.289 11.164 1 93.19 505 VAL B C 1
ATOM 11324 O O . VAL B 1 505 ? -22.828 -5.266 10.469 1 93.19 505 VAL B O 1
ATOM 11327 N N . SER B 1 506 ? -21.578 -6.688 11.656 1 91.94 506 SER B N 1
ATOM 11328 C CA . SER B 1 506 ? -20.344 -5.918 11.516 1 91.94 506 SER B CA 1
ATOM 11329 C C . SER B 1 506 ? -19.828 -5.973 10.078 1 91.94 506 SER B C 1
ATOM 11331 O O . SER B 1 506 ? -20 -6.977 9.391 1 91.94 506 SER B O 1
ATOM 11333 N N . ARG B 1 507 ? -19.297 -4.883 9.602 1 88.81 507 ARG B N 1
ATOM 11334 C CA . ARG B 1 507 ? -18.641 -4.801 8.297 1 88.81 507 ARG B CA 1
ATOM 11335 C C . ARG B 1 507 ? -17.281 -4.141 8.406 1 88.81 507 ARG B C 1
ATOM 11337 O O . ARG B 1 507 ? -17.062 -3.256 9.242 1 88.81 507 ARG B O 1
ATOM 11344 N N . VAL B 1 508 ? -16.281 -4.512 7.578 1 87.31 508 VAL B N 1
ATOM 11345 C CA . VAL B 1 508 ? -14.945 -3.949 7.535 1 87.31 508 VAL B CA 1
ATOM 11346 C C . VAL B 1 508 ? -14.633 -3.453 6.125 1 87.31 508 VAL B C 1
ATOM 11348 O O . VAL B 1 508 ? -13.898 -4.105 5.379 1 87.31 508 VAL B O 1
ATOM 11351 N N . PRO B 1 509 ? -15.148 -2.275 5.746 1 89.56 509 PRO B N 1
ATOM 11352 C CA . PRO B 1 509 ? -14.859 -1.731 4.418 1 89.56 509 PRO B CA 1
ATOM 11353 C C . PRO B 1 509 ? -13.406 -1.298 4.266 1 89.56 509 PRO B C 1
ATOM 11355 O O . PRO B 1 509 ? -12.766 -0.915 5.246 1 89.56 509 PRO B O 1
ATOM 11358 N N . LYS B 1 510 ? -12.922 -1.341 3.006 1 89.5 510 LYS B N 1
ATOM 11359 C CA . LYS B 1 510 ? -11.562 -0.926 2.68 1 89.5 510 LYS B CA 1
ATOM 11360 C C . LYS B 1 510 ? -11.547 -0.001 1.467 1 89.5 510 LYS B C 1
ATOM 11362 O O . LYS B 1 510 ? -12.172 -0.295 0.446 1 89.5 510 LYS B O 1
ATOM 11367 N N . ASN B 1 511 ? -10.828 1.113 1.577 1 90.25 511 ASN B N 1
ATOM 11368 C CA . ASN B 1 511 ? -10.609 2.041 0.472 1 90.25 511 ASN B CA 1
ATOM 11369 C C . ASN B 1 511 ? -9.148 2.041 0.019 1 90.25 511 ASN B C 1
ATOM 11371 O O . ASN B 1 511 ? -8.25 1.734 0.805 1 90.25 511 ASN B O 1
ATOM 11375 N N . THR B 1 512 ? -8.969 2.334 -1.254 1 88.56 512 THR B N 1
ATOM 11376 C CA . THR B 1 512 ? -7.621 2.553 -1.775 1 88.56 512 THR B CA 1
ATOM 11377 C C . THR B 1 512 ? -7.531 3.898 -2.486 1 88.56 512 THR B C 1
ATOM 11379 O O . THR B 1 512 ? -8.461 4.301 -3.189 1 88.56 512 THR B O 1
ATOM 11382 N N . THR B 1 513 ? -6.438 4.586 -2.248 1 92.12 513 THR B N 1
ATOM 11383 C CA . THR B 1 513 ? -6.168 5.871 -2.889 1 92.12 513 THR B CA 1
ATOM 11384 C C . THR B 1 513 ? -4.754 5.902 -3.461 1 92.12 513 THR B C 1
ATOM 11386 O O . THR B 1 513 ? -3.805 5.465 -2.807 1 92.12 513 THR B O 1
ATOM 11389 N N . THR B 1 514 ? -4.664 6.348 -4.676 1 91.94 514 THR B N 1
ATOM 11390 C CA . THR B 1 514 ? -3.363 6.594 -5.293 1 91.94 514 THR B CA 1
ATOM 11391 C C . THR B 1 514 ? -3.262 8.031 -5.793 1 91.94 514 THR B C 1
ATOM 11393 O O . THR B 1 514 ? -4.23 8.578 -6.32 1 91.94 514 THR B O 1
ATOM 11396 N N . ASN B 1 515 ? -2.16 8.664 -5.496 1 94.81 515 ASN B N 1
ATOM 11397 C CA . ASN B 1 515 ? -1.805 9.992 -5.984 1 94.81 515 ASN B CA 1
ATOM 11398 C C . ASN B 1 515 ? -0.365 10.039 -6.488 1 94.81 515 ASN B C 1
ATOM 11400 O O . ASN B 1 515 ? 0.56 9.648 -5.773 1 94.81 515 ASN B O 1
ATOM 11404 N N . ASP B 1 516 ? -0.217 10.461 -7.672 1 94.81 516 ASP B N 1
ATOM 11405 C CA . ASP B 1 516 ? 1.157 10.578 -8.148 1 94.81 516 ASP B CA 1
ATOM 11406 C C . ASP B 1 516 ? 1.383 11.93 -8.828 1 94.81 516 ASP B C 1
ATOM 11408 O O . ASP B 1 516 ? 0.425 12.625 -9.18 1 94.81 516 ASP B O 1
ATOM 11412 N N . GLN B 1 517 ? 2.619 12.336 -8.977 1 96.88 517 GLN B N 1
ATOM 11413 C CA . GLN B 1 517 ? 3.033 13.602 -9.578 1 96.88 517 GLN B CA 1
ATOM 11414 C C . GLN B 1 517 ? 4.309 13.43 -10.398 1 96.88 517 GLN B C 1
ATOM 11416 O O . GLN B 1 517 ? 5.254 12.773 -9.953 1 96.88 517 GLN B O 1
ATOM 11421 N N . ARG B 1 518 ? 4.316 13.953 -11.609 1 96.69 518 ARG B N 1
ATOM 11422 C CA . ARG B 1 518 ? 5.477 14.031 -12.492 1 96.69 518 ARG B CA 1
ATOM 11423 C C . ARG B 1 518 ? 5.848 15.477 -12.781 1 96.69 518 ARG B C 1
ATOM 11425 O O . ARG B 1 518 ? 4.984 16.297 -13.125 1 96.69 518 ARG B O 1
ATOM 11432 N N . VAL B 1 519 ? 7.09 15.789 -12.617 1 97.25 519 VAL B N 1
ATOM 11433 C CA . VAL B 1 519 ? 7.566 17.141 -12.867 1 97.25 519 VAL B CA 1
ATOM 11434 C C . VAL B 1 519 ? 8.805 17.094 -13.758 1 97.25 519 VAL B C 1
ATOM 11436 O O . VAL B 1 519 ? 9.719 16.312 -13.516 1 97.25 519 VAL B O 1
ATOM 11439 N N . ALA B 1 520 ? 8.867 17.812 -14.836 1 97.5 520 ALA B N 1
ATOM 11440 C CA . ALA B 1 520 ? 10.047 18.156 -15.633 1 97.5 520 ALA B CA 1
ATOM 11441 C C . ALA B 1 520 ? 10.289 19.656 -15.633 1 97.5 520 ALA B C 1
ATOM 11443 O O . ALA B 1 520 ? 9.406 20.438 -15.984 1 97.5 520 ALA B O 1
ATOM 11444 N N . GLU B 1 521 ? 11.445 20.109 -15.172 1 97.06 521 GLU B N 1
ATOM 11445 C CA . GLU B 1 521 ? 11.711 21.531 -15.031 1 97.06 521 GLU B CA 1
ATOM 11446 C C . GLU B 1 521 ? 13.133 21.875 -15.445 1 97.06 521 GLU B C 1
ATOM 11448 O O . GLU B 1 521 ? 14.062 21.094 -15.211 1 97.06 521 GLU B O 1
ATOM 11453 N N . ILE B 1 522 ? 13.336 23.016 -16.078 1 97.06 522 ILE B N 1
ATOM 11454 C CA . ILE B 1 522 ? 14.648 23.578 -16.422 1 97.06 522 ILE B CA 1
ATOM 11455 C C . ILE B 1 522 ? 14.719 25.031 -15.961 1 97.06 522 ILE B C 1
ATOM 11457 O O . ILE B 1 522 ? 13.758 25.781 -16.125 1 97.06 522 ILE B O 1
ATOM 11461 N N . ASN B 1 523 ? 15.758 25.406 -15.344 1 96 523 ASN B N 1
ATOM 11462 C CA . ASN B 1 523 ? 16.031 26.766 -14.891 1 96 523 ASN B CA 1
ATOM 11463 C C . ASN B 1 523 ? 17.375 27.266 -15.414 1 96 523 ASN B C 1
ATOM 11465 O O . ASN B 1 523 ? 18.359 26.531 -15.422 1 96 523 ASN B O 1
ATOM 11469 N N . LEU B 1 524 ? 17.359 28.484 -15.859 1 95.12 524 LEU B N 1
ATOM 11470 C CA . LEU B 1 524 ? 18.547 29.188 -16.312 1 95.12 524 LEU B CA 1
ATOM 11471 C C . LEU B 1 524 ? 18.672 30.531 -15.602 1 95.12 524 LEU B C 1
ATOM 11473 O O . LEU B 1 524 ? 17.672 31.219 -15.383 1 95.12 524 LEU B O 1
ATOM 11477 N N . GLN B 1 525 ? 19.859 30.938 -15.242 1 94.62 525 GLN B N 1
ATOM 11478 C CA . GLN B 1 525 ? 20.047 32.25 -14.656 1 94.62 525 GLN B CA 1
ATOM 11479 C C . GLN B 1 525 ? 21.453 32.781 -14.898 1 94.62 525 GLN B C 1
ATOM 11481 O O . GLN B 1 525 ? 22.391 31.984 -15.047 1 94.62 525 GLN B O 1
ATOM 11486 N N . GLY B 1 526 ? 21.547 34.094 -14.969 1 91.75 526 GLY B N 1
ATOM 11487 C CA . GLY B 1 526 ? 22.859 34.719 -15.18 1 91.75 526 GLY B CA 1
ATOM 11488 C C . GLY B 1 526 ? 22.766 36.219 -15.398 1 91.75 526 GLY B C 1
ATOM 11489 O O . GLY B 1 526 ? 21.672 36.781 -15.438 1 91.75 526 GLY B O 1
ATOM 11490 N N . GLY B 1 527 ? 23.906 36.75 -15.43 1 92.88 527 GLY B N 1
ATOM 11491 C CA . GLY B 1 527 ? 24 38.156 -15.727 1 92.88 527 GLY B CA 1
ATOM 11492 C C . GLY B 1 527 ? 23.828 38.469 -17.203 1 92.88 527 GLY B C 1
ATOM 11493 O O . GLY B 1 527 ? 24.25 37.688 -18.062 1 92.88 527 GLY B O 1
ATOM 11494 N N . VAL B 1 528 ? 23.281 39.719 -17.469 1 94.25 528 VAL B N 1
ATOM 11495 C CA . VAL B 1 528 ? 23.016 40.062 -18.859 1 94.25 528 VAL B CA 1
ATOM 11496 C C . VAL B 1 528 ? 23.875 41.281 -19.266 1 94.25 528 VAL B C 1
ATOM 11498 O O . VAL B 1 528 ? 24.641 41.188 -20.234 1 94.25 528 VAL B O 1
ATOM 11501 N N . PHE B 1 529 ? 23.75 42.438 -18.578 1 93.25 529 PHE B N 1
ATOM 11502 C CA . PHE B 1 529 ? 24.578 43.625 -18.828 1 93.25 529 PHE B CA 1
ATOM 11503 C C . PHE B 1 529 ? 24.734 44.438 -17.562 1 93.25 529 PHE B C 1
ATOM 11505 O O . PHE B 1 529 ? 24.078 44.188 -16.562 1 93.25 529 PHE B O 1
ATOM 11512 N N . ASN B 1 530 ? 25.609 45.375 -17.547 1 93.44 530 ASN B N 1
ATOM 11513 C CA . ASN B 1 530 ? 25.906 46.188 -16.375 1 93.44 530 ASN B CA 1
ATOM 11514 C C . ASN B 1 530 ? 25.328 47.594 -16.484 1 93.44 530 ASN B C 1
ATOM 11516 O O . ASN B 1 530 ? 25.438 48.219 -17.531 1 93.44 530 ASN B O 1
ATOM 11520 N N . LEU B 1 531 ? 24.656 47.969 -15.539 1 94.75 531 LEU B N 1
ATOM 11521 C CA . LEU B 1 531 ? 24.281 49.375 -15.32 1 94.75 531 LEU B CA 1
ATOM 11522 C C . LEU B 1 531 ? 25.25 50.031 -14.352 1 94.75 531 LEU B C 1
ATOM 11524 O O . LEU B 1 531 ? 25.984 49.375 -13.641 1 94.75 531 LEU B O 1
ATOM 11528 N N . PRO B 1 532 ? 25.25 51.344 -14.344 1 92.75 532 PRO B N 1
ATOM 11529 C CA . PRO B 1 532 ? 26.156 52.031 -13.391 1 92.75 532 PRO B CA 1
ATOM 11530 C C . PRO B 1 532 ? 25.938 51.562 -11.953 1 92.75 532 PRO B C 1
ATOM 11532 O O . PRO B 1 532 ? 26.891 51.5 -11.172 1 92.75 532 PRO B O 1
ATOM 11535 N N . ALA B 1 533 ? 24.781 51.188 -11.695 1 93.81 533 ALA B N 1
ATOM 11536 C CA . ALA B 1 533 ? 24.453 50.812 -10.32 1 93.81 533 ALA B CA 1
ATOM 11537 C C . ALA B 1 533 ? 24.719 49.312 -10.086 1 93.81 533 ALA B C 1
ATOM 11539 O O . ALA B 1 533 ? 24.625 48.844 -8.945 1 93.81 533 ALA B O 1
ATOM 11540 N N . GLY B 1 534 ? 25.062 48.5 -11.062 1 92.12 534 GLY B N 1
ATOM 11541 C CA . GLY B 1 534 ? 25.328 47.062 -10.906 1 92.12 534 GLY B CA 1
ATOM 11542 C C . GLY B 1 534 ? 24.891 46.25 -12.094 1 92.12 534 GLY B C 1
ATOM 11543 O O . GLY B 1 534 ? 24.438 46.781 -13.102 1 92.12 534 GLY B O 1
ATOM 11544 N N . GLU B 1 535 ? 24.938 44.969 -11.961 1 91.44 535 GLU B N 1
ATOM 11545 C CA . GLU B 1 535 ? 24.641 44.062 -13.07 1 91.44 535 GLU B CA 1
ATOM 11546 C C . GLU B 1 535 ? 23.172 43.719 -13.102 1 91.44 535 GLU B C 1
ATOM 11548 O O . GLU B 1 535 ? 22.578 43.406 -12.07 1 91.44 535 GLU B O 1
ATOM 11553 N N . VAL B 1 536 ? 22.594 43.781 -14.227 1 94.12 536 VAL B N 1
ATOM 11554 C CA . VAL B 1 536 ? 21.234 43.281 -14.43 1 94.12 536 VAL B CA 1
ATOM 11555 C C . VAL B 1 536 ? 21.281 41.75 -14.578 1 94.12 536 VAL B C 1
ATOM 11557 O O . VAL B 1 536 ? 22.062 41.219 -15.375 1 94.12 536 VAL B O 1
ATOM 11560 N N . ARG B 1 537 ? 20.516 41.031 -13.766 1 94.19 537 ARG B N 1
ATOM 11561 C CA . ARG B 1 537 ? 20.484 39.562 -13.797 1 94.19 537 ARG B CA 1
ATOM 11562 C C . ARG B 1 537 ? 19.109 39.062 -14.18 1 94.19 537 ARG B C 1
ATOM 11564 O O . ARG B 1 537 ? 18.094 39.688 -13.867 1 94.19 537 ARG B O 1
ATOM 11571 N N . VAL B 1 538 ? 19.156 37.906 -14.859 1 93.44 538 VAL B N 1
ATOM 11572 C CA . VAL B 1 538 ? 17.906 37.312 -15.359 1 93.44 538 VAL B CA 1
ATOM 11573 C C . VAL B 1 538 ? 17.828 35.844 -14.984 1 93.44 538 VAL B C 1
ATOM 11575 O O . VAL B 1 538 ? 18.859 35.156 -14.953 1 93.44 538 VAL B O 1
ATOM 11578 N N . ALA B 1 539 ? 16.672 35.375 -14.609 1 94.44 539 ALA B N 1
ATOM 11579 C CA . ALA B 1 539 ? 16.344 33.969 -14.445 1 94.44 539 ALA B CA 1
ATOM 11580 C C . ALA B 1 539 ? 15.18 33.562 -15.336 1 94.44 539 ALA B C 1
ATOM 11582 O O . ALA B 1 539 ? 14.195 34.312 -15.453 1 94.44 539 ALA B O 1
ATOM 11583 N N . LEU B 1 540 ? 15.328 32.438 -16.109 1 95.19 540 LEU B N 1
ATOM 11584 C CA . LEU B 1 540 ? 14.297 31.875 -16.969 1 95.19 540 LEU B CA 1
ATOM 11585 C C . LEU B 1 540 ? 14.055 30.406 -16.641 1 95.19 540 LEU B C 1
ATOM 11587 O O . LEU B 1 540 ? 14.984 29.688 -16.281 1 95.19 540 LEU B O 1
ATOM 11591 N N . GLY B 1 541 ? 12.812 30.016 -16.781 1 95.94 541 GLY B N 1
ATOM 11592 C CA . GLY B 1 541 ? 12.539 28.609 -16.562 1 95.94 541 GLY B CA 1
ATOM 11593 C C . GLY B 1 541 ? 11.273 28.125 -17.25 1 95.94 541 GLY B C 1
ATOM 11594 O O . GLY B 1 541 ? 10.484 28.938 -17.734 1 95.94 541 GLY B O 1
ATOM 11595 N N . ALA B 1 542 ? 11.148 26.812 -17.391 1 97.25 542 ALA B N 1
ATOM 11596 C CA . ALA B 1 542 ? 9.977 26.109 -17.906 1 97.25 542 ALA B CA 1
ATOM 11597 C C . ALA B 1 542 ? 9.68 24.859 -17.094 1 97.25 542 ALA B C 1
ATOM 11599 O O . ALA B 1 542 ? 10.602 24.156 -16.656 1 97.25 542 ALA B O 1
ATOM 11600 N N . THR B 1 543 ? 8.422 24.656 -16.906 1 96.44 543 THR B N 1
ATOM 11601 C CA . THR B 1 543 ? 8.031 23.484 -16.109 1 96.44 543 THR B CA 1
ATOM 11602 C C . THR B 1 543 ? 6.844 22.781 -16.734 1 96.44 543 THR B C 1
ATOM 11604 O O . THR B 1 543 ? 5.957 23.422 -17.312 1 96.44 543 THR B O 1
ATOM 11607 N N . HIS B 1 544 ? 6.863 21.453 -16.781 1 97.06 544 HIS B N 1
ATOM 11608 C CA . HIS B 1 544 ? 5.719 20.578 -17 1 97.06 544 HIS B CA 1
ATOM 11609 C C . HIS B 1 544 ? 5.398 19.75 -15.766 1 97.06 544 HIS B C 1
ATOM 11611 O O . HIS B 1 544 ? 6.27 19.062 -15.227 1 97.06 544 HIS B O 1
ATOM 11617 N N . ARG B 1 545 ? 4.207 19.797 -15.266 1 96.69 545 ARG B N 1
ATOM 11618 C CA . ARG B 1 545 ? 3.779 19.062 -14.078 1 96.69 545 ARG B CA 1
ATOM 11619 C C . ARG B 1 545 ? 2.451 18.344 -14.328 1 96.69 545 ARG B C 1
ATOM 11621 O O . ARG B 1 545 ? 1.542 18.922 -14.938 1 96.69 545 ARG B O 1
ATOM 11628 N N . GLU B 1 546 ? 2.369 17.109 -13.93 1 95.94 546 GLU B N 1
ATOM 11629 C CA . GLU B 1 546 ? 1.15 16.312 -14.008 1 95.94 546 GLU B CA 1
ATOM 11630 C C . GLU B 1 546 ? 0.847 15.633 -12.68 1 95.94 546 GLU B C 1
ATOM 11632 O O . GLU B 1 546 ? 1.734 15.047 -12.055 1 95.94 546 GLU B O 1
ATOM 11637 N N . GLN B 1 547 ? -0.363 15.781 -12.227 1 95.19 547 GLN B N 1
ATOM 11638 C CA . GLN B 1 547 ? -0.847 15.086 -11.031 1 95.19 547 GLN B CA 1
ATOM 11639 C C . GLN B 1 547 ? -2.035 14.188 -11.359 1 95.19 547 GLN B C 1
ATOM 11641 O O . GLN B 1 547 ? -2.922 14.578 -12.125 1 95.19 547 GLN B O 1
ATOM 11646 N N . ASN B 1 548 ? -1.971 12.969 -10.953 1 93 548 ASN B N 1
ATOM 11647 C CA . ASN B 1 548 ? -3.076 12.023 -11.094 1 93 548 ASN B CA 1
ATOM 11648 C C . ASN B 1 548 ? -3.576 11.547 -9.734 1 93 548 ASN B C 1
ATOM 11650 O O . ASN B 1 548 ? -2.787 11.383 -8.797 1 93 548 ASN B O 1
ATOM 11654 N N . TYR B 1 549 ? -4.867 11.367 -9.641 1 93.5 549 TYR B N 1
ATOM 11655 C CA . TYR B 1 549 ? -5.5 10.906 -8.406 1 93.5 549 TYR B CA 1
ATOM 11656 C C . TYR B 1 549 ? -6.562 9.852 -8.703 1 93.5 549 TYR B C 1
ATOM 11658 O O . TYR B 1 549 ? -7.301 9.961 -9.68 1 93.5 549 TYR B O 1
ATOM 11666 N N . ASP B 1 550 ? -6.562 8.789 -7.918 1 89.25 550 ASP B N 1
ATOM 11667 C CA . ASP B 1 550 ? -7.555 7.73 -8.039 1 89.25 550 ASP B CA 1
ATOM 11668 C C . ASP B 1 550 ? -7.988 7.215 -6.672 1 89.25 550 ASP B C 1
ATOM 11670 O O . ASP B 1 550 ? -7.176 6.672 -5.922 1 89.25 550 ASP B O 1
ATOM 11674 N N . PHE B 1 551 ? -9.227 7.457 -6.324 1 90.62 551 PHE B N 1
ATOM 11675 C CA . PHE B 1 551 ? -9.859 6.93 -5.117 1 90.62 551 PHE B CA 1
ATOM 11676 C C . PHE B 1 551 ? -10.883 5.855 -5.465 1 90.62 551 PHE B C 1
ATOM 11678 O O . PHE B 1 551 ? -11.859 6.129 -6.164 1 90.62 551 PHE B O 1
ATOM 11685 N N . VAL B 1 552 ? -10.703 4.707 -4.934 1 83.94 552 VAL B N 1
ATOM 11686 C CA . VAL B 1 552 ? -11.602 3.584 -5.176 1 83.94 552 VAL B CA 1
ATOM 11687 C C . VAL B 1 552 ? -12.18 3.094 -3.852 1 83.94 552 VAL B C 1
ATOM 11689 O O . VAL B 1 552 ? -11.547 2.316 -3.137 1 83.94 552 VAL B O 1
ATOM 11692 N N . PRO B 1 553 ? -13.391 3.479 -3.543 1 86.75 553 PRO B N 1
ATOM 11693 C CA . PRO B 1 553 ? -14.016 3.059 -2.287 1 86.75 553 PRO B CA 1
ATOM 11694 C C . PRO B 1 553 ? -14.484 1.604 -2.318 1 86.75 553 PRO B C 1
ATOM 11696 O O . PRO B 1 553 ? -14.656 1.03 -3.398 1 86.75 553 PRO B O 1
ATOM 11699 N N . ASP B 1 554 ? -14.594 1.031 -1.082 1 88 554 ASP B N 1
ATOM 11700 C CA . ASP B 1 554 ? -15.203 -0.283 -0.929 1 88 554 ASP B CA 1
ATOM 11701 C C . ASP B 1 554 ? -16.641 -0.285 -1.469 1 88 554 ASP B C 1
ATOM 11703 O O . ASP B 1 554 ? -17.312 0.744 -1.449 1 88 554 ASP B O 1
ATOM 11707 N N . GLU B 1 555 ? -17.172 -1.396 -1.925 1 80.19 555 GLU B N 1
ATOM 11708 C CA . GLU B 1 555 ? -18.547 -1.508 -2.393 1 80.19 555 GLU B CA 1
ATOM 11709 C C . GLU B 1 555 ? -19.531 -1.171 -1.282 1 80.19 555 GLU B C 1
ATOM 11711 O O . GLU B 1 555 ? -20.609 -0.625 -1.544 1 80.19 555 GLU B O 1
ATOM 11716 N N . LEU B 1 556 ? -19.156 -1.474 -0.102 1 83.88 556 LEU B N 1
ATOM 11717 C CA . LEU B 1 556 ? -20.031 -1.176 1.036 1 83.88 556 LEU B CA 1
ATOM 11718 C C . LEU B 1 556 ? -20.188 0.33 1.212 1 83.88 556 LEU B C 1
ATOM 11720 O O . LEU B 1 556 ? -21.203 0.787 1.751 1 83.88 556 LEU B O 1
ATOM 11724 N N . MET B 1 557 ? -19.219 1.056 0.777 1 85.38 557 MET B N 1
ATOM 11725 C CA . MET B 1 557 ? -19.312 2.512 0.864 1 85.38 557 MET B CA 1
ATOM 11726 C C . MET B 1 557 ? -20.234 3.07 -0.208 1 85.38 557 MET B C 1
ATOM 11728 O O . MET B 1 557 ? -20.828 4.129 -0.024 1 85.38 557 MET B O 1
ATOM 11732 N N . LEU B 1 558 ? -20.328 2.303 -1.274 1 74.5 558 LEU B N 1
ATOM 11733 C CA . LEU B 1 558 ? -21.172 2.715 -2.389 1 74.5 558 LEU B CA 1
ATOM 11734 C C . LEU B 1 558 ? -22.625 2.301 -2.154 1 74.5 558 LEU B C 1
ATOM 11736 O O . LEU B 1 558 ? -23.547 2.963 -2.631 1 74.5 558 LEU B O 1
ATOM 11740 N N . ALA B 1 559 ? -22.766 1.321 -1.421 1 78.12 559 ALA B N 1
ATOM 11741 C CA . ALA B 1 559 ? -24.094 0.709 -1.266 1 78.12 559 ALA B CA 1
ATOM 11742 C C . ALA B 1 559 ? -25.016 1.607 -0.456 1 78.12 559 ALA B C 1
ATOM 11744 O O . ALA B 1 559 ? -24.578 2.303 0.462 1 78.12 559 ALA B O 1
ATOM 11745 N N . THR B 1 560 ? -26.266 1.646 -0.852 1 76.44 560 THR B N 1
ATOM 11746 C CA . THR B 1 560 ? -27.312 2.381 -0.153 1 76.44 560 THR B CA 1
ATOM 11747 C C . THR B 1 560 ? -28.391 1.43 0.369 1 76.44 560 THR B C 1
ATOM 11749 O O . THR B 1 560 ? -28.453 0.267 -0.036 1 76.44 560 THR B O 1
ATOM 11752 N N . PHE B 1 561 ? -29.109 1.903 1.319 1 82.62 561 PHE B N 1
ATOM 11753 C CA . PHE B 1 561 ? -30.234 1.181 1.905 1 82.62 561 PHE B CA 1
ATOM 11754 C C . PHE B 1 561 ? -31.438 2.098 2.074 1 82.62 561 PHE B C 1
ATOM 11756 O O . PHE B 1 561 ? -31.328 3.18 2.654 1 82.62 561 PHE B O 1
ATOM 11763 N N . THR B 1 562 ? -32.531 1.695 1.482 1 79.5 562 THR B N 1
ATOM 11764 C CA . THR B 1 562 ? -33.75 2.477 1.579 1 79.5 562 THR B CA 1
ATOM 11765 C C . THR B 1 562 ? -34.688 1.904 2.65 1 79.5 562 THR B C 1
ATOM 11767 O O . THR B 1 562 ? -35 0.71 2.641 1 79.5 562 THR B O 1
ATOM 11770 N N . LEU B 1 563 ? -35.062 2.727 3.525 1 79.94 563 LEU B N 1
ATOM 11771 C CA . LEU B 1 563 ? -35.969 2.379 4.609 1 79.94 563 LEU B CA 1
ATOM 11772 C C . LEU B 1 563 ? -37.031 3.459 4.797 1 79.94 563 LEU B C 1
ATOM 11774 O O . LEU B 1 563 ? -36.719 4.641 4.938 1 79.94 563 LEU B O 1
ATOM 11778 N N . ASN B 1 564 ? -38.219 3.018 4.824 1 78.56 564 ASN B N 1
ATOM 11779 C CA . ASN B 1 564 ? -39.375 3.912 5.02 1 78.56 564 ASN B CA 1
ATOM 11780 C C . ASN B 1 564 ? -39.312 5.113 4.078 1 78.56 564 ASN B C 1
ATOM 11782 O O . ASN B 1 564 ? -39.5 6.254 4.508 1 78.56 564 ASN B O 1
ATOM 11786 N N . GLY B 1 565 ? -38.844 4.883 2.957 1 66.5 565 GLY B N 1
ATOM 11787 C CA . GLY B 1 565 ? -38.875 5.879 1.9 1 66.5 565 GLY B CA 1
ATOM 11788 C C . GLY B 1 565 ? -37.625 6.75 1.876 1 66.5 565 GLY B C 1
ATOM 11789 O O . GLY B 1 565 ? -37.5 7.621 1.015 1 66.5 565 GLY B O 1
ATOM 11790 N N . THR B 1 566 ? -36.781 6.664 2.83 1 71.62 566 THR B N 1
ATOM 11791 C CA . THR B 1 566 ? -35.531 7.438 2.885 1 71.62 566 THR B CA 1
ATOM 11792 C C . THR B 1 566 ? -34.344 6.57 2.518 1 71.62 566 THR B C 1
ATOM 11794 O O . THR B 1 566 ? -34.188 5.477 3.066 1 71.62 566 THR B O 1
ATOM 11797 N N . THR B 1 567 ? -33.531 6.996 1.515 1 73.44 567 THR B N 1
ATOM 11798 C CA . THR B 1 567 ? -32.344 6.262 1.104 1 73.44 567 THR B CA 1
ATOM 11799 C C . THR B 1 567 ? -31.109 6.816 1.8 1 73.44 567 THR B C 1
ATOM 11801 O O . THR B 1 567 ? -30.859 8.023 1.785 1 73.44 567 THR B O 1
ATOM 11804 N N . GLY B 1 568 ? -30.453 6.023 2.561 1 75.31 568 GLY B N 1
ATOM 11805 C CA . GLY B 1 568 ? -29.188 6.336 3.191 1 75.31 568 GLY B CA 1
ATOM 11806 C C . GLY B 1 568 ? -28.094 5.32 2.885 1 75.31 568 GLY B C 1
ATOM 11807 O O . GLY B 1 568 ? -28.312 4.383 2.113 1 75.31 568 GLY B O 1
ATOM 11808 N N . PRO B 1 569 ? -27 5.508 3.432 1 81.69 569 PRO B N 1
ATOM 11809 C CA . PRO B 1 569 ? -25.922 4.543 3.193 1 81.69 569 PRO B CA 1
ATOM 11810 C C . PRO B 1 569 ? -26.219 3.172 3.807 1 81.69 569 PRO B C 1
ATOM 11812 O O . PRO B 1 569 ? -26.922 3.08 4.809 1 81.69 569 PRO B O 1
ATOM 11815 N N . GLU B 1 570 ? -25.641 2.148 3.191 1 85.69 570 GLU B N 1
ATOM 11816 C CA . GLU B 1 570 ? -25.719 0.806 3.758 1 85.69 570 GLU B CA 1
ATOM 11817 C C . GLU B 1 570 ? -24.953 0.719 5.074 1 85.69 570 GLU B C 1
ATOM 11819 O O . GLU B 1 570 ? -25.391 0.059 6.016 1 85.69 570 GLU B O 1
ATOM 11824 N N . LEU B 1 571 ? -23.859 1.363 5.055 1 86.44 571 LEU B N 1
ATOM 11825 C CA . LEU B 1 571 ? -23.109 1.476 6.305 1 86.44 571 LEU B CA 1
ATOM 11826 C C . LEU B 1 571 ? -23.594 2.66 7.125 1 86.44 571 LEU B C 1
ATOM 11828 O O . LEU B 1 571 ? -23.641 3.791 6.633 1 86.44 571 LEU B O 1
ATOM 11832 N N . ALA B 1 572 ? -23.922 2.359 8.281 1 80.25 572 ALA B N 1
ATOM 11833 C CA . ALA B 1 572 ? -24.406 3.463 9.109 1 80.25 572 ALA B CA 1
ATOM 11834 C C . ALA B 1 572 ? -23.281 4.457 9.391 1 80.25 572 ALA B C 1
ATOM 11836 O O . ALA B 1 572 ? -22.328 4.152 10.125 1 80.25 572 ALA B O 1
ATOM 11837 N N . GLY B 1 573 ? -23.25 5.562 8.734 1 73.69 573 GLY B N 1
ATOM 11838 C CA . GLY B 1 573 ? -22.328 6.637 9.094 1 73.69 573 GLY B CA 1
ATOM 11839 C C . GLY B 1 573 ? -21.141 6.742 8.164 1 73.69 573 GLY B C 1
ATOM 11840 O O . GLY B 1 573 ? -20.203 7.488 8.438 1 73.69 573 GLY B O 1
ATOM 11841 N N . ALA B 1 574 ? -21.094 5.957 7.121 1 79.75 574 ALA B N 1
ATOM 11842 C CA . ALA B 1 574 ? -19.969 6.066 6.195 1 79.75 574 ALA B CA 1
ATOM 11843 C C . ALA B 1 574 ? -20.422 5.863 4.75 1 79.75 574 ALA B C 1
ATOM 11845 O O . ALA B 1 574 ? -21.281 5.016 4.477 1 79.75 574 ALA B O 1
ATOM 11846 N N . SER B 1 575 ? -20 6.66 3.914 1 80.38 575 SER B N 1
ATOM 11847 C CA . SER B 1 575 ? -20.219 6.559 2.475 1 80.38 575 SER B CA 1
ATOM 11848 C C . SER B 1 575 ? -19.047 7.156 1.692 1 80.38 575 SER B C 1
ATOM 11850 O O . SER B 1 575 ? -18.25 7.91 2.242 1 80.38 575 SER B O 1
ATOM 11852 N N . GLY B 1 576 ? -18.891 6.715 0.502 1 78.88 576 GLY B N 1
ATOM 11853 C CA . GLY B 1 576 ? -17.859 7.242 -0.363 1 78.88 576 GLY B CA 1
ATOM 11854 C C . GLY B 1 576 ? -18.062 6.906 -1.827 1 78.88 576 GLY B C 1
ATOM 11855 O O . GLY B 1 576 ? -18.516 5.812 -2.16 1 78.88 576 GLY B O 1
ATOM 11856 N N . GLN B 1 577 ? -17.797 7.844 -2.668 1 75.06 577 GLN B N 1
ATOM 11857 C CA . GLN B 1 577 ? -17.859 7.648 -4.113 1 75.06 577 GLN B CA 1
ATOM 11858 C C . GLN B 1 577 ? -16.469 7.691 -4.742 1 75.06 577 GLN B C 1
ATOM 11860 O O . GLN B 1 577 ? -15.586 8.391 -4.25 1 75.06 577 GLN B O 1
ATOM 11865 N N . PRO B 1 578 ? -16.312 6.895 -5.785 1 77.38 578 PRO B N 1
ATOM 11866 C CA . PRO B 1 578 ? -15.016 6.934 -6.445 1 77.38 578 PRO B CA 1
ATOM 11867 C C . PRO B 1 578 ? -14.68 8.32 -7.004 1 77.38 578 PRO B C 1
ATOM 11869 O O . PRO B 1 578 ? -15.578 9.078 -7.359 1 77.38 578 PRO B O 1
ATOM 11872 N N . LEU B 1 579 ? -13.445 8.688 -7.004 1 81.69 579 LEU B N 1
ATOM 11873 C CA . LEU B 1 579 ? -12.93 9.922 -7.578 1 81.69 579 LEU B CA 1
ATOM 11874 C C . LEU B 1 579 ? -11.648 9.664 -8.367 1 81.69 579 LEU B C 1
ATOM 11876 O O . LEU B 1 579 ? -10.719 9.039 -7.859 1 81.69 579 LEU B O 1
ATOM 11880 N N . SER B 1 580 ? -11.688 9.969 -9.578 1 83.25 580 SER B N 1
ATOM 11881 C CA . SER B 1 580 ? -10.477 9.922 -10.398 1 83.25 580 SER B CA 1
ATOM 11882 C C . SER B 1 580 ? -10.32 11.188 -11.234 1 83.25 580 SER B C 1
ATOM 11884 O O . SER B 1 580 ? -11.312 11.781 -11.656 1 83.25 580 SER B O 1
ATOM 11886 N N . GLY B 1 581 ? -9.117 11.688 -11.312 1 85.38 581 GLY B N 1
ATOM 11887 C CA . GLY B 1 581 ? -8.852 12.852 -12.141 1 85.38 581 GLY B CA 1
ATOM 11888 C C . GLY B 1 581 ? -7.375 13.094 -12.383 1 85.38 581 GLY B C 1
ATOM 11889 O O . GLY B 1 581 ? -6.527 12.406 -11.82 1 85.38 581 GLY B O 1
ATOM 11890 N N . SER B 1 582 ? -7.141 13.969 -13.281 1 88.88 582 SER B N 1
ATOM 11891 C CA . SER B 1 582 ? -5.789 14.383 -13.633 1 88.88 582 SER B CA 1
ATOM 11892 C C . SER B 1 582 ? -5.711 15.883 -13.859 1 88.88 582 SER B C 1
ATOM 11894 O O . SER B 1 582 ? -6.688 16.5 -14.281 1 88.88 582 SER B O 1
ATOM 11896 N N . ASP B 1 583 ? -4.621 16.422 -13.406 1 88.94 583 ASP B N 1
ATOM 11897 C CA . ASP B 1 583 ? -4.312 17.828 -13.664 1 88.94 583 ASP B CA 1
ATOM 11898 C C . ASP B 1 583 ? -2.936 17.984 -14.297 1 88.94 583 ASP B C 1
ATOM 11900 O O . ASP B 1 583 ? -1.947 17.453 -13.797 1 88.94 583 ASP B O 1
ATOM 11904 N N . LYS B 1 584 ? -2.941 18.656 -15.445 1 93.31 584 LYS B N 1
ATOM 11905 C CA . LYS B 1 584 ? -1.702 18.906 -16.172 1 93.31 584 LYS B CA 1
ATOM 11906 C C . LYS B 1 584 ? -1.481 20.406 -16.391 1 93.31 584 LYS B C 1
ATOM 11908 O O . LYS B 1 584 ? -2.43 21.141 -16.656 1 93.31 584 LYS B O 1
ATOM 11913 N N . VAL B 1 585 ? -0.226 20.828 -16.203 1 95.31 585 VAL B N 1
ATOM 11914 C CA . VAL B 1 585 ? 0.089 22.25 -16.406 1 95.31 585 VAL B CA 1
ATOM 11915 C C . VAL B 1 585 ? 1.44 22.375 -17.109 1 95.31 585 VAL B C 1
ATOM 11917 O O . VAL B 1 585 ? 2.365 21.609 -16.844 1 95.31 585 VAL B O 1
ATOM 11920 N N . ARG B 1 586 ? 1.554 23.297 -18 1 96.81 586 ARG B N 1
ATOM 11921 C CA . ARG B 1 586 ? 2.785 23.766 -18.641 1 96.81 586 ARG B CA 1
ATOM 11922 C C . ARG B 1 586 ? 3.025 25.25 -18.359 1 96.81 586 ARG B C 1
ATOM 11924 O O . ARG B 1 586 ? 2.127 26.062 -18.531 1 96.81 586 ARG B O 1
ATOM 11931 N N . GLU B 1 587 ? 4.195 25.562 -17.938 1 96.81 587 GLU B N 1
ATOM 11932 C CA . GLU B 1 587 ? 4.473 26.938 -17.516 1 96.81 587 GLU B CA 1
ATOM 11933 C C . GLU B 1 587 ? 5.809 27.422 -18.062 1 96.81 587 GLU B C 1
ATOM 11935 O O . GLU B 1 587 ? 6.742 26.625 -18.234 1 96.81 587 GLU B O 1
ATOM 11940 N N . ILE B 1 588 ? 5.891 28.719 -18.328 1 96.75 588 ILE B N 1
ATOM 11941 C CA . ILE B 1 588 ? 7.121 29.469 -18.594 1 96.75 588 ILE B CA 1
ATOM 11942 C C . ILE B 1 588 ? 7.195 30.688 -17.688 1 96.75 588 ILE B C 1
ATOM 11944 O O . ILE B 1 588 ? 6.18 31.328 -17.406 1 96.75 588 ILE B O 1
ATOM 11948 N N . TYR B 1 589 ? 8.32 30.969 -17.125 1 95.5 589 TYR B N 1
ATOM 11949 C CA . TYR B 1 589 ? 8.445 32.094 -16.203 1 95.5 589 TYR B CA 1
ATOM 11950 C C . TYR B 1 589 ? 9.805 32.75 -16.328 1 95.5 589 TYR B C 1
ATOM 11952 O O . TYR B 1 589 ? 10.75 32.156 -16.859 1 95.5 589 TYR B O 1
ATOM 11960 N N . GLY B 1 590 ? 9.875 33.938 -15.789 1 94.62 590 GLY B N 1
ATOM 11961 C CA . GLY B 1 590 ? 11.102 34.719 -15.805 1 94.62 590 GLY B CA 1
ATOM 11962 C C . GLY B 1 590 ? 11.141 35.781 -14.734 1 94.62 590 GLY B C 1
ATOM 11963 O O . GLY B 1 590 ? 10.094 36.25 -14.273 1 94.62 590 GLY B O 1
ATOM 11964 N N . GLU B 1 591 ? 12.328 36.156 -14.32 1 94.38 591 GLU B N 1
ATOM 11965 C CA . GLU B 1 591 ? 12.586 37.25 -13.367 1 94.38 591 GLU B CA 1
ATOM 11966 C C . GLU B 1 591 ? 13.766 38.094 -13.82 1 94.38 591 GLU B C 1
ATOM 11968 O O . GLU B 1 591 ? 14.719 37.594 -14.43 1 94.38 591 GLU B O 1
ATOM 11973 N N . VAL B 1 592 ? 13.656 39.344 -13.492 1 94.06 592 VAL B N 1
ATOM 11974 C CA . VAL B 1 592 ? 14.75 40.281 -13.805 1 94.06 592 VAL B CA 1
ATOM 11975 C C . VAL B 1 592 ? 15.078 41.125 -12.586 1 94.06 592 VAL B C 1
ATOM 11977 O O . VAL B 1 592 ? 14.18 41.719 -11.984 1 94.06 592 VAL B O 1
ATOM 11980 N N . LEU B 1 593 ? 16.234 41.094 -12.195 1 93 593 LEU B N 1
ATOM 11981 C CA . LEU B 1 593 ? 16.766 41.969 -11.141 1 93 593 LEU B CA 1
ATOM 11982 C C . LEU B 1 593 ? 17.5 43.156 -11.734 1 93 593 LEU B C 1
ATOM 11984 O O . LEU B 1 593 ? 18.438 43 -12.5 1 93 593 LEU B O 1
ATOM 11988 N N . ILE B 1 594 ? 17.109 44.375 -11.328 1 94.75 594 ILE B N 1
ATOM 11989 C CA . ILE B 1 594 ? 17.672 45.594 -11.906 1 94.75 594 ILE B CA 1
ATOM 11990 C C . ILE B 1 594 ? 18.203 46.5 -10.789 1 94.75 594 ILE B C 1
ATOM 11992 O O . ILE B 1 594 ? 17.422 47.031 -9.984 1 94.75 594 ILE B O 1
ATOM 11996 N N . PRO B 1 595 ? 19.438 46.688 -10.711 1 94.44 595 PRO B N 1
ATOM 11997 C CA . PRO B 1 595 ? 19.953 47.719 -9.82 1 94.44 595 PRO B CA 1
ATOM 11998 C C . PRO B 1 595 ? 19.656 49.125 -10.336 1 94.44 595 PRO B C 1
ATOM 12000 O O . PRO B 1 595 ? 20.078 49.5 -11.438 1 94.44 595 PRO B O 1
ATOM 12003 N N . LEU B 1 596 ? 19.031 49.938 -9.609 1 95.88 596 LEU B N 1
ATOM 12004 C CA . LEU B 1 596 ? 18.578 51.25 -10.062 1 95.88 596 LEU B CA 1
ATOM 12005 C C . LEU B 1 596 ? 19.562 52.344 -9.656 1 95.88 596 LEU B C 1
ATOM 12007 O O . LEU B 1 596 ? 19.938 53.188 -10.477 1 95.88 596 LEU B O 1
ATOM 12011 N N . LEU B 1 597 ? 19.875 52.344 -8.344 1 96.06 597 LEU B N 1
ATOM 12012 C CA . LEU B 1 597 ? 20.812 53.344 -7.805 1 96.06 597 LEU B CA 1
ATOM 12013 C C . LEU B 1 597 ? 21.75 52.688 -6.797 1 96.06 597 LEU B C 1
ATOM 12015 O O . LEU B 1 597 ? 21.406 51.719 -6.156 1 96.06 597 LEU B O 1
ATOM 12019 N N . ARG B 1 598 ? 22.906 53.281 -6.668 1 94.62 598 ARG B N 1
ATOM 12020 C CA . ARG B 1 598 ? 23.891 52.781 -5.719 1 94.62 598 ARG B CA 1
ATOM 12021 C C . ARG B 1 598 ? 24.781 53.906 -5.207 1 94.62 598 ARG B C 1
ATOM 12023 O O . ARG B 1 598 ? 25.172 54.781 -5.973 1 94.62 598 ARG B O 1
ATOM 12030 N N . ASP B 1 599 ? 25.062 53.938 -4.004 1 94 599 ASP B N 1
ATOM 12031 C CA . ASP B 1 599 ? 26.078 54.781 -3.352 1 94 599 ASP B CA 1
ATOM 12032 C C . ASP B 1 599 ? 25.75 56.25 -3.494 1 94 599 ASP B C 1
ATOM 12034 O O . ASP B 1 599 ? 26.609 57.031 -3.918 1 94 599 ASP B O 1
ATOM 12038 N N . LEU B 1 600 ? 24.609 56.594 -3.293 1 94.56 600 LEU B N 1
ATOM 12039 C CA . LEU B 1 600 ? 24.156 57.969 -3.166 1 94.56 600 LEU B CA 1
ATOM 12040 C C . LEU B 1 600 ? 23.734 58.281 -1.732 1 94.56 600 LEU B C 1
ATOM 12042 O O . LEU B 1 600 ? 23.516 57.375 -0.938 1 94.56 600 LEU B O 1
ATOM 12046 N N . PRO B 1 601 ? 23.797 59.5 -1.441 1 93.25 601 PRO B N 1
ATOM 12047 C CA . PRO B 1 601 ? 23.312 59.812 -0.097 1 93.25 601 PRO B CA 1
ATOM 12048 C C . PRO B 1 601 ? 21.922 59.25 0.167 1 93.25 601 PRO B C 1
ATOM 12050 O O . PRO B 1 601 ? 21 59.469 -0.619 1 93.25 601 PRO B O 1
ATOM 12053 N N . PHE B 1 602 ? 21.734 58.562 1.171 1 94.31 602 PHE B N 1
ATOM 12054 C CA . PHE B 1 602 ? 20.484 57.938 1.631 1 94.31 602 PHE B CA 1
ATOM 12055 C C . PHE B 1 602 ? 20.062 56.812 0.688 1 94.31 602 PHE B C 1
ATOM 12057 O O . PHE B 1 602 ? 18.906 56.375 0.704 1 94.31 602 PHE B O 1
ATOM 12064 N N . VAL B 1 603 ? 21 56.406 -0.22 1 96.56 603 VAL B N 1
ATOM 12065 C CA . VAL B 1 603 ? 20.766 55.25 -1.101 1 96.56 603 VAL B CA 1
ATOM 12066 C C . VAL B 1 603 ? 22.047 54.406 -1.191 1 96.56 603 VAL B C 1
ATOM 12068 O O . VAL B 1 603 ? 22.812 54.562 -2.139 1 96.56 603 VAL B O 1
ATOM 12071 N N . HIS B 1 604 ? 22.25 53.594 -0.229 1 93.88 604 HIS B N 1
ATOM 12072 C CA . HIS B 1 604 ? 23.344 52.625 -0.331 1 93.88 604 HIS B CA 1
ATOM 12073 C C . HIS B 1 604 ? 23.156 51.688 -1.509 1 93.88 604 HIS B C 1
ATOM 12075 O O . HIS B 1 604 ? 24.109 51.375 -2.225 1 93.88 604 HIS B O 1
ATOM 12081 N N . SER B 1 605 ? 21.984 51.25 -1.647 1 92.81 605 SER B N 1
ATOM 12082 C CA . SER B 1 605 ? 21.594 50.469 -2.816 1 92.81 605 SER B CA 1
ATOM 12083 C C . SER B 1 605 ? 20.094 50.5 -3.021 1 92.81 605 SER B C 1
ATOM 12085 O O . SER B 1 605 ? 19.328 50.469 -2.055 1 92.81 605 SER B O 1
ATOM 12087 N N . LEU B 1 606 ? 19.641 50.625 -4.215 1 94.88 606 LEU B N 1
ATOM 12088 C CA . LEU B 1 606 ? 18.234 50.562 -4.629 1 94.88 606 LEU B CA 1
ATOM 12089 C C . LEU B 1 606 ? 18.078 49.625 -5.816 1 94.88 606 LEU B C 1
ATOM 12091 O O . LEU B 1 606 ? 18.719 49.781 -6.852 1 94.88 606 LEU B O 1
ATOM 12095 N N . GLU B 1 607 ? 17.297 48.594 -5.621 1 92.94 607 GLU B N 1
ATOM 12096 C CA . GLU B 1 607 ? 17.078 47.625 -6.695 1 92.94 607 GLU B CA 1
ATOM 12097 C C . GLU B 1 607 ? 15.617 47.219 -6.793 1 92.94 607 GLU B C 1
ATOM 12099 O O . GLU B 1 607 ? 14.875 47.312 -5.816 1 92.94 607 GLU B O 1
ATOM 12104 N N . THR B 1 608 ? 15.234 46.75 -7.973 1 92.94 608 THR B N 1
ATOM 12105 C CA . THR B 1 608 ? 13.898 46.188 -8.188 1 92.94 608 THR B CA 1
ATOM 12106 C C . THR B 1 608 ? 13.992 44.781 -8.789 1 92.94 608 THR B C 1
ATOM 12108 O O . THR B 1 608 ? 14.953 44.469 -9.477 1 92.94 608 THR B O 1
ATOM 12111 N N . ASN B 1 609 ? 13.109 43.938 -8.375 1 91.56 609 ASN B N 1
ATOM 12112 C CA . ASN B 1 609 ? 12.977 42.594 -8.906 1 91.56 609 ASN B CA 1
ATOM 12113 C C . ASN B 1 609 ? 11.586 42.375 -9.508 1 91.56 609 ASN B C 1
ATOM 12115 O O . ASN B 1 609 ? 10.586 42.438 -8.797 1 91.56 609 ASN B O 1
ATOM 12119 N N . LEU B 1 610 ? 11.57 42.125 -10.797 1 94.44 610 LEU B N 1
ATOM 12120 C CA . LEU B 1 610 ? 10.32 41.906 -11.516 1 94.44 610 LEU B CA 1
ATOM 12121 C C . LEU B 1 610 ? 10.18 40.469 -11.945 1 94.44 610 LEU B C 1
ATOM 12123 O O . LEU B 1 610 ? 11.164 39.812 -12.32 1 94.44 610 LEU B O 1
ATOM 12127 N N . GLY B 1 611 ? 9.008 39.906 -11.797 1 93.94 611 GLY B N 1
ATOM 12128 C CA . GLY B 1 611 ? 8.75 38.531 -12.188 1 93.94 611 GLY B CA 1
ATOM 12129 C C . GLY B 1 611 ? 7.43 38.344 -12.914 1 93.94 611 GLY B C 1
ATOM 12130 O O . GLY B 1 611 ? 6.465 39.062 -12.648 1 93.94 611 GLY B O 1
ATOM 12131 N N . TYR B 1 612 ? 7.434 37.375 -13.805 1 95.44 612 TYR B N 1
ATOM 12132 C CA . TYR B 1 612 ? 6.242 37.031 -14.57 1 95.44 612 TYR B CA 1
ATOM 12133 C C . TYR B 1 612 ? 6.191 35.562 -14.883 1 95.44 612 TYR B C 1
ATOM 12135 O O . TYR B 1 612 ? 7.219 34.938 -15.188 1 95.44 612 TYR B O 1
ATOM 12143 N N . ARG B 1 613 ? 5.051 34.938 -14.734 1 96.12 613 ARG B N 1
ATOM 12144 C CA . ARG B 1 613 ? 4.852 33.5 -15.023 1 96.12 613 ARG B CA 1
ATOM 12145 C C . ARG B 1 613 ? 3.553 33.281 -15.789 1 96.12 613 ARG B C 1
ATOM 12147 O O . ARG B 1 613 ? 2.504 33.812 -15.414 1 96.12 613 ARG B O 1
ATOM 12154 N N . LEU B 1 614 ? 3.688 32.531 -16.891 1 96.38 614 LEU B N 1
ATOM 12155 C CA . LEU B 1 614 ? 2.545 32.094 -17.688 1 96.38 614 LEU B CA 1
ATOM 12156 C C . LEU B 1 614 ? 2.307 30.594 -17.5 1 96.38 614 LEU B C 1
ATOM 12158 O O . LEU B 1 614 ? 3.221 29.781 -17.688 1 96.38 614 LEU B O 1
ATOM 12162 N N . SER B 1 615 ? 1.084 30.328 -17.078 1 95.88 615 SER B N 1
ATOM 12163 C CA . SER B 1 615 ? 0.727 28.922 -16.859 1 95.88 615 SER B CA 1
ATOM 12164 C C . SER B 1 615 ? -0.474 28.516 -17.703 1 95.88 615 SER B C 1
ATOM 12166 O O . SER B 1 615 ? -1.472 29.25 -17.766 1 95.88 615 SER B O 1
ATOM 12168 N N . LYS B 1 616 ? -0.392 27.344 -18.328 1 95.69 616 LYS B N 1
ATOM 12169 C CA . LYS B 1 616 ? -1.514 26.766 -19.078 1 95.69 616 LYS B CA 1
ATOM 12170 C C . LYS B 1 616 ? -1.976 25.469 -18.438 1 95.69 616 LYS B C 1
ATOM 12172 O O . LYS B 1 616 ? -1.263 24.453 -18.484 1 95.69 616 LYS B O 1
ATOM 12177 N N . TYR B 1 617 ? -3.117 25.547 -17.906 1 93.19 617 TYR B N 1
ATOM 12178 C CA . TYR B 1 617 ? -3.729 24.375 -17.312 1 93.19 617 TYR B CA 1
ATOM 12179 C C . TYR B 1 617 ? -4.68 23.688 -18.297 1 93.19 617 TYR B C 1
ATOM 12181 O O . TYR B 1 617 ? -5.371 24.375 -19.062 1 93.19 617 TYR B O 1
ATOM 12189 N N . ASP B 1 618 ? -4.793 22.438 -18.234 1 86.94 618 ASP B N 1
ATOM 12190 C CA . ASP B 1 618 ? -5.773 21.719 -19.047 1 86.94 618 ASP B CA 1
ATOM 12191 C C . ASP B 1 618 ? -7.195 22.031 -18.609 1 86.94 618 ASP B C 1
ATOM 12193 O O . ASP B 1 618 ? -8.125 22.016 -19.406 1 86.94 618 ASP B O 1
ATOM 12197 N N . THR B 1 619 ? -7.395 22.422 -17.422 1 83.81 619 THR B N 1
ATOM 12198 C CA . THR B 1 619 ? -8.719 22.594 -16.844 1 83.81 619 THR B CA 1
ATOM 12199 C C . THR B 1 619 ? -9.203 24.031 -17 1 83.81 619 THR B C 1
ATOM 12201 O O . THR B 1 619 ? -10.383 24.25 -17.297 1 83.81 619 THR B O 1
ATOM 12204 N N . ILE B 1 620 ? -8.391 25.062 -16.75 1 87.12 620 ILE B N 1
ATOM 12205 C CA . ILE B 1 620 ? -8.883 26.438 -16.688 1 87.12 620 ILE B CA 1
ATOM 12206 C C . ILE B 1 620 ? -8.211 27.266 -17.781 1 87.12 620 ILE B C 1
ATOM 12208 O O . ILE B 1 620 ? -8.5 28.453 -17.922 1 87.12 620 ILE B O 1
ATOM 12212 N N . GLY B 1 621 ? -7.344 26.688 -18.531 1 90.44 621 GLY B N 1
ATOM 12213 C CA . GLY B 1 621 ? -6.684 27.406 -19.594 1 90.44 621 GLY B CA 1
ATOM 12214 C C . GLY B 1 621 ? -5.496 28.219 -19.125 1 90.44 621 GLY B C 1
ATOM 12215 O O . GLY B 1 621 ? -4.742 27.781 -18.25 1 90.44 621 GLY B O 1
ATOM 12216 N N . ARG B 1 622 ? -5.34 29.484 -19.766 1 92.94 622 ARG B N 1
ATOM 12217 C CA . ARG B 1 622 ? -4.141 30.281 -19.531 1 92.94 622 ARG B CA 1
ATOM 12218 C C . ARG B 1 622 ? -4.363 31.281 -18.406 1 92.94 622 ARG B C 1
ATOM 12220 O O . ARG B 1 622 ? -5.395 31.969 -18.359 1 92.94 622 ARG B O 1
ATOM 12227 N N . VAL B 1 623 ? -3.482 31.281 -17.422 1 93.88 623 VAL B N 1
ATOM 12228 C CA . VAL B 1 623 ? -3.477 32.25 -16.344 1 93.88 623 VAL B CA 1
ATOM 12229 C C . VAL B 1 623 ? -2.074 32.844 -16.172 1 93.88 623 VAL B C 1
ATOM 12231 O O . VAL B 1 623 ? -1.092 32.25 -16.625 1 93.88 623 VAL B O 1
ATOM 12234 N N . SER B 1 624 ? -2.004 34.062 -15.484 1 93.69 624 SER B N 1
ATOM 12235 C CA . SER B 1 624 ? -0.705 34.688 -15.312 1 93.69 624 SER B CA 1
ATOM 12236 C C . SER B 1 624 ? -0.519 35.188 -13.875 1 93.69 624 SER B C 1
ATOM 12238 O O . SER B 1 624 ? -1.491 35.531 -13.203 1 93.69 624 SER B O 1
ATOM 12240 N N . SER B 1 625 ? 0.614 35.219 -13.406 1 94.25 625 SER B N 1
ATOM 12241 C CA . SER B 1 625 ? 1.057 35.781 -12.141 1 94.25 625 SER B CA 1
ATOM 12242 C C . SER B 1 625 ? 2.26 36.688 -12.336 1 94.25 625 SER B C 1
ATOM 12244 O O . SER B 1 625 ? 3.043 36.5 -13.266 1 94.25 625 SER B O 1
ATOM 12246 N N . TYR B 1 626 ? 2.381 37.688 -11.477 1 94.38 626 TYR B N 1
ATOM 12247 C CA . TYR B 1 626 ? 3.506 38.594 -11.602 1 94.38 626 TYR B CA 1
ATOM 12248 C C . TYR B 1 626 ? 3.877 39.188 -10.242 1 94.38 626 TYR B C 1
ATOM 12250 O O . TYR B 1 626 ? 3.113 39.094 -9.281 1 94.38 626 TYR B O 1
ATOM 12258 N N . LYS B 1 627 ? 5.004 39.812 -10.141 1 93.12 627 LYS B N 1
ATOM 12259 C CA . LYS B 1 627 ? 5.461 40.5 -8.945 1 93.12 627 LYS B CA 1
ATOM 12260 C C . LYS B 1 627 ? 6.367 41.688 -9.312 1 93.12 627 LYS B C 1
ATOM 12262 O O . LYS B 1 627 ? 7.012 41.656 -10.359 1 93.12 627 LYS B O 1
ATOM 12267 N N . ALA B 1 628 ? 6.367 42.688 -8.516 1 94.44 628 ALA B N 1
ATOM 12268 C CA . ALA B 1 628 ? 7.285 43.812 -8.539 1 94.44 628 ALA B CA 1
ATOM 12269 C C . ALA B 1 628 ? 7.738 44.188 -7.129 1 94.44 628 ALA B C 1
ATOM 12271 O O . ALA B 1 628 ? 6.945 44.688 -6.328 1 94.44 628 ALA B O 1
ATOM 12272 N N . ASP B 1 629 ? 8.977 44 -6.871 1 91.88 629 ASP B N 1
ATOM 12273 C CA . ASP B 1 629 ? 9.539 44.25 -5.547 1 91.88 629 ASP B CA 1
ATOM 12274 C C . ASP B 1 629 ? 10.562 45.375 -5.598 1 91.88 629 ASP B C 1
ATOM 12276 O O . ASP B 1 629 ? 11.211 45.594 -6.621 1 91.88 629 ASP B O 1
ATOM 12280 N N . LEU B 1 630 ? 10.68 46.031 -4.492 1 93.69 630 LEU B N 1
ATOM 12281 C CA . LEU B 1 630 ? 11.664 47.094 -4.32 1 93.69 630 LEU B CA 1
ATOM 12282 C C . LEU B 1 630 ? 12.477 46.906 -3.045 1 93.69 630 LEU B C 1
ATOM 12284 O O . LEU B 1 630 ? 11.922 46.531 -2.002 1 93.69 630 LEU B O 1
ATOM 12288 N N . SER B 1 631 ? 13.734 47 -3.176 1 92.25 631 SER B N 1
ATOM 12289 C CA . SER B 1 631 ? 14.656 46.938 -2.045 1 92.25 631 SER B CA 1
ATOM 12290 C C . SER B 1 631 ? 15.523 48.188 -1.978 1 92.25 631 SER B C 1
ATOM 12292 O O . SER B 1 631 ? 16.281 48.469 -2.908 1 92.25 631 SER B O 1
ATOM 12294 N N . TRP B 1 632 ? 15.43 48.938 -0.872 1 95.62 632 TRP B N 1
ATOM 12295 C CA . TRP B 1 632 ? 16.141 50.188 -0.674 1 95.62 632 TRP B CA 1
ATOM 12296 C C . TRP B 1 632 ? 16.969 50.156 0.604 1 95.62 632 TRP B C 1
ATOM 12298 O O . TRP B 1 632 ? 16.422 50.281 1.705 1 95.62 632 TRP B O 1
ATOM 12308 N N . GLU B 1 633 ? 18.172 49.875 0.403 1 94 633 GLU B N 1
ATOM 12309 C CA . GLU B 1 633 ? 19.062 50.031 1.545 1 94 633 GLU B CA 1
ATOM 12310 C C . GLU B 1 633 ? 19.484 51.5 1.722 1 94 633 GLU B C 1
ATOM 12312 O O . GLU B 1 633 ? 20.266 52 0.935 1 94 633 GLU B O 1
ATOM 12317 N N . ILE B 1 634 ? 19.078 52.094 2.748 1 95.31 634 ILE B N 1
ATOM 12318 C CA . ILE B 1 634 ? 19.281 53.531 2.963 1 95.31 634 ILE B CA 1
ATOM 12319 C C . ILE B 1 634 ? 20.719 53.781 3.393 1 95.31 634 ILE B C 1
ATOM 12321 O O . ILE B 1 634 ? 21.422 54.625 2.809 1 95.31 634 ILE B O 1
ATOM 12325 N N . VAL B 1 635 ? 21.047 53.094 4.395 1 93.06 635 VAL B N 1
ATOM 12326 C CA . VAL B 1 635 ? 22.422 53 4.883 1 93.06 635 VAL B CA 1
ATOM 12327 C C . VAL B 1 635 ? 22.766 51.562 5.195 1 93.06 635 VAL B C 1
ATOM 12329 O O . VAL B 1 635 ? 21.891 50.688 5.262 1 93.06 635 VAL B O 1
ATOM 12332 N N . GLU B 1 636 ? 24.016 51.406 5.352 1 88 636 GLU B N 1
ATOM 12333 C CA . GLU B 1 636 ? 24.422 50.031 5.652 1 88 636 GLU B CA 1
ATOM 12334 C C . GLU B 1 636 ? 23.703 49.5 6.883 1 88 636 GLU B C 1
ATOM 12336 O O . GLU B 1 636 ? 23.719 50.125 7.945 1 88 636 GLU B O 1
ATOM 12341 N N . GLY B 1 637 ? 22.953 48.375 6.68 1 88.62 637 GLY B N 1
ATOM 12342 C CA . GLY B 1 637 ? 22.297 47.719 7.797 1 88.62 637 GLY B CA 1
ATOM 12343 C C . GLY B 1 637 ? 20.828 48.094 7.934 1 88.62 637 GLY B C 1
ATOM 12344 O O . GLY B 1 637 ? 20.078 47.438 8.656 1 88.62 637 GLY B O 1
ATOM 12345 N N . LEU B 1 638 ? 20.422 49.125 7.328 1 93.88 638 LEU B N 1
ATOM 12346 C CA . LEU B 1 638 ? 19.016 49.531 7.344 1 93.88 638 LEU B CA 1
ATOM 12347 C C . LEU B 1 638 ? 18.422 49.438 5.945 1 93.88 638 LEU B C 1
ATOM 12349 O O . LEU B 1 638 ? 18.812 50.188 5.047 1 93.88 638 LEU B O 1
ATOM 12353 N N . ARG B 1 639 ? 17.484 48.625 5.793 1 94.38 639 ARG B N 1
ATOM 12354 C CA . ARG B 1 639 ? 16.875 48.375 4.492 1 94.38 639 ARG B CA 1
ATOM 12355 C C . ARG B 1 639 ? 15.359 48.469 4.566 1 94.38 639 ARG B C 1
ATOM 12357 O O . ARG B 1 639 ? 14.742 48 5.523 1 94.38 639 ARG B O 1
ATOM 12364 N N . ILE B 1 640 ? 14.773 49.188 3.613 1 95.62 640 ILE B N 1
ATOM 12365 C CA . ILE B 1 640 ? 13.336 49.156 3.377 1 95.62 640 ILE B CA 1
ATOM 12366 C C . ILE B 1 640 ? 13.031 48.25 2.186 1 95.62 640 ILE B C 1
ATOM 12368 O O . ILE B 1 640 ? 13.719 48.312 1.164 1 95.62 640 ILE B O 1
ATOM 12372 N N . ARG B 1 641 ? 12.07 47.406 2.436 1 92.75 641 ARG B N 1
ATOM 12373 C CA . ARG B 1 641 ? 11.711 46.469 1.373 1 92.75 641 ARG B CA 1
ATOM 12374 C C . ARG B 1 641 ? 10.203 46.406 1.2 1 92.75 641 ARG B C 1
ATOM 12376 O O . ARG B 1 641 ? 9.445 46.688 2.131 1 92.75 641 ARG B O 1
ATOM 12383 N N . GLY B 1 642 ? 9.734 46.062 0.036 1 91.06 642 GLY B N 1
ATOM 12384 C CA . GLY B 1 642 ? 8.32 45.906 -0.228 1 91.06 642 GLY B CA 1
ATOM 12385 C C . GLY B 1 642 ? 8.016 45.594 -1.681 1 91.06 642 GLY B C 1
ATOM 12386 O O . GLY B 1 642 ? 8.914 45.594 -2.523 1 91.06 642 GLY B O 1
ATOM 12387 N N . GLY B 1 643 ? 6.684 45.219 -1.894 1 91.5 643 GLY B N 1
ATOM 12388 C CA . GLY B 1 643 ? 6.301 44.938 -3.27 1 91.5 643 GLY B CA 1
ATOM 12389 C C . GLY B 1 643 ? 4.848 44.562 -3.418 1 91.5 643 GLY B C 1
ATOM 12390 O O . GLY B 1 643 ? 4.102 44.531 -2.436 1 91.5 643 GLY B O 1
ATOM 12391 N N . VAL B 1 644 ? 4.5 44.438 -4.676 1 94.38 644 VAL B N 1
ATOM 12392 C CA . VAL B 1 644 ? 3.172 43.969 -5.062 1 94.38 644 VAL B CA 1
ATOM 12393 C C . VAL B 1 644 ? 3.285 42.656 -5.84 1 94.38 644 VAL B C 1
ATOM 12395 O O . VAL B 1 644 ? 4.254 42.438 -6.57 1 94.38 644 VAL B O 1
ATOM 12398 N N . GLN B 1 645 ? 2.309 41.875 -5.52 1 92.94 645 GLN B N 1
ATOM 12399 C CA . GLN B 1 645 ? 2.303 40.594 -6.215 1 92.94 645 GLN B CA 1
ATOM 12400 C C . GLN B 1 645 ? 0.879 40.156 -6.547 1 92.94 645 GLN B C 1
ATOM 12402 O O . GLN B 1 645 ? -0.044 40.375 -5.762 1 92.94 645 GLN B O 1
ATOM 12407 N N . ARG B 1 646 ? 0.784 39.562 -7.785 1 94.25 646 ARG B N 1
ATOM 12408 C CA . ARG B 1 646 ? -0.415 38.812 -8.164 1 94.25 646 ARG B CA 1
ATOM 12409 C C . ARG B 1 646 ? -0.133 37.312 -8.234 1 94.25 646 ARG B C 1
ATOM 12411 O O . ARG B 1 646 ? 0.729 36.875 -9 1 94.25 646 ARG B O 1
ATOM 12418 N N . ALA B 1 647 ? -0.869 36.594 -7.398 1 94 647 ALA B N 1
ATOM 12419 C CA . ALA B 1 647 ? -0.767 35.125 -7.414 1 94 647 ALA B CA 1
ATOM 12420 C C . ALA B 1 647 ? -2.064 34.5 -7.902 1 94 647 ALA B C 1
ATOM 12422 O O . ALA B 1 647 ? -3.117 35.125 -7.906 1 94 647 ALA B O 1
ATOM 12423 N N . VAL B 1 648 ? -1.933 33.281 -8.383 1 92.38 648 VAL B N 1
ATOM 12424 C CA . VAL B 1 648 ? -3.094 32.531 -8.867 1 92.38 648 VAL B CA 1
ATOM 12425 C C . VAL B 1 648 ? -3.062 31.109 -8.312 1 92.38 648 VAL B C 1
ATOM 12427 O O . VAL B 1 648 ? -1.99 30.547 -8.07 1 92.38 648 VAL B O 1
ATOM 12430 N N . ARG B 1 649 ? -4.242 30.5 -8.047 1 93.19 649 ARG B N 1
ATOM 12431 C CA . ARG B 1 649 ? -4.379 29.094 -7.695 1 93.19 649 ARG B CA 1
ATOM 12432 C C . ARG B 1 649 ? -5.422 28.406 -8.57 1 93.19 649 ARG B C 1
ATOM 12434 O O . ARG B 1 649 ? -6.578 28.844 -8.625 1 93.19 649 ARG B O 1
ATOM 12441 N N . ALA B 1 650 ? -4.992 27.453 -9.258 1 92.75 650 ALA B N 1
ATOM 12442 C CA . ALA B 1 650 ? -5.934 26.625 -10.008 1 92.75 650 ALA B CA 1
ATOM 12443 C C . ALA B 1 650 ? -6.688 25.672 -9.078 1 92.75 650 ALA B C 1
ATOM 12445 O O . ALA B 1 650 ? -6.148 25.234 -8.062 1 92.75 650 ALA B O 1
ATOM 12446 N N . PRO B 1 651 ? -7.941 25.406 -9.422 1 91.81 651 PRO B N 1
ATOM 12447 C CA . PRO B 1 651 ? -8.664 24.422 -8.602 1 91.81 651 PRO B CA 1
ATOM 12448 C C . PRO B 1 651 ? -7.992 23.047 -8.586 1 91.81 651 PRO B C 1
ATOM 12450 O O . PRO B 1 651 ? -7.426 22.625 -9.602 1 91.81 651 PRO B O 1
ATOM 12453 N N . SER B 1 652 ? -8.07 22.406 -7.488 1 92.19 652 SER B N 1
ATOM 12454 C CA . SER B 1 652 ? -7.504 21.062 -7.348 1 92.19 652 SER B CA 1
ATOM 12455 C C . SER B 1 652 ? -8.422 20 -7.953 1 92.19 652 SER B C 1
ATOM 12457 O O . SER B 1 652 ? -9.578 20.297 -8.273 1 92.19 652 SER B O 1
ATOM 12459 N N . ILE B 1 653 ? -7.891 18.766 -8.086 1 90.12 653 ILE B N 1
ATOM 12460 C CA . ILE B 1 653 ? -8.648 17.641 -8.586 1 90.12 653 ILE B CA 1
ATOM 12461 C C . ILE B 1 653 ? -9.891 17.422 -7.719 1 90.12 653 ILE B C 1
ATOM 12463 O O . ILE B 1 653 ? -10.977 17.141 -8.234 1 90.12 653 ILE B O 1
ATOM 12467 N N . ASN B 1 654 ? -9.75 17.516 -6.438 1 89.94 654 ASN B N 1
ATOM 12468 C CA . ASN B 1 654 ? -10.883 17.359 -5.531 1 89.94 654 ASN B CA 1
ATOM 12469 C C . ASN B 1 654 ? -11.961 18.406 -5.789 1 89.94 654 ASN B C 1
ATOM 12471 O O . ASN B 1 654 ? -13.148 18.094 -5.836 1 89.94 654 ASN B O 1
ATOM 12475 N N . GLU B 1 655 ? -11.547 19.594 -5.883 1 88.25 655 GLU B N 1
ATOM 12476 C CA . GLU B 1 655 ? -12.484 20.688 -6.078 1 88.25 655 GLU B CA 1
ATOM 12477 C C . GLU B 1 655 ? -13.219 20.562 -7.41 1 88.25 655 GLU B C 1
ATOM 12479 O O . GLU B 1 655 ? -14.398 20.906 -7.512 1 88.25 655 GLU B O 1
ATOM 12484 N N . LEU B 1 656 ? -12.555 20.047 -8.375 1 85.44 656 LEU B N 1
ATOM 12485 C CA . LEU B 1 656 ? -13.109 19.953 -9.719 1 85.44 656 LEU B CA 1
ATOM 12486 C C . LEU B 1 656 ? -13.977 18.703 -9.859 1 85.44 656 LEU B C 1
ATOM 12488 O O . LEU B 1 656 ? -15.07 18.766 -10.422 1 85.44 656 LEU B O 1
ATOM 12492 N N . PHE B 1 657 ? -13.531 17.547 -9.273 1 80.88 657 PHE B N 1
ATOM 12493 C CA . PHE B 1 657 ? -14.078 16.281 -9.766 1 80.88 657 PHE B CA 1
ATOM 12494 C C . PHE B 1 657 ? -14.672 15.469 -8.625 1 80.88 657 PHE B C 1
ATOM 12496 O O . PHE B 1 657 ? -15.211 14.383 -8.836 1 80.88 657 PHE B O 1
ATOM 12503 N N . ALA B 1 658 ? -14.523 15.969 -7.402 1 79.62 658 ALA B N 1
ATOM 12504 C CA . ALA B 1 658 ? -15.078 15.188 -6.301 1 79.62 658 ALA B CA 1
ATOM 12505 C C . ALA B 1 658 ? -16.547 14.883 -6.531 1 79.62 658 ALA B C 1
ATOM 12507 O O . ALA B 1 658 ? -17.297 15.75 -6.996 1 79.62 658 ALA B O 1
ATOM 12508 N N . THR B 1 659 ? -16.859 13.625 -6.375 1 69.69 659 THR B N 1
ATOM 12509 C CA . THR B 1 659 ? -18.266 13.242 -6.457 1 69.69 659 THR B CA 1
ATOM 12510 C C . THR B 1 659 ? -19.016 13.664 -5.195 1 69.69 659 THR B C 1
ATOM 12512 O O . THR B 1 659 ? -18.391 13.906 -4.156 1 69.69 659 THR B O 1
ATOM 12515 N N . GLN B 1 660 ? -20.188 13.828 -5.398 1 64 660 GLN B N 1
ATOM 12516 C CA . GLN B 1 660 ? -21 14.211 -4.238 1 64 660 GLN B CA 1
ATOM 12517 C C . GLN B 1 660 ? -21 13.102 -3.186 1 64 660 GLN B C 1
ATOM 12519 O O . GLN B 1 660 ? -21.203 11.93 -3.506 1 64 660 GLN B O 1
ATOM 12524 N N . ASN B 1 661 ? -20.422 13.461 -1.998 1 63.69 661 ASN B N 1
ATOM 12525 C CA . ASN B 1 661 ? -20.328 12.516 -0.887 1 63.69 661 ASN B CA 1
ATOM 12526 C C . ASN B 1 661 ? -21.188 12.969 0.295 1 63.69 661 ASN B C 1
ATOM 12528 O O . ASN B 1 661 ? -21.297 14.164 0.571 1 63.69 661 ASN B O 1
ATOM 12532 N N . LEU B 1 662 ? -21.766 11.938 0.932 1 59.03 662 LEU B N 1
ATOM 12533 C CA . LEU B 1 662 ? -22.516 12.219 2.15 1 59.03 662 LEU B CA 1
ATOM 12534 C C . LEU B 1 662 ? -21.578 12.625 3.283 1 59.03 662 LEU B C 1
ATOM 12536 O O . LEU B 1 662 ? -20.531 12.016 3.482 1 59.03 662 LEU B O 1
ATOM 12540 N N . THR B 1 663 ? -21.844 13.695 3.805 1 62.41 663 THR B N 1
ATOM 12541 C CA . THR B 1 663 ? -21.156 14.156 5.012 1 62.41 663 THR B CA 1
ATOM 12542 C C . THR B 1 663 ? -22.172 14.664 6.039 1 62.41 663 THR B C 1
ATOM 12544 O O . THR B 1 663 ? -23.375 14.758 5.742 1 62.41 663 THR B O 1
ATOM 12547 N N . PHE B 1 664 ? -21.734 14.719 7.281 1 62.62 664 PHE B N 1
ATOM 12548 C CA . PHE B 1 664 ? -22.562 15.242 8.367 1 62.62 664 PHE B CA 1
ATOM 12549 C C . PHE B 1 664 ? -22 16.562 8.875 1 62.62 664 PHE B C 1
ATOM 12551 O O . PHE B 1 664 ? -20.984 16.594 9.57 1 62.62 664 PHE B O 1
ATOM 12558 N N . MET B 1 665 ? -22.766 17.609 8.523 1 67.81 665 MET B N 1
ATOM 12559 C CA . MET B 1 665 ? -22.297 18.953 8.812 1 67.81 665 MET B CA 1
ATOM 12560 C C . MET B 1 665 ? -22.703 19.375 10.227 1 67.81 665 MET B C 1
ATOM 12562 O O . MET B 1 665 ? -23.828 19.094 10.664 1 67.81 665 MET B O 1
ATOM 12566 N N . ASN B 1 666 ? -21.797 19.922 10.992 1 65 666 ASN B N 1
ATOM 12567 C CA . ASN B 1 666 ? -22.109 20.453 12.32 1 65 666 ASN B CA 1
ATOM 12568 C C . ASN B 1 666 ? -22.859 21.781 12.234 1 65 666 ASN B C 1
ATOM 12570 O O . ASN B 1 666 ? -22.359 22.734 11.656 1 65 666 ASN B O 1
ATOM 12574 N N . ILE B 1 667 ? -24 21.812 12.766 1 76.06 667 ILE B N 1
ATOM 12575 C CA . ILE B 1 667 ? -24.781 23.047 12.742 1 76.06 667 ILE B CA 1
ATOM 12576 C C . ILE B 1 667 ? -24.906 23.609 14.156 1 76.06 667 ILE B C 1
ATOM 12578 O O . ILE B 1 667 ? -25.578 24.625 14.367 1 76.06 667 ILE B O 1
ATOM 12582 N N . GLY B 1 668 ? -24.297 22.969 15.07 1 66.56 668 GLY B N 1
ATOM 12583 C CA . GLY B 1 668 ? -24.391 23.438 16.453 1 66.56 668 GLY B CA 1
ATOM 12584 C C . GLY B 1 668 ? -25.703 23.094 17.109 1 66.56 668 GLY B C 1
ATOM 12585 O O . GLY B 1 668 ? -26.406 22.188 16.672 1 66.56 668 GLY B O 1
ATOM 12586 N N . VAL B 1 669 ? -26.016 23.734 18.297 1 70 669 VAL B N 1
ATOM 12587 C CA . VAL B 1 669 ? -27.234 23.484 19.078 1 70 669 VAL B CA 1
ATOM 12588 C C . VAL B 1 669 ? -27.984 24.797 19.281 1 70 669 VAL B C 1
ATOM 12590 O O . VAL B 1 669 ? -27.375 25.859 19.406 1 70 669 VAL B O 1
ATOM 12593 N N . PRO B 1 670 ? -29.297 24.734 19.281 1 77 670 PRO B N 1
ATOM 12594 C CA . PRO B 1 670 ? -30.109 25.953 19.375 1 77 670 PRO B CA 1
ATOM 12595 C C . PRO B 1 670 ? -30.062 26.578 20.781 1 77 670 PRO B C 1
ATOM 12597 O O . PRO B 1 670 ? -30.453 27.734 20.953 1 77 670 PRO B O 1
ATOM 12600 N N . ILE B 1 671 ? -29.672 25.844 21.734 1 70.94 671 ILE B N 1
ATOM 12601 C CA . ILE B 1 671 ? -29.594 26.344 23.109 1 70.94 671 ILE B CA 1
ATOM 12602 C C . ILE B 1 671 ? -28.266 25.953 23.719 1 70.94 671 ILE B C 1
ATOM 12604 O O . ILE B 1 671 ? -27.75 24.859 23.469 1 70.94 671 ILE B O 1
ATOM 12608 N N . SER B 1 672 ? -27.672 27.047 24.359 1 60.47 672 SER B N 1
ATOM 12609 C CA . SER B 1 672 ? -26.391 26.797 25 1 60.47 672 SER B CA 1
ATOM 12610 C C . SER B 1 672 ? -26.531 25.859 26.203 1 60.47 672 SER B C 1
ATOM 12612 O O . SER B 1 672 ? -27.656 25.547 26.609 1 60.47 672 SER B O 1
ATOM 12614 N N . SER B 1 673 ? -25.375 25.422 26.75 1 53.19 673 SER B N 1
ATOM 12615 C CA . SER B 1 673 ? -25.359 24.578 27.938 1 53.19 673 SER B CA 1
ATOM 12616 C C . SER B 1 673 ? -26.016 25.297 29.125 1 53.19 673 SER B C 1
ATOM 12618 O O . SER B 1 673 ? -26.547 24.641 30.031 1 53.19 673 SER B O 1
ATOM 12620 N N . ALA B 1 674 ? -26.047 26.625 29.047 1 53.47 674 ALA B N 1
ATOM 12621 C CA . ALA B 1 674 ? -26.641 27.438 30.125 1 53.47 674 ALA B CA 1
ATOM 12622 C C . ALA B 1 674 ? -28.109 27.719 29.844 1 53.47 674 ALA B C 1
ATOM 12624 O O . ALA B 1 674 ? -28.75 28.469 30.594 1 53.47 674 ALA B O 1
ATOM 12625 N N . GLY B 1 675 ? -28.578 27.125 28.797 1 60.28 675 GLY B N 1
ATOM 12626 C CA . GLY B 1 675 ? -29.984 27.312 28.484 1 60.28 675 GLY B CA 1
ATOM 12627 C C . GLY B 1 675 ? -30.266 28.609 27.75 1 60.28 675 GLY B C 1
ATOM 12628 O O . GLY B 1 675 ? -31.422 29.031 27.656 1 60.28 675 GLY B O 1
ATOM 12629 N N . VAL B 1 676 ? -29.219 29.203 27.219 1 69.19 676 VAL B N 1
ATOM 12630 C CA . VAL B 1 676 ? -29.406 30.469 26.516 1 69.19 676 VAL B CA 1
ATOM 12631 C C . VAL B 1 676 ? -29.688 30.203 25.047 1 69.19 676 VAL B C 1
ATOM 12633 O O . VAL B 1 676 ? -28.922 29.484 24.391 1 69.19 676 VAL B O 1
ATOM 12636 N N . PRO B 1 677 ? -30.766 30.734 24.531 1 78.69 677 PRO B N 1
ATOM 12637 C CA . PRO B 1 677 ? -31.031 30.578 23.109 1 78.69 677 PRO B CA 1
ATOM 12638 C C . PRO B 1 677 ? -29.922 31.125 22.219 1 78.69 677 PRO B C 1
ATOM 12640 O O . PRO B 1 677 ? -29.359 32.188 22.516 1 78.69 677 PRO B O 1
ATOM 12643 N N . GLN B 1 678 ? -29.531 30.297 21.219 1 74.69 678 GLN B N 1
ATOM 12644 C CA . GLN B 1 678 ? -28.453 30.656 20.312 1 74.69 678 GLN B CA 1
ATOM 12645 C C . GLN B 1 678 ? -28.969 30.734 18.875 1 74.69 678 GLN B C 1
ATOM 12647 O O . GLN B 1 678 ? -29.938 30.078 18.516 1 74.69 678 GLN B O 1
ATOM 12652 N N . PHE B 1 679 ? -28.281 31.625 18.094 1 80 679 PHE B N 1
ATOM 12653 C CA . PHE B 1 679 ? -28.484 31.594 16.656 1 80 679 PHE B CA 1
ATOM 12654 C C . PHE B 1 679 ? -27.656 30.484 16.016 1 80 679 PHE B C 1
ATOM 12656 O O . PHE B 1 679 ? -26.812 30.766 15.164 1 80 679 PHE B O 1
ATOM 12663 N N . SER B 1 680 ? -27.812 29.25 16.516 1 77.44 680 SER B N 1
ATOM 12664 C CA . SER B 1 680 ? -27.141 28.016 16.125 1 77.44 680 SER B CA 1
ATOM 12665 C C . SER B 1 680 ? -28.094 26.844 16.141 1 77.44 680 SER B C 1
ATOM 12667 O O . SER B 1 680 ? -29.219 26.938 16.656 1 77.44 680 SER B O 1
ATOM 12669 N N . GLY B 1 681 ? -27.594 25.781 15.523 1 78.5 681 GLY B N 1
ATOM 12670 C CA . GLY B 1 681 ? -28.5 24.656 15.406 1 78.5 681 GLY B CA 1
ATOM 12671 C C . GLY B 1 681 ? -29.578 24.844 14.352 1 78.5 681 GLY B C 1
ATOM 12672 O O . GLY B 1 681 ? -29.406 25.656 13.438 1 78.5 681 GLY B O 1
ATOM 12673 N N . ASP B 1 682 ? -30.641 24.109 14.469 1 87.88 682 ASP B N 1
ATOM 12674 C CA . ASP B 1 682 ? -31.766 24.25 13.562 1 87.88 682 ASP B CA 1
ATOM 12675 C C . ASP B 1 682 ? -32.594 25.5 13.914 1 87.88 682 ASP B C 1
ATOM 12677 O O . ASP B 1 682 ? -33.188 25.562 15.008 1 87.88 682 ASP B O 1
ATOM 12681 N N . PRO B 1 683 ? -32.719 26.453 12.977 1 91.75 683 PRO B N 1
ATOM 12682 C CA . PRO B 1 683 ? -33.469 27.672 13.281 1 91.75 683 PRO B CA 1
ATOM 12683 C C . PRO B 1 683 ? -34.938 27.406 13.594 1 91.75 683 PRO B C 1
ATOM 12685 O O . PRO B 1 683 ? -35.625 28.234 14.203 1 91.75 683 PRO B O 1
ATOM 12688 N N . CYS B 1 684 ? -35.406 26.25 13.258 1 92.38 684 CYS B N 1
ATOM 12689 C CA . CYS B 1 684 ? -36.812 25.938 13.484 1 92.38 684 CYS B CA 1
ATOM 12690 C C . CYS B 1 684 ? -37.031 25.375 14.883 1 92.38 684 CYS B C 1
ATOM 12692 O O . CYS B 1 684 ? -38.156 25.219 15.32 1 92.38 684 CYS B O 1
ATOM 12694 N N . ASP B 1 685 ? -36 25.094 15.523 1 88.94 685 ASP B N 1
ATOM 12695 C CA . ASP B 1 685 ? -36.094 24.656 16.906 1 88.94 685 ASP B CA 1
ATOM 12696 C C . ASP B 1 685 ? -36.688 25.75 17.797 1 88.94 685 ASP B C 1
ATOM 12698 O O . ASP B 1 685 ? -36.156 26.859 17.844 1 88.94 685 ASP B O 1
ATOM 12702 N N . ILE B 1 686 ? -37.719 25.406 18.578 1 87.69 686 ILE B N 1
ATOM 12703 C CA . ILE B 1 686 ? -38.438 26.406 19.328 1 87.69 686 ILE B CA 1
ATOM 12704 C C . ILE B 1 686 ? -37.594 26.922 20.484 1 87.69 686 ILE B C 1
ATOM 12706 O O . ILE B 1 686 ? -37.906 27.969 21.062 1 87.69 686 ILE B O 1
ATOM 12710 N N . ARG B 1 687 ? -36.625 26.172 20.672 1 81.56 687 ARG B N 1
ATOM 12711 C CA . ARG B 1 687 ? -35.812 26.547 21.812 1 81.56 687 ARG B CA 1
ATOM 12712 C C . ARG B 1 687 ? -34.75 27.578 21.438 1 81.56 687 ARG B C 1
ATOM 12714 O O . ARG B 1 687 ? -34.188 28.25 22.312 1 81.56 687 ARG B O 1
ATOM 12721 N N . GLY B 1 688 ? -34.531 27.797 20.203 1 87.38 688 GLY B N 1
ATOM 12722 C CA . GLY B 1 688 ? -33.469 28.641 19.703 1 87.38 688 GLY B CA 1
ATOM 12723 C C . GLY B 1 688 ? -33.812 30.109 19.641 1 87.38 688 GLY B C 1
ATOM 12724 O O . GLY B 1 688 ? -35 30.469 19.781 1 87.38 688 GLY B O 1
ATOM 12725 N N . ALA B 1 689 ? -32.75 30.891 19.312 1 86.12 689 ALA B N 1
ATOM 12726 C CA . ALA B 1 689 ? -32.938 32.344 19.344 1 86.12 689 ALA B CA 1
ATOM 12727 C C . ALA B 1 689 ? -33.844 32.812 18.203 1 86.12 689 ALA B C 1
ATOM 12729 O O . ALA B 1 689 ? -34.438 33.875 18.281 1 86.12 689 ALA B O 1
ATOM 12730 N N . TYR B 1 690 ? -34 32 17.188 1 91.06 690 TYR B N 1
ATOM 12731 C CA . TYR B 1 690 ? -34.844 32.344 16.047 1 91.06 690 TYR B CA 1
ATOM 12732 C C . TYR B 1 690 ? -36.312 32.281 16.406 1 91.06 690 TYR B C 1
ATOM 12734 O O . TYR B 1 690 ? -37.125 32.969 15.812 1 91.06 690 TYR B O 1
ATOM 12742 N N . ARG B 1 691 ? -36.594 31.375 17.344 1 90.25 691 ARG B N 1
ATOM 12743 C CA . ARG B 1 691 ? -38 31.031 17.609 1 90.25 691 ARG B CA 1
ATOM 12744 C C . ARG B 1 691 ? -38.375 31.328 19.062 1 90.25 691 ARG B C 1
ATOM 12746 O O . ARG B 1 691 ? -39.562 31.25 19.422 1 90.25 691 ARG B O 1
ATOM 12753 N N . ALA B 1 692 ? -37.375 31.656 19.781 1 82 692 ALA B N 1
ATOM 12754 C CA . ALA B 1 692 ? -37.656 31.859 21.203 1 82 692 ALA B CA 1
ATOM 12755 C C . ALA B 1 692 ? -38.75 32.906 21.391 1 82 692 ALA B C 1
ATOM 12757 O O . ALA B 1 692 ? -38.969 33.781 20.531 1 82 692 ALA B O 1
ATOM 12758 N N . PRO B 1 693 ? -39.5 32.719 22.578 1 75.38 693 PRO B N 1
ATOM 12759 C CA . PRO B 1 693 ? -40.531 33.719 22.859 1 75.38 693 PRO B CA 1
ATOM 12760 C C . PRO B 1 693 ? -40 35.156 22.875 1 75.38 693 PRO B C 1
ATOM 12762 O O . PRO B 1 693 ? -38.969 35.406 23.5 1 75.38 693 PRO B O 1
ATOM 12765 N N . GLY B 1 694 ? -40.562 36 22.141 1 76.25 694 GLY B N 1
ATOM 12766 C CA . GLY B 1 694 ? -40.156 37.406 22.109 1 76.25 694 GLY B CA 1
ATOM 12767 C C . GLY B 1 694 ? -39.125 37.719 21.031 1 76.25 694 GLY B C 1
ATOM 12768 O O . GLY B 1 694 ? -38.75 38.875 20.828 1 76.25 694 GLY B O 1
ATOM 12769 N N . ALA B 1 695 ? -38.594 36.656 20.344 1 79.75 695 ALA B N 1
ATOM 12770 C CA . ALA B 1 695 ? -37.594 36.875 19.297 1 79.75 695 ALA B CA 1
ATOM 12771 C C . ALA B 1 695 ? -38.188 37.719 18.156 1 79.75 695 ALA B C 1
ATOM 12773 O O . ALA B 1 695 ? -39.344 37.594 17.828 1 79.75 695 ALA B O 1
ATOM 12774 N N . ALA B 1 696 ? -37.281 38.688 17.719 1 77.38 696 ALA B N 1
ATOM 12775 C CA . ALA B 1 696 ? -37.656 39.531 16.578 1 77.38 696 ALA B CA 1
ATOM 12776 C C . ALA B 1 696 ? -37.969 38.688 15.344 1 77.38 696 ALA B C 1
ATOM 12778 O O . ALA B 1 696 ? -37.188 37.812 14.977 1 77.38 696 ALA B O 1
ATOM 12779 N N . ASN B 1 697 ? -39.156 38.406 14.82 1 88.56 697 ASN B N 1
ATOM 12780 C CA . ASN B 1 697 ? -39.594 37.812 13.57 1 88.56 697 ASN B CA 1
ATOM 12781 C C . ASN B 1 697 ? -39.969 36.312 13.742 1 88.56 697 ASN B C 1
ATOM 12783 O O . ASN B 1 697 ? -39.906 35.562 12.781 1 88.56 697 ASN B O 1
ATOM 12787 N N . ALA B 1 698 ? -40.031 35.875 14.992 1 91.88 698 ALA B N 1
ATOM 12788 C CA . ALA B 1 698 ? -40.344 34.5 15.305 1 91.88 698 ALA B CA 1
ATOM 12789 C C . ALA B 1 698 ? -41.5 33.969 14.438 1 91.88 698 ALA B C 1
ATOM 12791 O O . ALA B 1 698 ? -41.5 32.812 14.023 1 91.88 698 ALA B O 1
ATOM 12792 N N . ALA B 1 699 ? -42.406 34.844 14.219 1 91.81 699 ALA B N 1
ATOM 12793 C CA . ALA B 1 699 ? -43.562 34.469 13.406 1 91.81 699 ALA B CA 1
ATOM 12794 C C . ALA B 1 699 ? -43.156 34.188 11.961 1 91.81 699 ALA B C 1
ATOM 12796 O O . ALA B 1 699 ? -43.656 33.25 11.328 1 91.81 699 ALA B O 1
ATOM 12797 N N . GLN B 1 700 ? -42.312 35 11.477 1 94 700 GLN B N 1
ATOM 12798 C CA . GLN B 1 700 ? -41.812 34.812 10.117 1 94 700 GLN B CA 1
ATOM 12799 C C . GLN B 1 700 ? -41 33.531 10.008 1 94 700 GLN B C 1
ATOM 12801 O O . GLN B 1 700 ? -41.094 32.812 9.031 1 94 700 GLN B O 1
ATOM 12806 N N . VAL B 1 701 ? -40.219 33.281 10.992 1 95.62 701 VAL B N 1
ATOM 12807 C CA . VAL B 1 701 ? -39.406 32.094 11.023 1 95.62 701 VAL B CA 1
ATOM 12808 C C . VAL B 1 701 ? -40.312 30.859 11.055 1 95.62 701 VAL B C 1
ATOM 12810 O O . VAL B 1 701 ? -40.062 29.875 10.344 1 95.62 701 VAL B O 1
ATOM 12813 N N . ARG B 1 702 ? -41.281 30.922 11.883 1 94.06 702 ARG B N 1
ATOM 12814 C CA . ARG B 1 702 ? -42.25 29.828 11.961 1 94.06 702 ARG B CA 1
ATOM 12815 C C . ARG B 1 702 ? -42.875 29.562 10.602 1 94.06 702 ARG B C 1
ATOM 12817 O O . ARG B 1 702 ? -43.062 28.406 10.203 1 94.06 702 ARG B O 1
ATOM 12824 N N . ALA B 1 703 ? -43.281 30.594 9.984 1 94.19 703 ALA B N 1
ATOM 12825 C CA . ALA B 1 703 ? -43.938 30.469 8.68 1 94.19 703 ALA B CA 1
ATOM 12826 C C . ALA B 1 703 ? -42.969 29.859 7.656 1 94.19 703 ALA B C 1
ATOM 12828 O O . ALA B 1 703 ? -43.375 29.031 6.836 1 94.19 703 ALA B O 1
ATOM 12829 N N . LEU B 1 704 ? -41.75 30.266 7.664 1 96 704 LEU B N 1
ATOM 12830 C CA . LEU B 1 704 ? -40.75 29.703 6.754 1 96 704 LEU B CA 1
ATOM 12831 C C . LEU B 1 704 ? -40.5 28.234 7.047 1 96 704 LEU B C 1
ATOM 12833 O O . LEU B 1 704 ? -40.344 27.438 6.125 1 96 704 LEU B O 1
ATOM 12837 N N . CYS B 1 705 ? -40.469 27.906 8.289 1 94.81 705 CYS B N 1
ATOM 12838 C CA . CYS B 1 705 ? -40.312 26.516 8.68 1 94.81 705 CYS B CA 1
ATOM 12839 C C . CYS B 1 705 ? -41.438 25.641 8.117 1 94.81 705 CYS B C 1
ATOM 12841 O O . CYS B 1 705 ? -41.188 24.547 7.609 1 94.81 705 CYS B O 1
ATOM 12843 N N . LEU B 1 706 ? -42.594 26.141 8.219 1 93.12 706 LEU B N 1
ATOM 12844 C CA . LEU B 1 706 ? -43.75 25.438 7.664 1 93.12 706 LEU B CA 1
ATOM 12845 C C . LEU B 1 706 ? -43.594 25.297 6.148 1 93.12 706 LEU B C 1
ATOM 12847 O O . LEU B 1 706 ? -43.875 24.234 5.594 1 93.12 706 LEU B O 1
ATOM 12851 N N . ALA B 1 707 ? -43.156 26.312 5.637 1 93 707 ALA B N 1
ATOM 12852 C CA . ALA B 1 707 ? -43 26.312 4.184 1 93 707 ALA B CA 1
ATOM 12853 C C . ALA B 1 707 ? -41.906 25.344 3.746 1 93 707 ALA B C 1
ATOM 12855 O O . ALA B 1 707 ? -41.938 24.859 2.615 1 93 707 ALA B O 1
ATOM 12856 N N . GLN B 1 708 ? -41.031 25.062 4.625 1 92.44 708 GLN B N 1
ATOM 12857 C CA . GLN B 1 708 ? -39.906 24.141 4.336 1 92.44 708 GLN B CA 1
ATOM 12858 C C . GLN B 1 708 ? -40.25 22.719 4.773 1 92.44 708 GLN B C 1
ATOM 12860 O O . GLN B 1 708 ? -39.375 21.875 4.906 1 92.44 708 GLN B O 1
ATOM 12865 N N . ASN B 1 709 ? -41.438 22.516 5.18 1 85.12 709 ASN B N 1
ATOM 12866 C CA . ASN B 1 709 ? -42 21.188 5.391 1 85.12 709 ASN B CA 1
ATOM 12867 C C . ASN B 1 709 ? -41.781 20.703 6.824 1 85.12 709 ASN B C 1
ATOM 12869 O O . ASN B 1 709 ? -41.75 19.5 7.082 1 85.12 709 ASN B O 1
ATOM 12873 N N . VAL B 1 710 ? -41.5 21.625 7.688 1 88.5 710 VAL B N 1
ATOM 12874 C CA . VAL B 1 710 ? -41.719 21.219 9.07 1 88.5 710 VAL B CA 1
ATOM 12875 C C . VAL B 1 710 ? -43.188 20.938 9.312 1 88.5 710 VAL B C 1
ATOM 12877 O O . VAL B 1 710 ? -44.031 21.781 9.039 1 88.5 710 VAL B O 1
ATOM 12880 N N . PRO B 1 711 ? -43.438 19.766 9.867 1 79.62 711 PRO B N 1
ATOM 12881 C CA . PRO B 1 711 ? -44.844 19.422 10 1 79.62 711 PRO B CA 1
ATOM 12882 C C . PRO B 1 711 ? -45.594 20.359 10.93 1 79.62 711 PRO B C 1
ATOM 12884 O O . PRO B 1 711 ? -45.094 20.719 11.992 1 79.62 711 PRO B O 1
ATOM 12887 N N . GLY B 1 712 ? -46.844 20.75 10.562 1 85.69 712 GLY B N 1
ATOM 12888 C CA . GLY B 1 712 ? -47.688 21.625 11.359 1 85.69 712 GLY B CA 1
ATOM 12889 C C . GLY B 1 712 ? -48.031 21.062 12.727 1 85.69 712 GLY B C 1
ATOM 12890 O O . GLY B 1 712 ? -48.188 21.812 13.695 1 85.69 712 GLY B O 1
ATOM 12891 N N . GLN B 1 713 ? -47.969 19.781 12.766 1 75.88 713 GLN B N 1
ATOM 12892 C CA . GLN B 1 713 ? -48.344 19.078 13.984 1 75.88 713 GLN B CA 1
ATOM 12893 C C . GLN B 1 713 ? -47.281 19.25 15.078 1 75.88 713 GLN B C 1
ATOM 12895 O O . GLN B 1 713 ? -47.594 19.109 16.266 1 75.88 713 GLN B O 1
ATOM 12900 N N . VAL B 1 714 ? -46.156 19.5 14.656 1 79 714 VAL B N 1
ATOM 12901 C CA . VAL B 1 714 ? -45.094 19.516 15.664 1 79 714 VAL B CA 1
ATOM 12902 C C . VAL B 1 714 ? -44.375 20.875 15.656 1 79 714 VAL B C 1
ATOM 12904 O O . VAL B 1 714 ? -43.5 21.109 16.484 1 79 714 VAL B O 1
ATOM 12907 N N . ILE B 1 715 ? -44.781 21.828 14.812 1 87.5 715 ILE B N 1
ATOM 12908 C CA . ILE B 1 715 ? -44.062 23.078 14.57 1 87.5 715 ILE B CA 1
ATOM 12909 C C . ILE B 1 715 ? -43.875 23.828 15.891 1 87.5 715 ILE B C 1
ATOM 12911 O O . ILE B 1 715 ? -42.844 24.453 16.109 1 87.5 715 ILE B O 1
ATOM 12915 N N . ASP B 1 716 ? -44.844 23.797 16.781 1 84.38 716 ASP B N 1
ATOM 12916 C CA . ASP B 1 716 ? -44.781 24.609 17.984 1 84.38 716 ASP B CA 1
ATOM 12917 C C . ASP B 1 716 ? -44.125 23.844 19.141 1 84.38 716 ASP B C 1
ATOM 12919 O O . ASP B 1 716 ? -44.031 24.359 20.25 1 84.38 716 ASP B O 1
ATOM 12923 N N . ALA B 1 717 ? -43.656 22.625 18.812 1 77.12 717 ALA B N 1
ATOM 12924 C CA . ALA B 1 717 ? -42.906 21.844 19.781 1 77.12 717 ALA B CA 1
ATOM 12925 C C . ALA B 1 717 ? -41.656 21.234 19.141 1 77.12 717 ALA B C 1
ATOM 12927 O O . ALA B 1 717 ? -41 20.375 19.719 1 77.12 717 ALA B O 1
ATOM 12928 N N . TYR B 1 718 ? -41.344 21.719 18.047 1 84.38 718 TYR B N 1
ATOM 12929 C CA . TYR B 1 718 ? -40.25 21.141 17.281 1 84.38 718 TYR B CA 1
ATOM 12930 C C . TYR B 1 718 ? -38.906 21.406 17.953 1 84.38 718 TYR B C 1
ATOM 12932 O O . TYR B 1 718 ? -38.562 22.562 18.234 1 84.38 718 TYR B O 1
ATOM 12940 N N . THR B 1 719 ? -38.156 20.312 18.234 1 79 719 THR B N 1
ATOM 12941 C CA . THR B 1 719 ? -36.812 20.391 18.75 1 79 719 THR B CA 1
ATOM 12942 C C . THR B 1 719 ? -35.875 19.453 17.984 1 79 719 THR B C 1
ATOM 12944 O O . THR B 1 719 ? -36.281 18.406 17.516 1 79 719 THR B O 1
ATOM 12947 N N . PHE B 1 720 ? -34.75 19.906 17.719 1 75.12 720 PHE B N 1
ATOM 12948 C CA . PHE B 1 720 ? -33.719 19.125 17.062 1 75.12 720 PHE B CA 1
ATOM 12949 C C . PHE B 1 720 ? -32.438 19.094 17.906 1 75.12 720 PHE B C 1
ATOM 12951 O O . PHE B 1 720 ? -31.672 20.047 17.922 1 75.12 720 PHE B O 1
ATOM 12958 N N . SER B 1 721 ? -32.156 17.984 18.531 1 59.81 721 SER B N 1
ATOM 12959 C CA . SER B 1 721 ? -31.109 17.906 19.531 1 59.81 721 SER B CA 1
ATOM 12960 C C . SER B 1 721 ? -29.781 17.484 18.906 1 59.81 721 SER B C 1
ATOM 12962 O O . SER B 1 721 ? -28.734 17.547 19.562 1 59.81 721 SER B O 1
ATOM 12964 N N . ASN B 1 722 ? -29.781 17.078 17.609 1 62.56 722 ASN B N 1
ATOM 12965 C CA . ASN B 1 722 ? -28.531 16.703 16.953 1 62.56 722 ASN B CA 1
ATOM 12966 C C . ASN B 1 722 ? -27.766 17.938 16.484 1 62.56 722 ASN B C 1
ATOM 12968 O O . ASN B 1 722 ? -28.359 18.906 16 1 62.56 722 ASN B O 1
ATOM 12972 N N . SER B 1 723 ? -26.469 17.875 16.719 1 66.25 723 SER B N 1
ATOM 12973 C CA . SER B 1 723 ? -25.641 19.016 16.297 1 66.25 723 SER B CA 1
ATOM 12974 C C . SER B 1 723 ? -25.188 18.859 14.852 1 66.25 723 SER B C 1
ATOM 12976 O O . SER B 1 723 ? -24.547 19.75 14.297 1 66.25 723 SER B O 1
ATOM 12978 N N . GLN B 1 724 ? -25.469 17.703 14.242 1 69.81 724 GLN B N 1
ATOM 12979 C CA . GLN B 1 724 ? -25.031 17.453 12.875 1 69.81 724 GLN B CA 1
ATOM 12980 C C . GLN B 1 724 ? -26.203 17.109 11.961 1 69.81 724 GLN B C 1
ATOM 12982 O O . GLN B 1 724 ? -27.219 16.594 12.422 1 69.81 724 GLN B O 1
ATOM 12987 N N . THR B 1 725 ? -26.141 17.5 10.773 1 73.06 725 THR B N 1
ATOM 12988 C CA . THR B 1 725 ? -27.125 17.172 9.742 1 73.06 725 THR B CA 1
ATOM 12989 C C . THR B 1 725 ? -26.438 16.531 8.531 1 73.06 725 THR B C 1
ATOM 12991 O O . THR B 1 725 ? -25.297 16.891 8.203 1 73.06 725 THR B O 1
ATOM 12994 N N . PRO B 1 726 ? -27.094 15.547 7.906 1 68.44 726 PRO B N 1
ATOM 12995 C CA . PRO B 1 726 ? -26.5 14.953 6.707 1 68.44 726 PRO B CA 1
ATOM 12996 C C . PRO B 1 726 ? -26.531 15.891 5.504 1 68.44 726 PRO B C 1
ATOM 12998 O O . PRO B 1 726 ? -27.484 16.656 5.344 1 68.44 726 PRO B O 1
ATOM 13001 N N . GLY B 1 727 ? -25.547 15.898 4.73 1 71.31 727 GLY B N 1
ATOM 13002 C CA . GLY B 1 727 ? -25.484 16.688 3.514 1 71.31 727 GLY B CA 1
ATOM 13003 C C . GLY B 1 727 ? -24.484 16.156 2.504 1 71.31 727 GLY B C 1
ATOM 13004 O O . GLY B 1 727 ? -23.844 15.141 2.738 1 71.31 727 GLY B O 1
ATOM 13005 N N . LEU B 1 728 ? -24.562 16.672 1.229 1 70.81 728 LEU B N 1
ATOM 13006 C CA . LEU B 1 728 ? -23.688 16.266 0.136 1 70.81 728 LEU B CA 1
ATOM 13007 C C . LEU B 1 728 ? -22.641 17.328 -0.152 1 70.81 728 LEU B C 1
ATOM 13009 O O . LEU B 1 728 ? -22.938 18.531 -0.081 1 70.81 728 LEU B O 1
ATOM 13013 N N . THR B 1 729 ? -21.5 16.938 -0.279 1 74.94 729 THR B N 1
ATOM 13014 C CA . THR B 1 729 ? -20.391 17.766 -0.775 1 74.94 729 THR B CA 1
ATOM 13015 C C . THR B 1 729 ? -19.906 17.266 -2.129 1 74.94 729 THR B C 1
ATOM 13017 O O . THR B 1 729 ? -20.203 16.125 -2.521 1 74.94 729 THR B O 1
ATOM 13020 N N . GLY B 1 730 ? -19.359 18.047 -2.975 1 76.75 730 GLY B N 1
ATOM 13021 C CA . GLY B 1 730 ? -18.828 17.578 -4.246 1 76.75 730 GLY B CA 1
ATOM 13022 C C . GLY B 1 730 ? -18.094 18.641 -5.027 1 76.75 730 GLY B C 1
ATOM 13023 O O . GLY B 1 730 ? -18.078 19.812 -4.629 1 76.75 730 GLY B O 1
ATOM 13024 N N . GLY B 1 731 ? -17.453 18.141 -6.098 1 79 731 GLY B N 1
ATOM 13025 C CA . GLY B 1 731 ? -16.688 19.016 -6.969 1 79 731 GLY B CA 1
ATOM 13026 C C . GLY B 1 731 ? -17.531 19.75 -7.98 1 79 731 GLY B C 1
ATOM 13027 O O . GLY B 1 731 ? -18.766 19.594 -8.016 1 79 731 GLY B O 1
ATOM 13028 N N . ASN B 1 732 ? -16.922 20.75 -8.594 1 79.69 732 ASN B N 1
ATOM 13029 C CA . ASN B 1 732 ? -17.5 21.562 -9.672 1 79.69 732 ASN B CA 1
ATOM 13030 C C . ASN B 1 732 ? -16.516 21.75 -10.812 1 79.69 732 ASN B C 1
ATOM 13032 O O . ASN B 1 732 ? -15.547 22.516 -10.695 1 79.69 732 ASN B O 1
ATOM 13036 N N . PRO B 1 733 ? -16.734 21.016 -11.93 1 78.56 733 PRO B N 1
ATOM 13037 C CA . PRO B 1 733 ? -15.758 21.078 -13.023 1 78.56 733 PRO B CA 1
ATOM 13038 C C . PRO B 1 733 ? -15.711 22.438 -13.703 1 78.56 733 PRO B C 1
ATOM 13040 O O . PRO B 1 733 ? -14.82 22.703 -14.516 1 78.56 733 PRO B O 1
ATOM 13043 N N . LEU B 1 734 ? -16.594 23.359 -13.32 1 78.44 734 LEU B N 1
ATOM 13044 C CA . LEU B 1 734 ? -16.656 24.672 -13.977 1 78.44 734 LEU B CA 1
ATOM 13045 C C . LEU B 1 734 ? -15.898 25.719 -13.164 1 78.44 734 LEU B C 1
ATOM 13047 O O . LEU B 1 734 ? -15.984 26.922 -13.461 1 78.44 734 LEU B O 1
ATOM 13051 N N . LEU B 1 735 ? -15.242 25.266 -12.188 1 89.56 735 LEU B N 1
ATOM 13052 C CA . LEU B 1 735 ? -14.5 26.203 -11.352 1 89.56 735 LEU B CA 1
ATOM 13053 C C . LEU B 1 735 ? -13.445 26.938 -12.164 1 89.56 735 LEU B C 1
ATOM 13055 O O . LEU B 1 735 ? -12.922 26.406 -13.148 1 89.56 735 LEU B O 1
ATOM 13059 N N . GLU B 1 736 ? -13.188 28.141 -11.758 1 90.31 736 GLU B N 1
ATOM 13060 C CA . GLU B 1 736 ? -12.102 28.953 -12.289 1 90.31 736 GLU B CA 1
ATOM 13061 C C . GLU B 1 736 ? -11.023 29.188 -11.234 1 90.31 736 GLU B C 1
ATOM 13063 O O . GLU B 1 736 ? -11.148 28.719 -10.094 1 90.31 736 GLU B O 1
ATOM 13068 N N . GLU B 1 737 ? -9.922 29.906 -11.641 1 93.19 737 GLU B N 1
ATOM 13069 C CA . GLU B 1 737 ? -8.812 30.141 -10.719 1 93.19 737 GLU B CA 1
ATOM 13070 C C . GLU B 1 737 ? -9.188 31.156 -9.648 1 93.19 737 GLU B C 1
ATOM 13072 O O . GLU B 1 737 ? -10.062 32 -9.859 1 93.19 737 GLU B O 1
ATOM 13077 N N . GLU B 1 738 ? -8.57 30.984 -8.461 1 94.56 738 GLU B N 1
ATOM 13078 C CA . GLU B 1 738 ? -8.508 32.062 -7.496 1 94.56 738 GLU B CA 1
ATOM 13079 C C . GLU B 1 738 ? -7.418 33.094 -7.863 1 94.56 738 GLU B C 1
ATOM 13081 O O . GLU B 1 738 ? -6.352 32.688 -8.344 1 94.56 738 GLU B O 1
ATOM 13086 N N . THR B 1 739 ? -7.648 34.344 -7.598 1 93.5 739 THR B N 1
ATOM 13087 C CA . THR B 1 739 ? -6.629 35.375 -7.789 1 93.5 739 THR B CA 1
ATOM 13088 C C . THR B 1 739 ? -6.328 36.094 -6.473 1 93.5 739 THR B C 1
ATOM 13090 O O . THR B 1 739 ? -7.242 36.438 -5.734 1 93.5 739 THR B O 1
ATOM 13093 N N . ALA B 1 740 ? -5.094 36.25 -6.18 1 95.06 740 ALA B N 1
ATOM 13094 C CA . ALA B 1 740 ? -4.684 36.875 -4.93 1 95.06 740 ALA B CA 1
ATOM 13095 C C . ALA B 1 740 ? -3.773 38.062 -5.188 1 95.06 740 ALA B C 1
ATOM 13097 O O . ALA B 1 740 ? -2.754 37.938 -5.871 1 95.06 740 ALA B O 1
ATOM 13098 N N . ASP B 1 741 ? -4.113 39.188 -4.66 1 94.75 741 ASP B N 1
ATOM 13099 C CA . ASP B 1 741 ? -3.27 40.375 -4.672 1 94.75 741 ASP B CA 1
ATOM 13100 C C . ASP B 1 741 ? -2.65 40.625 -3.299 1 94.75 741 ASP B C 1
ATOM 13102 O O . ASP B 1 741 ? -3.357 40.656 -2.289 1 94.75 741 ASP B O 1
ATOM 13106 N N . SER B 1 742 ? -1.378 40.812 -3.295 1 93.75 742 SER B N 1
ATOM 13107 C CA . SER B 1 742 ? -0.668 41.031 -2.035 1 93.75 742 SER B CA 1
ATOM 13108 C C . SER B 1 742 ? 0.204 42.281 -2.09 1 93.75 742 SER B C 1
ATOM 13110 O O . SER B 1 742 ? 0.796 42.562 -3.125 1 93.75 742 SER B O 1
ATOM 13112 N N . PHE B 1 743 ? 0.218 42.969 -1.025 1 94.75 743 PHE B N 1
ATOM 13113 C CA . PHE B 1 743 ? 1.093 44.125 -0.797 1 94.75 743 PHE B CA 1
ATOM 13114 C C . PHE B 1 743 ? 1.897 43.938 0.484 1 94.75 743 PHE B C 1
ATOM 13116 O O . PHE B 1 743 ? 1.347 43.562 1.522 1 94.75 743 PHE B O 1
ATOM 13123 N N . THR B 1 744 ? 3.18 44.156 0.439 1 93.44 744 THR B N 1
ATOM 13124 C CA . THR B 1 744 ? 4.035 44.094 1.618 1 93.44 744 THR B CA 1
ATOM 13125 C C . THR B 1 744 ? 4.977 45.281 1.681 1 93.44 744 THR B C 1
ATOM 13127 O O . THR B 1 744 ? 5.422 45.781 0.646 1 93.44 744 THR B O 1
ATOM 13130 N N . VAL B 1 745 ? 5.254 45.75 2.863 1 95.31 745 VAL B N 1
ATOM 13131 C CA . VAL B 1 745 ? 6.273 46.75 3.123 1 95.31 745 VAL B CA 1
ATOM 13132 C C . VAL B 1 745 ? 6.91 46.5 4.488 1 95.31 745 VAL B C 1
ATOM 13134 O O . VAL B 1 745 ? 6.223 46.125 5.445 1 95.31 745 VAL B O 1
ATOM 13137 N N . GLY B 1 746 ? 8.156 46.594 4.523 1 94.69 746 GLY B N 1
ATOM 13138 C CA . GLY B 1 746 ? 8.836 46.344 5.785 1 94.69 746 GLY B CA 1
ATOM 13139 C C . GLY B 1 746 ? 10.227 46.938 5.852 1 94.69 746 GLY B C 1
ATOM 13140 O O . GLY B 1 746 ? 10.664 47.625 4.91 1 94.69 746 GLY B O 1
ATOM 13141 N N . ALA B 1 747 ? 10.828 46.75 6.977 1 95.44 747 ALA B N 1
ATOM 13142 C CA . ALA B 1 747 ? 12.18 47.25 7.23 1 95.44 747 ALA B CA 1
ATOM 13143 C C . ALA B 1 747 ? 13.016 46.188 7.961 1 95.44 747 ALA B C 1
ATOM 13145 O O . ALA B 1 747 ? 12.492 45.438 8.781 1 95.44 747 ALA B O 1
ATOM 13146 N N . THR B 1 748 ? 14.188 46.125 7.574 1 93.38 748 THR B N 1
ATOM 13147 C CA . THR B 1 748 ? 15.148 45.281 8.297 1 93.38 748 THR B CA 1
ATOM 13148 C C . THR B 1 748 ? 16.281 46.125 8.867 1 93.38 748 THR B C 1
ATOM 13150 O O . THR B 1 748 ? 16.641 47.156 8.289 1 93.38 748 THR B O 1
ATOM 13153 N N . TRP B 1 749 ? 16.75 45.656 9.953 1 92.88 749 TRP B N 1
ATOM 13154 C CA . TRP B 1 749 ? 17.781 46.406 10.648 1 92.88 749 TRP B CA 1
ATOM 13155 C C . TRP B 1 749 ? 18.891 45.5 11.156 1 92.88 749 TRP B C 1
ATOM 13157 O O . TRP B 1 749 ? 18.609 44.5 11.852 1 92.88 749 TRP B O 1
ATOM 13167 N N . GLN B 1 750 ? 20.047 45.688 10.781 1 91 750 GLN B N 1
ATOM 13168 C CA . GLN B 1 750 ? 21.234 45.062 11.344 1 91 750 GLN B CA 1
ATOM 13169 C C . GLN B 1 750 ? 22.094 46.094 12.07 1 91 750 GLN B C 1
ATOM 13171 O O . GLN B 1 750 ? 22.547 47.062 11.469 1 91 750 GLN B O 1
ATOM 13176 N N . SER B 1 751 ? 22.391 45.812 13.32 1 89.75 751 SER B N 1
ATOM 13177 C CA . SER B 1 751 ? 23.016 46.812 14.18 1 89.75 751 SER B CA 1
ATOM 13178 C C . SER B 1 751 ? 24.375 47.219 13.625 1 89.75 751 SER B C 1
ATOM 13180 O O . SER B 1 751 ? 25.219 46.375 13.328 1 89.75 751 SER B O 1
ATOM 13182 N N . PRO B 1 752 ? 24.547 48.531 13.484 1 86.31 752 PRO B N 1
ATOM 13183 C CA . PRO B 1 752 ? 25.8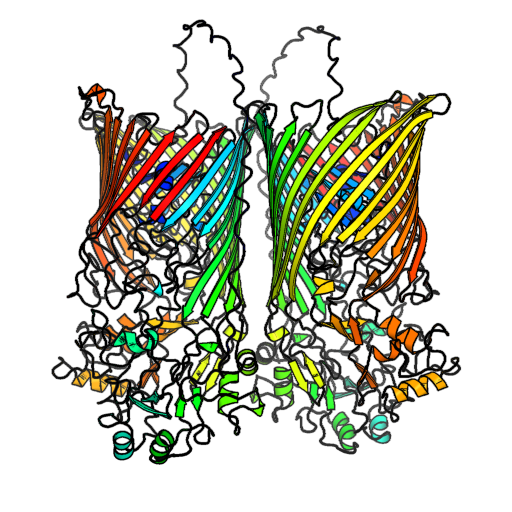59 49.031 13.109 1 86.31 752 PRO B CA 1
ATOM 13184 C C . PRO B 1 752 ? 26.734 49.344 14.32 1 86.31 752 PRO B C 1
ATOM 13186 O O . PRO B 1 752 ? 27.875 49.812 14.156 1 86.31 752 PRO B O 1
ATOM 13189 N N . PHE B 1 753 ? 26.25 49.062 15.414 1 89.38 753 PHE B N 1
ATOM 13190 C CA . PHE B 1 753 ? 26.938 49.5 16.625 1 89.38 753 PHE B CA 1
ATOM 13191 C C . PHE B 1 753 ? 28.078 48.562 16.984 1 89.38 753 PHE B C 1
ATOM 13193 O O . PHE B 1 753 ? 27.953 47.344 16.781 1 89.38 753 PHE B O 1
ATOM 13200 N N . SER B 1 754 ? 29.109 49.094 17.516 1 87.69 754 SER B N 1
ATOM 13201 C CA . SER B 1 754 ? 30.25 48.312 17.969 1 87.69 754 SER B CA 1
ATOM 13202 C C . SER B 1 754 ? 30.109 47.938 19.438 1 87.69 754 SER B C 1
ATOM 13204 O O . SER B 1 754 ? 30.781 47 19.922 1 87.69 754 SER B O 1
ATOM 13206 N N . ASN B 1 755 ? 29.234 48.625 20.109 1 91.5 755 ASN B N 1
ATOM 13207 C CA . ASN B 1 755 ? 29 48.281 21.516 1 91.5 755 ASN B CA 1
ATOM 13208 C C . ASN B 1 755 ? 28.578 46.844 21.688 1 91.5 755 ASN B C 1
ATOM 13210 O O . ASN B 1 755 ? 27.672 46.344 21.016 1 91.5 755 ASN B O 1
ATOM 13214 N N . PRO B 1 756 ? 29.266 46.219 22.594 1 91.31 756 PRO B N 1
ATOM 13215 C CA . PRO B 1 756 ? 29.031 44.781 22.734 1 91.31 756 PRO B CA 1
ATOM 13216 C C . PRO B 1 756 ? 27.594 44.438 23.141 1 91.31 756 PRO B C 1
ATOM 13218 O O . PRO B 1 756 ? 27.109 43.344 22.859 1 91.31 756 PRO B O 1
ATOM 13221 N N . TRP B 1 757 ? 26.891 45.375 23.75 1 92.12 757 TRP B N 1
ATOM 13222 C CA . TRP B 1 757 ? 25.516 45.094 24.141 1 92.12 757 TRP B CA 1
ATOM 13223 C C . TRP B 1 757 ? 24.609 45 22.906 1 92.12 757 TRP B C 1
ATOM 13225 O O . TRP B 1 757 ? 23.562 44.375 22.938 1 92.12 757 TRP B O 1
ATOM 13235 N N . PHE B 1 758 ? 25.016 45.688 21.844 1 92.5 758 PHE B N 1
ATOM 13236 C CA . PHE B 1 758 ? 24.062 45.844 20.75 1 92.5 758 PHE B CA 1
ATOM 13237 C C . PHE B 1 758 ? 24.688 45.438 19.422 1 92.5 758 PHE B C 1
ATOM 13239 O O . PHE B 1 758 ? 24.031 45.562 18.375 1 92.5 758 PHE B O 1
ATOM 13246 N N . SER B 1 759 ? 25.922 44.906 19.406 1 90.88 759 SER B N 1
ATOM 13247 C CA . SER B 1 759 ? 26.609 44.594 18.156 1 90.88 759 SER B CA 1
ATOM 13248 C C . SER B 1 759 ? 25.938 43.438 17.422 1 90.88 759 SER B C 1
ATOM 13250 O O . SER B 1 759 ? 26.031 43.344 16.203 1 90.88 759 SER B O 1
ATOM 13252 N N . ARG B 1 760 ? 25.188 42.656 18.172 1 92.19 760 ARG B N 1
ATOM 13253 C CA . ARG B 1 760 ? 24.547 41.5 17.531 1 92.19 760 ARG B CA 1
ATOM 13254 C C . ARG B 1 760 ? 23.031 41.625 17.609 1 92.19 760 ARG B C 1
ATOM 13256 O O . ARG B 1 760 ? 22.328 40.625 17.812 1 92.19 760 ARG B O 1
ATOM 13263 N N . LEU B 1 761 ? 22.578 42.812 17.562 1 93.19 761 LEU B N 1
ATOM 13264 C CA . LEU B 1 761 ? 21.141 43.062 17.516 1 93.19 761 LEU B CA 1
ATOM 13265 C C . LEU B 1 761 ? 20.672 43.188 16.078 1 93.19 761 LEU B C 1
ATOM 13267 O O . LEU B 1 761 ? 21.25 43.938 15.281 1 93.19 761 LEU B O 1
ATOM 13271 N N . SER B 1 762 ? 19.703 42.469 15.672 1 93 762 SER B N 1
ATOM 13272 C CA . SER B 1 762 ? 19.062 42.531 14.367 1 93 762 SER B CA 1
ATOM 13273 C C . SER B 1 762 ? 17.547 42.406 14.492 1 93 762 SER B C 1
ATOM 13275 O O . SER B 1 762 ? 17.047 41.812 15.461 1 93 762 SER B O 1
ATOM 13277 N N . GLY B 1 763 ? 16.875 42.969 13.539 1 93.19 763 GLY B N 1
ATOM 13278 C CA . GLY B 1 763 ? 15.414 42.875 13.586 1 93.19 763 GLY B CA 1
ATOM 13279 C C . GLY B 1 763 ? 14.758 43.188 12.258 1 93.19 763 GLY B C 1
ATOM 13280 O O . GLY B 1 763 ? 15.406 43.688 11.328 1 93.19 763 GLY B O 1
ATOM 13281 N N . SER B 1 764 ? 13.57 42.781 12.133 1 93.38 764 SER B N 1
ATOM 13282 C CA . SER B 1 764 ? 12.742 43.094 10.977 1 93.38 764 SER B CA 1
ATOM 13283 C C . SER B 1 764 ? 11.297 43.344 11.383 1 93.38 764 SER B C 1
ATOM 13285 O O . SER B 1 764 ? 10.828 42.844 12.398 1 93.38 764 SER B O 1
ATOM 13287 N N . ILE B 1 765 ? 10.609 44.219 10.688 1 95.88 765 ILE B N 1
ATOM 13288 C CA . ILE B 1 765 ? 9.18 44.469 10.812 1 95.88 765 ILE B CA 1
ATOM 13289 C C . ILE B 1 765 ? 8.547 44.562 9.43 1 95.88 765 ILE B C 1
ATOM 13291 O O . ILE B 1 765 ? 9.055 45.281 8.547 1 95.88 765 ILE B O 1
ATOM 13295 N N . ASP B 1 766 ? 7.504 43.844 9.203 1 95.06 766 ASP B N 1
ATOM 13296 C CA . ASP B 1 766 ? 6.887 43.781 7.887 1 95.06 766 ASP B CA 1
ATOM 13297 C C . ASP B 1 766 ? 5.367 43.844 7.988 1 95.06 766 ASP B C 1
ATOM 13299 O O . ASP B 1 766 ? 4.754 43.125 8.773 1 95.06 766 ASP B O 1
ATOM 13303 N N . TYR B 1 767 ? 4.832 44.719 7.227 1 96.38 767 TYR B N 1
ATOM 13304 C CA . TYR B 1 767 ? 3.387 44.781 7.035 1 96.38 767 TYR B CA 1
ATOM 13305 C C . TYR B 1 767 ? 2.967 44 5.797 1 96.38 767 TYR B C 1
ATOM 13307 O O . TYR B 1 767 ? 3.643 44.031 4.77 1 96.38 767 TYR B O 1
ATOM 13315 N N . TYR B 1 768 ? 1.869 43.25 5.941 1 95.12 768 TYR B N 1
ATOM 13316 C CA . TYR B 1 768 ? 1.326 42.5 4.797 1 95.12 768 TYR B CA 1
ATOM 13317 C C . TYR B 1 768 ? -0.165 42.781 4.641 1 95.12 768 TYR B C 1
ATOM 13319 O O . TYR B 1 768 ? -0.867 43.031 5.625 1 95.12 768 TYR B O 1
ATOM 13327 N N . ASP B 1 769 ? -0.576 42.719 3.404 1 96.12 769 ASP B N 1
ATOM 13328 C CA . ASP B 1 769 ? -1.976 42.812 2.994 1 96.12 769 ASP B CA 1
ATOM 13329 C C . ASP B 1 769 ? -2.254 41.844 1.831 1 96.12 769 ASP B C 1
ATOM 13331 O O . ASP B 1 769 ? -1.623 41.938 0.776 1 96.12 769 ASP B O 1
ATOM 13335 N N . ILE B 1 770 ? -3.17 40.875 2.078 1 95.94 770 ILE B N 1
ATOM 13336 C CA . ILE B 1 770 ? -3.482 39.875 1.07 1 95.94 770 ILE B CA 1
ATOM 13337 C C . ILE B 1 770 ? -4.988 39.844 0.824 1 95.94 770 ILE B C 1
ATOM 13339 O O . ILE B 1 770 ? -5.777 39.75 1.767 1 95.94 770 ILE B O 1
ATOM 13343 N N . THR B 1 771 ? -5.391 39.906 -0.424 1 96 771 THR B N 1
ATOM 13344 C CA . THR B 1 771 ? -6.781 39.781 -0.846 1 96 771 THR B CA 1
ATOM 13345 C C . THR B 1 771 ? -6.93 38.688 -1.901 1 96 771 THR B C 1
ATOM 13347 O O . THR B 1 771 ? -6.328 38.75 -2.973 1 96 771 THR B O 1
ATOM 13350 N N . ILE B 1 772 ? -7.727 37.719 -1.569 1 95.75 772 ILE B N 1
ATOM 13351 C CA . ILE B 1 772 ? -7.984 36.625 -2.508 1 95.75 772 ILE B CA 1
ATOM 13352 C C . ILE B 1 772 ? -9.414 36.719 -3.045 1 95.75 772 ILE B C 1
ATOM 13354 O O . ILE B 1 772 ? -10.375 36.75 -2.273 1 95.75 772 ILE B O 1
ATOM 13358 N N . LYS B 1 773 ? -9.539 36.75 -4.344 1 94.56 773 LYS B N 1
ATOM 13359 C CA . LYS B 1 773 ? -10.836 36.875 -5.004 1 94.56 773 LYS B CA 1
ATOM 13360 C C . LYS B 1 773 ? -11.219 35.562 -5.691 1 94.56 773 LYS B C 1
ATOM 13362 O O . LYS B 1 773 ? -10.352 34.75 -5.996 1 94.56 773 LYS B O 1
ATOM 13367 N N . ASP B 1 774 ? -12.562 35.406 -5.852 1 92.25 774 ASP B N 1
ATOM 13368 C CA . ASP B 1 774 ? -13.109 34.219 -6.48 1 92.25 774 ASP B CA 1
ATOM 13369 C C . ASP B 1 774 ? -12.672 32.938 -5.738 1 92.25 774 ASP B C 1
ATOM 13371 O O . ASP B 1 774 ? -12.211 31.984 -6.359 1 92.25 774 ASP B O 1
ATOM 13375 N N . VAL B 1 775 ? -12.82 33.094 -4.438 1 93.56 775 VAL B N 1
ATOM 13376 C CA . VAL B 1 775 ? -12.367 32 -3.584 1 93.56 775 VAL B CA 1
ATOM 13377 C C . VAL B 1 775 ? -13.172 30.734 -3.881 1 93.56 775 VAL B C 1
ATOM 13379 O O . VAL B 1 775 ? -14.398 30.781 -3.971 1 93.56 775 VAL B O 1
ATOM 13382 N N . VAL B 1 776 ? -12.445 29.641 -4.164 1 89.5 776 VAL B N 1
ATOM 13383 C CA . VAL B 1 776 ? -13.125 28.359 -4.344 1 89.5 776 VAL B CA 1
ATOM 13384 C C . VAL B 1 776 ? -13.484 27.781 -2.98 1 89.5 776 VAL B C 1
ATOM 13386 O O . VAL B 1 776 ? -12.625 27.625 -2.111 1 89.5 776 VAL B O 1
ATOM 13389 N N . GLY B 1 777 ? -14.648 27.484 -2.74 1 85.38 777 GLY B N 1
ATOM 13390 C CA . GLY B 1 777 ? -15.117 26.922 -1.486 1 85.38 777 GLY B CA 1
ATOM 13391 C C . GLY B 1 777 ? -16.594 26.562 -1.511 1 85.38 777 GLY B C 1
ATOM 13392 O O . GLY B 1 777 ? -17.188 26.453 -2.582 1 85.38 777 GLY B O 1
ATOM 13393 N N . THR B 1 778 ? -16.984 26.203 -0.348 1 82.56 778 THR B N 1
ATOM 13394 C CA . THR B 1 778 ? -18.391 25.844 -0.178 1 82.56 778 THR B CA 1
ATOM 13395 C C . THR B 1 778 ? -19.078 26.797 0.797 1 82.56 778 THR B C 1
ATOM 13397 O O . THR B 1 778 ? -18.406 27.516 1.546 1 82.56 778 THR B O 1
ATOM 13400 N N . LEU B 1 779 ? -20.312 26.844 0.638 1 77.38 779 LEU B N 1
ATOM 13401 C CA . LEU B 1 779 ? -21.109 27.562 1.634 1 77.38 779 LEU B CA 1
ATOM 13402 C C . LEU B 1 779 ? -21.516 26.625 2.77 1 77.38 779 LEU B C 1
ATOM 13404 O O . LEU B 1 779 ? -22.344 25.719 2.578 1 77.38 779 LEU B O 1
ATOM 13408 N N . ALA B 1 780 ? -20.906 26.859 3.889 1 76.19 780 ALA B N 1
ATOM 13409 C CA . ALA B 1 780 ? -21.156 26 5.035 1 76.19 780 ALA B CA 1
ATOM 13410 C C . ALA B 1 780 ? -22.641 25.938 5.359 1 76.19 780 ALA B C 1
ATOM 13412 O O . ALA B 1 780 ? -23.344 26.953 5.258 1 76.19 780 ALA B O 1
ATOM 13413 N N . THR B 1 781 ? -23.094 24.781 5.848 1 82.44 781 THR B N 1
ATOM 13414 C CA . THR B 1 781 ? -24.5 24.578 6.188 1 82.44 781 THR B CA 1
ATOM 13415 C C . THR B 1 781 ? -24.938 25.594 7.238 1 82.44 781 THR B C 1
ATOM 13417 O O . THR B 1 781 ? -26.062 26.094 7.184 1 82.44 781 THR B O 1
ATOM 13420 N N . THR B 1 782 ? -24.094 25.875 8.18 1 79.81 782 THR B N 1
ATOM 13421 C CA . THR B 1 782 ? -24.453 26.859 9.188 1 79.81 782 THR B CA 1
ATOM 13422 C C . THR B 1 782 ? -24.75 28.219 8.539 1 79.81 782 THR B C 1
ATOM 13424 O O . THR B 1 782 ? -25.703 28.906 8.938 1 79.81 782 THR B O 1
ATOM 13427 N N . GLU B 1 783 ? -23.969 28.562 7.602 1 77.81 783 GLU B N 1
ATOM 13428 C CA . GLU B 1 783 ? -24.188 29.828 6.918 1 77.81 783 GLU B CA 1
ATOM 13429 C C . GLU B 1 783 ? -25.438 29.781 6.051 1 77.81 783 GLU B C 1
ATOM 13431 O O . GLU B 1 783 ? -26.141 30.781 5.914 1 77.81 783 GLU B O 1
ATOM 13436 N N . GLN B 1 784 ? -25.641 28.688 5.469 1 85.88 784 GLN B N 1
ATOM 13437 C CA . GLN B 1 784 ? -26.875 28.516 4.711 1 85.88 784 GLN B CA 1
ATOM 13438 C C . GLN B 1 784 ? -28.109 28.781 5.586 1 85.88 784 GLN B C 1
ATOM 13440 O O . GLN B 1 784 ? -29 29.531 5.199 1 85.88 784 GLN B O 1
ATOM 13445 N N . LEU B 1 785 ? -28.078 28.172 6.719 1 89.38 785 LEU B N 1
ATOM 13446 C CA . LEU B 1 785 ? -29.203 28.312 7.641 1 89.38 785 LEU B CA 1
ATOM 13447 C C . LEU B 1 785 ? -29.328 29.766 8.117 1 89.38 785 LEU B C 1
ATOM 13449 O O . LEU B 1 785 ? -30.422 30.328 8.109 1 89.38 785 LEU B O 1
ATOM 13453 N N . ARG B 1 786 ? -28.234 30.375 8.453 1 85.62 786 ARG B N 1
ATOM 13454 C CA . ARG B 1 786 ? -28.266 31.75 8.961 1 85.62 786 ARG B CA 1
ATOM 13455 C C . ARG B 1 786 ? -28.828 32.719 7.918 1 85.62 786 ARG B C 1
ATOM 13457 O O . ARG B 1 786 ? -29.641 33.562 8.242 1 85.62 786 ARG B O 1
ATOM 13464 N N . ARG B 1 787 ? -28.438 32.5 6.742 1 86.5 787 ARG B N 1
ATOM 13465 C CA . ARG B 1 787 ? -28.859 33.406 5.684 1 86.5 787 ARG B CA 1
ATOM 13466 C C . ARG B 1 787 ? -30.297 33.125 5.242 1 86.5 787 ARG B C 1
ATOM 13468 O O . ARG B 1 787 ? -31.062 34.031 4.961 1 86.5 787 ARG B O 1
ATOM 13475 N N . CYS B 1 788 ? -30.547 31.938 5.129 1 92.19 788 CYS B N 1
ATOM 13476 C CA . CYS B 1 788 ? -31.922 31.562 4.809 1 92.19 788 CYS B CA 1
ATOM 13477 C C . CYS B 1 788 ? -32.906 32.156 5.816 1 92.19 788 CYS B C 1
ATOM 13479 O O . CYS B 1 788 ? -33.938 32.688 5.438 1 92.19 788 CYS B O 1
ATOM 13481 N N . PHE B 1 789 ? -32.562 32.125 7.051 1 93.56 789 PHE B N 1
ATOM 13482 C CA . PHE B 1 789 ? -33.469 32.594 8.094 1 93.56 789 PHE B CA 1
ATOM 13483 C C . PHE B 1 789 ? -33.125 34.031 8.492 1 93.56 789 PHE B C 1
ATOM 13485 O O . PHE B 1 789 ? -33.531 34.5 9.555 1 93.56 789 PHE B O 1
ATOM 13492 N N . ASN B 1 790 ? -32.375 34.656 7.688 1 90.12 790 ASN B N 1
ATOM 13493 C CA . ASN B 1 790 ? -32.156 36.094 7.672 1 90.12 790 ASN B CA 1
ATOM 13494 C C . ASN B 1 790 ? -31.547 36.562 8.984 1 90.12 790 ASN B C 1
ATOM 13496 O O . ASN B 1 790 ? -31.938 37.594 9.516 1 90.12 790 ASN B O 1
ATOM 13500 N N . GLU B 1 791 ? -30.672 35.781 9.453 1 83.44 791 GLU B N 1
ATOM 13501 C CA . GLU B 1 791 ? -30.016 36.156 10.688 1 83.44 791 GLU B CA 1
ATOM 13502 C C . GLU B 1 791 ? -29.359 37.531 10.57 1 83.44 791 GLU B C 1
ATOM 13504 O O . GLU B 1 791 ? -29.344 38.312 11.523 1 83.44 791 GLU B O 1
ATOM 13509 N N . ASN B 1 792 ? -28.875 37.875 9.367 1 75.94 792 ASN B N 1
ATOM 13510 C CA . ASN B 1 792 ? -28.156 39.094 9.172 1 75.94 792 ASN B CA 1
ATOM 13511 C C . ASN B 1 792 ? -29.078 40.25 8.75 1 75.94 792 ASN B C 1
ATOM 13513 O O . ASN B 1 792 ? -28.625 41.344 8.461 1 75.94 792 ASN B O 1
ATOM 13517 N N . GLY B 1 793 ? -30.266 39.969 8.562 1 81.94 793 GLY B N 1
ATOM 13518 C CA . GLY B 1 793 ? -31.281 40.969 8.289 1 81.94 793 GLY B CA 1
ATOM 13519 C C . GLY B 1 793 ? -31.344 41.375 6.824 1 81.94 793 GLY B C 1
ATOM 13520 O O . GLY B 1 793 ? -32.219 42.125 6.414 1 81.94 793 GLY B O 1
ATOM 13521 N N . THR B 1 794 ? -30.422 40.844 6.016 1 83.38 794 THR B N 1
ATOM 13522 C CA . THR B 1 794 ? -30.359 41.344 4.648 1 83.38 794 THR B CA 1
ATOM 13523 C C . THR B 1 794 ? -30.453 40.188 3.643 1 83.38 794 THR B C 1
ATOM 13525 O O . THR B 1 794 ? -30.828 40.406 2.486 1 83.38 794 THR B O 1
ATOM 13528 N N . SER B 1 795 ? -30.172 39 3.986 1 85.31 795 SER B N 1
ATOM 13529 C CA . SER B 1 795 ? -30.031 37.906 3.027 1 85.31 795 SER B CA 1
ATOM 13530 C C . SER B 1 795 ? -31.391 37.375 2.566 1 85.31 795 SER B C 1
ATOM 13532 O O . SER B 1 795 ? -31.531 36.938 1.432 1 85.31 795 SER B O 1
ATOM 13534 N N . ASN B 1 796 ? -32.312 37.375 3.465 1 90.94 796 ASN B N 1
ATOM 13535 C CA . ASN B 1 796 ? -33.656 36.906 3.174 1 90.94 796 ASN B CA 1
ATOM 13536 C C . ASN B 1 796 ? -34.688 37.688 3.961 1 90.94 796 ASN B C 1
ATOM 13538 O O . ASN B 1 796 ? -35.438 37.094 4.746 1 90.94 796 ASN B O 1
ATOM 13542 N N . PRO B 1 797 ? -34.844 38.969 3.713 1 90.25 797 PRO B N 1
ATOM 13543 C CA . PRO B 1 797 ? -35.688 39.844 4.543 1 90.25 797 PRO B CA 1
ATOM 13544 C C . PRO B 1 797 ? -37.156 39.469 4.461 1 90.25 797 PRO B C 1
ATOM 13546 O O . PRO B 1 797 ? -37.938 39.781 5.379 1 90.25 797 PRO B O 1
ATOM 13549 N N . THR B 1 798 ? -37.594 38.781 3.432 1 93.12 798 THR B N 1
ATOM 13550 C CA . THR B 1 798 ? -39 38.438 3.279 1 93.12 798 THR B CA 1
ATOM 13551 C C . THR B 1 798 ? -39.25 37 3.713 1 93.12 798 THR B C 1
ATOM 13553 O O . THR B 1 798 ? -40.406 36.5 3.635 1 93.12 798 THR B O 1
ATOM 13556 N N . TYR B 1 799 ? -38.156 36.25 4.129 1 95.12 799 TYR B N 1
ATOM 13557 C CA . TYR B 1 799 ? -38.25 34.875 4.555 1 95.12 799 TYR B CA 1
ATOM 13558 C C . TYR B 1 799 ? -38.875 34 3.465 1 95.12 799 TYR B C 1
ATOM 13560 O O . TYR B 1 799 ? -39.812 33.219 3.734 1 95.12 799 TYR B O 1
ATOM 13568 N N . ASP B 1 800 ? -38.344 34.219 2.258 1 94.38 800 ASP B N 1
ATOM 13569 C CA . ASP B 1 800 ? -38.781 33.469 1.074 1 94.38 800 ASP B CA 1
ATOM 13570 C C . ASP B 1 800 ? -38.188 32.094 1.031 1 94.38 800 ASP B C 1
ATOM 13572 O O . ASP B 1 800 ? -36.938 31.938 1.022 1 94.38 800 ASP B O 1
ATOM 13576 N N . PRO B 1 801 ? -39.062 31.047 1.021 1 93 801 PRO B N 1
ATOM 13577 C CA . PRO B 1 801 ? -38.5 29.703 0.954 1 93 801 PRO B CA 1
ATOM 13578 C C . PRO B 1 801 ? -37.75 29.422 -0.346 1 93 801 PRO B C 1
ATOM 13580 O O . PRO B 1 801 ? -36.969 28.469 -0.428 1 93 801 PRO B O 1
ATOM 13583 N N . SER B 1 802 ? -37.906 30.266 -1.344 1 90.75 802 SER B N 1
ATOM 13584 C CA . SER B 1 802 ? -37.25 30.094 -2.633 1 90.75 802 SER B CA 1
ATOM 13585 C C . SER B 1 802 ? -35.938 30.828 -2.689 1 90.75 802 SER B C 1
ATOM 13587 O O . SER B 1 802 ? -35.219 30.797 -3.701 1 90.75 802 SER B O 1
ATOM 13589 N N . ASN B 1 803 ? -35.656 31.516 -1.594 1 91.5 803 ASN B N 1
ATOM 13590 C CA . ASN B 1 803 ? -34.344 32.156 -1.494 1 91.5 803 ASN B CA 1
ATOM 13591 C C . ASN B 1 803 ? -33.219 31.188 -1.752 1 91.5 803 ASN B C 1
ATOM 13593 O O . ASN B 1 803 ? -33.281 30.016 -1.362 1 91.5 803 ASN B O 1
ATOM 13597 N N . PHE B 1 804 ? -32.188 31.688 -2.432 1 86.25 804 PHE B N 1
ATOM 13598 C CA . PHE B 1 804 ? -31.047 30.859 -2.82 1 86.25 804 PHE B CA 1
ATOM 13599 C C . PHE B 1 804 ? -30.562 30.016 -1.646 1 86.25 804 PHE B C 1
ATOM 13601 O O . PHE B 1 804 ? -30.344 28.812 -1.791 1 86.25 804 PHE B O 1
ATOM 13608 N N . PHE B 1 805 ? -30.391 30.609 -0.468 1 88.06 805 PHE B N 1
ATOM 13609 C CA . PHE B 1 805 ? -29.859 29.922 0.703 1 88.06 805 PHE B CA 1
ATOM 13610 C C . PHE B 1 805 ? -30.828 28.859 1.198 1 88.06 805 PHE B C 1
ATOM 13612 O O . PHE B 1 805 ? -30.406 27.812 1.698 1 88.06 805 PHE B O 1
ATOM 13619 N N . CYS B 1 806 ? -32.062 29.109 1.054 1 91.31 806 CYS B N 1
ATOM 13620 C CA . CYS B 1 806 ? -33.094 28.188 1.546 1 91.31 806 CYS B CA 1
ATOM 13621 C C . CYS B 1 806 ? -33.219 26.984 0.634 1 91.31 806 CYS B C 1
ATOM 13623 O O . CYS B 1 806 ? -33.781 25.953 1.036 1 91.31 806 CYS B O 1
ATOM 13625 N N . GLN B 1 807 ? -32.625 27.156 -0.567 1 87.44 807 GLN B N 1
ATOM 13626 C CA . GLN B 1 807 ? -32.75 26.078 -1.543 1 87.44 807 GLN B CA 1
ATOM 13627 C C . GLN B 1 807 ? -31.578 25.109 -1.432 1 87.44 807 GLN B C 1
ATOM 13629 O O . GLN B 1 807 ? -31.516 24.125 -2.156 1 87.44 807 GLN B O 1
ATOM 13634 N N . LEU B 1 808 ? -30.688 25.344 -0.492 1 87.56 808 LEU B N 1
ATOM 13635 C CA . LEU B 1 808 ? -29.484 24.547 -0.39 1 87.56 808 LEU B CA 1
ATOM 13636 C C . LEU B 1 808 ? -29.656 23.406 0.617 1 87.56 808 LEU B C 1
ATOM 13638 O O . LEU B 1 808 ? -28.719 22.656 0.89 1 87.56 808 LEU B O 1
ATOM 13642 N N . PHE B 1 809 ? -30.797 23.312 1.201 1 87.62 809 PHE B N 1
ATOM 13643 C CA . PHE B 1 809 ? -31.125 22.203 2.082 1 87.62 809 PHE B CA 1
ATOM 13644 C C . PHE B 1 809 ? -32.594 21.859 2.014 1 87.62 809 PHE B C 1
ATOM 13646 O O . PHE B 1 809 ? -33.406 22.656 1.496 1 87.62 809 PHE B O 1
ATOM 13653 N N . SER B 1 810 ? -32.875 20.578 2.426 1 86.19 810 SER B N 1
ATOM 13654 C CA . SER B 1 810 ? -34.25 20.125 2.506 1 86.19 810 SER B CA 1
ATOM 13655 C C . SER B 1 810 ? -34.562 19.594 3.898 1 86.19 810 SER B C 1
ATOM 13657 O O . SER B 1 810 ? -33.719 19.547 4.773 1 86.19 810 SER B O 1
ATOM 13659 N N . ARG B 1 811 ? -35.812 19.359 4.152 1 85.75 811 ARG B N 1
ATOM 13660 C CA . ARG B 1 811 ? -36.25 18.781 5.418 1 85.75 811 ARG B CA 1
ATOM 13661 C C . ARG B 1 811 ? -37.094 17.531 5.188 1 85.75 811 ARG B C 1
ATOM 13663 O O . ARG B 1 811 ? -37.812 17.422 4.188 1 85.75 811 ARG B O 1
ATOM 13670 N N . ASP B 1 812 ? -37 16.562 6.145 1 73.31 812 ASP B N 1
ATOM 13671 C CA . ASP B 1 812 ? -37.875 15.398 6.16 1 73.31 812 ASP B CA 1
ATOM 13672 C C . ASP B 1 812 ? -39.312 15.789 6.473 1 73.31 812 ASP B C 1
ATOM 13674 O O . ASP B 1 812 ? -39.594 16.328 7.543 1 73.31 812 ASP B O 1
ATOM 13678 N N . PRO B 1 813 ? -40.219 15.484 5.641 1 75.69 813 PRO B N 1
ATOM 13679 C CA . PRO B 1 813 ? -41.594 15.938 5.863 1 75.69 813 PRO B CA 1
ATOM 13680 C C . PRO B 1 813 ? -42.25 15.234 7.039 1 75.69 813 PRO B C 1
ATOM 13682 O O . PRO B 1 813 ? -43.281 15.711 7.551 1 75.69 813 PRO B O 1
ATOM 13685 N N . ASN B 1 814 ? -41.625 14.133 7.445 1 64.88 814 ASN B N 1
ATOM 13686 C CA . ASN B 1 814 ? -42.25 13.391 8.539 1 64.88 814 ASN B CA 1
ATOM 13687 C C . ASN B 1 814 ? -41.812 13.93 9.898 1 64.88 814 ASN B C 1
ATOM 13689 O O . ASN B 1 814 ? -42.531 13.781 10.883 1 64.88 814 ASN B O 1
ATOM 13693 N N . SER B 1 815 ? -40.656 14.484 9.945 1 68.38 815 SER B N 1
ATOM 13694 C CA . SER B 1 815 ? -40.125 14.898 11.242 1 68.38 815 SER B CA 1
ATOM 13695 C C . SER B 1 815 ? -39.75 16.375 11.242 1 68.38 815 SER B C 1
ATOM 13697 O O . SER B 1 815 ? -39.625 16.984 12.312 1 68.38 815 SER B O 1
ATOM 13699 N N . GLY B 1 816 ? -39.531 16.906 10.047 1 79.88 816 GLY B N 1
ATOM 13700 C CA . GLY B 1 816 ? -39.094 18.281 9.938 1 79.88 816 GLY B CA 1
ATOM 13701 C C . GLY B 1 816 ? -37.594 18.438 10.047 1 79.88 816 GLY B C 1
ATOM 13702 O O . GLY B 1 816 ? -37.062 19.531 9.906 1 79.88 816 GLY B O 1
ATOM 13703 N N . GLN B 1 817 ? -36.906 17.344 10.242 1 79.25 817 GLN B N 1
ATOM 13704 C CA . GLN B 1 817 ? -35.438 17.422 10.43 1 79.25 817 GLN B CA 1
ATOM 13705 C C . GLN B 1 817 ? -34.75 17.781 9.125 1 79.25 817 GLN B C 1
ATOM 13707 O O . GLN B 1 817 ? -35.219 17.438 8.039 1 79.25 817 GLN B O 1
ATOM 13712 N N . ILE B 1 818 ? -33.656 18.5 9.25 1 85 818 ILE B N 1
ATOM 13713 C CA . ILE B 1 818 ? -32.875 18.938 8.094 1 85 818 ILE B CA 1
ATOM 13714 C C . ILE B 1 818 ? -32.219 17.734 7.422 1 85 818 ILE B C 1
ATOM 13716 O O . ILE B 1 818 ? -31.625 16.891 8.102 1 85 818 ILE B O 1
ATOM 13720 N N . THR B 1 819 ? -32.469 17.656 6.141 1 75.06 819 THR B N 1
ATOM 13721 C CA . THR B 1 819 ? -31.844 16.609 5.32 1 75.06 819 THR B CA 1
ATOM 13722 C C . THR B 1 819 ? -31.266 17.219 4.051 1 75.06 819 THR B C 1
ATOM 13724 O O . THR B 1 819 ? -31.609 18.328 3.658 1 75.06 819 THR B O 1
ATOM 13727 N N . ASN B 1 820 ? -30.328 16.609 3.424 1 74.75 820 ASN B N 1
ATOM 13728 C CA . ASN B 1 820 ? -29.828 16.859 2.08 1 74.75 820 ASN B CA 1
ATOM 13729 C C . ASN B 1 820 ? -29.25 18.266 1.957 1 74.75 820 ASN B C 1
ATOM 13731 O O . ASN B 1 820 ? -29.641 19.031 1.073 1 74.75 820 ASN B O 1
ATOM 13735 N N . THR B 1 821 ? -28.438 18.672 2.916 1 82.06 821 THR B N 1
ATOM 13736 C CA . THR B 1 821 ? -27.734 19.953 2.744 1 82.06 821 THR B CA 1
ATOM 13737 C C . THR B 1 821 ? -26.688 19.844 1.637 1 82.06 821 THR B C 1
ATOM 13739 O O . THR B 1 821 ? -26.156 18.766 1.386 1 82.06 821 THR B O 1
ATOM 13742 N N . LEU B 1 822 ? -26.531 20.859 0.838 1 79.06 822 LEU B N 1
ATOM 13743 C CA . LEU B 1 822 ? -25.609 20.844 -0.301 1 79.06 822 LEU B CA 1
ATOM 13744 C C . LEU B 1 822 ? -24.469 21.844 -0.1 1 79.06 822 LEU B C 1
ATOM 13746 O O . LEU B 1 822 ? -24.703 23.047 -0.015 1 79.06 822 LEU B O 1
ATOM 13750 N N . GLU B 1 823 ? -23.344 21.344 0.02 1 79.12 823 GLU B N 1
ATOM 13751 C CA . GLU B 1 823 ? -22.125 22.156 0.038 1 79.12 823 GLU B CA 1
ATOM 13752 C C . GLU B 1 823 ? -21.234 21.828 -1.149 1 79.12 823 GLU B C 1
ATOM 13754 O O . GLU B 1 823 ? -20.188 21.188 -0.987 1 79.12 823 GLU B O 1
ATOM 13759 N N . THR B 1 824 ? -21.516 22.266 -2.375 1 78 824 THR B N 1
ATOM 13760 C CA . THR B 1 824 ? -20.688 22.031 -3.555 1 78 824 THR B CA 1
ATOM 13761 C C . THR B 1 824 ? -19.75 23.219 -3.811 1 78 824 THR B C 1
ATOM 13763 O O . THR B 1 824 ? -20.094 24.359 -3.482 1 78 824 THR B O 1
ATOM 13766 N N . ASN B 1 825 ? -18.672 22.953 -4.434 1 84.62 825 ASN B N 1
ATOM 13767 C CA . ASN B 1 825 ? -17.672 23.984 -4.668 1 84.62 825 ASN B CA 1
ATOM 13768 C C . ASN B 1 825 ? -18.125 25 -5.719 1 84.62 825 ASN B C 1
ATOM 13770 O O . ASN B 1 825 ? -18.781 24.625 -6.691 1 84.62 825 ASN B O 1
ATOM 13774 N N . ALA B 1 826 ? -17.875 26.203 -5.5 1 80.12 826 ALA B N 1
ATOM 13775 C CA . ALA B 1 826 ? -18.078 27.297 -6.434 1 80.12 826 ALA B CA 1
ATOM 13776 C C . ALA B 1 826 ? -17.062 28.406 -6.215 1 80.12 826 ALA B C 1
ATOM 13778 O O . ALA B 1 826 ? -16.359 28.438 -5.195 1 80.12 826 ALA B O 1
ATOM 13779 N N . ASN B 1 827 ? -16.812 29.188 -7.285 1 87.88 827 ASN B N 1
ATOM 13780 C CA . ASN B 1 827 ? -16.078 30.422 -7.051 1 87.88 827 ASN B CA 1
ATOM 13781 C C . ASN B 1 827 ? -16.938 31.438 -6.305 1 87.88 827 ASN B C 1
ATOM 13783 O O . ASN B 1 827 ? -17.922 31.953 -6.852 1 87.88 827 ASN B O 1
ATOM 13787 N N . LEU B 1 828 ? -16.609 31.641 -5.156 1 85.69 828 LEU B N 1
ATOM 13788 C CA . LEU B 1 828 ? -17.422 32.438 -4.242 1 85.69 828 LEU B CA 1
ATOM 13789 C C . LEU B 1 828 ? -16.844 33.812 -4.055 1 85.69 828 LEU B C 1
ATOM 13791 O O . LEU B 1 828 ? -16.422 34.469 -5.027 1 85.69 828 LEU B O 1
ATOM 13795 N N . GLY B 1 829 ? -16.875 34.25 -2.758 1 87.75 829 GLY B N 1
ATOM 13796 C CA . GLY B 1 829 ? -16.531 35.656 -2.482 1 87.75 829 GLY B CA 1
ATOM 13797 C C . GLY B 1 829 ? -15.055 35.844 -2.266 1 87.75 829 GLY B C 1
ATOM 13798 O O . GLY B 1 829 ? -14.227 35.375 -3.055 1 87.75 829 GLY B O 1
ATOM 13799 N N . THR B 1 830 ? -14.711 36.75 -1.35 1 93.06 830 THR B N 1
ATOM 13800 C CA . THR B 1 830 ? -13.367 37.281 -1.151 1 93.06 830 THR B CA 1
ATOM 13801 C C . THR B 1 830 ? -12.867 36.938 0.252 1 93.06 830 THR B C 1
ATOM 13803 O O . THR B 1 830 ? -13.641 36.938 1.211 1 93.06 830 THR B O 1
ATOM 13806 N N . LEU B 1 831 ? -11.578 36.625 0.353 1 94.5 831 LEU B N 1
ATOM 13807 C CA . LEU B 1 831 ? -10.859 36.531 1.62 1 94.5 831 LEU B CA 1
ATOM 13808 C C . LEU B 1 831 ? -9.82 37.625 1.751 1 94.5 831 LEU B C 1
ATOM 13810 O O . LEU B 1 831 ? -9.055 37.875 0.821 1 94.5 831 LEU B O 1
ATOM 13814 N N . LYS B 1 832 ? -9.82 38.25 2.906 1 96.06 832 LYS B N 1
ATOM 13815 C CA . LYS B 1 832 ? -8.875 39.344 3.154 1 96.06 832 LYS B CA 1
ATOM 13816 C C . LYS B 1 832 ? -8.164 39.156 4.492 1 96.06 832 LYS B C 1
ATOM 13818 O O . LYS B 1 832 ? -8.789 38.781 5.484 1 96.06 832 LYS B O 1
ATOM 13823 N N . THR B 1 833 ? -6.879 39.406 4.508 1 96.19 833 THR B N 1
ATOM 13824 C CA . THR B 1 833 ? -6.129 39.406 5.758 1 96.19 833 THR B CA 1
ATOM 13825 C C . THR B 1 833 ? -4.996 40.438 5.703 1 96.19 833 THR B C 1
ATOM 13827 O O . THR B 1 833 ? -4.484 40.75 4.625 1 96.19 833 THR B O 1
ATOM 13830 N N . SER B 1 834 ? -4.695 41.031 6.773 1 97.12 834 SER B N 1
ATOM 13831 C CA . SER B 1 834 ? -3.562 41.938 6.926 1 97.12 834 SER B CA 1
ATOM 13832 C C . SER B 1 834 ? -2.992 41.875 8.336 1 97.12 834 SER B C 1
ATOM 13834 O O . SER B 1 834 ? -3.674 41.438 9.273 1 97.12 834 SER B O 1
ATOM 13836 N N . GLY B 1 835 ? -1.788 42.281 8.453 1 96.94 835 GLY B N 1
ATOM 13837 C CA . GLY B 1 835 ? -1.136 42.25 9.758 1 96.94 835 GLY B CA 1
ATOM 13838 C C . GLY B 1 835 ? 0.319 42.688 9.695 1 96.94 835 GLY B C 1
ATOM 13839 O O . GLY B 1 835 ? 0.787 43.188 8.672 1 96.94 835 GLY B O 1
ATOM 13840 N N . ILE B 1 836 ? 0.991 42.625 10.859 1 97.56 836 ILE B N 1
ATOM 13841 C CA . ILE B 1 836 ? 2.395 42.969 11.016 1 97.56 836 ILE B CA 1
ATOM 13842 C C . ILE B 1 836 ? 3.176 41.812 11.594 1 97.56 836 ILE B C 1
ATOM 13844 O O . ILE B 1 836 ? 2.781 41.219 12.609 1 97.56 836 ILE B O 1
ATOM 13848 N N . ASP B 1 837 ? 4.215 41.5 10.922 1 95.69 837 ASP B N 1
ATOM 13849 C CA . ASP B 1 837 ? 5.18 40.531 11.453 1 95.69 837 ASP B CA 1
ATOM 13850 C C . ASP B 1 837 ? 6.445 41.219 11.938 1 95.69 837 ASP B C 1
ATOM 13852 O O . ASP B 1 837 ? 6.902 42.188 11.32 1 95.69 837 ASP B O 1
ATOM 13856 N N . PHE B 1 838 ? 7 40.688 12.984 1 95.44 838 PHE B N 1
ATOM 13857 C CA . PHE B 1 838 ? 8.281 41.25 13.422 1 95.44 838 PHE B CA 1
ATOM 13858 C C . PHE B 1 838 ? 9.164 40.156 14.016 1 95.44 838 PHE B C 1
ATOM 13860 O O . PHE B 1 838 ? 8.672 39.125 14.477 1 95.44 838 PHE B O 1
ATOM 13867 N N . GLN B 1 839 ? 10.422 40.406 14 1 94.75 839 GLN B N 1
ATOM 13868 C CA . GLN B 1 839 ? 11.445 39.5 14.539 1 94.75 839 GLN B CA 1
ATOM 13869 C C . GLN B 1 839 ? 12.609 40.281 15.125 1 94.75 839 GLN B C 1
ATOM 13871 O O . GLN B 1 839 ? 13.008 41.312 14.57 1 94.75 839 GLN B O 1
ATOM 13876 N N . ILE B 1 840 ? 13.133 39.781 16.203 1 95.12 840 ILE B N 1
ATOM 13877 C CA . ILE B 1 840 ? 14.289 40.406 16.859 1 95.12 840 ILE B CA 1
ATOM 13878 C C . ILE B 1 840 ? 15.281 39.312 17.266 1 95.12 840 ILE B C 1
ATOM 13880 O O . ILE B 1 840 ? 14.891 38.281 17.844 1 95.12 840 ILE B O 1
ATOM 13884 N N . ASP B 1 841 ? 16.484 39.5 16.922 1 93.75 841 ASP B N 1
ATOM 13885 C CA . ASP B 1 841 ? 17.578 38.656 17.375 1 93.75 841 ASP B CA 1
ATOM 13886 C C . ASP B 1 841 ? 18.609 39.469 18.156 1 93.75 841 ASP B C 1
ATOM 13888 O O . ASP B 1 841 ? 19.062 40.531 17.688 1 93.75 841 ASP B O 1
ATOM 13892 N N . TRP B 1 842 ? 18.906 39 19.328 1 94.88 842 TRP B N 1
ATOM 13893 C CA . TRP B 1 842 ? 19.875 39.656 20.188 1 94.88 842 TRP B CA 1
ATOM 13894 C C . TRP B 1 842 ? 20.797 38.625 20.859 1 94.88 842 TRP B C 1
ATOM 13896 O O . TRP B 1 842 ? 20.344 37.594 21.312 1 94.88 842 TRP B O 1
ATOM 13906 N N . ALA B 1 843 ? 22.062 38.875 20.828 1 94.25 843 ALA B N 1
ATOM 13907 C CA . ALA B 1 843 ? 23.016 38.031 21.531 1 94.25 843 ALA B CA 1
ATOM 13908 C C . ALA B 1 843 ? 24.125 38.844 22.188 1 94.25 843 ALA B C 1
ATOM 13910 O O . ALA B 1 843 ? 24.484 39.906 21.688 1 94.25 843 ALA B O 1
ATOM 13911 N N . VAL B 1 844 ? 24.641 38.375 23.328 1 94.56 844 VAL B N 1
ATOM 13912 C CA . VAL B 1 844 ? 25.719 39.062 24.031 1 94.56 844 VAL B CA 1
ATOM 13913 C C . VAL B 1 844 ? 26.609 38.062 24.734 1 94.56 844 VAL B C 1
ATOM 13915 O O . VAL B 1 844 ? 26.125 37.062 25.281 1 94.56 844 VAL B O 1
ATOM 13918 N N . THR B 1 845 ? 27.828 38.25 24.578 1 94.81 845 THR B N 1
ATOM 13919 C CA . THR B 1 845 ? 28.781 37.5 25.406 1 94.81 845 THR B CA 1
ATOM 13920 C C . THR B 1 845 ? 28.984 38.219 26.734 1 94.81 845 THR B C 1
ATOM 13922 O O . THR B 1 845 ? 29.406 39.375 26.781 1 94.81 845 THR B O 1
ATOM 13925 N N . LEU B 1 846 ? 28.781 37.5 27.75 1 94.62 846 LEU B N 1
ATOM 13926 C CA . LEU B 1 846 ? 28.734 38.125 29.062 1 94.62 846 LEU B CA 1
ATOM 13927 C C . LEU B 1 846 ? 30.078 38.75 29.422 1 94.62 846 LEU B C 1
ATOM 13929 O O . LEU B 1 846 ? 30.141 39.812 30.031 1 94.62 846 LEU B O 1
ATOM 13933 N N . ALA B 1 847 ? 31.125 38.125 29.078 1 93.94 847 ALA B N 1
ATOM 13934 C CA . ALA B 1 847 ? 32.469 38.656 29.359 1 93.94 847 ALA B CA 1
ATOM 13935 C C . ALA B 1 847 ? 32.688 40 28.656 1 93.94 847 ALA B C 1
ATOM 13937 O O . ALA B 1 847 ? 33.344 40.875 29.188 1 93.94 847 ALA B O 1
ATOM 13938 N N . ASP B 1 848 ? 32.156 40.156 27.547 1 93.44 848 ASP B N 1
ATOM 13939 C CA . ASP B 1 848 ? 32.375 41.344 26.734 1 93.44 848 ASP B CA 1
ATOM 13940 C C . ASP B 1 848 ? 31.641 42.562 27.297 1 93.44 848 ASP B C 1
ATOM 13942 O O . ASP B 1 848 ? 31.938 43.688 26.953 1 93.44 848 ASP B O 1
ATOM 13946 N N . VAL B 1 849 ? 30.688 42.344 28.125 1 93.88 849 VAL B N 1
ATOM 13947 C CA . VAL B 1 849 ? 29.938 43.469 28.688 1 93.88 849 VAL B CA 1
ATOM 13948 C C . VAL B 1 849 ? 30.281 43.625 30.172 1 93.88 849 VAL B C 1
ATOM 13950 O O . VAL B 1 849 ? 29.5 44.188 30.938 1 93.88 849 VAL B O 1
ATOM 13953 N N . GLY B 1 850 ? 31.422 43.062 30.625 1 91.5 850 GLY B N 1
ATOM 13954 C CA . GLY B 1 850 ? 31.938 43.281 31.969 1 91.5 850 GLY B CA 1
ATOM 13955 C C . GLY B 1 850 ? 31.5 42.188 32.938 1 91.5 850 GLY B C 1
ATOM 13956 O O . GLY B 1 850 ? 31.781 42.281 34.156 1 91.5 850 GLY B O 1
ATOM 13957 N N . GLY B 1 851 ? 30.734 41.25 32.406 1 90.75 851 GLY B N 1
ATOM 13958 C CA . GLY B 1 851 ? 30.328 40.125 33.25 1 90.75 851 GLY B CA 1
ATOM 13959 C C . GLY B 1 851 ? 31.375 39.031 33.375 1 90.75 851 GLY B C 1
ATOM 13960 O O . GLY B 1 851 ? 32.469 39.188 32.812 1 90.75 851 GLY B O 1
ATOM 13961 N N . PRO B 1 852 ? 31.031 37.969 34.094 1 91.69 852 PRO B N 1
ATOM 13962 C CA . PRO B 1 852 ? 31.922 36.812 34.219 1 91.69 852 PRO B CA 1
ATOM 13963 C C . PRO B 1 852 ? 31.984 35.969 32.938 1 91.69 852 PRO B C 1
ATOM 13965 O O . PRO B 1 852 ? 31.156 36.188 32.031 1 91.69 852 PRO B O 1
ATOM 13968 N N . GLU B 1 853 ? 32.938 35.156 32.844 1 92.88 853 GLU B N 1
ATOM 13969 C CA . GLU B 1 853 ? 33.062 34.281 31.672 1 92.88 853 GLU B CA 1
ATOM 13970 C C . GLU B 1 853 ? 32.031 33.156 31.719 1 92.88 853 GLU B C 1
ATOM 13972 O O . GLU B 1 853 ? 32.375 31.969 31.719 1 92.88 853 GLU B O 1
ATOM 13977 N N . TRP B 1 854 ? 30.859 33.562 31.781 1 94.69 854 TRP B N 1
ATOM 13978 C CA . TRP B 1 854 ? 29.75 32.625 31.891 1 94.69 854 TRP B CA 1
ATOM 13979 C C . TRP B 1 854 ? 29.094 32.406 30.516 1 94.69 854 TRP B C 1
ATOM 13981 O O . TRP B 1 854 ? 27.875 32.188 30.438 1 94.69 854 TRP B O 1
ATOM 13991 N N . GLY B 1 855 ? 29.906 32.594 29.469 1 95.31 855 GLY B N 1
ATOM 13992 C CA . GLY B 1 855 ? 29.406 32.281 28.141 1 95.31 855 GLY B CA 1
ATOM 13993 C C . GLY B 1 855 ? 28.531 33.375 27.562 1 95.31 855 GLY B C 1
ATOM 13994 O O . GLY B 1 855 ? 28.828 34.562 27.719 1 95.31 855 GLY B O 1
ATOM 13995 N N . ALA B 1 856 ? 27.469 32.938 26.781 1 95.75 856 ALA B N 1
ATOM 13996 C CA . ALA B 1 856 ? 26.703 33.938 26.031 1 95.75 856 ALA B CA 1
ATOM 13997 C C . ALA B 1 856 ? 25.203 33.75 26.266 1 95.75 856 ALA B C 1
ATOM 13999 O O . ALA B 1 856 ? 24.734 32.656 26.516 1 95.75 856 ALA B O 1
ATOM 14000 N N . LEU B 1 857 ? 24.516 34.938 26.203 1 95.94 857 LEU B N 1
ATOM 14001 C CA . LEU B 1 857 ? 23.062 34.969 26.188 1 95.94 857 LEU B CA 1
ATOM 14002 C C . LEU B 1 857 ? 22.531 35.312 24.812 1 95.94 857 LEU B C 1
ATOM 14004 O O . LEU B 1 857 ? 23.094 36.188 24.125 1 95.94 857 LEU B O 1
ATOM 14008 N N . ALA B 1 858 ? 21.578 34.594 24.406 1 95.12 858 ALA B N 1
ATOM 14009 C CA . ALA B 1 858 ? 20.938 34.906 23.125 1 95.12 858 ALA B CA 1
ATOM 14010 C C . ALA B 1 858 ? 19.422 34.938 23.25 1 95.12 858 ALA B C 1
ATOM 14012 O O . ALA B 1 858 ? 18.828 34.125 23.969 1 95.12 858 ALA B O 1
ATOM 14013 N N . LEU B 1 859 ? 18.797 35.938 22.625 1 95.75 859 LEU B N 1
ATOM 14014 C CA . LEU B 1 859 ? 17.359 36.125 22.625 1 95.75 859 LEU B CA 1
ATOM 14015 C C . LEU B 1 859 ? 16.812 36.188 21.188 1 95.75 859 LEU B C 1
ATOM 14017 O O . LEU B 1 859 ? 17.359 36.906 20.359 1 95.75 859 LEU B O 1
ATOM 14021 N N . ASN B 1 860 ? 15.883 35.375 20.891 1 94.62 860 ASN B N 1
ATOM 14022 C CA . ASN B 1 860 ? 15.125 35.438 19.641 1 94.62 860 ASN B CA 1
ATOM 14023 C C . ASN B 1 860 ? 13.641 35.656 19.906 1 94.62 860 ASN B C 1
ATOM 14025 O O . ASN B 1 860 ? 13.039 34.938 20.719 1 94.62 860 ASN B O 1
ATOM 14029 N N . VAL B 1 861 ? 13.055 36.625 19.25 1 96.19 861 VAL B N 1
ATOM 14030 C CA . VAL B 1 861 ? 11.633 36.906 19.375 1 96.19 861 VAL B CA 1
ATOM 14031 C C . VAL B 1 861 ? 10.992 37 18 1 96.19 861 VAL B C 1
ATOM 14033 O O . VAL B 1 861 ? 11.469 37.75 17.141 1 96.19 861 VAL B O 1
ATOM 14036 N N . MET B 1 862 ? 9.984 36.25 17.766 1 95.56 862 MET B N 1
ATOM 14037 C CA . MET B 1 862 ? 9.141 36.344 16.578 1 95.56 862 MET B CA 1
ATOM 14038 C C . MET B 1 862 ? 7.688 36.625 16.969 1 95.56 862 MET B C 1
ATOM 14040 O O . MET B 1 862 ? 7.156 36 17.891 1 95.56 862 MET B O 1
ATOM 14044 N N . GLY B 1 863 ? 7.082 37.531 16.25 1 96.5 863 GLY B N 1
ATOM 14045 C CA . GLY B 1 863 ? 5.707 37.875 16.578 1 96.5 863 GLY B CA 1
ATOM 14046 C C . GLY B 1 863 ? 4.891 38.312 15.383 1 96.5 863 GLY B C 1
ATOM 14047 O O . GLY B 1 863 ? 5.449 38.75 14.367 1 96.5 863 GLY B O 1
ATOM 14048 N N . THR B 1 864 ? 3.596 38.156 15.469 1 97.12 864 THR B N 1
ATOM 14049 C CA . THR B 1 864 ? 2.631 38.656 14.484 1 97.12 864 THR B CA 1
ATOM 14050 C C . THR B 1 864 ? 1.476 39.375 15.172 1 97.12 864 THR B C 1
ATOM 14052 O O . THR B 1 864 ? 0.94 38.906 16.172 1 97.12 864 THR B O 1
ATOM 14055 N N . LYS B 1 865 ? 1.162 40.469 14.672 1 98.19 865 LYS B N 1
ATOM 14056 C CA . LYS B 1 865 ? -0.077 41.156 15.016 1 98.19 865 LYS B CA 1
ATOM 14057 C C . LYS B 1 865 ? -1.074 41.125 13.859 1 98.19 865 LYS B C 1
ATOM 14059 O O . LYS B 1 865 ? -0.83 41.688 12.797 1 98.19 865 LYS B O 1
ATOM 14064 N N . LEU B 1 866 ? -2.154 40.469 14.125 1 97.94 866 LEU B N 1
ATOM 14065 C CA . LEU B 1 866 ? -3.213 40.406 13.125 1 97.94 866 LEU B CA 1
ATOM 14066 C C . LEU B 1 866 ? -4.074 41.656 13.148 1 97.94 866 LEU B C 1
ATOM 14068 O O . LEU B 1 866 ? -4.586 42.031 14.195 1 97.94 866 LEU B O 1
ATOM 14072 N N . GLN B 1 867 ? -4.227 42.281 11.984 1 97.75 867 GLN B N 1
ATOM 14073 C CA . GLN B 1 867 ? -5.02 43.5 11.914 1 97.75 867 GLN B CA 1
ATOM 14074 C C . GLN B 1 867 ? -6.402 43.219 11.336 1 97.75 867 GLN B C 1
ATOM 14076 O O . GLN B 1 867 ? -7.395 43.812 11.781 1 97.75 867 GLN B O 1
ATOM 14081 N N . ASP B 1 868 ? -6.352 42.406 10.266 1 96.69 868 ASP B N 1
ATOM 14082 C CA . ASP B 1 868 ? -7.637 42.094 9.656 1 96.69 868 ASP B CA 1
ATOM 14083 C C . ASP B 1 868 ? -7.672 40.625 9.18 1 96.69 868 ASP B C 1
ATOM 14085 O O . ASP B 1 868 ? -6.672 40.125 8.695 1 96.69 868 ASP B O 1
ATOM 14089 N N . TRP B 1 869 ? -8.797 40.031 9.383 1 97.19 869 TRP B N 1
ATOM 14090 C CA . TRP B 1 869 ? -9.172 38.75 8.742 1 97.19 869 TRP B CA 1
ATOM 14091 C C . TRP B 1 869 ? -10.672 38.719 8.453 1 97.19 869 TRP B C 1
ATOM 14093 O O . TRP B 1 869 ? -11.484 38.594 9.375 1 97.19 869 TRP B O 1
ATOM 14103 N N . LYS B 1 870 ? -11.016 38.781 7.164 1 95.44 870 LYS B N 1
ATOM 14104 C CA . LYS B 1 870 ? -12.414 38.875 6.754 1 95.44 870 LYS B CA 1
ATOM 14105 C C . LYS B 1 870 ? -12.742 37.906 5.637 1 95.44 870 LYS B C 1
ATOM 14107 O O . LYS B 1 870 ? -11.906 37.656 4.762 1 95.44 870 LYS B O 1
ATOM 14112 N N . ARG B 1 871 ? -13.945 37.406 5.754 1 90.31 871 ARG B N 1
ATOM 14113 C CA . ARG B 1 871 ? -14.414 36.5 4.73 1 90.31 871 ARG B CA 1
ATOM 14114 C C . ARG B 1 871 ? -15.742 36.969 4.145 1 90.31 871 ARG B C 1
ATOM 14116 O O . ARG B 1 871 ? -16.625 37.438 4.871 1 90.31 871 ARG B O 1
ATOM 14123 N N . GLN B 1 872 ? -15.797 37 2.852 1 86.94 872 GLN B N 1
ATOM 14124 C CA . GLN B 1 872 ? -17.031 37.219 2.094 1 86.94 872 GLN B CA 1
ATOM 14125 C C . GLN B 1 872 ? -17.516 35.906 1.459 1 86.94 872 GLN B C 1
ATOM 14127 O O . GLN B 1 872 ? -16.844 35.344 0.595 1 86.94 872 GLN B O 1
ATOM 14132 N N . ASP B 1 873 ? -18.594 35.438 1.856 1 75.94 873 ASP B N 1
ATOM 14133 C CA . ASP B 1 873 ? -19.078 34.125 1.451 1 75.94 873 ASP B CA 1
ATOM 14134 C C . ASP B 1 873 ? -19.594 34.125 0.017 1 75.94 873 ASP B C 1
ATOM 14136 O O . ASP B 1 873 ? -19.422 33.156 -0.728 1 75.94 873 ASP B O 1
ATOM 14140 N N . LEU B 1 874 ? -20.328 35.188 -0.297 1 75.81 874 LEU B N 1
ATOM 14141 C CA . LEU B 1 874 ? -20.844 35.344 -1.656 1 75.81 874 LEU B CA 1
ATOM 14142 C C . LEU B 1 874 ? -20.344 36.656 -2.266 1 75.81 874 LEU B C 1
ATOM 14144 O O . LEU B 1 874 ? -20.234 37.656 -1.568 1 75.81 874 LEU B O 1
ATOM 14148 N N . PRO B 1 875 ? -20.141 36.531 -3.574 1 76.88 875 PRO B N 1
ATOM 14149 C CA . PRO B 1 875 ? -19.719 37.781 -4.211 1 76.88 875 PRO B CA 1
ATOM 14150 C C . PRO B 1 875 ? -20.703 38.906 -3.959 1 76.88 875 PRO B C 1
ATOM 14152 O O . PRO B 1 875 ? -21.922 38.75 -4.133 1 76.88 875 PRO B O 1
ATOM 14155 N N . GLY B 1 876 ? -20.156 40 -3.553 1 73.12 876 GLY B N 1
ATOM 14156 C CA . GLY B 1 876 ? -20.984 41.156 -3.32 1 73.12 876 GLY B CA 1
ATOM 14157 C C . GLY B 1 876 ? -21.641 41.188 -1.949 1 73.12 876 GLY B C 1
ATOM 14158 O O . GLY B 1 876 ? -22.25 42.156 -1.552 1 73.12 876 GLY B O 1
ATOM 14159 N N . GLY B 1 877 ? -21.516 40.125 -1.251 1 76.25 877 GLY B N 1
ATOM 14160 C CA . GLY B 1 877 ? -22.109 40.031 0.08 1 76.25 877 GLY B CA 1
ATOM 14161 C C . GLY B 1 877 ? -21.281 40.75 1.135 1 76.25 877 GLY B C 1
ATOM 14162 O O . GLY B 1 877 ? -20.25 41.375 0.822 1 76.25 877 GLY B O 1
ATOM 14163 N N . ALA B 1 878 ? -21.75 40.719 2.303 1 81 878 ALA B N 1
ATOM 14164 C CA . ALA B 1 878 ? -21.078 41.375 3.42 1 81 878 ALA B CA 1
ATOM 14165 C C . ALA B 1 878 ? -19.859 40.562 3.881 1 81 878 ALA B C 1
ATOM 14167 O O . ALA B 1 878 ? -19.859 39.312 3.779 1 81 878 ALA B O 1
ATOM 14168 N N . PHE B 1 879 ? -18.906 41.281 4.375 1 88.38 879 PHE B N 1
ATOM 14169 C CA . PHE B 1 879 ? -17.734 40.656 4.965 1 88.38 879 PHE B CA 1
ATOM 14170 C C . PHE B 1 879 ? -18 40.281 6.426 1 88.38 879 PHE B C 1
ATOM 14172 O O . PHE B 1 879 ? -18.625 41.062 7.152 1 88.38 879 PHE B O 1
ATOM 14179 N N . THR B 1 880 ? -17.594 39.125 6.789 1 84.31 880 THR B N 1
ATOM 14180 C CA . THR B 1 880 ? -17.594 38.719 8.188 1 84.31 880 THR B CA 1
ATOM 14181 C C . THR B 1 880 ? -16.203 38.875 8.789 1 84.31 880 THR B C 1
ATOM 14183 O O . THR B 1 880 ? -15.227 38.312 8.273 1 84.31 880 THR B O 1
ATOM 14186 N N . ASP B 1 881 ? -16.141 39.594 9.852 1 92.44 881 ASP B N 1
ATOM 14187 C CA . ASP B 1 881 ? -14.867 39.812 10.539 1 92.44 881 ASP B CA 1
ATOM 14188 C C . ASP B 1 881 ? -14.555 38.656 11.484 1 92.44 881 ASP B C 1
ATOM 14190 O O . ASP B 1 881 ? -15.383 38.312 12.32 1 92.44 881 ASP B O 1
ATOM 14194 N N . ARG B 1 882 ? -13.352 38.125 11.391 1 93.94 882 ARG B N 1
ATOM 14195 C CA . ARG B 1 882 ? -12.984 36.969 12.211 1 93.94 882 ARG B CA 1
ATOM 14196 C C . ARG B 1 882 ? -11.734 37.281 13.039 1 93.94 882 ARG B C 1
ATOM 14198 O O . ARG B 1 882 ? -11.234 36.406 13.75 1 93.94 882 ARG B O 1
ATOM 14205 N N . LYS B 1 883 ? -11.227 38.438 12.961 1 96.19 883 LYS B N 1
ATOM 14206 C CA . LYS B 1 883 ? -10.086 38.812 13.797 1 96.19 883 LYS B CA 1
ATOM 14207 C C . LYS B 1 883 ? -10.398 38.625 15.273 1 96.19 883 LYS B C 1
ATOM 14209 O O . LYS B 1 883 ? -11.438 39.062 15.758 1 96.19 883 LYS B O 1
ATOM 14214 N N . GLY B 1 884 ? -9.484 37.906 15.961 1 96.69 884 GLY B N 1
ATOM 14215 C CA . GLY B 1 884 ? -9.641 37.75 17.391 1 96.69 884 GLY B CA 1
ATOM 14216 C C . GLY B 1 884 ? -10.688 36.719 17.766 1 96.69 884 GLY B C 1
ATOM 14217 O O . GLY B 1 884 ? -11.266 36.781 18.859 1 96.69 884 GLY B O 1
ATOM 14218 N N . THR B 1 885 ? -10.953 35.844 16.891 1 95.75 885 THR B N 1
ATOM 14219 C CA . THR B 1 885 ? -12 34.875 17.203 1 95.75 885 THR B CA 1
ATOM 14220 C C . THR B 1 885 ? -11.492 33.438 17.062 1 95.75 885 THR B C 1
ATOM 14222 O O . THR B 1 885 ? -10.461 33.219 16.438 1 95.75 885 THR B O 1
ATOM 14225 N N . VAL B 1 886 ? -12.141 32.531 17.75 1 93.31 886 VAL B N 1
ATOM 14226 C CA . VAL B 1 886 ? -12.039 31.078 17.578 1 93.31 886 VAL B CA 1
ATOM 14227 C C . VAL B 1 886 ? -13.406 30.516 17.203 1 93.31 886 VAL B C 1
ATOM 14229 O O . VAL B 1 886 ? -14.438 31.109 17.516 1 93.31 886 VAL B O 1
ATOM 14232 N N . SER B 1 887 ? -13.352 29.5 16.438 1 84.12 887 SER B N 1
ATOM 14233 C CA . SER B 1 887 ? -14.617 28.906 16.031 1 84.12 887 SER B CA 1
ATOM 14234 C C . SER B 1 887 ? -14.586 27.391 16.188 1 84.12 887 SER B C 1
ATOM 14236 O O . SER B 1 887 ? -13.719 26.859 16.891 1 84.12 887 SER B O 1
ATOM 14238 N N . ASN B 1 888 ? -15.594 26.672 15.711 1 76.81 888 ASN B N 1
ATOM 14239 C CA . ASN B 1 888 ? -15.695 25.219 15.789 1 76.81 888 ASN B CA 1
ATOM 14240 C C . ASN B 1 888 ? -15.18 24.562 14.516 1 76.81 888 ASN B C 1
ATOM 14242 O O . ASN B 1 888 ? -15.57 23.438 14.203 1 76.81 888 ASN B O 1
ATOM 14246 N N . THR B 1 889 ? -14.336 25.25 13.773 1 76.06 889 THR B N 1
ATOM 14247 C CA . THR B 1 889 ? -13.711 24.734 12.562 1 76.06 889 THR B CA 1
ATOM 14248 C C . THR B 1 889 ? -12.195 24.859 12.641 1 76.06 889 THR B C 1
ATOM 14250 O O . THR B 1 889 ? -11.672 25.859 13.125 1 76.06 889 THR B O 1
ATOM 14253 N N . PHE B 1 890 ? -11.555 23.891 12.07 1 81.38 890 PHE B N 1
ATOM 14254 C CA . PHE B 1 890 ? -10.094 23.906 12.078 1 81.38 890 PHE B CA 1
ATOM 14255 C C . PHE B 1 890 ? -9.555 25.109 11.312 1 81.38 890 PHE B C 1
ATOM 14257 O O . PHE B 1 890 ? -10.094 25.469 10.266 1 81.38 890 PHE B O 1
ATOM 14264 N N . GLY B 1 891 ? -8.57 25.609 11.867 1 87.06 891 GLY B N 1
ATOM 14265 C CA . GLY B 1 891 ? -7.785 26.578 11.109 1 87.06 891 GLY B CA 1
ATOM 14266 C C . GLY B 1 891 ? -8.297 28 11.234 1 87.06 891 GLY B C 1
ATOM 14267 O O . GLY B 1 891 ? -7.902 28.875 10.469 1 87.06 891 GLY B O 1
ATOM 14268 N N . LEU B 1 892 ? -9.18 28.281 12.18 1 90 892 LEU B N 1
ATOM 14269 C CA . LEU B 1 892 ? -9.75 29.609 12.281 1 90 892 LEU B CA 1
ATOM 14270 C C . LEU B 1 892 ? -9.602 30.172 13.695 1 90 892 LEU B C 1
ATOM 14272 O O . LEU B 1 892 ? -10.469 30.891 14.18 1 90 892 LEU B O 1
ATOM 14276 N N . THR B 1 893 ? -8.664 29.703 14.414 1 95 893 THR B N 1
ATOM 14277 C CA . THR B 1 893 ? -8.242 30.422 15.617 1 95 893 THR B CA 1
ATOM 14278 C C . THR B 1 893 ? -7.293 31.562 15.266 1 95 893 THR B C 1
ATOM 14280 O O . THR B 1 893 ? -6.133 31.328 14.93 1 95 893 THR B O 1
ATOM 14283 N N . LEU B 1 894 ? -7.832 32.75 15.43 1 97.19 894 LEU B N 1
ATOM 14284 C CA . LEU B 1 894 ? -7.152 33.938 14.875 1 97.19 894 LEU B CA 1
ATOM 14285 C C . LEU B 1 894 ? -6.945 35 15.945 1 97.19 894 LEU B C 1
ATOM 14287 O O . LEU B 1 894 ? -7.523 36.094 15.859 1 97.19 894 LEU B O 1
ATOM 14291 N N . PRO B 1 895 ? -6.02 34.75 16.812 1 97.5 895 PRO B N 1
ATOM 14292 C CA . PRO B 1 895 ? -5.746 35.781 17.797 1 97.5 895 PRO B CA 1
ATOM 14293 C C . PRO B 1 895 ? -5.09 37.031 17.188 1 97.5 895 PRO B C 1
ATOM 14295 O O . PRO B 1 895 ? -4.387 36.938 16.188 1 97.5 895 PRO B O 1
ATOM 14298 N N . GLU B 1 896 ? -5.258 38.094 17.891 1 97.44 896 GLU B N 1
ATOM 14299 C CA . GLU B 1 896 ? -4.637 39.344 17.406 1 97.44 896 GLU B CA 1
ATOM 14300 C C . GLU B 1 896 ? -3.119 39.281 17.578 1 97.44 896 GLU B C 1
ATOM 14302 O O . GLU B 1 896 ? -2.385 39.875 16.781 1 97.44 896 GLU B O 1
ATOM 14307 N N . TRP B 1 897 ? -2.76 38.688 18.688 1 97.69 897 TRP B N 1
ATOM 14308 C CA . TRP B 1 897 ? -1.33 38.594 18.953 1 97.69 897 TRP B CA 1
ATOM 14309 C C . TRP B 1 897 ? -0.901 37.125 19.109 1 97.69 897 TRP B C 1
ATOM 14311 O O . TRP B 1 897 ? -1.594 36.344 19.75 1 97.69 897 TRP B O 1
ATOM 14321 N N . LYS B 1 898 ? 0.173 36.781 18.547 1 97.12 898 LYS B N 1
ATOM 14322 C CA . LYS B 1 898 ? 0.863 35.5 18.703 1 97.12 898 LYS B CA 1
ATOM 14323 C C . LYS B 1 898 ? 2.377 35.688 18.703 1 97.12 898 LYS B C 1
ATOM 14325 O O . LYS B 1 898 ? 2.916 36.406 17.859 1 97.12 898 LYS B O 1
ATOM 14330 N N . PHE B 1 899 ? 3.125 35.031 19.734 1 95.5 899 PHE B N 1
ATOM 14331 C CA . PHE B 1 899 ? 4.566 35.188 19.875 1 95.5 899 PHE B CA 1
ATOM 14332 C C . PHE B 1 899 ? 5.25 33.844 20.094 1 95.5 899 PHE B C 1
ATOM 14334 O O . PHE B 1 899 ? 4.668 32.938 20.688 1 95.5 899 PHE B O 1
ATOM 14341 N N . LEU B 1 900 ? 6.445 33.75 19.562 1 96.44 900 LEU B N 1
ATOM 14342 C CA . LEU B 1 900 ? 7.398 32.719 19.969 1 96.44 900 LEU B CA 1
ATOM 14343 C C . LEU B 1 900 ? 8.742 33.344 20.344 1 96.44 900 LEU B C 1
ATOM 14345 O O . LEU B 1 900 ? 9.375 34 19.516 1 96.44 900 LEU B O 1
ATOM 14349 N N . SER B 1 901 ? 9.148 33.188 21.594 1 96.88 901 SER B N 1
ATOM 14350 C CA . SER B 1 901 ? 10.406 33.75 22.094 1 96.88 901 SER B CA 1
ATOM 14351 C C . SER B 1 901 ? 11.297 32.656 22.672 1 96.88 901 SER B C 1
ATOM 14353 O O . SER B 1 901 ? 10.805 31.75 23.344 1 96.88 901 SER B O 1
ATOM 14355 N N . THR B 1 902 ? 12.516 32.781 22.406 1 96.06 902 THR B N 1
ATOM 14356 C CA . THR B 1 902 ? 13.484 31.828 22.953 1 96.06 902 THR B CA 1
ATOM 14357 C C . THR B 1 902 ? 14.664 32.562 23.594 1 96.06 902 THR B C 1
ATOM 14359 O O . THR B 1 902 ? 15.289 33.406 22.953 1 96.06 902 THR B O 1
ATOM 14362 N N . LEU B 1 903 ? 14.938 32.344 24.812 1 96.81 903 LEU B N 1
ATOM 14363 C CA . LEU B 1 903 ? 16.125 32.812 25.516 1 96.81 903 LEU B CA 1
ATOM 14364 C C . LEU B 1 903 ? 17.094 31.656 25.797 1 96.81 903 LEU B C 1
ATOM 14366 O O . LEU B 1 903 ? 16.703 30.656 26.391 1 96.81 903 LEU B O 1
ATOM 14370 N N . SER B 1 904 ? 18.266 31.797 25.359 1 95.94 904 SER B N 1
ATOM 14371 C CA . SER B 1 904 ? 19.234 30.734 25.547 1 95.94 904 SER B CA 1
ATOM 14372 C C . SER B 1 904 ? 20.484 31.25 26.25 1 95.94 904 SER B C 1
ATOM 14374 O O . SER B 1 904 ? 20.938 32.344 26 1 95.94 904 SER B O 1
ATOM 14376 N N . TRP B 1 905 ? 21 30.438 27.188 1 97 905 TRP B N 1
ATOM 14377 C CA . TRP B 1 905 ? 22.281 30.641 27.828 1 97 905 TRP B CA 1
ATOM 14378 C C . TRP B 1 905 ? 23.266 29.547 27.438 1 97 905 TRP B C 1
ATOM 14380 O O . TRP B 1 905 ? 23.078 28.375 27.766 1 97 905 TRP B O 1
ATOM 14390 N N . ASN B 1 906 ? 24.266 29.969 26.734 1 95.44 906 ASN B N 1
ATOM 14391 C CA . ASN B 1 906 ? 25.266 29.031 26.266 1 95.44 906 ASN B CA 1
ATOM 14392 C C . ASN B 1 906 ? 26.578 29.156 27.047 1 95.44 906 ASN B C 1
ATOM 14394 O O . ASN B 1 906 ? 27.312 30.125 26.875 1 95.44 906 ASN B O 1
ATOM 14398 N N . TYR B 1 907 ? 26.812 28.234 27.844 1 94.31 907 TYR B N 1
ATOM 14399 C CA . TYR B 1 907 ? 28.031 28.109 28.609 1 94.31 907 TYR B CA 1
ATOM 14400 C C . TYR B 1 907 ? 28.672 26.75 28.406 1 94.31 907 TYR B C 1
ATOM 14402 O O . TYR B 1 907 ? 28.438 25.812 29.188 1 94.31 907 TYR B O 1
ATOM 14410 N N . GLU B 1 908 ? 29.5 26.625 27.5 1 88.38 908 GLU B N 1
ATOM 14411 C CA . GLU B 1 908 ? 30.047 25.312 27.156 1 88.38 908 GLU B CA 1
ATOM 14412 C C . GLU B 1 908 ? 30.641 24.625 28.391 1 88.38 908 GLU B C 1
ATOM 14414 O O . GLU B 1 908 ? 31.312 25.266 29.203 1 88.38 908 GLU B O 1
ATOM 14419 N N . PRO B 1 909 ? 30.312 23.359 28.547 1 92.56 909 PRO B N 1
ATOM 14420 C CA . PRO B 1 909 ? 29.672 22.469 27.578 1 92.56 909 PRO B CA 1
ATOM 14421 C C . PRO B 1 909 ? 28.156 22.406 27.766 1 92.56 909 PRO B C 1
ATOM 14423 O O . PRO B 1 909 ? 27.484 21.562 27.156 1 92.56 909 PRO B O 1
ATOM 14426 N N . PHE B 1 910 ? 27.594 23.234 28.594 1 94.81 910 PHE B N 1
ATOM 14427 C CA . PHE B 1 910 ? 26.172 23.219 28.891 1 94.81 910 PHE B CA 1
ATOM 14428 C C . PHE B 1 910 ? 25.453 24.375 28.188 1 94.81 910 PHE B C 1
ATOM 14430 O O . PHE B 1 910 ? 26.016 25.453 28.016 1 94.81 910 PHE B O 1
ATOM 14437 N N . SER B 1 911 ? 24.281 24.125 27.781 1 95.75 911 SER B N 1
ATOM 14438 C CA . SER B 1 911 ? 23.375 25.156 27.312 1 95.75 911 SER B CA 1
ATOM 14439 C C . SER B 1 911 ? 21.969 24.969 27.891 1 95.75 911 SER B C 1
ATOM 14441 O O . SER B 1 911 ? 21.5 23.844 28.047 1 95.75 911 SER B O 1
ATOM 14443 N N . VAL B 1 912 ? 21.359 26.031 28.266 1 96.5 912 VAL B N 1
ATOM 14444 C CA . VAL B 1 912 ? 20 26.031 28.797 1 96.5 912 VAL B CA 1
ATOM 14445 C C . VAL B 1 912 ? 19.156 27.047 28.031 1 96.5 912 VAL B C 1
ATOM 14447 O O . VAL B 1 912 ? 19.609 28.141 27.734 1 96.5 912 VAL B O 1
ATOM 14450 N N . GLY B 1 913 ? 17.984 26.625 27.672 1 96.25 913 GLY B N 1
ATOM 14451 C CA . GLY B 1 913 ? 17.078 27.5 26.953 1 96.25 913 GLY B CA 1
ATOM 14452 C C . GLY B 1 913 ? 15.664 27.5 27.516 1 96.25 913 GLY B C 1
ATOM 14453 O O . GLY B 1 913 ? 15.18 26.469 28 1 96.25 913 GLY B O 1
ATOM 14454 N N . VAL B 1 914 ? 15.031 28.625 27.453 1 97.25 914 VAL B N 1
ATOM 14455 C CA . VAL B 1 914 ? 13.625 28.781 27.812 1 97.25 914 VAL B CA 1
ATOM 14456 C C . VAL B 1 914 ? 12.844 29.312 26.609 1 97.25 914 VAL B C 1
ATOM 14458 O O . VAL B 1 914 ? 13.258 30.297 25.984 1 97.25 914 VAL B O 1
ATOM 14461 N N . ARG B 1 915 ? 11.836 28.609 26.281 1 97.19 915 ARG B N 1
ATOM 14462 C CA . ARG B 1 915 ? 10.945 29.047 25.203 1 97.19 915 ARG B CA 1
ATOM 14463 C C . ARG B 1 915 ? 9.609 29.531 25.75 1 97.19 915 ARG B C 1
ATOM 14465 O O . ARG B 1 915 ? 9.031 28.906 26.641 1 97.19 915 ARG B O 1
ATOM 14472 N N . TRP B 1 916 ? 9.18 30.656 25.312 1 98 916 TRP B N 1
ATOM 14473 C CA . TRP B 1 916 ? 7.883 31.234 25.656 1 98 916 TRP B CA 1
ATOM 14474 C C . TRP B 1 916 ? 6.969 31.297 24.438 1 98 916 TRP B C 1
ATOM 14476 O O . TRP B 1 916 ? 7.258 32 23.469 1 98 916 TRP B O 1
ATOM 14486 N N . ARG B 1 917 ? 5.887 30.516 24.438 1 97.06 917 ARG B N 1
ATOM 14487 C CA . ARG B 1 917 ? 4.855 30.531 23.406 1 97.06 917 ARG B CA 1
ATOM 14488 C C . ARG B 1 917 ? 3.611 31.266 23.891 1 97.06 917 ARG B C 1
ATOM 14490 O O . ARG B 1 917 ? 2.975 30.859 24.859 1 97.06 917 ARG B O 1
ATOM 14497 N N . TYR B 1 918 ? 3.266 32.312 23.172 1 97.75 918 TYR B N 1
ATOM 14498 C CA . TYR B 1 918 ? 2.137 33.125 23.562 1 97.75 918 TYR B CA 1
ATOM 14499 C C . TYR B 1 918 ? 1.031 33.094 22.516 1 97.75 918 TYR B C 1
ATOM 14501 O O . TYR B 1 918 ? 1.285 33.312 21.328 1 97.75 918 TYR B O 1
ATOM 14509 N N . GLN B 1 919 ? -0.148 32.875 23.016 1 96.88 919 GLN B N 1
ATOM 14510 C CA . GLN B 1 919 ? -1.373 32.938 22.219 1 96.88 919 GLN B CA 1
ATOM 14511 C C . GLN B 1 919 ? -2.334 33.969 22.797 1 96.88 919 GLN B C 1
ATOM 14513 O O . GLN B 1 919 ? -2.799 33.844 23.938 1 96.88 919 GLN B O 1
ATOM 14518 N N . GLY B 1 920 ? -2.678 34.906 22.031 1 97.62 920 GLY B N 1
ATOM 14519 C CA . GLY B 1 920 ? -3.518 36 22.5 1 97.62 920 GLY B CA 1
ATOM 14520 C C . GLY B 1 920 ? -4.949 35.562 22.766 1 97.62 920 GLY B C 1
ATOM 14521 O O . GLY B 1 920 ? -5.348 34.438 22.406 1 97.62 920 GLY B O 1
ATOM 14522 N N . GLU B 1 921 ? -5.664 36.469 23.344 1 97.19 921 GLU B N 1
ATOM 14523 C CA . GLU B 1 921 ? -7.07 36.25 23.688 1 97.19 921 GLU B CA 1
ATOM 14524 C C . GLU B 1 921 ? -7.93 36.188 22.422 1 97.19 921 GLU B C 1
ATOM 14526 O O . GLU B 1 921 ? -7.648 36.875 21.438 1 97.19 921 GLU B O 1
ATOM 14531 N N . VAL B 1 922 ? -8.938 35.312 22.531 1 97.5 922 VAL B N 1
ATOM 14532 C CA . VAL B 1 922 ? -9.867 35.219 21.422 1 97.5 922 VAL B CA 1
ATOM 14533 C C . VAL B 1 922 ? -11.297 35.125 21.953 1 97.5 922 VAL B C 1
ATOM 14535 O O . VAL B 1 922 ? -11.523 34.656 23.078 1 97.5 922 VAL B O 1
ATOM 14538 N N . GLU B 1 923 ? -12.219 35.562 21.141 1 95.88 923 GLU B N 1
ATOM 14539 C CA . GLU B 1 923 ? -13.641 35.406 21.422 1 95.88 923 GLU B CA 1
ATOM 14540 C C . GLU B 1 923 ? -14.234 34.219 20.672 1 95.88 923 GLU B C 1
ATOM 14542 O O . GLU B 1 923 ? -13.875 33.969 19.516 1 95.88 923 GLU B O 1
ATOM 14547 N N . ASN B 1 924 ? -15.086 33.5 21.375 1 88.19 924 ASN B N 1
ATOM 14548 C CA . ASN B 1 924 ? -15.844 32.469 20.688 1 88.19 924 ASN B CA 1
ATOM 14549 C C . ASN B 1 924 ? -16.766 33.062 19.625 1 88.19 924 ASN B C 1
ATOM 14551 O O . ASN B 1 924 ? -17.719 33.781 19.953 1 88.19 924 ASN B O 1
ATOM 14555 N N . PHE B 1 925 ? -16.5 32.781 18.438 1 83.81 925 PHE B N 1
ATOM 14556 C CA . PHE B 1 925 ? -17.203 33.344 17.312 1 83.81 925 PHE B CA 1
ATOM 14557 C C . PHE B 1 925 ? -18.688 33.031 17.375 1 83.81 925 PHE B C 1
ATOM 14559 O O . PHE B 1 925 ? -19.531 33.844 17 1 83.81 925 PHE B O 1
ATOM 14566 N N . ASN B 1 926 ? -18.969 31.859 17.844 1 70.81 926 ASN B N 1
ATOM 14567 C CA . ASN B 1 926 ? -20.359 31.406 17.891 1 70.81 926 ASN B CA 1
ATOM 14568 C C . ASN B 1 926 ? -21.078 31.906 19.141 1 70.81 926 ASN B C 1
ATOM 14570 O O . ASN B 1 926 ? -22.297 31.859 19.219 1 70.81 926 ASN B O 1
ATOM 14574 N N . ASN B 1 927 ? -20.344 32.281 20.094 1 75.56 927 ASN B N 1
ATOM 14575 C CA . ASN B 1 927 ? -20.812 32.875 21.344 1 75.56 927 ASN B CA 1
ATOM 14576 C C . ASN B 1 927 ? -19.859 33.969 21.828 1 75.56 927 ASN B C 1
ATOM 14578 O O . ASN B 1 927 ? -19.062 33.75 22.734 1 75.56 927 ASN B O 1
ATOM 14582 N N . ARG B 1 928 ? -20.031 35.125 21.375 1 82.38 928 ARG B N 1
ATOM 14583 C CA . ARG B 1 928 ? -19.047 36.219 21.547 1 82.38 928 ARG B CA 1
ATOM 14584 C C . ARG B 1 928 ? -18.906 36.594 23.016 1 82.38 928 ARG B C 1
ATOM 14586 O O . ARG B 1 928 ? -17.891 37.188 23.406 1 82.38 928 ARG B O 1
ATOM 14593 N N . GLU B 1 929 ? -19.859 36.188 23.781 1 81.94 929 GLU B N 1
ATOM 14594 C CA . GLU B 1 929 ? -19.781 36.469 25.219 1 81.94 929 GLU B CA 1
ATOM 14595 C C . GLU B 1 929 ? -18.703 35.625 25.891 1 81.94 929 GLU B C 1
ATOM 14597 O O . GLU B 1 929 ? -18.188 36 26.938 1 81.94 929 GLU B O 1
ATOM 14602 N N . GLN B 1 930 ? -18.469 34.562 25.328 1 85.81 930 GLN B N 1
ATOM 14603 C CA . GLN B 1 930 ? -17.422 33.719 25.875 1 85.81 930 GLN B CA 1
ATOM 14604 C C . GLN B 1 930 ? -16.047 34.125 25.344 1 85.81 930 GLN B C 1
ATOM 14606 O O . GLN B 1 930 ? -15.773 34 24.156 1 85.81 930 GLN B O 1
ATOM 14611 N N . VAL B 1 931 ? -15.219 34.562 26.203 1 94.44 931 VAL B N 1
ATOM 14612 C CA . VAL B 1 931 ? -13.867 35 25.859 1 94.44 931 VAL B CA 1
ATOM 14613 C C . VAL B 1 931 ? -12.852 34.031 26.438 1 94.44 931 VAL B C 1
ATOM 14615 O O . VAL B 1 931 ? -12.922 33.688 27.625 1 94.44 931 VAL B O 1
ATOM 14618 N N . LEU B 1 932 ? -12.055 33.531 25.625 1 96.06 932 LEU B N 1
ATOM 14619 C CA . LEU B 1 932 ? -10.93 32.719 26.062 1 96.06 932 LEU B CA 1
ATOM 14620 C C . LEU B 1 932 ? -9.695 33.594 26.312 1 96.06 932 LEU B C 1
ATOM 14622 O O . LEU B 1 932 ? -9.188 34.219 25.406 1 96.06 932 LEU B O 1
ATOM 14626 N N . GLY B 1 933 ? -9.258 33.594 27.484 1 95.88 933 GLY B N 1
ATOM 14627 C CA . GLY B 1 933 ? -8.094 34.375 27.828 1 95.88 933 GLY B CA 1
ATOM 14628 C C . GLY B 1 933 ? -6.832 33.938 27.109 1 95.88 933 GLY B C 1
ATOM 14629 O O . GLY B 1 933 ? -6.766 32.844 26.578 1 95.88 933 GLY B O 1
ATOM 14630 N N . ALA B 1 934 ? -5.863 34.844 27.125 1 97.56 934 ALA B N 1
ATOM 14631 C CA . ALA B 1 934 ? -4.566 34.531 26.531 1 97.56 934 ALA B CA 1
ATOM 14632 C C . ALA B 1 934 ? -3.928 33.344 27.234 1 97.56 934 ALA B C 1
ATOM 14634 O O . ALA B 1 934 ? -4.141 33.125 28.438 1 97.56 934 ALA B O 1
ATOM 14635 N N . VAL B 1 935 ? -3.184 32.562 26.5 1 97.44 935 VAL B N 1
ATOM 14636 C CA . VAL B 1 935 ? -2.508 31.406 27.047 1 97.44 935 VAL B CA 1
ATOM 14637 C C . VAL B 1 935 ? -0.995 31.562 26.906 1 97.44 935 VAL B C 1
ATOM 14639 O O . VAL B 1 935 ? -0.508 31.984 25.859 1 97.44 935 VAL B O 1
ATOM 14642 N N . ASN B 1 936 ? -0.267 31.219 27.938 1 97.88 936 ASN B N 1
ATOM 14643 C CA . ASN B 1 936 ? 1.191 31.234 27.984 1 97.88 936 ASN B CA 1
ATOM 14644 C C . ASN B 1 936 ? 1.758 29.844 28.25 1 97.88 936 ASN B C 1
ATOM 14646 O O . ASN B 1 936 ? 1.444 29.219 29.266 1 97.88 936 ASN B O 1
ATOM 14650 N N . TYR B 1 937 ? 2.52 29.344 27.344 1 97.56 937 TYR B N 1
ATOM 14651 C CA . TYR B 1 937 ? 3.264 28.109 27.562 1 97.56 937 TYR B CA 1
ATOM 14652 C C . TYR B 1 937 ? 4.75 28.391 27.734 1 97.56 937 TYR B C 1
ATOM 14654 O O . TYR B 1 937 ? 5.309 29.25 27.047 1 97.56 937 TYR B O 1
ATOM 14662 N N . PHE B 1 938 ? 5.387 27.719 28.641 1 98 938 PHE B N 1
ATOM 14663 C CA . PHE B 1 938 ? 6.828 27.812 28.859 1 98 938 PHE B CA 1
ATOM 14664 C C . PHE B 1 938 ? 7.48 26.438 28.734 1 98 938 PHE B C 1
ATOM 14666 O O . PHE B 1 938 ? 7.004 25.453 29.312 1 98 938 PHE B O 1
ATOM 14673 N N . ASP B 1 939 ? 8.5 26.406 27.969 1 97.88 939 ASP B N 1
ATOM 14674 C CA . ASP B 1 939 ? 9.281 25.188 27.797 1 97.88 939 ASP B CA 1
ATOM 14675 C C . ASP B 1 939 ? 10.727 25.391 28.234 1 97.88 939 ASP B C 1
ATOM 14677 O O . ASP B 1 939 ? 11.281 26.484 28.078 1 97.88 939 ASP B O 1
ATOM 14681 N N . LEU B 1 940 ? 11.289 24.312 28.75 1 97.56 940 LEU B N 1
ATOM 14682 C CA . LEU B 1 940 ? 12.695 24.297 29.141 1 97.56 940 LEU B CA 1
ATOM 14683 C C . LEU B 1 940 ? 13.469 23.266 28.328 1 97.56 940 LEU B C 1
ATOM 14685 O O . LEU B 1 940 ? 13 22.156 28.125 1 97.56 940 LEU B O 1
ATOM 14689 N N . ASN B 1 941 ? 14.602 23.703 27.828 1 95.81 941 ASN B N 1
ATOM 14690 C CA . ASN B 1 941 ? 15.469 22.766 27.141 1 95.81 941 ASN B CA 1
ATOM 14691 C C . ASN B 1 941 ? 16.922 22.891 27.609 1 95.81 941 ASN B C 1
ATOM 14693 O O . ASN B 1 941 ? 17.391 23.984 27.906 1 95.81 941 ASN B O 1
ATOM 14697 N N . THR B 1 942 ? 17.609 21.734 27.641 1 96.12 942 THR B N 1
ATOM 14698 C CA . THR B 1 942 ? 19.016 21.672 28.062 1 96.12 942 THR B CA 1
ATOM 14699 C C . THR B 1 942 ? 19.828 20.797 27.141 1 96.12 942 THR B C 1
ATOM 14701 O O . THR B 1 942 ? 19.312 19.828 26.562 1 96.12 942 THR B O 1
ATOM 14704 N N . THR B 1 943 ? 21.016 21.203 26.953 1 96 943 THR B N 1
ATOM 14705 C CA . THR B 1 943 ? 21.969 20.422 26.188 1 96 943 THR B CA 1
ATOM 14706 C C . THR B 1 943 ? 23.281 20.281 26.953 1 96 943 THR B C 1
ATOM 14708 O O . THR B 1 943 ? 23.766 21.25 27.547 1 96 943 THR B O 1
ATOM 14711 N N . TRP B 1 944 ? 23.844 19.078 27.016 1 97.31 944 TRP B N 1
ATOM 14712 C CA . TRP B 1 944 ? 25.125 18.781 27.641 1 97.31 944 TRP B CA 1
ATOM 14713 C C . TRP B 1 944 ? 26.047 18.062 26.672 1 97.31 944 TRP B C 1
ATOM 14715 O O . TRP B 1 944 ? 25.812 16.891 26.344 1 97.31 944 TRP B O 1
ATOM 14725 N N . LYS B 1 945 ? 27.031 18.766 26.297 1 96.5 945 LYS B N 1
ATOM 14726 C CA . LYS B 1 945 ? 28.062 18.125 25.5 1 96.5 945 LYS B CA 1
ATOM 14727 C C . LYS B 1 945 ? 29.016 17.312 26.375 1 96.5 945 LYS B C 1
ATOM 14729 O O . LYS B 1 945 ? 30.047 17.812 26.812 1 96.5 945 LYS B O 1
ATOM 14734 N N . VAL B 1 946 ? 28.812 16.078 26.469 1 96.75 946 VAL B N 1
ATOM 14735 C CA . VAL B 1 946 ? 29.562 15.203 27.344 1 96.75 946 VAL B CA 1
ATOM 14736 C C . VAL B 1 946 ? 31 15.094 26.844 1 96.75 946 VAL B C 1
ATOM 14738 O O . VAL B 1 946 ? 31.953 15.109 27.641 1 96.75 946 VAL B O 1
ATOM 14741 N N . ASN B 1 947 ? 31.203 14.906 25.594 1 94.56 947 ASN B N 1
ATOM 14742 C CA . ASN B 1 947 ? 32.469 14.922 24.875 1 94.56 947 ASN B CA 1
ATOM 14743 C C . ASN B 1 947 ? 32.312 15.32 23.422 1 94.56 947 ASN B C 1
ATOM 14745 O O . ASN B 1 947 ? 31.266 15.867 23.047 1 94.56 947 ASN B O 1
ATOM 14749 N N . LYS B 1 948 ? 33.312 15.211 22.703 1 92.06 948 LYS B N 1
ATOM 14750 C CA . LYS B 1 948 ? 33.25 15.641 21.312 1 92.06 948 LYS B CA 1
ATOM 14751 C C . LYS B 1 948 ? 32.281 14.773 20.5 1 92.06 948 LYS B C 1
ATOM 14753 O O . LYS B 1 948 ? 31.797 15.195 19.453 1 92.06 948 LYS B O 1
ATOM 14758 N N . THR B 1 949 ? 31.906 13.656 20.984 1 92.94 949 THR B N 1
ATOM 14759 C CA . THR B 1 949 ? 31.125 12.688 20.234 1 92.94 949 THR B CA 1
ATOM 14760 C C . THR B 1 949 ? 29.672 12.656 20.719 1 92.94 949 THR B C 1
ATOM 14762 O O . THR B 1 949 ? 28.75 12.531 19.922 1 92.94 949 THR B O 1
ATOM 14765 N N . VAL B 1 950 ? 29.516 12.781 22.016 1 96 950 VAL B N 1
ATOM 14766 C CA . VAL B 1 950 ? 28.203 12.516 22.594 1 96 950 VAL B CA 1
ATOM 14767 C C . VAL B 1 950 ? 27.625 13.812 23.172 1 96 950 VAL B C 1
ATOM 14769 O O . VAL B 1 950 ? 28.281 14.508 23.938 1 96 950 VAL B O 1
ATOM 14772 N N . THR B 1 951 ? 26.453 14.102 22.766 1 96.19 951 THR B N 1
ATOM 14773 C CA . THR B 1 951 ? 25.672 15.195 23.328 1 96.19 951 THR B CA 1
ATOM 14774 C C . THR B 1 951 ? 24.359 14.68 23.922 1 96.19 951 THR B C 1
ATOM 14776 O O . THR B 1 951 ? 23.609 13.953 23.25 1 96.19 951 THR B O 1
ATOM 14779 N N . LEU B 1 952 ? 24.094 14.992 25.109 1 97.12 952 LEU B N 1
ATOM 14780 C CA . LEU B 1 952 ? 22.828 14.68 25.75 1 97.12 952 LEU B CA 1
ATOM 14781 C C . LEU B 1 952 ? 21.906 15.898 25.75 1 97.12 952 LEU B C 1
ATOM 14783 O O . LEU B 1 952 ? 22.359 17.031 25.969 1 97.12 952 LEU B O 1
ATOM 14787 N N . ARG B 1 953 ? 20.672 15.68 25.422 1 96 953 ARG B N 1
ATOM 14788 C CA . ARG B 1 953 ? 19.656 16.734 25.438 1 96 953 ARG B CA 1
ATOM 14789 C C . ARG B 1 953 ? 18.469 16.328 26.312 1 96 953 ARG B C 1
ATOM 14791 O O . ARG B 1 953 ? 18.156 15.148 26.438 1 96 953 ARG B O 1
ATOM 14798 N N . GLY B 1 954 ? 17.828 17.266 26.922 1 96.06 954 GLY B N 1
ATOM 14799 C CA . GLY B 1 954 ? 16.625 17.062 27.703 1 96.06 954 GLY B CA 1
ATOM 14800 C C . GLY B 1 954 ? 15.797 18.328 27.859 1 96.06 954 GLY B C 1
ATOM 14801 O O . GLY B 1 954 ? 16.312 19.438 27.719 1 96.06 954 GLY B O 1
ATOM 14802 N N . GLY B 1 955 ? 14.531 18.109 28.094 1 96.5 955 GLY B N 1
ATOM 14803 C CA . GLY B 1 955 ? 13.688 19.281 28.281 1 96.5 955 GLY B CA 1
ATOM 14804 C C . GLY B 1 955 ? 12.32 18.938 28.859 1 96.5 955 GLY B C 1
ATOM 14805 O O . GLY B 1 955 ? 12.008 17.766 29.078 1 96.5 955 GLY B O 1
ATOM 14806 N N . VAL B 1 956 ? 11.656 19.984 29.219 1 97.75 956 VAL B N 1
ATOM 14807 C CA . VAL B 1 956 ? 10.289 19.953 29.719 1 97.75 956 VAL B CA 1
ATOM 14808 C C . VAL B 1 956 ? 9.414 20.906 28.922 1 97.75 956 VAL B C 1
ATOM 14810 O O . VAL B 1 956 ? 9.711 22.094 28.812 1 97.75 956 VAL B O 1
ATOM 14813 N N . ASN B 1 957 ? 8.43 20.375 28.297 1 96.94 957 ASN B N 1
ATOM 14814 C CA . ASN B 1 957 ? 7.441 21.203 27.609 1 96.94 957 ASN B CA 1
ATOM 14815 C C . ASN B 1 957 ? 6.23 21.484 28.5 1 96.94 957 ASN B C 1
ATOM 14817 O O . ASN B 1 957 ? 5.789 20.609 29.25 1 96.94 957 ASN B O 1
ATOM 14821 N N . ASN B 1 958 ? 5.727 22.703 28.328 1 97.75 958 ASN B N 1
ATOM 14822 C CA . ASN B 1 958 ? 4.609 23.125 29.156 1 97.75 958 ASN B CA 1
ATOM 14823 C C . ASN B 1 958 ? 4.914 22.969 30.641 1 97.75 958 ASN B C 1
ATOM 14825 O O . ASN B 1 958 ? 4.164 22.312 31.375 1 97.75 958 ASN B O 1
ATOM 14829 N N . LEU B 1 959 ? 5.91 23.625 31.031 1 97.5 959 LEU B N 1
ATOM 14830 C CA . LEU B 1 959 ? 6.492 23.531 32.375 1 97.5 959 LEU B CA 1
ATOM 14831 C C . LEU B 1 959 ? 5.434 23.75 33.438 1 97.5 959 LEU B C 1
ATOM 14833 O O . LEU B 1 959 ? 5.469 23.109 34.5 1 97.5 959 LEU B O 1
ATOM 14837 N N . THR B 1 960 ? 4.496 24.594 33.219 1 97.38 960 THR B N 1
ATOM 14838 C CA . THR B 1 960 ? 3.516 24.953 34.219 1 97.38 960 THR B CA 1
ATOM 14839 C C . THR B 1 960 ? 2.281 24.062 34.125 1 97.38 960 THR B C 1
ATOM 14841 O O . THR B 1 960 ? 1.325 24.25 34.906 1 97.38 960 THR B O 1
ATOM 14844 N N . ASP B 1 961 ? 2.225 23.109 33.125 1 97.56 961 ASP B N 1
ATOM 14845 C CA . ASP B 1 961 ? 1.112 22.203 32.875 1 97.56 961 ASP B CA 1
ATOM 14846 C C . ASP B 1 961 ? -0.177 22.969 32.594 1 97.56 961 ASP B C 1
ATOM 14848 O O . ASP B 1 961 ? -1.225 22.656 33.188 1 97.56 961 ASP B O 1
ATOM 14852 N N . LYS B 1 962 ? 0.014 23.984 31.859 1 96.88 962 LYS B N 1
ATOM 14853 C CA . LYS B 1 962 ? -1.14 24.781 31.469 1 96.88 962 LYS B CA 1
ATOM 14854 C C . LYS B 1 962 ? -2.137 23.969 30.656 1 96.88 962 LYS B C 1
ATOM 14856 O O . LYS B 1 962 ? -1.772 23.359 29.656 1 96.88 962 LYS B O 1
ATOM 14861 N N . GLN B 1 963 ? -3.439 23.953 31.109 1 95.19 963 GLN B N 1
ATOM 14862 C CA . GLN B 1 963 ? -4.5 23.25 30.406 1 95.19 963 GLN B CA 1
ATOM 14863 C C . GLN B 1 963 ? -5.102 24.125 29.297 1 95.19 963 GLN B C 1
ATOM 14865 O O . GLN B 1 963 ? -5.055 25.359 29.375 1 95.19 963 GLN B O 1
ATOM 14870 N N . PRO B 1 964 ? -5.672 23.516 28.344 1 95.88 964 PRO B N 1
ATOM 14871 C CA . PRO B 1 964 ? -6.316 24.312 27.297 1 95.88 964 PRO B CA 1
ATOM 14872 C C . PRO B 1 964 ? -7.629 24.938 27.766 1 95.88 964 PRO B C 1
ATOM 14874 O O . PRO B 1 964 ? -8.305 24.391 28.641 1 95.88 964 PRO B O 1
ATOM 14877 N N . PRO B 1 965 ? -7.957 26.062 27.156 1 94.75 965 PRO B N 1
ATOM 14878 C CA . PRO B 1 965 ? -9.273 26.641 27.453 1 94.75 965 PRO B CA 1
ATOM 14879 C C . PRO B 1 965 ? -10.422 25.812 26.891 1 94.75 965 PRO B C 1
ATOM 14881 O O . PRO B 1 965 ? -10.305 25.25 25.797 1 94.75 965 PRO B O 1
ATOM 14884 N N . VAL B 1 966 ? -11.484 25.75 27.656 1 91.94 966 VAL B N 1
ATOM 14885 C CA . VAL B 1 966 ? -12.68 25.016 27.234 1 91.94 966 VAL B CA 1
ATOM 14886 C C . VAL B 1 966 ? -13.727 26 26.719 1 91.94 966 VAL B C 1
ATOM 14888 O O . VAL B 1 966 ? -13.906 27.078 27.281 1 91.94 966 VAL B O 1
ATOM 14891 N N . TYR B 1 967 ? -14.305 25.719 25.562 1 85.5 967 TYR B N 1
ATOM 14892 C CA . TYR B 1 967 ? -15.383 26.531 25.016 1 85.5 967 TYR B CA 1
ATOM 14893 C C . TYR B 1 967 ? -16.375 25.656 24.234 1 85.5 967 TYR B C 1
ATOM 14895 O O . TYR B 1 967 ? -16.094 24.5 23.938 1 85.5 967 TYR B O 1
ATOM 14903 N N . SER B 1 968 ? -17.516 26.109 24 1 76.06 968 SER B N 1
ATOM 14904 C CA . SER B 1 968 ? -18.562 25.391 23.297 1 76.06 968 SER B CA 1
ATOM 14905 C C . SER B 1 968 ? -19.344 26.312 22.359 1 76.06 968 SER B C 1
ATOM 14907 O O . SER B 1 968 ? -19.656 27.453 22.734 1 76.06 968 SER B O 1
ATOM 14909 N N . PRO B 1 969 ? -19.703 25.984 21.172 1 74.88 969 PRO B N 1
ATOM 14910 C CA . PRO B 1 969 ? -19.203 24.75 20.562 1 74.88 969 PRO B CA 1
ATOM 14911 C C . PRO B 1 969 ? -17.734 24.828 20.188 1 74.88 969 PRO B C 1
ATOM 14913 O O . PRO B 1 969 ? -17.266 25.859 19.703 1 74.88 969 PRO B O 1
ATOM 14916 N N . ALA B 1 970 ? -17.109 23.719 20.484 1 83.62 970 ALA B N 1
ATOM 14917 C CA . ALA B 1 970 ? -15.68 23.641 20.172 1 83.62 970 ALA B CA 1
ATOM 14918 C C . ALA B 1 970 ? -15.438 22.734 18.969 1 83.62 970 ALA B C 1
ATOM 14920 O O . ALA B 1 970 ? -16.391 22.344 18.281 1 83.62 970 ALA B O 1
ATOM 14921 N N . ILE B 1 971 ? -14.266 22.469 18.641 1 80.94 971 ILE B N 1
ATOM 14922 C CA . ILE B 1 971 ? -13.906 21.609 17.516 1 80.94 971 ILE B CA 1
ATOM 14923 C C . ILE B 1 971 ? -13.883 20.156 17.969 1 80.94 971 ILE B C 1
ATOM 14925 O O . ILE B 1 971 ? -14.594 19.312 17.422 1 80.94 971 ILE B O 1
ATOM 14929 N N . ALA B 1 972 ? -13.055 19.859 18.922 1 86 972 ALA B N 1
ATOM 14930 C CA . ALA B 1 972 ? -12.906 18.547 19.547 1 86 972 ALA B CA 1
ATOM 14931 C C . ALA B 1 972 ? -12.281 18.656 20.922 1 86 972 ALA B C 1
ATOM 14933 O O . ALA B 1 972 ? -11.562 19.625 21.219 1 86 972 ALA B O 1
ATOM 14934 N N . ALA B 1 973 ? -12.617 17.75 21.781 1 90.62 973 ALA B N 1
ATOM 14935 C CA . ALA B 1 973 ? -12.078 17.719 23.141 1 90.62 973 ALA B CA 1
ATOM 14936 C C . ALA B 1 973 ? -12.43 19 23.891 1 90.62 973 ALA B C 1
ATOM 14938 O O . ALA B 1 973 ? -11.633 19.484 24.688 1 90.62 973 ALA B O 1
ATOM 14939 N N . ASN B 1 974 ? -13.445 19.641 23.531 1 89.94 974 ASN B N 1
ATOM 14940 C CA . ASN B 1 974 ? -14 20.828 24.156 1 89.94 974 ASN B CA 1
ATOM 14941 C C . ASN B 1 974 ? -13.117 22.047 23.906 1 89.94 974 ASN B C 1
ATOM 14943 O O . ASN B 1 974 ? -13.18 23.031 24.641 1 89.94 974 ASN B O 1
ATOM 14947 N N . THR B 1 975 ? -12.227 21.969 22.891 1 93.19 975 THR B N 1
ATOM 14948 C CA . THR B 1 975 ? -11.328 23.078 22.562 1 93.19 975 THR B CA 1
ATOM 14949 C C . THR B 1 975 ? -10.883 23 21.109 1 93.19 975 THR B C 1
ATOM 14951 O O . THR B 1 975 ? -11.555 22.391 20.281 1 93.19 975 THR B O 1
ATOM 14954 N N . ASP B 1 976 ? -9.93 23.812 20.734 1 93.19 976 ASP B N 1
ATOM 14955 C CA . ASP B 1 976 ? -9.227 23.672 19.453 1 93.19 976 ASP B CA 1
ATOM 14956 C C . ASP B 1 976 ? -7.961 22.828 19.625 1 93.19 976 ASP B C 1
ATOM 14958 O O . ASP B 1 976 ? -6.93 23.328 20.078 1 93.19 976 ASP B O 1
ATOM 14962 N N . PRO B 1 977 ? -8.055 21.625 19.234 1 91.94 977 PRO B N 1
ATOM 14963 C CA . PRO B 1 977 ? -6.938 20.719 19.5 1 91.94 977 PRO B CA 1
ATOM 14964 C C . PRO B 1 977 ? -5.699 21.047 18.672 1 91.94 977 PRO B C 1
ATOM 14966 O O . PRO B 1 977 ? -4.605 20.562 18.969 1 91.94 977 PRO B O 1
ATOM 14969 N N . SER B 1 978 ? -5.824 21.781 17.672 1 90.88 978 SER B N 1
ATOM 14970 C CA . SER B 1 978 ? -4.684 22.109 16.812 1 90.88 978 SER B CA 1
ATOM 14971 C C . SER B 1 978 ? -3.893 23.281 17.391 1 90.88 978 SER B C 1
ATOM 14973 O O . SER B 1 978 ? -2.684 23.375 17.172 1 90.88 978 SER B O 1
ATOM 14975 N N . THR B 1 979 ? -4.531 24.078 18.094 1 93.31 979 THR B N 1
ATOM 14976 C CA . THR B 1 979 ? -3.934 25.328 18.562 1 93.31 979 THR B CA 1
ATOM 14977 C C . THR B 1 979 ? -3.391 25.156 19.984 1 93.31 979 THR B C 1
ATOM 14979 O O . THR B 1 979 ? -2.309 25.656 20.297 1 93.31 979 THR B O 1
ATOM 14982 N N . TYR B 1 980 ? -4.156 24.547 20.797 1 95.38 980 TYR B N 1
ATOM 14983 C CA . TYR B 1 980 ? -3.793 24.5 22.219 1 95.38 980 TYR B CA 1
ATOM 14984 C C . TYR B 1 980 ? -3.166 23.156 22.578 1 95.38 980 TYR B C 1
ATOM 14986 O O . TYR B 1 980 ? -3.416 22.156 21.906 1 95.38 980 TYR B O 1
ATOM 14994 N N . ASP B 1 981 ? -2.32 23.156 23.594 1 95.06 981 ASP B N 1
ATOM 14995 C CA . ASP B 1 981 ? -1.644 21.969 24.062 1 95.06 981 ASP B CA 1
ATOM 14996 C C . ASP B 1 981 ? -2.615 21.047 24.797 1 95.06 981 ASP B C 1
ATOM 14998 O O . ASP B 1 981 ? -3.182 21.422 25.828 1 95.06 981 ASP B O 1
ATOM 15002 N N . LEU B 1 982 ? -2.721 19.859 24.391 1 95.31 982 LEU B N 1
ATOM 15003 C CA . LEU B 1 982 ? -3.688 18.922 24.938 1 95.31 982 LEU B CA 1
ATOM 15004 C C . LEU B 1 982 ? -3.023 17.984 25.953 1 95.31 982 LEU B C 1
ATOM 15006 O O . LEU B 1 982 ? -3.693 17.438 26.828 1 95.31 982 LEU B O 1
ATOM 15010 N N . VAL B 1 983 ? -1.78 17.797 25.812 1 95 983 VAL B N 1
ATOM 15011 C CA . VAL B 1 983 ? -1.08 16.734 26.547 1 95 983 VAL B CA 1
ATOM 15012 C C . VAL B 1 983 ? -0.729 17.234 27.953 1 95 983 VAL B C 1
ATOM 15014 O O . VAL B 1 983 ? -0.808 16.469 28.922 1 95 983 VAL B O 1
ATOM 15017 N N . GLY B 1 984 ? -0.358 18.453 28.062 1 96.25 984 GLY B N 1
ATOM 15018 C CA . GLY B 1 984 ? 0.152 18.984 29.328 1 96.25 984 GLY B CA 1
ATOM 15019 C C . GLY B 1 984 ? 1.66 18.875 29.438 1 96.25 984 GLY B C 1
ATOM 15020 O O . GLY B 1 984 ? 2.375 18.922 28.438 1 96.25 984 GLY B O 1
ATOM 15021 N N . ARG B 1 985 ? 2.115 18.875 30.656 1 97.38 985 ARG B N 1
ATOM 15022 C CA . ARG B 1 985 ? 3.553 18.812 30.906 1 97.38 985 ARG B CA 1
ATOM 15023 C C . ARG B 1 985 ? 4.141 17.5 30.391 1 97.38 985 ARG B C 1
ATOM 15025 O O . ARG B 1 985 ? 3.607 16.422 30.672 1 97.38 985 ARG B O 1
ATOM 15032 N N . ARG B 1 986 ? 5.176 17.625 29.688 1 95.88 986 ARG B N 1
ATOM 15033 C CA . ARG B 1 986 ? 5.844 16.438 29.141 1 95.88 986 ARG B CA 1
ATOM 15034 C C . ARG B 1 986 ? 7.359 16.578 29.25 1 95.88 986 ARG B C 1
ATOM 15036 O O . ARG B 1 986 ? 7.895 17.688 29.203 1 95.88 986 ARG B O 1
ATOM 15043 N N . TYR B 1 987 ? 8 15.406 29.281 1 97.56 987 TYR B N 1
ATOM 15044 C CA . TYR B 1 987 ? 9.445 15.312 29.406 1 97.56 987 TYR B CA 1
ATOM 15045 C C . TYR B 1 987 ? 10.055 14.602 28.203 1 97.56 987 TYR B C 1
ATOM 15047 O O . TYR B 1 987 ? 9.422 13.734 27.609 1 97.56 987 TYR B O 1
ATOM 15055 N N . TYR B 1 988 ? 11.219 15.039 27.859 1 96.38 988 TYR B N 1
ATOM 15056 C CA . TYR B 1 988 ? 11.914 14.273 26.844 1 96.38 988 TYR B CA 1
ATOM 15057 C C . TYR B 1 988 ? 13.414 14.219 27.125 1 96.38 988 TYR B C 1
ATOM 15059 O O . TYR B 1 988 ? 13.961 15.117 27.766 1 96.38 988 TYR B O 1
ATOM 15067 N N . LEU B 1 989 ? 14.039 13.156 26.703 1 96.94 989 LEU B N 1
ATOM 15068 C CA . LEU B 1 989 ? 15.477 12.922 26.75 1 96.94 989 LEU B CA 1
ATOM 15069 C C . LEU B 1 989 ? 15.992 12.469 25.391 1 96.94 989 LEU B C 1
ATOM 15071 O O . LEU B 1 989 ? 15.344 11.664 24.703 1 96.94 989 LEU B O 1
ATOM 15075 N N . GLY B 1 990 ? 17.109 13.102 25.016 1 95.69 990 GLY B N 1
ATOM 15076 C CA . GLY B 1 990 ? 17.703 12.758 23.734 1 95.69 990 GLY B CA 1
ATOM 15077 C C . GLY B 1 990 ? 19.203 12.547 23.797 1 95.69 990 GLY B C 1
ATOM 15078 O O . GLY B 1 990 ? 19.859 13.062 24.703 1 95.69 990 GLY B O 1
ATOM 15079 N N . LEU B 1 991 ? 19.719 11.781 22.891 1 96.5 991 LEU B N 1
ATOM 15080 C CA . LEU B 1 991 ? 21.141 11.5 22.719 1 96.5 991 LEU B CA 1
ATOM 15081 C C . LEU B 1 991 ? 21.547 11.641 21.266 1 96.5 991 LEU B C 1
ATOM 15083 O O . LEU B 1 991 ? 20.891 11.109 20.375 1 96.5 991 LEU B O 1
ATOM 15087 N N . THR B 1 992 ? 22.531 12.445 21.047 1 94.94 992 THR B N 1
ATOM 15088 C CA . THR B 1 992 ? 23.156 12.547 19.734 1 94.94 992 THR B CA 1
ATOM 15089 C C . THR B 1 992 ? 24.609 12.102 19.797 1 94.94 992 THR B C 1
ATOM 15091 O O . THR B 1 992 ? 25.391 12.594 20.609 1 94.94 992 THR B O 1
ATOM 15094 N N . ALA B 1 993 ? 25 11.203 18.984 1 95.69 993 ALA B N 1
ATOM 15095 C CA . ALA B 1 993 ? 26.375 10.766 18.844 1 95.69 993 ALA B CA 1
ATOM 15096 C C . ALA B 1 993 ? 26.875 10.969 17.422 1 95.69 993 ALA B C 1
ATOM 15098 O O . ALA B 1 993 ? 26.25 10.516 16.453 1 95.69 993 ALA B O 1
ATOM 15099 N N . ARG B 1 994 ? 27.938 11.664 17.344 1 93.19 994 ARG B N 1
ATOM 15100 C CA . ARG B 1 994 ? 28.516 11.945 16.031 1 93.19 994 ARG B CA 1
ATOM 15101 C C . ARG B 1 994 ? 29.953 11.445 15.945 1 93.19 994 ARG B C 1
ATOM 15103 O O . ARG B 1 994 ? 30.734 11.648 16.875 1 93.19 994 ARG B O 1
ATOM 15110 N N . PHE B 1 995 ? 30.188 10.898 14.836 1 91.12 995 PHE B N 1
ATOM 15111 C CA . PHE B 1 995 ? 31.516 10.344 14.586 1 91.12 995 PHE B CA 1
ATOM 15112 C C . PHE B 1 995 ? 32.062 10.844 13.25 1 91.12 995 PHE B C 1
ATOM 15114 O O . PHE B 1 995 ? 31.328 11 12.281 1 91.12 995 PHE B O 1
#

Solvent-accessible surface area (backbone atoms only — not comparable to full-atom values): 96890 Å² total; per-residue (Å²): 118,52,82,77,80,86,75,91,90,73,93,71,86,78,81,71,73,86,74,75,87,82,76,89,91,76,83,74,77,68,75,81,77,82,78,89,88,72,94,84,87,77,84,79,75,76,77,92,63,85,72,80,70,68,76,57,98,80,60,91,64,75,54,65,43,68,69,45,64,53,60,40,48,74,46,42,42,68,59,45,58,65,65,67,55,91,51,70,63,60,58,53,43,52,38,44,64,30,19,32,36,43,36,63,39,31,38,60,69,65,52,77,61,37,30,41,58,18,38,73,48,65,38,40,60,24,33,31,59,26,52,69,82,34,82,55,58,31,69,46,54,54,61,31,54,40,58,78,57,58,59,67,92,40,37,40,33,36,39,37,35,53,58,39,40,15,27,81,71,31,62,23,10,44,43,11,36,41,34,38,31,61,52,62,77,38,71,39,39,37,40,38,39,36,42,33,34,30,81,82,74,41,55,38,33,40,38,42,35,43,35,38,27,14,42,16,65,93,65,43,23,28,29,28,40,35,44,36,39,38,39,36,44,49,35,44,19,47,77,38,83,81,13,34,70,18,62,73,28,75,50,34,53,28,17,31,30,49,57,43,63,91,44,42,44,38,63,67,43,36,31,70,63,29,71,88,51,60,62,70,42,46,35,32,32,26,75,87,43,43,50,15,30,32,67,63,35,34,73,60,62,79,91,59,59,59,40,62,46,39,25,63,38,86,61,90,68,18,35,65,40,56,33,28,34,35,12,77,45,20,40,44,29,39,33,37,42,37,38,32,38,40,38,39,38,38,36,52,76,46,96,48,34,30,40,35,39,38,39,41,32,24,41,36,37,23,35,35,36,34,44,36,31,50,19,50,57,73,49,32,29,47,59,40,46,47,72,36,69,72,67,34,71,60,52,44,55,30,40,58,49,16,85,54,40,64,49,61,39,46,35,23,34,20,42,62,87,58,36,47,24,30,46,39,29,41,39,46,35,41,34,43,36,40,35,42,30,33,48,43,100,53,85,70,21,32,40,42,36,39,42,34,44,19,38,29,40,37,40,36,42,35,39,25,34,38,34,43,65,50,48,43,50,23,36,63,26,75,70,23,12,39,89,79,22,57,82,19,52,54,69,72,6,76,52,73,52,16,69,56,31,46,62,66,25,49,47,64,48,47,34,42,36,40,29,36,30,40,39,42,37,39,39,37,36,29,67,78,52,73,44,98,41,35,61,27,32,41,36,41,38,40,37,40,39,38,38,41,35,40,35,47,49,26,65,55,30,60,35,64,40,74,48,97,86,32,73,17,40,20,26,32,83,46,52,38,56,55,32,67,47,72,49,47,37,43,35,43,33,37,37,41,38,41,39,71,39,48,72,42,92,72,26,47,31,29,34,36,42,38,33,36,22,44,37,38,32,79,81,69,39,76,49,69,23,29,36,45,34,39,35,37,26,36,42,90,46,36,31,40,26,25,35,42,29,36,14,37,29,68,71,33,53,34,47,30,50,29,44,67,28,69,42,69,47,68,34,41,48,17,45,44,56,84,66,44,54,26,96,29,28,52,63,60,18,42,62,4,40,42,36,22,90,87,31,86,58,22,67,53,46,51,51,32,34,44,70,50,33,28,36,81,90,40,50,91,63,31,73,61,80,51,39,53,35,49,21,34,31,29,29,27,75,80,50,58,58,26,43,30,44,24,40,38,42,32,39,26,39,42,44,80,46,79,51,54,83,42,38,47,29,34,36,37,42,35,39,42,37,41,39,31,36,34,35,73,42,56,59,51,65,49,55,30,52,38,34,28,69,19,69,80,60,67,72,24,75,81,43,48,66,78,36,74,44,37,64,37,44,44,38,38,61,58,74,32,46,66,31,61,29,52,34,46,38,39,63,31,12,37,40,36,38,29,31,37,38,37,38,39,38,37,39,34,49,34,45,72,70,77,45,60,88,66,35,29,42,36,38,40,40,37,34,26,40,52,72,42,34,35,41,19,74,40,71,90,51,68,69,44,81,44,63,27,15,29,50,54,50,86,33,44,63,32,37,34,38,29,32,35,33,39,42,34,40,42,33,86,58,37,33,43,33,39,36,42,42,38,40,37,43,26,24,30,65,90,39,65,85,46,66,44,70,58,46,75,40,39,29,39,32,38,38,38,47,79,50,97,38,38,34,41,35,38,37,30,40,28,67,80,44,55,73,57,68,75,50,75,77,36,44,38,62,34,15,55,52,52,73,40,60,82,81,40,27,29,38,34,43,32,41,38,37,46,86,144,76,85,78,79,77,83,87,83,80,76,91,76,69,94,75,64,85,73,73,78,81,77,74,76,74,76,77,77,72,84,79,76,79,78,88,82,72,93,75,83,77,83,78,73,75,76,90,62,88,67,81,72,69,77,57,94,82,58,90,63,76,54,66,46,68,69,46,63,52,60,40,48,74,46,41,42,66,59,45,58,64,66,67,55,91,52,69,64,60,58,52,44,53,36,44,63,31,20,30,35,43,35,62,39,30,39,60,68,66,52,76,63,37,28,42,56,17,36,72,49,65,37,41,60,24,34,30,58,25,51,69,81,34,82,56,54,32,70,44,53,53,62,32,53,40,58,78,56,56,58,69,93,40,37,40,32,37,38,37,37,51,58,39,39,14,28,80,72,32,64,24,10,44,44,10,36,41,32,38,31,62,52,61,77,37,70,38,40,36,41,39,39,36,42,32,34,29,80,84,75,41,53,39,35,40,36,41,34,43,35,38,28,15,42,16,64,91,64,45,23,28,30,31,40,35,43,35,40,37,40,35,44,50,36,44,20,47,77,38,84,80,13,35,69,20,63,73,29,74,51,33,53,29,18,31,31,49,56,43,63,93,44,42,43,37,61,68,44,39,32,70,64,28,70,87,52,58,62,72,43,45,33,32,31,26,75,85,44,42,50,14,31,32,69,63,36,35,72,59,62,81,91,61,59,59,42,62,45,39,25,63,38,86,62,90,69,18,36,67,40,56,32,27,34,35,11,76,45,20,42,43,29,38,33,36,42,40,39,33,39,40,38,37,37,38,36,52,76,48,94,49,34,29,41,36,40,38,41,41,34,27,39,36,37,24,35,36,37,34,45,36,32,51,20,50,57,73,49,34,30,47,61,38,44,48,71,35,69,72,68,34,69,58,54,46,54,28,40,59,50,15,86,51,39,64,48,61,41,46,34,24,33,22,42,61,87,56,35,48,24,31,46,38,31,39,38,44,33,41,33,43,36,40,34,43,31,34,48,42,100,51,83,70,21,33,41,42,37,39,43,35,44,20,39,30,40,36,42,37,42,37,39,26,34,37,34,43,67,49,48,41,50,23,33,63,26,74,72,24,12,38,89,77,22,56,82,19,52,54,69,71,6,78,52,84,64,33,74,55,32,45,62,64,25,48,46,64,50,45,36,42,33,40,27,37,32,39,38,42,38,38,38,38,37,31,68,78,54,73,45,97,40,35,61,27,33,39,36,40,37,40,39,41,41,38,38,40,36,41,37,47,48,24,64,56,28,59,35,65,40,73,48,96,88,31,72,17,40,21,25,31,84,45,50,39,59,57,31,65,46,72,48,45,38,42,34,43,34,38,36,38,37,41,42,70,40,47,72,44,92,72,26,47,31,30,34,37,42,39,31,35,22,42,37,39,31,77,81,69,39,77,48,69,22,29,35,44,34,38,36,36,26,35,41,88,45,37,32,39,27,25,36,42,29,35,15,36,30,68,71,33,52,35,46,28,50,29,45,67,27,68,41,68,46,68,34,41,48,17,45,43,53,85,66,44,53,26,96,30,27,52,63,62,16,41,64,4,40,43,36,22,91,87,30,88,56,20,66,53,46,52,52,32,33,46,70,52,32,27,35,80,89,40,50,92,64,29,73,61,82,53,38,54,35,50,20,33,31,27,27,25,75,80,50,56,56,27,41,31,44,23,41,37,43,32,39,25,39,42,44,81,46,78,51,53,82,41,40,47,31,34,34,38,42,33,40,41,37,41,39,32,37,36,34,73,42,57,60,51,67,48,54,29,52,37,33,28,68,20,70,78,60,67,71,24,74,81,43,47,66,80,35,74,44,36,62,37,42,43,37,37,60,60,76,32,46,66,31,61,29,52,33,47,39,40,62,30,12,38,40,39,38,30,32,38,38,36,37,39,39,37,38,35,50,34,45,72,71,77,45,61,88,66,34,30,41,36,39,38,39,38,35,27,39,53,72,41,33,33,40,20,73,39,71,89,51,69,71,45,80,44,62,27,15,30,50,55,50,86,34,45,64,32,38,35,38,28,32,34,33,38,42,36,41,42,34,87,57,37,33,41,33,42,35,43,42,38,40,39,43,27,24,30,64,88,39,66,84,46,64,44,70,59,46,74,41,38,30,40,32,38,38,37,46,79,49,96,38,37,32,41,34,35,38,31,39,29,66,81,43,54,73,57,69,76,48,74,75,36,45,38,62,34,19,56,52,52,74,41,57,82,81,40,28,28,38,33,44,32,40,39,37,46,88

Sequence (1990 aa):
MADITYRSRILGSSILGGVAFLSATALAVTPAAAQDATAALAANAQTAGELDEVVVTGSRIARKDYLANSPIVTVTQDDVRATGSANIETLINELPQFTPLGSASSNSPNLAGQAQVQLRGLGAIRTLVLLNGRRVVPSSASSVVDLNLLPTPLISSVETITGGASSTYGSDAVAGVLNFRLNENFEGVQLDVQYGVSDRGDAESEVYSVTMGGDIADGRGNAVLSLSYSDRDSVLNAAREFSRISGFAGTSPLGSTVFDANNLPSAAAVSAAVPGAARGNTFGFNNNGTLFAYQGARDYISPGGLDYEGFRMPGPLQQTDFTYTTGDRNYMIIPQQRYNIYGAANYEITAFAEAYADFLFSQYEAGNQLASNPATGPTTGFRIPGTNPFIPAELRAVLNSRPNPNGSFRLDKRFNELGPRRQNETYDVYQITTGLRGRLPVRDWTYDAYLSYGRVDNGTTYTGYLSRSAVQRLLDAPDGGASICAGGFNPFGEKPLSAACIDYVSRVPKNTTTNDQRVAEINLQGGVFNLPAGEVRVALGATHREQNYDFVPDELMLATFTLNGTTGPELAGASGQPLSGSDKVREIYGEVLIPLLRDLPFVHSLETNLGYRLSKYDTIGRVSSYKADLSWEIVEGLRIRGGVQRAVRAPSINELFATQNLTFMNIGVPISSAGVPQFSGDPCDIRGAYRAPGAANAAQVRALCLAQNVPGQVIDAYTFSNSQTPGLTGGNPLLEEETADSFTVGATWQSPFSNPWFSRLSGSIDYYDITIKDVVGTLATTEQLRRCFNENGTSNPTYDPSNFFCQLFSRDPNSGQITNTLETNANLGTLKTSGIDFQIDWAVTLADVGGPEWGALALNVMGTKLQDWKRQDLPGGAFTDRKGTVSNTFGLTLPEWKFLSTLSWNYEPFSVGVRWRYQGEVENFNNREQVLGAVNYFDLNTTWKVNKTVTLRGGVNNLTDKQPPVYSPAIAANTDPSTYDLVGRRYYLGLTARFMADITYRSRILGSSILGGVAFLSATALAVTPAAAQDATAALAANAQTAGELDEVVVTGSRIARKDYLANSPIVTVTQDDVRATGSANIETLINELPQFTPLGSASSNSPNLAGQAQVQLRGLGAIRTLVLLNGRRVVPSSASSVVDLNLLPTPLISSVETITGGASSTYGSDAVAGVLNFRLNENFEGVQLDVQYGVSDRGDAESEVYSVTMGGDIADGRGNAVLSLSYSDRDSVLNAAREFSRISGFAGTSPLGSTVFDANNLPSAAAVSAAVPGAARGNTFGFNNNGTLFAYQGARDYISPGGLDYEGFRMPGPLQQTDFTYTTGDRNYMIIPQQRYNIYGAANYEITAFAEAYADFLFSQYEAGNQLASNPATGPTTGFRIPGTNPFIPAELRAVLNSRPNPNGSFRLDKRFNELGPRRQNETYDVYQITTGLRGRLPVRDWTYDAYLSYGRVDNGTTYTGYLSRSAVQRLLDAPDGGASICAGGFNPFGEKPLSAACIDYVSRVPKNTTTNDQRVAEINLQGGVFNLPAGEVRVALGATHREQNYDFVPDELMLATFTLNGTTGPELAGASGQPLSGSDKVREIYGEVLIPLLRDLPFVHSLETNLGYRLSKYDTIGRVSSYKADLSWEIVEGLRIRGGVQRAVRAPSINELFATQNLTFMNIGVPISSAGVPQFSGDPCDIRGAYRAPGAANAAQVRALCLAQNVPGQVIDAYTFSNSQTPGLTGGNPLLEEETADSFTVGATWQSPFSNPWFSRLSGSIDYYDITIKDVVGTLATTEQLRRCFNENGTSNPTYDPSNFFCQLFSRDPNSGQITNTLETNANLGTLKTSGIDFQIDWAVTLADVGGPEWGALALNVMGTKLQDWKRQDLPGGAFTDRKGTVSNTFGLTLPEWKFLSTLSWNYEPFSVGVRWRYQGEVENFNNREQVLGAVNYFDLNTTWKVNKTVTLRGGVNNLTDKQPPVYSPAIAANTDPSTYDLVGRRYYLGLTARF

Organism: Phenylobacterium zucineum (strain HLK1) (NCBI:txid450851)

Radius of gyration: 39.2 Å; Cα contacts (8 Å, |Δi|>4): 5586; chains: 2; bounding box: 116×113×74 Å

pLDDT: mean 85.69, std 18.06, range [16.64, 98.19]

InterPro domains:
  IPR000531 TonB-dependent receptor-like, beta-barrel [PF00593] (401-959)
  IPR012910 TonB-dependent receptor, plug domain [PF07715] (70-177)
  IPR036942 TonB-dependent receptor-like, beta-barrel domain superfamily [G3DSA:2.40.170.20] (394-995)
  IPR037066 TonB-dependent receptor, plug domain superfamily [G3DSA:2.170.130.10] (51-181)
  IPR039426 TonB-dependent receptor-like [PS52016] (63-995)

Foldseek 3Di:
DACPDDDDDDPPDDPDDDPDDPDDDDPDPPPPDDDDDDDDDDDPPDDPPDCPPLVDPPDPPDDVCQVPQFHKDKDFLVQQVQVLDPASLVSVCLFFQWFFFDALQCQVVDPQHFGFTDGPLPDSLLEAEEEQLHHDFCFDLSRGRGRLQDDSVFFGMKMWTAWFDCLPNNFSQQGTYIYTYGNQADAFKKWKWKWWAFPLRAFIKIKTKIKHKHAPDVNQKIKMKMKMKMKTDWAFLCNDDLQVFDDWFPAAQQKKFFFWLQWFFDPVLVCVQFNPDDSGFIWGFAPVQGIFGQQQRTPPDAPDDCQFCVQCDDDQRHARGTTGGQRRWWISGKIKIKMKMKIKMWGNPDQFKIKIKMKIKMKMKIKTWGGFFKQDDQFRWAKAFLLFPQRGPSNLSRLCRIPDSGHITTIIHGACLQPTKMKMKIKIKMKMKIWMKGADPPAGKIKIKMKMKMKIKMKIKIGNWWFRVQLRVQSPDNNSNCVPDPPGDDSRGNDHDHPRSSVRTIDIWMKIKMKMKIKTKMKMKDFDQADPQGTKIKMKMKMKMKMWMKIDTGVQQDAWDDDPRHIHGRIRAHHADIAIDMKIKIKIKMKMKAWDDDDDQQFNTKIKMKMKMWMQIPQAGIDIKIKIKIWGDRDVFKIKIKIKIKHKHFGGSFQQTFDKDKDKAFFFAQAGSVQHGFLTDALQACSHLNQDVPRDCNVLSLVLLVVLQAEPSCSNPAGDGGRIAIAIEGHHSPAHMKMKMKIKIKMKGQDPDPQQQPNGKIKMKMKMKMKIALDKWWDGLNNLNCLLSCVVCPNHVNSDCPRPSNVQWHADNRRSHIHHHYTHIGRFGMWIWIWMKMKMKGKHQQVSNVHDRQGMKIKIKIKIFTDFTWDDGHHPDDIDTLEQADEQDGSRRHYRMWMWMKMKGDGPPKIKMKIKTKDAKGAYPRHRVDIDHIDIWMKIKMWGDPDPFKIKIKIKTRVVQDDDDADPPHHRSRHHSRNDPHSGIMMMIMMMGTD/DDDPDDPDDDDPDDDPDDPDDPDPPPPCPDDPDDDDPDDDDDDPPDDPPPPPPLPPDPDPDDDVCQVPQFHKDKDFLVQQVQVLDPASLVSVCLFFQWFFFDALQCQVVDPQHFGATDGPLPDSLLEAEEEQLHHDFCFDLSRGRGRLQDDSVFFGMKMWTAFFDCLPNNFSCQGTYIYTYGNQADAFKKWKWKWWAFPLRAFIKIKIKIKHKHAPDVNQKIKMKMKMKMKTDWAFLCNDDLQVFADWFPAEQQKKFFFWLQWFFDPVLVCVQFNPDDSGFIWGFAPVQGIFGQQQRTPPDAPDDCQFCVCCDDDQNHARGTTGGQRRWWISGKIKIKMKMKIKMWGNPDQFKIKIKMKIKMKMKIKTWGGFFKQDDQFRWAKAFLLQPQRGPSNLSRLCRIPDSGHITTIIHGACLQPIKMKMKIKIKMKMKIWMKGADPPAGKIKIKMKMKMKIKMKIKIGNWWFRVQLRVQSPDNNSCCVPFPPTDDSRGNDHDDPRSSVRTIDIWMKIKMKMKIKTKMKMKDFDQADPQGTKIKMKMKMKMKMWMKIDTGVQQDAWDHDPRHIHGRIRAHHADIAIDMKIKIKIKMKMKAWDDDDDQQFNTKIKMKMKMWMQIPQAGIDIKIKIKIWGDRDPFKIKIKIKIKHKHFGGSFQQTFDKIKDKAFFFAQAGSVQHGFLTDQLLACSHLNQDVPRDCNVLSLVLLVVLQAEPSCSNPAGDGGRIAIAIEGHHSPAHMKMKMKIKIKMKGQDPDPQQQPNGKIKMKMKMKMKIALDKWWDGLNNLNCLLSCVVCPNCVNSDCPRPSNVQWHADNRRSHIHHGYTHIGRFGMWIWIWMKMKMKGKHQQVSNVHDRQGMKIKIKIKMFTDFTWDDGHHPHDIDTLAQADEQDGSRRHYRMWMWMKMKGDGPPKIKMKIKTKDAKGAYPRHRVDIDHIDIWMKIKMWGDPDPFKIKIKIKTRVVQDDDDADPPHHRSRHHSRNDPHSGIMMMIMMMGTD

Secondary structure (DSSP, 8-state):
--------------------------------------------------------TTSS---GGGT-SS-EEEEEHHHHHHHT-SSHHHHHHHSTTB---SSTT-TTTT-TT-----BTTS-GGGEEEEETTEEPPPSSTT-PPPGGGS-GGGEEEEEEEES--HHHH-TTTTSEEEEEEE-TT--EEEEEEEEEEETTS-S-EEEEEEEEEEEETTTTEEEEEEEEEEEE--EEGGGSTTTSS--EES--TT-EE---GGGPPPHHHHHHHSTT--TTS-EEE-TTS-EEETGGGBT-----SHHHHGGGSSSTT--SS--EE-TTTSEEE--EEEEEEEEEEEEEEETTEEEEEEEEEEEEEEEEEEEEPEE-HHHH-EEE-TT-TT--HHHHHHHHTSSSTTS-EEEBEE-GGG-EEEEEEEEEEEEEEEEEEEE-SSTT-EEEEEEEEEEEEEEEEEESEEBHHHHHHHHHSTTTTTTTSTT----SSS-PPPHHHHHHHEE--EEEEEEEEEEEEEEEEEEEEEETTEEEEEEEEEEEEEEEEEEE--HHHH-EEEETTEEEESBTT-----EEEEEEEEEEEEEEEEEEEEEETTEEEEEEEEEEEEEEETTTEEEEEEEEEEEEEEETTEEEEEEEEEEEEPPPHHHHHPPPEEEEEE---SB-TTS-B-S-S-TT-TTSTTTSTT-TTHHHHHHHHHHTT--TTTTTT-----SEEEEEEE--TT---EEEEEEEEEEEEE----STTTTT-EEEEEEEEEEEES-EE---HHHHHHHHTTTTSSSSTT--TTSGGGGG-EE-TTT--EE-EEEE-EE---EEEEEEEEEEEEEEEGGGGT--S--EEEEEEEEEEEEEEEEESSTTSPEEE-TTEE-SSTT--B-SEEEEEEEEEEETTEEEEEEEEEE--EEETTEEEEEEPPEEEEEEEEEEE-SSSEEEEEEEESTT-PPPPP-SS-SBTTB-TTTS-SS-SEEEEEEEEE-/--------------TT------------------------SS--------------TTSS---GGGT-SS-EEEEEHHHHHHHT-SSHHHHHHHSTTB---SSTT-TTTT-TT-----BTTS-GGGEEEEETTEEPPPSSTT-PPPGGGS-GGGEEEEEEEES--HHHH-TTTTSEEEEEEE-TT--EEEEEEEEEEETTS-S-EEEEEEEEEEEETTTTEEEEEEEEEEEE--EEGGGSTTTSS--EES--TT-EE---GGGPPPHHHHHHHSTT--TTS-EEE-TTS-EEETGGGBT-----SHHHHGGGSSSTT--SS--EE-TTTSEEE--EEEEEEEEEEEEEEETTEEEEEEEEEEEEEEEEEEEEPEE-HHHH-EEE-TT-TT--HHHHHHHHTSSSTTS-EEEBEE-GGG-EEEEEEEEEEEEEEEEEEEE-SSTT-EEEEEEEEEEEEEEEEEESEEBHHHHHHHHH-TTTTTTTSTT----SSS-PPPHHHHHHHEE--EEEEEEEEEEEEEEEEEEEEEETTEEEEEEEEEEEEEEEEEEE--HHHH-EEEETTEEEESBTT-----EEEEEEEEEEEEEEEEEEEEEETTEEEEEEEEEEEEEEETTTEEEEEEEEEEEEEEETTEEEEEEEEEEEEPPPHHHHHPPPEEEEEE---SB-TTS-B-S-S-TT-TTSTTTSTT-TTHHHHHHHHHHTT--TTTTTT-----SEEEEEEE--TT---EEEEEEEEEEEEE----STTTTT-EEEEEEEEEEEES-EE---HHHHHHHHTTTTSSSSTT--TTSGGGGG-EE-TTT--EE-EEEE-EE---EEEEEEEEEEEEEEEGGGGT--S--EEEEEEEEEEEEEEEEESSTTSPEEE-TTEE-SSTT--B-SEEEEEEEEEEETTEEEEEEEEEE--EEETTEEEEEEPPEEEEEEEEEEE-SSSEEEEEEEESTT-PPPPP-SS-SBTTB-TTTS-SS-SEEEEEEEEE-

Nearest PDB structures (foldseek):
  2gsk-assembly1_A  TM=7.735E-01  e=4.966E-32  Escherichia coli
  6r1f-assembly1_A  TM=7.149E-01  e=1.561E-34  Pseudomonas aeruginosa PAO1
  2hdi-assembly1_A  TM=8.158E-01  e=1.047E-29  Escherichia coli
  1fep-assembly1_A  TM=7.283E-01  e=2.071E-32  Escherichia coli K-12
  4y25-assembly1_A  TM=2.841E-01  e=5.290E-03  Escherichia coli K-12